Protein AF-0000000078813641 (afdb_homodimer)

Radius of gyration: 44.7 Å; Cα contacts (8 Å, |Δi|>4): 4567; chains: 2; bounding box: 141×134×107 Å

pLDDT: mean 86.54, std 15.89, range [20.81, 98.88]

Organism: NCBI:txid997873

Structure (mmCIF, N/CA/C/O backbone):
data_AF-0000000078813641-model_v1
#
loop_
_entity.id
_entity.type
_entity.pdbx_description
1 polymer 'Uncharacterized protein'
#
loop_
_atom_site.group_PDB
_atom_site.id
_atom_site.type_symbol
_atom_site.label_atom_id
_atom_site.label_alt_id
_atom_site.label_comp_id
_atom_site.label_asym_id
_atom_site.label_entity_id
_atom_site.label_seq_id
_atom_site.pdbx_PDB_ins_code
_atom_site.Cartn_x
_atom_site.Cartn_y
_atom_site.Cartn_z
_atom_site.occupancy
_atom_site.B_iso_or_equiv
_atom_site.auth_seq_id
_atom_site.auth_comp_id
_atom_site.auth_asym_id
_atom_site.auth_atom_id
_atom_site.pdbx_PDB_model_num
ATOM 1 N N . MET A 1 1 ? 80.188 -10.594 0.444 1 20.81 1 MET A N 1
ATOM 2 C CA . MET A 1 1 ? 79.625 -11.766 -0.219 1 20.81 1 MET A CA 1
ATOM 3 C C . MET A 1 1 ? 78.625 -11.359 -1.302 1 20.81 1 MET A C 1
ATOM 5 O O . MET A 1 1 ? 77.625 -10.703 -1.017 1 20.81 1 MET A O 1
ATOM 9 N N . ASN A 1 2 ? 79.062 -11.109 -2.639 1 21.56 2 ASN A N 1
ATOM 10 C CA . ASN A 1 2 ? 78.938 -10.406 -3.912 1 21.56 2 ASN A CA 1
ATOM 11 C C . ASN A 1 2 ? 77.875 -11.102 -4.828 1 21.56 2 ASN A C 1
ATOM 13 O O . ASN A 1 2 ? 78.125 -11.18 -6.043 1 21.56 2 ASN A O 1
ATOM 17 N N . LYS A 1 3 ? 77.188 -12.125 -4.129 1 23.91 3 LYS A N 1
ATOM 18 C CA . LYS A 1 3 ? 76.688 -13.164 -5.016 1 23.91 3 LYS A CA 1
ATOM 19 C C . LYS A 1 3 ? 75.812 -12.562 -6.121 1 23.91 3 LYS A C 1
ATOM 21 O O . LYS A 1 3 ? 75.25 -11.492 -5.949 1 23.91 3 LYS A O 1
ATOM 26 N N . LEU A 1 4 ? 75.812 -13.25 -7.297 1 24.31 4 LEU A N 1
ATOM 27 C CA . LEU A 1 4 ? 75.5 -13.266 -8.719 1 24.31 4 LEU A CA 1
ATOM 28 C C . LEU A 1 4 ? 74 -13.055 -8.953 1 24.31 4 LEU A C 1
ATOM 30 O O . LEU A 1 4 ? 73.188 -13.828 -8.453 1 24.31 4 LEU A O 1
ATOM 34 N N . ILE A 1 5 ? 73.562 -11.82 -9.133 1 24.86 5 ILE A N 1
ATOM 35 C CA . ILE A 1 5 ? 72.312 -11.18 -9.5 1 24.86 5 ILE A CA 1
ATOM 36 C C . ILE A 1 5 ? 71.75 -11.781 -10.805 1 24.86 5 ILE A C 1
ATOM 38 O O . ILE A 1 5 ? 72.312 -11.5 -11.883 1 24.86 5 ILE A O 1
ATOM 42 N N . THR A 1 6 ? 71.75 -13.273 -10.781 1 24.7 6 THR A N 1
ATOM 43 C CA . THR A 1 6 ? 71.312 -13.945 -12.023 1 24.7 6 THR A CA 1
ATOM 44 C C . THR A 1 6 ? 70.062 -13.289 -12.617 1 24.7 6 THR A C 1
ATOM 46 O O . THR A 1 6 ? 69.125 -13.07 -11.906 1 24.7 6 THR A O 1
ATOM 49 N N . LEU A 1 7 ? 70.188 -12.641 -13.727 1 25.08 7 LEU A N 1
ATOM 50 C CA . LEU A 1 7 ? 69.312 -11.961 -14.672 1 25.08 7 LEU A CA 1
ATOM 51 C C . LEU A 1 7 ? 68.25 -12.906 -15.195 1 25.08 7 LEU A C 1
ATOM 53 O O . LEU A 1 7 ? 68.562 -13.836 -15.945 1 25.08 7 LEU A O 1
ATOM 57 N N . ILE A 1 8 ? 67.438 -13.539 -14.297 1 26 8 ILE A N 1
ATOM 58 C CA . ILE A 1 8 ? 66.375 -14.445 -14.797 1 26 8 ILE A CA 1
ATOM 59 C C . ILE A 1 8 ? 65.562 -13.727 -15.82 1 26 8 ILE A C 1
ATOM 61 O O . ILE A 1 8 ? 64.875 -12.719 -15.508 1 26 8 ILE A O 1
ATOM 65 N N . LEU A 1 9 ? 65.938 -13.766 -17.094 1 25.25 9 LEU A N 1
ATOM 66 C CA . LEU A 1 9 ? 65.25 -13.352 -18.281 1 25.25 9 LEU A CA 1
ATOM 67 C C . LEU A 1 9 ? 63.844 -14.023 -18.328 1 25.25 9 LEU A C 1
ATOM 69 O O . LEU A 1 9 ? 63.75 -15.25 -18.438 1 25.25 9 LEU A O 1
ATOM 73 N N . VAL A 1 10 ? 62.844 -13.562 -17.625 1 26.72 10 VAL A N 1
ATOM 74 C CA . VAL A 1 10 ? 61.438 -13.992 -17.641 1 26.72 10 VAL A CA 1
ATOM 75 C C . VAL A 1 10 ? 60.906 -13.891 -19.062 1 26.72 10 VAL A C 1
ATOM 77 O O . VAL A 1 10 ? 60.812 -12.797 -19.625 1 26.72 10 VAL A O 1
ATOM 80 N N . CYS A 1 11 ? 61.219 -14.883 -19.969 1 25.19 11 CYS A N 1
ATOM 81 C CA . CYS A 1 11 ? 60.594 -14.992 -21.266 1 25.19 11 CYS A CA 1
ATOM 82 C C . CYS A 1 11 ? 59.062 -14.984 -21.156 1 25.19 11 CYS A C 1
ATOM 84 O O . CYS A 1 11 ? 58.5 -15.852 -20.484 1 25.19 11 CYS A O 1
ATOM 86 N N . CYS A 1 12 ? 58.438 -13.875 -21.188 1 26.5 12 CYS A N 1
ATOM 87 C CA . CYS A 1 12 ? 57 -13.633 -21.328 1 26.5 12 CYS A CA 1
ATOM 88 C C . CYS A 1 12 ? 56.438 -14.391 -22.531 1 26.5 12 CYS A C 1
ATOM 90 O O . CYS A 1 12 ? 56.625 -14.008 -23.672 1 26.5 12 CYS A O 1
ATOM 92 N N . PHE A 1 13 ? 56.406 -15.727 -22.484 1 29.44 13 PHE A N 1
ATOM 93 C CA . PHE A 1 13 ? 55.625 -16.422 -23.5 1 29.44 13 PHE A CA 1
ATOM 94 C C . PHE A 1 13 ? 54.219 -15.891 -23.547 1 29.44 13 PHE A C 1
ATOM 96 O O . PHE A 1 13 ? 53.5 -15.875 -22.531 1 29.44 13 PHE A O 1
ATOM 103 N N . ALA A 1 14 ? 53.875 -14.992 -24.469 1 28.3 14 ALA A N 1
ATOM 104 C CA . ALA A 1 14 ? 52.562 -14.555 -24.922 1 28.3 14 ALA A CA 1
ATOM 105 C C . ALA A 1 14 ? 51.688 -15.742 -25.359 1 28.3 14 ALA A C 1
ATOM 107 O O . ALA A 1 14 ? 51.969 -16.344 -26.406 1 28.3 14 ALA A O 1
ATOM 108 N N . PHE A 1 15 ? 51.281 -16.547 -24.422 1 30.8 15 PHE A N 1
ATOM 109 C CA . PHE A 1 15 ? 50.188 -17.422 -24.812 1 30.8 15 PHE A CA 1
ATOM 110 C C . PHE A 1 15 ? 49.094 -16.656 -25.562 1 30.8 15 PHE A C 1
ATOM 112 O O . PHE A 1 15 ? 48.5 -15.75 -25 1 30.8 15 PHE A O 1
ATOM 119 N N . ASN A 1 16 ? 49.344 -16.438 -26.797 1 29.06 16 ASN A N 1
ATOM 120 C CA . ASN A 1 16 ? 48.219 -16.062 -27.641 1 29.06 16 ASN A CA 1
ATOM 121 C C . ASN A 1 16 ? 47 -16.953 -27.375 1 29.06 16 ASN A C 1
ATOM 123 O O . ASN A 1 16 ? 47.031 -18.156 -27.641 1 29.06 16 ASN A O 1
ATOM 127 N N . LEU A 1 17 ? 46.344 -16.781 -26.297 1 33.38 17 LEU A N 1
ATOM 128 C CA . LEU A 1 17 ? 45 -17.359 -26.125 1 33.38 17 LEU A CA 1
ATOM 129 C C . LEU A 1 17 ? 44.188 -17.281 -27.422 1 33.38 17 LEU A C 1
ATOM 131 O O . LEU A 1 17 ? 43.719 -16.203 -27.797 1 33.38 17 LEU A O 1
ATOM 135 N N . TYR A 1 18 ? 44.562 -17.938 -28.422 1 34.69 18 TYR A N 1
ATOM 136 C CA . TYR A 1 18 ? 43.562 -18.172 -29.484 1 34.69 18 TYR A CA 1
ATOM 137 C C . TYR A 1 18 ? 42.219 -18.547 -28.891 1 34.69 18 TYR A C 1
ATOM 139 O O . TYR A 1 18 ? 42.062 -19.641 -28.312 1 34.69 18 TYR A O 1
ATOM 147 N N . ALA A 1 19 ? 41.5 -17.641 -28.391 1 43.47 19 ALA A N 1
ATOM 148 C CA . ALA A 1 19 ? 40.094 -17.938 -28.141 1 43.47 19 ALA A CA 1
ATOM 149 C C . ALA A 1 19 ? 39.5 -18.766 -29.281 1 43.47 19 ALA A C 1
ATOM 151 O O . ALA A 1 19 ? 39.438 -18.312 -30.422 1 43.47 19 ALA A O 1
ATOM 152 N N . GLU A 1 20 ? 39.719 -20.016 -29.344 1 54.97 20 GLU A N 1
ATOM 153 C CA . GLU A 1 20 ? 39.094 -20.906 -30.312 1 54.97 20 GLU A CA 1
ATOM 154 C C . GLU A 1 20 ? 37.656 -20.438 -30.641 1 54.97 20 GLU A C 1
ATOM 156 O O . GLU A 1 20 ? 36.844 -20.297 -29.75 1 54.97 20 GLU A O 1
ATOM 161 N N . GLN A 1 21 ? 37.406 -19.797 -31.797 1 73.12 21 GLN A N 1
ATOM 162 C CA . GLN A 1 21 ? 36.188 -19.25 -32.344 1 73.12 21 GLN A CA 1
ATOM 163 C C . GLN A 1 21 ? 35.094 -20.328 -32.406 1 73.12 21 GLN A C 1
ATOM 165 O O . GLN A 1 21 ? 35.344 -21.438 -32.875 1 73.12 21 GLN A O 1
ATOM 170 N N . LEU A 1 22 ? 33.875 -20.219 -31.812 1 85.88 22 LEU A N 1
ATOM 171 C CA . LEU A 1 22 ? 32.719 -21.109 -31.891 1 85.88 22 LEU A CA 1
ATOM 172 C C . LEU A 1 22 ? 32.25 -21.234 -33.312 1 85.88 22 LEU A C 1
ATOM 174 O O . LEU A 1 22 ? 32.375 -20.297 -34.125 1 85.88 22 LEU A O 1
ATOM 178 N N . PRO A 1 23 ? 31.812 -22.406 -33.688 1 90.06 23 PRO A N 1
ATOM 179 C CA . PRO A 1 23 ? 31.25 -22.562 -35.031 1 90.06 23 PRO A CA 1
ATOM 180 C C . PRO A 1 23 ? 30.094 -21.594 -35.312 1 90.06 23 PRO A C 1
ATOM 182 O O . PRO A 1 23 ? 29.297 -21.312 -34.406 1 90.06 23 PRO A O 1
ATOM 185 N N . ALA A 1 24 ? 30.109 -21.172 -36.531 1 91.81 24 ALA A N 1
ATOM 186 C CA . ALA A 1 24 ? 29.062 -20.234 -36.938 1 91.81 24 ALA A CA 1
ATOM 187 C C . ALA A 1 24 ? 27.703 -20.922 -37 1 91.81 24 ALA A C 1
ATOM 189 O O . ALA A 1 24 ? 27.594 -22.078 -37.438 1 91.81 24 ALA A O 1
ATOM 190 N N . LYS A 1 25 ? 26.688 -20.297 -36.594 1 94.94 25 LYS A N 1
ATOM 191 C CA . LYS A 1 25 ? 25.328 -20.812 -36.688 1 94.94 25 LYS A CA 1
ATOM 192 C C . LYS A 1 25 ? 24.844 -20.844 -38.125 1 94.94 25 LYS A C 1
ATOM 194 O O . LYS A 1 25 ? 25.125 -19.922 -38.906 1 94.94 25 LYS A O 1
ATOM 199 N N . GLN A 1 26 ? 24.141 -21.922 -38.438 1 94.81 26 GLN A N 1
ATOM 200 C CA . GLN A 1 26 ? 23.578 -22.094 -39.781 1 94.81 26 GLN A CA 1
ATOM 201 C C . GLN A 1 26 ? 22.047 -22.172 -39.719 1 94.81 26 GLN A C 1
ATOM 203 O O . GLN A 1 26 ? 21.484 -22.766 -38.812 1 94.81 26 GLN A O 1
ATOM 208 N N . PHE A 1 27 ? 21.422 -21.516 -40.75 1 96.75 27 PHE A N 1
ATOM 209 C CA . PHE A 1 27 ? 19.969 -21.484 -40.812 1 96.75 27 PHE A CA 1
ATOM 210 C C . PHE A 1 27 ? 19.469 -21.969 -42.156 1 96.75 27 PHE A C 1
ATOM 212 O O . PHE A 1 27 ? 20.031 -21.594 -43.219 1 96.75 27 PHE A O 1
ATOM 219 N N . SER A 1 28 ? 18.406 -22.734 -42.156 1 95.19 28 SER A N 1
ATOM 220 C CA . SER A 1 28 ? 17.859 -23.281 -43.406 1 95.19 28 SER A CA 1
ATOM 221 C C . SER A 1 28 ? 17.266 -22.188 -44.281 1 95.19 28 SER A C 1
ATOM 223 O O . SER A 1 28 ? 17.406 -22.203 -45.5 1 95.19 28 SER A O 1
ATOM 225 N N . HIS A 1 29 ? 16.547 -21.281 -43.625 1 96.81 29 HIS A N 1
ATOM 226 C CA . HIS A 1 29 ? 15.922 -20.156 -44.281 1 96.81 29 HIS A CA 1
ATOM 227 C C . HIS A 1 29 ? 16.219 -18.844 -43.562 1 96.81 29 HIS A C 1
ATOM 229 O O . HIS A 1 29 ? 15.32 -18.25 -42.938 1 96.81 29 HIS A O 1
ATOM 235 N N . PRO A 1 30 ? 17.391 -18.344 -43.688 1 96.69 30 PRO A N 1
ATOM 236 C CA . PRO A 1 30 ? 17.797 -17.156 -42.938 1 96.69 30 PRO A CA 1
ATOM 237 C C . PRO A 1 30 ? 16.953 -15.922 -43.312 1 96.69 30 PRO A C 1
ATOM 239 O O . PRO A 1 30 ? 16.891 -14.961 -42.531 1 96.69 30 PRO A O 1
ATOM 242 N N . GLU A 1 31 ? 16.297 -15.93 -44.562 1 96.06 31 GLU A N 1
ATOM 243 C CA . GLU A 1 31 ? 15.445 -14.82 -44.969 1 96.06 31 GLU A CA 1
ATOM 244 C C . GLU A 1 31 ? 14.141 -14.82 -44.156 1 96.06 31 GLU A C 1
ATOM 246 O O . GLU A 1 31 ? 13.484 -13.789 -44.031 1 96.06 31 GLU A O 1
ATOM 251 N N . ARG A 1 32 ? 13.766 -15.945 -43.625 1 97.69 32 ARG A N 1
ATOM 252 C CA . ARG A 1 32 ? 12.531 -16.078 -42.875 1 97.69 32 ARG A CA 1
ATOM 253 C C . ARG A 1 32 ? 12.797 -15.93 -41.375 1 97.69 32 ARG A C 1
ATOM 255 O O . ARG A 1 32 ? 12.055 -15.242 -40.688 1 97.69 32 ARG A O 1
ATOM 262 N N . ILE A 1 33 ? 13.898 -16.625 -40.906 1 98.19 33 ILE A N 1
ATOM 263 C CA . ILE A 1 33 ? 14.188 -16.578 -39.469 1 98.19 33 ILE A CA 1
ATOM 264 C C . ILE A 1 33 ? 15.664 -16.906 -39.219 1 98.19 33 ILE A C 1
ATOM 266 O O . ILE A 1 33 ? 16.203 -17.828 -39.844 1 98.19 33 ILE A O 1
ATOM 270 N N . ARG A 1 34 ? 16.297 -16.203 -38.469 1 97.94 34 ARG A N 1
ATOM 271 C CA . ARG A 1 34 ? 17.656 -16.406 -38 1 97.94 34 ARG A CA 1
ATOM 272 C C . ARG A 1 34 ? 17.906 -15.672 -36.688 1 97.94 34 ARG A C 1
ATOM 274 O O . ARG A 1 34 ? 17.031 -14.953 -36.219 1 97.94 34 ARG A O 1
ATOM 281 N N . TYR A 1 35 ? 19.047 -15.953 -36.031 1 97.94 35 TYR A N 1
ATOM 282 C CA . TYR A 1 35 ? 19.453 -15.164 -34.875 1 97.94 35 TYR A CA 1
ATOM 283 C C . TYR A 1 35 ? 20.953 -14.922 -34.875 1 97.94 35 TYR A C 1
ATOM 285 O O . TYR A 1 35 ? 21.688 -15.562 -35.625 1 97.94 35 TYR A O 1
ATOM 293 N N . ASP A 1 36 ? 21.375 -13.992 -34.219 1 96.31 36 ASP A N 1
ATOM 294 C CA . ASP A 1 36 ? 22.766 -13.727 -33.875 1 96.31 36 ASP A CA 1
ATOM 295 C C . ASP A 1 36 ? 22.953 -13.555 -32.375 1 96.31 36 ASP A C 1
ATOM 297 O O . ASP A 1 36 ? 22.141 -14.039 -31.594 1 96.31 36 ASP A O 1
ATOM 301 N N . GLN A 1 37 ? 24.047 -13.039 -31.953 1 94.62 37 GLN A N 1
ATOM 302 C CA . GLN A 1 37 ? 24.344 -12.953 -30.531 1 94.62 37 GLN A CA 1
ATOM 303 C C . GLN A 1 37 ? 23.422 -11.969 -29.828 1 94.62 37 GLN A C 1
ATOM 305 O O . GLN A 1 37 ? 23.328 -11.969 -28.594 1 94.62 37 GLN A O 1
ATOM 310 N N . HIS A 1 38 ? 22.656 -11.156 -30.625 1 95.31 38 HIS A N 1
ATOM 311 C CA . HIS A 1 38 ? 21.844 -10.102 -30.016 1 95.31 38 HIS A CA 1
ATOM 312 C C . HIS A 1 38 ? 20.375 -10.5 -29.969 1 95.31 38 HIS A C 1
ATOM 314 O O . HIS A 1 38 ? 19.719 -10.328 -28.938 1 95.31 38 HIS A O 1
ATOM 320 N N . CYS A 1 39 ? 19.891 -10.898 -31.109 1 97.5 39 CYS A N 1
ATOM 321 C CA . CYS A 1 39 ? 18.453 -11.117 -31.156 1 97.5 39 CYS A CA 1
ATOM 322 C C . CYS A 1 39 ? 18.062 -11.977 -32.344 1 97.5 39 CYS A C 1
ATOM 324 O O . CYS A 1 39 ? 18.906 -12.336 -33.156 1 97.5 39 CYS A O 1
ATOM 326 N N . PHE A 1 40 ? 16.812 -12.352 -32.406 1 97.94 40 PHE A N 1
ATOM 327 C CA . PHE A 1 40 ? 16.188 -12.977 -33.562 1 97.94 40 PHE A CA 1
ATOM 328 C C . PHE A 1 40 ? 15.844 -11.938 -34.625 1 97.94 40 PHE A C 1
ATOM 330 O O . PHE A 1 40 ? 15.539 -10.789 -34.281 1 97.94 40 PHE A O 1
ATOM 337 N N . THR A 1 41 ? 15.953 -12.359 -35.844 1 97.88 41 THR A N 1
ATOM 338 C CA . THR A 1 41 ? 15.453 -11.609 -37 1 97.88 41 THR A CA 1
ATOM 339 C C . THR A 1 41 ? 14.438 -12.43 -37.781 1 97.88 41 THR A C 1
ATOM 341 O O . THR A 1 41 ? 14.742 -13.539 -38.219 1 97.88 41 THR A O 1
ATOM 344 N N . ILE A 1 42 ? 13.25 -11.922 -37.875 1 97.94 42 ILE A N 1
ATOM 345 C CA . ILE A 1 42 ? 12.188 -12.586 -38.625 1 97.94 42 ILE A CA 1
ATOM 346 C C . ILE A 1 42 ? 11.797 -11.727 -39.844 1 97.94 42 ILE A C 1
ATOM 348 O O . ILE A 1 42 ? 11.391 -10.57 -39.688 1 97.94 42 ILE A O 1
ATOM 352 N N . GLU A 1 43 ? 11.984 -12.32 -41 1 96.75 43 GLU A N 1
ATOM 353 C CA . GLU A 1 43 ? 11.711 -11.641 -42.25 1 96.75 43 GLU A CA 1
ATOM 354 C C . GLU A 1 43 ? 12.438 -10.297 -42.344 1 96.75 43 GLU A C 1
ATOM 356 O O . GLU A 1 43 ? 11.828 -9.281 -42.688 1 96.75 43 GLU A O 1
ATOM 361 N N . GLY A 1 44 ? 13.547 -10.32 -41.812 1 95.12 44 GLY A N 1
ATOM 362 C CA . GLY A 1 44 ? 14.445 -9.188 -41.938 1 95.12 44 GLY A CA 1
ATOM 363 C C . GLY A 1 44 ? 14.289 -8.164 -40.844 1 95.12 44 GLY A C 1
ATOM 364 O O . GLY A 1 44 ? 15.016 -7.168 -40.781 1 95.12 44 GLY A O 1
ATOM 365 N N . ARG A 1 45 ? 13.469 -8.359 -39.969 1 95.75 45 ARG A N 1
ATOM 366 C CA . ARG A 1 45 ? 13.234 -7.395 -38.875 1 95.75 45 ARG A CA 1
ATOM 367 C C . ARG A 1 45 ? 13.664 -7.961 -37.531 1 95.75 45 ARG A C 1
ATOM 369 O O . ARG A 1 45 ? 13.281 -9.078 -37.188 1 95.75 45 ARG A O 1
ATOM 376 N N . ASP A 1 46 ? 14.484 -7.148 -36.812 1 97.25 46 ASP A N 1
ATOM 377 C CA . ASP A 1 46 ? 14.852 -7.516 -35.469 1 97.25 46 ASP A CA 1
ATOM 378 C C . ASP A 1 46 ? 13.633 -7.555 -34.562 1 97.25 46 ASP A C 1
ATOM 380 O O . ASP A 1 46 ? 12.734 -6.719 -34.656 1 97.25 46 ASP A O 1
ATOM 384 N N . ILE A 1 47 ? 13.641 -8.5 -33.688 1 97.25 47 ILE A N 1
ATOM 385 C CA . ILE A 1 47 ? 12.445 -8.625 -32.844 1 97.25 47 ILE A CA 1
ATOM 386 C C . ILE A 1 47 ? 12.844 -8.961 -31.422 1 97.25 47 ILE A C 1
ATOM 388 O O . ILE A 1 47 ? 13.797 -9.711 -31.188 1 97.25 47 ILE A O 1
ATOM 392 N N . PHE A 1 48 ? 12.227 -8.297 -30.438 1 98.38 48 PHE A N 1
ATOM 393 C CA . PHE A 1 48 ? 12.172 -8.773 -29.062 1 98.38 48 PHE A CA 1
ATOM 394 C C . PHE A 1 48 ? 11.023 -9.758 -28.875 1 98.38 48 PHE A C 1
ATOM 396 O O . PHE A 1 48 ? 9.859 -9.398 -29.031 1 98.38 48 PHE A O 1
ATOM 403 N N . ILE A 1 49 ? 11.32 -10.961 -28.516 1 98.62 49 ILE A N 1
ATOM 404 C CA . ILE A 1 49 ? 10.289 -11.977 -28.406 1 98.62 49 ILE A CA 1
ATOM 405 C C . ILE A 1 49 ? 9.711 -11.977 -26.984 1 98.62 49 ILE A C 1
ATOM 407 O O . ILE A 1 49 ? 10.398 -12.352 -26.031 1 98.62 49 ILE A O 1
ATOM 411 N N . LEU A 1 50 ? 8.547 -11.484 -26.812 1 98.69 50 LEU A N 1
ATOM 412 C CA . LEU A 1 50 ? 7.777 -11.57 -25.578 1 98.69 50 LEU A CA 1
ATOM 413 C C . LEU A 1 50 ? 6.695 -12.641 -25.688 1 98.69 50 LEU A C 1
ATOM 415 O O . LEU A 1 50 ? 5.727 -12.477 -26.422 1 98.69 50 LEU A O 1
ATOM 419 N N . SER A 1 51 ? 6.887 -13.664 -24.906 1 98.75 51 SER A N 1
ATOM 420 C CA . SER A 1 51 ? 6.062 -14.859 -25.062 1 98.75 51 SER A CA 1
ATOM 421 C C . SER A 1 51 ? 5.289 -15.172 -23.781 1 98.75 51 SER A C 1
ATOM 423 O O . SER A 1 51 ? 5.773 -14.906 -22.672 1 98.75 51 SER A O 1
ATOM 425 N N . ALA A 1 52 ? 4.062 -15.727 -23.984 1 98.56 52 ALA A N 1
ATOM 426 C CA . ALA A 1 52 ? 3.203 -16.172 -22.891 1 98.56 52 ALA A CA 1
ATOM 427 C C . ALA A 1 52 ? 3.049 -17.688 -22.891 1 98.56 52 ALA A C 1
ATOM 429 O O . ALA A 1 52 ? 2.615 -18.281 -23.891 1 98.56 52 ALA A O 1
ATOM 430 N N . ALA A 1 53 ? 3.389 -18.312 -21.766 1 98.44 53 ALA A N 1
ATOM 431 C CA . ALA A 1 53 ? 3.129 -19.734 -21.672 1 98.44 53 ALA A CA 1
ATOM 432 C C . ALA A 1 53 ? 1.643 -20.016 -21.453 1 98.44 53 ALA A C 1
ATOM 434 O O . ALA A 1 53 ? 1.038 -19.5 -20.516 1 98.44 53 ALA A O 1
ATOM 435 N N . PHE A 1 54 ? 1.022 -20.781 -22.328 1 98.19 54 PHE A N 1
ATOM 436 C CA . PHE A 1 54 ? -0.376 -21.203 -22.328 1 98.19 54 PHE A CA 1
ATOM 437 C C . PHE A 1 54 ? -0.513 -22.641 -22.797 1 98.19 54 PHE A C 1
ATOM 439 O O . PHE A 1 54 ? -0.426 -22.922 -24 1 98.19 54 PHE A O 1
ATOM 446 N N . HIS A 1 55 ? -0.747 -23.531 -21.844 1 98.06 55 HIS A N 1
ATOM 447 C CA . HIS A 1 55 ? -0.877 -24.953 -22.141 1 98.06 55 HIS A CA 1
ATOM 448 C C . HIS A 1 55 ? -2.303 -25.297 -22.562 1 98.06 55 HIS A C 1
ATOM 450 O O . HIS A 1 55 ? -3.213 -25.312 -21.719 1 98.06 55 HIS A O 1
ATOM 456 N N . TYR A 1 56 ? -2.527 -25.703 -23.75 1 98.06 56 TYR A N 1
ATOM 457 C CA . TYR A 1 56 ? -3.855 -25.922 -24.312 1 98.06 56 TYR A CA 1
ATOM 458 C C . TYR A 1 56 ? -4.555 -27.094 -23.641 1 98.06 56 TYR A C 1
ATOM 460 O O . TYR A 1 56 ? -5.785 -27.125 -23.562 1 98.06 56 TYR A O 1
ATOM 468 N N . PHE A 1 57 ? -3.852 -28.031 -23.125 1 97.25 57 PHE A N 1
ATOM 469 C CA . PHE A 1 57 ? -4.418 -29.25 -22.594 1 97.25 57 PHE A CA 1
ATOM 470 C C . PHE A 1 57 ? -4.926 -29.047 -21.172 1 97.25 57 PHE A C 1
ATOM 472 O O . PHE A 1 57 ? -5.48 -29.969 -20.562 1 97.25 57 PHE A O 1
ATOM 479 N N . ARG A 1 58 ? -4.832 -27.859 -20.625 1 97.62 58 ARG A N 1
ATOM 480 C CA . ARG A 1 58 ? -5.324 -27.547 -19.297 1 97.62 58 ARG A CA 1
ATOM 481 C C . ARG A 1 58 ? -6.574 -26.672 -19.359 1 97.62 58 ARG A C 1
ATOM 483 O O . ARG A 1 58 ? -7.055 -26.203 -18.328 1 97.62 58 ARG A O 1
ATOM 490 N N . VAL A 1 59 ? -7.086 -26.453 -20.516 1 97.5 59 VAL A N 1
ATOM 491 C CA . VAL A 1 59 ? -8.219 -25.547 -20.719 1 97.5 59 VAL A CA 1
ATOM 492 C C . VAL A 1 59 ? -9.164 -26.141 -21.766 1 97.5 59 VAL A C 1
ATOM 494 O O . VAL A 1 59 ? -8.719 -26.594 -22.828 1 97.5 59 VAL A O 1
ATOM 497 N N . PRO A 1 60 ? -10.516 -26.094 -21.484 1 96.62 60 PRO A N 1
ATOM 498 C CA . PRO A 1 60 ? -11.422 -26.469 -22.578 1 96.62 60 PRO A CA 1
ATOM 499 C C . PRO A 1 60 ? -11.266 -25.578 -23.812 1 96.62 60 PRO A C 1
ATOM 501 O O . PRO A 1 60 ? -11.07 -24.359 -23.688 1 96.62 60 PRO A O 1
ATOM 504 N N . GLN A 1 61 ? -11.32 -26.156 -24.984 1 96.56 61 GLN A N 1
ATOM 505 C CA . GLN A 1 61 ? -11.062 -25.469 -26.234 1 96.56 61 GLN A CA 1
ATOM 506 C C . GLN A 1 61 ? -11.961 -24.25 -26.391 1 96.56 61 GLN A C 1
ATOM 508 O O . GLN A 1 61 ? -11.547 -23.219 -26.938 1 96.56 61 GLN A O 1
ATOM 513 N N . GLU A 1 62 ? -13.18 -24.297 -25.906 1 95.75 62 GLU A N 1
ATOM 514 C CA . GLU A 1 62 ? -14.156 -23.219 -26.031 1 95.75 62 GLU A CA 1
ATOM 515 C C . GLU A 1 62 ? -13.672 -21.953 -25.328 1 95.75 62 GLU A C 1
ATOM 517 O O . GLU A 1 62 ? -14.117 -20.859 -25.656 1 95.75 62 GLU A O 1
ATOM 522 N N . LEU A 1 63 ? -12.75 -22.141 -24.422 1 97.31 63 LEU A N 1
ATOM 523 C CA . LEU A 1 63 ? -12.312 -20.984 -23.625 1 97.31 63 LEU A CA 1
ATOM 524 C C . LEU A 1 63 ? -10.984 -20.453 -24.156 1 97.31 63 LEU A C 1
ATOM 526 O O . LEU A 1 63 ? -10.492 -19.438 -23.656 1 97.31 63 LEU A O 1
ATOM 530 N N . TRP A 1 64 ? -10.398 -21.078 -25.172 1 98.19 64 TRP A N 1
ATOM 531 C CA . TRP A 1 64 ? -9.094 -20.672 -25.688 1 98.19 64 TRP A CA 1
ATOM 532 C C . TRP A 1 64 ? -9.133 -19.219 -26.188 1 98.19 64 TRP A C 1
ATOM 534 O O . TRP A 1 64 ? -8.203 -18.453 -25.938 1 98.19 64 TRP A O 1
ATOM 544 N N . ARG A 1 65 ? -10.156 -18.859 -26.875 1 96.69 65 ARG A N 1
ATOM 545 C CA . ARG A 1 65 ? -10.234 -17.547 -27.516 1 96.69 65 ARG A CA 1
ATOM 546 C C . ARG A 1 65 ? -10.133 -16.438 -26.484 1 96.69 65 ARG A C 1
ATOM 548 O O . ARG A 1 65 ? -9.484 -15.414 -26.734 1 96.69 65 ARG A O 1
ATOM 555 N N . ASP A 1 66 ? -10.828 -16.562 -25.422 1 95.88 66 ASP A N 1
ATOM 556 C CA . ASP A 1 66 ? -10.758 -15.57 -24.359 1 95.88 66 ASP A CA 1
ATOM 557 C C . ASP A 1 66 ? -9.336 -15.43 -23.828 1 95.88 66 ASP A C 1
ATOM 559 O O . ASP A 1 66 ? -8.867 -14.32 -23.562 1 95.88 66 ASP A O 1
ATOM 563 N N . ARG A 1 67 ? -8.648 -16.547 -23.609 1 98 67 ARG A N 1
ATOM 564 C CA . ARG A 1 67 ? -7.281 -16.5 -23.109 1 98 67 ARG A CA 1
ATOM 565 C C . ARG A 1 67 ? -6.355 -15.828 -24.125 1 98 67 ARG A C 1
ATOM 567 O O . ARG A 1 67 ? -5.492 -15.031 -23.734 1 98 67 ARG A O 1
ATOM 574 N N . PHE A 1 68 ? -6.523 -16.141 -25.391 1 98.38 68 PHE A N 1
ATOM 575 C CA . PHE A 1 68 ? -5.703 -15.547 -26.438 1 98.38 68 PHE A CA 1
ATOM 576 C C . PHE A 1 68 ? -5.93 -14.039 -26.516 1 98.38 68 PHE A C 1
ATOM 578 O O . PHE A 1 68 ? -4.992 -13.273 -26.734 1 98.38 68 PHE A O 1
ATOM 585 N N . ARG A 1 69 ? -7.121 -13.648 -26.344 1 96.44 69 ARG A N 1
ATOM 586 C CA . ARG A 1 69 ? -7.434 -12.219 -26.359 1 96.44 69 ARG A CA 1
ATOM 587 C C . ARG A 1 69 ? -6.676 -11.492 -25.25 1 96.44 69 ARG A C 1
ATOM 589 O O . ARG A 1 69 ? -6.129 -10.406 -25.469 1 96.44 69 ARG A O 1
ATOM 596 N N . LYS A 1 70 ? -6.727 -12.062 -24.141 1 97.12 70 LYS A N 1
ATOM 597 C CA . LYS A 1 70 ? -6.039 -11.453 -23 1 97.12 70 LYS A CA 1
ATOM 598 C C . LYS A 1 70 ? -4.527 -11.438 -23.203 1 97.12 70 LYS A C 1
ATOM 600 O O . LYS A 1 70 ? -3.846 -10.508 -22.781 1 97.12 70 LYS A O 1
ATOM 605 N N . ILE A 1 71 ? -4.012 -12.438 -23.812 1 98.25 71 ILE A N 1
ATOM 606 C CA . ILE A 1 71 ? -2.594 -12.508 -24.141 1 98.25 71 ILE A CA 1
ATOM 607 C C . ILE A 1 71 ? -2.232 -11.383 -25.109 1 98.25 71 ILE A C 1
ATOM 609 O O . ILE A 1 71 ? -1.238 -10.68 -24.906 1 98.25 71 ILE A O 1
ATOM 613 N N . LYS A 1 72 ? -3.037 -11.211 -26.062 1 97.25 72 LYS A N 1
ATOM 614 C CA . LYS A 1 72 ? -2.83 -10.133 -27.016 1 97.25 72 LYS A CA 1
ATOM 615 C C . LYS A 1 72 ? -2.939 -8.766 -26.344 1 97.25 72 LYS A C 1
ATOM 617 O O . LYS A 1 72 ? -2.148 -7.863 -26.625 1 97.25 72 LYS A O 1
ATOM 622 N N . GLU A 1 73 ? -3.912 -8.641 -25.5 1 95.69 73 GLU A N 1
ATOM 623 C CA . GLU A 1 73 ? -4.117 -7.395 -24.781 1 95.69 73 GLU A CA 1
ATOM 624 C C . GLU A 1 73 ? -2.912 -7.059 -23.906 1 95.69 73 GLU A C 1
ATOM 626 O O . GLU A 1 73 ? -2.582 -5.887 -23.719 1 95.69 73 GLU A O 1
ATOM 631 N N . ALA A 1 74 ? -2.273 -8.031 -23.391 1 97.56 74 ALA A N 1
ATOM 632 C CA . ALA A 1 74 ? -1.131 -7.832 -22.5 1 97.56 74 ALA A CA 1
ATOM 633 C C . ALA A 1 74 ? 0.127 -7.492 -23.297 1 97.56 74 ALA A C 1
ATOM 635 O O . ALA A 1 74 ? 1.177 -7.207 -22.719 1 97.56 74 ALA A O 1
ATOM 636 N N . GLY A 1 75 ? 0.059 -7.586 -24.625 1 97.94 75 GLY A N 1
ATOM 637 C CA . GLY A 1 75 ? 1.133 -7.059 -25.453 1 97.94 75 GLY A CA 1
ATOM 638 C C . GLY A 1 75 ? 2.08 -8.133 -25.953 1 97.94 75 GLY A C 1
ATOM 639 O O . GLY A 1 75 ? 3.123 -7.824 -26.547 1 97.94 75 GLY A O 1
ATOM 640 N N . PHE A 1 76 ? 1.739 -9.383 -25.859 1 98.69 76 PHE A N 1
ATOM 641 C CA . PHE A 1 76 ? 2.607 -10.469 -26.297 1 98.69 76 PHE A CA 1
ATOM 642 C C . PHE A 1 76 ? 2.592 -10.602 -27.812 1 98.69 76 PHE A C 1
ATOM 644 O O . PHE A 1 76 ? 1.564 -10.359 -28.453 1 98.69 76 PHE A O 1
ATOM 651 N N . ASN A 1 77 ? 3.68 -10.984 -28.359 1 98.56 77 ASN A N 1
ATOM 652 C CA . ASN A 1 77 ? 3.746 -11.273 -29.797 1 98.56 77 ASN A CA 1
ATOM 653 C C . ASN A 1 77 ? 3.963 -12.766 -30.047 1 98.56 77 ASN A C 1
ATOM 655 O O . ASN A 1 77 ? 3.984 -13.203 -31.203 1 98.56 77 ASN A O 1
ATOM 659 N N . THR A 1 78 ? 4.094 -13.555 -29.047 1 98.81 78 THR A N 1
ATOM 660 C CA . THR A 1 78 ? 4.375 -14.984 -29.125 1 98.81 78 THR A CA 1
ATOM 661 C C . THR A 1 78 ? 3.676 -15.742 -28 1 98.81 78 THR A C 1
ATOM 663 O O . THR A 1 78 ? 3.451 -15.188 -26.922 1 98.81 78 THR A O 1
ATOM 666 N N . VAL A 1 79 ? 3.268 -16.969 -28.25 1 98.81 79 VAL A N 1
ATOM 667 C CA . VAL A 1 79 ? 2.721 -17.875 -27.234 1 98.81 79 VAL A CA 1
ATOM 668 C C . VAL A 1 79 ? 3.467 -19.203 -27.266 1 98.81 79 VAL A C 1
ATOM 670 O O . VAL A 1 79 ? 3.891 -19.656 -28.328 1 98.81 79 VAL A O 1
ATOM 673 N N . GLU A 1 80 ? 3.729 -19.734 -26.094 1 98.62 80 GLU A N 1
ATOM 674 C CA . GLU A 1 80 ? 4.477 -20.984 -25.922 1 98.62 80 GLU A CA 1
ATOM 675 C C . GLU A 1 80 ? 3.607 -22.078 -25.297 1 98.62 80 GLU A C 1
ATOM 677 O O . GLU A 1 80 ? 2.75 -21.781 -24.453 1 98.62 80 GLU A O 1
ATOM 682 N N . THR A 1 81 ? 3.844 -23.375 -25.703 1 98.62 81 THR A N 1
ATOM 683 C CA . THR A 1 81 ? 3.164 -24.484 -25.047 1 98.62 81 THR A CA 1
ATOM 684 C C . THR A 1 81 ? 4.062 -25.719 -25.016 1 98.62 81 THR A C 1
ATOM 686 O O . THR A 1 81 ? 4.855 -25.938 -25.922 1 98.62 81 THR A O 1
ATOM 689 N N . TYR A 1 82 ? 3.896 -26.5 -24 1 98.44 82 TYR A N 1
ATOM 690 C CA . TYR A 1 82 ? 4.324 -27.891 -24.031 1 98.44 82 TYR A CA 1
ATOM 691 C C . TYR A 1 82 ? 3.377 -28.734 -24.859 1 98.44 82 TYR A C 1
ATOM 693 O O . TYR A 1 82 ? 2.227 -28.359 -25.094 1 98.44 82 TYR A O 1
ATOM 701 N N . VAL A 1 83 ? 3.893 -29.859 -25.328 1 98.62 83 VAL A N 1
ATOM 702 C CA . VAL A 1 83 ? 3.123 -30.859 -26.047 1 98.62 83 VAL A CA 1
ATOM 703 C C . VAL A 1 83 ? 3.324 -32.219 -25.406 1 98.62 83 VAL A C 1
ATOM 705 O O . VAL A 1 83 ? 4.223 -32.969 -25.797 1 98.62 83 VAL A O 1
ATOM 708 N N . PRO A 1 84 ? 2.447 -32.625 -24.531 1 97.94 84 PRO A N 1
ATOM 709 C CA . PRO A 1 84 ? 2.67 -33.844 -23.781 1 97.94 84 PRO A CA 1
ATOM 710 C C . PRO A 1 84 ? 2.414 -35.094 -24.625 1 97.94 84 PRO A C 1
ATOM 712 O O . PRO A 1 84 ? 1.318 -35.281 -25.156 1 97.94 84 PRO A O 1
ATOM 715 N N . TRP A 1 85 ? 3.355 -36.031 -24.656 1 98.25 85 TRP A N 1
ATOM 716 C CA . TRP A 1 85 ? 3.244 -37.281 -25.391 1 98.25 85 TRP A CA 1
ATOM 717 C C . TRP A 1 85 ? 2.025 -38.094 -24.938 1 98.25 85 TRP A C 1
ATOM 719 O O . TRP A 1 85 ? 1.239 -38.562 -25.75 1 98.25 85 TRP A O 1
ATOM 729 N N . ASN A 1 86 ? 1.818 -38.188 -23.672 1 96.62 86 ASN A N 1
ATOM 730 C CA . ASN A 1 86 ? 0.758 -39.031 -23.141 1 96.62 86 ASN A CA 1
ATOM 731 C C . ASN A 1 86 ? -0.623 -38.438 -23.438 1 96.62 86 ASN A C 1
ATOM 733 O O . ASN A 1 86 ? -1.629 -39.156 -23.359 1 96.62 86 ASN A O 1
ATOM 737 N N . TRP A 1 87 ? -0.73 -37.219 -23.719 1 96.38 87 TRP A N 1
ATOM 738 C CA . TRP A 1 87 ? -1.986 -36.594 -24.125 1 96.38 87 TRP A CA 1
ATOM 739 C C . TRP A 1 87 ? -2.348 -36.969 -25.547 1 96.38 87 TRP A C 1
ATOM 741 O O . TRP A 1 87 ? -3.527 -37.125 -25.891 1 96.38 87 TRP A O 1
ATOM 751 N N . HIS A 1 88 ? -1.395 -37.219 -26.375 1 97.88 88 HIS A N 1
ATOM 752 C CA . HIS A 1 88 ? -1.607 -37.406 -27.812 1 97.88 88 HIS A CA 1
ATOM 753 C C . HIS A 1 88 ? -1.522 -38.875 -28.172 1 97.88 88 HIS A C 1
ATOM 755 O O . HIS A 1 88 ? -1.937 -39.281 -29.266 1 97.88 88 HIS A O 1
ATOM 761 N N . GLU A 1 89 ? -0.964 -39.656 -27.375 1 97.5 89 GLU A N 1
ATOM 762 C CA . GLU A 1 89 ? -0.949 -41.094 -27.547 1 97.5 89 GLU A CA 1
ATOM 763 C C . GLU A 1 89 ? -1.321 -41.812 -26.234 1 97.5 89 GLU A C 1
ATOM 765 O O . GLU A 1 89 ? -0.476 -42.438 -25.609 1 97.5 89 GLU A O 1
ATOM 770 N N . ARG A 1 90 ? -2.539 -41.844 -25.969 1 93.44 90 ARG A N 1
ATOM 771 C CA . ARG A 1 90 ? -3.049 -42.312 -24.672 1 93.44 90 ARG A CA 1
ATOM 772 C C . ARG A 1 90 ? -3.072 -43.812 -24.609 1 93.44 90 ARG A C 1
ATOM 774 O O . ARG A 1 90 ? -2.891 -44.406 -23.531 1 93.44 90 ARG A O 1
ATOM 781 N N . THR A 1 91 ? -3.277 -44.375 -25.719 1 94.06 91 THR A N 1
ATOM 782 C CA . THR A 1 91 ? -3.359 -45.844 -25.781 1 94.06 91 THR A CA 1
ATOM 783 C C . THR A 1 91 ? -2.045 -46.438 -26.266 1 94.06 91 THR A C 1
ATOM 785 O O . THR A 1 91 ? -1.417 -45.906 -27.188 1 94.06 91 THR A O 1
ATOM 788 N N . MET A 1 92 ? -1.73 -47.594 -25.719 1 95.25 92 MET A N 1
ATOM 789 C CA . MET A 1 92 ? -0.481 -48.25 -26.062 1 95.25 92 MET A CA 1
ATOM 790 C C . MET A 1 92 ? -0.504 -48.719 -27.516 1 95.25 92 MET A C 1
ATOM 792 O O . MET A 1 92 ? -1.424 -49.438 -27.938 1 95.25 92 MET A O 1
ATOM 796 N N . PRO A 1 93 ? 0.487 -48.375 -28.281 1 96.88 93 PRO A N 1
ATOM 797 C CA . PRO A 1 93 ? 0.577 -48.875 -29.656 1 96.88 93 PRO A CA 1
ATOM 798 C C . PRO A 1 93 ? 1.014 -50.344 -29.703 1 96.88 93 PRO A C 1
ATOM 800 O O . PRO A 1 93 ? 1.541 -50.875 -28.719 1 96.88 93 PRO A O 1
ATOM 803 N N . ARG A 1 94 ? 0.827 -50.938 -30.891 1 95.12 94 ARG A N 1
ATOM 804 C CA . ARG A 1 94 ? 1.188 -52.344 -31.062 1 95.12 94 ARG A CA 1
ATOM 805 C C . ARG A 1 94 ? 2.701 -52.531 -31.047 1 95.12 94 ARG A C 1
ATOM 807 O O . ARG A 1 94 ? 3.209 -53.531 -30.578 1 95.12 94 ARG A O 1
ATOM 814 N N . ASN A 1 95 ? 3.34 -51.656 -31.547 1 94.25 95 ASN A N 1
ATOM 815 C CA . ASN A 1 95 ? 4.797 -51.562 -31.609 1 94.25 95 ASN A CA 1
ATOM 816 C C . ASN A 1 95 ? 5.281 -50.156 -31.922 1 94.25 95 ASN A C 1
ATOM 818 O O . ASN A 1 95 ? 4.477 -49.25 -32.062 1 94.25 95 ASN A O 1
ATOM 822 N N . VAL A 1 96 ? 6.551 -50 -32.031 1 96 96 VAL A N 1
ATOM 823 C CA . VAL A 1 96 ? 7.168 -48.688 -32.156 1 96 96 VAL A CA 1
ATOM 824 C C . VAL A 1 96 ? 6.855 -48.062 -33.531 1 96 96 VAL A C 1
ATOM 826 O O . VAL A 1 96 ? 6.977 -46.844 -33.719 1 96 96 VAL A O 1
ATOM 829 N N . LYS A 1 97 ? 6.375 -48.844 -34.5 1 96.44 97 LYS A N 1
ATOM 830 C CA . LYS A 1 97 ? 6.059 -48.344 -35.844 1 96.44 97 LYS A CA 1
ATOM 831 C C . LYS A 1 97 ? 4.562 -48.094 -36 1 96.44 97 LYS A C 1
ATOM 833 O O . LYS A 1 97 ? 4.102 -47.656 -37.062 1 96.44 97 LYS A O 1
ATOM 838 N N . ASP A 1 98 ? 3.811 -48.281 -34.906 1 97.38 98 ASP A N 1
ATOM 839 C CA . ASP A 1 98 ? 2.365 -48.094 -34.906 1 97.38 98 ASP A CA 1
ATOM 840 C C . ASP A 1 98 ? 2.008 -46.656 -34.469 1 97.38 98 ASP A C 1
ATOM 842 O O . ASP A 1 98 ? 2.137 -46.344 -33.281 1 97.38 98 ASP A O 1
ATOM 846 N N . TYR A 1 99 ? 1.505 -45.875 -35.375 1 97.31 99 TYR A N 1
ATOM 847 C CA . TYR A 1 99 ? 1.153 -44.5 -35.062 1 97.31 99 TYR A CA 1
ATOM 848 C C . TYR A 1 99 ? -0.359 -44.312 -35.062 1 97.31 99 TYR A C 1
ATOM 850 O O . TYR A 1 99 ? -0.852 -43.188 -35 1 97.31 99 TYR A O 1
ATOM 858 N N . SER A 1 100 ? -1.099 -45.375 -35.094 1 96.31 100 SER A N 1
ATOM 859 C CA . SER A 1 100 ? -2.553 -45.312 -35.188 1 96.31 100 SER A CA 1
ATOM 860 C C . SER A 1 100 ? -3.186 -44.812 -33.906 1 96.31 100 SER A C 1
ATOM 862 O O . SER A 1 100 ? -4.344 -44.375 -33.906 1 96.31 100 SER A O 1
ATOM 864 N N . GLN A 1 101 ? -2.436 -44.781 -32.844 1 95.56 101 GLN A N 1
ATOM 865 C CA . GLN A 1 101 ? -2.98 -44.375 -31.547 1 95.56 101 GLN A CA 1
ATOM 866 C C . GLN A 1 101 ? -2.715 -42.875 -31.297 1 95.56 101 GLN A C 1
ATOM 868 O O . GLN A 1 101 ? -3.123 -42.344 -30.281 1 95.56 101 GLN A O 1
ATOM 873 N N . CYS A 1 102 ? -2.047 -42.156 -32.188 1 97.19 102 CYS A N 1
ATOM 874 C CA . CYS A 1 102 ? -1.717 -40.719 -32.062 1 97.19 102 CYS A CA 1
ATOM 875 C C . CYS A 1 102 ? -2.85 -39.844 -32.562 1 97.19 102 CYS A C 1
ATOM 877 O O . CYS A 1 102 ? -3.475 -40.156 -33.594 1 97.19 102 CYS A O 1
ATOM 879 N N . ASP A 1 103 ? -3.205 -38.812 -31.844 1 96.75 103 ASP A N 1
ATOM 880 C CA . ASP A 1 103 ? -4.18 -37.812 -32.219 1 96.75 103 ASP A CA 1
ATOM 881 C C . ASP A 1 103 ? -3.664 -36.406 -31.906 1 96.75 103 ASP A C 1
ATOM 883 O O . ASP A 1 103 ? -3.371 -36.094 -30.75 1 96.75 103 ASP A O 1
ATOM 887 N N . PHE A 1 104 ? -3.623 -35.531 -32.969 1 98 104 PHE A N 1
ATOM 888 C CA . PHE A 1 104 ? -3.041 -34.219 -32.781 1 98 104 PHE A CA 1
ATOM 889 C C . PHE A 1 104 ? -4.055 -33.125 -33.125 1 98 104 PHE A C 1
ATOM 891 O O . PHE A 1 104 ? -3.682 -32 -33.406 1 98 104 PHE A O 1
ATOM 898 N N . ASP A 1 105 ? -5.379 -33.344 -33.125 1 96.62 105 ASP A N 1
ATOM 899 C CA . ASP A 1 105 ? -6.406 -32.438 -33.562 1 96.62 105 ASP A CA 1
ATOM 900 C C . ASP A 1 105 ? -6.434 -31.172 -32.719 1 96.62 105 ASP A C 1
ATOM 902 O O . ASP A 1 105 ? -6.531 -30.047 -33.219 1 96.62 105 ASP A O 1
ATOM 906 N N . ASP A 1 106 ? -6.371 -31.359 -31.453 1 96.75 106 ASP A N 1
ATOM 907 C CA . ASP A 1 106 ? -6.426 -30.188 -30.578 1 96.75 106 ASP A CA 1
ATOM 908 C C . ASP A 1 106 ? -5.172 -29.328 -30.719 1 96.75 106 ASP A C 1
ATOM 910 O O . ASP A 1 106 ? -5.25 -28.094 -30.688 1 96.75 106 ASP A O 1
ATOM 914 N N . LEU A 1 107 ? -3.99 -29.984 -30.844 1 98.44 107 LEU A N 1
ATOM 915 C CA . LEU A 1 107 ? -2.758 -29.234 -31.062 1 98.44 107 LEU A CA 1
ATOM 916 C C . LEU A 1 107 ? -2.848 -28.406 -32.344 1 98.44 107 LEU A C 1
ATOM 918 O O . LEU A 1 107 ? -2.502 -27.219 -32.344 1 98.44 107 LEU A O 1
ATOM 922 N N . LYS A 1 108 ? -3.305 -29 -33.406 1 97.94 108 LYS A N 1
ATOM 923 C CA . LYS A 1 108 ? -3.461 -28.312 -34.688 1 97.94 108 LYS A CA 1
ATOM 924 C C . LYS A 1 108 ? -4.414 -27.125 -34.531 1 97.94 108 LYS A C 1
ATOM 926 O O . LYS A 1 108 ? -4.141 -26.031 -35.062 1 97.94 108 LYS A O 1
ATOM 931 N N . ALA A 1 109 ? -5.492 -27.375 -33.875 1 98.12 109 ALA A N 1
ATOM 932 C CA . ALA A 1 109 ? -6.469 -26.312 -33.688 1 98.12 109 ALA A CA 1
ATOM 933 C C . ALA A 1 109 ? -5.863 -25.156 -32.875 1 98.12 109 ALA A C 1
ATOM 935 O O . ALA A 1 109 ? -6.105 -24 -33.188 1 98.12 109 ALA A O 1
ATOM 936 N N . TRP A 1 110 ? -5.145 -25.469 -31.812 1 98.5 110 TRP A N 1
ATOM 937 C CA . TRP A 1 110 ? -4.516 -24.453 -30.969 1 98.5 110 TRP A CA 1
ATOM 938 C C . TRP A 1 110 ? -3.512 -23.625 -31.781 1 98.5 110 TRP A C 1
ATOM 940 O O . TRP A 1 110 ? -3.492 -22.391 -31.688 1 98.5 110 TRP A O 1
ATOM 950 N N . LEU A 1 111 ? -2.678 -24.266 -32.594 1 98.75 111 LEU A N 1
ATOM 951 C CA . LEU A 1 111 ? -1.689 -23.594 -33.438 1 98.75 111 LEU A CA 1
ATOM 952 C C . LEU A 1 111 ? -2.369 -22.688 -34.438 1 98.75 111 LEU A C 1
ATOM 954 O O . LEU A 1 111 ? -1.96 -21.531 -34.625 1 98.75 111 LEU A O 1
ATOM 958 N N . LYS A 1 112 ? -3.369 -23.141 -35.031 1 97.69 112 LYS A N 1
ATOM 959 C CA . LYS A 1 112 ? -4.09 -22.359 -36.031 1 97.69 112 LYS A CA 1
ATOM 960 C C . LYS A 1 112 ? -4.719 -21.125 -35.406 1 97.69 112 LYS A C 1
ATOM 962 O O . LYS A 1 112 ? -4.66 -20.031 -35.969 1 97.69 112 LYS A O 1
ATOM 967 N N . MET A 1 113 ? -5.352 -21.281 -34.281 1 98.19 113 MET A N 1
ATOM 968 C CA . MET A 1 113 ? -5.961 -20.141 -33.594 1 98.19 113 MET A CA 1
ATOM 969 C C . MET A 1 113 ? -4.91 -19.094 -33.25 1 98.19 113 MET A C 1
ATOM 971 O O . MET A 1 113 ? -5.121 -17.891 -33.469 1 98.19 113 MET A O 1
ATOM 975 N N . ALA A 1 114 ? -3.77 -19.531 -32.719 1 98.69 114 ALA A N 1
ATOM 976 C CA . ALA A 1 114 ? -2.686 -18.609 -32.375 1 98.69 114 ALA A CA 1
ATOM 977 C C . ALA A 1 114 ? -2.195 -17.844 -33.594 1 98.69 114 ALA A C 1
ATOM 979 O O . ALA A 1 114 ? -2.074 -16.625 -33.562 1 98.69 114 ALA A O 1
ATOM 980 N N . HIS A 1 115 ? -1.979 -18.562 -34.75 1 98.56 115 HIS A N 1
ATOM 981 C CA . HIS A 1 115 ? -1.355 -18.016 -35.938 1 98.56 115 HIS A CA 1
ATOM 982 C C . HIS A 1 115 ? -2.346 -17.172 -36.75 1 98.56 115 HIS A C 1
ATOM 984 O O . HIS A 1 115 ? -2.047 -16.031 -37.125 1 98.56 115 HIS A O 1
ATOM 990 N N . GLU A 1 116 ? -3.504 -17.656 -36.906 1 97.44 116 GLU A N 1
ATOM 991 C CA . GLU A 1 116 ? -4.41 -17.094 -37.906 1 97.44 116 GLU A CA 1
ATOM 992 C C . GLU A 1 116 ? -5.398 -16.125 -37.281 1 97.44 116 GLU A C 1
ATOM 994 O O . GLU A 1 116 ? -5.707 -15.078 -37.844 1 97.44 116 GLU A O 1
ATOM 999 N N . GLU A 1 117 ? -5.879 -16.484 -36.125 1 96.88 117 GLU A N 1
ATOM 1000 C CA . GLU A 1 117 ? -6.895 -15.641 -35.5 1 96.88 117 GLU A CA 1
ATOM 1001 C C . GLU A 1 117 ? -6.258 -14.523 -34.688 1 96.88 117 GLU A C 1
ATOM 1003 O O . GLU A 1 117 ? -6.742 -13.391 -34.688 1 96.88 117 GLU A O 1
ATOM 1008 N N . PHE A 1 118 ? -5.168 -14.781 -34.031 1 98.06 118 PHE A N 1
ATOM 1009 C CA . PHE A 1 118 ? -4.664 -13.789 -33.062 1 98.06 118 PHE A CA 1
ATOM 1010 C C . PHE A 1 118 ? -3.309 -13.25 -33.531 1 98.06 118 PHE A C 1
ATOM 1012 O O . PHE A 1 118 ? -2.773 -12.32 -32.938 1 98.06 118 PHE A O 1
ATOM 1019 N N . GLY A 1 119 ? -2.734 -13.852 -34.562 1 98.06 119 GLY A N 1
ATOM 1020 C CA . GLY A 1 119 ? -1.508 -13.336 -35.156 1 98.06 119 GLY A CA 1
ATOM 1021 C C . GLY A 1 119 ? -0.311 -13.453 -34.219 1 98.06 119 GLY A C 1
ATOM 1022 O O . GLY A 1 119 ? 0.484 -12.516 -34.125 1 98.06 119 GLY A O 1
ATOM 1023 N N . LEU A 1 120 ? -0.159 -14.555 -33.531 1 98.75 120 LEU A N 1
ATOM 1024 C CA . LEU A 1 120 ? 0.953 -14.797 -32.625 1 98.75 120 LEU A CA 1
ATOM 1025 C C . LEU A 1 120 ? 1.919 -15.82 -33.219 1 98.75 120 LEU A C 1
ATOM 1027 O O . LEU A 1 120 ? 1.496 -16.781 -33.875 1 98.75 120 LEU A O 1
ATOM 1031 N N . TYR A 1 121 ? 3.195 -15.617 -33.031 1 98.81 121 TYR A N 1
ATOM 1032 C CA . TYR A 1 121 ? 4.145 -16.703 -33.219 1 98.81 121 TYR A CA 1
ATOM 1033 C C . TYR A 1 121 ? 4.004 -17.766 -32.125 1 98.81 121 TYR A C 1
ATOM 1035 O O . TYR A 1 121 ? 3.414 -17.516 -31.094 1 98.81 121 TYR A O 1
ATOM 1043 N N . THR A 1 122 ? 4.531 -18.969 -32.438 1 98.88 122 THR A N 1
ATOM 1044 C CA . THR A 1 122 ? 4.438 -20 -31.406 1 98.88 122 THR A CA 1
ATOM 1045 C C . THR A 1 122 ? 5.793 -20.641 -31.172 1 98.88 122 THR A C 1
ATOM 1047 O O . THR A 1 122 ? 6.629 -20.703 -32.094 1 98.88 122 THR A O 1
ATOM 1050 N N . ILE A 1 123 ? 6.051 -21.016 -29.953 1 98.88 123 ILE A N 1
ATOM 1051 C CA . ILE A 1 123 ? 7.137 -21.875 -29.5 1 98.88 123 ILE A CA 1
ATOM 1052 C C . ILE A 1 123 ? 6.566 -23.188 -28.969 1 98.88 123 ILE A C 1
ATOM 1054 O O . ILE A 1 123 ? 5.637 -23.203 -28.172 1 98.88 123 ILE A O 1
ATOM 1058 N N . VAL A 1 124 ? 7.102 -24.344 -29.438 1 98.81 124 VAL A N 1
ATOM 1059 C CA . VAL A 1 124 ? 6.551 -25.625 -29.016 1 98.81 124 VAL A CA 1
ATOM 1060 C C . VAL A 1 124 ? 7.641 -26.438 -28.328 1 98.81 124 VAL A C 1
ATOM 1062 O O . VAL A 1 124 ? 8.805 -26.422 -28.75 1 98.81 124 VAL A O 1
ATOM 1065 N N . ARG A 1 125 ? 7.254 -27.188 -27.312 1 98.69 125 ARG A N 1
ATOM 1066 C CA . ARG A 1 125 ? 8.156 -27.984 -26.484 1 98.69 125 ARG A CA 1
ATOM 1067 C C . ARG A 1 125 ? 7.637 -29.406 -26.328 1 98.69 125 ARG A C 1
ATOM 1069 O O . ARG A 1 125 ? 7.02 -29.734 -25.312 1 98.69 125 ARG A O 1
ATOM 1076 N N . PRO A 1 126 ? 7.977 -30.281 -27.172 1 98.19 126 PRO A N 1
ATOM 1077 C CA . PRO A 1 126 ? 7.363 -31.609 -27.234 1 98.19 126 PRO A CA 1
ATOM 1078 C C . PRO A 1 126 ? 7.992 -32.594 -26.25 1 98.19 126 PRO A C 1
ATOM 1080 O O . PRO A 1 126 ? 7.465 -33.688 -26.031 1 98.19 126 PRO A O 1
ATOM 1083 N N . GLY A 1 127 ? 9.039 -32.281 -25.656 1 95.94 127 GLY A N 1
ATOM 1084 C CA . GLY A 1 127 ? 9.703 -33.188 -24.75 1 95.94 127 GLY A CA 1
ATOM 1085 C C . GLY A 1 127 ? 10.547 -34.25 -25.453 1 95.94 127 GLY A C 1
ATOM 1086 O O . GLY A 1 127 ? 11.203 -33.938 -26.453 1 95.94 127 GLY A O 1
ATOM 1087 N N . PRO A 1 128 ? 10.672 -35.531 -24.875 1 95.81 128 PRO A N 1
ATOM 1088 C CA . PRO A 1 128 ? 9.531 -36.25 -24.281 1 95.81 128 PRO A CA 1
ATOM 1089 C C . PRO A 1 128 ? 9.258 -35.812 -22.844 1 95.81 128 PRO A C 1
ATOM 1091 O O . PRO A 1 128 ? 8.109 -35.875 -22.391 1 95.81 128 PRO A O 1
ATOM 1094 N N . PHE A 1 129 ? 10.305 -35.531 -22.109 1 96.19 129 PHE A N 1
ATOM 1095 C CA . PHE A 1 129 ? 10.086 -35 -20.75 1 96.19 129 PHE A CA 1
ATOM 1096 C C . PHE A 1 129 ? 9.758 -33.531 -20.781 1 96.19 129 PHE A C 1
ATOM 1098 O O . PHE A 1 129 ? 10.539 -32.719 -21.297 1 96.19 129 PHE A O 1
ATOM 1105 N N . ILE A 1 130 ? 8.625 -33.156 -20.156 1 96.44 130 ILE A N 1
ATOM 1106 C CA . ILE A 1 130 ? 8.242 -31.75 -20.172 1 96.44 130 ILE A CA 1
ATOM 1107 C C . ILE A 1 130 ? 8.109 -31.234 -18.734 1 96.44 130 ILE A C 1
ATOM 1109 O O . ILE A 1 130 ? 7.961 -30.031 -18.516 1 96.44 130 ILE A O 1
ATOM 1113 N N . CYS A 1 131 ? 8.141 -32.094 -17.75 1 93 131 CYS A N 1
ATOM 1114 C CA . CYS A 1 131 ? 7.883 -31.781 -16.344 1 93 131 CYS A CA 1
ATOM 1115 C C . CYS A 1 131 ? 6.492 -31.172 -16.172 1 93 131 CYS A C 1
ATOM 1117 O O . CYS A 1 131 ? 5.508 -31.906 -16.047 1 93 131 CYS A O 1
ATOM 1119 N N . ALA A 1 132 ? 6.25 -29.859 -16.344 1 94.38 132 ALA A N 1
ATOM 1120 C CA . ALA A 1 132 ? 5.016 -29.078 -16.344 1 94.38 132 ALA A CA 1
ATOM 1121 C C . ALA A 1 132 ? 4.094 -29.516 -15.203 1 94.38 132 ALA A C 1
ATOM 1123 O O . ALA A 1 132 ? 2.91 -29.172 -15.188 1 94.38 132 ALA A O 1
ATOM 1124 N N . GLU A 1 133 ? 4.66 -30.344 -14.172 1 93 133 GLU A N 1
ATOM 1125 C CA . GLU A 1 133 ? 3.82 -30.938 -13.141 1 93 133 GLU A CA 1
ATOM 1126 C C . GLU A 1 133 ? 2.629 -31.672 -13.758 1 93 133 GLU A C 1
ATOM 1128 O O . GLU A 1 133 ? 1.537 -31.688 -13.188 1 93 133 GLU A O 1
ATOM 1133 N N . TRP A 1 134 ? 2.904 -32.188 -14.867 1 95.62 134 TRP A N 1
ATOM 1134 C CA . TRP A 1 134 ? 1.938 -32.938 -15.641 1 95.62 134 TRP A CA 1
ATOM 1135 C C . TRP A 1 134 ? 2.16 -34.438 -15.445 1 95.62 134 TRP A C 1
ATOM 1137 O O . TRP A 1 134 ? 3.283 -34.875 -15.18 1 95.62 134 TRP A O 1
ATOM 1147 N N . ALA A 1 135 ? 1.144 -35.25 -15.578 1 95.25 135 ALA A N 1
ATOM 1148 C CA . ALA A 1 135 ? 1.191 -36.688 -15.375 1 95.25 135 ALA A CA 1
ATOM 1149 C C . ALA A 1 135 ? 2.322 -37.312 -16.188 1 95.25 135 ALA A C 1
ATOM 1151 O O . ALA A 1 135 ? 2.412 -37.125 -17.406 1 95.25 135 ALA A O 1
ATOM 1152 N N . GLY A 1 136 ? 3.225 -37.969 -15.445 1 94 136 GLY A N 1
ATOM 1153 C CA . GLY A 1 136 ? 4.324 -38.688 -16.078 1 94 136 GLY A CA 1
ATOM 1154 C C . GLY A 1 136 ? 5.371 -37.75 -16.672 1 94 136 GLY A C 1
ATOM 1155 O O . GLY A 1 136 ? 6.254 -38.219 -17.406 1 94 136 GLY A O 1
ATOM 1156 N N . GLY A 1 137 ? 5.254 -36.5 -16.484 1 94.75 137 GLY A N 1
ATOM 1157 C CA . GLY A 1 137 ? 6.133 -35.562 -17.156 1 94.75 137 GLY A CA 1
ATOM 1158 C C . GLY A 1 137 ? 5.973 -35.594 -18.656 1 94.75 137 GLY A C 1
ATOM 1159 O O . GLY A 1 137 ? 6.93 -35.312 -19.391 1 94.75 137 GLY A O 1
ATOM 1160 N N . GLY A 1 138 ? 4.891 -36.031 -19.125 1 96.38 138 GLY A N 1
ATOM 1161 C CA . GLY A 1 138 ? 4.598 -36.125 -20.547 1 96.38 138 GLY A CA 1
ATOM 1162 C C . GLY A 1 138 ? 4.684 -37.531 -21.094 1 96.38 138 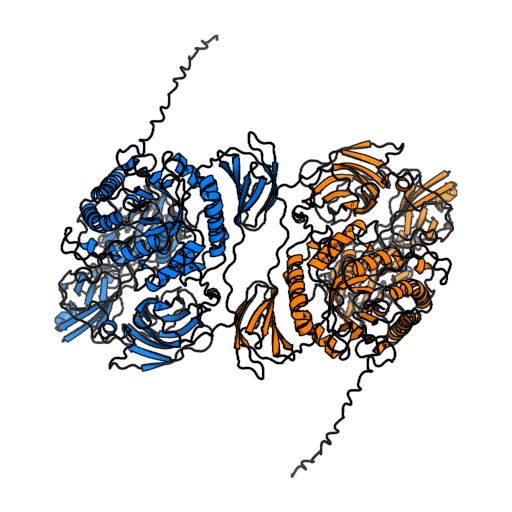GLY A C 1
ATOM 1163 O O . GLY A 1 138 ? 4.098 -37.812 -22.141 1 96.38 138 GLY A O 1
ATOM 1164 N N . TYR A 1 139 ? 5.387 -38.438 -20.391 1 96.69 139 TYR A N 1
ATOM 1165 C CA . TYR A 1 139 ? 5.539 -39.812 -20.859 1 96.69 139 TYR A CA 1
ATOM 1166 C C . TYR A 1 139 ? 4.246 -40.594 -20.672 1 96.69 139 TYR A C 1
ATOM 1168 O O . TYR A 1 139 ? 3.607 -40.531 -19.625 1 96.69 139 TYR A O 1
ATOM 1176 N N . PRO A 1 140 ? 3.828 -41.375 -21.688 1 96.25 140 PRO A N 1
ATOM 1177 C CA . PRO A 1 140 ? 2.73 -42.312 -21.422 1 96.25 140 PRO A CA 1
ATOM 1178 C C . PRO A 1 140 ? 3.102 -43.375 -20.406 1 96.25 140 PRO A C 1
ATOM 1180 O O . PRO A 1 140 ? 4.23 -43.875 -20.422 1 96.25 140 PRO A O 1
ATOM 1183 N N . ARG A 1 141 ? 2.193 -43.688 -19.656 1 94.88 141 ARG A N 1
ATOM 1184 C CA . ARG A 1 141 ? 2.451 -44.688 -18.609 1 94.88 141 ARG A CA 1
ATOM 1185 C C . ARG A 1 141 ? 2.83 -46.031 -19.234 1 94.88 141 ARG A C 1
ATOM 1187 O O . ARG A 1 141 ? 3.639 -46.75 -18.672 1 94.88 141 ARG A O 1
ATOM 1194 N N . TRP A 1 142 ? 2.293 -46.406 -20.375 1 95.69 142 TRP A N 1
ATOM 1195 C CA . TRP A 1 142 ? 2.49 -47.719 -21 1 95.69 142 TRP A CA 1
ATOM 1196 C C . TRP A 1 142 ? 3.939 -47.906 -21.453 1 95.69 142 TRP A C 1
ATOM 1198 O O . TRP A 1 142 ? 4.387 -49.031 -21.688 1 95.69 142 TRP A O 1
ATOM 1208 N N . VAL A 1 143 ? 4.688 -46.844 -21.547 1 96.06 143 VAL A N 1
ATOM 1209 C CA . VAL A 1 143 ? 6.074 -46.969 -21.969 1 96.06 143 VAL A CA 1
ATOM 1210 C C . VAL A 1 143 ? 6.883 -47.75 -20.938 1 96.06 143 VAL A C 1
ATOM 1212 O O . VAL A 1 143 ? 7.895 -48.375 -21.281 1 96.06 143 VAL A O 1
ATOM 1215 N N . ALA A 1 144 ? 6.453 -47.75 -19.734 1 93.88 144 ALA A N 1
ATOM 1216 C CA . ALA A 1 144 ? 7.129 -48.469 -18.641 1 93.88 144 ALA A CA 1
ATOM 1217 C C . ALA A 1 144 ? 7.188 -49.969 -18.922 1 93.88 144 ALA A C 1
ATOM 1219 O O . ALA A 1 144 ? 8.016 -50.688 -18.359 1 93.88 144 ALA A O 1
ATOM 1220 N N . LYS A 1 145 ? 6.312 -50.438 -19.719 1 93.12 145 LYS A N 1
ATOM 1221 C CA . LYS A 1 145 ? 6.316 -51.844 -20.094 1 93.12 145 LYS A CA 1
ATOM 1222 C C . LYS A 1 145 ? 7.621 -52.219 -20.781 1 93.12 145 LYS A C 1
ATOM 1224 O O . LYS A 1 145 ? 8.031 -53.406 -20.75 1 93.12 145 LYS A O 1
ATOM 1229 N N . SER A 1 146 ? 8.242 -51.25 -21.344 1 93.62 146 SER A N 1
ATOM 1230 C CA . SER A 1 146 ? 9.461 -51.469 -22.109 1 93.62 146 SER A CA 1
ATOM 1231 C C . SER A 1 146 ? 10.703 -51.25 -21.234 1 93.62 146 SER A C 1
ATOM 1233 O O . SER A 1 146 ? 11.82 -51.156 -21.75 1 93.62 146 SER A O 1
ATOM 1235 N N . CYS A 1 147 ? 10.516 -51.125 -20 1 91.69 147 CYS A N 1
ATOM 1236 C CA . CYS A 1 147 ? 11.656 -50.875 -19.125 1 91.69 147 CYS A CA 1
ATOM 1237 C C . CYS A 1 147 ? 12.719 -51.969 -19.312 1 91.69 147 CYS A C 1
ATOM 1239 O O . CYS A 1 147 ? 12.438 -53.156 -19.172 1 91.69 147 CYS A O 1
ATOM 1241 N N . PRO A 1 148 ? 13.914 -51.5 -19.547 1 91 148 PRO A N 1
ATOM 1242 C CA . PRO A 1 148 ? 14.977 -52.5 -19.734 1 91 148 PRO A CA 1
ATOM 1243 C C . PRO A 1 148 ? 15.375 -53.188 -18.422 1 91 148 PRO A C 1
ATOM 1245 O O . PRO A 1 148 ? 15.172 -52.625 -17.344 1 91 148 PRO A O 1
ATOM 1248 N N . ALA A 1 149 ? 16.031 -54.375 -18.594 1 86 149 ALA A N 1
ATOM 1249 C CA . ALA A 1 149 ? 16.438 -55.156 -17.422 1 86 149 ALA A CA 1
ATOM 1250 C C . ALA A 1 149 ? 17.562 -54.469 -16.656 1 86 149 ALA A C 1
ATOM 1252 O O . ALA A 1 149 ? 17.656 -54.562 -15.438 1 86 149 ALA A O 1
ATOM 1253 N N . LYS A 1 150 ? 18.391 -53.781 -17.359 1 85.12 150 LYS A N 1
ATOM 1254 C CA . LYS A 1 150 ? 19.531 -53.094 -16.734 1 85.12 150 LYS A CA 1
ATOM 1255 C C . LYS A 1 150 ? 19.75 -51.719 -17.359 1 85.12 150 LYS A C 1
ATOM 1257 O O . LYS A 1 150 ? 19.594 -51.562 -18.578 1 85.12 150 LYS A O 1
ATOM 1262 N N . TYR A 1 151 ? 20 -50.75 -16.594 1 83.12 151 TYR A N 1
ATOM 1263 C CA . TYR A 1 151 ? 20.406 -49.406 -17 1 83.12 151 TYR A CA 1
ATOM 1264 C C . TYR A 1 151 ? 21.219 -48.719 -15.914 1 83.12 151 TYR A C 1
ATOM 1266 O O . TYR A 1 151 ? 21.172 -49.156 -14.75 1 83.12 151 TYR A O 1
ATOM 1274 N N . ASP A 1 152 ? 22.016 -47.688 -16.156 1 77.5 152 ASP A N 1
ATOM 1275 C CA . ASP A 1 152 ? 23.031 -47.156 -15.25 1 77.5 152 ASP A CA 1
ATOM 1276 C C . ASP A 1 152 ? 22.625 -45.781 -14.719 1 77.5 152 ASP A C 1
ATOM 1278 O O . ASP A 1 152 ? 23.453 -45.062 -14.133 1 77.5 152 ASP A O 1
ATOM 1282 N N . THR A 1 153 ? 21.5 -45.344 -15.07 1 80.31 153 THR A N 1
ATOM 1283 C CA . THR A 1 153 ? 20.984 -44.062 -14.586 1 80.31 153 THR A CA 1
ATOM 1284 C C . THR A 1 153 ? 19.828 -44.281 -13.609 1 80.31 153 THR A C 1
ATOM 1286 O O . THR A 1 153 ? 19.328 -45.375 -13.469 1 80.31 153 THR A O 1
ATOM 1289 N N . SER A 1 154 ? 19.484 -43.188 -12.828 1 69.5 154 SER A N 1
ATOM 1290 C CA . SER A 1 154 ? 18.375 -43.25 -11.898 1 69.5 154 SER A CA 1
ATOM 1291 C C . SER A 1 154 ? 17.078 -43.625 -12.617 1 69.5 154 SER A C 1
ATOM 1293 O O . SER A 1 154 ? 16.25 -44.375 -12.094 1 69.5 154 SER A O 1
ATOM 1295 N N . PHE A 1 155 ? 16.938 -43.094 -13.93 1 80.75 155 PHE A N 1
ATOM 1296 C CA . PHE A 1 155 ? 15.844 -43.375 -14.844 1 80.75 155 PHE A CA 1
ATOM 1297 C C . PHE A 1 155 ? 16.359 -43.781 -16.219 1 80.75 155 PHE A C 1
ATOM 1299 O O . PHE A 1 155 ? 17.328 -43.188 -16.719 1 80.75 155 PHE A O 1
ATOM 1306 N N . TRP A 1 156 ? 15.727 -44.844 -16.672 1 89 156 TRP A N 1
ATOM 1307 C CA . TRP A 1 156 ? 16.109 -45.125 -18.047 1 89 156 TRP A CA 1
ATOM 1308 C C . TRP A 1 156 ? 15.445 -44.156 -19.016 1 89 156 TRP A C 1
ATOM 1310 O O . TRP A 1 156 ? 15.977 -43.875 -20.094 1 89 156 TRP A O 1
ATOM 1320 N N . LEU A 1 157 ? 14.328 -43.719 -18.578 1 93 157 LEU A N 1
ATOM 1321 C CA . LEU A 1 157 ? 13.742 -42.625 -19.312 1 93 157 LEU A CA 1
ATOM 1322 C C . LEU A 1 157 ? 14.633 -41.375 -19.25 1 93 157 LEU A C 1
ATOM 1324 O O . LEU A 1 157 ? 15.328 -41.156 -18.25 1 93 157 LEU A O 1
ATOM 1328 N N . ARG A 1 158 ? 14.75 -40.562 -20.266 1 93.06 158 ARG A N 1
ATOM 1329 C CA . ARG A 1 158 ? 15.562 -39.375 -20.453 1 93.06 158 ARG A CA 1
ATOM 1330 C C . ARG A 1 158 ? 17.016 -39.719 -20.734 1 93.06 158 ARG A C 1
ATOM 1332 O O . ARG A 1 158 ? 17.828 -38.844 -21.078 1 93.06 158 ARG A O 1
ATOM 1339 N N . SER A 1 159 ? 17.406 -41.031 -20.547 1 94.62 159 SER A N 1
ATOM 1340 C CA . SER A 1 159 ? 18.781 -41.469 -20.766 1 94.62 159 SER A CA 1
ATOM 1341 C C . SER A 1 159 ? 19.047 -41.781 -22.234 1 94.62 159 SER A C 1
ATOM 1343 O O . SER A 1 159 ? 18.125 -41.719 -23.047 1 94.62 159 SER A O 1
ATOM 1345 N N . ASN A 1 160 ? 20.312 -42.125 -22.531 1 95.81 160 ASN A N 1
ATOM 1346 C CA . ASN A 1 160 ? 20.688 -42.531 -23.875 1 95.81 160 ASN A CA 1
ATOM 1347 C C . ASN A 1 160 ? 20.469 -44.031 -24.094 1 95.81 160 ASN A C 1
ATOM 1349 O O . ASN A 1 160 ? 20.984 -44.594 -25.078 1 95.81 160 ASN A O 1
ATOM 1353 N N . HIS A 1 161 ? 19.828 -44.656 -23.188 1 96 161 HIS A N 1
ATOM 1354 C CA . HIS A 1 161 ? 19.578 -46.094 -23.375 1 96 161 HIS A CA 1
ATOM 1355 C C . HIS A 1 161 ? 18.875 -46.344 -24.719 1 96 161 HIS A C 1
ATOM 1357 O O . HIS A 1 161 ? 17.953 -45.625 -25.094 1 96 161 HIS A O 1
ATOM 1363 N N . PRO A 1 162 ? 19.234 -47.406 -25.375 1 95.75 162 PRO A N 1
ATOM 1364 C CA . PRO A 1 162 ? 18.672 -47.656 -26.703 1 95.75 162 PRO A CA 1
ATOM 1365 C C . PRO A 1 162 ? 17.156 -47.812 -26.688 1 95.75 162 PRO A C 1
ATOM 1367 O O . PRO A 1 162 ? 16.469 -47.375 -27.625 1 95.75 162 PRO A O 1
ATOM 1370 N N . GLU A 1 163 ? 16.672 -48.406 -25.641 1 95.31 163 GLU A N 1
ATOM 1371 C CA . GLU A 1 163 ? 15.219 -48.562 -25.547 1 95.31 163 GLU A CA 1
ATOM 1372 C C . GLU A 1 163 ? 14.516 -47.219 -25.422 1 95.31 163 GLU A C 1
ATOM 1374 O O . GLU A 1 163 ? 13.445 -47.031 -26 1 95.31 163 GLU A O 1
ATOM 1379 N N . HIS A 1 164 ? 15.094 -46.344 -24.672 1 96.69 164 HIS A N 1
ATOM 1380 C CA . HIS A 1 164 ? 14.531 -45.031 -24.547 1 96.69 164 HIS A CA 1
ATOM 1381 C C . HIS A 1 164 ? 14.578 -44.281 -25.875 1 96.69 164 HIS A C 1
ATOM 1383 O O . HIS A 1 164 ? 13.602 -43.625 -26.266 1 96.69 164 HIS A O 1
ATOM 1389 N N . MET A 1 165 ? 15.695 -44.344 -26.531 1 97.56 165 MET A N 1
ATOM 1390 C CA . MET A 1 165 ? 15.883 -43.594 -27.781 1 97.56 165 MET A CA 1
ATOM 1391 C C . MET A 1 165 ? 14.938 -44.125 -28.859 1 97.56 165 MET A C 1
ATOM 1393 O O . MET A 1 165 ? 14.477 -43.344 -29.703 1 97.56 165 MET A O 1
ATOM 1397 N N . LYS A 1 166 ? 14.695 -45.406 -28.781 1 97.38 166 LYS A N 1
ATOM 1398 C CA . LYS A 1 166 ? 13.75 -46 -29.719 1 97.38 166 LYS A CA 1
ATOM 1399 C C . LYS A 1 166 ? 12.367 -45.375 -29.578 1 97.38 166 LYS A C 1
ATOM 1401 O O . LYS A 1 166 ? 11.734 -45.031 -30.578 1 97.38 166 LYS A O 1
ATOM 1406 N N . TRP A 1 167 ? 11.906 -45.281 -28.453 1 97.69 167 TRP A N 1
ATOM 1407 C CA . TRP A 1 167 ? 10.578 -44.719 -28.203 1 97.69 167 TRP A CA 1
ATOM 1408 C C . TRP A 1 167 ? 10.578 -43.219 -28.406 1 97.69 167 TRP A C 1
ATOM 1410 O O . TRP A 1 167 ? 9.57 -42.656 -28.844 1 97.69 167 TRP A O 1
ATOM 1420 N N . THR A 1 168 ? 11.68 -42.562 -28.125 1 98.19 168 THR A N 1
ATOM 1421 C CA . THR A 1 168 ? 11.805 -41.125 -28.406 1 98.19 168 THR A CA 1
ATOM 1422 C C . THR A 1 168 ? 11.68 -40.875 -29.906 1 98.19 168 THR A C 1
ATOM 1424 O O . THR A 1 168 ? 10.977 -39.938 -30.328 1 98.19 168 THR A O 1
ATOM 1427 N N . LYS A 1 169 ? 12.367 -41.656 -30.641 1 98.38 169 LYS A N 1
ATOM 1428 C CA . LYS A 1 169 ? 12.25 -41.531 -32.094 1 98.38 169 LYS A CA 1
ATOM 1429 C C . LYS A 1 169 ? 10.812 -41.75 -32.531 1 98.38 169 LYS A C 1
ATOM 1431 O O . LYS A 1 169 ? 10.336 -41.031 -33.438 1 98.38 169 LYS A O 1
ATOM 1436 N N . HIS A 1 170 ? 10.148 -42.75 -32 1 98.5 170 HIS A N 1
ATOM 1437 C CA . HIS A 1 170 ? 8.734 -43 -32.312 1 98.5 170 HIS A CA 1
ATOM 1438 C C . HIS A 1 170 ? 7.902 -41.719 -32.094 1 98.5 170 HIS A C 1
ATOM 1440 O O . HIS A 1 170 ? 7.117 -41.344 -32.969 1 98.5 170 HIS A O 1
ATOM 1446 N N . TRP A 1 171 ? 8.047 -41.125 -30.984 1 98.5 171 TRP A N 1
ATOM 1447 C CA . TRP A 1 171 ? 7.293 -39.906 -30.641 1 98.5 171 TRP A CA 1
ATOM 1448 C C . TRP A 1 171 ? 7.605 -38.781 -31.594 1 98.5 171 TRP A C 1
ATOM 1450 O O . TRP A 1 171 ? 6.699 -38.125 -32.125 1 98.5 171 TRP A O 1
ATOM 1460 N N . TYR A 1 172 ? 8.883 -38.5 -31.906 1 98.69 172 TYR A N 1
ATOM 1461 C CA . TYR A 1 172 ? 9.297 -37.375 -32.781 1 98.69 172 TYR A CA 1
ATOM 1462 C C . TYR A 1 172 ? 8.844 -37.625 -34.219 1 98.69 172 TYR A C 1
ATOM 1464 O O . TYR A 1 172 ? 8.492 -36.688 -34.938 1 98.69 172 TYR A O 1
ATOM 1472 N N . ASP A 1 173 ? 8.859 -38.875 -34.625 1 98.38 173 ASP A N 1
ATOM 1473 C CA . ASP A 1 173 ? 8.359 -39.219 -35.969 1 98.38 173 ASP A CA 1
ATOM 1474 C C . ASP A 1 173 ? 6.871 -38.906 -36.062 1 98.38 173 ASP A C 1
ATOM 1476 O O . ASP A 1 173 ? 6.363 -38.719 -37.188 1 98.38 173 ASP A O 1
ATOM 1480 N N . ALA A 1 174 ? 6.207 -38.969 -35 1 98.38 174 ALA A N 1
ATOM 1481 C CA . ALA A 1 174 ? 4.773 -38.688 -35 1 98.38 174 ALA A CA 1
ATOM 1482 C C . ALA A 1 174 ? 4.484 -37.219 -34.906 1 98.38 174 ALA A C 1
ATOM 1484 O O . ALA A 1 174 ? 3.666 -36.688 -35.688 1 98.38 174 ALA A O 1
ATOM 1485 N N . VAL A 1 175 ? 5.109 -36.438 -34 1 98.56 175 VAL A N 1
ATOM 1486 C CA . VAL A 1 175 ? 4.699 -35.094 -33.656 1 98.56 175 VAL A CA 1
ATOM 1487 C C . VAL A 1 175 ? 5.375 -34.094 -34.594 1 98.56 175 VAL A C 1
ATOM 1489 O O . VAL A 1 175 ? 4.793 -33.031 -34.906 1 98.56 175 VAL A O 1
ATOM 1492 N N . CYS A 1 176 ? 6.625 -34.281 -35.062 1 98.56 176 CYS A N 1
ATOM 1493 C CA . CYS A 1 176 ? 7.398 -33.312 -35.812 1 98.56 176 CYS A CA 1
ATOM 1494 C C . CYS A 1 176 ? 6.707 -32.969 -37.125 1 98.56 176 CYS A C 1
ATOM 1496 O O . CYS A 1 176 ? 6.719 -31.828 -37.562 1 98.56 176 CYS A O 1
ATOM 1498 N N . PRO A 1 177 ? 6.078 -33.969 -37.812 1 97.69 177 PRO A N 1
ATOM 1499 C CA . PRO A 1 177 ? 5.355 -33.594 -39.031 1 97.69 177 PRO A CA 1
ATOM 1500 C C . PRO A 1 177 ? 4.27 -32.562 -38.781 1 97.69 177 PRO A C 1
ATOM 1502 O O . PRO A 1 177 ? 4.008 -31.719 -39.656 1 97.69 177 PRO A O 1
ATOM 1505 N N . VAL A 1 178 ? 3.617 -32.594 -37.625 1 97.38 178 VAL A N 1
ATOM 1506 C CA . VAL A 1 178 ? 2.623 -31.594 -37.281 1 97.38 178 VAL A CA 1
ATOM 1507 C C . VAL A 1 178 ? 3.287 -30.219 -37.188 1 97.38 178 VAL A C 1
ATOM 1509 O O . VAL A 1 178 ? 2.768 -29.234 -37.719 1 97.38 178 VAL A O 1
ATOM 1512 N N . PHE A 1 179 ? 4.441 -30.172 -36.594 1 98.06 179 PHE A N 1
ATOM 1513 C CA . PHE A 1 179 ? 5.199 -28.938 -36.469 1 98.06 179 PHE A CA 1
ATOM 1514 C C . PHE A 1 179 ? 5.645 -28.438 -37.844 1 98.06 179 PHE A C 1
ATOM 1516 O O . PHE A 1 179 ? 5.594 -27.25 -38.125 1 98.06 179 PHE A O 1
ATOM 1523 N N . ALA A 1 180 ? 6.16 -29.359 -38.594 1 97.94 180 ALA A N 1
ATOM 1524 C CA . ALA A 1 180 ? 6.723 -29.016 -39.875 1 97.94 180 ALA A CA 1
ATOM 1525 C C . ALA A 1 180 ? 5.699 -28.266 -40.75 1 97.94 180 ALA A C 1
ATOM 1527 O O . ALA A 1 180 ? 6.039 -27.297 -41.438 1 97.94 180 ALA A O 1
ATOM 1528 N N . GLU A 1 181 ? 4.547 -28.672 -40.656 1 96.75 181 GLU A N 1
ATOM 1529 C CA . GLU A 1 181 ? 3.484 -28.062 -41.469 1 96.75 181 GLU A CA 1
ATOM 1530 C C . GLU A 1 181 ? 3.16 -26.656 -40.969 1 96.75 181 GLU A C 1
ATOM 1532 O O . GLU A 1 181 ? 2.756 -25.797 -41.75 1 96.75 181 GLU A O 1
ATOM 1537 N N . GLU A 1 182 ? 3.348 -26.375 -39.719 1 98 182 GLU A N 1
ATOM 1538 C CA . GLU A 1 182 ? 2.904 -25.141 -39.094 1 98 182 GLU A CA 1
ATOM 1539 C C . GLU A 1 182 ? 4.086 -24.203 -38.812 1 98 182 GLU A C 1
ATOM 1541 O O . GLU A 1 182 ? 3.91 -23.125 -38.25 1 98 182 GLU A O 1
ATOM 1546 N N . GLN A 1 183 ? 5.32 -24.578 -39.156 1 98.5 183 GLN A N 1
ATOM 1547 C CA . GLN A 1 183 ? 6.492 -23.766 -38.875 1 98.5 183 GLN A CA 1
ATOM 1548 C C . GLN A 1 183 ? 6.539 -22.547 -39.812 1 98.5 183 GLN A C 1
ATOM 1550 O O . GLN A 1 183 ? 6.027 -22.578 -40.938 1 98.5 183 GLN A O 1
ATOM 1555 N N . LEU A 1 184 ? 7.105 -21.5 -39.375 1 98.5 184 LEU A N 1
ATOM 1556 C CA . LEU A 1 184 ? 7.125 -20.203 -40.031 1 98.5 184 LEU A CA 1
ATOM 1557 C C . LEU A 1 184 ? 7.652 -20.328 -41.469 1 98.5 184 LEU A C 1
ATOM 1559 O O . LEU A 1 184 ? 7.16 -19.656 -42.375 1 98.5 184 LEU A O 1
ATOM 1563 N N . THR A 1 185 ? 8.641 -21.188 -41.719 1 97.88 185 THR A N 1
ATOM 1564 C CA . THR A 1 185 ? 9.328 -21.312 -43 1 97.88 185 THR A CA 1
ATOM 1565 C C . THR A 1 185 ? 8.391 -21.891 -44.062 1 97.88 185 THR A C 1
ATOM 1567 O O . THR A 1 185 ? 8.688 -21.812 -45.25 1 97.88 185 THR A O 1
ATOM 1570 N N . ARG A 1 186 ? 7.324 -22.422 -43.656 1 97.19 186 ARG A N 1
ATOM 1571 C CA . ARG A 1 186 ? 6.367 -23 -44.594 1 97.19 186 ARG A CA 1
ATOM 1572 C C . ARG A 1 186 ? 5.133 -22.109 -44.719 1 97.19 186 ARG A C 1
ATOM 1574 O O . ARG A 1 186 ? 4.172 -22.484 -45.406 1 97.19 186 ARG A O 1
ATOM 1581 N N . LYS A 1 187 ? 5.105 -21.016 -44.062 1 97.44 187 LYS A N 1
ATOM 1582 C CA . LYS A 1 187 ? 4.012 -20.062 -44.156 1 97.44 187 LYS A CA 1
ATOM 1583 C C . LYS A 1 187 ? 4.305 -18.969 -45.188 1 97.44 187 LYS A C 1
ATOM 1585 O O . LYS A 1 187 ? 5.461 -18.766 -45.562 1 97.44 187 LYS A O 1
ATOM 1590 N N . LYS A 1 188 ? 3.25 -18.297 -45.625 1 96.44 188 LYS A N 1
ATOM 1591 C CA . LYS A 1 188 ? 3.447 -17.141 -46.5 1 96.44 188 LYS A CA 1
ATOM 1592 C C . LYS A 1 188 ? 4.055 -15.969 -45.719 1 96.44 188 LYS A C 1
ATOM 1594 O O . LYS A 1 188 ? 3.912 -15.883 -44.5 1 96.44 188 LYS A O 1
ATOM 1599 N N . SER A 1 189 ? 4.707 -15.133 -46.5 1 94.31 189 SER A N 1
ATOM 1600 C CA . SER A 1 189 ? 5.277 -13.945 -45.906 1 94.31 189 SER A CA 1
ATOM 1601 C C . SER A 1 189 ? 4.219 -13.156 -45.125 1 94.31 189 SER A C 1
ATOM 1603 O O . SER A 1 189 ? 3.096 -12.992 -45.625 1 94.31 189 SER A O 1
ATOM 1605 N N . GLY A 1 190 ? 4.473 -12.773 -43.938 1 94.25 190 GLY A N 1
ATOM 1606 C CA . GLY A 1 190 ? 3.545 -12.008 -43.125 1 94.25 190 GLY A CA 1
ATOM 1607 C C . GLY A 1 190 ? 2.707 -12.875 -42.219 1 94.25 190 GLY A C 1
ATOM 1608 O O . GLY A 1 190 ? 2.18 -12.391 -41.219 1 94.25 190 GLY A O 1
ATOM 1609 N N . GLU A 1 191 ? 2.57 -14.07 -42.562 1 97 191 GLU A N 1
ATOM 1610 C CA . GLU A 1 191 ? 1.816 -14.992 -41.688 1 97 191 GLU A CA 1
ATOM 1611 C C . GLU A 1 191 ? 2.664 -15.484 -40.531 1 97 191 GLU A C 1
ATOM 1613 O O . GLU A 1 191 ? 3.891 -15.359 -40.562 1 97 191 GLU A O 1
ATOM 1618 N N . LYS A 1 192 ? 1.966 -15.969 -39.562 1 98.44 192 LYS A N 1
ATOM 1619 C CA . LYS A 1 192 ? 2.658 -16.406 -38.375 1 98.44 192 LYS A CA 1
ATOM 1620 C C . LYS A 1 192 ? 2.756 -17.922 -38.281 1 98.44 192 LYS A C 1
ATOM 1622 O O . LYS A 1 192 ? 1.948 -18.625 -38.906 1 98.44 192 LYS A O 1
ATOM 1627 N N . GLY A 1 193 ? 3.736 -18.453 -37.594 1 98.69 193 GLY A N 1
ATOM 1628 C CA . GLY A 1 193 ? 3.977 -19.875 -37.406 1 98.69 193 GLY A CA 1
ATOM 1629 C C . GLY A 1 193 ? 4.891 -20.188 -36.25 1 98.69 193 GLY A C 1
ATOM 1630 O O . GLY A 1 193 ? 5.215 -19.297 -35.469 1 98.69 193 GLY A O 1
ATOM 1631 N N . ILE A 1 194 ? 5.262 -21.453 -36.156 1 98.81 194 ILE A N 1
ATOM 1632 C CA . ILE A 1 194 ? 6.211 -21.891 -35.156 1 98.81 194 ILE A CA 1
ATOM 1633 C C . ILE A 1 194 ? 7.594 -21.328 -35.469 1 98.81 194 ILE A C 1
ATOM 1635 O O . ILE A 1 194 ? 8.078 -21.422 -36.594 1 98.81 194 ILE A O 1
ATOM 1639 N N . ILE A 1 195 ? 8.219 -20.797 -34.406 1 98.69 195 ILE A N 1
ATOM 1640 C CA . ILE A 1 195 ? 9.484 -20.109 -34.688 1 98.69 195 ILE A CA 1
ATOM 1641 C C . ILE A 1 195 ? 10.625 -20.859 -34 1 98.69 195 ILE A C 1
ATOM 1643 O O . ILE A 1 195 ? 11.797 -20.625 -34.281 1 98.69 195 ILE A O 1
ATOM 1647 N N . MET A 1 196 ? 10.289 -21.766 -33.031 1 98.12 196 MET A N 1
ATOM 1648 C CA . MET A 1 196 ? 11.289 -22.547 -32.312 1 98.12 196 MET A CA 1
ATOM 1649 C C . MET A 1 196 ? 10.695 -23.859 -31.797 1 98.12 196 MET A C 1
ATOM 1651 O O . MET A 1 196 ? 9.516 -23.906 -31.453 1 98.12 196 MET A O 1
ATOM 1655 N N . VAL A 1 197 ? 11.578 -24.859 -31.672 1 98.69 197 VAL A N 1
ATOM 1656 C CA . VAL A 1 197 ? 11.195 -26.141 -31.125 1 98.69 197 VAL A CA 1
ATOM 1657 C C . VAL A 1 197 ? 12.211 -26.578 -30.062 1 98.69 197 VAL A C 1
ATOM 1659 O O . VAL A 1 197 ? 13.422 -26.5 -30.297 1 98.69 197 VAL A O 1
ATOM 1662 N N . GLN A 1 198 ? 11.742 -27.062 -28.984 1 98.62 198 GLN A N 1
ATOM 1663 C CA . GLN A 1 198 ? 12.641 -27.469 -27.906 1 98.62 198 GLN A CA 1
ATOM 1664 C C . GLN A 1 198 ? 12.984 -28.953 -28 1 98.62 198 GLN A C 1
ATOM 1666 O O . GLN A 1 198 ? 12.125 -29.781 -28.328 1 98.62 198 GLN A O 1
ATOM 1671 N N . LEU A 1 199 ? 14.156 -29.375 -27.672 1 97.44 199 LEU A N 1
ATOM 1672 C CA . LEU A 1 199 ? 14.539 -30.781 -27.578 1 97.44 199 LEU A CA 1
ATOM 1673 C C . LEU A 1 199 ? 14.383 -31.281 -26.141 1 97.44 199 LEU A C 1
ATOM 1675 O O . LEU A 1 199 ? 13.633 -32.219 -25.891 1 97.44 199 LEU A O 1
ATOM 1679 N N . GLU A 1 200 ? 15.188 -31.109 -25.234 1 91.75 200 GLU A N 1
ATOM 1680 C CA . GLU A 1 200 ? 15.172 -31.562 -23.844 1 91.75 200 GLU A CA 1
ATOM 1681 C C . GLU A 1 200 ? 14.992 -30.391 -22.875 1 91.75 200 GLU A C 1
ATOM 1683 O O . GLU A 1 200 ? 15.391 -29.266 -23.188 1 91.75 200 GLU A O 1
ATOM 1688 N N . ASN A 1 201 ? 14.305 -30.797 -21.828 1 93.81 201 ASN A N 1
ATOM 1689 C CA . ASN A 1 201 ? 13.984 -29.797 -20.812 1 93.81 201 ASN A CA 1
ATOM 1690 C C . ASN A 1 201 ? 14.844 -29.969 -19.562 1 93.81 201 ASN A C 1
ATOM 1692 O O . ASN A 1 201 ? 14.828 -31.031 -18.953 1 93.81 201 ASN A O 1
ATOM 1696 N N . GLU A 1 202 ? 15.594 -28.953 -19.219 1 91.69 202 GLU A N 1
ATOM 1697 C CA . GLU A 1 202 ? 16.297 -28.859 -17.938 1 91.69 202 GLU A CA 1
ATOM 1698 C C . GLU A 1 202 ? 17.203 -30.078 -17.719 1 91.69 202 GLU A C 1
ATOM 1700 O O . GLU A 1 202 ? 17.141 -30.719 -16.672 1 91.69 202 GLU A O 1
ATOM 1705 N N . TYR A 1 203 ? 17.984 -30.297 -18.625 1 93.12 203 TYR A N 1
ATOM 1706 C CA . TYR A 1 203 ? 18.797 -31.5 -18.609 1 93.12 203 TYR A CA 1
ATOM 1707 C C . TYR A 1 203 ? 19.828 -31.438 -17.469 1 93.12 203 TYR A C 1
ATOM 1709 O O . TYR A 1 203 ? 20.359 -32.469 -17.062 1 93.12 203 TYR A O 1
ATOM 1717 N N . ILE A 1 204 ? 20.078 -30.281 -16.922 1 89.56 204 ILE A N 1
ATOM 1718 C CA . ILE A 1 204 ? 21.031 -30.094 -15.828 1 89.56 204 ILE A CA 1
ATOM 1719 C C . ILE A 1 204 ? 20.578 -30.891 -14.609 1 89.56 204 ILE A C 1
ATOM 1721 O O . ILE A 1 204 ? 21.391 -31.312 -13.797 1 89.56 204 ILE A O 1
ATOM 1725 N N . TYR A 1 205 ? 19.359 -31.125 -14.547 1 81.62 205 TYR A N 1
ATOM 1726 C CA . TYR A 1 205 ? 18.828 -31.766 -13.344 1 81.62 205 TYR A CA 1
ATOM 1727 C C . TYR A 1 205 ? 18.734 -33.281 -13.531 1 81.62 205 TYR A C 1
ATOM 1729 O O . TYR A 1 205 ? 18.234 -34 -12.656 1 81.62 205 TYR A O 1
ATOM 1737 N N . PHE A 1 206 ? 19.094 -33.75 -14.648 1 86.25 206 PHE A N 1
ATOM 1738 C CA . PHE A 1 206 ? 19.172 -35.188 -14.875 1 86.25 206 PHE A CA 1
ATOM 1739 C C . PHE A 1 206 ? 20.594 -35.719 -14.672 1 86.25 206 PHE A C 1
ATOM 1741 O O . PHE A 1 206 ? 21.531 -35.219 -15.312 1 86.25 206 PHE A O 1
ATOM 1748 N N . GLY A 1 207 ? 20.828 -36.656 -13.797 1 79.25 207 GLY A N 1
ATOM 1749 C CA . GLY A 1 207 ? 22.141 -37.219 -13.477 1 79.25 207 GLY A CA 1
ATOM 1750 C C . GLY A 1 207 ? 22.656 -38.188 -14.523 1 79.25 207 GLY A C 1
ATOM 1751 O O . GLY A 1 207 ? 22.328 -39.375 -14.477 1 79.25 207 GLY A O 1
ATOM 1752 N N . MET A 1 208 ? 23.438 -37.719 -15.43 1 88.75 208 MET A N 1
ATOM 1753 C CA . MET A 1 208 ? 24.094 -38.5 -16.484 1 88.75 208 MET A CA 1
ATOM 1754 C C . MET A 1 208 ? 25.328 -37.781 -17 1 88.75 208 MET A C 1
ATOM 1756 O O . MET A 1 208 ? 25.391 -36.562 -16.969 1 88.75 208 MET A O 1
ATOM 1760 N N . GLU A 1 209 ? 26.312 -38.594 -17.469 1 92.56 209 GLU A N 1
ATOM 1761 C CA . GLU A 1 209 ? 27.547 -38 -17.984 1 92.56 209 GLU A CA 1
ATOM 1762 C C . GLU A 1 209 ? 27.266 -37.094 -19.188 1 92.56 209 GLU A C 1
ATOM 1764 O O . GLU A 1 209 ? 26.406 -37.406 -20.016 1 92.56 209 GLU A O 1
ATOM 1769 N N . SER A 1 210 ? 28.031 -36.094 -19.344 1 94.44 210 SER A N 1
ATOM 1770 C CA . SER A 1 210 ? 27.828 -35.062 -20.359 1 94.44 210 SER A CA 1
ATOM 1771 C C . SER A 1 210 ? 27.906 -35.656 -21.766 1 94.44 210 SER A C 1
ATOM 1773 O O . SER A 1 210 ? 27.141 -35.281 -22.641 1 94.44 210 SER A O 1
ATOM 1775 N N . GLU A 1 211 ? 28.844 -36.562 -21.922 1 95.06 211 GLU A N 1
ATOM 1776 C CA . GLU A 1 211 ? 29.016 -37.156 -23.234 1 95.06 211 GLU A CA 1
ATOM 1777 C C . GLU A 1 211 ? 27.766 -37.906 -23.672 1 95.06 211 GLU A C 1
ATOM 1779 O O . GLU A 1 211 ? 27.406 -37.875 -24.844 1 95.06 211 GLU A O 1
ATOM 1784 N N . LYS A 1 212 ? 27.156 -38.562 -22.766 1 95.88 212 LYS A N 1
ATOM 1785 C CA . LYS A 1 212 ? 25.938 -39.312 -23.047 1 95.88 212 LYS A CA 1
ATOM 1786 C C . LYS A 1 212 ? 24.766 -38.344 -23.297 1 95.88 212 LYS A C 1
ATOM 1788 O O . LYS A 1 212 ? 23.906 -38.625 -24.156 1 95.88 212 LYS A O 1
ATOM 1793 N N . LYS A 1 213 ? 24.703 -37.281 -22.562 1 96.19 213 LYS A N 1
ATOM 1794 C CA . LYS A 1 213 ? 23.688 -36.281 -22.812 1 96.19 213 LYS A CA 1
ATOM 1795 C C . LYS A 1 213 ? 23.812 -35.688 -24.219 1 96.19 213 LYS A C 1
ATOM 1797 O O . LYS A 1 213 ? 22.812 -35.5 -24.906 1 96.19 213 LYS A O 1
ATOM 1802 N N . GLU A 1 214 ? 25.047 -35.469 -24.625 1 97.19 214 GLU A N 1
ATOM 1803 C CA . GLU A 1 214 ? 25.328 -34.938 -25.969 1 97.19 214 GLU A CA 1
ATOM 1804 C C . GLU A 1 214 ? 24.859 -35.906 -27.047 1 97.19 214 GLU A C 1
ATOM 1806 O O . GLU A 1 214 ? 24.344 -35.5 -28.078 1 97.19 214 GLU A O 1
ATOM 1811 N N . GLU A 1 215 ? 25.047 -37.156 -26.75 1 97.12 215 GLU A N 1
ATOM 1812 C CA . GLU A 1 215 ? 24.578 -38.188 -27.672 1 97.12 215 GLU A CA 1
ATOM 1813 C C . GLU A 1 215 ? 23.062 -38.094 -27.875 1 97.12 215 GLU A C 1
ATOM 1815 O O . GLU A 1 215 ? 22.578 -38.125 -29 1 97.12 215 GLU A O 1
ATOM 1820 N N . VAL A 1 216 ? 22.375 -38 -26.781 1 97.38 216 VAL A N 1
ATOM 1821 C CA . VAL A 1 216 ? 20.922 -37.906 -26.828 1 97.38 216 VAL A CA 1
ATOM 1822 C C . VAL A 1 216 ? 20.516 -36.656 -27.625 1 97.38 216 VAL A C 1
ATOM 1824 O O . VAL A 1 216 ? 19.641 -36.75 -28.5 1 97.38 216 VAL A O 1
ATOM 1827 N N . LEU A 1 217 ? 21.172 -35.562 -27.422 1 98.12 217 LEU A N 1
ATOM 1828 C CA . LEU A 1 217 ? 20.844 -34.281 -28.062 1 98.12 217 LEU A CA 1
ATOM 1829 C C . LEU A 1 217 ? 21.094 -34.375 -29.562 1 98.12 217 LEU A C 1
ATOM 1831 O O . LEU A 1 217 ? 20.312 -33.844 -30.359 1 98.12 217 LEU A O 1
ATOM 1835 N N . ARG A 1 218 ? 22.203 -35 -29.984 1 97.94 218 ARG A N 1
ATOM 1836 C CA . ARG A 1 218 ? 22.484 -35.188 -31.406 1 97.94 218 ARG A CA 1
ATOM 1837 C C . ARG A 1 218 ? 21.391 -36 -32.094 1 97.94 218 ARG A C 1
ATOM 1839 O O . ARG A 1 218 ? 20.938 -35.625 -33.156 1 97.94 218 ARG A O 1
ATOM 1846 N N . ASP A 1 219 ? 21.047 -37.062 -31.406 1 98 219 ASP A N 1
ATOM 1847 C CA . ASP A 1 219 ? 20.016 -37.938 -31.969 1 98 219 ASP A CA 1
ATOM 1848 C C . ASP A 1 219 ? 18.688 -37.188 -32.094 1 98 219 ASP A C 1
ATOM 1850 O O . ASP A 1 219 ? 18.016 -37.25 -33.125 1 98 219 ASP A O 1
ATOM 1854 N N . MET A 1 220 ? 18.281 -36.531 -31.078 1 98.31 220 MET A N 1
ATOM 1855 C CA . MET A 1 220 ? 17.016 -35.812 -31.078 1 98.31 220 MET A CA 1
ATOM 1856 C C . MET A 1 220 ? 17.016 -34.688 -32.156 1 98.31 220 MET A C 1
ATOM 1858 O O . MET A 1 220 ? 16 -34.469 -32.812 1 98.31 220 MET A O 1
ATOM 1862 N N . ALA A 1 221 ? 18.141 -33.969 -32.281 1 98.38 221 ALA A N 1
ATOM 1863 C CA . ALA A 1 221 ? 18.266 -32.969 -33.344 1 98.38 221 ALA A CA 1
ATOM 1864 C C . ALA A 1 221 ? 18.078 -33.594 -34.719 1 98.38 221 ALA A C 1
ATOM 1866 O O . ALA A 1 221 ? 17.406 -33.031 -35.562 1 98.38 221 ALA A O 1
ATOM 1867 N N . ALA A 1 222 ? 18.656 -34.719 -34.844 1 97.94 222 ALA A N 1
ATOM 1868 C CA . ALA A 1 222 ? 18.531 -35.438 -36.125 1 97.94 222 ALA A CA 1
ATOM 1869 C C . ALA A 1 222 ? 17.094 -35.844 -36.375 1 97.94 222 ALA A C 1
ATOM 1871 O O . ALA A 1 222 ? 16.609 -35.781 -37.5 1 97.94 222 ALA A O 1
ATOM 1872 N N . TYR A 1 223 ? 16.406 -36.344 -35.344 1 98.44 223 TYR A N 1
ATOM 1873 C CA . TYR A 1 223 ? 15 -36.719 -35.5 1 98.44 223 TYR A CA 1
ATOM 1874 C C . TYR A 1 223 ? 14.188 -35.531 -36 1 98.44 223 TYR A C 1
ATOM 1876 O O . TYR A 1 223 ? 13.312 -35.688 -36.875 1 98.44 223 TYR A O 1
ATOM 1884 N N . CYS A 1 224 ? 14.445 -34.312 -35.5 1 98.25 224 CYS A N 1
ATOM 1885 C CA . CYS A 1 224 ? 13.75 -33.094 -35.906 1 98.25 224 CYS A CA 1
ATOM 1886 C C . CYS A 1 224 ? 14.055 -32.781 -37.375 1 98.25 224 CYS A C 1
ATOM 1888 O O . CYS A 1 224 ? 13.133 -32.625 -38.188 1 98.25 224 CYS A O 1
ATOM 1890 N N . THR A 1 225 ? 15.297 -32.75 -37.719 1 97 225 THR A N 1
ATOM 1891 C CA . THR A 1 225 ? 15.719 -32.375 -39.062 1 97 225 THR A CA 1
ATOM 1892 C C . THR A 1 225 ? 15.203 -33.375 -40.094 1 97 225 THR A C 1
ATOM 1894 O O . THR A 1 225 ? 14.734 -33 -41.188 1 97 225 THR A O 1
ATOM 1897 N N . ASN A 1 226 ? 15.273 -34.594 -39.719 1 97.62 226 ASN A N 1
ATOM 1898 C CA . ASN A 1 226 ? 14.836 -35.656 -40.625 1 97.62 226 ASN A CA 1
ATOM 1899 C C . ASN A 1 226 ? 13.328 -35.594 -40.844 1 97.62 226 ASN A C 1
ATOM 1901 O O . ASN A 1 226 ? 12.828 -36.125 -41.875 1 97.62 226 ASN A O 1
ATOM 1905 N N . ASN A 1 227 ? 12.672 -35.031 -39.906 1 98.19 227 ASN A N 1
ATOM 1906 C CA . ASN A 1 227 ? 11.227 -34.938 -40.031 1 98.19 227 ASN A CA 1
ATOM 1907 C C . ASN A 1 227 ? 10.797 -33.562 -40.531 1 98.19 227 ASN A C 1
ATOM 1909 O O . ASN A 1 227 ? 9.641 -33.156 -40.344 1 98.19 227 ASN A O 1
ATOM 1913 N N . GLY A 1 228 ? 11.688 -32.719 -41 1 97.56 228 GLY A N 1
ATOM 1914 C CA . GLY A 1 228 ? 11.367 -31.516 -41.75 1 97.56 228 GLY A CA 1
ATOM 1915 C C . GLY A 1 228 ? 11.375 -30.266 -40.906 1 97.56 228 GLY A C 1
ATOM 1916 O O . GLY A 1 228 ? 10.906 -29.203 -41.312 1 97.56 228 GLY A O 1
ATOM 1917 N N . ILE A 1 229 ? 11.844 -30.281 -39.719 1 98.56 229 ILE A N 1
ATOM 1918 C CA . ILE A 1 229 ? 11.938 -29.062 -38.906 1 98.56 229 ILE A CA 1
ATOM 1919 C C . ILE A 1 229 ? 13.094 -28.203 -39.406 1 98.56 229 ILE A C 1
ATOM 1921 O O . ILE A 1 229 ? 14.227 -28.672 -39.5 1 98.56 229 ILE A O 1
ATOM 1925 N N . GLU A 1 230 ? 12.703 -26.938 -39.688 1 98 230 GLU A N 1
ATOM 1926 C CA . GLU A 1 230 ? 13.672 -26.031 -40.281 1 98 230 GLU A CA 1
ATOM 1927 C C . GLU A 1 230 ? 13.914 -24.812 -39.406 1 98 230 GLU A C 1
ATOM 1929 O O . GLU A 1 230 ? 14.836 -24.031 -39.656 1 98 230 GLU A O 1
ATOM 1934 N N . VAL A 1 231 ? 13.125 -24.578 -38.469 1 98.38 231 VAL A N 1
ATOM 1935 C CA . VAL A 1 231 ? 13.297 -23.453 -37.531 1 98.38 231 VAL A CA 1
ATOM 1936 C C . VAL A 1 231 ? 14.336 -23.797 -36.469 1 98.38 231 VAL A C 1
ATOM 1938 O O . VAL A 1 231 ? 14.688 -24.969 -36.312 1 98.38 231 VAL A O 1
ATOM 1941 N N . PRO A 1 232 ? 14.82 -22.828 -35.719 1 97.94 232 PRO A N 1
ATOM 1942 C CA . PRO A 1 232 ? 15.852 -23.078 -34.719 1 97.94 232 PRO A CA 1
ATOM 1943 C C . PRO A 1 232 ? 15.391 -24.047 -33.625 1 97.94 232 PRO A C 1
ATOM 1945 O O . PRO A 1 232 ? 14.227 -24 -33.219 1 97.94 232 PRO A O 1
ATOM 1948 N N . LEU A 1 233 ? 16.359 -24.938 -33.25 1 98.25 233 LEU A N 1
ATOM 1949 C CA . LEU A 1 233 ? 16.172 -25.859 -32.125 1 98.25 233 LEU A CA 1
ATOM 1950 C C . LEU A 1 233 ? 16.859 -25.328 -30.875 1 98.25 233 LEU A C 1
ATOM 1952 O O . LEU A 1 233 ? 17.938 -24.703 -30.969 1 98.25 233 LEU A O 1
ATOM 1956 N N . PHE A 1 234 ? 16.234 -25.531 -29.734 1 98.19 234 PHE A N 1
ATOM 1957 C CA . PHE A 1 234 ? 16.828 -24.984 -28.516 1 98.19 234 PHE A CA 1
ATOM 1958 C C . PHE A 1 234 ? 16.641 -25.938 -27.344 1 98.19 234 PHE A C 1
ATOM 1960 O O . PHE A 1 234 ? 15.961 -26.953 -27.469 1 98.19 234 PHE A O 1
ATOM 1967 N N . THR A 1 235 ? 17.359 -25.797 -26.281 1 97.69 235 THR A N 1
ATOM 1968 C CA . THR A 1 235 ? 17.172 -26.422 -24.969 1 97.69 235 THR A CA 1
ATOM 1969 C C . THR A 1 235 ? 17.031 -25.375 -23.875 1 97.69 235 THR A C 1
ATOM 1971 O O . THR A 1 235 ? 17.125 -24.172 -24.141 1 97.69 235 THR A O 1
ATOM 1974 N N . CYS A 1 236 ? 16.75 -25.812 -22.766 1 95.5 236 CYS A N 1
ATOM 1975 C CA . CYS A 1 236 ? 16.75 -24.891 -21.625 1 95.5 236 CYS A CA 1
ATOM 1976 C C . CYS A 1 236 ? 17.516 -25.469 -20.453 1 95.5 236 CYS A C 1
ATOM 1978 O O . CYS A 1 236 ? 17.375 -26.656 -20.141 1 95.5 236 CYS A O 1
ATOM 1980 N N . VAL A 1 237 ? 18.344 -24.688 -19.844 1 93.75 237 VAL A N 1
ATOM 1981 C CA . VAL A 1 237 ? 19.172 -25.031 -18.703 1 93.75 237 VAL A CA 1
ATOM 1982 C C . VAL A 1 237 ? 19.922 -26.328 -18.984 1 93.75 237 VAL A C 1
ATOM 1984 O O . VAL A 1 237 ? 19.812 -27.297 -18.219 1 93.75 237 VAL A O 1
ATOM 1987 N N . THR A 1 238 ? 20.578 -26.359 -20.016 1 96.19 238 THR A N 1
ATOM 1988 C CA . THR A 1 238 ? 21.359 -27.5 -20.484 1 96.19 238 THR A CA 1
ATOM 1989 C C . THR A 1 238 ? 22.797 -27.078 -20.797 1 96.19 238 THR A C 1
ATOM 1991 O O . THR A 1 238 ? 23.125 -26.75 -21.938 1 96.19 238 THR A O 1
ATOM 1994 N N . PRO A 1 239 ? 23.672 -27.172 -19.859 1 94.5 239 PRO A N 1
ATOM 1995 C CA . PRO A 1 239 ? 25.031 -26.656 -19.984 1 94.5 239 PRO A CA 1
ATOM 1996 C C . PRO A 1 239 ? 25.797 -27.25 -21.156 1 94.5 239 PRO A C 1
ATOM 1998 O O . PRO A 1 239 ? 26.656 -26.594 -21.75 1 94.5 239 PRO A O 1
ATOM 2001 N N . GLU A 1 240 ? 25.531 -28.484 -21.625 1 95.44 240 GLU A N 1
ATOM 2002 C CA . GLU A 1 240 ? 26.219 -29.172 -22.719 1 95.44 240 GLU A CA 1
ATOM 2003 C C . GLU A 1 240 ? 26.094 -28.406 -24.016 1 95.44 240 GLU A C 1
ATOM 2005 O O . GLU A 1 240 ? 26.922 -28.547 -24.922 1 95.44 240 GLU A O 1
ATOM 2010 N N . VAL A 1 241 ? 25.062 -27.594 -24.062 1 97.12 241 VAL A N 1
ATOM 2011 C CA . VAL A 1 241 ? 24.781 -26.859 -25.297 1 97.12 241 VAL A CA 1
ATOM 2012 C C . VAL A 1 241 ? 25.562 -25.547 -25.312 1 97.12 241 VAL A C 1
ATOM 2014 O O . VAL A 1 241 ? 26 -25.094 -26.375 1 97.12 241 VAL A O 1
ATOM 2017 N N . ARG A 1 242 ? 25.781 -24.938 -24.203 1 96.19 242 ARG A N 1
ATOM 2018 C CA . ARG A 1 242 ? 26.406 -23.625 -24.078 1 96.19 242 ARG A CA 1
ATOM 2019 C C . ARG A 1 242 ? 27.875 -23.672 -24.484 1 96.19 242 ARG A C 1
ATOM 2021 O O . ARG A 1 242 ? 28.672 -24.359 -23.875 1 96.19 242 ARG A O 1
ATOM 2028 N N . GLY A 1 243 ? 28.188 -23.031 -25.625 1 92 243 GLY A N 1
ATOM 2029 C CA . GLY A 1 243 ? 29.562 -22.922 -26.062 1 92 243 GLY A CA 1
ATOM 2030 C C . GLY A 1 243 ? 30.109 -24.219 -26.641 1 92 243 GLY A C 1
ATOM 2031 O O . GLY A 1 243 ? 31.328 -24.406 -26.719 1 92 243 GLY A O 1
ATOM 2032 N N . SER A 1 244 ? 29.219 -25.094 -27.031 1 94.31 244 SER A N 1
ATOM 2033 C CA . SER A 1 244 ? 29.656 -26.375 -27.578 1 94.31 244 SER A CA 1
ATOM 2034 C C . SER A 1 244 ? 30.375 -26.203 -28.906 1 94.31 244 SER A C 1
ATOM 2036 O O . SER A 1 244 ? 30.016 -25.328 -29.703 1 94.31 244 SER A O 1
ATOM 2038 N N . LYS A 1 245 ? 31.359 -27.078 -29.188 1 93.19 245 LYS A N 1
ATOM 2039 C CA . LYS A 1 245 ? 32.094 -27.078 -30.453 1 93.19 245 LYS A CA 1
ATOM 2040 C C . LYS A 1 245 ? 31.703 -28.281 -31.312 1 93.19 245 LYS A C 1
ATOM 2042 O O . LYS A 1 245 ? 32.188 -28.422 -32.438 1 93.19 245 LYS A O 1
ATOM 2047 N N . ASP A 1 246 ? 30.812 -29.062 -30.688 1 94.38 246 ASP A N 1
ATOM 2048 C CA . ASP A 1 246 ? 30.297 -30.203 -31.453 1 94.38 246 ASP A CA 1
ATOM 2049 C C . ASP A 1 246 ? 29.531 -29.734 -32.688 1 94.38 246 ASP A C 1
ATOM 2051 O O . ASP A 1 246 ? 28.766 -28.766 -32.625 1 94.38 246 ASP A O 1
ATOM 2055 N N . ALA A 1 247 ? 29.672 -30.375 -33.781 1 93.19 247 ALA A N 1
ATOM 2056 C CA . ALA A 1 247 ? 29.156 -29.922 -35.062 1 93.19 247 ALA A CA 1
ATOM 2057 C C . ALA A 1 247 ? 27.625 -29.812 -35.031 1 93.19 247 ALA A C 1
ATOM 2059 O O . ALA A 1 247 ? 27.047 -28.953 -35.688 1 93.19 247 ALA A O 1
ATOM 2060 N N . VAL A 1 248 ? 26.984 -30.688 -34.344 1 95.44 248 VAL A N 1
ATOM 2061 C CA . VAL A 1 248 ? 25.531 -30.703 -34.281 1 95.44 248 VAL A CA 1
ATOM 2062 C C . VAL A 1 248 ? 25.047 -29.844 -33.125 1 95.44 248 VAL A C 1
ATOM 2064 O O . VAL A 1 248 ? 24.188 -28.984 -33.281 1 95.44 248 VAL A O 1
ATOM 2067 N N . ILE A 1 249 ? 25.594 -29.984 -31.938 1 96.62 249 ILE A N 1
ATOM 2068 C CA . ILE A 1 249 ? 25.156 -29.328 -30.703 1 96.62 249 ILE A CA 1
ATOM 2069 C C . ILE A 1 249 ? 25.422 -27.828 -30.797 1 96.62 249 ILE A C 1
ATOM 2071 O O . ILE A 1 249 ? 24.656 -27.031 -30.281 1 96.62 249 ILE A O 1
ATOM 2075 N N . SER A 1 250 ? 26.516 -27.469 -31.469 1 95.5 250 SER A N 1
ATOM 2076 C CA . SER A 1 250 ? 26.875 -26.062 -31.594 1 95.5 250 SER A CA 1
ATOM 2077 C C . SER A 1 250 ? 25.812 -25.297 -32.375 1 95.5 250 SER A C 1
ATOM 2079 O O . SER A 1 250 ? 25.781 -24.062 -32.344 1 95.5 250 SER A O 1
ATOM 2081 N N . GLN A 1 251 ? 24.953 -25.984 -33.094 1 95.88 251 GLN A N 1
ATOM 2082 C CA . GLN A 1 251 ? 23.906 -25.344 -33.906 1 95.88 251 GLN A CA 1
ATOM 2083 C C . GLN A 1 251 ? 22.656 -25.094 -33.062 1 95.88 251 GLN A C 1
ATOM 2085 O O . GLN A 1 251 ? 21.75 -24.391 -33.469 1 95.88 251 GLN A O 1
ATOM 2090 N N . LEU A 1 252 ? 22.609 -25.641 -31.891 1 97 252 LEU A N 1
ATOM 2091 C CA . LEU A 1 252 ? 21.547 -25.375 -30.906 1 97 252 LEU A CA 1
ATOM 2092 C C . LEU A 1 252 ? 21.875 -24.141 -30.078 1 97 252 LEU A C 1
ATOM 2094 O O . LEU A 1 252 ? 23 -23.625 -30.141 1 97 252 LEU A O 1
ATOM 2098 N N . PHE A 1 253 ? 20.953 -23.625 -29.391 1 96 253 PHE A N 1
ATOM 2099 C CA . PHE A 1 253 ? 21.219 -22.656 -28.344 1 96 253 PHE A CA 1
ATOM 2100 C C . PHE A 1 253 ? 20.406 -22.984 -27.094 1 96 253 PHE A C 1
ATOM 2102 O O . PHE A 1 253 ? 19.422 -23.719 -27.156 1 96 253 PHE A O 1
ATOM 2109 N N . ASP A 1 254 ? 20.906 -22.562 -25.938 1 97.88 254 ASP A N 1
ATOM 2110 C CA . ASP A 1 254 ? 20.297 -22.859 -24.656 1 97.88 254 ASP A CA 1
ATOM 2111 C C . ASP A 1 254 ? 19.656 -21.609 -24.047 1 97.88 254 ASP A C 1
ATOM 2113 O O . ASP A 1 254 ? 20.172 -20.5 -24.203 1 97.88 254 ASP A O 1
ATOM 2117 N N . MET A 1 255 ? 18.516 -21.797 -23.484 1 97.81 255 MET A N 1
ATOM 2118 C CA . MET A 1 255 ? 17.828 -20.734 -22.766 1 97.81 255 MET A CA 1
ATOM 2119 C C . MET A 1 255 ? 18 -20.891 -21.25 1 97.81 255 MET A C 1
ATOM 2121 O O . MET A 1 255 ? 18.344 -21.984 -20.781 1 97.81 255 MET A O 1
ATOM 2125 N N . ASP A 1 256 ? 17.812 -19.797 -20.531 1 95.31 256 ASP A N 1
ATOM 2126 C CA . ASP A 1 256 ? 17.859 -19.812 -19.078 1 95.31 256 ASP A CA 1
ATOM 2127 C C . ASP A 1 256 ? 16.453 -19.938 -18.484 1 95.31 256 ASP A C 1
ATOM 2129 O O . ASP A 1 256 ? 15.461 -19.688 -19.188 1 95.31 256 ASP A O 1
ATOM 2133 N N . ASN A 1 257 ? 16.359 -20.484 -17.281 1 93.81 257 ASN A N 1
ATOM 2134 C CA . ASN A 1 257 ? 15.164 -20.406 -16.438 1 93.81 257 ASN A CA 1
ATOM 2135 C C . ASN A 1 257 ? 15.383 -19.516 -15.227 1 93.81 257 ASN A C 1
ATOM 2137 O O . ASN A 1 257 ? 16.438 -19.594 -14.586 1 93.81 257 ASN A O 1
ATOM 2141 N N . GLN A 1 258 ? 14.445 -18.656 -14.984 1 91.94 258 GLN A N 1
ATOM 2142 C CA . GLN A 1 258 ? 14.492 -17.844 -13.781 1 91.94 258 GLN A CA 1
ATOM 2143 C C . GLN A 1 258 ? 13.391 -18.234 -12.805 1 91.94 258 GLN A C 1
ATOM 2145 O O . GLN A 1 258 ? 12.227 -17.891 -12.992 1 91.94 258 GLN A O 1
ATOM 2150 N N . TYR A 1 259 ? 13.789 -18.734 -11.68 1 80.31 259 TYR A N 1
ATOM 2151 C CA . TYR A 1 259 ? 12.867 -19.375 -10.742 1 80.31 259 TYR A CA 1
ATOM 2152 C C . TYR A 1 259 ? 12.398 -18.375 -9.688 1 80.31 259 TYR A C 1
ATOM 2154 O O . TYR A 1 259 ? 13.055 -17.359 -9.445 1 80.31 259 TYR A O 1
ATOM 2162 N N . VAL A 1 260 ? 11.281 -18.609 -9.023 1 70.38 260 VAL A N 1
ATOM 2163 C CA . VAL A 1 260 ? 10.547 -17.719 -8.133 1 70.38 260 VAL A CA 1
ATOM 2164 C C . VAL A 1 260 ? 11.391 -17.406 -6.898 1 70.38 260 VAL A C 1
ATOM 2166 O O . VAL A 1 260 ? 11.289 -16.328 -6.32 1 70.38 260 VAL A O 1
ATOM 2169 N N . TRP A 1 261 ? 12.156 -18.266 -6.496 1 59.97 261 TRP A N 1
ATOM 2170 C CA . TRP A 1 261 ? 12.859 -18.094 -5.23 1 59.97 261 TRP A CA 1
ATOM 2171 C C . TRP A 1 261 ? 14.102 -17.234 -5.41 1 59.97 261 TRP A C 1
ATOM 2173 O O . TRP A 1 261 ? 14.789 -16.906 -4.438 1 59.97 261 TRP A O 1
ATOM 2183 N N . TRP A 1 262 ? 14.312 -16.969 -6.535 1 55.19 262 TRP A N 1
ATOM 2184 C CA . TRP A 1 262 ? 15.492 -16.141 -6.781 1 55.19 262 TRP A CA 1
ATOM 2185 C C . TRP A 1 262 ? 15.195 -14.664 -6.547 1 55.19 262 TRP A C 1
ATOM 2187 O O . TRP A 1 262 ? 14.07 -14.211 -6.766 1 55.19 262 TRP A O 1
ATOM 2197 N N . ASN A 1 263 ? 16.25 -14.062 -6.094 1 71.25 263 ASN A N 1
ATOM 2198 C CA . ASN A 1 263 ? 16.172 -12.617 -5.91 1 71.25 263 ASN A CA 1
ATOM 2199 C C . ASN A 1 263 ? 16.047 -11.891 -7.246 1 71.25 263 ASN A C 1
ATOM 2201 O O . ASN A 1 263 ? 16.734 -12.227 -8.203 1 71.25 263 ASN A O 1
ATOM 2205 N N . ILE A 1 264 ? 15.188 -11.016 -7.406 1 79.38 264 ILE A N 1
ATOM 2206 C CA . ILE A 1 264 ? 14.875 -10.258 -8.609 1 79.38 264 ILE A CA 1
ATOM 2207 C C . ILE A 1 264 ? 16.156 -9.664 -9.203 1 79.38 264 ILE A C 1
ATOM 2209 O O . ILE A 1 264 ? 16.344 -9.656 -10.422 1 79.38 264 ILE A O 1
ATOM 2213 N N . GLN A 1 265 ? 17.031 -9.25 -8.312 1 80.75 265 GLN A N 1
ATOM 2214 C CA . GLN A 1 265 ? 18.25 -8.586 -8.773 1 80.75 265 GLN A CA 1
ATOM 2215 C C . GLN A 1 265 ? 19.172 -9.562 -9.5 1 80.75 265 GLN A C 1
ATOM 2217 O O . GLN A 1 265 ? 19.969 -9.156 -10.344 1 80.75 265 GLN A O 1
ATOM 2222 N N . GLU A 1 266 ? 19.031 -10.859 -9.289 1 88.31 266 GLU A N 1
ATOM 2223 C CA . GLU A 1 266 ? 19.875 -11.867 -9.906 1 88.31 266 GLU A CA 1
ATOM 2224 C C . GLU A 1 266 ? 19.438 -12.156 -11.344 1 88.31 266 GLU A C 1
ATOM 2226 O O . GLU A 1 266 ? 20.203 -12.742 -12.125 1 88.31 266 GLU A O 1
ATOM 2231 N N . ALA A 1 267 ? 18.266 -11.734 -11.656 1 92.38 267 ALA A N 1
ATOM 2232 C CA . ALA A 1 267 ? 17.797 -11.938 -13.031 1 92.38 267 ALA A CA 1
ATOM 2233 C C . ALA A 1 267 ? 18.734 -11.273 -14.031 1 92.38 267 ALA A C 1
ATOM 2235 O O . ALA A 1 267 ? 18.984 -11.812 -15.109 1 92.38 267 ALA A O 1
ATOM 2236 N N . LYS A 1 268 ? 19.25 -10.117 -13.672 1 95 268 LYS A N 1
ATOM 2237 C CA . LYS A 1 268 ? 20.172 -9.383 -14.531 1 95 268 LYS A CA 1
ATOM 2238 C C . LYS A 1 268 ? 21.484 -10.148 -14.688 1 95 268 LYS A C 1
ATOM 2240 O O . LYS A 1 268 ? 21.922 -10.422 -15.812 1 95 268 LYS A O 1
ATOM 2245 N N . SER A 1 269 ? 22.125 -10.539 -13.609 1 94.19 269 SER A N 1
ATOM 2246 C CA . SER A 1 269 ? 23.438 -11.18 -13.648 1 94.19 269 SER A CA 1
ATOM 2247 C C . SER A 1 269 ? 23.359 -12.547 -14.312 1 94.19 269 SER A C 1
ATOM 2249 O O . SER A 1 269 ? 24.312 -12.977 -14.977 1 94.19 269 SER A O 1
ATOM 2251 N N . ARG A 1 270 ? 22.297 -13.211 -14.227 1 94.25 270 ARG A N 1
ATOM 2252 C CA . ARG A 1 270 ? 22.125 -14.516 -14.852 1 94.25 270 ARG A CA 1
ATOM 2253 C C . ARG A 1 270 ? 22.125 -14.398 -16.375 1 94.25 270 ARG A C 1
ATOM 2255 O O . ARG A 1 270 ? 22.688 -15.25 -17.062 1 94.25 270 ARG A O 1
ATOM 2262 N N . ILE A 1 271 ? 21.5 -13.398 -16.797 1 96.69 271 ILE A N 1
ATOM 2263 C CA . ILE A 1 271 ? 21.5 -13.164 -18.25 1 96.69 271 ILE A CA 1
ATOM 2264 C C . ILE A 1 271 ? 22.906 -12.805 -18.703 1 96.69 271 ILE A C 1
ATOM 2266 O O . ILE A 1 271 ? 23.359 -13.273 -19.75 1 96.69 271 ILE A O 1
ATOM 2270 N N . GLU A 1 272 ? 23.578 -12.008 -17.969 1 96.06 272 GLU A N 1
ATOM 2271 C CA . GLU A 1 272 ? 24.969 -11.672 -18.281 1 96.06 272 GLU A CA 1
ATOM 2272 C C . GLU A 1 272 ? 25.844 -12.922 -18.328 1 96.06 272 GLU A C 1
ATOM 2274 O O . GLU A 1 272 ? 26.688 -13.062 -19.203 1 96.06 272 GLU A O 1
ATOM 2279 N N . ASP A 1 273 ? 25.641 -13.781 -17.422 1 95.75 273 ASP A N 1
ATOM 2280 C CA . ASP A 1 273 ? 26.391 -15.031 -17.375 1 95.75 273 ASP A CA 1
ATOM 2281 C C . ASP A 1 273 ? 26.078 -15.906 -18.578 1 95.75 273 ASP A C 1
ATOM 2283 O O . ASP A 1 273 ? 26.984 -16.516 -19.156 1 95.75 273 ASP A O 1
ATOM 2287 N N . LEU A 1 274 ? 24.797 -16.016 -18.922 1 96.81 274 LEU A N 1
ATOM 2288 C CA . LEU A 1 274 ? 24.406 -16.797 -20.094 1 96.81 274 LEU A CA 1
ATOM 2289 C C . LEU A 1 274 ? 25.094 -16.266 -21.344 1 96.81 274 LEU A C 1
ATOM 2291 O O . LEU A 1 274 ? 25.578 -17.047 -22.172 1 96.81 274 LEU A O 1
ATOM 2295 N N . LYS A 1 275 ? 25.141 -15.008 -21.516 1 96.19 275 LYS A N 1
ATOM 2296 C CA . LYS A 1 275 ? 25.766 -14.375 -22.688 1 96.19 275 LYS A CA 1
ATOM 2297 C C . LYS A 1 275 ? 27.266 -14.688 -22.734 1 96.19 275 LYS A C 1
ATOM 2299 O O . LYS A 1 275 ? 27.828 -14.859 -23.812 1 96.19 275 LYS A O 1
ATOM 2304 N N . ARG A 1 276 ? 27.891 -14.727 -21.625 1 95.75 276 ARG A N 1
ATOM 2305 C CA . ARG A 1 276 ? 29.312 -15.07 -21.562 1 95.75 276 ARG A CA 1
ATOM 2306 C C . ARG A 1 276 ? 29.531 -16.531 -21.969 1 95.75 276 ARG A C 1
ATOM 2308 O O . ARG A 1 276 ? 30.484 -16.844 -22.688 1 95.75 276 ARG A O 1
ATOM 2315 N N . GLN A 1 277 ? 28.656 -17.406 -21.547 1 95.69 277 GLN A N 1
ATOM 2316 C CA . GLN A 1 277 ? 28.797 -18.828 -21.781 1 95.69 277 GLN A CA 1
ATOM 2317 C C . GLN A 1 277 ? 28.406 -19.203 -23.203 1 95.69 277 GLN A C 1
ATOM 2319 O O . GLN A 1 277 ? 28.859 -20.219 -23.734 1 95.69 277 GLN A O 1
ATOM 2324 N N . GLN A 1 278 ? 27.547 -18.438 -23.812 1 95.31 278 GLN A N 1
ATOM 2325 C CA . GLN A 1 278 ? 27 -18.656 -25.141 1 95.31 278 GLN A CA 1
ATOM 2326 C C . GLN A 1 278 ? 26.969 -17.375 -25.953 1 95.31 278 GLN A C 1
ATOM 2328 O O . GLN A 1 278 ? 25.906 -16.828 -26.234 1 95.31 278 GLN A O 1
ATOM 2333 N N . PRO A 1 279 ? 28.141 -16.875 -26.375 1 94.19 279 PRO A N 1
ATOM 2334 C CA . PRO A 1 279 ? 28.25 -15.547 -26.969 1 94.19 279 PRO A CA 1
ATOM 2335 C C . PRO A 1 279 ? 27.734 -15.484 -28.406 1 94.19 279 PRO A C 1
ATOM 2337 O O . PRO A 1 279 ? 27.656 -14.398 -28.984 1 94.19 279 PRO A O 1
ATOM 2340 N N . ASN A 1 280 ? 27.391 -16.594 -29.047 1 94.06 280 ASN A N 1
ATOM 2341 C CA . ASN A 1 280 ? 26.984 -16.609 -30.453 1 94.06 280 ASN A CA 1
ATOM 2342 C C . ASN A 1 280 ? 25.484 -16.844 -30.594 1 94.06 280 ASN A C 1
ATOM 2344 O O . ASN A 1 280 ? 25.016 -17.266 -31.656 1 94.06 280 ASN A O 1
ATOM 2348 N N . ALA A 1 281 ? 24.719 -16.719 -29.578 1 96 281 ALA A N 1
ATOM 2349 C CA . ALA A 1 281 ? 23.266 -16.828 -29.594 1 96 281 ALA A CA 1
ATOM 2350 C C . ALA A 1 281 ? 22.641 -15.797 -28.656 1 96 281 ALA A C 1
ATOM 2352 O O . ALA A 1 281 ? 23.297 -15.305 -27.734 1 96 281 ALA A O 1
ATOM 2353 N N . PRO A 1 282 ? 21.406 -15.414 -28.922 1 96.06 282 PRO A N 1
ATOM 2354 C CA . PRO A 1 282 ? 20.766 -14.445 -28.016 1 96.06 282 PRO A CA 1
ATOM 2355 C C . PRO A 1 282 ? 20.484 -15.023 -26.641 1 96.06 282 PRO A C 1
ATOM 2357 O O . PRO A 1 282 ? 20.297 -16.234 -26.5 1 96.06 282 PRO A O 1
ATOM 2360 N N . ALA A 1 283 ? 20.438 -14.203 -25.594 1 96.88 283 ALA A N 1
ATOM 2361 C CA . ALA A 1 283 ? 20.062 -14.617 -24.25 1 96.88 283 ALA A CA 1
ATOM 2362 C C . ALA A 1 283 ? 18.547 -14.586 -24.062 1 96.88 283 ALA A 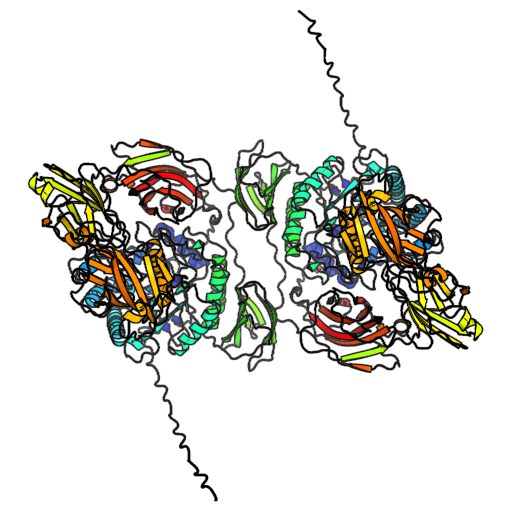C 1
ATOM 2364 O O . ALA A 1 283 ? 17.938 -13.516 -24.109 1 96.88 283 ALA A O 1
ATOM 2365 N N . PHE A 1 284 ? 18 -15.797 -23.875 1 97.12 284 PHE A N 1
ATOM 2366 C CA . PHE A 1 284 ? 16.562 -15.977 -23.75 1 97.12 284 PHE A CA 1
ATOM 2367 C C . PHE A 1 284 ? 16.219 -16.625 -22.406 1 97.12 284 PHE A C 1
ATOM 2369 O O . PHE A 1 284 ? 16.953 -17.5 -21.938 1 97.12 284 PHE A O 1
ATOM 2376 N N . VAL A 1 285 ? 15.133 -16.125 -21.797 1 97.12 285 VAL A N 1
ATOM 2377 C CA . VAL A 1 285 ? 14.602 -16.797 -20.625 1 97.12 285 VAL A CA 1
ATOM 2378 C C . VAL A 1 285 ? 13.414 -17.672 -21.016 1 97.12 285 VAL A C 1
ATOM 2380 O O . VAL A 1 285 ? 12.383 -17.172 -21.453 1 97.12 285 VAL A O 1
ATOM 2383 N N . CYS A 1 286 ? 13.578 -18.953 -20.859 1 97 286 CYS A N 1
ATOM 2384 C CA . CYS A 1 286 ? 12.562 -19.906 -21.266 1 97 286 CYS A CA 1
ATOM 2385 C C . CYS A 1 286 ? 11.414 -19.938 -20.25 1 97 286 CYS A C 1
ATOM 2387 O O . CYS A 1 286 ? 10.25 -20.078 -20.641 1 97 286 CYS A O 1
ATOM 2389 N N . GLU A 1 287 ? 11.742 -19.922 -19.047 1 95.81 287 GLU A N 1
ATOM 2390 C CA . GLU A 1 287 ? 10.75 -19.875 -17.969 1 95.81 287 GLU A CA 1
ATOM 2391 C C . GLU A 1 287 ? 11.023 -18.703 -17.031 1 95.81 287 GLU A C 1
ATOM 2393 O O . GLU A 1 287 ? 11.797 -18.828 -16.078 1 95.81 287 GLU A O 1
ATOM 2398 N N . LEU A 1 288 ? 10.406 -17.641 -17.344 1 95.31 288 LEU A N 1
ATOM 2399 C CA . LEU A 1 288 ? 10.336 -16.516 -16.406 1 95.31 288 LEU A CA 1
ATOM 2400 C C . LEU A 1 288 ? 9.203 -16.703 -15.414 1 95.31 288 LEU A C 1
ATOM 2402 O O . LEU A 1 288 ? 8.062 -16.312 -15.68 1 95.31 288 LEU A O 1
ATOM 2406 N N . GLN A 1 289 ? 9.484 -17.234 -14.289 1 86.81 289 GLN A N 1
ATOM 2407 C CA . GLN A 1 289 ? 8.422 -17.734 -13.414 1 86.81 289 GLN A CA 1
ATOM 2408 C C . GLN A 1 289 ? 7.734 -16.594 -12.68 1 86.81 289 GLN A C 1
ATOM 2410 O O . GLN A 1 289 ? 8.391 -15.797 -12 1 86.81 289 GLN A O 1
ATOM 2415 N N . GLY A 1 290 ? 6.465 -16.516 -12.906 1 76.81 290 GLY A N 1
ATOM 2416 C CA . GLY A 1 290 ? 5.66 -15.492 -12.242 1 76.81 290 GLY A CA 1
ATOM 2417 C C . GLY A 1 290 ? 4.887 -16.031 -11.055 1 76.81 290 GLY A C 1
ATOM 2418 O O . GLY A 1 290 ? 4.152 -15.281 -10.398 1 76.81 290 GLY A O 1
ATOM 2419 N N . GLY A 1 291 ? 5.031 -17.344 -10.805 1 85.81 291 GLY A N 1
ATOM 2420 C CA . GLY A 1 291 ? 4.344 -17.984 -9.688 1 85.81 291 GLY A CA 1
ATOM 2421 C C . GLY A 1 291 ? 4.844 -19.391 -9.406 1 85.81 291 GLY A C 1
ATOM 2422 O O . GLY A 1 291 ? 5.977 -19.734 -9.75 1 85.81 291 GLY A O 1
ATOM 2423 N N . TRP A 1 292 ? 3.924 -20.094 -8.695 1 85.44 292 TRP A N 1
ATOM 2424 C CA . TRP A 1 292 ? 4.242 -21.469 -8.32 1 85.44 292 TRP A CA 1
ATOM 2425 C C . TRP A 1 292 ? 2.984 -22.328 -8.273 1 85.44 292 TRP A C 1
ATOM 2427 O O . TRP A 1 292 ? 1.871 -21.797 -8.188 1 85.44 292 TRP A O 1
ATOM 2437 N N . PHE A 1 293 ? 3.152 -23.609 -8.422 1 89.06 293 PHE A N 1
ATOM 2438 C CA . PHE A 1 293 ? 2.018 -24.516 -8.484 1 89.06 293 PHE A CA 1
ATOM 2439 C C . PHE A 1 293 ? 1.549 -24.891 -7.086 1 89.06 293 PHE A C 1
ATOM 2441 O O . PHE A 1 293 ? 2.262 -24.672 -6.105 1 89.06 293 PHE A O 1
ATOM 2448 N N . SER A 1 294 ? 0.304 -25.469 -7.02 1 90.06 294 SER A N 1
ATOM 2449 C CA . SER A 1 294 ? -0.306 -25.938 -5.781 1 90.06 294 SER A CA 1
ATOM 2450 C C . SER A 1 294 ? -0.125 -27.438 -5.605 1 90.06 294 SER A C 1
ATOM 2452 O O . SER A 1 294 ? -0.184 -28.188 -6.578 1 90.06 294 SER A O 1
ATOM 2454 N N . THR A 1 295 ? 0.019 -27.844 -4.344 1 88.31 295 THR A N 1
ATOM 2455 C CA . THR A 1 295 ? 0.223 -29.266 -4.074 1 88.31 295 THR A CA 1
ATOM 2456 C C . THR A 1 295 ? -0.766 -29.766 -3.025 1 88.31 295 THR A C 1
ATOM 2458 O O . THR A 1 295 ? -1.189 -29 -2.154 1 88.31 295 THR A O 1
ATOM 2461 N N . VAL A 1 296 ? -1.088 -31.016 -3.211 1 89.62 296 VAL A N 1
ATOM 2462 C CA . VAL A 1 296 ? -1.898 -31.672 -2.193 1 89.62 296 VAL A CA 1
ATOM 2463 C C . VAL A 1 296 ? -1.103 -31.797 -0.896 1 89.62 296 VAL A C 1
ATOM 2465 O O . VAL A 1 296 ? 0.052 -32.219 -0.908 1 89.62 296 VAL A O 1
ATOM 2468 N N . GLY A 1 297 ? -1.695 -31.406 0.193 1 85.25 297 GLY A N 1
ATOM 2469 C CA . GLY A 1 297 ? -1.032 -31.453 1.486 1 85.25 297 GLY A CA 1
ATOM 2470 C C . GLY A 1 297 ? -0.038 -30.328 1.687 1 85.25 297 GLY A C 1
ATOM 2471 O O . GLY A 1 297 ? 0.557 -30.188 2.758 1 85.25 297 GLY A O 1
ATOM 2472 N N . GLY A 1 298 ? 0.154 -29.531 0.648 1 81.81 298 GLY A N 1
ATOM 2473 C CA . GLY A 1 298 ? 1.1 -28.438 0.708 1 81.81 298 GLY A CA 1
ATOM 2474 C C . GLY A 1 298 ? 0.434 -27.078 0.639 1 81.81 298 GLY A C 1
ATOM 2475 O O . GLY A 1 298 ? -0.562 -26.828 1.322 1 81.81 298 GLY A O 1
ATOM 2476 N N . GLY A 1 299 ? 1.072 -26.203 -0.087 1 79.69 299 GLY A N 1
ATOM 2477 C CA . GLY A 1 299 ? 0.562 -24.844 -0.22 1 79.69 299 GLY A CA 1
ATOM 2478 C C . GLY A 1 299 ? -0.145 -24.609 -1.539 1 79.69 299 GLY A C 1
ATOM 2479 O O . GLY A 1 299 ? 0.031 -25.359 -2.494 1 79.69 299 GLY A O 1
ATOM 2480 N N . LEU A 1 300 ? -0.991 -23.469 -1.529 1 87.25 300 LEU A N 1
ATOM 2481 C CA . LEU A 1 300 ? -1.647 -23.031 -2.754 1 87.25 300 LEU A CA 1
ATOM 2482 C C . LEU A 1 300 ? -0.848 -21.922 -3.432 1 87.25 300 LEU A C 1
ATOM 2484 O O . LEU A 1 300 ? -0.065 -21.234 -2.779 1 87.25 300 LEU A O 1
ATOM 2488 N N . SER A 1 301 ? -1.008 -21.797 -4.727 1 84.06 301 SER A N 1
ATOM 2489 C CA . SER A 1 301 ? -0.297 -20.797 -5.52 1 84.06 301 SER A CA 1
ATOM 2490 C C . SER A 1 301 ? -0.521 -19.391 -4.977 1 84.06 301 SER A C 1
ATOM 2492 O O . SER A 1 301 ? 0.385 -18.562 -5.008 1 84.06 301 SER A O 1
ATOM 2494 N N . GLU A 1 302 ? -1.683 -19.109 -4.438 1 77.88 302 GLU A N 1
ATOM 2495 C CA . GLU A 1 302 ? -2.039 -17.781 -3.973 1 77.88 302 GLU A CA 1
ATOM 2496 C C . GLU A 1 302 ? -1.296 -17.422 -2.688 1 77.88 302 GLU A C 1
ATOM 2498 O O . GLU A 1 302 ? -1.242 -16.25 -2.299 1 77.88 302 GLU A O 1
ATOM 2503 N N . ASP A 1 303 ? -0.769 -18.375 -2.057 1 70.31 303 ASP A N 1
ATOM 2504 C CA . ASP A 1 303 ? -0.082 -18.141 -0.79 1 70.31 303 ASP A CA 1
ATOM 2505 C C . ASP A 1 303 ? 1.342 -17.641 -1.024 1 70.31 303 ASP A C 1
ATOM 2507 O O . ASP A 1 303 ? 2.012 -17.203 -0.089 1 70.31 303 ASP A O 1
ATOM 2511 N N . SER A 1 304 ? 1.659 -17.594 -2.338 1 67.44 304 SER A N 1
ATOM 2512 C CA . SER A 1 304 ? 3.004 -17.125 -2.658 1 67.44 304 SER A CA 1
ATOM 2513 C C . SER A 1 304 ? 3.045 -15.609 -2.775 1 67.44 304 SER A C 1
ATOM 2515 O O . SER A 1 304 ? 2.066 -14.984 -3.197 1 67.44 304 SER A O 1
ATOM 2517 N N . TYR A 1 305 ? 3.75 -14.812 -1.979 1 65.81 305 TYR A N 1
ATOM 2518 C CA . TYR A 1 305 ? 3.861 -13.359 -1.972 1 65.81 305 TYR A CA 1
ATOM 2519 C C . TYR A 1 305 ? 4.582 -12.859 -3.219 1 65.81 305 TYR A C 1
ATOM 2521 O O . TYR A 1 305 ? 5.535 -12.078 -3.125 1 65.81 305 TYR A O 1
ATOM 2529 N N . LEU A 1 306 ? 4.086 -13.414 -4.406 1 82.44 306 LEU A N 1
ATOM 2530 C CA . LEU A 1 306 ? 4.637 -12.992 -5.691 1 82.44 306 LEU A CA 1
ATOM 2531 C C . LEU A 1 306 ? 3.641 -12.125 -6.453 1 82.44 306 LEU A C 1
ATOM 2533 O O . LEU A 1 306 ? 2.84 -12.641 -7.242 1 82.44 306 LEU A O 1
ATOM 2537 N N . ASP A 1 307 ? 3.75 -10.836 -6.262 1 87.19 307 ASP A N 1
ATOM 2538 C CA . ASP A 1 307 ? 2.762 -9.914 -6.816 1 87.19 307 ASP A CA 1
ATOM 2539 C C . ASP A 1 307 ? 3.26 -9.289 -8.125 1 87.19 307 ASP A C 1
ATOM 2541 O O . ASP A 1 307 ? 4.191 -9.805 -8.742 1 87.19 307 ASP A O 1
ATOM 2545 N N . GLY A 1 308 ? 2.559 -8.289 -8.625 1 90.44 308 GLY A N 1
ATOM 2546 C CA . GLY A 1 308 ? 2.883 -7.645 -9.891 1 90.44 308 GLY A CA 1
ATOM 2547 C C . GLY A 1 308 ? 4.273 -7.039 -9.914 1 90.44 308 GLY A C 1
ATOM 2548 O O . GLY A 1 308 ? 4.91 -6.977 -10.961 1 90.44 308 GLY A O 1
ATOM 2549 N N . ARG A 1 309 ? 4.828 -6.605 -8.703 1 92.38 309 ARG A N 1
ATOM 2550 C CA . ARG A 1 309 ? 6.176 -6.055 -8.617 1 92.38 309 ARG A CA 1
ATOM 2551 C C . ARG A 1 309 ? 7.223 -7.113 -8.953 1 92.38 309 ARG A C 1
ATOM 2553 O O . ARG A 1 309 ? 8.203 -6.824 -9.641 1 92.38 309 ARG A O 1
ATOM 2560 N N . HIS A 1 310 ? 6.938 -8.266 -8.492 1 90.38 310 HIS A N 1
ATOM 2561 C CA . HIS A 1 310 ? 7.848 -9.367 -8.773 1 90.38 310 HIS A CA 1
ATOM 2562 C C . HIS A 1 310 ? 7.879 -9.695 -10.258 1 90.38 310 HIS A C 1
ATOM 2564 O O . HIS A 1 310 ? 8.953 -9.836 -10.844 1 90.38 310 HIS A O 1
ATOM 2570 N N . ALA A 1 311 ? 6.738 -9.891 -10.859 1 92.75 311 ALA A N 1
ATOM 2571 C CA . ALA A 1 311 ? 6.648 -10.227 -12.273 1 92.75 311 ALA A CA 1
ATOM 2572 C C . ALA A 1 311 ? 7.312 -9.164 -13.141 1 92.75 311 ALA A C 1
ATOM 2574 O O . ALA A 1 311 ? 8.055 -9.477 -14.07 1 92.75 311 ALA A O 1
ATOM 2575 N N . ARG A 1 312 ? 7.066 -7.934 -12.844 1 94.56 312 ARG A N 1
ATOM 2576 C CA . ARG A 1 312 ? 7.656 -6.816 -13.578 1 94.56 312 ARG A CA 1
ATOM 2577 C C . ARG A 1 312 ? 9.164 -6.762 -13.367 1 94.56 312 ARG A C 1
ATOM 2579 O O . ARG A 1 312 ? 9.922 -6.578 -14.32 1 94.56 312 ARG A O 1
ATOM 2586 N N . GLY A 1 313 ? 9.555 -6.863 -12.125 1 94 313 GLY A N 1
ATOM 2587 C CA . GLY A 1 313 ? 10.961 -6.773 -11.781 1 94 313 GLY A CA 1
ATOM 2588 C C . GLY A 1 313 ? 11.812 -7.836 -12.453 1 94 313 GLY A C 1
ATOM 2589 O O . GLY A 1 313 ? 12.898 -7.543 -12.953 1 94 313 GLY A O 1
ATOM 2590 N N . MET A 1 314 ? 11.344 -9.062 -12.516 1 94.12 314 MET A N 1
ATOM 2591 C CA . MET A 1 314 ? 12.078 -10.141 -13.164 1 94.12 314 MET A CA 1
ATOM 2592 C C . MET A 1 314 ? 12.297 -9.836 -14.641 1 94.12 314 MET A C 1
ATOM 2594 O O . MET A 1 314 ? 13.391 -10.055 -15.172 1 94.12 314 MET A O 1
ATOM 2598 N N . ALA A 1 315 ? 11.281 -9.32 -15.25 1 96.62 315 ALA A N 1
ATOM 2599 C CA . ALA A 1 315 ? 11.375 -9.008 -16.672 1 96.62 315 ALA A CA 1
ATOM 2600 C C . ALA A 1 315 ? 12.344 -7.859 -16.922 1 96.62 315 ALA A C 1
ATOM 2602 O O . ALA A 1 315 ? 13.25 -7.969 -17.75 1 96.62 315 ALA A O 1
ATOM 2603 N N . LEU A 1 316 ? 12.188 -6.793 -16.203 1 97.31 316 LEU A N 1
ATOM 2604 C CA . LEU A 1 316 ? 13 -5.602 -16.422 1 97.31 316 LEU A CA 1
ATOM 2605 C C . LEU A 1 316 ? 14.461 -5.871 -16.094 1 97.31 316 LEU A C 1
ATOM 2607 O O . LEU A 1 316 ? 15.359 -5.391 -16.797 1 97.31 316 LEU A O 1
ATOM 2611 N N . MET A 1 317 ? 14.719 -6.629 -15.023 1 96.69 317 MET A N 1
ATOM 2612 C CA . MET A 1 317 ? 16.109 -6.934 -14.68 1 96.69 317 MET A CA 1
ATOM 2613 C C . MET A 1 317 ? 16.734 -7.871 -15.711 1 96.69 317 MET A C 1
ATOM 2615 O O . MET A 1 317 ? 17.906 -7.754 -16.031 1 96.69 317 MET A O 1
ATOM 2619 N N . ALA A 1 318 ? 15.945 -8.789 -16.234 1 97.19 318 ALA A N 1
ATOM 2620 C CA . ALA A 1 318 ? 16.469 -9.617 -17.328 1 97.19 318 ALA A CA 1
ATOM 2621 C C . ALA A 1 318 ? 16.812 -8.766 -18.547 1 97.19 318 ALA A C 1
ATOM 2623 O O . ALA A 1 318 ? 17.859 -8.969 -19.172 1 97.19 318 ALA A O 1
ATOM 2624 N N . MET A 1 319 ? 16.016 -7.812 -18.859 1 98.06 319 MET A N 1
ATOM 2625 C CA . MET A 1 319 ? 16.281 -6.895 -19.969 1 98.06 319 MET A CA 1
ATOM 2626 C C . MET A 1 319 ? 17.531 -6.066 -19.688 1 98.06 319 MET A C 1
ATOM 2628 O O . MET A 1 319 ? 18.312 -5.816 -20.609 1 98.06 319 MET A O 1
ATOM 2632 N N . ALA A 1 320 ? 17.625 -5.656 -18.469 1 97.62 320 ALA A N 1
ATOM 2633 C CA . ALA A 1 320 ? 18.812 -4.902 -18.078 1 97.62 320 ALA A CA 1
ATOM 2634 C C . ALA A 1 320 ? 20.094 -5.688 -18.359 1 97.62 320 ALA A C 1
ATOM 2636 O O . ALA A 1 320 ? 21.109 -5.109 -18.719 1 97.62 320 ALA A O 1
ATOM 2637 N N . GLY A 1 321 ? 20.016 -7.008 -18.219 1 97.06 321 GLY A N 1
ATOM 2638 C CA . GLY A 1 321 ? 21.156 -7.871 -18.469 1 97.06 321 GLY A CA 1
ATOM 2639 C C . GLY A 1 321 ? 21.375 -8.148 -19.953 1 97.06 321 GLY A C 1
ATOM 2640 O O . GLY A 1 321 ? 22.406 -8.711 -20.328 1 97.06 321 GLY A O 1
ATOM 2641 N N . GLY A 1 322 ? 20.359 -7.879 -20.75 1 97.56 322 GLY A N 1
ATOM 2642 C CA . GLY A 1 322 ? 20.531 -7.992 -22.203 1 97.56 322 GLY A CA 1
ATOM 2643 C C . GLY A 1 322 ? 19.641 -9.055 -22.812 1 97.56 322 GLY A C 1
ATOM 2644 O O . GLY A 1 322 ? 19.859 -9.445 -23.969 1 97.56 322 GLY A O 1
ATOM 2645 N N . SER A 1 323 ? 18.688 -9.516 -22.078 1 98.06 323 SER A N 1
ATOM 2646 C CA . SER A 1 323 ? 17.766 -10.492 -22.656 1 98.06 323 SER A CA 1
ATOM 2647 C C . SER A 1 323 ? 16.922 -9.867 -23.766 1 98.06 323 SER A C 1
ATOM 2649 O O . SER A 1 323 ? 16.484 -8.727 -23.656 1 98.06 323 SER A O 1
ATOM 2651 N N . THR A 1 324 ? 16.766 -10.617 -24.828 1 98.19 324 THR A N 1
ATOM 2652 C CA . THR A 1 324 ? 15.938 -10.148 -25.938 1 98.19 324 THR A CA 1
ATOM 2653 C C . THR A 1 324 ? 14.812 -11.125 -26.234 1 98.19 324 THR A C 1
ATOM 2655 O O . THR A 1 324 ? 14.203 -11.086 -27.297 1 98.19 324 THR A O 1
ATOM 2658 N N . GLY A 1 325 ? 14.57 -12.023 -25.344 1 98.06 325 GLY A N 1
ATOM 2659 C CA . GLY A 1 325 ? 13.469 -12.969 -25.344 1 98.06 325 GLY A CA 1
ATOM 2660 C C . GLY A 1 325 ? 13.039 -13.391 -23.953 1 98.06 325 GLY A C 1
ATOM 2661 O O . GLY A 1 325 ? 13.867 -13.805 -23.141 1 98.06 325 GLY A O 1
ATOM 2662 N N . LEU A 1 326 ? 11.812 -13.234 -23.656 1 98.06 326 LEU A N 1
ATOM 2663 C CA . LEU A 1 326 ? 11.234 -13.617 -22.375 1 98.06 326 LEU A CA 1
ATOM 2664 C C . LEU A 1 326 ? 9.961 -14.43 -22.562 1 98.06 326 LEU A C 1
ATOM 2666 O O . LEU A 1 326 ? 9.102 -14.062 -23.359 1 98.06 326 LEU A O 1
ATOM 2670 N N . ASN A 1 327 ? 9.891 -15.531 -21.906 1 98.25 327 ASN A N 1
ATOM 2671 C CA . ASN A 1 327 ? 8.664 -16.328 -21.828 1 98.25 327 ASN A CA 1
ATOM 2672 C C . ASN A 1 327 ? 8.141 -16.422 -20.406 1 98.25 327 ASN A C 1
ATOM 2674 O O . ASN A 1 327 ? 8.75 -17.062 -19.562 1 98.25 327 ASN A O 1
ATOM 2678 N N . TYR A 1 328 ? 6.984 -15.734 -20.156 1 97.12 328 TYR A N 1
ATOM 2679 C CA . TYR A 1 328 ? 6.387 -15.828 -18.828 1 97.12 328 TYR A CA 1
ATOM 2680 C C . TYR A 1 328 ? 5.832 -17.234 -18.578 1 97.12 328 TYR A C 1
ATOM 2682 O O . TYR A 1 328 ? 4.922 -17.672 -19.281 1 97.12 328 TYR A O 1
ATOM 2690 N N . TYR A 1 329 ? 6.438 -17.938 -17.609 1 95.81 329 TYR A N 1
ATOM 2691 C CA . TYR A 1 329 ? 6.004 -19.266 -17.188 1 95.81 329 TYR A CA 1
ATOM 2692 C C . TYR A 1 329 ? 5.52 -19.25 -15.742 1 95.81 329 TYR A C 1
ATOM 2694 O O . TYR A 1 329 ? 6.316 -19.094 -14.812 1 95.81 329 TYR A O 1
ATOM 2702 N N . MET A 1 330 ? 4.18 -19.375 -15.492 1 95.19 330 MET A N 1
ATOM 2703 C CA . MET A 1 330 ? 3.127 -19.359 -16.5 1 95.19 330 MET A CA 1
ATOM 2704 C C . MET A 1 330 ? 2.531 -17.953 -16.641 1 95.19 330 MET A C 1
ATOM 2706 O O . MET A 1 330 ? 2.512 -17.188 -15.688 1 95.19 330 MET A O 1
ATOM 2710 N N . PHE A 1 331 ? 2.105 -17.625 -17.875 1 97.25 331 PHE A N 1
ATOM 2711 C CA . PHE A 1 331 ? 1.227 -16.469 -17.984 1 97.25 331 PHE A CA 1
ATOM 2712 C C . PHE A 1 331 ? -0.214 -16.844 -17.672 1 97.25 331 PHE A C 1
ATOM 2714 O O . PHE A 1 331 ? -0.963 -16.062 -17.094 1 97.25 331 PHE A O 1
ATOM 2721 N N . PHE A 1 332 ? -0.513 -18.047 -18.125 1 97.25 332 PHE A N 1
ATOM 2722 C CA . PHE A 1 332 ? -1.788 -18.688 -17.812 1 97.25 332 PHE A CA 1
ATOM 2723 C C . PHE A 1 332 ? -1.591 -20.141 -17.438 1 97.25 332 PHE A C 1
ATOM 2725 O O . PHE A 1 332 ? -1.099 -20.938 -18.25 1 97.25 332 PHE A O 1
ATOM 2732 N N . GLY A 1 333 ? -2.031 -20.547 -16.188 1 95.69 333 GLY A N 1
ATOM 2733 C CA . GLY A 1 333 ? -1.86 -21.922 -15.734 1 95.69 333 GLY A CA 1
ATOM 2734 C C . GLY A 1 333 ? -2.967 -22.844 -16.203 1 95.69 333 GLY A C 1
ATOM 2735 O O . GLY A 1 333 ? -2.766 -23.641 -17.125 1 95.69 333 GLY A O 1
ATOM 2736 N N . GLY A 1 334 ? -4.121 -22.797 -15.594 1 96.81 334 GLY A N 1
ATOM 2737 C CA . GLY A 1 334 ? -5.27 -23.594 -15.969 1 96.81 334 GLY A CA 1
ATOM 2738 C C . GLY A 1 334 ? -5.668 -24.609 -14.898 1 96.81 334 GLY A C 1
ATOM 2739 O O . GLY A 1 334 ? -5.57 -24.312 -13.703 1 96.81 334 GLY A O 1
ATOM 2740 N N . THR A 1 335 ? -6.289 -25.656 -15.398 1 97.75 335 THR A N 1
ATOM 2741 C CA . THR A 1 335 ? -6.84 -26.688 -14.523 1 97.75 335 THR A CA 1
ATOM 2742 C C . THR A 1 335 ? -6.363 -28.078 -14.953 1 97.75 335 THR A C 1
ATOM 2744 O O . THR A 1 335 ? -6.301 -28.375 -16.141 1 97.75 335 THR A O 1
ATOM 2747 N N . ASN A 1 336 ? -5.965 -28.906 -13.969 1 96.69 336 ASN A N 1
ATOM 2748 C CA . ASN A 1 336 ? -5.738 -30.312 -14.25 1 96.69 336 ASN A CA 1
ATOM 2749 C C . ASN A 1 336 ? -7.055 -31.078 -14.375 1 96.69 336 ASN A C 1
ATOM 2751 O O . ASN A 1 336 ? -7.422 -31.844 -13.484 1 96.69 336 ASN A O 1
ATOM 2755 N N . LEU A 1 337 ? -7.648 -30.984 -15.461 1 96 337 LEU A N 1
ATOM 2756 C CA . LEU A 1 337 ? -8.945 -31.609 -15.719 1 96 337 LEU A CA 1
ATOM 2757 C C . LEU A 1 337 ? -8.812 -33.125 -15.773 1 96 337 LEU A C 1
ATOM 2759 O O . LEU A 1 337 ? -7.777 -33.656 -16.203 1 96 337 LEU A O 1
ATOM 2763 N N . ALA A 1 338 ? -9.797 -33.844 -15.227 1 92.5 338 ALA A N 1
ATOM 2764 C CA . ALA A 1 338 ? -9.938 -35.281 -15.312 1 92.5 338 ALA A CA 1
ATOM 2765 C C . ALA A 1 338 ? -8.742 -36 -14.68 1 92.5 338 ALA A C 1
ATOM 2767 O O . ALA A 1 338 ? -8.383 -37.094 -15.086 1 92.5 338 ALA A O 1
ATOM 2768 N N . GLY A 1 339 ? -8.031 -35.281 -13.852 1 89.81 339 GLY A N 1
ATOM 2769 C CA . GLY A 1 339 ? -6.996 -35.906 -13.023 1 89.81 339 GLY A CA 1
ATOM 2770 C C . GLY A 1 339 ? -5.66 -36 -13.734 1 89.81 339 GLY A C 1
ATOM 2771 O O . GLY A 1 339 ? -4.828 -36.844 -13.367 1 89.81 339 GLY A O 1
ATOM 2772 N N . TRP A 1 340 ? -5.387 -35.25 -14.68 1 94 340 TRP A N 1
ATOM 2773 C CA . TRP A 1 340 ? -4.16 -35.344 -15.469 1 94 340 TRP A CA 1
ATOM 2774 C C . TRP A 1 340 ? -3.008 -34.625 -14.773 1 94 340 TRP A C 1
ATOM 2776 O O . TRP A 1 340 ? -1.873 -34.656 -15.258 1 94 340 TRP A O 1
ATOM 2786 N N . GLY A 1 341 ? -3.258 -34.031 -13.664 1 94.19 341 GLY A N 1
ATOM 2787 C CA . GLY A 1 341 ? -2.145 -33.531 -12.883 1 94.19 341 GLY A CA 1
ATOM 2788 C C . GLY A 1 341 ? -1.209 -34.625 -12.391 1 94.19 341 GLY A C 1
ATOM 2789 O O . GLY A 1 341 ? -1.635 -35.75 -12.164 1 94.19 341 GLY A O 1
ATOM 2790 N N . ALA A 1 342 ? 0.048 -34.25 -12.281 1 93.94 342 ALA A N 1
ATOM 2791 C CA . ALA A 1 342 ? 1.015 -35.219 -11.734 1 93.94 342 ALA A CA 1
ATOM 2792 C C . ALA A 1 342 ? 0.655 -35.594 -10.305 1 93.94 342 ALA A C 1
ATOM 2794 O O . ALA A 1 342 ? -0.236 -35 -9.695 1 93.94 342 ALA A O 1
ATOM 2795 N N . ARG A 1 343 ? 1.296 -36.688 -9.898 1 89.56 343 ARG A N 1
ATOM 2796 C CA . ARG A 1 343 ? 1.112 -37.188 -8.531 1 89.56 343 ARG A CA 1
ATOM 2797 C C . ARG A 1 343 ? 1.284 -36.031 -7.523 1 89.56 343 ARG A C 1
ATOM 2799 O O . ARG A 1 343 ? 2.242 -35.281 -7.609 1 89.56 343 ARG A O 1
ATOM 2806 N N . ARG A 1 344 ? 0.232 -35.812 -6.707 1 87.44 344 ARG A N 1
ATOM 2807 C CA . ARG A 1 344 ? 0.204 -34.875 -5.59 1 87.44 344 ARG A CA 1
ATOM 2808 C C . ARG A 1 344 ? -0.088 -33.469 -6.074 1 87.44 344 ARG A C 1
ATOM 2810 O O . ARG A 1 344 ? 0.122 -32.5 -5.344 1 87.44 344 ARG A O 1
ATOM 2817 N N . MET A 1 345 ? -0.499 -33.25 -7.273 1 93 345 MET A N 1
ATOM 2818 C CA . MET A 1 345 ? -0.92 -31.953 -7.766 1 93 345 MET A CA 1
ATOM 2819 C C . MET A 1 345 ? -2.406 -31.734 -7.512 1 93 345 MET A C 1
ATOM 2821 O O . MET A 1 345 ? -3.211 -32.656 -7.652 1 93 345 MET A O 1
ATOM 2825 N N . THR A 1 346 ? -2.742 -30.5 -7.125 1 95.19 346 THR A N 1
ATOM 2826 C CA . THR A 1 346 ? -4.152 -30.172 -6.949 1 95.19 346 THR A CA 1
ATOM 2827 C C . THR A 1 346 ? -4.848 -30.031 -8.297 1 95.19 346 THR A C 1
ATOM 2829 O O . THR A 1 346 ? -4.199 -30.078 -9.344 1 95.19 346 THR A O 1
ATOM 2832 N N . THR A 1 347 ? -6.129 -29.953 -8.242 1 96.94 347 THR A N 1
ATOM 2833 C CA . THR A 1 347 ? -6.93 -29.766 -9.445 1 96.94 347 THR A CA 1
ATOM 2834 C C . THR A 1 347 ? -6.648 -28.406 -10.078 1 96.94 347 THR A C 1
ATOM 2836 O O . THR A 1 347 ? -6.461 -28.312 -11.297 1 96.94 347 THR A O 1
ATOM 2839 N N . SER A 1 348 ? -6.555 -27.438 -9.297 1 96.5 348 SER A N 1
ATOM 2840 C CA . SER A 1 348 ? -6.211 -26.109 -9.805 1 96.5 348 SER A CA 1
ATOM 2841 C C . SER A 1 348 ? -4.723 -26.016 -10.133 1 96.5 348 SER A C 1
ATOM 2843 O O . SER A 1 348 ? -3.877 -26.391 -9.32 1 96.5 348 SER A O 1
ATOM 2845 N N . TYR A 1 349 ? -4.441 -25.625 -11.297 1 96.56 349 TYR A N 1
ATOM 2846 C CA . TYR A 1 349 ? -3.094 -25.234 -11.711 1 96.56 349 TYR A CA 1
ATOM 2847 C C . TYR A 1 349 ? -3.035 -23.766 -12.102 1 96.56 349 TYR A C 1
ATOM 2849 O O . TYR A 1 349 ? -2.58 -23.422 -13.195 1 96.56 349 TYR A O 1
ATOM 2857 N N . ASP A 1 350 ? -3.451 -22.906 -11.258 1 93.38 350 ASP A N 1
ATOM 2858 C CA . ASP A 1 350 ? -3.471 -21.453 -11.461 1 93.38 350 ASP A CA 1
ATOM 2859 C C . ASP A 1 350 ? -2.053 -20.906 -11.57 1 93.38 350 ASP A C 1
ATOM 2861 O O . ASP A 1 350 ? -1.791 -20.016 -12.383 1 93.38 350 ASP A O 1
ATOM 2865 N N . TYR A 1 351 ? -1.177 -21.406 -10.781 1 90.94 351 TYR A N 1
ATOM 2866 C CA . TYR A 1 351 ? 0.251 -21.109 -10.789 1 90.94 351 TYR A CA 1
ATOM 2867 C C . TYR A 1 351 ? 0.518 -19.703 -10.273 1 90.94 351 TYR A C 1
ATOM 2869 O O . TYR A 1 351 ? 1.627 -19.172 -10.414 1 90.94 351 TYR A O 1
ATOM 2877 N N . GLY A 1 352 ? -0.521 -19.031 -9.75 1 91.5 352 GLY A N 1
ATOM 2878 C CA . GLY A 1 352 ? -0.335 -17.641 -9.383 1 91.5 352 GLY A CA 1
ATOM 2879 C C . GLY A 1 352 ? 0.053 -16.766 -10.555 1 91.5 352 GLY A C 1
ATOM 2880 O O . GLY A 1 352 ? 0.814 -15.805 -10.398 1 91.5 352 GLY A O 1
ATOM 2881 N N . ALA A 1 353 ? -0.354 -17.078 -11.758 1 94.38 353 ALA A N 1
ATOM 2882 C CA . ALA A 1 353 ? 0.008 -16.406 -13 1 94.38 353 ALA A CA 1
ATOM 2883 C C . ALA A 1 353 ? -0.719 -15.078 -13.141 1 94.38 353 ALA A C 1
ATOM 2885 O O . ALA A 1 353 ? -1.632 -14.773 -12.367 1 94.38 353 ALA A O 1
ATOM 2886 N N . ALA A 1 354 ? -0.267 -14.273 -14.086 1 95.25 354 ALA A N 1
ATOM 2887 C CA . ALA A 1 354 ? -0.873 -12.969 -14.32 1 95.25 354 ALA A CA 1
ATOM 2888 C C . ALA A 1 354 ? -2.33 -13.109 -14.75 1 95.25 354 ALA A C 1
ATOM 2890 O O . ALA A 1 354 ? -3.182 -12.312 -14.344 1 95.25 354 ALA A O 1
ATOM 2891 N N . LEU A 1 355 ? -2.545 -14.055 -15.586 1 96.69 355 LEU A N 1
ATOM 2892 C CA . LEU A 1 355 ? -3.916 -14.414 -15.93 1 96.69 355 LEU A CA 1
ATOM 2893 C C . LEU A 1 355 ? -4.406 -15.578 -15.078 1 96.69 355 LEU A C 1
ATOM 2895 O O . LEU A 1 355 ? -3.799 -16.656 -15.07 1 96.69 355 LEU A O 1
ATOM 2899 N N . LYS A 1 356 ? -5.531 -15.414 -14.43 1 95.81 356 LYS A N 1
ATOM 2900 C CA . LYS A 1 356 ? -6.004 -16.391 -13.445 1 95.81 356 LYS A CA 1
ATOM 2901 C C . LYS A 1 356 ? -6.652 -17.578 -14.125 1 95.81 356 LYS A C 1
ATOM 2903 O O . LYS A 1 356 ? -7.07 -17.5 -15.281 1 95.81 356 LYS A O 1
ATOM 2908 N N . GLU A 1 357 ? -6.738 -18.625 -13.359 1 97 357 GLU A N 1
ATOM 2909 C CA . GLU A 1 357 ? -7.371 -19.859 -13.82 1 97 357 GLU A CA 1
ATOM 2910 C C . GLU A 1 357 ? -8.766 -19.578 -14.375 1 97 357 GLU A C 1
ATOM 2912 O O . GLU A 1 357 ? -9.18 -20.188 -15.375 1 97 357 GLU A O 1
ATOM 2917 N N . SER A 1 358 ? -9.484 -18.609 -13.789 1 96.75 358 SER A N 1
ATOM 2918 C CA . SER A 1 358 ? -10.844 -18.266 -14.203 1 96.75 358 SER A CA 1
ATOM 2919 C C . SER A 1 358 ? -10.844 -17.438 -15.477 1 96.75 358 SER A C 1
ATOM 2921 O O . SER A 1 358 ? -11.883 -17.266 -16.109 1 96.75 358 SER A O 1
ATOM 2923 N N . GLY A 1 359 ? -9.727 -16.938 -15.828 1 96.69 359 GLY A N 1
ATOM 2924 C CA . GLY A 1 359 ? -9.641 -15.961 -16.906 1 96.69 359 GLY A CA 1
ATOM 2925 C C . GLY A 1 359 ? -9.68 -14.523 -16.422 1 96.69 359 GLY A C 1
ATOM 2926 O O . GLY A 1 359 ? -9.594 -13.594 -17.219 1 96.69 359 GLY A O 1
ATOM 2927 N N . GLY A 1 360 ? -9.797 -14.359 -15.148 1 95.44 360 GLY A N 1
ATOM 2928 C CA . GLY A 1 360 ? -9.844 -13.023 -14.562 1 95.44 360 GLY A CA 1
ATOM 2929 C C . GLY A 1 360 ? -8.492 -12.336 -14.555 1 95.44 360 GLY A C 1
ATOM 2930 O O . GLY A 1 360 ? -7.449 -12.992 -14.648 1 95.44 360 GLY A O 1
ATOM 2931 N N . VAL A 1 361 ? -8.492 -10.977 -14.422 1 95.44 361 VAL A N 1
ATOM 2932 C CA . VAL A 1 361 ? -7.266 -10.18 -14.43 1 95.44 361 VAL A CA 1
ATOM 2933 C C . VAL A 1 361 ? -7.109 -9.469 -13.086 1 95.44 361 VAL A C 1
ATOM 2935 O O . VAL A 1 361 ? -8.094 -9.211 -12.391 1 95.44 361 VAL A O 1
ATOM 2938 N N . SER A 1 362 ? -5.918 -9.195 -12.68 1 90.88 362 SER A N 1
ATOM 2939 C CA . SER A 1 362 ? -5.578 -8.523 -11.43 1 90.88 362 SER A CA 1
ATOM 2940 C C . SER A 1 362 ? -4.461 -7.504 -11.641 1 90.88 362 SER A C 1
ATOM 2942 O O . SER A 1 362 ? -4.074 -7.223 -12.773 1 90.88 362 SER A O 1
ATOM 2944 N N . GLU A 1 363 ? -3.943 -6.953 -10.555 1 89.81 363 GLU A N 1
ATOM 2945 C CA . GLU A 1 363 ? -2.84 -5.996 -10.594 1 89.81 363 GLU A CA 1
ATOM 2946 C C . GLU A 1 363 ? -1.586 -6.629 -11.195 1 89.81 363 GLU A C 1
ATOM 2948 O O . GLU A 1 363 ? -0.801 -5.949 -11.859 1 89.81 363 GLU A O 1
ATOM 2953 N N . LYS A 1 364 ? -1.407 -7.855 -10.969 1 92.69 364 LYS A N 1
ATOM 2954 C CA . LYS A 1 364 ? -0.279 -8.547 -11.586 1 92.69 364 LYS A CA 1
ATOM 2955 C C . LYS A 1 364 ? -0.402 -8.547 -13.109 1 92.69 364 LYS A C 1
ATOM 2957 O O . LYS A 1 364 ? 0.594 -8.391 -13.82 1 92.69 364 LYS A O 1
ATOM 2962 N N . PHE A 1 365 ? -1.645 -8.781 -13.602 1 97 365 PHE A N 1
ATOM 2963 C CA . PHE A 1 365 ? -1.9 -8.68 -15.031 1 97 365 PHE A CA 1
ATOM 2964 C C . PHE A 1 365 ? -1.551 -7.285 -15.547 1 97 365 PHE A C 1
ATOM 2966 O O . PHE A 1 365 ? -0.915 -7.148 -16.594 1 97 365 PHE A O 1
ATOM 2973 N N . ALA A 1 366 ? -1.948 -6.316 -14.883 1 96.31 366 ALA A N 1
ATOM 2974 C CA . ALA A 1 366 ? -1.656 -4.938 -15.273 1 96.31 366 ALA A CA 1
ATOM 2975 C C . ALA A 1 366 ? -0.152 -4.691 -15.328 1 96.31 366 ALA A C 1
ATOM 2977 O O . ALA A 1 366 ? 0.336 -3.986 -16.219 1 96.31 366 ALA A O 1
ATOM 2978 N N . ALA A 1 367 ? 0.56 -5.184 -14.383 1 95.88 367 ALA A N 1
ATOM 2979 C CA . ALA A 1 367 ? 2.012 -5.027 -14.352 1 95.88 367 ALA A CA 1
ATOM 2980 C C . ALA A 1 367 ? 2.656 -5.637 -15.594 1 95.88 367 ALA A C 1
ATOM 2982 O O . ALA A 1 367 ? 3.514 -5.016 -16.219 1 95.88 367 ALA A O 1
ATOM 2983 N N . VAL A 1 368 ? 2.262 -6.832 -15.945 1 97.5 368 VAL A N 1
ATOM 2984 C CA . VAL A 1 368 ? 2.816 -7.516 -17.109 1 97.5 368 VAL A CA 1
ATOM 2985 C C . VAL A 1 368 ? 2.387 -6.797 -18.391 1 97.5 368 VAL A C 1
ATOM 2987 O O . VAL A 1 368 ? 3.164 -6.695 -19.344 1 97.5 368 VAL A O 1
ATOM 2990 N N . LYS A 1 369 ? 1.131 -6.383 -18.375 1 97.88 369 LYS A N 1
ATOM 2991 C CA . LYS A 1 369 ? 0.648 -5.59 -19.5 1 97.88 369 LYS A CA 1
ATOM 2992 C C . LYS A 1 369 ? 1.509 -4.344 -19.703 1 97.88 369 LYS A C 1
ATOM 2994 O O . LYS A 1 369 ? 1.787 -3.955 -20.844 1 97.88 369 LYS A O 1
ATOM 2999 N N . GLY A 1 370 ? 1.898 -3.705 -18.641 1 97.94 370 GLY A N 1
ATOM 3000 C CA . GLY A 1 370 ? 2.818 -2.582 -18.719 1 97.94 370 GLY A CA 1
ATOM 3001 C C . GLY A 1 370 ? 4.145 -2.939 -19.359 1 97.94 370 GLY A C 1
ATOM 3002 O O . GLY A 1 370 ? 4.68 -2.17 -20.172 1 97.94 370 GLY A O 1
ATOM 3003 N N . VAL A 1 371 ? 4.699 -4.066 -19.047 1 98.06 371 VAL A N 1
ATOM 3004 C CA . VAL A 1 371 ? 5.922 -4.559 -19.672 1 98.06 371 VAL A CA 1
ATOM 3005 C C . VAL A 1 371 ? 5.695 -4.766 -21.172 1 98.06 371 VAL A C 1
ATOM 3007 O O . VAL A 1 371 ? 6.547 -4.41 -21.984 1 98.06 371 VAL A O 1
ATOM 3010 N N . GLY A 1 372 ? 4.539 -5.391 -21.438 1 98.5 372 GLY A N 1
ATOM 3011 C CA . GLY A 1 372 ? 4.195 -5.57 -22.828 1 98.5 372 GLY A CA 1
ATOM 3012 C C . GLY A 1 372 ? 4.148 -4.266 -23.609 1 98.5 372 GLY A C 1
ATOM 3013 O O . GLY A 1 372 ? 4.664 -4.184 -24.734 1 98.5 372 GLY A O 1
ATOM 3014 N N . ASP A 1 373 ? 3.551 -3.279 -23.062 1 97.88 373 ASP A N 1
ATOM 3015 C CA . ASP A 1 373 ? 3.484 -1.959 -23.688 1 97.88 373 ASP A CA 1
ATOM 3016 C C . ASP A 1 373 ? 4.883 -1.396 -23.922 1 97.88 373 ASP A C 1
ATOM 3018 O O . ASP A 1 373 ? 5.152 -0.838 -25 1 97.88 373 ASP A O 1
ATOM 3022 N N . PHE A 1 374 ? 5.742 -1.492 -23 1 97.94 374 PHE A N 1
ATOM 3023 C CA . PHE A 1 374 ? 7.117 -1.03 -23.109 1 97.94 374 PHE A CA 1
ATOM 3024 C C . PHE A 1 374 ? 7.84 -1.742 -24.25 1 97.94 374 PHE A C 1
ATOM 3026 O O . PHE A 1 374 ? 8.508 -1.103 -25.062 1 97.94 374 PHE A O 1
ATOM 3033 N N . VAL A 1 375 ? 7.691 -3.066 -24.312 1 98.31 375 VAL A N 1
ATOM 3034 C CA . VAL A 1 375 ? 8.367 -3.859 -25.344 1 98.31 375 VAL A CA 1
ATOM 3035 C C . VAL A 1 375 ? 7.801 -3.52 -26.719 1 98.31 375 VAL A C 1
ATOM 3037 O O . VAL A 1 375 ? 8.547 -3.457 -27.703 1 98.31 375 VAL A O 1
ATOM 3040 N N . ASN A 1 376 ? 6.516 -3.334 -26.812 1 97.56 376 ASN A N 1
ATOM 3041 C CA . ASN A 1 376 ? 5.906 -2.979 -28.078 1 97.56 376 ASN A CA 1
ATOM 3042 C C . ASN A 1 376 ? 6.43 -1.644 -28.609 1 97.56 376 ASN A C 1
ATOM 3044 O O . ASN A 1 376 ? 6.566 -1.454 -29.812 1 97.56 376 ASN A O 1
ATOM 3048 N N . ARG A 1 377 ? 6.754 -0.767 -27.672 1 96 377 ARG A N 1
ATOM 3049 C CA . ARG A 1 377 ? 7.215 0.567 -28.047 1 96 377 ARG A CA 1
ATOM 3050 C C . ARG A 1 377 ? 8.703 0.562 -28.359 1 96 377 ARG A C 1
ATOM 3052 O O . ARG A 1 377 ? 9.148 1.234 -29.297 1 96 377 ARG A O 1
ATOM 3059 N N . PHE A 1 378 ? 9.469 -0.225 -27.625 1 96.56 378 PHE A N 1
ATOM 3060 C CA . PHE A 1 378 ? 10.906 -0.023 -27.672 1 96.56 378 PHE A CA 1
ATOM 3061 C C . PHE A 1 378 ? 11.633 -1.336 -27.953 1 96.56 378 PHE A C 1
ATOM 3063 O O . PHE A 1 378 ? 12.859 -1.376 -28 1 96.56 378 PHE A O 1
ATOM 3070 N N . GLY A 1 379 ? 10.898 -2.434 -28.141 1 96.56 379 GLY A N 1
ATOM 3071 C CA . GLY A 1 379 ? 11.484 -3.762 -28.25 1 96.56 379 GLY A CA 1
ATOM 3072 C C . GLY A 1 379 ? 12.523 -3.863 -29.359 1 96.56 379 GLY A C 1
ATOM 3073 O O . GLY A 1 379 ? 13.57 -4.488 -29.172 1 96.56 379 GLY A O 1
ATOM 3074 N N . THR A 1 380 ? 12.297 -3.297 -30.453 1 94.94 380 THR A N 1
ATOM 3075 C CA . THR A 1 380 ? 13.219 -3.35 -31.578 1 94.94 380 THR A CA 1
ATOM 3076 C C . THR A 1 380 ? 14.523 -2.635 -31.234 1 94.94 380 THR A C 1
ATOM 3078 O O . THR A 1 380 ? 15.609 -3.131 -31.547 1 94.94 380 THR A O 1
ATOM 3081 N N . GLN A 1 381 ? 14.43 -1.489 -30.594 1 94.5 381 GLN A N 1
ATOM 3082 C CA . GLN A 1 381 ? 15.617 -0.757 -30.172 1 94.5 381 GLN A CA 1
ATOM 3083 C C . GLN A 1 381 ? 16.375 -1.52 -29.094 1 94.5 381 GLN A C 1
ATOM 3085 O O . GLN A 1 381 ? 17.594 -1.611 -29.125 1 94.5 381 GLN A O 1
ATOM 3090 N N . LEU A 1 382 ? 15.656 -2.049 -28.219 1 95.81 382 LEU A N 1
ATOM 3091 C CA . LEU A 1 382 ? 16.25 -2.779 -27.094 1 95.81 382 LEU A CA 1
ATOM 3092 C C . LEU A 1 382 ? 16.984 -4.012 -27.594 1 95.81 382 LEU A C 1
ATOM 3094 O O . LEU A 1 382 ? 18.016 -4.387 -27.016 1 95.81 382 LEU A O 1
ATOM 3098 N N . ALA A 1 383 ? 16.516 -4.648 -28.625 1 95.94 383 ALA A N 1
ATOM 3099 C CA . ALA A 1 383 ? 17.047 -5.91 -29.141 1 95.94 383 ALA A CA 1
ATOM 3100 C C . ALA A 1 383 ? 18.5 -5.754 -29.594 1 95.94 383 ALA A C 1
ATOM 3102 O O . ALA A 1 383 ? 19.281 -6.711 -29.531 1 95.94 383 ALA A O 1
ATOM 3103 N N . ARG A 1 384 ? 18.891 -4.605 -29.938 1 95.94 384 ARG A N 1
ATOM 3104 C CA . ARG A 1 384 ? 20.266 -4.406 -30.406 1 95.94 384 ARG A CA 1
ATOM 3105 C C . ARG A 1 384 ? 21.031 -3.469 -29.469 1 95.94 384 ARG A C 1
ATOM 3107 O O . ARG A 1 384 ? 22.109 -3.004 -29.812 1 95.94 384 ARG A O 1
ATOM 3114 N N . SER A 1 385 ? 20.438 -3.1 -28.391 1 96.81 385 SER A N 1
ATOM 3115 C CA . SER A 1 385 ? 21.141 -2.256 -27.422 1 96.81 385 SER A CA 1
ATOM 3116 C C . SER A 1 385 ? 22.281 -3.008 -26.766 1 96.81 385 SER A C 1
ATOM 3118 O O . SER A 1 385 ? 22.297 -4.242 -26.734 1 96.81 385 SER A O 1
ATOM 3120 N N . GLU A 1 386 ? 23.219 -2.293 -26.219 1 96.5 386 GLU A N 1
ATOM 3121 C CA . GLU A 1 386 ? 24.391 -2.883 -25.562 1 96.5 386 GLU A CA 1
ATOM 3122 C C . GLU A 1 386 ? 24.578 -2.307 -24.156 1 96.5 386 GLU A C 1
ATOM 3124 O O . GLU A 1 386 ? 24.25 -1.145 -23.906 1 96.5 386 GLU A O 1
ATOM 3129 N N . ALA A 1 387 ? 25.094 -3.164 -23.312 1 96.06 387 ALA A N 1
ATOM 3130 C CA . ALA A 1 387 ? 25.438 -2.666 -21.984 1 96.06 387 ALA A CA 1
ATOM 3131 C C . ALA A 1 387 ? 26.594 -1.66 -22.062 1 96.06 387 ALA A C 1
ATOM 3133 O O . ALA A 1 387 ? 27.516 -1.828 -22.859 1 96.06 387 ALA A O 1
ATOM 3134 N N . ILE A 1 388 ? 26.531 -0.677 -21.266 1 95.5 388 ILE A N 1
ATOM 3135 C CA . ILE A 1 388 ? 27.625 0.282 -21.234 1 95.5 388 ILE A CA 1
ATOM 3136 C C . ILE A 1 388 ? 28.141 0.447 -19.797 1 95.5 388 ILE A C 1
ATOM 3138 O O . ILE A 1 388 ? 27.406 0.192 -18.844 1 95.5 388 ILE A O 1
ATOM 3142 N N . GLU A 1 389 ? 29.359 0.891 -19.703 1 93.88 389 GLU A N 1
ATOM 3143 C CA . GLU A 1 389 ? 29.953 1.204 -18.406 1 93.88 389 GLU A CA 1
ATOM 3144 C C . GLU A 1 389 ? 29.469 2.562 -17.891 1 93.88 389 GLU A C 1
ATOM 3146 O O . GLU A 1 389 ? 29.328 3.508 -18.672 1 93.88 389 GLU A O 1
ATOM 3151 N N . PHE A 1 390 ? 29.188 2.613 -16.625 1 94.75 390 PHE A N 1
ATOM 3152 C CA . PHE A 1 390 ? 28.734 3.846 -15.984 1 94.75 390 PHE A CA 1
ATOM 3153 C C . PHE A 1 390 ? 29.125 3.857 -14.508 1 94.75 390 PHE A C 1
ATOM 3155 O O . PHE A 1 390 ? 29.453 2.818 -13.945 1 94.75 390 PHE A O 1
ATOM 3162 N N . THR A 1 391 ? 29.188 5.07 -13.922 1 94.56 391 THR A N 1
ATOM 3163 C CA . THR A 1 391 ? 29.25 5.262 -12.477 1 94.56 391 THR A CA 1
ATOM 3164 C C . THR A 1 391 ? 28.125 6.184 -12 1 94.56 391 THR A C 1
ATOM 3166 O O . THR A 1 391 ? 27.5 6.879 -12.805 1 94.56 391 THR A O 1
ATOM 3169 N N . THR A 1 392 ? 27.703 6.086 -10.773 1 92.81 392 THR A N 1
ATOM 3170 C CA . THR A 1 392 ? 26.641 6.902 -10.188 1 92.81 392 THR A CA 1
ATOM 3171 C C . THR A 1 392 ? 27.125 7.535 -8.875 1 92.81 392 THR A C 1
ATOM 3173 O O . THR A 1 392 ? 28.219 7.258 -8.414 1 92.81 392 THR A O 1
ATOM 3176 N N . SER A 1 393 ? 26.328 8.43 -8.383 1 86.94 393 SER A N 1
ATOM 3177 C CA . SER A 1 393 ? 26.547 8.953 -7.039 1 86.94 393 SER A CA 1
ATOM 3178 C C . SER A 1 393 ? 26.438 7.848 -5.992 1 86.94 393 SER A C 1
ATOM 3180 O O . SER A 1 393 ? 25.922 6.766 -6.273 1 86.94 393 SER A O 1
ATOM 3182 N N . ASP A 1 394 ? 26.906 8.031 -4.738 1 80.31 394 ASP A N 1
ATOM 3183 C CA . ASP A 1 394 ? 27.125 7 -3.727 1 80.31 394 ASP A CA 1
ATOM 3184 C C . ASP A 1 394 ? 25.828 6.707 -2.971 1 80.31 394 ASP A C 1
ATOM 3186 O O . ASP A 1 394 ? 25.797 5.816 -2.119 1 80.31 394 ASP A O 1
ATOM 3190 N N . ASN A 1 395 ? 24.766 7.352 -3.279 1 77.62 395 ASN A N 1
ATOM 3191 C CA . ASN A 1 395 ? 23.531 7.215 -2.496 1 77.62 395 ASN A CA 1
ATOM 3192 C C . ASN A 1 395 ? 22.656 6.094 -3.031 1 77.62 395 ASN A C 1
ATOM 3194 O O . ASN A 1 395 ? 21.453 6.055 -2.746 1 77.62 395 ASN A O 1
ATOM 3198 N N . ILE A 1 396 ? 23.141 5.086 -3.82 1 86.44 396 ILE A N 1
ATOM 3199 C CA . ILE A 1 396 ? 22.25 4.133 -4.477 1 86.44 396 ILE A CA 1
ATOM 3200 C C . ILE A 1 396 ? 22.516 2.73 -3.936 1 86.44 396 ILE A C 1
ATOM 3202 O O . ILE A 1 396 ? 22.438 1.748 -4.676 1 86.44 396 ILE A O 1
ATOM 3206 N N . LYS A 1 397 ? 22.953 2.568 -2.654 1 84.62 397 LYS A N 1
ATOM 3207 C CA . LYS A 1 397 ? 23.312 1.277 -2.08 1 84.62 397 LYS A CA 1
ATOM 3208 C C . LYS A 1 397 ? 22.156 0.286 -2.18 1 84.62 397 LYS A C 1
ATOM 3210 O O . LYS A 1 397 ? 22.375 -0.917 -2.338 1 84.62 397 LYS A O 1
ATOM 3215 N N . ASP A 1 398 ? 20.953 0.707 -2.201 1 88 398 ASP A N 1
ATOM 3216 C CA . ASP A 1 398 ? 19.781 -0.163 -2.199 1 88 398 ASP A CA 1
ATOM 3217 C C . ASP A 1 398 ? 19.234 -0.334 -3.609 1 88 398 ASP A C 1
ATOM 3219 O O . ASP A 1 398 ? 18.188 -0.977 -3.799 1 88 398 ASP A O 1
ATOM 3223 N N . LEU A 1 399 ? 19.875 0.209 -4.629 1 93.56 399 LEU A N 1
ATOM 3224 C CA . LEU A 1 399 ? 19.375 0.114 -6 1 93.56 399 LEU A CA 1
ATOM 3225 C C . LEU A 1 399 ? 20.25 -0.824 -6.828 1 93.56 399 LEU A C 1
ATOM 3227 O O . LEU A 1 399 ? 21.469 -0.847 -6.664 1 93.56 399 LEU A O 1
ATOM 3231 N N . THR A 1 400 ? 19.656 -1.728 -7.609 1 94.56 400 THR A N 1
ATOM 3232 C CA . THR A 1 400 ? 20.312 -2.365 -8.742 1 94.56 400 THR A CA 1
ATOM 3233 C C . THR A 1 400 ? 20.031 -1.587 -10.031 1 94.56 400 THR A C 1
ATOM 3235 O O . THR A 1 400 ? 18.891 -1.297 -10.359 1 94.56 400 THR A O 1
ATOM 3238 N N . VAL A 1 401 ? 21.125 -1.242 -10.719 1 96 401 VAL A N 1
ATOM 3239 C CA . VAL A 1 401 ? 20.984 -0.393 -11.898 1 96 401 VAL A CA 1
ATOM 3240 C C . VAL A 1 401 ? 21.625 -1.075 -13.102 1 96 401 VAL A C 1
ATOM 3242 O O . VAL A 1 401 ? 22.672 -1.726 -12.977 1 96 401 VAL A O 1
ATOM 3245 N N . GLY A 1 402 ? 20.984 -1.074 -14.258 1 96.25 402 GLY A N 1
ATOM 3246 C CA . GLY A 1 402 ? 21.547 -1.431 -15.555 1 96.25 402 GLY A CA 1
ATOM 3247 C C . GLY A 1 402 ? 21.312 -0.37 -16.609 1 96.25 402 GLY A C 1
ATOM 3248 O O . GLY A 1 402 ? 20.234 0.247 -16.656 1 96.25 402 GLY A O 1
ATOM 3249 N N . VAL A 1 403 ? 22.359 -0.077 -17.406 1 97.19 403 VAL A N 1
ATOM 3250 C CA . VAL A 1 403 ? 22.234 0.919 -18.469 1 97.19 403 VAL A CA 1
ATOM 3251 C C . VAL A 1 403 ? 22.594 0.294 -19.812 1 97.19 403 VAL A C 1
ATOM 3253 O O . VAL A 1 403 ? 23.641 -0.349 -19.938 1 97.19 403 VAL A O 1
ATOM 3256 N N . ARG A 1 404 ? 21.703 0.466 -20.734 1 97.31 404 ARG A N 1
ATOM 3257 C CA . ARG A 1 404 ? 21.938 -0 -22.094 1 97.31 404 ARG A CA 1
ATOM 3258 C C . ARG A 1 404 ? 21.781 1.138 -23.094 1 97.31 404 ARG A C 1
ATOM 3260 O O . ARG A 1 404 ? 21 2.068 -22.859 1 97.31 404 ARG A O 1
ATOM 3267 N N . ARG A 1 405 ? 22.484 1.045 -24.234 1 96.38 405 ARG A N 1
ATOM 3268 C CA . ARG A 1 405 ? 22.484 2.111 -25.219 1 96.38 405 ARG A CA 1
ATOM 3269 C C . ARG A 1 405 ? 22.344 1.543 -26.625 1 96.38 405 ARG A C 1
ATOM 3271 O O . ARG A 1 405 ? 22.938 0.524 -26.969 1 96.38 405 ARG A O 1
ATOM 3278 N N . THR A 1 406 ? 21.5 2.176 -27.406 1 95.62 406 THR A N 1
ATOM 3279 C CA . THR A 1 406 ? 21.375 1.811 -28.812 1 95.62 406 THR A CA 1
ATOM 3280 C C . THR A 1 406 ? 22.469 2.479 -29.656 1 95.62 406 THR A C 1
ATOM 3282 O O . THR A 1 406 ? 23.172 3.357 -29.172 1 95.62 406 THR A O 1
ATOM 3285 N N . LYS A 1 407 ? 22.531 2.039 -30.844 1 92.19 407 LYS A N 1
ATOM 3286 C CA . LYS A 1 407 ? 23.484 2.639 -31.766 1 92.19 407 LYS A CA 1
ATOM 3287 C C . LYS A 1 407 ? 23.172 4.113 -32 1 92.19 407 LYS A C 1
ATOM 3289 O O . LYS A 1 407 ? 24.078 4.926 -32.219 1 92.19 407 LYS A O 1
ATOM 3294 N N . GLU A 1 408 ? 21.891 4.465 -31.953 1 90.5 408 GLU A N 1
ATOM 3295 C CA . GLU A 1 408 ? 21.438 5.832 -32.188 1 90.5 408 GLU A CA 1
ATOM 3296 C C . GLU A 1 408 ? 21.609 6.695 -30.938 1 90.5 408 GLU A C 1
ATOM 3298 O O . GLU A 1 408 ? 21.422 7.91 -31 1 90.5 408 GLU A O 1
ATOM 3303 N N . GLY A 1 409 ? 21.922 6.086 -29.859 1 91.44 409 GLY A N 1
ATOM 3304 C CA . GLY A 1 409 ? 22.25 6.855 -28.672 1 91.44 409 GLY A CA 1
ATOM 3305 C C . GLY A 1 409 ? 21.156 6.84 -27.609 1 91.44 409 GLY A C 1
ATOM 3306 O O . GLY A 1 409 ? 21.328 7.418 -26.531 1 91.44 409 GLY A O 1
ATOM 3307 N N . THR A 1 410 ? 20.062 6.188 -27.938 1 94.56 410 THR A N 1
ATOM 3308 C CA . THR A 1 410 ? 19 6.07 -26.922 1 94.56 410 THR A CA 1
ATOM 3309 C C . THR A 1 410 ? 19.5 5.266 -25.719 1 94.56 410 THR A C 1
ATOM 3311 O O . THR A 1 410 ? 20.094 4.195 -25.891 1 94.56 410 THR A O 1
ATOM 3314 N N . LEU A 1 411 ? 19.266 5.84 -24.516 1 95.88 411 LEU A N 1
ATOM 3315 C CA . LEU A 1 411 ? 19.641 5.148 -23.281 1 95.88 411 LEU A CA 1
ATOM 3316 C C . LEU A 1 411 ? 18.406 4.516 -22.625 1 95.88 411 LEU A C 1
ATOM 3318 O O . LEU A 1 411 ? 17.328 5.117 -22.609 1 95.88 411 LEU A O 1
ATOM 3322 N N . PHE A 1 412 ? 18.562 3.324 -22.203 1 97.88 412 PHE A N 1
ATOM 3323 C CA . PHE A 1 412 ? 17.656 2.66 -21.281 1 97.88 412 PHE A CA 1
ATOM 3324 C C . PHE A 1 412 ? 18.297 2.492 -19.906 1 97.88 412 PHE A C 1
ATOM 3326 O O . PHE A 1 412 ? 19.25 1.74 -19.766 1 97.88 412 PHE A O 1
ATOM 3333 N N . ILE A 1 413 ? 17.766 3.168 -18.922 1 97.31 413 ILE A N 1
ATOM 3334 C CA . ILE A 1 413 ? 18.297 3.082 -17.562 1 97.31 413 ILE A CA 1
ATOM 3335 C C . ILE A 1 413 ? 17.312 2.309 -16.672 1 97.31 413 ILE A C 1
ATOM 3337 O O . ILE A 1 413 ? 16.312 2.861 -16.219 1 97.31 413 ILE A O 1
ATOM 3341 N N . PHE A 1 414 ? 17.672 1.063 -16.406 1 97.94 414 PHE A N 1
ATOM 3342 C CA . PHE A 1 414 ? 16.859 0.195 -15.562 1 97.94 414 PHE A CA 1
ATOM 3343 C C . PHE A 1 414 ? 17.219 0.371 -14.094 1 97.94 414 PHE A C 1
ATOM 3345 O O . PHE A 1 414 ? 18.391 0.426 -13.742 1 97.94 414 PHE A O 1
ATOM 3352 N N . ILE A 1 415 ? 16.203 0.475 -13.25 1 96.94 415 ILE A N 1
ATOM 3353 C CA . ILE A 1 415 ? 16.438 0.601 -11.82 1 96.94 415 ILE A CA 1
ATOM 3354 C C . ILE A 1 415 ? 15.531 -0.354 -11.055 1 96.94 415 ILE A C 1
ATOM 3356 O O . ILE A 1 415 ? 14.375 -0.545 -11.422 1 96.94 415 ILE A O 1
ATOM 3360 N N . PHE A 1 416 ? 16.031 -1.006 -9.969 1 96.44 416 PHE A N 1
ATOM 3361 C CA . PHE A 1 416 ? 15.312 -1.856 -9.031 1 96.44 416 PHE A CA 1
ATOM 3362 C C . PHE A 1 416 ? 15.68 -1.51 -7.59 1 96.44 416 PHE A C 1
ATOM 3364 O O . PHE A 1 416 ? 16.859 -1.474 -7.234 1 96.44 416 PHE A O 1
ATOM 3371 N N . ASN A 1 417 ? 14.602 -1.235 -6.762 1 94.44 417 ASN A N 1
ATOM 3372 C CA . ASN A 1 417 ? 14.789 -1.018 -5.332 1 94.44 417 ASN A CA 1
ATOM 3373 C C . ASN A 1 417 ? 14.758 -2.332 -4.559 1 94.44 417 ASN A C 1
ATOM 3375 O O . ASN A 1 417 ? 13.703 -2.941 -4.398 1 94.44 417 ASN A O 1
ATOM 3379 N N . LYS A 1 418 ? 15.867 -2.732 -3.947 1 90.38 418 LYS A N 1
ATOM 3380 C CA . LYS A 1 418 ? 15.992 -4.016 -3.262 1 90.38 418 LYS A CA 1
ATOM 3381 C C . LYS A 1 418 ? 15.422 -3.941 -1.849 1 90.38 418 LYS A C 1
ATOM 3383 O O . LYS A 1 418 ? 15.195 -4.973 -1.211 1 90.38 418 LYS A O 1
ATOM 3388 N N . ASP A 1 419 ? 15.211 -2.689 -1.453 1 88.56 419 ASP A N 1
ATOM 3389 C CA . ASP A 1 419 ? 14.695 -2.539 -0.096 1 88.56 419 ASP A CA 1
ATOM 3390 C C . ASP A 1 419 ? 13.25 -3.021 -0.001 1 88.56 419 ASP A C 1
ATOM 3392 O O . ASP A 1 419 ? 12.422 -2.686 -0.85 1 88.56 419 ASP A O 1
ATOM 3396 N N . LYS A 1 420 ? 12.914 -3.803 1.048 1 81.94 420 LYS A N 1
ATOM 3397 C CA . LYS A 1 420 ? 11.602 -4.434 1.19 1 81.94 420 LYS A CA 1
ATOM 3398 C C . LYS A 1 420 ? 10.609 -3.502 1.882 1 81.94 420 LYS A C 1
ATOM 3400 O O . LYS A 1 420 ? 9.406 -3.746 1.86 1 81.94 420 LYS A O 1
ATOM 3405 N N . LYS A 1 421 ? 11.055 -2.418 2.475 1 80.38 421 LYS A N 1
ATOM 3406 C CA . LYS A 1 421 ? 10.188 -1.606 3.322 1 80.38 421 LYS A CA 1
ATOM 3407 C C . LYS A 1 421 ? 10.227 -0.14 2.902 1 80.38 421 LYS A C 1
ATOM 3409 O O . LYS A 1 421 ? 9.234 0.577 3.041 1 80.38 421 LYS A O 1
ATOM 3414 N N . LYS A 1 422 ? 11.32 0.395 2.352 1 85.94 422 LYS A N 1
ATOM 3415 C CA . LYS A 1 422 ? 11.508 1.828 2.145 1 85.94 422 LYS A CA 1
ATOM 3416 C C . LYS A 1 422 ? 11.547 2.168 0.657 1 85.94 422 LYS A C 1
ATOM 3418 O O . LYS A 1 422 ? 12.266 1.533 -0.113 1 85.94 422 LYS A O 1
ATOM 3423 N N . ALA A 1 423 ? 10.734 3.203 0.31 1 87.56 423 ALA A N 1
ATOM 3424 C CA . ALA A 1 423 ? 10.836 3.756 -1.039 1 87.56 423 ALA A CA 1
ATOM 3425 C C . ALA A 1 423 ? 12.141 4.523 -1.224 1 87.56 423 ALA A C 1
ATOM 3427 O O . ALA A 1 423 ? 12.68 5.078 -0.264 1 87.56 423 ALA A O 1
ATOM 3428 N N . PHE A 1 424 ? 12.703 4.512 -2.383 1 91.62 424 PHE A N 1
ATOM 3429 C CA . PHE A 1 424 ? 13.828 5.355 -2.742 1 91.62 424 PHE A CA 1
ATOM 3430 C C . PHE A 1 424 ? 13.359 6.629 -3.434 1 91.62 424 PHE A C 1
ATOM 3432 O O . PHE A 1 424 ? 12.688 6.57 -4.465 1 91.62 424 PHE A O 1
ATOM 3439 N N . ARG A 1 425 ? 13.57 7.793 -2.852 1 86.56 425 ARG A N 1
ATOM 3440 C CA . ARG A 1 425 ? 13.211 9.094 -3.406 1 86.56 425 ARG A CA 1
ATOM 3441 C C . ARG A 1 425 ? 14.375 10.07 -3.309 1 86.56 425 ARG A C 1
ATOM 3443 O O . ARG A 1 425 ? 14.508 10.789 -2.316 1 86.56 425 ARG A O 1
ATOM 3450 N N . ASP A 1 426 ? 15.094 10.141 -4.379 1 86.06 426 ASP A N 1
ATOM 3451 C CA . ASP A 1 426 ? 16.281 10.992 -4.387 1 86.06 426 ASP A CA 1
ATOM 3452 C C . ASP A 1 426 ? 16.812 11.18 -5.809 1 86.06 426 ASP A C 1
ATOM 3454 O O . ASP A 1 426 ? 16.359 10.516 -6.738 1 86.06 426 ASP A O 1
ATOM 3458 N N . ASN A 1 427 ? 17.75 12.102 -5.992 1 85.94 427 ASN A N 1
ATOM 3459 C CA . ASN A 1 427 ? 18.469 12.289 -7.25 1 85.94 427 ASN A CA 1
ATOM 3460 C C . ASN A 1 427 ? 19.688 11.383 -7.336 1 85.94 427 ASN A C 1
ATOM 3462 O O . ASN A 1 427 ? 20.391 11.195 -6.348 1 85.94 427 ASN A O 1
ATOM 3466 N N . VAL A 1 428 ? 19.844 10.859 -8.477 1 91 428 VAL A N 1
ATOM 3467 C CA . VAL A 1 428 ? 21.031 10.062 -8.766 1 91 428 VAL A CA 1
ATOM 3468 C C . VAL A 1 428 ? 21.828 10.711 -9.898 1 91 428 VAL A C 1
ATOM 3470 O O . VAL A 1 428 ? 21.266 10.992 -10.969 1 91 428 VAL A O 1
ATOM 3473 N N . GLN A 1 429 ? 23.094 10.953 -9.625 1 90.31 429 GLN A N 1
ATOM 3474 C CA . GLN A 1 429 ? 23.953 11.492 -10.672 1 90.31 429 GLN A CA 1
ATOM 3475 C C . GLN A 1 429 ? 24.594 10.367 -11.484 1 90.31 429 GLN A C 1
ATOM 3477 O O . GLN A 1 429 ? 25.188 9.438 -10.922 1 90.31 429 GLN A O 1
ATOM 3482 N N . PHE A 1 430 ? 24.516 10.406 -12.797 1 93.19 430 PHE A N 1
ATOM 3483 C CA . PHE A 1 430 ? 25.078 9.406 -13.703 1 93.19 430 PHE A CA 1
ATOM 3484 C C . PHE A 1 430 ? 26.281 9.977 -14.453 1 93.19 430 PHE A C 1
ATOM 3486 O O . PHE A 1 430 ? 26.25 11.125 -14.906 1 93.19 430 PHE A O 1
ATOM 3493 N N . HIS A 1 431 ? 27.328 9.18 -14.484 1 94.25 431 HIS A N 1
ATOM 3494 C CA . HIS A 1 431 ? 28.5 9.445 -15.305 1 94.25 431 HIS A CA 1
ATOM 3495 C C . HIS A 1 431 ? 28.688 8.375 -16.375 1 94.25 431 HIS A C 1
ATOM 3497 O O . HIS A 1 431 ? 28.984 7.223 -16.062 1 94.25 431 HIS A O 1
ATOM 3503 N N . ILE A 1 432 ? 28.375 8.727 -17.562 1 92.31 432 ILE A N 1
ATOM 3504 C CA . ILE A 1 432 ? 28.547 7.84 -18.703 1 92.31 432 ILE A CA 1
ATOM 3505 C C . ILE A 1 432 ? 29.594 8.422 -19.656 1 92.31 432 ILE A C 1
ATOM 3507 O O . ILE A 1 432 ? 29.578 9.617 -19.953 1 92.31 432 ILE A O 1
ATOM 3511 N N . LYS A 1 433 ? 30.516 7.586 -20.047 1 86.19 433 LYS A N 1
ATOM 3512 C CA . LYS A 1 433 ? 31.594 8.047 -20.922 1 86.19 433 LYS A CA 1
ATOM 3513 C C . LYS A 1 433 ? 31.031 8.695 -22.188 1 86.19 433 LYS A C 1
ATOM 3515 O O . LYS A 1 433 ? 30.141 8.125 -22.828 1 86.19 433 LYS A O 1
ATOM 3520 N N . GLY A 1 434 ? 31.5 9.852 -22.484 1 83.94 434 GLY A N 1
ATOM 3521 C CA . GLY A 1 434 ? 31.109 10.547 -23.703 1 83.94 434 GLY A CA 1
ATOM 3522 C C . GLY A 1 434 ? 29.906 11.445 -23.516 1 83.94 434 GLY A C 1
ATOM 3523 O O . GLY A 1 434 ? 29.438 12.062 -24.484 1 83.94 434 GLY A O 1
ATOM 3524 N N . MET A 1 435 ? 29.406 11.492 -22.359 1 87.38 435 MET A N 1
ATOM 3525 C CA . MET A 1 435 ? 28.266 12.344 -22.047 1 87.38 435 MET A CA 1
ATOM 3526 C C . MET A 1 435 ? 28.531 13.188 -20.812 1 87.38 435 MET A C 1
ATOM 3528 O O . MET A 1 435 ? 29.266 12.773 -19.906 1 87.38 435 MET A O 1
ATOM 3532 N N . PRO A 1 436 ? 28.062 14.422 -20.844 1 86.31 436 PRO A N 1
ATOM 3533 C CA . PRO A 1 436 ? 28.125 15.156 -19.578 1 86.31 436 PRO A CA 1
ATOM 3534 C C . PRO A 1 436 ? 27.375 14.445 -18.453 1 86.31 436 PRO A C 1
ATOM 3536 O O . PRO A 1 436 ? 26.391 13.734 -18.703 1 86.31 436 PRO A O 1
ATOM 3539 N N . ALA A 1 437 ? 27.875 14.664 -17.281 1 89.31 437 ALA A N 1
ATOM 3540 C CA . ALA A 1 437 ? 27.172 14.117 -16.141 1 89.31 437 ALA A CA 1
ATOM 3541 C C . ALA A 1 437 ? 25.75 14.664 -16.062 1 89.31 437 ALA A C 1
ATOM 3543 O O . ALA A 1 437 ? 25.5 15.82 -16.406 1 89.31 437 ALA A O 1
ATOM 3544 N N . PHE A 1 438 ? 24.797 13.852 -15.727 1 86.88 438 PHE A N 1
ATOM 3545 C CA . PHE A 1 438 ? 23.406 14.289 -15.602 1 86.88 438 PHE A CA 1
ATOM 3546 C C . PHE A 1 438 ? 22.734 13.648 -14.391 1 86.88 438 PHE A C 1
ATOM 3548 O O . PHE A 1 438 ? 23.203 12.625 -13.891 1 86.88 438 PHE A O 1
ATOM 3555 N N . ASN A 1 439 ? 21.688 14.32 -13.891 1 86.44 439 ASN A N 1
ATOM 3556 C CA . ASN A 1 439 ? 20.953 13.867 -12.711 1 86.44 439 ASN A CA 1
ATOM 3557 C C . ASN A 1 439 ? 19.578 13.336 -13.086 1 86.44 439 ASN A C 1
ATOM 3559 O O . ASN A 1 439 ? 18.906 13.891 -13.961 1 86.44 439 ASN A O 1
ATOM 3563 N N . VAL A 1 440 ? 19.219 12.242 -12.414 1 89.62 440 VAL A N 1
ATOM 3564 C CA . VAL A 1 440 ? 17.891 11.656 -12.578 1 89.62 440 VAL A CA 1
ATOM 3565 C C . VAL A 1 440 ? 17.203 11.562 -11.219 1 89.62 440 VAL A C 1
ATOM 3567 O O . VAL A 1 440 ? 17.75 10.969 -10.281 1 89.62 440 VAL A O 1
ATOM 3570 N N . TYR A 1 441 ? 16 12.188 -11.102 1 88.12 441 TYR A N 1
ATOM 3571 C CA . TYR A 1 441 ? 15.195 11.945 -9.906 1 88.12 441 TYR A CA 1
ATOM 3572 C C . TYR A 1 441 ? 14.531 10.578 -9.969 1 88.12 441 TYR A C 1
ATOM 3574 O O . TYR A 1 441 ? 13.727 10.305 -10.867 1 88.12 441 TYR A O 1
ATOM 3582 N N . CYS A 1 442 ? 14.859 9.812 -9.023 1 91.75 442 CYS A N 1
ATOM 3583 C CA . CYS A 1 442 ? 14.312 8.461 -8.953 1 91.75 442 CYS A CA 1
ATOM 3584 C C . CYS A 1 442 ? 13.312 8.336 -7.809 1 91.75 442 CYS A C 1
ATOM 3586 O O . CYS A 1 442 ? 13.625 8.672 -6.668 1 91.75 442 CYS A O 1
ATOM 3588 N N . SER A 1 443 ? 12.156 7.992 -8.141 1 89.88 443 SER A N 1
ATOM 3589 C CA . SER A 1 443 ? 11.125 7.637 -7.172 1 89.88 443 SER A CA 1
ATOM 3590 C C . SER A 1 443 ? 10.625 6.211 -7.391 1 89.88 443 SER A C 1
ATOM 3592 O O . SER A 1 443 ? 9.836 5.957 -8.297 1 89.88 443 SER A O 1
ATOM 3594 N N . VAL A 1 444 ? 11.086 5.238 -6.551 1 93.5 444 VAL A N 1
ATOM 3595 C CA . VAL A 1 444 ? 10.773 3.824 -6.738 1 93.5 444 VAL A CA 1
ATOM 3596 C C . VAL A 1 444 ? 10.336 3.211 -5.406 1 93.5 444 VAL A C 1
ATOM 3598 O O . VAL A 1 444 ? 11.062 3.293 -4.41 1 93.5 444 VAL A O 1
ATOM 3601 N N . GLU A 1 445 ? 9.156 2.549 -5.359 1 89.25 445 GLU A N 1
ATOM 3602 C CA . GLU A 1 445 ? 8.602 1.905 -4.172 1 89.25 445 GLU A CA 1
ATOM 3603 C C . GLU A 1 445 ? 9.438 0.693 -3.766 1 89.25 445 GLU A C 1
ATOM 3605 O O . GLU A 1 445 ? 10.273 0.218 -4.539 1 89.25 445 GLU A O 1
ATOM 3610 N N . PRO A 1 446 ? 9.219 0.184 -2.475 1 86.56 446 PRO A N 1
ATOM 3611 C CA . PRO A 1 446 ? 9.961 -1.01 -2.057 1 86.56 446 PRO A CA 1
ATOM 3612 C C . PRO A 1 446 ? 9.742 -2.197 -2.992 1 86.56 446 PRO A C 1
ATOM 3614 O O . PRO A 1 446 ? 8.602 -2.508 -3.344 1 86.56 446 PRO A O 1
ATOM 3617 N N . LEU A 1 447 ? 10.789 -2.844 -3.461 1 87.75 447 LEU A N 1
ATOM 3618 C CA . LEU A 1 447 ? 10.812 -4.043 -4.293 1 87.75 447 LEU A CA 1
ATOM 3619 C C . LEU A 1 447 ? 10.195 -3.762 -5.66 1 87.75 447 LEU A C 1
ATOM 3621 O O . LEU A 1 447 ? 9.648 -4.668 -6.297 1 87.75 447 LEU A O 1
ATOM 3625 N N . ASP A 1 448 ? 10.273 -2.521 -6.074 1 92.69 448 ASP A N 1
ATOM 36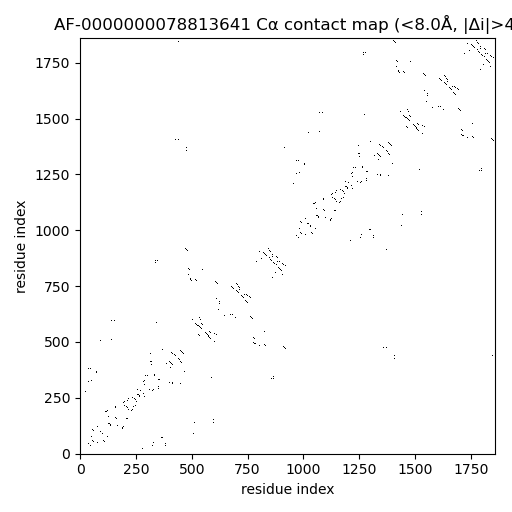26 C CA . ASP A 1 448 ? 9.703 -2.148 -7.367 1 92.69 448 ASP A CA 1
ATOM 3627 C C . ASP A 1 448 ? 10.805 -1.794 -8.367 1 92.69 448 ASP A C 1
ATOM 3629 O O . ASP A 1 448 ? 11.977 -1.688 -8 1 92.69 448 ASP A O 1
ATOM 3633 N N . SER A 1 449 ? 10.391 -1.698 -9.664 1 95.81 449 SER A N 1
ATOM 3634 C CA . SER A 1 449 ? 11.359 -1.454 -10.727 1 95.81 449 SER A CA 1
ATOM 3635 C C . SER A 1 449 ? 10.773 -0.554 -11.812 1 95.81 449 SER A C 1
ATOM 3637 O O . SER A 1 449 ? 9.555 -0.524 -12.008 1 95.81 449 SER A O 1
ATOM 3639 N N . LYS A 1 450 ? 11.656 0.172 -12.484 1 96.5 450 LYS A N 1
ATOM 3640 C CA . LYS A 1 450 ? 11.305 1.039 -13.609 1 96.5 450 LYS A CA 1
ATOM 3641 C C . LYS A 1 450 ? 12.453 1.135 -14.609 1 96.5 450 LYS A C 1
ATOM 3643 O O . LYS A 1 450 ? 13.562 0.679 -14.328 1 96.5 450 LYS A O 1
ATOM 3648 N N . VAL A 1 451 ? 12.133 1.68 -15.758 1 98.19 451 VAL A N 1
ATOM 3649 C CA . VAL A 1 451 ? 13.148 1.96 -16.766 1 98.19 451 VAL A CA 1
ATOM 3650 C C . VAL A 1 451 ? 12.938 3.363 -17.328 1 98.19 451 VAL A C 1
ATOM 3652 O O . VAL A 1 451 ? 11.812 3.744 -17.672 1 98.19 451 VAL A O 1
ATOM 3655 N N . LEU A 1 452 ? 13.961 4.184 -17.297 1 96.5 452 LEU A N 1
ATOM 3656 C CA . LEU A 1 452 ? 13.953 5.504 -17.922 1 96.5 452 LEU A CA 1
ATOM 3657 C C . LEU A 1 452 ? 14.438 5.426 -19.359 1 96.5 452 LEU A C 1
ATOM 3659 O O . LEU A 1 452 ? 15.516 4.883 -19.641 1 96.5 452 LEU A O 1
ATOM 3663 N N . VAL A 1 453 ? 13.672 5.914 -20.281 1 96.44 453 VAL A N 1
ATOM 3664 C CA . VAL A 1 453 ? 14.078 6.016 -21.672 1 96.44 453 VAL A CA 1
ATOM 3665 C C . VAL A 1 453 ? 14.516 7.445 -21.984 1 96.44 453 VAL A C 1
ATOM 3667 O O . VAL A 1 453 ? 13.727 8.383 -21.891 1 96.44 453 VAL A O 1
ATOM 3670 N N . LEU A 1 454 ? 15.773 7.598 -22.312 1 92.94 454 LEU A N 1
ATOM 3671 C CA . LEU A 1 454 ? 16.375 8.898 -22.609 1 92.94 454 LEU A CA 1
ATOM 3672 C C . LEU A 1 454 ? 16.891 8.938 -24.047 1 92.94 454 LEU A C 1
ATOM 3674 O O . LEU A 1 454 ? 17.781 8.18 -24.406 1 92.94 454 LEU A O 1
ATOM 3678 N N . SER A 1 455 ? 16.25 9.719 -24.828 1 88.94 455 SER A N 1
ATOM 3679 C CA . SER A 1 455 ? 16.703 9.906 -26.203 1 88.94 455 SER A CA 1
ATOM 3680 C C . SER A 1 455 ? 17.016 11.375 -26.484 1 88.94 455 SER A C 1
ATOM 3682 O O . SER A 1 455 ? 16.109 12.211 -26.469 1 88.94 455 SER A O 1
ATOM 3684 N N . GLN A 1 456 ? 18.25 11.711 -26.688 1 76.31 456 GLN A N 1
ATOM 3685 C CA . GLN A 1 456 ? 18.641 13.078 -27.016 1 76.31 456 GLN A CA 1
ATOM 3686 C C . GLN A 1 456 ? 18.062 13.516 -28.359 1 76.31 456 GLN A C 1
ATOM 3688 O O . GLN A 1 456 ? 17.719 14.68 -28.547 1 76.31 456 GLN A O 1
ATOM 3693 N N . ALA A 1 457 ? 18 12.5 -29.25 1 70.81 457 ALA A N 1
ATOM 3694 C CA . ALA A 1 457 ? 17.578 12.797 -30.609 1 70.81 457 ALA A CA 1
ATOM 3695 C C . ALA A 1 457 ? 16.141 13.336 -30.641 1 70.81 457 ALA A C 1
ATOM 3697 O O . ALA A 1 457 ? 15.828 14.258 -31.391 1 70.81 457 ALA A O 1
ATOM 3698 N N . ASN A 1 458 ? 15.32 12.898 -29.75 1 71.94 458 ASN A N 1
ATOM 3699 C CA . ASN A 1 458 ? 13.93 13.336 -29.781 1 71.94 458 ASN A CA 1
ATOM 3700 C C . ASN A 1 458 ? 13.508 13.969 -28.469 1 71.94 458 ASN A C 1
ATOM 3702 O O . ASN A 1 458 ? 12.328 14.266 -28.266 1 71.94 458 ASN A O 1
ATOM 3706 N N . GLY A 1 459 ? 14.477 14.18 -27.656 1 74.69 459 GLY A N 1
ATOM 3707 C CA . GLY A 1 459 ? 14.203 14.867 -26.391 1 74.69 459 GLY A CA 1
ATOM 3708 C C . GLY A 1 459 ? 13.406 14.023 -25.422 1 74.69 459 GLY A C 1
ATOM 3709 O O . GLY A 1 459 ? 12.875 14.539 -24.438 1 74.69 459 GLY A O 1
ATOM 3710 N N . GLN A 1 460 ? 13.266 12.797 -25.766 1 79.06 460 GLN A N 1
ATOM 3711 C CA . GLN A 1 460 ? 12.484 11.906 -24.906 1 79.06 460 GLN A CA 1
ATOM 3712 C C . GLN A 1 460 ? 13.18 11.672 -23.578 1 79.06 460 GLN A C 1
ATOM 3714 O O . GLN A 1 460 ? 14.391 11.445 -23.531 1 79.06 460 GLN A O 1
ATOM 3719 N N . CYS A 1 461 ? 12.477 11.812 -22.5 1 88.38 461 CYS A N 1
ATOM 3720 C CA . CYS A 1 461 ? 12.898 11.531 -21.141 1 88.38 461 CYS A CA 1
ATOM 3721 C C . CYS A 1 461 ? 11.711 11.133 -20.266 1 88.38 461 CYS A C 1
ATOM 3723 O O . CYS A 1 461 ? 11.117 11.977 -19.594 1 88.38 461 CYS A O 1
ATOM 3725 N N . GLU A 1 462 ? 11.398 9.805 -20.328 1 90.81 462 GLU A N 1
ATOM 3726 C CA . GLU A 1 462 ? 10.164 9.344 -19.672 1 90.81 462 GLU A CA 1
ATOM 3727 C C . GLU A 1 462 ? 10.383 8.016 -18.953 1 90.81 462 GLU A C 1
ATOM 3729 O O . GLU A 1 462 ? 11.133 7.16 -19.438 1 90.81 462 GLU A O 1
ATOM 3734 N N . TRP A 1 463 ? 9.625 7.855 -17.844 1 94.19 463 TRP A N 1
ATOM 3735 C CA . TRP A 1 463 ? 9.648 6.609 -17.078 1 94.19 463 TRP A CA 1
ATOM 3736 C C . TRP A 1 463 ? 8.641 5.613 -17.641 1 94.19 463 TRP A C 1
ATOM 3738 O O . TRP A 1 463 ? 7.535 5.992 -18.031 1 94.19 463 TRP A O 1
ATOM 3748 N N . TYR A 1 464 ? 9.062 4.328 -17.594 1 96 464 TYR A N 1
ATOM 3749 C CA . TYR A 1 464 ? 8.211 3.184 -17.922 1 96 464 TYR A CA 1
ATOM 3750 C C . TYR A 1 464 ? 8.375 2.082 -16.875 1 96 464 TYR A C 1
ATOM 3752 O O . TYR A 1 464 ? 9.391 2.018 -16.172 1 96 464 TYR A O 1
ATOM 3760 N N . PRO A 1 465 ? 7.414 0.993 -16.844 1 96 465 PRO A N 1
ATOM 3761 C CA . PRO A 1 465 ? 6.172 0.956 -17.609 1 96 465 PRO A CA 1
ATOM 3762 C C . PRO A 1 465 ? 5.148 1.979 -17.125 1 96 465 PRO A C 1
ATOM 3764 O O . PRO A 1 465 ? 5.199 2.418 -15.977 1 96 465 PRO A O 1
ATOM 3767 N N . LYS A 1 466 ? 4.254 2.324 -18.062 1 92.5 466 LYS A N 1
ATOM 3768 C CA . LYS A 1 466 ? 3.135 3.188 -17.703 1 92.5 466 LYS A CA 1
ATOM 3769 C C . LYS A 1 466 ? 2.045 2.4 -16.984 1 92.5 466 LYS A C 1
ATOM 3771 O O . LYS A 1 466 ? 1.913 1.19 -17.172 1 92.5 466 LYS A O 1
ATOM 3776 N N . GLU A 1 467 ? 1.296 3.076 -16.125 1 85.69 467 GLU A N 1
ATOM 3777 C CA . GLU A 1 467 ? 0.172 2.443 -15.445 1 85.69 467 GLU A CA 1
ATOM 3778 C C . GLU A 1 467 ? -0.881 1.967 -16.438 1 85.69 467 GLU A C 1
ATOM 3780 O O . GLU A 1 467 ? -1.174 2.658 -17.422 1 85.69 467 GLU A O 1
ATOM 3785 N N . GLN A 1 468 ? -1.32 0.727 -16.172 1 91.5 468 GLN A N 1
ATOM 3786 C CA . GLN A 1 468 ? -2.316 0.137 -17.062 1 91.5 468 GLN A CA 1
ATOM 3787 C C . GLN A 1 468 ? -3.693 0.11 -16.406 1 91.5 468 GLN A C 1
ATOM 3789 O O . GLN A 1 468 ? -3.801 -0.017 -15.18 1 91.5 468 GLN A O 1
ATOM 3794 N N . THR A 1 469 ? -4.746 0.232 -17.203 1 86.06 469 THR A N 1
ATOM 3795 C CA . THR A 1 469 ? -6.117 0.192 -16.719 1 86.06 469 THR A CA 1
ATOM 3796 C C . THR A 1 469 ? -6.66 -1.233 -16.75 1 86.06 469 THR A C 1
ATOM 3798 O O . THR A 1 469 ? -6.406 -1.979 -17.703 1 86.06 469 THR A O 1
ATOM 3801 N N . LEU A 1 470 ? -7.422 -1.607 -15.719 1 88.56 470 LEU A N 1
ATOM 3802 C CA . LEU A 1 470 ? -8.133 -2.881 -15.648 1 88.56 470 LEU A CA 1
ATOM 3803 C C . LEU A 1 470 ? -9.609 -2.703 -15.984 1 88.56 470 LEU A C 1
ATOM 3805 O O . LEU A 1 470 ? -10.125 -1.587 -15.93 1 88.56 470 LEU A O 1
ATOM 3809 N N . PRO A 1 471 ? -10.242 -3.762 -16.359 1 86.75 471 PRO A N 1
ATOM 3810 C CA . PRO A 1 471 ? -11.68 -3.652 -16.625 1 86.75 471 PRO A CA 1
ATOM 3811 C C . PRO A 1 471 ? -12.477 -3.271 -15.375 1 86.75 471 PRO A C 1
ATOM 3813 O O . PRO A 1 471 ? -12.117 -3.668 -14.266 1 86.75 471 PRO A O 1
ATOM 3816 N N . GLU A 1 472 ? -13.586 -2.559 -15.633 1 85.25 472 GLU A N 1
ATOM 3817 C CA . GLU A 1 472 ? -14.492 -2.219 -14.539 1 85.25 472 GLU A CA 1
ATOM 3818 C C . GLU A 1 472 ? -15.242 -3.447 -14.039 1 85.25 472 GLU A C 1
ATOM 3820 O O . GLU A 1 472 ? -15.594 -4.328 -14.828 1 85.25 472 GLU A O 1
ATOM 3825 N N . ARG A 1 473 ? -15.477 -3.449 -12.789 1 86.31 473 ARG A N 1
ATOM 3826 C CA . ARG A 1 473 ? -16.25 -4.539 -12.195 1 86.31 473 ARG A CA 1
ATOM 3827 C C . ARG A 1 473 ? -17.719 -4.164 -12.055 1 86.31 473 ARG A C 1
ATOM 3829 O O . ARG A 1 473 ? -18.047 -3.018 -11.742 1 86.31 473 ARG A O 1
ATOM 3836 N N . PRO A 1 474 ? -18.531 -5.133 -12.336 1 86.19 474 PRO A N 1
ATOM 3837 C CA . PRO A 1 474 ? -19.953 -4.844 -12.102 1 86.19 474 PRO A CA 1
ATOM 3838 C C . PRO A 1 474 ? -20.266 -4.574 -10.625 1 86.19 474 PRO A C 1
ATOM 3840 O O . PRO A 1 474 ? -19.688 -5.219 -9.742 1 86.19 474 PRO A O 1
ATOM 3843 N N . VAL A 1 475 ? -21.172 -3.68 -10.383 1 82.88 475 VAL A N 1
ATOM 3844 C CA . VAL A 1 475 ? -21.562 -3.32 -9.023 1 82.88 475 VAL A CA 1
ATOM 3845 C C . VAL A 1 475 ? -22.594 -4.316 -8.5 1 82.88 475 VAL A C 1
ATOM 3847 O O . VAL A 1 475 ? -22.547 -4.723 -7.34 1 82.88 475 VAL A O 1
ATOM 3850 N N . ASN A 1 476 ? -23.531 -4.68 -9.406 1 79.69 476 ASN A N 1
ATOM 3851 C CA . ASN A 1 476 ? -24.547 -5.656 -9.039 1 79.69 476 ASN A CA 1
ATOM 3852 C C . ASN A 1 476 ? -24.078 -7.086 -9.312 1 79.69 476 ASN A C 1
ATOM 3854 O O . ASN A 1 476 ? -23.922 -7.473 -10.469 1 79.69 476 ASN A O 1
ATOM 3858 N N . MET A 1 477 ? -23.828 -7.914 -8.305 1 84.31 477 MET A N 1
ATOM 3859 C CA . MET A 1 477 ? -23.344 -9.281 -8.453 1 84.31 477 MET A CA 1
ATOM 3860 C C . MET A 1 477 ? -24.297 -10.273 -7.812 1 84.31 477 MET A C 1
ATOM 3862 O O . MET A 1 477 ? -24.953 -9.969 -6.809 1 84.31 477 MET A O 1
ATOM 3866 N N . PRO A 1 478 ? -24.422 -11.453 -8.414 1 87.38 478 PRO A N 1
ATOM 3867 C CA . PRO A 1 478 ? -25.281 -12.469 -7.812 1 87.38 478 PRO A CA 1
ATOM 3868 C C . PRO A 1 478 ? -24.781 -12.945 -6.453 1 87.38 478 PRO A C 1
ATOM 3870 O O . PRO A 1 478 ? -23.578 -12.898 -6.191 1 87.38 478 PRO A O 1
ATOM 3873 N N . MET A 1 479 ? -25.672 -13.406 -5.648 1 85.56 479 MET A N 1
ATOM 3874 C CA . MET A 1 479 ? -25.328 -13.969 -4.344 1 85.56 479 MET A CA 1
ATOM 3875 C C . MET A 1 479 ? -24.844 -15.406 -4.477 1 85.56 479 MET A C 1
ATOM 3877 O O . MET A 1 479 ? -25.203 -16.094 -5.434 1 85.56 479 MET A O 1
ATOM 3881 N N . PRO A 1 480 ? -24 -15.867 -3.516 1 89.75 480 PRO A N 1
ATOM 3882 C CA . PRO A 1 480 ? -23.672 -17.297 -3.488 1 89.75 480 PRO A CA 1
ATOM 3883 C C . PRO A 1 480 ? -24.891 -18.188 -3.314 1 89.75 480 PRO A C 1
ATOM 3885 O O . PRO A 1 480 ? -25.906 -17.75 -2.754 1 89.75 480 PRO A O 1
ATOM 3888 N N . ILE A 1 481 ? -24.812 -19.359 -3.852 1 94.25 481 ILE A N 1
ATOM 3889 C CA . ILE A 1 481 ? -25.875 -20.359 -3.734 1 94.25 481 ILE A CA 1
ATOM 3890 C C . ILE A 1 481 ? -25.422 -21.484 -2.793 1 94.25 481 ILE A C 1
ATOM 3892 O O . ILE A 1 481 ? -24.578 -22.297 -3.152 1 94.25 481 ILE A O 1
ATOM 3896 N N . ARG A 1 482 ? -25.984 -21.469 -1.575 1 95 482 ARG A N 1
ATOM 3897 C CA . ARG A 1 482 ? -25.734 -22.547 -0.624 1 95 482 ARG A CA 1
ATOM 3898 C C . ARG A 1 482 ? -26.688 -23.719 -0.86 1 95 482 ARG A C 1
ATOM 3900 O O . ARG A 1 482 ? -27.906 -23.547 -0.826 1 95 482 ARG A O 1
ATOM 3907 N N . ILE A 1 483 ? -26.156 -24.875 -1.086 1 96.81 483 ILE A N 1
ATOM 3908 C CA . ILE A 1 483 ? -26.984 -26.047 -1.377 1 96.81 483 ILE A CA 1
ATOM 3909 C C . ILE A 1 483 ? -27.344 -26.75 -0.076 1 96.81 483 ILE A C 1
ATOM 3911 O O . ILE A 1 483 ? -26.484 -27.031 0.75 1 96.81 483 ILE A O 1
ATOM 3915 N N . ALA A 1 484 ? -28.609 -27.109 0.091 1 96.06 484 ALA A N 1
ATOM 3916 C CA . ALA A 1 484 ? -29.109 -27.609 1.371 1 96.06 484 ALA A CA 1
ATOM 3917 C C . ALA A 1 484 ? -29.188 -29.141 1.373 1 96.06 484 ALA A C 1
ATOM 3919 O O . ALA A 1 484 ? -29.203 -29.766 2.436 1 96.06 484 ALA A O 1
ATOM 3920 N N . GLN A 1 485 ? -29.328 -29.688 0.178 1 96.38 485 GLN A N 1
ATOM 3921 C CA . GLN A 1 485 ? -29.531 -31.125 0.104 1 96.38 485 GLN A CA 1
ATOM 3922 C C . GLN A 1 485 ? -28.719 -31.75 -1.028 1 96.38 485 GLN A C 1
ATOM 3924 O O . GLN A 1 485 ? -28.438 -31.078 -2.023 1 96.38 485 GLN A O 1
ATOM 3929 N N . ALA A 1 486 ? -28.375 -32.969 -0.833 1 96.62 486 ALA A N 1
ATOM 3930 C CA . ALA A 1 486 ? -27.703 -33.781 -1.843 1 96.62 486 ALA A CA 1
ATOM 3931 C C . ALA A 1 486 ? -28.297 -35.188 -1.914 1 96.62 486 ALA A C 1
ATOM 3933 O O . ALA A 1 486 ? -28.875 -35.656 -0.938 1 96.62 486 ALA A O 1
ATOM 3934 N N . GLU A 1 487 ? -28.266 -35.719 -3.055 1 95.38 487 GLU A N 1
ATOM 3935 C CA . GLU A 1 487 ? -28.547 -37.156 -3.195 1 95.38 487 GLU A CA 1
ATOM 3936 C C . GLU A 1 487 ? -27.297 -38 -3.012 1 95.38 487 GLU A C 1
ATOM 3938 O O . GLU A 1 487 ? -26.234 -37.656 -3.525 1 95.38 487 GLU A O 1
ATOM 3943 N N . ARG A 1 488 ? -27.406 -39.031 -2.238 1 95 488 ARG A N 1
ATOM 3944 C CA . ARG A 1 488 ? -26.266 -39.875 -1.883 1 95 488 ARG A CA 1
ATOM 3945 C C . ARG A 1 488 ? -26.547 -41.344 -2.225 1 95 488 ARG A C 1
ATOM 3947 O O . ARG A 1 488 ? -27.656 -41.844 -2.018 1 95 488 ARG A O 1
ATOM 3954 N N . CYS A 1 489 ? -25.609 -42.031 -2.791 1 93.62 489 CYS A N 1
ATOM 3955 C CA . CYS A 1 489 ? -25.672 -43.469 -2.947 1 93.62 489 CYS A CA 1
ATOM 3956 C C . CYS A 1 489 ? -24.266 -44.094 -2.906 1 93.62 489 CYS A C 1
ATOM 3958 O O . CYS A 1 489 ? -23.281 -43.406 -3.207 1 93.62 489 CYS A O 1
ATOM 3960 N N . ASP A 1 490 ? -24.172 -45.281 -2.475 1 93.75 490 ASP A N 1
ATOM 3961 C CA . ASP A 1 490 ? -22.891 -45.969 -2.402 1 93.75 490 ASP A CA 1
ATOM 3962 C C . ASP A 1 490 ? -22.609 -46.781 -3.68 1 93.75 490 ASP A C 1
ATOM 3964 O O . ASP A 1 490 ? -23.547 -47.156 -4.379 1 93.75 490 ASP A O 1
ATOM 3968 N N . GLU A 1 491 ? -21.375 -46.938 -4.043 1 93.5 491 GLU A N 1
ATOM 3969 C CA . GLU A 1 491 ? -20.938 -47.719 -5.199 1 93.5 491 GLU A CA 1
ATOM 3970 C C . GLU A 1 491 ? -21.375 -49.156 -5.09 1 93.5 491 GLU A C 1
ATOM 3972 O O . GLU A 1 491 ? -21.203 -49.812 -4.047 1 93.5 491 GLU A O 1
ATOM 3977 N N . THR A 1 492 ? -21.969 -49.688 -6.137 1 90.25 492 THR A N 1
ATOM 3978 C CA . THR A 1 492 ? -22.516 -51.031 -6.109 1 90.25 492 THR A CA 1
ATOM 3979 C C . THR A 1 492 ? -21.672 -51.969 -6.969 1 90.25 492 THR A C 1
ATOM 3981 O O . THR A 1 492 ? -22.062 -53.125 -7.219 1 90.25 492 THR A O 1
ATOM 3984 N N . PHE A 1 493 ? -20.609 -51.594 -7.578 1 93.5 493 PHE A N 1
ATOM 3985 C CA . PHE A 1 493 ? -19.625 -52.375 -8.312 1 93.5 493 PHE A CA 1
ATOM 3986 C C . PHE A 1 493 ? -20.219 -52.938 -9.594 1 93.5 493 PHE A C 1
ATOM 3988 O O . PHE A 1 493 ? -19.859 -54.031 -10.016 1 93.5 493 PHE A O 1
ATOM 3995 N N . GLN A 1 494 ? -21.172 -52.25 -10.141 1 91.38 494 GLN A N 1
ATOM 3996 C CA . GLN A 1 494 ? -21.719 -52.656 -11.438 1 91.38 494 GLN A CA 1
ATOM 3997 C C . GLN A 1 494 ? -20.859 -52.094 -12.578 1 91.38 494 GLN A C 1
ATOM 3999 O O . GLN A 1 494 ? -21.312 -51.25 -13.352 1 91.38 494 GLN A O 1
ATOM 4004 N N . GLY A 1 495 ? -19.703 -52.719 -12.648 1 93.19 495 GLY A N 1
ATOM 4005 C CA . GLY A 1 495 ? -18.734 -52.281 -13.633 1 93.19 495 GLY A CA 1
ATOM 4006 C C . GLY A 1 495 ? -18.719 -53.094 -14.898 1 93.19 495 GLY A C 1
ATOM 4007 O O . GLY A 1 495 ? -19.578 -53.969 -15.078 1 93.19 495 GLY A O 1
ATOM 4008 N N . ASN A 1 496 ? -17.922 -52.75 -15.867 1 93.81 496 ASN A N 1
ATOM 4009 C CA . ASN A 1 496 ? -17.688 -53.5 -17.078 1 93.81 496 ASN A CA 1
ATOM 4010 C C . ASN A 1 496 ? -16.594 -54.562 -16.859 1 93.81 496 ASN A C 1
ATOM 4012 O O . ASN A 1 496 ? -15.484 -54.438 -17.375 1 93.81 496 ASN A O 1
ATOM 4016 N N . TRP A 1 497 ? -16.984 -55.656 -16.266 1 96.31 497 TRP A N 1
ATOM 4017 C CA . TRP A 1 497 ? -16.031 -56.656 -15.766 1 96.31 497 TRP A CA 1
ATOM 4018 C C . TRP A 1 497 ? -15.469 -57.5 -16.906 1 96.31 497 TRP A C 1
ATOM 4020 O O . TRP A 1 497 ? -16.203 -57.906 -17.828 1 96.31 497 TRP A O 1
ATOM 4030 N N . ARG A 1 498 ? -14.188 -57.75 -16.953 1 95.81 498 ARG A N 1
ATOM 4031 C CA . ARG A 1 498 ? -13.484 -58.656 -17.859 1 95.81 498 ARG A CA 1
ATOM 4032 C C . ARG A 1 498 ? -12.406 -59.469 -17.125 1 95.81 498 ARG A C 1
ATOM 4034 O O . ARG A 1 498 ? -11.859 -58.969 -16.125 1 95.81 498 ARG A O 1
ATOM 4041 N N . PRO A 1 499 ? -12.117 -60.594 -17.578 1 95.06 499 PRO A N 1
ATOM 4042 C CA . PRO A 1 499 ? -11.055 -61.375 -16.938 1 95.06 499 PRO A CA 1
ATOM 4043 C C . PRO A 1 499 ? -9.703 -60.656 -16.969 1 95.06 499 PRO A C 1
ATOM 4045 O O . PRO A 1 499 ? -9.367 -60.031 -17.969 1 95.06 499 PRO A O 1
ATOM 4048 N N . LEU A 1 500 ? -9.031 -60.719 -15.906 1 94.38 500 LEU A N 1
ATOM 4049 C CA . LEU A 1 500 ? -7.691 -60.156 -15.805 1 94.38 500 LEU A CA 1
ATOM 4050 C C . LEU A 1 500 ? -6.625 -61.219 -15.945 1 94.38 500 LEU A C 1
ATOM 4052 O O . LEU A 1 500 ? -6.559 -62.156 -15.141 1 94.38 500 LEU A O 1
ATOM 4056 N N . ARG A 1 501 ? -5.836 -61.062 -16.906 1 91.31 501 ARG A N 1
ATOM 4057 C CA . ARG A 1 501 ? -4.699 -61.969 -17.031 1 91.31 501 ARG A CA 1
ATOM 4058 C C . ARG A 1 501 ? -3.592 -61.625 -16.047 1 91.31 501 ARG A C 1
ATOM 4060 O O . ARG A 1 501 ? -3.395 -60.438 -15.734 1 91.31 501 ARG A O 1
ATOM 4067 N N . LYS A 1 502 ? -2.924 -62.656 -15.672 1 85.75 502 LYS A N 1
ATOM 4068 C CA . LYS A 1 502 ? -1.837 -62.469 -14.719 1 85.75 502 LYS A CA 1
ATOM 4069 C C . LYS A 1 502 ? -0.776 -61.5 -15.273 1 85.75 502 LYS A C 1
ATOM 4071 O O . LYS A 1 502 ? -0.335 -61.656 -16.406 1 85.75 502 LYS A O 1
ATOM 4076 N N . GLY A 1 503 ? -0.484 -60.562 -14.43 1 89.5 503 GLY A N 1
ATOM 4077 C CA . GLY A 1 503 ? 0.629 -59.688 -14.758 1 89.5 503 GLY A CA 1
ATOM 4078 C C . GLY A 1 503 ? 0.25 -58.562 -15.711 1 89.5 503 GLY A C 1
ATOM 4079 O O . GLY A 1 503 ? 1.093 -57.75 -16.094 1 89.5 503 GLY A O 1
ATOM 4080 N N . VAL A 1 504 ? -0.988 -58.5 -16.094 1 94.06 504 VAL A N 1
ATOM 4081 C CA . VAL A 1 504 ? -1.414 -57.5 -17.031 1 94.06 504 VAL A CA 1
ATOM 4082 C C . VAL A 1 504 ? -1.744 -56.188 -16.281 1 94.06 504 VAL A C 1
ATOM 4084 O O . VAL A 1 504 ? -2.551 -56.219 -15.352 1 94.06 504 VAL A O 1
ATOM 4087 N N . SER A 1 505 ? -1.04 -55.156 -16.719 1 95.06 505 SER A N 1
ATOM 4088 C CA . SER A 1 505 ? -1.218 -53.844 -16.078 1 95.06 505 SER A CA 1
ATOM 4089 C C . SER A 1 505 ? -2.398 -53.094 -16.688 1 95.06 505 SER A C 1
ATOM 4091 O O . SER A 1 505 ? -2.936 -53.5 -17.719 1 95.06 505 SER A O 1
ATOM 4093 N N . LEU A 1 506 ? -2.852 -52.031 -16.031 1 95.19 506 LEU A N 1
ATOM 4094 C CA . LEU A 1 506 ? -3.98 -51.25 -16.484 1 95.19 506 LEU A CA 1
ATOM 4095 C C . LEU A 1 506 ? -3.678 -50.594 -17.828 1 95.19 506 LEU A C 1
ATOM 4097 O O . LEU A 1 506 ? -4.52 -50.594 -18.734 1 95.19 506 LEU A O 1
ATOM 4101 N N . PRO A 1 507 ? -2.457 -50 -18.062 1 94.19 507 PRO A N 1
ATOM 4102 C CA . PRO A 1 507 ? -2.176 -49.406 -19.375 1 94.19 507 PRO A CA 1
ATOM 4103 C C . PRO A 1 507 ? -2.324 -50.406 -20.516 1 94.19 507 PRO A C 1
ATOM 4105 O O . PRO A 1 507 ? -2.74 -50.031 -21.609 1 94.19 507 PRO A O 1
ATOM 4108 N N . GLU A 1 508 ? -2.074 -51.594 -20.281 1 93.94 508 GLU A N 1
ATOM 4109 C CA . GLU A 1 508 ? -2.139 -52.625 -21.312 1 93.94 508 GLU A CA 1
ATOM 4110 C C . GLU A 1 508 ? -3.582 -52.906 -21.719 1 93.94 508 GLU A C 1
ATOM 4112 O O . GLU A 1 508 ? -3.828 -53.531 -22.75 1 93.94 508 GLU A O 1
ATOM 4117 N N . ILE A 1 509 ? -4.441 -52.5 -20.859 1 93.56 509 ILE A N 1
ATOM 4118 C CA . ILE A 1 509 ? -5.84 -52.719 -21.234 1 93.56 509 ILE A CA 1
ATOM 4119 C C . ILE A 1 509 ? -6.496 -51.375 -21.531 1 93.56 509 ILE A C 1
ATOM 4121 O O . ILE A 1 509 ? -7.719 -51.219 -21.438 1 93.56 509 ILE A O 1
ATOM 4125 N N . GLY A 1 510 ? -5.715 -50.375 -21.719 1 89.94 510 GLY A N 1
ATOM 4126 C CA . GLY A 1 510 ? -6.211 -49.094 -22.266 1 89.94 510 GLY A CA 1
ATOM 4127 C C . GLY A 1 510 ? -6.445 -48.031 -21.219 1 89.94 510 GLY A C 1
ATOM 4128 O O . GLY A 1 510 ? -7.004 -47 -21.5 1 89.94 510 GLY A O 1
ATOM 4129 N N . VAL A 1 511 ? -6.129 -48.281 -19.969 1 91.38 511 VAL A N 1
ATOM 4130 C CA . VAL A 1 511 ? -6.258 -47.281 -18.922 1 91.38 511 VAL A CA 1
ATOM 4131 C C . VAL A 1 511 ? -4.922 -46.562 -18.719 1 91.38 511 VAL A C 1
ATOM 4133 O O . VAL A 1 511 ? -4.09 -47.031 -17.922 1 91.38 511 VAL A O 1
ATOM 4136 N N . ASN A 1 512 ? -4.836 -45.469 -19.328 1 86.38 512 ASN A N 1
ATOM 4137 C CA . ASN A 1 512 ? -3.566 -44.75 -19.281 1 86.38 512 ASN A CA 1
ATOM 4138 C C . ASN A 1 512 ? -3.689 -43.438 -18.516 1 86.38 512 ASN A C 1
ATOM 4140 O O . ASN A 1 512 ? -2.697 -42.75 -18.312 1 86.38 512 ASN A O 1
ATOM 4144 N N . ASP A 1 513 ? -4.875 -43.156 -18.109 1 84.38 513 ASP A N 1
ATOM 4145 C CA . ASP A 1 513 ? -5.117 -41.969 -17.297 1 84.38 513 ASP A CA 1
ATOM 4146 C C . ASP A 1 513 ? -5.195 -42.344 -15.812 1 84.38 513 ASP A C 1
ATOM 4148 O O . ASP A 1 513 ? -4.742 -43.406 -15.406 1 84.38 513 ASP A O 1
ATOM 4152 N N . CYS A 1 514 ? -5.594 -41.375 -15.008 1 88.88 514 CYS A N 1
ATOM 4153 C CA . CYS A 1 514 ? -5.5 -41.594 -13.562 1 88.88 514 CYS A CA 1
ATOM 4154 C C . CYS A 1 514 ? -6.867 -41.875 -12.961 1 88.88 514 CYS A C 1
ATOM 4156 O O . CYS A 1 514 ? -7.121 -41.531 -11.797 1 88.88 514 CYS A O 1
ATOM 4158 N N . ARG A 1 515 ? -7.727 -42.469 -13.766 1 91.19 515 ARG A N 1
ATOM 4159 C CA . ARG A 1 515 ? -9.07 -42.781 -13.281 1 91.19 515 ARG A CA 1
ATOM 4160 C C . ARG A 1 515 ? -9.031 -43.938 -12.281 1 91.19 515 ARG A C 1
ATOM 4162 O O . ARG A 1 515 ? -8.031 -44.656 -12.188 1 91.19 515 ARG A O 1
ATOM 4169 N N . TYR A 1 516 ? -10.141 -44.125 -11.547 1 94.81 516 TYR A N 1
ATOM 4170 C CA . TYR A 1 516 ? -10.32 -45.281 -10.68 1 94.81 516 TYR A CA 1
ATOM 4171 C C . TYR A 1 516 ? -10.664 -46.531 -11.492 1 94.81 516 TYR A C 1
ATOM 4173 O O . TYR A 1 516 ? -11.281 -46.406 -12.555 1 94.81 516 TYR A O 1
ATOM 4181 N N . SER A 1 517 ? -10.211 -47.656 -10.977 1 96.31 517 SER A N 1
ATOM 4182 C CA . SER A 1 517 ? -10.586 -48.969 -11.516 1 96.31 517 SER A CA 1
ATOM 4183 C C . SER A 1 517 ? -11.008 -49.906 -10.406 1 96.31 517 SER A C 1
ATOM 4185 O O . SER A 1 517 ? -10.852 -49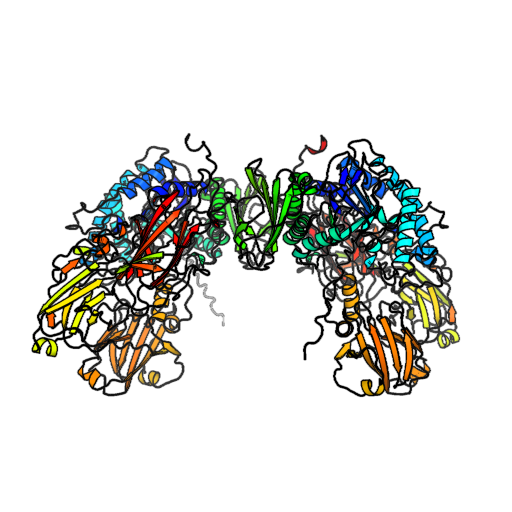.594 -9.219 1 96.31 517 SER A O 1
ATOM 4187 N N . MET A 1 518 ? -11.617 -51.031 -10.844 1 97.06 518 MET A N 1
ATOM 4188 C CA . MET A 1 518 ? -12.094 -52 -9.852 1 97.06 518 MET A CA 1
ATOM 4189 C C . MET A 1 518 ? -11.609 -53.406 -10.188 1 97.06 518 MET A C 1
ATOM 4191 O O . MET A 1 518 ? -11.344 -53.719 -11.344 1 97.06 518 MET A O 1
ATOM 4195 N N . TYR A 1 519 ? -11.453 -54.219 -9.164 1 97.19 519 TYR A N 1
ATOM 4196 C CA . TYR A 1 519 ? -11.125 -55.625 -9.281 1 97.19 519 TYR A CA 1
ATOM 4197 C C . TYR A 1 519 ? -12.086 -56.469 -8.453 1 97.19 519 TYR A C 1
ATOM 4199 O O . TYR A 1 519 ? -12.547 -56.062 -7.395 1 97.19 519 TYR A O 1
ATOM 4207 N N . ARG A 1 520 ? -12.375 -57.688 -8.898 1 96.94 520 ARG A N 1
ATOM 4208 C CA . ARG A 1 520 ? -13.164 -58.594 -8.094 1 96.94 520 ARG A CA 1
ATOM 4209 C C . ARG A 1 520 ? -12.711 -60.031 -8.312 1 96.94 520 ARG A C 1
ATOM 4211 O O . ARG A 1 520 ? -12.055 -60.344 -9.312 1 96.94 520 ARG A O 1
ATOM 4218 N N . SER A 1 521 ? -12.969 -60.844 -7.406 1 96.44 521 SER A N 1
ATOM 4219 C CA . SER A 1 521 ? -12.68 -62.281 -7.441 1 96.44 521 SER A CA 1
ATOM 4220 C C . SER A 1 521 ? -13.633 -63.062 -6.543 1 96.44 521 SER A C 1
ATOM 4222 O O . SER A 1 521 ? -14.18 -62.5 -5.582 1 96.44 521 SER A O 1
ATOM 4224 N N . VAL A 1 522 ? -13.906 -64.25 -6.918 1 95 522 VAL A N 1
ATOM 4225 C CA . VAL A 1 522 ? -14.648 -65.188 -6.094 1 95 522 VAL A CA 1
ATOM 4226 C C . VAL A 1 522 ? -13.82 -66.5 -5.883 1 95 522 VAL A C 1
ATOM 4228 O O . VAL A 1 522 ? -13.211 -67 -6.82 1 95 522 VAL A O 1
ATOM 4231 N N . VAL A 1 523 ? -13.812 -66.938 -4.656 1 93.5 523 VAL A N 1
ATOM 4232 C CA . VAL A 1 523 ? -13.008 -68.125 -4.367 1 93.5 523 VAL A CA 1
ATOM 4233 C C . VAL A 1 523 ? -13.719 -69 -3.348 1 93.5 523 VAL A C 1
ATOM 4235 O O . VAL A 1 523 ? -14.359 -68.5 -2.422 1 93.5 523 VAL A O 1
ATOM 4238 N N . LYS A 1 524 ? -13.695 -70.25 -3.604 1 93.12 524 LYS A N 1
ATOM 4239 C CA . LYS A 1 524 ? -14.188 -71.25 -2.635 1 93.12 524 LYS A CA 1
ATOM 4240 C C . LYS A 1 524 ? -13.039 -71.812 -1.833 1 93.12 524 LYS A C 1
ATOM 4242 O O . LYS A 1 524 ? -12.086 -72.375 -2.406 1 93.12 524 LYS A O 1
ATOM 4247 N N . LEU A 1 525 ? -13.148 -71.812 -0.515 1 92.44 525 LEU A N 1
ATOM 4248 C CA . LEU A 1 525 ? -12.062 -72.25 0.341 1 92.44 525 LEU A CA 1
ATOM 4249 C C . LEU A 1 525 ? -12.531 -73.375 1.248 1 92.44 525 LEU A C 1
ATOM 4251 O O . LEU A 1 525 ? -13.672 -73.375 1.721 1 92.44 525 LEU A O 1
ATOM 4255 N N . SER A 1 526 ? -11.648 -74.375 1.449 1 91.31 526 SER A N 1
ATOM 4256 C CA . SER A 1 526 ? -11.859 -75.375 2.477 1 91.31 526 SER A CA 1
ATOM 4257 C C . SER A 1 526 ? -11.43 -74.875 3.85 1 91.31 526 SER A C 1
ATOM 4259 O O . SER A 1 526 ? -10.781 -73.812 3.959 1 91.31 526 SER A O 1
ATOM 4261 N N . LYS A 1 527 ? -11.852 -75.625 4.848 1 88.06 527 LYS A N 1
ATOM 4262 C CA . LYS A 1 527 ? -11.438 -75.25 6.203 1 88.06 527 LYS A CA 1
ATOM 4263 C C . LYS A 1 527 ? -9.922 -75.25 6.336 1 88.06 527 LYS A C 1
ATOM 4265 O O . LYS A 1 527 ? -9.344 -74.375 6.984 1 88.06 527 LYS A O 1
ATOM 4270 N N . LYS A 1 528 ? -9.32 -76.188 5.715 1 85.06 528 LYS A N 1
ATOM 4271 C CA . LYS A 1 528 ? -7.867 -76.312 5.738 1 85.06 528 LYS A CA 1
ATOM 4272 C C . LYS A 1 528 ? -7.199 -75.125 5.055 1 85.06 528 LYS A C 1
ATOM 4274 O O . LYS A 1 528 ? -6.184 -74.625 5.535 1 85.06 528 LYS A O 1
ATOM 4279 N N . GLU A 1 529 ? -7.793 -74.688 4.004 1 82.81 529 GLU A N 1
ATOM 4280 C CA . GLU A 1 529 ? -7.238 -73.562 3.252 1 82.81 529 GLU A CA 1
ATOM 4281 C C . GLU A 1 529 ? -7.355 -72.312 4.039 1 82.81 529 GLU A C 1
ATOM 4283 O O . GLU A 1 529 ? -6.465 -71.438 3.982 1 82.81 529 GLU A O 1
ATOM 4288 N N . VAL A 1 530 ? -8.422 -72.125 4.695 1 84.62 530 VAL A N 1
ATOM 4289 C CA . VAL A 1 530 ? -8.617 -70.938 5.516 1 84.62 530 VAL A CA 1
ATOM 4290 C C . VAL A 1 530 ? -7.574 -70.938 6.633 1 84.62 530 VAL A C 1
ATOM 4292 O O . VAL A 1 530 ? -7.02 -69.875 6.941 1 84.62 530 VAL A O 1
ATOM 4295 N N . GLU A 1 531 ? -7.27 -72.062 7.195 1 76.69 531 GLU A N 1
ATOM 4296 C CA . GLU A 1 531 ? -6.324 -72.125 8.305 1 76.69 531 GLU A CA 1
ATOM 4297 C C . GLU A 1 531 ? -4.887 -71.938 7.816 1 76.69 531 GLU A C 1
ATOM 4299 O O . GLU A 1 531 ? -4.062 -71.375 8.5 1 76.69 531 GLU A O 1
ATOM 4304 N N . GLU A 1 532 ? -4.586 -72.5 6.707 1 72.94 532 GLU A N 1
ATOM 4305 C CA . GLU A 1 532 ? -3.223 -72.5 6.188 1 72.94 532 GLU A CA 1
ATOM 4306 C C . GLU A 1 532 ? -2.896 -71.188 5.508 1 72.94 532 GLU A C 1
ATOM 4308 O O . GLU A 1 532 ? -1.787 -70.625 5.641 1 72.94 532 GLU A O 1
ATOM 4313 N N . TYR A 1 533 ? -3.846 -70.688 4.676 1 71.44 533 TYR A N 1
ATOM 4314 C CA . TYR A 1 533 ? -3.6 -69.5 3.82 1 71.44 533 TYR A CA 1
ATOM 4315 C C . TYR A 1 533 ? -4.676 -68.438 4.016 1 71.44 533 TYR A C 1
ATOM 4317 O O . TYR A 1 533 ? -5.07 -67.812 3.061 1 71.44 533 TYR A O 1
ATOM 4325 N N . GLY A 1 534 ? -5.211 -68.188 5.023 1 70.5 534 GLY A N 1
ATOM 4326 C CA . GLY A 1 534 ? -6.41 -67.375 5.18 1 70.5 534 GLY A CA 1
ATOM 4327 C C . GLY A 1 534 ? -6.148 -65.875 5.059 1 70.5 534 GLY A C 1
ATOM 4328 O O . GLY A 1 534 ? -6.895 -65.062 5.609 1 70.5 534 GLY A O 1
ATOM 4329 N N . THR A 1 535 ? -4.973 -65.5 4.453 1 79 535 THR A N 1
ATOM 4330 C CA . THR A 1 535 ? -4.676 -64.125 4.203 1 79 535 THR A CA 1
ATOM 4331 C C . THR A 1 535 ? -4.664 -63.812 2.707 1 79 535 THR A C 1
ATOM 4333 O O . THR A 1 535 ? -4.176 -64.625 1.914 1 79 535 THR A O 1
ATOM 4336 N N . LEU A 1 536 ? -5.305 -62.688 2.311 1 84.81 536 LEU A N 1
ATOM 4337 C CA . LEU A 1 536 ? -5.258 -62.188 0.938 1 84.81 536 LEU A CA 1
ATOM 4338 C C . LEU A 1 536 ? -4.109 -61.219 0.752 1 84.81 536 LEU A C 1
ATOM 4340 O O . LEU A 1 536 ? -3.992 -60.25 1.504 1 84.81 536 LEU A O 1
ATOM 4344 N N . VAL A 1 537 ? -3.291 -61.469 -0.193 1 82.31 537 VAL A N 1
ATOM 4345 C CA . VAL A 1 537 ? -2.152 -60.625 -0.505 1 82.31 537 VAL A CA 1
ATOM 4346 C C . VAL A 1 537 ? -2.303 -60.062 -1.915 1 82.31 537 VAL A C 1
ATOM 4348 O O . VAL A 1 537 ? -2.496 -60.812 -2.875 1 82.31 537 VAL A O 1
ATOM 4351 N N . CYS A 1 538 ? -2.266 -58.781 -2.01 1 86.81 538 CYS A N 1
ATOM 4352 C CA . CYS A 1 538 ? -2.334 -58.094 -3.295 1 86.81 538 CYS A CA 1
ATOM 4353 C C . CYS A 1 538 ? -1.062 -57.312 -3.553 1 86.81 538 CYS A C 1
ATOM 4355 O O . CYS A 1 538 ? -0.718 -56.406 -2.777 1 86.81 538 CYS A O 1
ATOM 4357 N N . GLU A 1 539 ? -0.386 -57.531 -4.582 1 83.94 539 GLU A N 1
ATOM 4358 C CA . GLU A 1 539 ? 0.778 -56.781 -5.039 1 83.94 539 GLU A CA 1
ATOM 4359 C C . GLU A 1 539 ? 0.416 -55.875 -6.195 1 83.94 539 GLU A C 1
ATOM 4361 O O . GLU A 1 539 ? -0.091 -56.312 -7.227 1 83.94 539 GLU A O 1
ATOM 4366 N N . MET A 1 540 ? 0.69 -54.656 -6 1 88.88 540 MET A N 1
ATOM 4367 C CA . MET A 1 540 ? 0.392 -53.656 -7.023 1 88.88 540 MET A CA 1
ATOM 4368 C C . MET A 1 540 ? 1.643 -53.312 -7.82 1 88.88 540 MET A C 1
ATOM 4370 O O . MET A 1 540 ? 2.764 -53.5 -7.355 1 88.88 540 MET A O 1
ATOM 4374 N N . PHE A 1 541 ? 1.444 -52.781 -9.055 1 90.19 541 PHE A N 1
ATOM 4375 C CA . PHE A 1 541 ? 2.562 -52.344 -9.883 1 90.19 541 PHE A CA 1
ATOM 4376 C C . PHE A 1 541 ? 3.238 -51.125 -9.297 1 90.19 541 PHE A C 1
ATOM 4378 O O . PHE A 1 541 ? 4.445 -50.938 -9.469 1 90.19 541 PHE A O 1
ATOM 4385 N N . THR A 1 542 ? 2.492 -50.25 -8.75 1 87.88 542 THR A N 1
ATOM 4386 C CA . THR A 1 542 ? 2.971 -49.062 -8.102 1 87.88 542 THR A CA 1
ATOM 4387 C C . THR A 1 542 ? 2.244 -48.812 -6.777 1 87.88 542 THR A C 1
ATOM 4389 O O . THR A 1 542 ? 1.258 -49.5 -6.48 1 87.88 542 THR A O 1
ATOM 4392 N N . ALA A 1 543 ? 2.803 -47.875 -5.98 1 80.5 543 ALA A N 1
ATOM 4393 C CA . ALA A 1 543 ? 2.295 -47.656 -4.629 1 80.5 543 ALA A CA 1
ATOM 4394 C C . ALA A 1 543 ? 0.997 -46.875 -4.645 1 80.5 543 ALA A C 1
ATOM 4396 O O . ALA A 1 543 ? 0.901 -45.812 -4 1 80.5 543 ALA A O 1
ATOM 4397 N N . ASP A 1 544 ? -0.039 -47.312 -5.387 1 88.38 544 ASP A N 1
ATOM 4398 C CA . ASP A 1 544 ? -1.417 -46.844 -5.352 1 88.38 544 ASP A CA 1
ATOM 4399 C C . ASP A 1 544 ? -2.281 -47.719 -4.445 1 88.38 544 ASP A C 1
ATOM 4401 O O . ASP A 1 544 ? -2.135 -48.938 -4.434 1 88.38 544 ASP A O 1
ATOM 4405 N N . PRO A 1 545 ? -3.107 -47.125 -3.736 1 86 545 PRO A N 1
ATOM 4406 C CA . PRO A 1 545 ? -3.865 -47.906 -2.764 1 86 545 PRO A CA 1
ATOM 4407 C C . PRO A 1 545 ? -4.965 -48.75 -3.412 1 86 545 PRO A C 1
ATOM 4409 O O . PRO A 1 545 ? -5.48 -48.375 -4.473 1 86 545 PRO A O 1
ATOM 4412 N N . LEU A 1 546 ? -5.207 -49.781 -2.727 1 89.69 546 LEU A N 1
ATOM 4413 C CA . LEU A 1 546 ? -6.328 -50.656 -3.023 1 89.69 546 LEU A CA 1
ATOM 4414 C C . LEU A 1 546 ? -7.273 -50.781 -1.829 1 89.69 546 LEU A C 1
ATOM 4416 O O . LEU A 1 546 ? -6.844 -51.094 -0.721 1 89.69 546 LEU A O 1
ATOM 4420 N N . TYR A 1 547 ? -8.547 -50.531 -2.039 1 91 547 TYR A N 1
ATOM 4421 C CA . TYR A 1 547 ? -9.57 -50.656 -1.011 1 91 547 TYR A CA 1
ATOM 4422 C C . TYR A 1 547 ? -10.43 -51.906 -1.252 1 91 547 TYR A C 1
ATOM 4424 O O . TYR A 1 547 ? -11.023 -52.031 -2.322 1 91 547 TYR A O 1
ATOM 4432 N N . VAL A 1 548 ? -10.539 -52.688 -0.202 1 91.94 548 VAL A N 1
ATOM 4433 C CA . VAL A 1 548 ? -11.062 -54.031 -0.455 1 91.94 548 VAL A CA 1
ATOM 4434 C C . VAL A 1 548 ? -12.242 -54.312 0.471 1 91.94 548 VAL A C 1
ATOM 4436 O O . VAL A 1 548 ? -12.25 -53.875 1.629 1 91.94 548 VAL A O 1
ATOM 4439 N N . GLN A 1 549 ? -13.18 -54.938 -0.126 1 93.88 549 GLN A N 1
ATOM 4440 C CA . GLN A 1 549 ? -14.312 -55.5 0.59 1 93.88 549 GLN A CA 1
ATOM 4441 C C . GLN A 1 549 ? -14.391 -57.031 0.366 1 93.88 549 GLN A C 1
ATOM 4443 O O . GLN A 1 549 ? -14.32 -57.5 -0.772 1 93.88 549 GLN A O 1
ATOM 4448 N N . VAL A 1 550 ? -14.492 -57.75 1.475 1 93.69 550 VAL A N 1
ATOM 4449 C CA . VAL A 1 550 ? -14.617 -59.219 1.413 1 93.69 550 VAL A CA 1
ATOM 4450 C C . VAL A 1 550 ? -15.922 -59.656 2.068 1 93.69 550 VAL A C 1
ATOM 4452 O O . VAL A 1 550 ? -16.156 -59.375 3.248 1 93.69 550 VAL A O 1
ATOM 4455 N N . ASN A 1 551 ? -16.703 -60.312 1.316 1 94.44 551 ASN A N 1
ATOM 4456 C CA . ASN A 1 551 ? -17.984 -60.781 1.805 1 94.44 551 ASN A CA 1
ATOM 4457 C C . ASN A 1 551 ? -18.781 -59.688 2.48 1 94.44 551 ASN A C 1
ATOM 4459 O O . ASN A 1 551 ? -19.344 -59.875 3.559 1 94.44 551 ASN A O 1
ATOM 4463 N N . GLY A 1 552 ? -18.672 -58.5 1.945 1 92.06 552 GLY A N 1
ATOM 4464 C CA . GLY A 1 552 ? -19.453 -57.406 2.424 1 92.06 552 GLY A CA 1
ATOM 4465 C C . GLY A 1 552 ? -18.781 -56.625 3.539 1 92.06 552 GLY A C 1
ATOM 4466 O O . GLY A 1 552 ? -19.297 -55.562 3.973 1 92.06 552 GLY A O 1
ATOM 4467 N N . LYS A 1 553 ? -17.703 -57.125 3.988 1 93.25 553 LYS A N 1
ATOM 4468 C CA . LYS A 1 553 ? -16.984 -56.438 5.059 1 93.25 553 LYS A CA 1
ATOM 4469 C C . LYS A 1 553 ? -15.766 -55.688 4.52 1 93.25 553 LYS A C 1
ATOM 4471 O O . LYS A 1 553 ? -14.992 -56.25 3.73 1 93.25 553 LYS A O 1
ATOM 4476 N N . ILE A 1 554 ? -15.602 -54.531 4.969 1 92.38 554 ILE A N 1
ATOM 4477 C CA . ILE A 1 554 ? -14.5 -53.688 4.504 1 92.38 554 ILE A CA 1
ATOM 4478 C C . ILE A 1 554 ? -13.211 -54.094 5.23 1 92.38 554 ILE A C 1
ATOM 4480 O O . ILE A 1 554 ? -13.188 -54.156 6.461 1 92.38 554 ILE A O 1
ATOM 4484 N N . ALA A 1 555 ? -12.211 -54.281 4.473 1 87.44 555 ALA A N 1
ATOM 4485 C CA . ALA A 1 555 ? -10.922 -54.688 5.023 1 87.44 555 ALA A CA 1
ATOM 4486 C C . ALA A 1 555 ? -10.148 -53.5 5.562 1 87.44 555 ALA A C 1
ATOM 4488 O O . ALA A 1 555 ? -10.281 -52.375 5.051 1 87.44 555 ALA A O 1
ATOM 4489 N N . LYS A 1 556 ? -9.414 -53.75 6.586 1 76.06 556 LYS A N 1
ATOM 4490 C CA . LYS A 1 556 ? -8.461 -52.75 7.07 1 76.06 556 LYS A CA 1
ATOM 4491 C C . LYS A 1 556 ? -7.117 -52.906 6.367 1 76.06 556 LYS A C 1
ATOM 4493 O O . LYS A 1 556 ? -6.699 -54 6.023 1 76.06 556 LYS A O 1
ATOM 4498 N N . ARG A 1 557 ? -6.598 -51.781 5.977 1 66.75 557 ARG A N 1
ATOM 4499 C CA . ARG A 1 557 ? -5.277 -51.812 5.355 1 66.75 557 ARG A CA 1
ATOM 4500 C C . ARG A 1 557 ? -4.203 -52.156 6.375 1 66.75 557 ARG A C 1
ATOM 4502 O O . ARG A 1 557 ? -4.195 -51.625 7.484 1 66.75 557 ARG A O 1
ATOM 4509 N N . ALA A 1 558 ? -3.406 -53.125 6.031 1 56.69 558 ALA A N 1
ATOM 4510 C CA . ALA A 1 558 ? -2.326 -53.5 6.938 1 56.69 558 ALA A CA 1
ATOM 4511 C C . ALA A 1 558 ? -1.239 -52.438 6.969 1 56.69 558 ALA A C 1
ATOM 4513 O O . ALA A 1 558 ? -0.571 -52.25 7.988 1 56.69 558 ALA A O 1
ATOM 4514 N N . SER A 1 559 ? -1.059 -51.75 5.695 1 53.41 559 SER A N 1
ATOM 4515 C CA . SER A 1 559 ? -0.074 -50.688 5.688 1 53.41 559 SER A CA 1
ATOM 4516 C C . SER A 1 559 ? -0.685 -49.375 5.191 1 53.41 559 SER A C 1
ATOM 4518 O O . SER A 1 559 ? -1.523 -49.375 4.285 1 53.41 559 SER A O 1
ATOM 4520 N N . THR A 1 560 ? -0.323 -48.344 5.91 1 52.84 560 THR A N 1
ATOM 4521 C CA . THR A 1 560 ? -0.775 -47 5.52 1 52.84 560 THR A CA 1
ATOM 4522 C C . THR A 1 560 ? 0.317 -46.281 4.75 1 52.84 560 THR A C 1
ATOM 4524 O O . THR A 1 560 ? 0.162 -45.094 4.418 1 52.84 560 THR A O 1
ATOM 4527 N N . ASP A 1 561 ? 1.371 -46.938 4.473 1 50.03 561 ASP A N 1
ATOM 4528 C CA . ASP A 1 561 ? 2.49 -46.281 3.805 1 50.03 561 ASP A CA 1
ATOM 4529 C C . ASP A 1 561 ? 2.178 -46.031 2.33 1 50.03 561 ASP A C 1
ATOM 4531 O O . ASP A 1 561 ? 1.813 -46.969 1.603 1 50.03 561 ASP A O 1
ATOM 4535 N N . GLU A 1 562 ? 2.312 -44.875 1.904 1 53.94 562 GLU A N 1
ATOM 4536 C CA . GLU A 1 562 ? 1.964 -44.469 0.548 1 53.94 562 GLU A CA 1
ATOM 4537 C C . GLU A 1 562 ? 2.914 -45.094 -0.477 1 53.94 562 GLU A C 1
ATOM 4539 O O . GLU A 1 562 ? 2.607 -45.125 -1.671 1 53.94 562 GLU A O 1
ATOM 4544 N N . LEU A 1 563 ? 3.975 -45.594 -0.048 1 52.19 563 LEU A N 1
ATOM 4545 C CA . LEU A 1 563 ? 4.926 -46.188 -0.982 1 52.19 563 LEU A CA 1
ATOM 4546 C C . LEU A 1 563 ? 4.77 -47.719 -1.032 1 52.19 563 LEU A C 1
ATOM 4548 O O . LEU A 1 563 ? 5.402 -48.375 -1.854 1 52.19 563 LEU A O 1
ATOM 4552 N N . ASP A 1 564 ? 3.889 -48.125 -0.191 1 62.41 564 ASP A N 1
ATOM 4553 C CA . ASP A 1 564 ? 3.662 -49.562 -0.132 1 62.41 564 ASP A CA 1
ATOM 4554 C C . ASP A 1 564 ? 2.756 -50.031 -1.271 1 62.41 564 ASP A C 1
ATOM 4556 O O . ASP A 1 564 ? 1.653 -49.5 -1.445 1 62.41 564 ASP A O 1
ATOM 4560 N N . ASN A 1 565 ? 3.346 -51 -2.104 1 74.31 565 ASN A N 1
ATOM 4561 C CA . ASN A 1 565 ? 2.541 -51.5 -3.207 1 74.31 565 ASN A CA 1
ATOM 4562 C C . ASN A 1 565 ? 1.929 -52.844 -2.869 1 74.31 565 ASN A C 1
ATOM 4564 O O . ASN A 1 565 ? 1.447 -53.562 -3.758 1 74.31 565 ASN A O 1
ATOM 4568 N N . THR A 1 566 ? 2.107 -53.219 -1.614 1 73.38 566 THR A N 1
ATOM 4569 C CA . THR A 1 566 ? 1.552 -54.5 -1.196 1 73.38 566 THR A CA 1
ATOM 4570 C C . THR A 1 566 ? 0.469 -54.281 -0.139 1 73.38 566 THR A C 1
ATOM 4572 O O . THR A 1 566 ? 0.672 -53.562 0.836 1 73.38 566 THR A O 1
ATOM 4575 N N . PHE A 1 567 ? -0.659 -55.031 -0.37 1 78.12 567 PHE A N 1
ATOM 4576 C CA . PHE A 1 567 ? -1.804 -54.969 0.529 1 78.12 567 PHE A CA 1
ATOM 4577 C C . PHE A 1 567 ? -2.154 -56.344 1.082 1 78.12 567 PHE A C 1
ATOM 4579 O O . PHE A 1 567 ? -2.309 -57.281 0.324 1 78.12 567 PHE A O 1
ATOM 4586 N N . VAL A 1 568 ? -2.242 -56.312 2.408 1 75.56 568 VAL A N 1
ATOM 4587 C CA . VAL A 1 568 ? -2.531 -57.594 3.068 1 75.56 568 VAL A CA 1
ATOM 4588 C C . VAL A 1 568 ? -3.857 -57.469 3.818 1 75.56 568 VAL A C 1
ATOM 4590 O O . VAL A 1 568 ? -4.07 -56.562 4.602 1 75.56 568 VAL A O 1
ATOM 4593 N N . ILE A 1 569 ? -4.727 -58.406 3.525 1 81.06 569 ILE A N 1
ATOM 4594 C CA . ILE A 1 569 ? -6.031 -58.5 4.168 1 81.06 569 ILE A CA 1
ATOM 4595 C C . ILE A 1 569 ? -6.145 -59.812 4.938 1 81.06 569 ILE A C 1
ATOM 4597 O O . ILE A 1 569 ? -6.004 -60.875 4.359 1 81.06 569 ILE A O 1
ATOM 4601 N N . ASP A 1 570 ? -6.402 -59.625 6.23 1 76.88 570 ASP A N 1
ATOM 4602 C CA . ASP A 1 570 ? -6.484 -60.812 7.082 1 76.88 570 ASP A CA 1
ATOM 4603 C C . ASP A 1 570 ? -7.812 -60.875 7.828 1 76.88 570 ASP A C 1
ATOM 4605 O O . ASP A 1 570 ? -8.438 -59.812 8.07 1 76.88 570 ASP A O 1
ATOM 4609 N N . GLY A 1 571 ? -8.234 -62.156 8.078 1 78.62 571 GLY A N 1
ATOM 4610 C CA . GLY A 1 571 ? -9.305 -62.344 9.039 1 78.62 571 GLY A CA 1
ATOM 4611 C C . GLY A 1 571 ? -10.688 -62.25 8.422 1 78.62 571 GLY A C 1
ATOM 4612 O O . GLY A 1 571 ? -11.695 -62.344 9.125 1 78.62 571 GLY A O 1
ATOM 4613 N N . LEU A 1 572 ? -10.844 -62.125 7.113 1 88.44 572 LEU A N 1
ATOM 4614 C CA . LEU A 1 572 ? -12.164 -61.875 6.539 1 88.44 572 LEU A CA 1
ATOM 4615 C C . LEU A 1 572 ? -12.578 -63.062 5.66 1 88.44 572 LEU A C 1
ATOM 4617 O O . LEU A 1 572 ? -13.742 -63.156 5.254 1 88.44 572 LEU A O 1
ATOM 4621 N N . LEU A 1 573 ? -11.664 -63.906 5.352 1 89.31 573 LEU A N 1
ATOM 4622 C CA . LEU A 1 573 ? -11.977 -65.062 4.531 1 89.31 573 LEU A CA 1
ATOM 4623 C C . LEU A 1 573 ? -12.57 -66.188 5.383 1 89.31 573 LEU A C 1
ATOM 4625 O O . LEU A 1 573 ? -12.234 -66.312 6.559 1 89.31 573 LEU A O 1
ATOM 4629 N N . HIS A 1 574 ? -13.523 -67.062 4.75 1 91.75 574 HIS A N 1
ATOM 4630 C CA . HIS A 1 574 ? -14.156 -68.125 5.457 1 91.75 574 HIS A CA 1
ATOM 4631 C C . HIS A 1 574 ? -14.258 -69.375 4.566 1 91.75 574 HIS A C 1
ATOM 4633 O O . HIS A 1 574 ? -13.922 -69.312 3.383 1 91.75 574 HIS A O 1
ATOM 4639 N N . GLU A 1 575 ? -14.727 -70.438 5.25 1 92.69 575 GLU A N 1
ATOM 4640 C CA . GLU A 1 575 ? -14.984 -71.688 4.477 1 92.69 575 GLU A CA 1
ATOM 4641 C C . GLU A 1 575 ? -16.172 -71.438 3.531 1 92.69 575 GLU A C 1
ATOM 4643 O O . GLU A 1 575 ? -17.203 -70.938 3.922 1 92.69 575 GLU A O 1
ATOM 4648 N N . GLY A 1 576 ? -15.992 -72 2.32 1 93.94 576 GLY A N 1
ATOM 4649 C CA . GLY A 1 576 ? -17.016 -71.812 1.306 1 93.94 576 GLY A CA 1
ATOM 4650 C C . GLY A 1 576 ? -16.703 -70.688 0.314 1 93.94 576 GLY A C 1
ATOM 4651 O O . GLY A 1 576 ? -15.531 -70.438 0.015 1 93.94 576 GLY A O 1
ATOM 4652 N N . ASN A 1 577 ? -17.766 -70.188 -0.147 1 94.94 577 ASN A N 1
ATOM 4653 C CA . ASN A 1 577 ? -17.609 -69.188 -1.17 1 94.94 577 ASN A CA 1
ATOM 4654 C C . ASN A 1 577 ? -17.297 -67.812 -0.555 1 94.94 577 ASN A C 1
ATOM 4656 O O . ASN A 1 577 ? -17.969 -67.375 0.38 1 94.94 577 ASN A O 1
ATOM 4660 N N . ASN A 1 578 ? -16.188 -67.188 -0.98 1 95 578 ASN A N 1
ATOM 4661 C CA . ASN A 1 578 ? -15.812 -65.812 -0.592 1 95 578 ASN A CA 1
ATOM 4662 C C . ASN A 1 578 ? -15.852 -64.875 -1.78 1 95 578 ASN A C 1
ATOM 4664 O O . ASN A 1 578 ? -15.273 -65.188 -2.83 1 95 578 ASN A O 1
ATOM 4668 N N . GLU A 1 579 ? -16.5 -63.781 -1.6 1 95.81 579 GLU A N 1
ATOM 4669 C CA . GLU A 1 579 ? -16.547 -62.719 -2.6 1 95.81 579 GLU A CA 1
ATOM 4670 C C . GLU A 1 579 ? -15.625 -61.562 -2.215 1 95.81 579 GLU A C 1
ATOM 4672 O O . GLU A 1 579 ? -15.719 -61.031 -1.105 1 95.81 579 GLU A O 1
ATOM 4677 N N . ILE A 1 580 ? -14.75 -61.188 -3.166 1 95.25 580 ILE A N 1
ATOM 4678 C CA . ILE A 1 580 ? -13.82 -60.094 -2.957 1 95.25 580 ILE A CA 1
ATOM 4679 C C . ILE A 1 580 ? -14.055 -59 -4.008 1 95.25 580 ILE A C 1
ATOM 4681 O O . ILE A 1 580 ? -14.07 -59.281 -5.207 1 95.25 580 ILE A O 1
ATOM 4685 N N . VAL A 1 581 ? -14.281 -57.781 -3.613 1 95.69 581 VAL A N 1
ATOM 4686 C CA . VAL A 1 581 ? -14.352 -56.625 -4.504 1 95.69 581 VAL A CA 1
ATOM 4687 C C . VAL A 1 581 ? -13.43 -55.531 -3.992 1 95.69 581 VAL A C 1
ATOM 4689 O O . VAL A 1 581 ? -13.211 -55.406 -2.785 1 95.69 581 VAL A O 1
ATOM 4692 N N . SER A 1 582 ? -12.891 -54.781 -4.93 1 94.88 582 SER A N 1
ATOM 4693 C CA . SER A 1 582 ? -11.938 -53.75 -4.508 1 94.88 582 SER A CA 1
ATOM 4694 C C . SER A 1 582 ? -11.961 -52.562 -5.453 1 94.88 582 SER A C 1
ATOM 4696 O O . SER A 1 582 ? -12.406 -52.656 -6.598 1 94.88 582 SER A O 1
ATOM 4698 N N . ILE A 1 583 ? -11.586 -51.438 -4.984 1 94.44 583 ILE A N 1
ATOM 4699 C CA . ILE A 1 583 ? -11.406 -50.188 -5.742 1 94.44 583 ILE A CA 1
ATOM 4700 C C . ILE A 1 583 ? -9.93 -49.781 -5.723 1 94.44 583 ILE A C 1
ATOM 4702 O O . ILE A 1 583 ? -9.32 -49.688 -4.656 1 94.44 583 ILE A O 1
ATOM 4706 N N . TYR A 1 584 ? -9.375 -49.594 -6.918 1 94.44 584 TYR A N 1
ATOM 4707 C CA . TYR A 1 584 ? -8.023 -49.094 -7.121 1 94.44 584 TYR A CA 1
ATOM 4708 C C . TYR A 1 584 ? -8.023 -47.594 -7.293 1 94.44 584 TYR A C 1
ATOM 4710 O O . TYR A 1 584 ? -8.617 -47.062 -8.242 1 94.44 584 TYR A O 1
ATOM 4718 N N . GLU A 1 585 ? -7.367 -46.938 -6.398 1 92.38 585 GLU A N 1
ATOM 4719 C CA . GLU A 1 585 ? -7.223 -45.469 -6.52 1 92.38 585 GLU A CA 1
ATOM 4720 C C . GLU A 1 585 ? -5.883 -45.094 -7.152 1 92.38 585 GLU A C 1
ATOM 4722 O O . GLU A 1 585 ? -4.832 -45.25 -6.527 1 92.38 585 GLU A O 1
ATOM 4727 N N . ASN A 1 586 ? -5.934 -44.625 -8.367 1 92.25 586 ASN A N 1
ATOM 4728 C CA . ASN A 1 586 ? -4.75 -44.062 -9.008 1 92.25 586 ASN A CA 1
ATOM 4729 C C . ASN A 1 586 ? -4.395 -42.688 -8.414 1 92.25 586 ASN A C 1
ATOM 4731 O O . ASN A 1 586 ? -5.156 -41.75 -8.539 1 92.25 586 ASN A O 1
ATOM 4735 N N . ARG A 1 587 ? -3.256 -42.531 -7.781 1 88.94 587 ARG A N 1
ATOM 4736 C CA . ARG A 1 587 ? -2.885 -41.312 -7.07 1 88.94 587 ARG A CA 1
ATOM 4737 C C . ARG A 1 587 ? -2.172 -40.344 -8 1 88.94 587 ARG A C 1
ATOM 4739 O O . ARG A 1 587 ? -1.656 -39.312 -7.551 1 88.94 587 ARG A O 1
ATOM 4746 N N . GLY A 1 588 ? -2.145 -40.688 -9.25 1 90.38 588 GLY A N 1
ATOM 4747 C CA . GLY A 1 588 ? -1.431 -39.844 -10.203 1 90.38 588 GLY A CA 1
ATOM 4748 C C . GLY A 1 588 ? -0.121 -40.438 -10.672 1 90.38 588 GLY A C 1
ATOM 4749 O O . GLY A 1 588 ? 0.405 -41.375 -10.031 1 90.38 588 GLY A O 1
ATOM 4750 N N . HIS A 1 589 ? 0.334 -39.938 -11.781 1 92.31 589 HIS A N 1
ATOM 4751 C CA . HIS A 1 589 ? 1.595 -40.344 -12.375 1 92.31 589 HIS A CA 1
ATOM 4752 C C . HIS A 1 589 ? 2.729 -39.406 -12.008 1 92.31 589 HIS A C 1
ATOM 4754 O O . HIS A 1 589 ? 2.621 -38.188 -12.227 1 92.31 589 HIS A O 1
ATOM 4760 N N . ALA A 1 590 ? 3.814 -39.969 -11.359 1 86.62 590 ALA A N 1
ATOM 4761 C CA . ALA A 1 590 ? 4.941 -39.125 -10.938 1 86.62 590 ALA A CA 1
ATOM 4762 C C . ALA A 1 590 ? 5.625 -38.469 -12.133 1 86.62 590 ALA A C 1
ATOM 4764 O O . ALA A 1 590 ? 5.582 -39 -13.242 1 86.62 590 ALA A O 1
ATOM 4765 N N . HIS A 1 591 ? 6.262 -37.375 -11.906 1 87.75 591 HIS A N 1
ATOM 4766 C CA . HIS A 1 591 ? 6.84 -36.625 -13.008 1 87.75 591 HIS A CA 1
ATOM 4767 C C . HIS A 1 591 ? 8.289 -36.25 -12.719 1 87.75 591 HIS A C 1
ATOM 4769 O O . HIS A 1 591 ? 8.57 -35.125 -12.32 1 87.75 591 HIS A O 1
ATOM 4775 N N . GLY A 1 592 ? 9.148 -37.156 -13.008 1 78.12 592 GLY A N 1
ATOM 4776 C CA . GLY A 1 592 ? 10.57 -36.844 -12.867 1 78.12 592 GLY A CA 1
ATOM 4777 C C . GLY A 1 592 ? 11.188 -37.469 -11.633 1 78.12 592 GLY A C 1
ATOM 4778 O O . GLY A 1 592 ? 12.336 -37.188 -11.289 1 78.12 592 GLY A O 1
ATOM 4779 N N . TYR A 1 593 ? 10.414 -38.219 -10.914 1 71.5 593 TYR A N 1
ATOM 4780 C CA . TYR A 1 593 ? 10.883 -38.969 -9.758 1 71.5 593 TYR A CA 1
ATOM 4781 C C . TYR A 1 593 ? 10.188 -40.344 -9.68 1 71.5 593 TYR A C 1
ATOM 4783 O O . TYR A 1 593 ? 9.203 -40.562 -10.383 1 71.5 593 TYR A O 1
ATOM 4791 N N . ARG A 1 594 ? 10.852 -41.156 -8.961 1 66.69 594 ARG A N 1
ATOM 4792 C CA . ARG A 1 594 ? 10.172 -42.406 -8.719 1 66.69 594 ARG A CA 1
ATOM 4793 C C . ARG A 1 594 ? 8.805 -42.188 -8.07 1 66.69 594 ARG A C 1
ATOM 4795 O O . ARG A 1 594 ? 8.664 -41.312 -7.207 1 66.69 594 ARG A O 1
ATOM 4802 N N . PRO A 1 595 ? 7.746 -42.844 -8.617 1 77.69 595 PRO A N 1
ATOM 4803 C CA . PRO A 1 595 ? 7.715 -44.031 -9.477 1 77.69 595 PRO A CA 1
ATOM 4804 C C . PRO A 1 595 ? 7.285 -43.719 -10.906 1 77.69 595 PRO A C 1
ATOM 4806 O O . PRO A 1 595 ? 6.48 -44.469 -11.484 1 77.69 595 PRO A O 1
ATOM 4809 N N . MET A 1 596 ? 7.867 -42.781 -11.461 1 82.81 596 MET A N 1
ATOM 4810 C CA . MET A 1 596 ? 7.457 -42.344 -12.789 1 82.81 596 MET A CA 1
ATOM 4811 C C . MET A 1 596 ? 7.543 -43.5 -13.797 1 82.81 596 MET A C 1
ATOM 4813 O O . MET A 1 596 ? 6.777 -43.531 -14.758 1 82.81 596 MET A O 1
ATOM 4817 N N . GLU A 1 597 ? 8.383 -44.469 -13.531 1 88.12 597 GLU A N 1
ATOM 4818 C CA . GLU A 1 597 ? 8.641 -45.531 -14.5 1 88.12 597 GLU A CA 1
ATOM 4819 C C . GLU A 1 597 ? 7.91 -46.812 -14.117 1 88.12 597 GLU A C 1
ATOM 4821 O O . GLU A 1 597 ? 8.297 -47.906 -14.547 1 88.12 597 GLU A O 1
ATOM 4826 N N . GLU A 1 598 ? 6.906 -46.656 -13.297 1 87.62 598 GLU A N 1
ATOM 4827 C CA . GLU A 1 598 ? 6.129 -47.844 -12.867 1 87.62 598 GLU A CA 1
ATOM 4828 C C . GLU A 1 598 ? 4.766 -47.875 -13.547 1 87.62 598 GLU A C 1
ATOM 4830 O O . GLU A 1 598 ? 4.184 -46.812 -13.836 1 87.62 598 GLU A O 1
ATOM 4835 N N . LEU A 1 599 ? 4.332 -49.094 -13.828 1 93.38 599 LEU A N 1
ATOM 4836 C CA . LEU A 1 599 ? 2.988 -49.281 -14.352 1 93.38 599 LEU A CA 1
ATOM 4837 C C . LEU A 1 599 ? 1.944 -49.156 -13.25 1 93.38 599 LEU A C 1
ATOM 4839 O O . LEU A 1 599 ? 2.291 -49 -12.078 1 93.38 599 LEU A O 1
ATOM 4843 N N . SER A 1 600 ? 0.678 -49.188 -13.648 1 93.81 600 SER A N 1
ATOM 4844 C CA . SER A 1 600 ? -0.406 -49.125 -12.672 1 93.81 600 SER A CA 1
ATOM 4845 C C . SER A 1 600 ? -1.259 -50.375 -12.688 1 93.81 600 SER A C 1
ATOM 4847 O O . SER A 1 600 ? -1.225 -51.156 -13.648 1 93.81 600 SER A O 1
ATOM 4849 N N . GLY A 1 601 ? -1.924 -50.5 -11.539 1 94.12 601 GLY A N 1
ATOM 4850 C CA . GLY A 1 601 ? -2.836 -51.625 -11.43 1 94.12 601 GLY A CA 1
ATOM 4851 C C . GLY A 1 601 ? -2.314 -52.719 -10.523 1 94.12 601 GLY A C 1
ATOM 4852 O O . GLY A 1 601 ? -1.301 -52.562 -9.844 1 94.12 601 GLY A O 1
ATOM 4853 N N . MET A 1 602 ? -3.053 -53.781 -10.547 1 93.19 602 MET A N 1
ATOM 4854 C CA . MET A 1 602 ? -2.719 -54.969 -9.734 1 93.19 602 MET A CA 1
ATOM 4855 C C . MET A 1 602 ? -1.755 -55.875 -10.469 1 93.19 602 MET A C 1
ATOM 4857 O O . MET A 1 602 ? -2.062 -56.344 -11.562 1 93.19 602 MET A O 1
ATOM 4861 N N . LYS A 1 603 ? -0.626 -56.125 -9.891 1 90.62 603 LYS A N 1
ATOM 4862 C CA . LYS A 1 603 ? 0.39 -57 -10.484 1 90.62 603 LYS A CA 1
ATOM 4863 C C . LYS A 1 603 ? 0.072 -58.469 -10.234 1 90.62 603 LYS A C 1
ATOM 4865 O O . LYS A 1 603 ? 0.129 -59.281 -11.156 1 90.62 603 LYS A O 1
ATOM 4870 N N . SER A 1 604 ? -0.215 -58.75 -8.969 1 89.5 604 SER A N 1
ATOM 4871 C CA . SER A 1 604 ? -0.586 -60.094 -8.562 1 89.5 604 SER A CA 1
ATOM 4872 C C . SER A 1 604 ? -1.328 -60.094 -7.23 1 89.5 604 SER A C 1
ATOM 4874 O O . SER A 1 604 ? -1.07 -59.25 -6.375 1 89.5 604 SER A O 1
ATOM 4876 N N . ALA A 1 605 ? -2.344 -61.031 -7.195 1 90.81 605 ALA A N 1
ATOM 4877 C CA . ALA A 1 605 ? -3.066 -61.156 -5.93 1 90.81 605 ALA A CA 1
ATOM 4878 C C . ALA A 1 605 ? -3.547 -62.594 -5.707 1 90.81 605 ALA A C 1
ATOM 4880 O O . ALA A 1 605 ? -3.924 -63.281 -6.66 1 90.81 605 ALA A O 1
ATOM 4881 N N . GLY A 1 606 ? -3.473 -62.969 -4.488 1 89.69 606 GLY A N 1
ATOM 4882 C CA . GLY A 1 606 ? -3.879 -64.312 -4.105 1 89.69 606 GLY A CA 1
ATOM 4883 C C . GLY A 1 606 ? -3.748 -64.562 -2.617 1 89.69 606 GLY A C 1
ATOM 4884 O O . GLY A 1 606 ? -3.709 -63.656 -1.816 1 89.69 606 GLY A O 1
ATOM 4885 N N . LEU A 1 607 ? -3.861 -65.938 -2.248 1 86.31 607 LEU A N 1
ATOM 4886 C CA . LEU A 1 607 ? -3.809 -66.375 -0.851 1 86.31 607 LEU A CA 1
ATOM 4887 C C . LEU A 1 607 ? -2.367 -66.562 -0.403 1 86.31 607 LEU A C 1
ATOM 4889 O O . LEU A 1 607 ? -1.546 -67.062 -1.169 1 86.31 607 LEU A O 1
ATOM 4893 N N . GLY A 1 608 ? -2.031 -66.062 0.771 1 77.94 608 GLY A N 1
ATOM 4894 C CA . GLY A 1 608 ? -0.69 -66.25 1.311 1 77.94 608 GLY A CA 1
ATOM 4895 C C . GLY A 1 608 ? -0.674 -66.5 2.809 1 77.94 608 GLY A C 1
ATOM 4896 O O . GLY A 1 608 ? -1.729 -66.625 3.43 1 77.94 608 GLY A O 1
ATOM 4897 N N . LYS A 1 609 ? 0.532 -66.75 3.402 1 62.53 609 LYS A N 1
ATOM 4898 C CA . LYS A 1 609 ? 0.664 -67 4.84 1 62.53 609 LYS A CA 1
ATOM 4899 C C . LYS A 1 609 ? 0.474 -65.688 5.621 1 62.53 609 LYS A C 1
ATOM 4901 O O . LYS A 1 609 ? 0.786 -64.625 5.117 1 62.53 609 LYS A O 1
ATOM 4906 N N . LYS A 1 610 ? -0.21 -65.938 6.781 1 53.56 610 LYS A N 1
ATOM 4907 C CA . LYS A 1 610 ? -0.497 -64.812 7.711 1 53.56 610 LYS A CA 1
ATOM 4908 C C . LYS A 1 610 ? 0.737 -63.969 7.938 1 53.56 610 LYS A C 1
ATOM 4910 O O . LYS A 1 610 ? 1.821 -64.5 8.219 1 53.56 610 LYS A O 1
ATOM 4915 N N . GLN A 1 611 ? 0.893 -62.938 7.215 1 51.06 611 GLN A N 1
ATOM 4916 C CA . GLN A 1 611 ? 2.043 -62.031 7.391 1 51.06 611 GLN A CA 1
ATOM 4917 C C . GLN A 1 611 ? 1.784 -61 8.484 1 51.06 611 GLN A C 1
ATOM 4919 O O . GLN A 1 611 ? 0.686 -60.469 8.57 1 51.06 611 GLN A O 1
ATOM 4924 N N . SER A 1 612 ? 2.438 -61.188 9.578 1 48.94 612 SER A N 1
ATOM 4925 C CA . SER A 1 612 ? 2.299 -60.094 10.555 1 48.94 612 SER A CA 1
ATOM 4926 C C . SER A 1 612 ? 2.572 -58.75 9.914 1 48.94 612 SER A C 1
ATOM 4928 O O . SER A 1 612 ? 3.229 -58.656 8.867 1 48.94 612 SER A O 1
ATOM 4930 N N . ALA A 1 613 ? 2.119 -57.688 10.586 1 52.09 613 ALA A N 1
ATOM 4931 C CA . ALA A 1 613 ? 2.018 -56.25 10.344 1 52.09 613 ALA A CA 1
ATOM 4932 C C . ALA A 1 613 ? 3.381 -55.625 10.008 1 52.09 613 ALA A C 1
ATOM 4934 O O . ALA A 1 613 ? 4.41 -56.094 10.508 1 52.09 613 ALA A O 1
ATOM 4935 N N . ILE A 1 614 ? 3.525 -54.938 8.883 1 58.62 614 ILE A N 1
ATOM 4936 C CA . ILE A 1 614 ? 4.602 -53.969 8.688 1 58.62 614 ILE A CA 1
ATOM 4937 C C . ILE A 1 614 ? 4.75 -53.125 9.945 1 58.62 614 ILE A C 1
ATOM 4939 O O . ILE A 1 614 ? 3.762 -52.625 10.492 1 58.62 614 ILE A O 1
ATOM 4943 N N . LEU A 1 615 ? 5.914 -53.219 10.625 1 66.5 615 LEU A N 1
ATOM 4944 C CA . LEU A 1 615 ? 6.223 -52.406 11.781 1 66.5 615 LEU A CA 1
ATOM 4945 C C . LEU A 1 615 ? 7.082 -51.188 11.383 1 66.5 615 LEU A C 1
ATOM 4947 O O . LEU A 1 615 ? 8.273 -51.344 11.109 1 66.5 615 LEU A O 1
ATOM 4951 N N . PRO A 1 616 ? 6.414 -50 11.234 1 72.38 616 PRO A N 1
ATOM 4952 C CA . PRO A 1 616 ? 7.246 -48.844 10.984 1 72.38 616 PRO A CA 1
ATOM 4953 C C . PRO A 1 616 ? 8.242 -48.562 12.109 1 72.38 616 PRO A C 1
ATOM 4955 O O . PRO A 1 616 ? 7.914 -48.75 13.281 1 72.38 616 PRO A O 1
ATOM 4958 N N . ILE A 1 617 ? 9.477 -48.281 11.742 1 79.88 617 ILE A N 1
ATOM 4959 C CA . ILE A 1 617 ? 10.5 -47.812 12.68 1 79.88 617 ILE A CA 1
ATOM 4960 C C . ILE A 1 617 ? 10.656 -46.312 12.586 1 79.88 617 ILE A C 1
ATOM 4962 O O . ILE A 1 617 ? 11.414 -45.812 11.75 1 79.88 617 ILE A O 1
ATOM 4966 N N . GLU A 1 618 ? 9.93 -45.594 13.438 1 76.62 618 GLU A N 1
ATOM 4967 C CA . GLU A 1 618 ? 9.766 -44.156 13.227 1 76.62 618 GLU A CA 1
ATOM 4968 C C . GLU A 1 618 ? 10.773 -43.375 14.047 1 76.62 618 GLU A C 1
ATOM 4970 O O . GLU A 1 618 ? 11.188 -42.281 13.648 1 76.62 618 GLU A O 1
ATOM 4975 N N . LYS A 1 619 ? 11.203 -43.906 15.227 1 80.44 619 LYS A N 1
ATOM 4976 C CA . LYS A 1 619 ? 12.086 -43.156 16.109 1 80.44 619 LYS A CA 1
ATOM 4977 C C . LYS A 1 619 ? 13.555 -43.438 15.812 1 80.44 619 LYS A C 1
ATOM 4979 O O . LYS A 1 619 ? 13.977 -44.594 15.875 1 80.44 619 LYS A O 1
ATOM 4984 N N . TRP A 1 620 ? 14.25 -42.469 15.367 1 84.44 620 TRP A N 1
ATOM 4985 C CA . TRP A 1 620 ? 15.68 -42.594 15.078 1 84.44 620 TRP A CA 1
ATOM 4986 C C . TRP A 1 620 ? 16.469 -41.469 15.742 1 84.44 620 TRP A C 1
ATOM 4988 O O . TRP A 1 620 ? 15.891 -40.438 16.125 1 84.44 620 TRP A O 1
ATOM 4998 N N . GLU A 1 621 ? 17.688 -41.688 16.016 1 85.06 621 GLU A N 1
ATOM 4999 C CA . GLU A 1 621 ? 18.656 -40.656 16.344 1 85.06 621 GLU A CA 1
ATOM 5000 C C . GLU A 1 621 ? 19.672 -40.469 15.219 1 85.06 621 GLU A C 1
ATOM 5002 O O . GLU A 1 621 ? 20.062 -41.406 14.562 1 85.06 621 GLU A O 1
ATOM 5007 N N . VAL A 1 622 ? 19.953 -39.219 14.969 1 84 622 VAL A N 1
ATOM 5008 C CA . VAL A 1 622 ? 20.859 -38.906 13.867 1 84 622 VAL A CA 1
ATOM 5009 C C . VAL A 1 622 ? 21.984 -38.031 14.352 1 84 622 VAL A C 1
ATOM 5011 O O . VAL A 1 622 ? 21.797 -37.188 15.242 1 84 622 VAL A O 1
ATOM 5014 N N . LYS A 1 623 ? 23.188 -38.281 13.852 1 81.56 623 LYS A N 1
ATOM 5015 C CA . LYS A 1 623 ? 24.391 -37.5 14.133 1 81.56 623 LYS A CA 1
ATOM 5016 C C . LYS A 1 623 ? 25.25 -37.344 12.883 1 81.56 623 LYS A C 1
ATOM 5018 O O . LYS A 1 623 ? 25.5 -38.312 12.164 1 81.56 623 LYS A O 1
ATOM 5023 N N . LYS A 1 624 ? 25.578 -36.031 12.602 1 81.69 624 LYS A N 1
ATOM 5024 C CA . LYS A 1 624 ? 26.547 -35.812 11.531 1 81.69 624 LYS A CA 1
ATOM 5025 C C . LYS A 1 624 ? 27.922 -36.344 11.914 1 81.69 624 LYS A C 1
ATOM 5027 O O . LYS A 1 624 ? 28.375 -36.156 13.047 1 81.69 624 LYS A O 1
ATOM 5032 N N . VAL A 1 625 ? 28.531 -37.094 11.016 1 79.94 625 VAL A N 1
ATOM 5033 C CA . VAL A 1 625 ? 29.859 -37.656 11.289 1 79.94 625 VAL A CA 1
ATOM 5034 C C . VAL A 1 625 ? 30.781 -37.375 10.109 1 79.94 625 VAL A C 1
ATOM 5036 O O . VAL A 1 625 ? 30.344 -36.875 9.062 1 79.94 625 VAL A O 1
ATOM 5039 N N . GLU A 1 626 ? 32 -37.594 10.312 1 76.69 626 GLU A N 1
ATOM 5040 C CA . GLU A 1 626 ? 33 -37.406 9.234 1 76.69 626 GLU A CA 1
ATOM 5041 C C . GLU A 1 626 ? 32.812 -38.469 8.156 1 76.69 626 GLU A C 1
ATOM 5043 O O . GLU A 1 626 ? 32.25 -39.562 8.422 1 76.69 626 GLU A O 1
ATOM 5048 N N . ASN A 1 627 ? 33.125 -38.281 6.934 1 72.56 627 ASN A N 1
ATOM 5049 C CA . ASN A 1 627 ? 32.906 -39.125 5.766 1 72.56 627 ASN A CA 1
ATOM 5050 C C . ASN A 1 627 ? 33.531 -40.5 5.949 1 72.56 627 ASN A C 1
ATOM 5052 O O . ASN A 1 627 ? 33 -41.5 5.523 1 72.56 627 ASN A O 1
ATOM 5056 N N . ASN A 1 628 ? 34.781 -40.562 6.477 1 69.06 628 ASN A N 1
ATOM 5057 C CA . ASN A 1 628 ? 35.438 -41.844 6.676 1 69.06 628 ASN A CA 1
ATOM 5058 C C . ASN A 1 628 ? 35.344 -42.312 8.125 1 69.06 628 ASN A C 1
ATOM 5060 O O . ASN A 1 628 ? 36.25 -42.031 8.93 1 69.06 628 ASN A O 1
ATOM 5064 N N . VAL A 1 629 ? 34.188 -42.969 8.406 1 65.94 629 VAL A N 1
ATOM 5065 C CA . VAL A 1 629 ? 34 -43.469 9.758 1 65.94 629 VAL A CA 1
ATOM 5066 C C . VAL A 1 629 ? 34.75 -44.781 9.961 1 65.94 629 VAL A C 1
ATOM 5068 O O . VAL A 1 629 ? 34.469 -45.781 9.312 1 65.94 629 VAL A O 1
ATOM 5071 N N . LYS A 1 630 ? 35.969 -44.812 10.695 1 66.19 630 LYS A N 1
ATOM 5072 C CA . LYS A 1 630 ? 36.812 -45.969 10.891 1 66.19 630 LYS A CA 1
ATOM 5073 C C . LYS A 1 630 ? 36.344 -46.812 12.07 1 66.19 630 LYS A C 1
ATOM 5075 O O . LYS A 1 630 ? 36.375 -48.031 12.023 1 66.19 630 LYS A O 1
ATOM 5080 N N . ASP A 1 631 ? 35.906 -46.125 13.141 1 72.94 631 ASP A N 1
ATOM 5081 C CA . ASP A 1 631 ? 35.5 -46.844 14.352 1 72.94 631 ASP A CA 1
ATOM 5082 C C . ASP A 1 631 ? 34.031 -46.625 14.68 1 72.94 631 ASP A C 1
ATOM 5084 O O . ASP A 1 631 ? 33.719 -45.75 15.5 1 72.94 631 ASP A O 1
ATOM 5088 N N . ILE A 1 632 ? 33.125 -47.375 14.094 1 73.69 632 ILE A N 1
ATOM 5089 C CA . ILE A 1 632 ? 31.688 -47.25 14.211 1 73.69 632 ILE A CA 1
ATOM 5090 C C . ILE A 1 632 ? 31.234 -47.625 15.625 1 73.69 632 ILE A C 1
ATOM 5092 O O . ILE A 1 632 ? 30.312 -47.031 16.172 1 73.69 632 ILE A O 1
ATOM 5096 N N . LYS A 1 633 ? 31.938 -48.594 16.172 1 77 633 LYS A N 1
ATOM 5097 C CA . LYS A 1 633 ? 31.578 -49.031 17.516 1 77 633 LYS A CA 1
ATOM 5098 C C . LYS A 1 633 ? 31.719 -47.906 18.516 1 77 633 LYS A C 1
ATOM 5100 O O . LYS A 1 633 ? 30.844 -47.688 19.359 1 77 633 LYS A O 1
ATOM 5105 N N . SER A 1 634 ? 32.844 -47.25 18.391 1 77.56 634 SER A N 1
ATOM 5106 C CA . SER A 1 634 ? 33.031 -46.125 19.281 1 77.56 634 SER A CA 1
ATOM 5107 C C . SER A 1 634 ? 32.031 -45 19.016 1 77.56 634 SER A C 1
ATOM 5109 O O . SER A 1 634 ? 31.547 -44.375 19.953 1 77.56 634 SER A O 1
ATOM 5111 N N . LEU A 1 635 ? 31.656 -44.781 17.844 1 77.81 635 LEU A N 1
ATOM 5112 C CA . LEU A 1 635 ? 30.719 -43.75 17.469 1 77.81 635 LEU A CA 1
ATOM 5113 C C . LEU A 1 635 ? 29.328 -44.031 18.031 1 77.81 635 LEU A C 1
ATOM 5115 O O . LEU A 1 635 ? 28.641 -43.156 18.531 1 77.81 635 LEU A O 1
ATOM 5119 N N . LEU A 1 636 ? 28.984 -45.219 17.969 1 78.12 636 LEU A N 1
ATOM 5120 C CA . LEU A 1 636 ? 27.641 -45.625 18.391 1 78.12 636 LEU A CA 1
ATOM 5121 C C . LEU A 1 636 ? 27.547 -45.656 19.906 1 78.12 636 LEU A C 1
ATOM 5123 O O . LEU A 1 636 ? 26.453 -45.469 20.469 1 78.12 636 LEU A O 1
ATOM 5127 N N . SER A 1 637 ? 28.703 -45.844 20.531 1 76.62 637 SER A N 1
ATOM 5128 C CA . SER A 1 637 ? 28.719 -45.906 21.984 1 76.62 637 SER A CA 1
ATOM 5129 C C . SER A 1 637 ? 28.75 -44.5 22.578 1 76.62 637 SER A C 1
ATOM 5131 O O . SER A 1 637 ? 28.344 -44.312 23.734 1 76.62 637 SER A O 1
ATOM 5133 N N . ASN A 1 638 ? 29.172 -43.562 21.844 1 77.19 638 ASN A N 1
ATOM 5134 C CA . ASN A 1 638 ? 29.188 -42.188 22.297 1 77.19 638 ASN A CA 1
ATOM 5135 C C . ASN A 1 638 ? 27.812 -41.531 22.172 1 77.19 638 ASN A C 1
ATOM 5137 O O . ASN A 1 638 ? 27.328 -41.312 21.062 1 77.19 638 ASN A O 1
ATOM 5141 N N . ASN A 1 639 ? 27.172 -41.188 23.25 1 76.25 639 ASN A N 1
ATOM 5142 C CA . ASN A 1 639 ? 25.797 -40.688 23.25 1 76.25 639 ASN A CA 1
ATOM 5143 C C . ASN A 1 639 ? 25.75 -39.156 23.062 1 76.25 639 ASN A C 1
ATOM 5145 O O . ASN A 1 639 ? 24.688 -38.562 23.094 1 76.25 639 ASN A O 1
ATOM 5149 N N . GLU A 1 640 ? 26.812 -38.594 22.812 1 78.31 640 GLU A N 1
ATOM 5150 C CA . GLU A 1 640 ? 26.844 -37.125 22.625 1 78.31 640 GLU A CA 1
ATOM 5151 C C . GLU A 1 640 ? 26.531 -36.75 21.188 1 78.31 640 GLU A C 1
ATOM 5153 O O . GLU A 1 640 ? 26.969 -37.438 20.25 1 78.31 640 GLU A O 1
ATOM 5158 N N . GLY A 1 641 ? 25.797 -35.719 20.953 1 76.88 641 GLY A N 1
ATOM 5159 C CA . GLY A 1 641 ? 25.609 -35.094 19.656 1 76.88 641 GLY A CA 1
ATOM 5160 C C . GLY A 1 641 ? 24.469 -35.688 18.859 1 76.88 641 GLY A C 1
ATOM 5161 O O . GLY A 1 641 ? 24.359 -35.469 17.656 1 76.88 641 GLY A O 1
ATOM 5162 N N . TRP A 1 642 ? 23.703 -36.438 19.469 1 79.81 642 TRP A N 1
ATOM 5163 C CA . TRP A 1 642 ? 22.609 -37.094 18.75 1 79.81 642 TRP A CA 1
ATOM 5164 C C . TRP A 1 642 ? 21.344 -36.219 18.797 1 79.81 642 TRP A C 1
ATOM 5166 O O . TRP A 1 642 ? 21.047 -35.625 19.844 1 79.81 642 TRP A O 1
ATOM 5176 N N . GLU A 1 643 ? 20.719 -36.094 17.641 1 78.81 643 GLU A N 1
ATOM 5177 C CA . GLU A 1 643 ? 19.406 -35.469 17.547 1 78.81 643 GLU A CA 1
ATOM 5178 C C . GLU A 1 643 ? 18.312 -36.5 17.266 1 78.81 643 GLU A C 1
ATOM 5180 O O . GLU A 1 643 ? 18.469 -37.344 16.375 1 78.81 643 GLU A O 1
ATOM 5185 N N . THR A 1 644 ? 17.344 -36.5 18.047 1 78.75 644 THR A N 1
ATOM 5186 C CA . THR A 1 644 ? 16.219 -37.406 17.828 1 78.75 644 THR A CA 1
ATOM 5187 C C . THR A 1 644 ? 15.359 -36.938 16.672 1 78.75 644 THR A C 1
ATOM 5189 O O . THR A 1 644 ? 15.023 -35.75 16.594 1 78.75 644 THR A O 1
ATOM 5192 N N . ILE A 1 645 ? 15.156 -37.906 15.719 1 73 645 ILE A N 1
ATOM 5193 C CA . ILE A 1 645 ? 14.289 -37.562 14.602 1 73 645 ILE A CA 1
ATOM 5194 C C . ILE A 1 645 ? 13.172 -38.594 14.477 1 73 645 ILE A C 1
ATOM 5196 O O . ILE A 1 645 ? 13.336 -39.75 14.898 1 73 645 ILE A O 1
ATOM 5200 N N . MET A 1 646 ? 12.008 -38.125 13.977 1 71.12 646 MET A N 1
ATOM 5201 C CA . MET A 1 646 ? 10.883 -39.031 13.688 1 71.12 646 MET A CA 1
ATOM 5202 C C . MET A 1 646 ? 10.695 -39.188 12.18 1 71.12 646 MET A C 1
ATOM 5204 O O . MET A 1 646 ? 10.539 -38.188 11.461 1 71.12 646 MET A O 1
ATOM 5208 N N . LEU A 1 647 ? 10.906 -40.312 11.711 1 67 647 LEU A N 1
ATOM 5209 C CA . LEU A 1 647 ? 10.68 -40.625 10.305 1 67 647 LEU A CA 1
ATOM 5210 C C . LEU A 1 647 ? 9.242 -41.094 10.078 1 67 647 LEU A C 1
ATOM 5212 O O . LEU A 1 647 ? 9.016 -42.188 9.617 1 67 647 LEU A O 1
ATOM 5216 N N . ASP A 1 648 ? 8.312 -40.188 10.453 1 57.28 648 ASP A N 1
ATOM 5217 C CA . ASP A 1 648 ? 6.906 -40.531 10.242 1 57.28 648 ASP A CA 1
ATOM 5218 C C . ASP A 1 648 ? 6.398 -39.969 8.922 1 57.28 648 ASP A C 1
ATOM 5220 O O . ASP A 1 648 ? 7.109 -39.219 8.25 1 57.28 648 ASP A O 1
ATOM 5224 N N . GLN A 1 649 ? 5.309 -40.438 8.414 1 49.34 649 GLN A N 1
ATOM 5225 C CA . GLN A 1 649 ? 4.699 -40.062 7.137 1 49.34 649 GLN A CA 1
ATOM 5226 C C . GLN A 1 649 ? 4.641 -38.531 6.965 1 49.34 649 GLN A C 1
ATOM 5228 O O . GLN A 1 649 ? 4.855 -38.031 5.867 1 49.34 649 GLN A O 1
ATOM 5233 N N . SER A 1 650 ? 4.379 -37.906 7.977 1 48.62 650 SER A N 1
ATOM 5234 C CA . SER A 1 650 ? 4.215 -36.469 7.879 1 48.62 650 SER A CA 1
ATOM 5235 C C . SER A 1 650 ? 5.523 -35.781 7.5 1 48.62 650 SER A C 1
ATOM 5237 O O . SER A 1 650 ? 5.531 -34.844 6.703 1 48.62 650 SER A O 1
ATOM 5239 N N . THR A 1 651 ? 6.551 -36.344 8.008 1 49.59 651 THR A N 1
ATOM 5240 C CA . THR A 1 651 ? 7.867 -35.781 7.766 1 49.59 651 THR A CA 1
ATOM 5241 C C . THR A 1 651 ? 8.328 -36.062 6.336 1 49.59 651 THR A C 1
ATOM 5243 O O . THR A 1 651 ? 8.883 -35.188 5.668 1 49.59 651 THR A O 1
ATOM 5246 N N . ILE A 1 652 ? 7.984 -37.188 5.883 1 48.06 652 ILE A N 1
ATOM 5247 C CA . ILE A 1 652 ? 8.367 -37.625 4.547 1 48.06 652 ILE A CA 1
ATOM 5248 C C . ILE A 1 652 ? 7.605 -36.812 3.496 1 48.06 652 ILE A C 1
ATOM 5250 O O . ILE A 1 652 ? 8.18 -36.406 2.482 1 48.06 652 ILE A O 1
ATOM 5254 N N . ALA A 1 653 ? 6.426 -36.688 3.805 1 46.53 653 ALA A N 1
ATOM 5255 C CA . ALA A 1 653 ? 5.574 -35.938 2.881 1 46.53 653 ALA A CA 1
ATOM 5256 C C . ALA A 1 653 ? 6.09 -34.531 2.684 1 46.53 653 ALA A C 1
ATOM 5258 O O . ALA A 1 653 ? 6.055 -34 1.57 1 46.53 653 ALA A O 1
ATOM 5259 N N . ASN A 1 654 ? 6.602 -34.031 3.674 1 45.03 654 ASN A N 1
ATOM 5260 C CA . ASN A 1 654 ? 7.133 -32.656 3.6 1 45.03 654 ASN A CA 1
ATOM 5261 C C . ASN A 1 654 ? 8.383 -32.594 2.727 1 45.03 654 ASN A C 1
ATOM 5263 O O . ASN A 1 654 ? 8.586 -31.625 2 1 45.03 654 ASN A O 1
ATOM 5267 N N . LEU A 1 655 ? 9.07 -33.719 2.668 1 45.22 655 LEU A N 1
ATOM 5268 C CA . LEU A 1 655 ? 10.32 -33.781 1.92 1 45.22 655 LEU A CA 1
ATOM 5269 C C . LEU A 1 655 ? 10.055 -33.812 0.419 1 45.22 655 LEU A C 1
ATOM 5271 O O . LEU A 1 655 ? 10.75 -33.156 -0.357 1 45.22 655 LEU A O 1
ATOM 5275 N N . ALA A 1 656 ? 9.164 -34.656 0.132 1 42.78 656 ALA A N 1
ATOM 5276 C CA . ALA A 1 656 ? 8.852 -34.781 -1.288 1 42.78 656 ALA A CA 1
ATOM 5277 C C . ALA A 1 656 ? 8.422 -33.438 -1.883 1 42.78 656 ALA A C 1
ATOM 5279 O O . ALA A 1 656 ? 8.812 -33.094 -3 1 42.78 656 ALA A O 1
ATOM 5280 N N . THR A 1 657 ? 7.66 -32.781 -1.039 1 41.06 657 THR A N 1
ATOM 5281 C CA . THR A 1 657 ? 7.195 -31.484 -1.509 1 41.06 657 THR A CA 1
ATOM 5282 C C . THR A 1 657 ? 8.375 -30.531 -1.703 1 41.06 657 THR A C 1
ATOM 5284 O O . THR A 1 657 ? 8.414 -29.781 -2.68 1 41.06 657 THR A O 1
ATOM 5287 N N . LEU A 1 658 ? 9.258 -30.625 -0.737 1 41.75 658 LEU A N 1
ATOM 5288 C CA . LEU A 1 658 ? 10.359 -29.672 -0.784 1 41.75 658 LEU A CA 1
ATOM 5289 C C . LEU A 1 658 ? 11.297 -29.984 -1.947 1 41.75 658 LEU A C 1
ATOM 5291 O O . LEU A 1 658 ? 11.852 -29.062 -2.564 1 41.75 658 LEU A O 1
ATOM 5295 N N . GLN A 1 659 ? 11.578 -31.312 -2.111 1 40.53 659 GLN A N 1
ATOM 5296 C CA . GLN A 1 659 ? 12.492 -31.688 -3.184 1 40.53 659 GLN A CA 1
ATOM 5297 C C . GLN A 1 659 ? 11.969 -31.234 -4.543 1 40.53 659 GLN A C 1
ATOM 5299 O O . GLN A 1 659 ? 12.742 -30.812 -5.402 1 40.53 659 GLN A O 1
ATOM 5304 N N . ILE A 1 660 ? 10.703 -31.406 -4.582 1 37.16 660 ILE A N 1
ATOM 5305 C CA . ILE A 1 660 ? 10.156 -31.047 -5.887 1 37.16 660 ILE A CA 1
ATOM 5306 C C . ILE A 1 660 ? 10.219 -29.531 -6.078 1 37.16 660 ILE A C 1
ATOM 5308 O O . ILE A 1 660 ? 10.477 -29.047 -7.18 1 37.16 660 ILE A O 1
ATOM 5312 N N . ALA A 1 661 ? 9.75 -28.812 -4.902 1 36.41 661 ALA A N 1
ATOM 5313 C CA . ALA A 1 661 ? 9.539 -27.375 -5.086 1 36.41 661 ALA A CA 1
ATOM 5314 C C . ALA A 1 661 ? 10.867 -26.625 -5.117 1 36.41 661 ALA A C 1
ATOM 5316 O O . ALA A 1 661 ? 10.898 -25.406 -5.223 1 36.41 661 ALA A O 1
ATOM 5317 N N . GLY A 1 662 ? 11.859 -27.234 -5.25 1 36 662 GLY A N 1
ATOM 5318 C CA . GLY A 1 662 ? 13.094 -26.469 -5.227 1 36 662 GLY A CA 1
ATOM 5319 C C . GLY A 1 662 ? 13.172 -25.484 -4.062 1 36 662 GLY A C 1
ATOM 5320 O O . GLY A 1 662 ? 13.898 -24.5 -4.121 1 36 662 GLY A O 1
ATOM 5321 N N . LEU A 1 663 ? 12.109 -25.266 -3.168 1 34.62 663 LEU A N 1
ATOM 5322 C CA . LEU A 1 663 ? 11.984 -24.266 -2.117 1 34.62 663 LEU A CA 1
ATOM 5323 C C . LEU A 1 663 ? 13 -24.516 -1.006 1 34.62 663 LEU A C 1
ATOM 5325 O O . LEU A 1 663 ? 13.547 -25.609 -0.895 1 34.62 663 LEU A O 1
ATOM 5329 N N . GLU A 1 664 ? 13.039 -23.422 0.04 1 36.97 664 GLU A N 1
ATOM 5330 C CA . GLU A 1 664 ? 13.969 -23.375 1.166 1 36.97 664 GLU A CA 1
ATOM 5331 C C . GLU A 1 664 ? 13.969 -24.703 1.928 1 36.97 664 GLU A C 1
ATOM 5333 O O . GLU A 1 664 ? 12.961 -25.406 1.955 1 36.97 664 GLU A O 1
ATOM 5338 N N . LYS A 1 665 ? 15.211 -24.984 2.428 1 37.5 665 LYS A N 1
ATOM 5339 C CA . LYS A 1 665 ? 15.766 -26.141 3.131 1 37.5 665 LYS A CA 1
ATOM 5340 C C . LYS A 1 665 ? 14.891 -26.547 4.312 1 37.5 665 LYS A C 1
ATOM 5342 O O . LYS A 1 665 ? 14.625 -25.734 5.203 1 37.5 665 LYS A O 1
ATOM 5347 N N . PRO A 1 666 ? 13.977 -27.344 4.066 1 38.97 666 PRO A N 1
ATOM 5348 C CA . PRO A 1 666 ? 13.281 -27.734 5.297 1 38.97 666 PRO A CA 1
ATOM 5349 C C . PRO A 1 666 ? 14.227 -27.906 6.48 1 38.97 666 PRO A C 1
ATOM 5351 O O . PRO A 1 666 ? 15.398 -28.234 6.289 1 38.97 666 PRO A O 1
ATOM 5354 N N . GLU A 1 667 ? 13.992 -27.297 7.578 1 39.59 667 GLU A N 1
ATOM 5355 C CA . GLU A 1 667 ? 14.648 -27.641 8.836 1 39.59 667 GLU A CA 1
ATOM 5356 C C . GLU A 1 667 ? 14.531 -29.141 9.125 1 39.59 667 GLU A C 1
ATOM 5358 O O . GLU A 1 667 ? 13.852 -29.547 10.07 1 39.59 667 GLU A O 1
ATOM 5363 N N . TRP A 1 668 ? 14.367 -29.984 8.234 1 40.88 668 TRP A N 1
ATOM 5364 C CA . TRP A 1 668 ? 14.312 -31.406 8.555 1 40.88 668 TRP A CA 1
ATOM 5365 C C . TRP A 1 668 ? 15.617 -31.875 9.188 1 40.88 668 TRP A C 1
ATOM 5367 O O . TRP A 1 668 ? 16.656 -31.891 8.531 1 40.88 668 TRP A O 1
ATOM 5377 N N . PRO A 1 669 ? 15.469 -32.156 10.305 1 44.34 669 PRO A N 1
ATOM 5378 C CA . PRO A 1 669 ? 16.719 -32.5 10.984 1 44.34 669 PRO A CA 1
ATOM 5379 C C . PRO A 1 669 ? 17.469 -33.656 10.312 1 44.34 669 PRO A C 1
ATOM 5381 O O . PRO A 1 669 ? 18.688 -33.656 10.25 1 44.34 669 PRO A O 1
ATOM 5384 N N . ALA A 1 670 ? 16.641 -34.625 9.766 1 46.03 670 ALA A N 1
ATOM 5385 C CA . ALA A 1 670 ? 17.359 -35.781 9.25 1 46.03 670 ALA A CA 1
ATOM 5386 C C . ALA A 1 670 ? 18.062 -35.438 7.934 1 46.03 670 ALA A C 1
ATOM 5388 O O . ALA A 1 670 ? 19.156 -35.938 7.668 1 46.03 670 ALA A O 1
ATOM 5389 N N . ALA A 1 671 ? 17.328 -34.75 7.039 1 50.03 671 ALA A N 1
ATOM 5390 C CA . ALA A 1 671 ? 17.953 -34.219 5.82 1 50.03 671 ALA A CA 1
ATOM 5391 C C . ALA A 1 671 ? 18.812 -33 6.129 1 50.03 671 ALA A C 1
ATOM 5393 O O . ALA A 1 671 ? 19.828 -32.781 5.457 1 50.03 671 ALA A O 1
ATOM 5394 N N . TRP A 1 672 ? 18.422 -32.25 7.16 1 49.03 672 TRP A N 1
ATOM 5395 C CA . TRP A 1 672 ? 19.109 -31 7.48 1 49.03 672 TRP A CA 1
ATOM 5396 C C . TRP A 1 672 ? 20.594 -31.25 7.754 1 49.03 672 TRP A C 1
ATOM 5398 O O . TRP A 1 672 ? 21.438 -30.438 7.406 1 49.03 672 TRP A O 1
ATOM 5408 N N . VAL A 1 673 ? 20.781 -32.5 8.305 1 52.59 673 VAL A N 1
ATOM 5409 C CA . VAL A 1 673 ? 22.188 -32.688 8.68 1 52.59 673 VAL A CA 1
ATOM 5410 C C . VAL A 1 673 ? 23.047 -32.719 7.426 1 52.59 673 VAL A C 1
ATOM 5412 O O . VAL A 1 673 ? 24.203 -32.281 7.453 1 52.59 673 VAL A O 1
ATOM 5415 N N . LEU A 1 674 ? 22.391 -33.219 6.395 1 51.41 674 LEU A N 1
ATOM 5416 C CA . LEU A 1 674 ? 23.188 -33.281 5.18 1 51.41 674 LEU A CA 1
ATOM 5417 C C . LEU A 1 674 ? 22.672 -32.312 4.125 1 51.41 674 LEU A C 1
ATOM 5419 O O . LEU A 1 674 ? 23.234 -32.219 3.033 1 51.41 674 LEU A O 1
ATOM 5423 N N . GLN A 1 675 ? 21.734 -31.531 4.305 1 51.47 675 GLN A N 1
ATOM 5424 C CA . GLN A 1 675 ? 20.984 -30.734 3.342 1 51.47 675 GLN A CA 1
ATOM 5425 C C . GLN A 1 675 ? 21.922 -29.844 2.527 1 51.47 675 GLN A C 1
ATOM 5427 O O . GLN A 1 675 ? 22.469 -28.875 3.049 1 51.47 675 GLN A O 1
ATOM 5432 N N . GLY A 1 676 ? 22.016 -30.219 1.3 1 52.12 676 GLY A N 1
ATOM 5433 C CA . GLY A 1 676 ? 22.734 -29.453 0.287 1 52.12 676 GLY A CA 1
ATOM 5434 C C . GLY A 1 676 ? 24.234 -29.609 0.376 1 52.12 676 GLY A C 1
ATOM 5435 O O . GLY A 1 676 ? 24.984 -28.953 -0.351 1 52.12 676 GLY A O 1
ATOM 5436 N N . LYS A 1 677 ? 24.609 -30.406 1.449 1 59.53 677 LYS A N 1
ATOM 5437 C CA . LYS A 1 677 ? 26.062 -30.531 1.647 1 59.53 677 LYS A CA 1
ATOM 5438 C C . LYS A 1 677 ? 26.5 -32 1.563 1 59.53 677 LYS A C 1
ATOM 5440 O O . LYS A 1 677 ? 25.734 -32.906 1.919 1 59.53 677 LYS A O 1
ATOM 5445 N N . GLU A 1 678 ? 27.5 -32.156 0.836 1 67.69 678 GLU A N 1
ATOM 5446 C CA . GLU A 1 678 ? 28.188 -33.438 0.94 1 67.69 678 GLU A CA 1
ATOM 5447 C C . GLU A 1 678 ? 28.531 -33.75 2.391 1 67.69 678 GLU A C 1
ATOM 5449 O O . GLU A 1 678 ? 28.891 -32.875 3.164 1 67.69 678 GLU A O 1
ATOM 5454 N N . GLY A 1 679 ? 28.188 -34.969 2.801 1 77.75 679 GLY A N 1
ATOM 5455 C CA . GLY A 1 679 ? 28.562 -35.375 4.152 1 77.75 679 GLY A CA 1
ATOM 5456 C C . GLY A 1 679 ? 28 -36.719 4.543 1 77.75 679 GLY A C 1
ATOM 5457 O O . GLY A 1 679 ? 27.469 -37.438 3.701 1 77.75 679 GLY A O 1
ATOM 5458 N N . THR A 1 680 ? 28.359 -37.094 5.734 1 83.38 680 THR A N 1
ATOM 5459 C CA . THR A 1 680 ? 27.953 -38.375 6.273 1 83.38 680 THR A CA 1
ATOM 5460 C C . THR A 1 680 ? 27.234 -38.219 7.602 1 83.38 680 THR A C 1
ATOM 5462 O O . THR A 1 680 ? 27.609 -37.375 8.43 1 83.38 680 THR A O 1
ATOM 5465 N N . ALA A 1 681 ? 26.156 -38.906 7.719 1 85.56 681 ALA A N 1
ATOM 5466 C CA . ALA A 1 681 ? 25.438 -38.969 8.984 1 85.56 681 ALA A CA 1
ATOM 5467 C C . ALA A 1 681 ? 25.172 -40.438 9.383 1 85.56 681 ALA A C 1
ATOM 5469 O O . ALA A 1 681 ? 25.062 -41.312 8.523 1 85.56 681 ALA A O 1
ATOM 5470 N N . ILE A 1 682 ? 25.125 -40.656 10.656 1 86.5 682 ILE A N 1
ATOM 5471 C CA . ILE A 1 682 ? 24.766 -41.969 11.195 1 86.5 682 ILE A CA 1
ATOM 5472 C C . ILE A 1 682 ? 23.391 -41.875 11.867 1 86.5 682 ILE A C 1
ATOM 5474 O O . ILE A 1 682 ? 23.109 -40.938 12.602 1 86.5 682 ILE A O 1
ATOM 5478 N N . TYR A 1 683 ? 22.562 -42.781 11.453 1 87.94 683 TYR A N 1
ATOM 5479 C CA . TYR A 1 683 ? 21.25 -42.969 12.086 1 87.94 683 TYR A CA 1
ATOM 5480 C C . TYR A 1 683 ? 21.25 -44.25 12.945 1 87.94 683 TYR A C 1
ATOM 5482 O O . TYR A 1 683 ? 21.797 -45.281 12.555 1 87.94 683 TYR A O 1
ATOM 5490 N N . ARG A 1 684 ? 20.719 -44.156 14.148 1 89.62 684 ARG A N 1
ATOM 5491 C CA . ARG A 1 684 ? 20.625 -45.375 14.961 1 89.62 684 ARG A CA 1
ATOM 5492 C C . ARG A 1 684 ? 19.266 -45.469 15.641 1 89.62 684 ARG A C 1
ATOM 5494 O O . ARG A 1 684 ? 18.594 -44.469 15.844 1 89.62 684 ARG A O 1
ATOM 5501 N N . THR A 1 685 ? 18.812 -46.562 15.852 1 90.06 685 THR A N 1
ATOM 5502 C CA . THR A 1 685 ? 17.609 -46.875 16.625 1 90.06 685 THR A CA 1
ATOM 5503 C C . THR A 1 685 ? 17.734 -48.25 17.281 1 90.06 685 THR A C 1
ATOM 5505 O O . THR A 1 685 ? 18.688 -49 17.031 1 90.06 685 THR A O 1
ATOM 5508 N N . GLU A 1 686 ? 16.891 -48.531 18.188 1 89 686 GLU A N 1
ATOM 5509 C CA . GLU A 1 686 ? 16.781 -49.812 18.859 1 89 686 GLU A CA 1
ATOM 5510 C C . GLU A 1 686 ? 15.445 -50.5 18.547 1 89 686 GLU A C 1
ATOM 5512 O O . GLU A 1 686 ? 14.398 -49.844 18.594 1 89 686 GLU A O 1
ATOM 5517 N N . ILE A 1 687 ? 15.617 -51.719 18.109 1 87.81 687 ILE A N 1
ATOM 5518 C CA . ILE A 1 687 ? 14.406 -52.469 17.844 1 87.81 687 ILE A CA 1
ATOM 5519 C C . ILE A 1 687 ? 14.328 -53.688 18.781 1 87.81 687 ILE A C 1
ATOM 5521 O O . ILE A 1 687 ? 15.297 -54.438 18.922 1 87.81 687 ILE A O 1
ATOM 5525 N N . GLU A 1 688 ? 13.242 -53.812 19.453 1 87.94 688 GLU A N 1
ATOM 5526 C CA . GLU A 1 688 ? 13 -55 20.266 1 87.94 688 GLU A CA 1
ATOM 5527 C C . GLU A 1 688 ? 12.352 -56.125 19.453 1 87.94 688 GLU A C 1
ATOM 5529 O O . GLU A 1 688 ? 11.234 -55.969 18.969 1 87.94 688 GLU A O 1
ATOM 5534 N N . PHE A 1 689 ? 13.078 -57.156 19.297 1 86.56 689 PHE A N 1
ATOM 5535 C CA . PHE A 1 689 ? 12.547 -58.312 18.578 1 86.56 689 PHE A CA 1
ATOM 5536 C C . PHE A 1 689 ? 12 -59.344 19.547 1 86.56 689 PHE A C 1
ATOM 5538 O O . PHE A 1 689 ? 12.703 -59.781 20.453 1 86.56 689 PHE A O 1
ATOM 5545 N N . THR A 1 690 ? 10.773 -59.75 19.359 1 84.44 690 THR A N 1
ATOM 5546 C CA . THR A 1 690 ? 10.172 -60.844 20.125 1 84.44 690 THR A CA 1
ATOM 5547 C C . THR A 1 690 ? 10.352 -62.188 19.422 1 84.44 690 THR A C 1
ATOM 5549 O O . THR A 1 690 ? 10.594 -62.219 18.203 1 84.44 690 THR A O 1
ATOM 5552 N N . PRO A 1 691 ? 10.273 -63.219 20.172 1 82.38 691 PRO A N 1
ATOM 5553 C CA . PRO A 1 691 ? 10.344 -64.562 19.516 1 82.38 691 PRO A CA 1
ATOM 5554 C C . PRO A 1 691 ? 9.312 -64.688 18.406 1 82.38 691 PRO A C 1
ATOM 5556 O O . PRO A 1 691 ? 9.602 -65.375 17.391 1 82.38 691 PRO A O 1
ATOM 5559 N N . GLU A 1 692 ? 8.203 -64.125 18.625 1 76.5 692 GLU A N 1
ATOM 5560 C CA . GLU A 1 692 ? 7.16 -64.188 17.609 1 76.5 692 GLU A CA 1
ATOM 5561 C C . GLU A 1 692 ? 7.594 -63.469 16.312 1 76.5 692 GLU A C 1
ATOM 5563 O O . GLU A 1 692 ? 7.375 -64 15.219 1 76.5 692 GLU A O 1
ATOM 5568 N N . MET A 1 693 ? 8.273 -62.375 16.469 1 77.81 693 MET A N 1
ATOM 5569 C CA . MET A 1 693 ? 8.758 -61.625 15.305 1 77.81 693 MET A CA 1
ATOM 5570 C C . MET A 1 693 ? 9.773 -62.438 14.523 1 77.81 693 MET A C 1
ATOM 5572 O O . MET A 1 693 ? 9.742 -62.469 13.289 1 77.81 693 MET A O 1
ATOM 5576 N N . ILE A 1 694 ? 10.602 -63.062 15.234 1 79.56 694 ILE A N 1
ATOM 5577 C CA . ILE A 1 694 ? 11.664 -63.844 14.609 1 79.56 694 ILE A CA 1
ATOM 5578 C C . ILE A 1 694 ? 11.07 -65.062 13.938 1 79.56 694 ILE A C 1
ATOM 5580 O O . ILE A 1 694 ? 11.43 -65.375 12.805 1 79.56 694 ILE A O 1
ATOM 5584 N N . ALA A 1 695 ? 10.094 -65.625 14.625 1 75.31 695 ALA A N 1
ATOM 5585 C CA . ALA A 1 695 ? 9.438 -66.812 14.062 1 75.31 695 ALA A CA 1
ATOM 5586 C C . ALA A 1 695 ? 8.672 -66.438 12.797 1 75.31 695 ALA A C 1
ATOM 5588 O O . ALA A 1 695 ? 8.633 -67.25 11.852 1 75.31 695 ALA A O 1
ATOM 5589 N N . GLU A 1 696 ? 8.172 -65.312 12.82 1 70.06 696 GLU A N 1
ATOM 5590 C CA . GLU A 1 696 ? 7.391 -64.812 11.672 1 70.06 696 GLU A CA 1
ATOM 5591 C C . GLU A 1 696 ? 8.297 -64.25 10.586 1 70.06 696 GLU A C 1
ATOM 5593 O O . GLU A 1 696 ? 7.812 -63.781 9.555 1 70.06 696 GLU A O 1
ATOM 5598 N N . ARG A 1 697 ? 9.516 -64.25 10.734 1 75.44 697 ARG A N 1
ATOM 5599 C CA . ARG A 1 697 ? 10.539 -63.75 9.836 1 75.44 697 ARG A CA 1
ATOM 5600 C C . ARG A 1 697 ? 10.312 -62.281 9.523 1 75.44 697 ARG A C 1
ATOM 5602 O O . ARG A 1 697 ? 10.461 -61.844 8.375 1 75.44 697 ARG A O 1
ATOM 5609 N N . LYS A 1 698 ? 9.789 -61.656 10.586 1 79.38 698 LYS A N 1
ATOM 5610 C CA . LYS A 1 698 ? 9.719 -60.219 10.484 1 79.38 698 LYS A CA 1
ATOM 5611 C C . LYS A 1 698 ? 11.102 -59.594 10.648 1 79.38 698 LYS A C 1
ATOM 5613 O O . LYS A 1 698 ? 11.336 -58.844 11.594 1 79.38 698 LYS A O 1
ATOM 5618 N N . THR A 1 699 ? 11.891 -60.031 9.703 1 80.62 699 THR A N 1
ATOM 5619 C CA . THR A 1 699 ? 13.297 -59.656 9.852 1 80.62 699 THR A CA 1
ATOM 5620 C C . THR A 1 699 ? 13.797 -58.906 8.625 1 80.62 699 THR A C 1
ATOM 5622 O O . THR A 1 699 ? 14.984 -58.594 8.539 1 80.62 699 THR A O 1
ATOM 5625 N N . MET A 1 700 ? 12.734 -58.75 7.781 1 79.44 700 MET A N 1
ATOM 5626 C CA . MET A 1 700 ? 13.133 -57.938 6.645 1 79.44 700 MET A CA 1
ATOM 5627 C C . MET A 1 700 ? 13.047 -56.438 6.992 1 79.44 700 MET A C 1
ATOM 5629 O O . MET A 1 700 ? 11.984 -55.938 7.375 1 79.44 700 MET A O 1
ATOM 5633 N N . ILE A 1 701 ? 14.203 -55.75 6.992 1 84.88 701 ILE A N 1
ATOM 5634 C CA . ILE A 1 701 ? 14.195 -54.281 7.207 1 84.88 701 ILE A CA 1
ATOM 5635 C C . ILE A 1 701 ? 14.289 -53.562 5.867 1 84.88 701 ILE A C 1
ATOM 5637 O O . ILE A 1 701 ? 15.094 -53.938 5.008 1 84.88 701 ILE A O 1
ATOM 5641 N N . GLU A 1 702 ? 13.414 -52.688 5.715 1 80 702 GLU A N 1
ATOM 5642 C CA . GLU A 1 702 ? 13.406 -51.875 4.488 1 80 702 GLU A CA 1
ATOM 5643 C C . GLU A 1 702 ? 13.602 -50.406 4.789 1 80 702 GLU A C 1
ATOM 5645 O O . GLU A 1 702 ? 12.859 -49.812 5.586 1 80 702 GLU A O 1
ATOM 5650 N N . PHE A 1 703 ? 14.664 -49.812 4.312 1 82.81 703 PHE A N 1
ATOM 5651 C CA . PHE A 1 703 ? 14.82 -48.344 4.188 1 82.81 703 PHE A CA 1
ATOM 5652 C C . PHE A 1 703 ? 14.281 -47.875 2.848 1 82.81 703 PHE A C 1
ATOM 5654 O O . PHE A 1 703 ? 14.883 -48.125 1.801 1 82.81 703 PHE A O 1
ATOM 5661 N N . ALA A 1 704 ? 13.133 -47.219 2.979 1 69.88 704 ALA A N 1
ATOM 5662 C CA . ALA A 1 704 ? 12.414 -46.906 1.749 1 69.88 704 ALA A CA 1
ATOM 5663 C C . ALA A 1 704 ? 13.227 -45.969 0.865 1 69.88 704 ALA A C 1
ATOM 5665 O O . ALA A 1 704 ? 13.078 -45.969 -0.36 1 69.88 704 ALA A O 1
ATOM 5666 N N . CYS A 1 705 ? 14.07 -45.094 1.438 1 70.56 705 CYS A N 1
ATOM 5667 C CA . CYS A 1 705 ? 14.914 -44.188 0.656 1 70.56 705 CYS A CA 1
ATOM 5668 C C . CYS A 1 705 ? 16.156 -43.781 1.445 1 70.56 705 CYS A C 1
ATOM 5670 O O . CYS A 1 705 ? 16.047 -43.062 2.439 1 70.56 705 CYS A O 1
ATOM 5672 N N . VAL A 1 706 ? 17.25 -44.312 1.108 1 76.06 706 VAL A N 1
ATOM 5673 C CA . VAL A 1 706 ? 18.562 -43.906 1.618 1 76.06 706 VAL A CA 1
ATOM 5674 C C . VAL A 1 706 ? 19.266 -43.031 0.58 1 76.06 706 VAL A C 1
ATOM 5676 O O . VAL A 1 706 ? 19.625 -43.531 -0.498 1 76.06 706 VAL A O 1
ATOM 5679 N N . ASP A 1 707 ? 19.297 -41.719 0.863 1 71 707 ASP A N 1
ATOM 5680 C CA . ASP A 1 707 ? 19.938 -40.75 -0.051 1 71 707 ASP A CA 1
ATOM 5681 C C . ASP A 1 707 ? 21.312 -40.344 0.455 1 71 707 ASP A C 1
ATOM 5683 O O . ASP A 1 707 ? 21.422 -39.656 1.475 1 71 707 ASP A O 1
ATOM 5687 N N . ASP A 1 708 ? 22.359 -40.812 -0.18 1 71.31 708 ASP A N 1
ATOM 5688 C CA . ASP A 1 708 ? 22.5 -41.5 -1.466 1 71.31 708 ASP A CA 1
ATOM 5689 C C . ASP A 1 708 ? 22.906 -42.969 -1.277 1 71.31 708 ASP A C 1
ATOM 5691 O O . ASP A 1 708 ? 22.656 -43.781 -2.15 1 71.31 708 ASP A O 1
ATOM 5695 N N . ALA A 1 709 ? 23.656 -43.125 -0.262 1 83 709 ALA A N 1
ATOM 5696 C CA . ALA A 1 709 ? 24.156 -44.438 0.023 1 83 709 ALA A CA 1
ATOM 5697 C C . ALA A 1 709 ? 24.188 -44.719 1.525 1 83 709 ALA A C 1
ATOM 5699 O O . ALA A 1 709 ? 24.297 -43.781 2.326 1 83 709 ALA A O 1
ATOM 5700 N N . GLY A 1 710 ? 24 -46.031 1.838 1 87.38 710 GLY A N 1
ATOM 5701 C CA . GLY A 1 710 ? 23.984 -46.344 3.254 1 87.38 710 GLY A CA 1
ATOM 5702 C C . GLY A 1 710 ? 24.547 -47.719 3.555 1 87.38 710 GLY A C 1
ATOM 5703 O O . GLY A 1 710 ? 24.531 -48.625 2.699 1 87.38 710 GLY A O 1
ATOM 5704 N N . THR A 1 711 ? 25.203 -47.812 4.621 1 89.25 711 THR A N 1
ATOM 5705 C CA . THR A 1 711 ? 25.656 -49.094 5.16 1 89.25 711 THR A CA 1
ATOM 5706 C C . THR A 1 711 ? 24.953 -49.406 6.473 1 89.25 711 THR A C 1
ATOM 5708 O O . THR A 1 711 ? 24.984 -48.594 7.41 1 89.25 711 THR A O 1
ATOM 5711 N N . LEU A 1 712 ? 24.297 -50.531 6.426 1 92.06 712 LEU A N 1
ATOM 5712 C CA . LEU A 1 712 ? 23.5 -50.938 7.57 1 92.06 712 LEU A CA 1
ATOM 5713 C C . LEU A 1 712 ? 24.328 -51.781 8.547 1 92.06 712 LEU A C 1
ATOM 5715 O O . LEU A 1 712 ? 25.094 -52.656 8.125 1 92.06 712 LEU A O 1
ATOM 5719 N N . TRP A 1 713 ? 24.203 -51.469 9.844 1 90.25 713 TRP A N 1
ATOM 5720 C CA . TRP A 1 713 ? 24.812 -52.219 10.945 1 90.25 713 TRP A CA 1
ATOM 5721 C C . TRP A 1 713 ? 23.766 -52.719 11.914 1 90.25 713 TRP A C 1
ATOM 5723 O O . TRP A 1 713 ? 22.812 -52.031 12.242 1 90.25 713 TRP A O 1
ATOM 5733 N N . VAL A 1 714 ? 23.875 -53.906 12.25 1 91.19 714 VAL A N 1
ATOM 5734 C CA . VAL A 1 714 ? 23.016 -54.5 13.273 1 91.19 714 VAL A CA 1
ATOM 5735 C C . VAL A 1 714 ? 23.875 -55.094 14.375 1 91.19 714 VAL A C 1
ATOM 5737 O O . VAL A 1 714 ? 24.719 -55.938 14.117 1 91.19 714 VAL A O 1
ATOM 5740 N N . ASN A 1 715 ? 23.625 -54.594 15.586 1 89.44 715 ASN A N 1
ATOM 5741 C CA . ASN A 1 715 ? 24.375 -55.031 16.75 1 89.44 715 ASN A CA 1
ATOM 5742 C C . ASN A 1 715 ? 25.875 -55 16.516 1 89.44 715 ASN A C 1
ATOM 5744 O O . ASN A 1 715 ? 26.594 -55.969 16.812 1 89.44 715 ASN A O 1
ATOM 5748 N N . GLY A 1 716 ? 26.297 -53.906 15.867 1 84.69 716 GLY A N 1
ATOM 5749 C CA . GLY A 1 716 ? 27.719 -53.625 15.695 1 84.69 716 GLY A CA 1
ATOM 5750 C C . GLY A 1 716 ? 28.312 -54.312 14.484 1 84.69 716 GLY A C 1
ATOM 5751 O O . GLY A 1 716 ? 29.5 -54.156 14.188 1 84.69 716 GLY A O 1
ATOM 5752 N N . LYS A 1 717 ? 27.531 -55.094 13.844 1 88.12 717 LYS A N 1
ATOM 5753 C CA . LYS A 1 717 ? 28.047 -55.781 12.664 1 88.12 717 LYS A CA 1
ATOM 5754 C C . LYS A 1 717 ? 27.5 -55.156 11.383 1 88.12 717 LYS A C 1
ATOM 5756 O O . LYS A 1 717 ? 26.312 -54.812 11.305 1 88.12 717 LYS A O 1
ATOM 5761 N N . GLU A 1 718 ? 28.359 -55.062 10.406 1 89.31 718 GLU A N 1
ATOM 5762 C CA . GLU A 1 718 ? 27.922 -54.594 9.086 1 89.31 718 GLU A CA 1
ATOM 5763 C C . GLU A 1 718 ? 27.078 -55.656 8.383 1 89.31 718 GLU A C 1
ATOM 5765 O O . GLU A 1 718 ? 27.5 -56.812 8.281 1 89.31 718 GLU A O 1
ATOM 5770 N N . VAL A 1 719 ? 25.938 -55.281 7.969 1 89.88 719 VAL A N 1
ATOM 5771 C CA . VAL A 1 719 ? 24.984 -56.25 7.422 1 89.88 719 VAL A CA 1
ATOM 5772 C C . VAL A 1 719 ? 24.922 -56.125 5.902 1 89.88 719 VAL A C 1
ATOM 5774 O O . VAL A 1 719 ? 24.938 -57.125 5.18 1 89.88 719 VAL A O 1
ATOM 5777 N N . ALA A 1 720 ? 24.734 -54.938 5.391 1 87.62 720 ALA A N 1
ATOM 5778 C CA . ALA A 1 720 ? 24.562 -54.688 3.957 1 87.62 720 ALA A CA 1
ATOM 5779 C C . ALA A 1 720 ? 24.812 -53.219 3.615 1 87.62 720 ALA A C 1
ATOM 5781 O O . ALA A 1 720 ? 24.781 -52.375 4.496 1 87.62 720 ALA A O 1
ATOM 5782 N N . SER A 1 721 ? 25.172 -52.969 2.48 1 89 721 SER A N 1
ATOM 5783 C CA . SER A 1 721 ? 25.297 -51.625 1.955 1 89 721 SER A CA 1
ATOM 5784 C C . SER A 1 721 ? 24.359 -51.375 0.776 1 89 721 SER A C 1
ATOM 5786 O O . SER A 1 721 ? 23.953 -52.344 0.104 1 89 721 SER A O 1
ATOM 5788 N N . HIS A 1 722 ? 23.922 -50.25 0.643 1 83.94 722 HIS A N 1
ATOM 5789 C CA . HIS A 1 722 ? 22.984 -49.812 -0.379 1 83.94 722 HIS A CA 1
ATOM 5790 C C . HIS A 1 722 ? 23.484 -48.531 -1.068 1 83.94 722 HIS A C 1
ATOM 5792 O O . HIS A 1 722 ? 23.875 -47.594 -0.402 1 83.94 722 HIS A O 1
ATOM 5798 N N . ASP A 1 723 ? 23.656 -48.5 -2.303 1 75.62 723 ASP A N 1
ATOM 5799 C CA . ASP A 1 723 ? 24.188 -47.312 -3.004 1 75.62 723 ASP A CA 1
ATOM 5800 C C . ASP A 1 723 ? 23.219 -46.844 -4.086 1 75.62 723 ASP A C 1
ATOM 5802 O O . ASP A 1 723 ? 23.656 -46.281 -5.105 1 75.62 723 ASP A O 1
ATOM 5806 N N . ALA A 1 724 ? 21.984 -47.125 -3.85 1 65.38 724 ALA A N 1
ATOM 5807 C CA . ALA A 1 724 ? 20.969 -46.688 -4.805 1 65.38 724 ALA A CA 1
ATOM 5808 C C . ALA A 1 724 ? 19.875 -45.875 -4.113 1 65.38 724 ALA A C 1
ATOM 5810 O O . ALA A 1 724 ? 18.984 -46.469 -3.465 1 65.38 724 ALA A O 1
ATOM 5811 N N . TRP A 1 725 ? 19.891 -44.594 -4.266 1 64.5 725 TRP A N 1
ATOM 5812 C CA . TRP A 1 725 ? 18.969 -43.75 -3.521 1 64.5 725 TRP A CA 1
ATOM 5813 C C . TRP A 1 725 ? 17.531 -43.938 -4.004 1 64.5 725 TRP A C 1
ATOM 5815 O O . TRP A 1 725 ? 16.578 -43.656 -3.273 1 64.5 725 TRP A O 1
ATOM 5825 N N . ASP A 1 726 ? 17.422 -44.5 -5.199 1 54.31 726 ASP A N 1
ATOM 5826 C CA . ASP A 1 726 ? 16.109 -44.562 -5.82 1 54.31 726 ASP A CA 1
ATOM 5827 C C . ASP A 1 726 ? 15.461 -45.938 -5.566 1 54.31 726 ASP A C 1
ATOM 5829 O O . ASP A 1 726 ? 14.391 -46.219 -6.102 1 54.31 726 ASP A O 1
ATOM 5833 N N . LYS A 1 727 ? 16.062 -46.75 -4.887 1 63.59 727 LYS A N 1
ATOM 5834 C CA . LYS A 1 727 ? 15.531 -48.062 -4.527 1 63.59 727 LYS A CA 1
ATOM 5835 C C . LYS A 1 727 ? 15.516 -48.25 -3.014 1 63.59 727 LYS A C 1
ATOM 5837 O O . LYS A 1 727 ? 16.406 -47.75 -2.312 1 63.59 727 LYS A O 1
ATOM 5842 N N . PRO A 1 728 ? 14.477 -49 -2.664 1 71.25 728 PRO A N 1
ATOM 5843 C CA . PRO A 1 728 ? 14.516 -49.344 -1.236 1 71.25 728 PRO A CA 1
ATOM 5844 C C . PRO A 1 728 ? 15.68 -50.25 -0.87 1 71.25 728 PRO A C 1
ATOM 5846 O O . PRO A 1 728 ? 16.094 -51.094 -1.681 1 71.25 728 PRO A O 1
ATOM 5849 N N . PHE A 1 729 ? 16.312 -49.969 0.185 1 81.56 729 PHE A N 1
ATOM 5850 C CA . PHE A 1 729 ? 17.328 -50.812 0.8 1 81.56 729 PHE A CA 1
ATOM 5851 C C . PHE A 1 729 ? 16.688 -51.875 1.707 1 81.56 729 PHE A C 1
ATOM 5853 O O . PHE A 1 729 ? 16.188 -51.531 2.785 1 81.56 729 PHE A O 1
ATOM 5860 N N . VAL A 1 730 ? 16.469 -53.062 1.092 1 78.69 730 VAL A N 1
ATOM 5861 C CA . VAL A 1 730 ? 15.82 -54.125 1.843 1 78.69 730 VAL A CA 1
ATOM 5862 C C . VAL A 1 730 ? 16.859 -55.188 2.258 1 78.69 730 VAL A C 1
ATOM 5864 O O . VAL A 1 730 ? 17.641 -55.656 1.425 1 78.69 730 VAL A O 1
ATOM 5867 N N . VAL A 1 731 ? 16.922 -55.531 3.529 1 86.06 731 VAL A N 1
ATOM 5868 C CA . VAL A 1 731 ? 17.891 -56.5 4.051 1 86.06 731 VAL A CA 1
ATOM 5869 C C . VAL A 1 731 ? 17.203 -57.438 5.023 1 86.06 731 VAL A C 1
ATOM 5871 O O . VAL A 1 731 ? 16.406 -57.031 5.855 1 86.06 731 VAL A O 1
ATOM 5874 N N . ASN A 1 732 ? 17.391 -58.688 4.773 1 82.19 732 ASN A N 1
ATOM 5875 C CA . ASN A 1 732 ? 17.031 -59.656 5.801 1 82.19 732 ASN A CA 1
ATOM 5876 C C . ASN A 1 732 ? 18.031 -59.656 6.949 1 82.19 732 ASN A C 1
ATOM 5878 O O . ASN A 1 732 ? 19.172 -60.094 6.785 1 82.19 732 ASN A O 1
ATOM 5882 N N . ILE A 1 733 ? 17.641 -59.219 8.133 1 88.69 733 ILE A N 1
ATOM 5883 C CA . ILE A 1 733 ? 18.609 -59.062 9.219 1 88.69 733 ILE A CA 1
ATOM 5884 C C . ILE A 1 733 ? 18.484 -60.219 10.203 1 88.69 733 ILE A C 1
ATOM 5886 O O . ILE A 1 733 ? 19.094 -60.219 11.273 1 88.69 733 ILE A O 1
ATOM 5890 N N . ALA A 1 734 ? 17.75 -61.188 9.812 1 86.5 734 ALA A N 1
ATOM 5891 C CA . ALA A 1 734 ? 17.484 -62.344 10.68 1 86.5 734 ALA A CA 1
ATOM 5892 C C . ALA A 1 734 ? 18.797 -62.906 11.234 1 86.5 734 ALA A C 1
ATOM 5894 O O . ALA A 1 734 ? 18.891 -63.219 12.43 1 86.5 734 ALA A O 1
ATOM 5895 N N . PRO A 1 735 ? 19.828 -63.031 10.391 1 88.62 735 PRO A N 1
ATOM 5896 C CA . PRO A 1 735 ? 21.047 -63.656 10.906 1 88.62 735 PRO A CA 1
ATOM 5897 C C . PRO A 1 735 ? 21.75 -62.781 11.938 1 88.62 735 PRO A C 1
ATOM 5899 O O . PRO A 1 735 ? 22.641 -63.25 12.648 1 88.62 735 PRO A O 1
ATOM 5902 N N . TYR A 1 736 ? 21.359 -61.562 12.109 1 91.12 736 TYR A N 1
ATOM 5903 C CA . TYR A 1 736 ? 22.141 -60.625 12.891 1 91.12 736 TYR A CA 1
ATOM 5904 C C . TYR A 1 736 ? 21.391 -60.188 14.141 1 91.12 736 TYR A C 1
ATOM 5906 O O . TYR A 1 736 ? 21.859 -59.344 14.898 1 91.12 736 TYR A O 1
ATOM 5914 N N . ILE A 1 737 ? 20.188 -60.688 14.32 1 91.25 737 ILE A N 1
ATOM 5915 C CA . ILE A 1 737 ? 19.375 -60.219 15.438 1 91.25 737 ILE A CA 1
ATOM 5916 C C . ILE A 1 737 ? 19.203 -61.312 16.469 1 91.25 737 ILE A C 1
ATOM 5918 O O . ILE A 1 737 ? 19.469 -62.5 16.172 1 91.25 737 ILE A O 1
ATOM 5922 N N . HIS A 1 738 ? 18.922 -60.938 17.719 1 90.06 738 HIS A N 1
ATOM 5923 C CA . HIS A 1 738 ? 18.562 -61.812 18.812 1 90.06 738 HIS A CA 1
ATOM 5924 C C . HIS A 1 738 ? 17.297 -61.375 19.516 1 90.06 738 HIS A C 1
ATOM 5926 O O . HIS A 1 738 ? 16.812 -60.25 19.266 1 90.06 738 HIS A O 1
ATOM 5932 N N . ASN A 1 739 ? 16.812 -62.25 20.297 1 87.12 739 ASN A N 1
ATOM 5933 C CA . ASN A 1 739 ? 15.656 -61.906 21.094 1 87.12 739 ASN A CA 1
ATOM 5934 C C . ASN A 1 739 ? 15.961 -60.719 22.047 1 87.12 739 ASN A C 1
ATOM 5936 O O . ASN A 1 739 ? 17.016 -60.688 22.672 1 87.12 739 ASN A O 1
ATOM 5940 N N . GLY A 1 740 ? 15.023 -59.781 22.016 1 88.56 740 GLY A N 1
ATOM 5941 C CA . GLY A 1 740 ? 15.211 -58.625 22.844 1 88.56 740 GLY A CA 1
ATOM 5942 C C . GLY A 1 740 ? 15.672 -57.406 22.047 1 88.56 740 GLY A C 1
ATOM 5943 O O . GLY A 1 740 ? 15.305 -57.219 20.891 1 88.56 740 GLY A O 1
ATOM 5944 N N . LYS A 1 741 ? 16.438 -56.562 22.766 1 90.44 741 LYS A N 1
ATOM 5945 C CA . LYS A 1 741 ? 16.844 -55.281 22.203 1 90.44 741 LYS A CA 1
ATOM 5946 C C . LYS A 1 741 ? 18.016 -55.438 21.234 1 90.44 741 LYS A C 1
ATOM 5948 O O . LYS A 1 741 ? 19 -56.125 21.547 1 90.44 741 LYS A O 1
ATOM 5953 N N . ASN A 1 742 ? 17.875 -54.969 20 1 91.81 742 ASN A N 1
ATOM 5954 C CA . ASN A 1 742 ? 18.906 -54.969 18.969 1 91.81 742 ASN A CA 1
ATOM 5955 C C . ASN A 1 742 ? 19.188 -53.531 18.484 1 91.81 742 ASN A C 1
ATOM 5957 O O . ASN A 1 742 ? 18.266 -52.75 18.266 1 91.81 742 ASN A O 1
ATOM 5961 N N . ASP A 1 743 ? 20.422 -53.312 18.422 1 90.81 743 ASP A N 1
ATOM 5962 C CA . ASP A 1 743 ? 20.859 -52 17.922 1 90.81 743 ASP A CA 1
ATOM 5963 C C . ASP A 1 743 ? 20.922 -52 16.406 1 90.81 743 ASP A C 1
ATOM 5965 O O . ASP A 1 743 ? 21.594 -52.844 15.805 1 90.81 743 ASP A O 1
ATOM 5969 N N . ILE A 1 744 ? 20.156 -51.062 15.805 1 92.12 744 ILE A N 1
ATOM 5970 C CA . ILE A 1 744 ? 20.203 -50.875 14.359 1 92.12 744 ILE A CA 1
ATOM 5971 C C . ILE A 1 744 ? 20.828 -49.531 14.023 1 92.12 744 ILE A C 1
ATOM 5973 O O . ILE A 1 744 ? 20.469 -48.5 14.625 1 92.12 744 ILE A O 1
ATOM 5977 N N . ALA A 1 745 ? 21.812 -49.531 13.211 1 91.69 745 ALA A N 1
ATOM 5978 C CA . ALA A 1 745 ? 22.422 -48.281 12.758 1 91.69 745 ALA A CA 1
ATOM 5979 C C . ALA A 1 745 ? 22.656 -48.281 11.25 1 91.69 745 ALA A C 1
ATOM 5981 O O . ALA A 1 745 ? 22.938 -49.344 10.672 1 91.69 745 ALA A O 1
ATOM 5982 N N . ILE A 1 746 ? 22.469 -47.156 10.602 1 89.62 746 ILE A N 1
ATOM 5983 C CA . ILE A 1 746 ? 22.812 -47 9.188 1 89.62 746 ILE A CA 1
ATOM 5984 C C . ILE A 1 746 ? 23.625 -45.719 8.969 1 89.62 746 ILE A C 1
ATOM 5986 O O . ILE A 1 746 ? 23.281 -44.688 9.508 1 89.62 746 ILE A O 1
ATOM 5990 N N . ILE A 1 747 ? 24.719 -45.906 8.367 1 87.12 747 ILE A N 1
ATOM 5991 C CA . ILE A 1 747 ? 25.516 -44.75 7.934 1 87.12 747 ILE A CA 1
ATOM 5992 C C . ILE A 1 747 ? 25.109 -44.344 6.52 1 87.12 747 ILE A C 1
ATOM 5994 O O . ILE A 1 747 ? 25.172 -45.156 5.59 1 87.12 747 ILE A O 1
ATOM 5998 N N . VAL A 1 748 ? 24.641 -43.125 6.473 1 85.38 748 VAL A N 1
ATOM 5999 C CA . VAL A 1 748 ? 24.172 -42.594 5.191 1 85.38 748 VAL A CA 1
ATOM 6000 C C . VAL A 1 748 ? 25.141 -41.562 4.66 1 85.38 748 VAL A C 1
ATOM 6002 O O . VAL A 1 748 ? 25.5 -40.625 5.371 1 85.38 748 VAL A O 1
ATOM 6005 N N . ARG A 1 749 ? 25.656 -41.719 3.541 1 82.06 749 ARG A N 1
ATOM 6006 C CA . ARG A 1 749 ? 26.516 -40.781 2.832 1 82.06 749 ARG A CA 1
ATOM 6007 C C . ARG A 1 749 ? 25.75 -40.062 1.731 1 82.06 749 ARG A C 1
ATOM 6009 O O . ARG A 1 749 ? 25.031 -40.688 0.95 1 82.06 749 ARG A O 1
ATOM 6016 N N . ASN A 1 750 ? 25.859 -38.75 1.82 1 77.19 750 ASN A N 1
ATOM 6017 C CA . ASN A 1 750 ? 25.203 -37.906 0.818 1 77.19 750 ASN A CA 1
ATOM 6018 C C . ASN A 1 750 ? 26.219 -37.188 -0.057 1 77.19 750 ASN A C 1
ATOM 6020 O O . ASN A 1 750 ? 27.141 -36.531 0.454 1 77.19 750 ASN A O 1
ATOM 6024 N N . GLN A 1 751 ? 26.125 -37.375 -1.289 1 68.19 751 GLN A N 1
ATOM 6025 C CA . GLN A 1 751 ? 27 -36.656 -2.219 1 68.19 751 GLN A CA 1
ATOM 6026 C C . GLN A 1 751 ? 26.344 -35.375 -2.719 1 68.19 751 GLN A C 1
ATOM 6028 O O . GLN A 1 751 ? 27.031 -34.406 -3.049 1 68.19 751 GLN A O 1
ATOM 6033 N N . SER A 1 752 ? 25.094 -35.406 -2.902 1 62.69 752 SER A N 1
ATOM 6034 C CA . SER A 1 752 ? 24.344 -34.25 -3.354 1 62.69 752 SER A CA 1
ATOM 6035 C C . SER A 1 752 ? 22.859 -34.375 -3.01 1 62.69 752 SER A C 1
ATOM 6037 O O . SER A 1 752 ? 22.391 -35.438 -2.674 1 62.69 752 SER A O 1
ATOM 6039 N N . GLY A 1 753 ? 22.188 -33.281 -2.928 1 58.69 753 GLY A N 1
ATOM 6040 C CA . GLY A 1 753 ? 20.75 -33.281 -2.668 1 58.69 753 GLY A CA 1
ATOM 6041 C C . GLY A 1 753 ? 20.422 -33.25 -1.19 1 58.69 753 GLY A C 1
ATOM 6042 O O . GLY A 1 753 ? 21.203 -32.75 -0.381 1 58.69 753 GLY A O 1
ATOM 6043 N N . ALA A 1 754 ? 19.266 -33.656 -0.835 1 62.12 754 ALA A N 1
ATOM 6044 C CA . ALA A 1 754 ? 18.781 -33.562 0.538 1 62.12 754 ALA A CA 1
ATOM 6045 C C . ALA A 1 754 ? 19.609 -34.438 1.476 1 62.12 754 ALA A C 1
ATOM 6047 O O . ALA A 1 754 ? 20.078 -33.969 2.52 1 62.12 754 ALA A O 1
ATOM 6048 N N . GLY A 1 755 ? 19.922 -35.656 0.962 1 68.44 755 GLY A N 1
ATOM 6049 C CA . GLY A 1 755 ? 20.703 -36.594 1.729 1 68.44 755 GLY A CA 1
ATOM 6050 C C . GLY A 1 755 ? 19.984 -37.156 2.945 1 68.44 755 GLY A C 1
ATOM 6051 O O . GLY A 1 755 ? 19.078 -36.5 3.465 1 68.44 755 GLY A O 1
ATOM 6052 N N . GLY A 1 756 ? 20.312 -38.438 3.355 1 76.94 756 GLY A N 1
ATOM 6053 C CA . GLY A 1 756 ? 19.75 -39.031 4.566 1 76.94 756 GLY A CA 1
ATOM 6054 C C . GLY A 1 756 ? 18.688 -40.062 4.297 1 76.94 756 GLY A C 1
ATOM 6055 O O . GLY A 1 756 ? 18.672 -40.688 3.221 1 76.94 756 GLY A O 1
ATOM 6056 N N . LEU A 1 757 ? 17.938 -40.406 5.359 1 76.75 757 LEU A N 1
ATOM 6057 C CA . LEU A 1 757 ? 16.766 -41.25 5.258 1 76.75 757 LEU A CA 1
ATOM 6058 C C . LEU A 1 757 ? 15.523 -40.438 4.902 1 76.75 757 LEU A C 1
ATOM 6060 O O . LEU A 1 757 ? 14.969 -39.75 5.754 1 76.75 757 LEU A O 1
ATOM 6064 N N . LEU A 1 758 ? 15.211 -40.562 3.658 1 67.19 758 LEU A N 1
ATOM 6065 C CA . LEU A 1 758 ? 14.211 -39.625 3.133 1 67.19 758 LEU A CA 1
ATOM 6066 C C . LEU A 1 758 ? 12.812 -40.219 3.221 1 67.19 758 LEU A C 1
ATOM 6068 O O . LEU A 1 758 ? 11.82 -39.531 3.02 1 67.19 758 LEU A O 1
ATOM 6072 N N . LYS A 1 759 ? 12.711 -41.594 3.41 1 66.81 759 LYS A N 1
ATOM 6073 C CA . LYS A 1 759 ? 11.445 -42.281 3.578 1 66.81 759 LYS A CA 1
ATOM 6074 C C . LYS A 1 759 ? 11.461 -43.188 4.812 1 66.81 759 LYS A C 1
ATOM 6076 O O . LYS A 1 759 ? 12.484 -43.281 5.504 1 66.81 759 LYS A O 1
ATOM 6081 N N . GLY A 1 760 ? 10.32 -43.719 5.059 1 68.81 760 GLY A N 1
ATOM 6082 C CA . GLY A 1 760 ? 10.156 -44.531 6.258 1 68.81 760 GLY A CA 1
ATOM 6083 C C . GLY A 1 760 ? 11 -45.781 6.25 1 68.81 760 GLY A C 1
ATOM 6084 O O . GLY A 1 760 ? 11.477 -46.219 5.195 1 68.81 760 GLY A O 1
ATOM 6085 N N . VAL A 1 761 ? 11.352 -46.25 7.453 1 78.56 761 VAL A N 1
ATOM 6086 C CA . VAL A 1 761 ? 12 -47.562 7.691 1 78.56 761 VAL A CA 1
ATOM 6087 C C . VAL A 1 761 ? 11.008 -48.531 8.305 1 78.56 761 VAL A C 1
ATOM 6089 O O . VAL A 1 761 ? 10.227 -48.156 9.188 1 78.56 761 VAL A O 1
ATOM 6092 N N . ARG A 1 762 ? 10.938 -49.688 7.684 1 76.31 762 ARG A N 1
ATOM 6093 C CA . ARG A 1 762 ? 9.977 -50.656 8.219 1 76.31 762 ARG A CA 1
ATOM 6094 C C . ARG A 1 762 ? 10.586 -52.062 8.312 1 76.31 762 ARG A C 1
ATOM 6096 O O . ARG A 1 762 ? 11.539 -52.375 7.602 1 76.31 762 ARG A O 1
ATOM 6103 N N . LEU A 1 763 ? 10.055 -52.875 9.258 1 76.75 763 LEU A N 1
ATOM 6104 C CA . LEU A 1 763 ? 10.297 -54.281 9.359 1 76.75 763 LEU A CA 1
ATOM 6105 C C . LEU A 1 763 ? 9.109 -55.094 8.812 1 76.75 763 LEU A C 1
ATOM 6107 O O . LEU A 1 763 ? 7.957 -54.75 9.055 1 76.75 763 LEU A O 1
ATOM 6111 N N . PHE A 1 764 ? 9.406 -56 7.816 1 70.25 764 PHE A N 1
ATOM 6112 C CA . PHE A 1 764 ? 8.297 -56.812 7.305 1 70.25 764 PHE A CA 1
ATOM 6113 C C . PHE A 1 764 ? 8.734 -58.25 7.066 1 70.25 764 PHE A C 1
ATOM 6115 O O . PHE A 1 764 ? 9.922 -58.562 7.16 1 70.25 764 PHE A O 1
ATOM 6122 N N . SER A 1 765 ? 7.793 -59.156 6.953 1 67.25 765 SER A N 1
ATOM 6123 C CA . SER A 1 765 ? 8.016 -60.531 6.57 1 67.25 765 SER A CA 1
ATOM 6124 C C . SER A 1 765 ? 7.961 -60.688 5.055 1 67.25 765 SER A C 1
ATOM 6126 O O . SER A 1 765 ? 7.254 -59.969 4.367 1 67.25 765 SER A O 1
ATOM 6128 N N . GLU A 1 766 ? 8.891 -61.438 4.477 1 59.5 766 GLU A N 1
ATOM 6129 C CA . GLU A 1 766 ? 8.836 -61.688 3.043 1 59.5 766 GLU A CA 1
ATOM 6130 C C . GLU A 1 766 ? 7.504 -62.312 2.645 1 59.5 766 GLU A C 1
ATOM 6132 O O . GLU A 1 766 ? 7.117 -63.375 3.176 1 59.5 766 GLU A O 1
ATOM 6137 N N . LEU A 1 767 ? 6.621 -61.531 2.121 1 59.81 767 LEU A N 1
ATOM 6138 C CA . LEU A 1 767 ? 5.277 -61.938 1.742 1 59.81 767 LEU A CA 1
ATOM 6139 C C . LEU A 1 767 ? 5.309 -62.75 0.44 1 59.81 767 LEU A C 1
ATOM 6141 O O . LEU A 1 767 ? 6.008 -62.375 -0.504 1 59.81 767 LEU A O 1
ATOM 6145 N N . ARG A 1 768 ? 4.938 -64.062 0.452 1 67.12 768 ARG A N 1
ATOM 6146 C CA . ARG A 1 768 ? 4.824 -64.812 -0.758 1 67.12 768 ARG A CA 1
ATOM 6147 C C . ARG A 1 768 ? 3.379 -65.25 -1.002 1 67.12 768 ARG A C 1
ATOM 6149 O O . ARG A 1 768 ? 2.689 -65.688 -0.079 1 67.12 768 ARG A O 1
ATOM 6156 N N . ILE A 1 769 ? 2.799 -64.875 -2.24 1 76.56 769 ILE A N 1
ATOM 6157 C CA . ILE A 1 769 ? 1.523 -65.438 -2.688 1 76.56 769 ILE A CA 1
ATOM 6158 C C . ILE A 1 769 ? 1.655 -66.938 -2.904 1 76.56 769 ILE A C 1
ATOM 6160 O O . ILE A 1 769 ? 2.471 -67.375 -3.715 1 76.56 769 ILE A O 1
ATOM 6164 N N . LYS A 1 770 ? 0.964 -67.75 -2.189 1 78.25 770 LYS A N 1
ATOM 6165 C CA . LYS A 1 770 ? 1.044 -69.188 -2.277 1 78.25 770 LYS A CA 1
ATOM 6166 C C . LYS A 1 770 ? 0.072 -69.75 -3.32 1 78.25 770 LYS A C 1
ATOM 6168 O O . LYS A 1 770 ? 0.37 -70.75 -4.004 1 78.25 770 LYS A O 1
ATOM 6173 N N . LYS A 1 771 ? -1.102 -69.125 -3.385 1 86.12 771 LYS A N 1
ATOM 6174 C CA . LYS A 1 771 ? -2.119 -69.562 -4.359 1 86.12 771 LYS A CA 1
ATOM 6175 C C . LYS A 1 771 ? -2.699 -68.312 -5.062 1 86.12 771 LYS A C 1
ATOM 6177 O O . LYS A 1 771 ? -3.367 -67.5 -4.434 1 86.12 771 LYS A O 1
ATOM 6182 N N . LEU A 1 772 ? -2.471 -68.312 -6.293 1 89.69 772 LEU A N 1
ATOM 6183 C CA . LEU A 1 772 ? -2.986 -67.188 -7.09 1 89.69 772 LEU A CA 1
ATOM 6184 C C . LEU A 1 772 ? -4.488 -67.312 -7.305 1 89.69 772 LEU A C 1
ATOM 6186 O O . LEU A 1 772 ? -4.988 -68.438 -7.527 1 89.69 772 LEU A O 1
ATOM 6190 N N . LEU A 1 773 ? -5.176 -66.25 -7.238 1 92.25 773 LEU A N 1
ATOM 6191 C CA . LEU A 1 773 ? -6.605 -66.188 -7.531 1 92.25 773 LEU A CA 1
ATOM 6192 C C . LEU A 1 773 ? -6.859 -65.688 -8.922 1 92.25 773 LEU A C 1
ATOM 6194 O O . LEU A 1 773 ? -6.027 -64.938 -9.469 1 92.25 773 LEU A O 1
ATOM 6198 N N . GLN A 1 774 ? -8.008 -66.062 -9.508 1 92.75 774 GLN A N 1
ATOM 6199 C CA . GLN A 1 774 ? -8.469 -65.5 -10.75 1 92.75 774 GLN A CA 1
ATOM 6200 C C . GLN A 1 774 ? -9.219 -64.188 -10.484 1 92.75 774 GLN A C 1
ATOM 6202 O O . GLN A 1 774 ? -10.031 -64.125 -9.562 1 92.75 774 GLN A O 1
ATOM 6207 N N . TRP A 1 775 ? -8.844 -63.25 -11.227 1 96.12 775 TRP A N 1
ATOM 6208 C CA . TRP A 1 775 ? -9.422 -61.938 -10.992 1 96.12 775 TRP A CA 1
ATOM 6209 C C . TRP A 1 775 ? -10.117 -61.406 -12.242 1 96.12 775 TRP A C 1
ATOM 6211 O O . TRP A 1 775 ? -9.789 -61.812 -13.359 1 96.12 775 TRP A O 1
ATOM 6221 N N . GLU A 1 776 ? -11.094 -60.562 -12.055 1 97.19 776 GLU A N 1
ATOM 6222 C CA . GLU A 1 776 ? -11.688 -59.719 -13.078 1 97.19 776 GLU A CA 1
ATOM 6223 C C . GLU A 1 776 ? -11.406 -58.219 -12.805 1 97.19 776 GLU A C 1
ATOM 6225 O O . GLU A 1 776 ? -11.195 -57.844 -11.656 1 97.19 776 GLU A O 1
ATOM 6230 N N . VAL A 1 777 ? -11.352 -57.438 -13.891 1 97.19 777 VAL A N 1
ATOM 6231 C CA . VAL A 1 777 ? -11.047 -56.031 -13.766 1 97.19 777 VAL A CA 1
ATOM 6232 C C . VAL A 1 777 ? -12.102 -55.188 -14.508 1 97.19 777 VAL A C 1
ATOM 6234 O O . VAL A 1 777 ? -12.602 -55.625 -15.547 1 97.19 777 VAL A O 1
ATOM 6237 N N . SER A 1 778 ? -12.562 -54.156 -13.914 1 96.69 778 SER A N 1
ATOM 6238 C CA . SER A 1 778 ? -13.32 -53.094 -14.562 1 96.69 778 SER A CA 1
ATOM 6239 C C . SER A 1 778 ? -12.484 -51.812 -14.703 1 96.69 778 SER A C 1
ATOM 6241 O O . SER A 1 778 ? -11.961 -51.312 -13.719 1 96.69 778 SER A O 1
ATOM 6243 N N . SER A 1 779 ? -12.43 -51.25 -15.914 1 94.31 779 SER A N 1
ATOM 6244 C CA . SER A 1 779 ? -11.562 -50.125 -16.203 1 94.31 779 SER A CA 1
ATOM 6245 C C . SER A 1 779 ? -12.055 -48.875 -15.531 1 94.31 779 SER A C 1
ATOM 6247 O O . SER A 1 779 ? -11.328 -47.875 -15.445 1 94.31 779 SER A O 1
ATOM 6249 N N . ASP A 1 780 ? -13.281 -48.906 -15.062 1 94.19 780 ASP A N 1
ATOM 6250 C CA . ASP A 1 780 ? -13.867 -47.75 -14.406 1 94.19 780 ASP A CA 1
ATOM 6251 C C . ASP A 1 780 ? -14.75 -48.156 -13.227 1 94.19 780 ASP A C 1
ATOM 6253 O O . ASP A 1 780 ? -15.047 -49.344 -13.062 1 94.19 780 ASP A O 1
ATOM 6257 N N . LEU A 1 781 ? -15.117 -47.156 -12.5 1 93.56 781 LEU A N 1
ATOM 6258 C CA . LEU A 1 781 ? -16.094 -47.375 -11.43 1 93.56 781 LEU A CA 1
ATOM 6259 C C . LEU A 1 781 ? -17.453 -47.75 -12.008 1 93.56 781 LEU A C 1
ATOM 6261 O O . LEU A 1 781 ? -17.781 -47.406 -13.148 1 93.56 781 LEU A O 1
ATOM 6265 N N . GLY A 1 782 ? -18.172 -48.469 -11.18 1 90.19 782 GLY A N 1
ATOM 6266 C CA . GLY A 1 782 ? -19.531 -48.812 -11.57 1 90.19 782 GLY A CA 1
ATOM 6267 C C . GLY A 1 782 ? -20.406 -47.625 -11.859 1 90.19 782 GLY A C 1
ATOM 6268 O O . GLY A 1 782 ? -21.125 -47.594 -12.859 1 90.19 782 GLY A O 1
ATOM 6269 N N . GLY A 1 783 ? -20.359 -46.625 -11.031 1 89.12 783 GLY A N 1
ATOM 6270 C CA . GLY A 1 783 ? -21.156 -45.406 -11.211 1 89.12 783 GLY A CA 1
ATOM 6271 C C . GLY A 1 783 ? -20.859 -44.688 -12.516 1 89.12 783 GLY A C 1
ATOM 6272 O O . GLY A 1 783 ? -21.734 -44.031 -13.078 1 89.12 783 GLY A O 1
ATOM 6273 N N . VAL A 1 784 ? -19.625 -44.719 -12.992 1 90.94 784 VAL A N 1
ATOM 6274 C CA . VAL A 1 784 ? -19.266 -44.125 -14.273 1 90.94 784 VAL A CA 1
ATOM 6275 C C . VAL A 1 784 ? -19.859 -44.938 -15.414 1 90.94 784 VAL A C 1
ATOM 6277 O O . VAL A 1 784 ? -20.453 -44.406 -16.344 1 90.94 784 VAL A O 1
ATOM 6280 N N . VAL A 1 785 ? -19.75 -46.219 -15.281 1 90.88 785 VAL A N 1
ATOM 6281 C CA . VAL A 1 785 ? -20.25 -47.125 -16.297 1 90.88 785 VAL A CA 1
ATOM 6282 C C . VAL A 1 785 ? -21.766 -47 -16.406 1 90.88 785 VAL A C 1
ATOM 6284 O O . VAL A 1 785 ? -22.328 -47.031 -17.516 1 90.88 785 VAL A O 1
ATOM 6287 N N . GLN A 1 786 ? -22.391 -46.781 -15.305 1 88.5 786 GLN A N 1
ATOM 6288 C CA . GLN A 1 786 ? -23.844 -46.656 -15.266 1 88.5 786 GLN A CA 1
ATOM 6289 C C . GLN A 1 786 ? -24.281 -45.219 -15.531 1 88.5 786 GLN A C 1
ATOM 6291 O O . GLN A 1 786 ? -25.469 -44.875 -15.414 1 88.5 786 GLN A O 1
ATOM 6296 N N . LYS A 1 787 ? -23.344 -44.219 -15.703 1 87.88 787 LYS A N 1
ATOM 6297 C CA . LYS A 1 787 ? -23.562 -42.844 -16.094 1 87.88 787 LYS A CA 1
ATOM 6298 C C . LYS A 1 787 ? -24.141 -42.031 -14.945 1 87.88 787 LYS A C 1
ATOM 6300 O O . LYS A 1 787 ? -24.922 -41.094 -15.172 1 87.88 787 LYS A O 1
ATOM 6305 N N . ILE A 1 788 ? -23.844 -42.438 -13.812 1 84.62 788 ILE A N 1
ATOM 6306 C CA . ILE A 1 788 ? -24.188 -41.625 -12.656 1 84.62 788 ILE A CA 1
ATOM 6307 C C . ILE A 1 788 ? -23.516 -40.25 -12.758 1 84.62 788 ILE A C 1
ATOM 6309 O O . ILE A 1 788 ? -24.094 -39.25 -12.383 1 84.62 788 ILE A O 1
ATOM 6313 N N . CYS A 1 789 ? -22.375 -40.188 -13.344 1 81.69 789 CYS A N 1
ATOM 6314 C CA . CYS A 1 789 ? -21.562 -39 -13.469 1 81.69 789 CYS A CA 1
ATOM 6315 C C . CYS A 1 789 ? -22.234 -37.969 -14.367 1 81.69 789 CYS A C 1
ATOM 6317 O O . CYS A 1 789 ? -21.922 -36.781 -14.328 1 81.69 789 CYS A O 1
ATOM 6319 N N . ASP A 1 790 ? -23.172 -38.406 -15.25 1 81.75 790 ASP A N 1
ATOM 6320 C CA . ASP A 1 790 ? -23.906 -37.531 -16.125 1 81.75 790 ASP A CA 1
ATOM 6321 C C . ASP A 1 790 ? -25.141 -36.938 -15.422 1 81.75 790 ASP A C 1
ATOM 6323 O O . ASP A 1 790 ? -25.891 -36.156 -16 1 81.75 790 ASP A O 1
ATOM 6327 N N . GLY A 1 791 ? -25.266 -37.219 -14.234 1 74 791 GLY A N 1
ATOM 6328 C CA . GLY A 1 791 ? -26.391 -36.75 -13.453 1 74 791 GLY A CA 1
ATOM 6329 C C . GLY A 1 791 ? -27.625 -37.625 -13.586 1 74 791 GLY A C 1
ATOM 6330 O O . GLY A 1 791 ? -28.703 -37.25 -13.102 1 74 791 GLY A O 1
ATOM 6331 N N . ILE A 1 792 ? -27.5 -38.594 -14.391 1 69.88 792 ILE A N 1
ATOM 6332 C CA . ILE A 1 792 ? -28.656 -39.469 -14.617 1 69.88 792 ILE A CA 1
ATOM 6333 C C . ILE A 1 792 ? -28.859 -40.375 -13.391 1 69.88 792 ILE A C 1
ATOM 6335 O O . ILE A 1 792 ? -27.922 -41.031 -12.922 1 69.88 792 ILE A O 1
ATOM 6339 N N . THR A 1 793 ? -29.938 -40.094 -12.625 1 62.84 793 THR A N 1
ATOM 6340 C CA . THR A 1 793 ? -30.25 -40.938 -11.469 1 62.84 793 THR A CA 1
ATOM 6341 C C . THR A 1 793 ? -30.719 -42.312 -11.922 1 62.84 793 THR A C 1
ATOM 6343 O O . THR A 1 793 ? -31.719 -42.469 -12.633 1 62.84 793 THR A O 1
ATOM 6346 N N . THR A 1 794 ? -29.812 -43.156 -12.086 1 60.09 794 THR A N 1
ATOM 6347 C CA . THR A 1 794 ? -30.234 -44.531 -12.406 1 60.09 794 THR A CA 1
ATOM 6348 C C . THR A 1 794 ? -30.984 -45.156 -11.242 1 60.09 794 THR A C 1
ATOM 6350 O O . THR A 1 794 ? -31.016 -44.594 -10.148 1 60.09 794 THR A O 1
ATOM 6353 N N . ASN A 1 795 ? -31.672 -46.344 -11.43 1 55.28 795 ASN A N 1
ATOM 6354 C CA . ASN A 1 795 ? -32.531 -47.156 -10.57 1 55.28 795 ASN A CA 1
ATOM 6355 C C . ASN A 1 795 ? -31.844 -47.469 -9.227 1 55.28 795 ASN A C 1
ATOM 6357 O O . ASN A 1 795 ? -32.312 -48.312 -8.477 1 55.28 795 ASN A O 1
ATOM 6361 N N . GLY A 1 796 ? -30.812 -46.688 -8.836 1 59.78 796 GLY A N 1
ATOM 6362 C CA . GLY A 1 796 ? -30.219 -47.094 -7.57 1 59.78 796 GLY A CA 1
ATOM 6363 C C . GLY A 1 796 ? -30.906 -46.469 -6.371 1 59.78 796 GLY A C 1
ATOM 6364 O O . GLY A 1 796 ? -31.859 -45.688 -6.527 1 59.78 796 GLY A O 1
ATOM 6365 N N . ASN A 1 797 ? -30.703 -46.938 -5.102 1 75.69 797 ASN A N 1
ATOM 6366 C CA . ASN A 1 797 ? -31.219 -46.5 -3.807 1 75.69 797 ASN A CA 1
ATOM 6367 C C . ASN A 1 797 ? -30.594 -45.156 -3.383 1 75.69 797 ASN A C 1
ATOM 6369 O O . ASN A 1 797 ? -29.625 -45.125 -2.623 1 75.69 797 ASN A O 1
ATOM 6373 N N . TRP A 1 798 ? -31.016 -44.062 -3.992 1 88.81 798 TRP A N 1
ATOM 6374 C CA . TRP A 1 798 ? -30.531 -42.75 -3.596 1 88.81 798 TRP A CA 1
ATOM 6375 C C . TRP A 1 798 ? -31.25 -42.25 -2.34 1 88.81 798 TRP A C 1
ATOM 6377 O O . TRP A 1 798 ? -32.469 -42.438 -2.209 1 88.81 798 TRP A O 1
ATOM 6387 N N . GLU A 1 799 ? -30.469 -41.812 -1.456 1 92.81 799 GLU A N 1
ATOM 6388 C CA . GLU A 1 799 ? -31 -41.156 -0.258 1 92.81 799 GLU A CA 1
ATOM 6389 C C . GLU A 1 799 ? -30.719 -39.656 -0.263 1 92.81 799 GLU A C 1
ATOM 6391 O O . GLU A 1 799 ? -29.688 -39.219 -0.75 1 92.81 799 GLU A O 1
ATOM 6396 N N . VAL A 1 800 ? -31.641 -38.938 0.219 1 95.31 800 VAL A N 1
ATOM 6397 C CA . VAL A 1 800 ? -31.438 -37.5 0.34 1 95.31 800 VAL A CA 1
ATOM 6398 C C . VAL A 1 800 ? -30.828 -37.188 1.697 1 95.31 800 VAL A C 1
ATOM 6400 O O . VAL A 1 800 ? -31.297 -37.656 2.732 1 95.31 800 VAL A O 1
ATOM 6403 N N . VAL A 1 801 ? -29.734 -36.469 1.628 1 95.5 801 VAL A N 1
ATOM 6404 C CA . VAL A 1 801 ? -29.078 -36.062 2.871 1 95.5 801 VAL A CA 1
ATOM 6405 C C . VAL A 1 801 ? -29.062 -34.531 2.967 1 95.5 801 VAL A C 1
ATOM 6407 O O . VAL A 1 801 ? -29.016 -33.844 1.947 1 95.5 801 VAL A O 1
ATOM 6410 N N . SER A 1 802 ? -29.062 -34.031 4.199 1 95.56 802 SER A N 1
ATOM 6411 C CA . SER A 1 802 ? -29 -32.594 4.441 1 95.56 802 SER A CA 1
ATOM 6412 C C . SER A 1 802 ? -27.562 -32.094 4.574 1 95.56 802 SER A C 1
ATOM 6414 O O . SER A 1 802 ? -26.734 -32.781 5.184 1 95.56 802 SER A O 1
ATOM 6416 N N . LEU A 1 803 ? -27.281 -31.016 4.027 1 96.38 803 LEU A N 1
ATOM 6417 C CA . LEU A 1 803 ? -25.969 -30.406 4.129 1 96.38 803 LEU A CA 1
ATOM 6418 C C . LEU A 1 803 ? -26 -29.203 5.074 1 96.38 803 LEU A C 1
ATOM 6420 O O . LEU A 1 803 ? -27.062 -28.656 5.359 1 96.38 803 LEU A O 1
ATOM 6424 N N . LYS A 1 804 ? -24.797 -28.844 5.539 1 91.88 804 LYS A N 1
ATOM 6425 C CA . LYS A 1 804 ? -24.672 -27.672 6.414 1 91.88 804 LYS A CA 1
ATOM 6426 C C . LYS A 1 804 ? -25 -26.391 5.668 1 91.88 804 LYS A C 1
ATOM 6428 O O . LYS A 1 804 ? -24.391 -26.094 4.637 1 91.88 804 LYS A O 1
ATOM 6433 N N . THR A 1 805 ? -25.875 -25.578 6.211 1 90.5 805 THR A N 1
ATOM 6434 C CA . THR A 1 805 ? -26.281 -24.344 5.551 1 90.5 805 THR A CA 1
ATOM 6435 C C . THR A 1 805 ? -25.938 -23.125 6.422 1 90.5 805 THR A C 1
ATOM 6437 O O . THR A 1 805 ? -26.094 -21.984 5.992 1 90.5 805 THR A O 1
ATOM 6440 N N . ASP A 1 806 ? -25.5 -23.359 7.602 1 83.06 806 ASP A N 1
ATOM 6441 C CA . ASP A 1 806 ? -25.172 -22.266 8.516 1 83.06 806 ASP A CA 1
ATOM 6442 C C . ASP A 1 806 ? -23.656 -22.031 8.578 1 83.06 806 ASP A C 1
ATOM 6444 O O . ASP A 1 806 ? -22.875 -22.953 8.352 1 83.06 806 ASP A O 1
ATOM 6448 N N . GLY A 1 807 ? -23.328 -20.844 8.773 1 77.62 807 GLY A N 1
ATOM 6449 C CA . GLY A 1 807 ? -21.938 -20.484 8.945 1 77.62 807 GLY A CA 1
ATOM 6450 C C . GLY A 1 807 ? -21.156 -20.469 7.637 1 77.62 807 GLY A C 1
ATOM 6451 O O . GLY A 1 807 ? -21.734 -20.703 6.57 1 77.62 807 GLY A O 1
ATOM 6452 N N . MET A 1 808 ? -19.844 -20.156 7.711 1 80.81 808 MET A N 1
ATOM 6453 C CA . MET A 1 808 ? -18.969 -20.094 6.547 1 80.81 808 MET A CA 1
ATOM 6454 C C . MET A 1 808 ? -18.312 -21.438 6.281 1 80.81 808 MET A C 1
ATOM 6456 O O . MET A 1 808 ? -18 -22.172 7.219 1 80.81 808 MET A O 1
ATOM 6460 N N . LEU A 1 809 ? -18.266 -21.844 5.055 1 89.06 809 LEU A N 1
ATOM 6461 C CA . LEU A 1 809 ? -17.5 -23.031 4.664 1 89.06 809 LEU A CA 1
ATOM 6462 C C . LEU A 1 809 ? -16.016 -22.672 4.504 1 89.06 809 LEU A C 1
ATOM 6464 O O . LEU A 1 809 ? -15.688 -21.625 3.955 1 89.06 809 LEU A O 1
ATOM 6468 N N . ALA A 1 810 ? -15.219 -23.562 4.992 1 88.44 810 ALA A N 1
ATOM 6469 C CA . ALA A 1 810 ? -13.789 -23.328 4.824 1 88.44 810 ALA A CA 1
ATOM 6470 C C . ALA A 1 810 ? -13.414 -23.266 3.346 1 88.44 810 ALA A C 1
ATOM 6472 O O . ALA A 1 810 ? -13.844 -24.109 2.553 1 88.44 810 ALA A O 1
ATOM 6473 N N . ARG A 1 811 ? -12.609 -22.312 2.973 1 88.12 811 ARG A N 1
ATOM 6474 C CA . ARG A 1 811 ? -12.25 -22.125 1.573 1 88.12 811 ARG A CA 1
ATOM 6475 C C . ARG A 1 811 ? -10.891 -22.734 1.268 1 88.12 811 ARG A C 1
ATOM 6477 O O . ARG A 1 811 ? -10.531 -22.906 0.101 1 88.12 811 ARG A O 1
ATOM 6484 N N . LYS A 1 812 ? -10.133 -23.078 2.193 1 90.94 812 LYS A N 1
ATOM 6485 C CA . LYS A 1 812 ? -8.859 -23.781 2.07 1 90.94 812 LYS A CA 1
ATOM 6486 C C . LYS A 1 812 ? -8.406 -24.344 3.416 1 90.94 812 LYS A C 1
ATOM 6488 O O . LYS A 1 812 ? -8.867 -23.891 4.469 1 90.94 812 LYS A O 1
ATOM 6493 N N . GLY A 1 813 ? -7.574 -25.312 3.393 1 90.19 813 GLY A N 1
ATOM 6494 C CA . GLY A 1 813 ? -6.98 -25.828 4.613 1 90.19 813 GLY A CA 1
ATOM 6495 C C . GLY A 1 813 ? -6.543 -27.281 4.484 1 90.19 813 GLY A C 1
ATOM 6496 O O . GLY A 1 813 ? -7.152 -28.062 3.75 1 90.19 813 GLY A O 1
ATOM 6497 N N . ASN A 1 814 ? -5.488 -27.594 5.234 1 82.94 814 ASN A N 1
ATOM 6498 C CA . ASN A 1 814 ? -5.043 -28.969 5.352 1 82.94 814 ASN A CA 1
ATOM 6499 C C . ASN A 1 814 ? -5.715 -29.688 6.52 1 82.94 814 ASN A C 1
ATOM 6501 O O . ASN A 1 814 ? -5.906 -29.094 7.586 1 82.94 814 ASN A O 1
ATOM 6505 N N . ASN A 1 815 ? -6.234 -30.844 6.316 1 80.81 815 ASN A N 1
ATOM 6506 C CA . ASN A 1 815 ? -6.758 -31.734 7.359 1 80.81 815 ASN A CA 1
ATOM 6507 C C . ASN A 1 815 ? -8 -31.141 8.016 1 80.81 815 ASN A C 1
ATOM 6509 O O . ASN A 1 815 ? -8.141 -31.188 9.242 1 80.81 815 ASN A O 1
ATOM 6513 N N . ILE A 1 816 ? -8.828 -30.453 7.246 1 86.12 816 ILE A N 1
ATOM 6514 C CA . ILE A 1 816 ? -10.031 -29.828 7.789 1 86.12 816 ILE A CA 1
ATOM 6515 C C . ILE A 1 816 ? -11.266 -30.641 7.398 1 86.12 816 ILE A C 1
ATOM 6517 O O . ILE A 1 816 ? -12.398 -30.188 7.551 1 86.12 816 ILE A O 1
ATOM 6521 N N . GLN A 1 817 ? -11.094 -31.828 6.883 1 87.06 817 GLN A N 1
ATOM 6522 C CA . GLN A 1 817 ? -12.195 -32.656 6.391 1 87.06 817 GLN A CA 1
ATOM 6523 C C . GLN A 1 817 ? -13.125 -33.062 7.527 1 87.06 817 GLN A C 1
ATOM 6525 O O . GLN A 1 817 ? -12.68 -33.281 8.648 1 87.06 817 GLN A O 1
ATOM 6530 N N . PRO A 1 818 ? -14.391 -33.094 7.223 1 90.44 818 PRO A N 1
ATOM 6531 C CA . PRO A 1 818 ? -15.336 -33.562 8.242 1 90.44 818 PRO A CA 1
ATOM 6532 C C . PRO A 1 818 ? -15.078 -35 8.68 1 90.44 818 PRO A C 1
ATOM 6534 O O . PRO A 1 818 ? -14.523 -35.781 7.914 1 90.44 818 PRO A O 1
ATOM 6537 N N . LYS A 1 819 ? -15.539 -35.312 9.906 1 88.31 819 LYS A N 1
ATOM 6538 C CA . LYS A 1 819 ? -15.422 -36.656 10.445 1 88.31 819 LYS A CA 1
ATOM 6539 C C . LYS A 1 819 ? -16.656 -37.5 10.117 1 88.31 819 LYS A C 1
ATOM 6541 O O . LYS A 1 819 ? -17.75 -36.938 9.953 1 88.31 819 LYS A O 1
ATOM 6546 N N . GLY A 1 820 ? -16.375 -38.75 9.859 1 89.56 820 GLY A N 1
ATOM 6547 C CA . GLY A 1 820 ? -17.453 -39.688 9.586 1 89.56 820 GLY A CA 1
ATOM 6548 C C . GLY A 1 820 ? -17.031 -41.125 9.766 1 89.56 820 GLY A C 1
ATOM 6549 O O . GLY A 1 820 ? -16.047 -41.438 10.453 1 89.56 820 GLY A O 1
ATOM 6550 N N . LYS A 1 821 ? -17.938 -41.969 9.375 1 89 821 LYS A N 1
ATOM 6551 C CA . LYS A 1 821 ? -17.688 -43.406 9.469 1 89 821 LYS A CA 1
ATOM 6552 C C . LYS A 1 821 ? -17.672 -44.062 8.086 1 89 821 LYS A C 1
ATOM 6554 O O . LYS A 1 821 ? -18.469 -43.688 7.215 1 89 821 LYS A O 1
ATOM 6559 N N . ARG A 1 822 ? -16.781 -44.969 7.969 1 91.25 822 ARG A N 1
ATOM 6560 C CA . ARG A 1 822 ? -16.703 -45.719 6.719 1 91.25 822 ARG A CA 1
ATOM 6561 C C . ARG A 1 822 ? -17.781 -46.812 6.664 1 91.25 822 ARG A C 1
ATOM 6563 O O . ARG A 1 822 ? -17.828 -47.656 7.535 1 91.25 822 ARG A O 1
ATOM 6570 N N . ASP A 1 823 ? -18.641 -46.719 5.695 1 90.94 823 ASP A N 1
ATOM 6571 C CA . ASP A 1 823 ? -19.703 -47.688 5.559 1 90.94 823 ASP A CA 1
ATOM 6572 C C . ASP A 1 823 ? -19.75 -48.25 4.137 1 90.94 823 ASP A C 1
ATOM 6574 O O . ASP A 1 823 ? -20.578 -49.125 3.83 1 90.94 823 ASP A O 1
ATOM 6578 N N . ALA A 1 824 ? -18.953 -47.781 3.309 1 94.44 824 ALA A N 1
ATOM 6579 C CA . ALA A 1 824 ? -18.766 -48.25 1.939 1 94.44 824 ALA A CA 1
ATOM 6580 C C . ALA A 1 824 ? -17.344 -47.969 1.443 1 94.44 824 ALA A C 1
ATOM 6582 O O . ALA A 1 824 ? -16.562 -47.312 2.145 1 94.44 824 ALA A O 1
ATOM 6583 N N . LEU A 1 825 ? -17 -48.5 0.283 1 95.25 825 LEU A N 1
ATOM 6584 C CA . LEU A 1 825 ? -15.695 -48.156 -0.279 1 95.25 825 LEU A CA 1
ATOM 6585 C C . LEU A 1 825 ? -15.719 -46.812 -0.972 1 95.25 825 LEU A C 1
ATOM 6587 O O . LEU A 1 825 ? -14.727 -46.094 -0.971 1 95.25 825 LEU A O 1
ATOM 6591 N N . LEU A 1 826 ? -16.828 -46.531 -1.603 1 96.06 826 LEU A N 1
ATOM 6592 C CA . LEU A 1 826 ? -17.016 -45.281 -2.348 1 96.06 826 LEU A CA 1
ATOM 6593 C C . LEU A 1 826 ? -18.469 -44.812 -2.299 1 96.06 826 LEU A C 1
ATOM 6595 O O . LEU A 1 826 ? -19.375 -45.656 -2.338 1 96.06 826 LEU A O 1
ATOM 6599 N N . THR A 1 827 ? -18.609 -43.531 -2.193 1 95.94 827 THR A N 1
ATOM 6600 C CA . THR A 1 827 ? -19.922 -42.938 -2.133 1 95.94 827 THR A CA 1
ATOM 6601 C C . THR A 1 827 ? -20.078 -41.875 -3.217 1 95.94 827 THR A C 1
ATOM 6603 O O . THR A 1 827 ? -19.156 -41.094 -3.475 1 95.94 827 THR A O 1
ATOM 6606 N N . TRP A 1 828 ? -21.25 -41.844 -3.838 1 95.56 828 TRP A N 1
ATOM 6607 C CA . TRP A 1 828 ? -21.609 -40.844 -4.824 1 95.56 828 TRP A CA 1
ATOM 6608 C C . TRP A 1 828 ? -22.516 -39.781 -4.203 1 95.56 828 TRP A C 1
ATOM 6610 O O . TRP A 1 828 ? -23.438 -40.094 -3.445 1 95.56 828 TRP A O 1
ATOM 6620 N N . TYR A 1 829 ? -22.25 -38.562 -4.484 1 96.5 829 TYR A N 1
ATOM 6621 C CA . TYR A 1 829 ? -23.125 -37.438 -4.16 1 96.5 829 TYR A CA 1
ATOM 6622 C C . TYR A 1 829 ? -23.562 -36.688 -5.426 1 96.5 829 TYR A C 1
ATOM 6624 O O . TYR A 1 829 ? -22.75 -36.5 -6.344 1 96.5 829 TYR A O 1
ATOM 6632 N N . LYS A 1 830 ? -24.75 -36.281 -5.535 1 96.06 830 LYS A N 1
ATOM 6633 C CA . LYS A 1 830 ? -25.281 -35.469 -6.605 1 96.06 830 LYS A CA 1
ATOM 6634 C C . LYS A 1 830 ? -26 -34.25 -6.043 1 96.06 830 LYS A C 1
ATOM 6636 O O . LYS A 1 830 ? -26.875 -34.375 -5.184 1 96.06 830 LYS A O 1
ATOM 6641 N N . VAL A 1 831 ? -25.609 -33.125 -6.492 1 96.62 831 VAL A N 1
ATOM 6642 C CA . VAL A 1 831 ? -26.312 -31.891 -6.125 1 96.62 831 VAL A CA 1
ATOM 6643 C C . VAL A 1 831 ? -26.797 -31.172 -7.379 1 96.62 831 VAL A C 1
ATOM 6645 O O . VAL A 1 831 ? -26.188 -31.297 -8.445 1 96.62 831 VAL A O 1
ATOM 6648 N N . THR A 1 832 ? -27.875 -30.469 -7.242 1 95.69 832 THR A N 1
ATOM 6649 C CA . THR A 1 832 ? -28.438 -29.641 -8.305 1 95.69 832 THR A CA 1
ATOM 6650 C C . THR A 1 832 ? -28.578 -28.188 -7.844 1 95.69 832 THR A C 1
ATOM 6652 O O . THR A 1 832 ? -28.891 -27.922 -6.684 1 95.69 832 THR A O 1
ATOM 6655 N N . PHE A 1 833 ? -28.312 -27.297 -8.75 1 96.44 833 PHE A N 1
ATOM 6656 C CA . PHE A 1 833 ? -28.438 -25.875 -8.438 1 96.44 833 PHE A CA 1
ATOM 6657 C C . PHE A 1 833 ? -28.812 -25.078 -9.688 1 96.44 833 PHE A C 1
ATOM 6659 O O . PHE A 1 833 ? -28.531 -25.5 -10.805 1 96.44 833 PHE A O 1
ATOM 6666 N N . ASP A 1 834 ? -29.438 -23.953 -9.516 1 96.25 834 ASP A N 1
ATOM 6667 C CA . ASP A 1 834 ? -29.828 -23.062 -10.602 1 96.25 834 ASP A CA 1
ATOM 6668 C C . ASP A 1 834 ? -28.953 -21.812 -10.625 1 96.25 834 ASP A C 1
ATOM 6670 O O . ASP A 1 834 ? -28.656 -21.234 -9.578 1 96.25 834 ASP A O 1
ATOM 6674 N N . LEU A 1 835 ? -28.484 -21.438 -11.758 1 95.56 835 LEU A N 1
ATOM 6675 C CA . LEU A 1 835 ? -27.719 -20.203 -11.914 1 95.56 835 LEU A CA 1
ATOM 6676 C C . LEU A 1 835 ? -28.578 -19.109 -12.539 1 95.56 835 LEU A C 1
ATOM 6678 O O . LEU A 1 835 ? -29.453 -19.406 -13.359 1 95.56 835 LEU A O 1
ATOM 6682 N N . PRO A 1 836 ? -28.312 -17.859 -12.211 1 91.06 836 PRO A N 1
ATOM 6683 C CA . PRO A 1 836 ? -29.047 -16.766 -12.836 1 91.06 836 PRO A CA 1
ATOM 6684 C C . PRO A 1 836 ? -28.609 -16.5 -14.273 1 91.06 836 PRO A C 1
ATOM 6686 O O . PRO A 1 836 ? -27.531 -16.938 -14.688 1 91.06 836 PRO A O 1
ATOM 6689 N N . THR A 1 837 ? -29.547 -15.781 -14.961 1 90.25 837 THR A N 1
ATOM 6690 C CA . THR A 1 837 ? -29.156 -15.305 -16.281 1 90.25 837 THR A CA 1
ATOM 6691 C C . THR A 1 837 ? -28.094 -14.219 -16.156 1 90.25 837 THR A C 1
ATOM 6693 O O . THR A 1 837 ? -28.078 -13.461 -15.188 1 90.25 837 THR A O 1
ATOM 6696 N N . GLN A 1 838 ? -27.203 -14.258 -17.031 1 85.06 838 GLN A N 1
ATOM 6697 C CA . GLN A 1 838 ? -26.156 -13.25 -17.062 1 85.06 838 GLN A CA 1
ATOM 6698 C C . GLN A 1 838 ? -26.344 -12.297 -18.234 1 85.06 838 GLN A C 1
ATOM 6700 O O . GLN A 1 838 ? -26.672 -12.719 -19.344 1 85.06 838 GLN A O 1
ATOM 6705 N N . SER A 1 839 ? -26.219 -10.984 -17.938 1 81.75 839 SER A N 1
ATOM 6706 C CA . SER A 1 839 ? -26.281 -10 -19 1 81.75 839 SER A CA 1
ATOM 6707 C C . SER A 1 839 ? -25.125 -10.148 -19.984 1 81.75 839 SER A C 1
ATOM 6709 O O . SER A 1 839 ? -24.031 -10.57 -19.594 1 81.75 839 SER A O 1
ATOM 6711 N N . ALA A 1 840 ? -25.328 -9.719 -21.234 1 80.19 840 ALA A N 1
ATOM 6712 C CA . ALA A 1 840 ? -24.312 -9.875 -22.281 1 80.19 840 ALA A CA 1
ATOM 6713 C C . ALA A 1 840 ? -23.109 -8.992 -22.016 1 80.19 840 ALA A C 1
ATOM 6715 O O . ALA A 1 840 ? -22 -9.305 -22.453 1 80.19 840 ALA A O 1
ATOM 6716 N N . ASP A 1 841 ? -23.312 -7.938 -21.312 1 84.31 841 ASP A N 1
ATOM 6717 C CA . ASP A 1 841 ? -22.234 -6.98 -21.094 1 84.31 841 ASP A CA 1
ATOM 6718 C C . ASP A 1 841 ? -21.484 -7.281 -19.797 1 84.31 841 ASP A C 1
ATOM 6720 O O . ASP A 1 841 ? -20.531 -6.57 -19.438 1 84.31 841 ASP A O 1
ATOM 6724 N N . CYS A 1 842 ? -21.938 -8.336 -19.172 1 88.44 842 CYS A N 1
ATOM 6725 C CA . CYS A 1 842 ? -21.297 -8.695 -17.906 1 88.44 842 CYS A CA 1
ATOM 6726 C C . CYS A 1 842 ? -20.797 -10.133 -17.938 1 88.44 842 CYS A C 1
ATOM 6728 O O . CYS A 1 842 ? -21.531 -11.047 -18.312 1 88.44 842 CYS A O 1
ATOM 6730 N N . TRP A 1 843 ? -19.562 -10.297 -17.672 1 92.88 843 TRP A N 1
ATOM 6731 C CA . TRP A 1 843 ? -18.969 -11.625 -17.547 1 92.88 843 TRP A CA 1
ATOM 6732 C C . TRP A 1 843 ? -18.625 -11.953 -16.109 1 92.88 843 TRP A C 1
ATOM 6734 O O . TRP A 1 843 ? -17.844 -11.234 -15.469 1 92.88 843 TRP A O 1
ATOM 6744 N N . ILE A 1 844 ? -19.234 -13.023 -15.539 1 93.62 844 ILE A N 1
ATOM 6745 C CA . ILE A 1 844 ? -19.016 -13.422 -14.148 1 93.62 844 ILE A CA 1
ATOM 6746 C C . ILE A 1 844 ? -18.625 -14.898 -14.094 1 93.62 844 ILE A C 1
ATOM 6748 O O . ILE A 1 844 ? -19.453 -15.773 -14.352 1 93.62 844 ILE A O 1
ATOM 6752 N N . PRO A 1 845 ? -17.359 -15.242 -13.727 1 96 845 PRO A N 1
ATOM 6753 C CA . PRO A 1 845 ? -16.969 -16.641 -13.508 1 96 845 PRO A CA 1
ATOM 6754 C C . PRO A 1 845 ? -17.422 -17.188 -12.164 1 96 845 PRO A C 1
ATOM 6756 O O . PRO A 1 845 ? -17.672 -16.406 -11.234 1 96 845 PRO A O 1
ATOM 6759 N N . TRP A 1 846 ? -17.562 -18.531 -12.055 1 97.38 846 TRP A N 1
ATOM 6760 C CA . TRP A 1 846 ? -18.125 -19.156 -10.867 1 97.38 846 TRP A CA 1
ATOM 6761 C C . TRP A 1 846 ? -17.188 -20.25 -10.344 1 97.38 846 TRP A C 1
ATOM 6763 O O . TRP A 1 846 ? -16.359 -20.781 -11.094 1 97.38 846 TRP A O 1
ATOM 6773 N N . ARG A 1 847 ? -17.281 -20.609 -9.117 1 97.75 847 ARG A N 1
ATOM 6774 C CA . ARG A 1 847 ? -16.562 -21.688 -8.461 1 97.75 847 ARG A CA 1
ATOM 6775 C C . ARG A 1 847 ? -17.469 -22.469 -7.508 1 97.75 847 ARG A C 1
ATOM 6777 O O . ARG A 1 847 ? -18.516 -21.953 -7.09 1 97.75 847 ARG A O 1
ATOM 6784 N N . ALA A 1 848 ? -17.109 -23.656 -7.203 1 98.12 848 ALA A N 1
ATOM 6785 C CA . ALA A 1 848 ? -17.703 -24.438 -6.125 1 98.12 848 ALA A CA 1
ATOM 6786 C C . ALA A 1 848 ? -16.781 -24.484 -4.91 1 98.12 848 ALA A C 1
ATOM 6788 O O . ALA A 1 848 ? -15.586 -24.75 -5.039 1 98.12 848 ALA A O 1
ATOM 6789 N N . VAL A 1 849 ? -17.297 -24.172 -3.789 1 96.81 849 VAL A N 1
ATOM 6790 C CA . VAL A 1 849 ? -16.609 -24.391 -2.516 1 96.81 849 VAL A CA 1
ATOM 6791 C C . VAL A 1 849 ? -17.125 -25.688 -1.875 1 96.81 849 VAL A C 1
ATOM 6793 O O . VAL A 1 849 ? -18.312 -25.812 -1.598 1 96.81 849 VAL A O 1
ATOM 6796 N N . ILE A 1 850 ? -16.188 -26.578 -1.658 1 97 850 ILE A N 1
ATOM 6797 C CA . ILE A 1 850 ? -16.578 -27.906 -1.212 1 97 850 ILE A CA 1
ATOM 6798 C C . ILE A 1 850 ? -15.742 -28.312 -0.003 1 97 850 ILE A C 1
ATOM 6800 O O . ILE A 1 850 ? -14.508 -28.281 -0.051 1 97 850 ILE A O 1
ATOM 6804 N N . ASN A 1 851 ? -16.391 -28.719 1.007 1 92.5 851 ASN A N 1
ATOM 6805 C CA . ASN A 1 851 ? -15.719 -29.391 2.111 1 92.5 851 ASN A CA 1
ATOM 6806 C C . ASN A 1 851 ? -16.281 -30.797 2.342 1 92.5 851 ASN A C 1
ATOM 6808 O O . ASN A 1 851 ? -17.453 -30.938 2.703 1 92.5 851 ASN A O 1
ATOM 6812 N N . ALA A 1 852 ? -15.477 -31.75 2.125 1 95.56 852 ALA A N 1
ATOM 6813 C CA . ALA A 1 852 ? -15.883 -33.156 2.234 1 95.56 852 ALA A CA 1
ATOM 6814 C C . ALA A 1 852 ? -14.711 -34.031 2.672 1 95.56 852 ALA A C 1
ATOM 6816 O O . ALA A 1 852 ? -13.547 -33.625 2.561 1 95.56 852 ALA A O 1
ATOM 6817 N N . SER A 1 853 ? -15.07 -35.125 3.305 1 94.81 853 SER A N 1
ATOM 6818 C CA . SER A 1 853 ? -14.086 -36.219 3.443 1 94.81 853 SER A CA 1
ATOM 6819 C C . SER A 1 853 ? -14.172 -37.188 2.273 1 94.81 853 SER A C 1
ATOM 6821 O O . SER A 1 853 ? -15.211 -37.312 1.623 1 94.81 853 SER A O 1
ATOM 6823 N N . GLY A 1 854 ? -13.062 -37.844 2.025 1 94.44 854 GLY A N 1
ATOM 6824 C CA . GLY A 1 854 ? -12.961 -38.719 0.865 1 94.44 854 GLY A CA 1
ATOM 6825 C C . GLY A 1 854 ? -12.234 -38.094 -0.302 1 94.44 854 GLY A C 1
ATOM 6826 O O . GLY A 1 854 ? -12.195 -36.844 -0.416 1 94.44 854 GLY A O 1
ATOM 6827 N N . THR A 1 855 ? -11.641 -38.906 -1.12 1 94.31 855 THR A N 1
ATOM 6828 C CA . THR A 1 855 ? -10.93 -38.469 -2.318 1 94.31 855 THR A CA 1
ATOM 6829 C C . THR A 1 855 ? -11.594 -39.031 -3.572 1 94.31 855 THR A C 1
ATOM 6831 O O . THR A 1 855 ? -12 -40.219 -3.592 1 94.31 855 THR A O 1
ATOM 6834 N N . GLY A 1 856 ? -11.766 -38.156 -4.555 1 95.81 856 GLY A N 1
ATOM 6835 C CA . GLY A 1 856 ? -12.32 -38.656 -5.805 1 95.81 856 GLY A CA 1
ATOM 6836 C C . GLY A 1 856 ? -12.594 -37.531 -6.812 1 95.81 856 GLY A C 1
ATOM 6837 O O . GLY A 1 856 ? -12.023 -36.469 -6.719 1 95.81 856 GLY A O 1
ATOM 6838 N N . TYR A 1 857 ? -13.391 -37.875 -7.836 1 96.69 857 TYR A N 1
ATOM 6839 C CA . TYR A 1 857 ? -13.57 -37 -8.977 1 96.69 857 TYR A CA 1
ATOM 6840 C C . TYR A 1 857 ? -14.914 -36.281 -8.898 1 96.69 857 TYR A C 1
ATOM 6842 O O . TYR A 1 857 ? -15.82 -36.719 -8.18 1 96.69 857 TYR A O 1
ATOM 6850 N N . MET A 1 858 ? -14.953 -35.156 -9.648 1 97.44 858 MET A N 1
ATOM 6851 C CA . MET A 1 858 ? -16.156 -34.344 -9.75 1 97.44 858 MET A CA 1
ATOM 6852 C C . MET A 1 858 ? -16.578 -34.156 -11.211 1 97.44 858 MET A C 1
ATOM 6854 O O . MET A 1 858 ? -15.727 -33.969 -12.086 1 97.44 858 MET A O 1
ATOM 6858 N N . TRP A 1 859 ? -17.891 -34.188 -11.477 1 97.31 859 TRP A N 1
ATOM 6859 C CA . TRP A 1 859 ? -18.438 -34 -12.82 1 97.31 859 TRP A CA 1
ATOM 6860 C C . TRP A 1 859 ? -19.484 -32.906 -12.836 1 97.31 859 TRP A C 1
ATOM 6862 O O . TRP A 1 859 ? -20.516 -33 -12.156 1 97.31 859 TRP A O 1
ATOM 6872 N N . LEU A 1 860 ? -19.219 -31.875 -13.586 1 97.69 860 LEU A N 1
ATOM 6873 C CA . LEU A 1 860 ? -20.156 -30.797 -13.82 1 97.69 860 LEU A CA 1
ATOM 6874 C C . LEU A 1 860 ? -20.953 -31.031 -15.102 1 97.69 860 LEU A C 1
ATOM 6876 O O . LEU A 1 860 ? -20.406 -30.938 -16.203 1 97.69 860 LEU A O 1
ATOM 6880 N N . ASN A 1 861 ? -22.234 -31.281 -14.969 1 96.56 861 ASN A N 1
ATOM 6881 C CA . ASN A 1 861 ? -23.094 -31.578 -16.125 1 96.56 861 ASN A CA 1
ATOM 6882 C C . ASN A 1 861 ? -22.453 -32.625 -17.031 1 96.56 861 ASN A C 1
ATOM 6884 O O . ASN A 1 861 ? -22.438 -32.438 -18.25 1 96.56 861 ASN A O 1
ATOM 6888 N N . GLY A 1 862 ? -21.828 -33.5 -16.438 1 94.25 862 GLY A N 1
ATOM 6889 C CA . GLY A 1 862 ? -21.281 -34.625 -17.172 1 94.25 862 GLY A CA 1
ATOM 6890 C C . GLY A 1 862 ? -19.828 -34.469 -17.531 1 94.25 862 GLY A C 1
ATOM 6891 O O . GLY A 1 862 ? -19.172 -35.406 -17.984 1 94.25 862 GLY A O 1
ATOM 6892 N N . HIS A 1 863 ? -19.297 -33.344 -17.359 1 95.69 863 HIS A N 1
ATOM 6893 C CA . HIS A 1 863 ? -17.891 -33.094 -17.672 1 95.69 863 HIS A CA 1
ATOM 6894 C C . HIS A 1 863 ? -17.016 -33.25 -16.438 1 95.69 863 HIS A C 1
ATOM 6896 O O . HIS A 1 863 ? -17.281 -32.625 -15.398 1 95.69 863 HIS A O 1
ATOM 6902 N N . ASN A 1 864 ? -15.945 -34.031 -16.453 1 96.25 864 ASN A N 1
ATOM 6903 C CA . ASN A 1 864 ? -15.016 -34.25 -15.336 1 96.25 864 ASN A CA 1
ATOM 6904 C C . ASN A 1 864 ? -14.172 -33 -15.086 1 96.25 864 ASN A C 1
ATOM 6906 O O . ASN A 1 864 ? -13.32 -32.656 -15.898 1 96.25 864 ASN A O 1
ATOM 6910 N N . ILE A 1 865 ? -14.336 -32.375 -13.977 1 97.25 865 ILE A N 1
ATOM 6911 C CA . ILE A 1 865 ? -13.664 -31.078 -13.742 1 97.25 865 ILE A CA 1
ATOM 6912 C C . ILE A 1 865 ? -12.484 -31.297 -12.797 1 97.25 865 ILE A C 1
ATOM 6914 O O . ILE A 1 865 ? -11.852 -30.328 -12.359 1 97.25 865 ILE A O 1
ATOM 6918 N N . GLY A 1 866 ? -12.195 -32.531 -12.445 1 96.06 866 GLY A N 1
ATOM 6919 C CA . GLY A 1 866 ? -11.008 -32.781 -11.656 1 96.06 866 GLY A CA 1
ATOM 6920 C C . GLY A 1 866 ? -11.305 -33.5 -10.352 1 96.06 866 GLY A C 1
ATOM 6921 O O . GLY A 1 866 ? -12.352 -34.156 -10.219 1 96.06 866 GLY A O 1
ATOM 6922 N N . ARG A 1 867 ? -10.344 -33.406 -9.367 1 95.88 867 ARG A N 1
ATOM 6923 C CA . ARG A 1 867 ? -10.375 -34.25 -8.18 1 95.88 867 ARG A CA 1
ATOM 6924 C C . ARG A 1 867 ? -10.555 -33.406 -6.918 1 95.88 867 ARG A C 1
ATOM 6926 O O . ARG A 1 867 ? -9.977 -32.312 -6.805 1 95.88 867 ARG A O 1
ATOM 6933 N N . HIS A 1 868 ? -11.406 -33.906 -6.043 1 96.25 868 HIS A N 1
ATOM 6934 C CA . HIS A 1 868 ? -11.383 -33.469 -4.648 1 96.25 868 HIS A CA 1
ATOM 6935 C C . HIS A 1 868 ? -10.406 -34.312 -3.83 1 96.25 868 HIS A C 1
ATOM 6937 O O . HIS A 1 868 ? -10.562 -35.531 -3.744 1 96.25 868 HIS A O 1
ATOM 6943 N N . TRP A 1 869 ? -9.375 -33.719 -3.27 1 94.69 869 TRP A N 1
ATOM 6944 C CA . TRP A 1 869 ? -8.438 -34.406 -2.375 1 94.69 869 TRP A CA 1
ATOM 6945 C C . TRP A 1 869 ? -8.812 -34.156 -0.916 1 94.69 869 TRP A C 1
ATOM 6947 O O . TRP A 1 869 ? -8.82 -33.031 -0.447 1 94.69 869 TRP A O 1
ATOM 6957 N N . GLU A 1 870 ? -9.086 -35.188 -0.26 1 92.38 870 GLU A N 1
ATOM 6958 C CA . GLU A 1 870 ? -9.461 -35.094 1.148 1 92.38 870 GLU A CA 1
ATOM 6959 C C . GLU A 1 870 ? -8.391 -34.375 1.953 1 92.38 870 GLU A C 1
ATOM 6961 O O . GLU A 1 870 ? -8.703 -33.594 2.867 1 92.38 870 GLU A O 1
ATOM 6966 N N . GLU A 1 871 ? -7.156 -34.531 1.638 1 87.62 871 GLU A N 1
ATOM 6967 C CA . GLU A 1 871 ? -6.016 -34 2.369 1 87.62 871 GLU A CA 1
ATOM 6968 C C . GLU A 1 871 ? -5.961 -32.469 2.254 1 87.62 871 GLU A C 1
ATOM 6970 O O . GLU A 1 871 ? -5.445 -31.797 3.145 1 87.62 871 GLU A O 1
ATOM 6975 N N . GLY A 1 872 ? -6.594 -31.938 1.147 1 90.38 872 GLY A N 1
ATOM 6976 C CA . GLY A 1 872 ? -6.508 -30.5 0.906 1 90.38 872 GLY A CA 1
ATOM 6977 C C . GLY A 1 872 ? -5.145 -30.062 0.421 1 90.38 872 GLY A C 1
ATOM 6978 O O . GLY A 1 872 ? -4.359 -30.875 -0.075 1 90.38 872 GLY A O 1
ATOM 6979 N N . PRO A 1 873 ? -4.867 -28.781 0.415 1 92.81 873 PRO A N 1
ATOM 6980 C CA . PRO A 1 873 ? -5.668 -27.719 1.042 1 92.81 873 PRO A CA 1
ATOM 6981 C C . PRO A 1 873 ? -6.777 -27.203 0.132 1 92.81 873 PRO A C 1
ATOM 6983 O O . PRO A 1 873 ? -7.641 -26.438 0.576 1 92.81 873 PRO A O 1
ATOM 6986 N N . GLN A 1 874 ? -6.883 -27.484 -1.084 1 95.56 874 GLN A N 1
ATOM 6987 C CA . GLN A 1 874 ? -7.828 -26.906 -2.033 1 95.56 874 GLN A CA 1
ATOM 6988 C C . GLN A 1 874 ? -9.266 -27.266 -1.67 1 95.56 874 GLN A C 1
ATOM 6990 O O . GLN A 1 874 ? -9.578 -28.438 -1.466 1 95.56 874 GLN A O 1
ATOM 6995 N N . ARG A 1 875 ? -10.117 -26.203 -1.61 1 97.06 875 ARG A N 1
ATOM 6996 C CA . ARG A 1 875 ? -11.539 -26.406 -1.356 1 97.06 875 ARG A CA 1
ATOM 6997 C C . ARG A 1 875 ? -12.391 -25.609 -2.332 1 97.06 875 ARG A C 1
ATOM 6999 O O . ARG A 1 875 ? -13.625 -25.672 -2.289 1 97.06 875 ARG A O 1
ATOM 7006 N N . GLU A 1 876 ? -11.734 -24.844 -3.191 1 96.62 876 GLU A N 1
ATOM 7007 C CA . GLU A 1 876 ? -12.414 -24.094 -4.238 1 96.62 876 GLU A CA 1
ATOM 7008 C C . GLU A 1 876 ? -12.102 -24.656 -5.621 1 96.62 876 GLU A C 1
ATOM 7010 O O . GLU A 1 876 ? -10.945 -24.922 -5.945 1 96.62 876 GLU A O 1
ATOM 7015 N N . PHE A 1 877 ? -13.133 -24.828 -6.395 1 97.94 877 PHE A N 1
ATOM 7016 C CA . PHE A 1 877 ? -12.969 -25.438 -7.711 1 97.94 877 PHE A CA 1
ATOM 7017 C C . PHE A 1 877 ? -13.633 -24.578 -8.789 1 97.94 877 PHE A C 1
ATOM 7019 O O . PHE A 1 877 ? -14.844 -24.328 -8.727 1 97.94 877 PHE A O 1
ATOM 7026 N N . TYR A 1 878 ? -12.852 -24.203 -9.719 1 97.81 878 TYR A N 1
ATOM 7027 C CA . TYR A 1 878 ? -13.336 -23.422 -10.852 1 97.81 878 TYR A CA 1
ATOM 7028 C C . TYR A 1 878 ? -14.336 -24.219 -11.68 1 97.81 878 TYR A C 1
ATOM 7030 O O . TYR A 1 878 ? -14.117 -25.406 -11.953 1 97.81 878 TYR A O 1
ATOM 7038 N N . LEU A 1 879 ? -15.43 -23.562 -12.047 1 98.38 879 LEU A N 1
ATOM 7039 C CA . LEU A 1 879 ? -16.438 -24.156 -12.922 1 98.38 879 LEU A CA 1
ATOM 7040 C C . LEU A 1 879 ? -16.375 -23.531 -14.312 1 98.38 879 LEU A C 1
ATOM 7042 O O . LEU A 1 879 ? -16.859 -22.422 -14.523 1 98.38 879 LEU A O 1
ATOM 7046 N N . PRO A 1 880 ? -15.828 -24.297 -15.297 1 97.56 880 PRO A N 1
ATOM 7047 C CA . PRO A 1 880 ? -15.711 -23.703 -16.641 1 97.56 880 PRO A CA 1
ATOM 7048 C C . PRO A 1 880 ? -17.047 -23.234 -17.203 1 97.56 880 PRO A C 1
ATOM 7050 O O . PRO A 1 880 ? -18 -24.016 -17.25 1 97.56 880 PRO A O 1
ATOM 7053 N N . GLU A 1 881 ? -17.109 -22.094 -17.688 1 94.19 881 GLU A N 1
ATOM 7054 C CA . GLU A 1 881 ? -18.344 -21.453 -18.125 1 94.19 881 GLU A CA 1
ATOM 7055 C C . GLU A 1 881 ? -18.969 -22.219 -19.297 1 94.19 881 GLU A C 1
ATOM 7057 O O . GLU A 1 881 ? -20.188 -22.266 -19.422 1 94.19 881 GLU A O 1
ATOM 7062 N N . CYS A 1 882 ? -18.125 -22.75 -20.156 1 95.94 882 CYS A N 1
ATOM 7063 C CA . CYS A 1 882 ? -18.609 -23.438 -21.344 1 95.94 882 CYS A CA 1
ATOM 7064 C C . CYS A 1 882 ? -19.375 -24.703 -20.969 1 95.94 882 CYS A C 1
ATOM 7066 O O . CYS A 1 882 ? -20.094 -25.266 -21.781 1 95.94 882 CYS A O 1
ATOM 7068 N N . TRP A 1 883 ? -19.297 -25.141 -19.719 1 97.06 883 TRP A N 1
ATOM 7069 C CA . TRP A 1 883 ? -19.953 -26.359 -19.297 1 97.06 883 TRP A CA 1
ATOM 7070 C C . TRP A 1 883 ? -21.125 -26.047 -18.359 1 97.06 883 TRP A C 1
ATOM 7072 O O . TRP A 1 883 ? -21.812 -26.969 -17.906 1 97.06 883 TRP A O 1
ATOM 7082 N N . LEU A 1 884 ? -21.312 -24.781 -18.047 1 96.81 884 LEU A N 1
ATOM 7083 C CA . LEU A 1 884 ? -22.422 -24.359 -17.188 1 96.81 884 LEU A CA 1
ATOM 7084 C C . LEU A 1 884 ? -23.656 -24.062 -18.016 1 96.81 884 LEU A C 1
ATOM 7086 O O . LEU A 1 884 ? -23.562 -23.562 -19.141 1 96.81 884 LEU A O 1
ATOM 7090 N N . ASN A 1 885 ? -24.797 -24.375 -17.484 1 95.94 885 ASN A N 1
ATOM 7091 C CA . ASN A 1 885 ? -26.078 -23.922 -18.016 1 95.94 885 ASN A CA 1
ATOM 7092 C C . ASN A 1 885 ? -26.547 -22.641 -17.328 1 95.94 885 ASN A C 1
ATOM 7094 O O . ASN A 1 885 ? -27.344 -22.688 -16.391 1 95.94 885 ASN A O 1
ATOM 7098 N N . MET A 1 886 ? -26.109 -21.531 -17.859 1 93.5 886 MET A N 1
ATOM 7099 C CA . MET A 1 886 ? -26.5 -20.25 -17.281 1 93.5 886 MET A CA 1
ATOM 7100 C C . MET A 1 886 ? -28 -20.016 -17.453 1 93.5 886 MET A C 1
ATOM 7102 O O . MET A 1 886 ? -28.562 -20.281 -18.516 1 93.5 886 MET A O 1
ATOM 7106 N N . GLY A 1 887 ? -28.641 -19.453 -16.484 1 93.38 887 GLY A N 1
ATOM 7107 C CA . GLY A 1 887 ? -30.078 -19.234 -16.531 1 93.38 887 GLY A CA 1
ATOM 7108 C C . GLY A 1 887 ? -30.875 -20.516 -16.375 1 93.38 887 GLY A C 1
ATOM 7109 O O . GLY A 1 887 ? -32.094 -20.531 -16.547 1 93.38 887 GLY A O 1
ATOM 7110 N N . GLY A 1 888 ? -30.172 -21.578 -16 1 95.19 888 GLY A N 1
ATOM 7111 C CA . GLY A 1 888 ? -30.812 -22.891 -15.891 1 95.19 888 GLY A CA 1
ATOM 7112 C C . GLY A 1 888 ? -30.25 -23.734 -14.766 1 95.19 888 GLY A C 1
ATOM 7113 O O . GLY A 1 888 ? -29.531 -23.234 -13.906 1 95.19 888 GLY A O 1
ATOM 7114 N N . SER A 1 889 ? -30.656 -25 -14.859 1 95.69 889 SER A N 1
ATOM 7115 C CA . SER A 1 889 ? -30.25 -25.953 -13.82 1 95.69 889 SER A CA 1
ATOM 7116 C C . SER A 1 889 ? -28.938 -26.625 -14.164 1 95.69 889 SER A C 1
ATOM 7118 O O . SER A 1 889 ? -28.688 -26.938 -15.328 1 95.69 889 SER A O 1
ATOM 7120 N N . ASN A 1 890 ? -28.109 -26.844 -13.227 1 97.19 890 ASN A N 1
ATOM 7121 C CA . ASN A 1 890 ? -26.828 -27.531 -13.328 1 97.19 890 ASN A CA 1
ATOM 7122 C C . ASN A 1 890 ? -26.75 -28.688 -12.328 1 97.19 890 ASN A C 1
ATOM 7124 O O . ASN A 1 890 ? -27.422 -28.688 -11.305 1 97.19 890 ASN A O 1
ATOM 7128 N N . THR A 1 891 ? -25.953 -29.641 -12.664 1 96.56 891 THR A N 1
ATOM 7129 C CA . THR A 1 891 ? -25.719 -30.766 -11.781 1 96.56 891 THR A CA 1
ATOM 7130 C C . THR A 1 891 ? -24.219 -30.953 -11.523 1 96.56 891 THR A C 1
ATOM 7132 O O . THR A 1 891 ? -23.406 -30.812 -12.438 1 96.56 891 THR A O 1
ATOM 7135 N N . LEU A 1 892 ? -23.875 -31.188 -10.305 1 97.44 892 LEU A N 1
ATOM 7136 C CA . LEU A 1 892 ? -22.531 -31.547 -9.898 1 97.44 892 LEU A CA 1
ATOM 7137 C C . LEU A 1 892 ? -22.516 -32.875 -9.164 1 97.44 892 LEU A C 1
ATOM 7139 O O . LEU A 1 892 ? -23.234 -33.062 -8.172 1 97.44 892 LEU A O 1
ATOM 7143 N N . VAL A 1 893 ? -21.766 -33.812 -9.664 1 97 893 VAL A N 1
ATOM 7144 C CA . VAL A 1 893 ? -21.672 -35.156 -9.07 1 97 893 VAL A CA 1
ATOM 7145 C C . VAL A 1 893 ? -20.266 -35.375 -8.508 1 97 893 VAL A C 1
ATOM 7147 O O . VAL A 1 893 ? -19.281 -35 -9.141 1 97 893 VAL A O 1
ATOM 7150 N N . LEU A 1 894 ? -20.219 -35.938 -7.32 1 97.38 894 LEU A N 1
ATOM 7151 C CA . LEU A 1 894 ? -18.953 -36.312 -6.691 1 97.38 894 LEU A CA 1
ATOM 7152 C C . LEU A 1 894 ? -18.891 -37.812 -6.453 1 97.38 894 LEU A C 1
ATOM 7154 O O . LEU A 1 894 ? -19.859 -38.438 -5.977 1 97.38 894 LEU A O 1
ATOM 7158 N N . GLY A 1 895 ? -17.844 -38.469 -6.883 1 96.5 895 GLY A N 1
ATOM 7159 C CA . GLY A 1 895 ? -17.5 -39.812 -6.484 1 96.5 895 GLY A CA 1
ATOM 7160 C C . GLY A 1 895 ? -16.328 -39.875 -5.531 1 96.5 895 GLY A C 1
ATOM 7161 O O . GLY A 1 895 ? -15.172 -39.75 -5.949 1 96.5 895 GLY A O 1
ATOM 7162 N N . LEU A 1 896 ? -16.656 -40.156 -4.223 1 96.81 896 LEU A N 1
ATOM 7163 C CA . LEU A 1 896 ? -15.656 -40.031 -3.18 1 96.81 896 LEU A CA 1
ATOM 7164 C C . LEU A 1 896 ? -15.336 -41.375 -2.551 1 96.81 896 LEU A C 1
ATOM 7166 O O . LEU A 1 896 ? -16.203 -42 -1.945 1 96.81 896 LEU A O 1
ATOM 7170 N N . ARG A 1 897 ? -14.102 -41.75 -2.762 1 95.44 897 ARG A N 1
ATOM 7171 C CA . ARG A 1 897 ? -13.609 -42.906 -2.014 1 95.44 897 ARG A CA 1
ATOM 7172 C C . ARG A 1 897 ? -13.602 -42.625 -0.515 1 95.44 897 ARG A C 1
ATOM 7174 O O . ARG A 1 897 ? -13.117 -41.562 -0.08 1 95.44 897 ARG A O 1
ATOM 7181 N N . GLN A 1 898 ? -14.125 -43.594 0.283 1 93.38 898 GLN A N 1
ATOM 7182 C CA . GLN A 1 898 ? -14.242 -43.344 1.72 1 93.38 898 GLN A CA 1
ATOM 7183 C C . GLN A 1 898 ? -12.898 -43.531 2.418 1 93.38 898 GLN A C 1
ATOM 7185 O O . GLN A 1 898 ? -12.148 -44.469 2.094 1 93.38 898 GLN A O 1
ATOM 7190 N N . SER A 1 899 ? -12.641 -42.656 3.229 1 87.44 899 SER A N 1
ATOM 7191 C CA . SER A 1 899 ? -11.445 -42.781 4.051 1 87.44 899 SER A CA 1
ATOM 7192 C C . SER A 1 899 ? -11.711 -43.656 5.273 1 87.44 899 SER A C 1
ATOM 7194 O O . SER A 1 899 ? -12.852 -43.781 5.703 1 87.44 899 SER A O 1
ATOM 7196 N N . GLU A 1 900 ? -10.633 -44.188 5.82 1 76.44 900 GLU A N 1
ATOM 7197 C CA . GLU A 1 900 ? -10.75 -45.125 6.949 1 76.44 900 GLU A CA 1
ATOM 7198 C C . GLU A 1 900 ? -11.305 -44.406 8.18 1 76.44 900 GLU A C 1
ATOM 7200 O O . GLU A 1 900 ? -12.094 -45 8.93 1 76.44 900 GLU A O 1
ATOM 7205 N N . ASN A 1 901 ? -10.859 -43.188 8.352 1 74.5 901 ASN A N 1
ATOM 7206 C CA . ASN A 1 901 ? -11.234 -42.5 9.586 1 74.5 901 ASN A CA 1
ATOM 7207 C C . ASN A 1 901 ? -12.312 -41.438 9.336 1 74.5 901 ASN A C 1
ATOM 7209 O O . ASN A 1 901 ? -12.852 -40.875 10.281 1 74.5 901 ASN A O 1
ATOM 7213 N N . GLY A 1 902 ? -12.719 -41.219 8.094 1 80.81 902 GLY A N 1
ATOM 7214 C CA . GLY A 1 902 ? -13.617 -40.125 7.871 1 80.81 902 GLY A CA 1
ATOM 7215 C C . GLY A 1 902 ? -14.789 -40.469 6.973 1 80.81 902 GLY A C 1
ATOM 7216 O O . GLY A 1 902 ? -15.734 -39.688 6.848 1 80.81 902 GLY A O 1
ATOM 7217 N N . GLY A 1 903 ? -14.742 -41.719 6.391 1 90.62 903 GLY A N 1
ATOM 7218 C CA . GLY A 1 903 ? -15.773 -42 5.406 1 90.62 903 GLY A CA 1
ATOM 7219 C C . GLY A 1 903 ? -15.758 -41.062 4.227 1 90.62 903 GLY A C 1
ATOM 7220 O O . GLY A 1 903 ? -14.695 -40.625 3.785 1 90.62 903 GLY A O 1
ATOM 7221 N N . ALA A 1 904 ? -16.844 -40.875 3.605 1 95 904 ALA A N 1
ATOM 7222 C CA . ALA A 1 904 ? -17.125 -39.844 2.609 1 95 904 ALA A CA 1
ATOM 7223 C C . ALA A 1 904 ? -18.328 -39.031 3.006 1 95 904 ALA A C 1
ATOM 7225 O O . ALA A 1 904 ? -19.469 -39.344 2.65 1 95 904 ALA A O 1
ATOM 7226 N N . VAL A 1 905 ? -18 -37.938 3.717 1 95.75 905 VAL A N 1
ATOM 7227 C CA . VAL A 1 905 ? -19.047 -37.031 4.207 1 95.75 905 VAL A CA 1
ATOM 7228 C C . VAL A 1 905 ? -18.969 -35.719 3.471 1 95.75 905 VAL A C 1
ATOM 7230 O O . VAL A 1 905 ? -17.922 -35.062 3.482 1 95.75 905 VAL A O 1
ATOM 7233 N N . LEU A 1 906 ? -20.047 -35.375 2.852 1 96.44 906 LEU A N 1
ATOM 7234 C CA . LEU A 1 906 ? -20.172 -34.031 2.273 1 96.44 906 LEU A CA 1
ATOM 7235 C C . LEU A 1 906 ? -20.766 -33.062 3.281 1 96.44 906 LEU A C 1
ATOM 7237 O O . LEU A 1 906 ? -21.984 -33.031 3.48 1 96.44 906 LEU A O 1
ATOM 7241 N N . GLU A 1 907 ? -19.953 -32.25 3.891 1 94.44 907 GLU A N 1
ATOM 7242 C CA . GLU A 1 907 ? -20.406 -31.328 4.926 1 94.44 907 GLU A CA 1
ATOM 7243 C C . GLU A 1 907 ? -21.219 -30.188 4.332 1 94.44 907 GLU A C 1
ATOM 7245 O O . GLU A 1 907 ? -22.266 -29.828 4.871 1 94.44 907 GLU A O 1
ATOM 7250 N N . GLY A 1 908 ? -20.641 -29.656 3.277 1 95.62 908 GLY A N 1
ATOM 7251 C CA . GLY A 1 908 ? -21.312 -28.531 2.645 1 95.62 908 GLY A CA 1
ATOM 7252 C C . GLY A 1 908 ? -20.766 -28.203 1.271 1 95.62 908 GLY A C 1
ATOM 7253 O O . GLY A 1 908 ? -19.625 -28.562 0.946 1 95.62 908 GLY A O 1
ATOM 7254 N N . ILE A 1 909 ? -21.609 -27.5 0.467 1 97.06 909 ILE A N 1
ATOM 7255 C CA . ILE A 1 909 ? -21.234 -27.016 -0.858 1 97.06 909 ILE A CA 1
ATOM 7256 C C . ILE A 1 909 ? -21.906 -25.656 -1.123 1 97.06 909 ILE A C 1
ATOM 7258 O O . ILE A 1 909 ? -23.062 -25.453 -0.753 1 97.06 909 ILE A O 1
ATOM 7262 N N . GLU A 1 910 ? -21.109 -24.812 -1.671 1 96.44 910 GLU A N 1
ATOM 7263 C CA . GLU A 1 910 ? -21.594 -23.484 -2.059 1 96.44 910 GLU A CA 1
ATOM 7264 C C . GLU A 1 910 ? -21.062 -23.094 -3.436 1 96.44 910 GLU A C 1
ATOM 7266 O O . GLU A 1 910 ? -19.891 -23.312 -3.748 1 96.44 910 GLU A O 1
ATOM 7271 N N . ILE A 1 911 ? -21.969 -22.641 -4.316 1 97.25 911 ILE A N 1
ATOM 7272 C CA . ILE A 1 911 ? -21.594 -22.094 -5.613 1 97.25 911 ILE A CA 1
ATOM 7273 C C . ILE A 1 911 ? -21.453 -20.578 -5.508 1 97.25 911 ILE A C 1
ATOM 7275 O O . ILE A 1 911 ? -22.422 -19.875 -5.195 1 97.25 911 ILE A O 1
ATOM 7279 N N . VAL A 1 912 ? -20.281 -20.062 -5.828 1 94.06 912 VAL A N 1
ATOM 7280 C CA . VAL A 1 912 ? -19.969 -18.672 -5.52 1 94.06 912 VAL A CA 1
ATOM 7281 C C . VAL A 1 912 ? -19.375 -17.984 -6.75 1 94.06 912 VAL A C 1
ATOM 7283 O O . VAL A 1 912 ? -18.516 -18.547 -7.426 1 94.06 912 VAL A O 1
ATOM 7286 N N . PRO A 1 913 ? -19.844 -16.734 -7.102 1 93.12 913 PRO A N 1
ATOM 7287 C CA . PRO A 1 913 ? -19.141 -15.977 -8.148 1 93.12 913 PRO A CA 1
ATOM 7288 C C . PRO A 1 913 ? -17.734 -15.578 -7.746 1 93.12 913 PRO A C 1
ATOM 7290 O O . PRO A 1 913 ? -17.469 -15.336 -6.566 1 93.12 913 PRO A O 1
ATOM 7293 N N . TYR A 1 914 ? -16.812 -15.617 -8.766 1 94.25 914 TYR A N 1
ATOM 7294 C CA . TYR A 1 914 ? -15.57 -14.883 -8.578 1 94.25 914 TYR A CA 1
ATOM 7295 C C . TYR A 1 914 ? -15.805 -13.375 -8.656 1 94.25 914 TYR A C 1
ATOM 7297 O O . TYR A 1 914 ? -15.633 -12.773 -9.711 1 94.25 914 TYR A O 1
ATOM 7305 N N . TYR A 1 915 ? -16.094 -12.703 -7.562 1 88.5 915 TYR A N 1
ATOM 7306 C CA . TYR A 1 915 ? -16.453 -11.289 -7.555 1 88.5 915 TYR A CA 1
ATOM 7307 C C . TYR A 1 915 ? -15.305 -10.43 -8.07 1 88.5 915 TYR A C 1
ATOM 7309 O O . TYR A 1 915 ? -15.516 -9.492 -8.844 1 88.5 915 TYR A O 1
ATOM 7317 N N . GLU A 1 916 ? -14.148 -10.734 -7.645 1 86.75 916 GLU A N 1
ATOM 7318 C CA . GLU A 1 916 ? -12.961 -9.945 -7.949 1 86.75 916 GLU A CA 1
ATOM 7319 C C . GLU A 1 916 ? -12.539 -10.117 -9.406 1 86.75 916 GLU A C 1
ATOM 7321 O O . GLU A 1 916 ? -11.734 -9.344 -9.922 1 86.75 916 GLU A O 1
ATOM 7326 N N . ASP A 1 917 ? -13.094 -11.141 -10.07 1 93.31 917 ASP A N 1
ATOM 7327 C CA . ASP A 1 917 ? -12.68 -11.438 -11.438 1 93.31 917 ASP A CA 1
ATOM 7328 C C . ASP A 1 917 ? -13.742 -11.016 -12.445 1 93.31 917 ASP A C 1
ATOM 7330 O O . ASP A 1 917 ? -13.508 -11.039 -13.656 1 93.31 917 ASP A O 1
ATOM 7334 N N . ALA A 1 918 ? -14.914 -10.57 -11.945 1 92.88 918 ALA A N 1
ATOM 7335 C CA . ALA A 1 918 ? -16 -10.195 -12.836 1 92.88 918 ALA A CA 1
ATOM 7336 C C . ALA A 1 918 ? -15.656 -8.945 -13.633 1 92.88 918 ALA A C 1
ATOM 7338 O O . ALA A 1 918 ? -14.914 -8.086 -13.156 1 92.88 918 ALA A O 1
ATOM 7339 N N . GLU A 1 919 ? -16.188 -8.852 -14.898 1 92.69 919 GLU A N 1
ATOM 7340 C CA . GLU A 1 919 ? -15.852 -7.738 -15.781 1 92.69 919 GLU A CA 1
ATOM 7341 C C . GLU A 1 919 ? -17.094 -7.23 -16.516 1 92.69 919 GLU A C 1
ATOM 7343 O O . GLU A 1 919 ? -17.938 -8.023 -16.922 1 92.69 919 GLU A O 1
ATOM 7348 N N . ILE A 1 920 ? -17.094 -5.875 -16.719 1 89.06 920 ILE A N 1
ATOM 7349 C CA . ILE A 1 920 ? -18 -5.309 -17.703 1 89.06 920 ILE A CA 1
ATOM 7350 C C . ILE A 1 920 ? -17.359 -5.387 -19.094 1 89.06 920 ILE A C 1
ATOM 7352 O O . ILE A 1 920 ? -16.234 -4.914 -19.297 1 89.06 920 ILE A O 1
ATOM 7356 N N . ARG A 1 921 ? -17.859 -6.219 -19.984 1 84.19 921 ARG A N 1
ATOM 7357 C CA . ARG A 1 921 ? -17.312 -6.395 -21.328 1 84.19 921 ARG A CA 1
ATOM 7358 C C . ARG A 1 921 ? -18.172 -5.676 -22.359 1 84.19 921 ARG A C 1
ATOM 7360 O O . ARG A 1 921 ? -19.359 -5.984 -22.516 1 84.19 921 ARG A O 1
ATOM 7367 N N . ILE A 1 922 ? -17.891 -4.414 -22.609 1 66.25 922 ILE A N 1
ATOM 7368 C CA . ILE A 1 922 ? -18.672 -3.672 -23.594 1 66.25 922 ILE A CA 1
ATOM 7369 C C . ILE A 1 922 ? -18.391 -4.23 -24.984 1 66.25 922 ILE A C 1
ATOM 7371 O O . ILE A 1 922 ? -17.234 -4.438 -25.359 1 66.25 922 ILE A O 1
ATOM 7375 N N . LYS A 1 923 ? -19.344 -4.816 -25.609 1 52.62 923 LYS A N 1
ATOM 7376 C CA . LYS A 1 923 ? -19.234 -5.242 -27 1 52.62 923 LYS A CA 1
ATOM 7377 C C . LYS A 1 923 ? -18.562 -4.172 -27.844 1 52.62 923 LYS A C 1
ATOM 7379 O O . LYS A 1 923 ? -19.062 -3.053 -27.969 1 52.62 923 LYS A O 1
ATOM 7384 N N . THR A 1 924 ? -17.281 -4.113 -27.75 1 46.25 924 THR A N 1
ATOM 7385 C CA . THR A 1 924 ? -16.781 -3.295 -28.859 1 46.25 924 THR A CA 1
ATOM 7386 C C . THR A 1 924 ? -16.984 -4 -30.188 1 46.25 924 THR A C 1
ATOM 7388 O O . THR A 1 924 ? -16.719 -5.195 -30.312 1 46.25 924 THR A O 1
ATOM 7391 N N . ASN A 1 925 ? -17.875 -3.672 -30.906 1 37.53 925 ASN A N 1
ATOM 7392 C CA . ASN A 1 925 ? -18.016 -4.039 -32.312 1 37.53 925 ASN A CA 1
ATOM 7393 C C . ASN A 1 925 ? -16.656 -4.172 -33 1 37.53 925 ASN A C 1
ATOM 7395 O O . ASN A 1 925 ? -16.578 -4.457 -34.188 1 37.53 925 ASN A O 1
ATOM 7399 N N . ASP A 1 926 ? -15.523 -3.67 -32.5 1 37.66 926 ASP A N 1
ATOM 7400 C CA . ASP A 1 926 ? -14.453 -3.453 -33.469 1 37.66 926 ASP A CA 1
ATOM 7401 C C . ASP A 1 926 ? -13.672 -4.746 -33.719 1 37.66 926 ASP A C 1
ATOM 7403 O O . ASP A 1 926 ? -12.781 -4.777 -34.562 1 37.66 926 ASP A O 1
ATOM 7407 N N . TYR A 1 927 ? -13.555 -5.707 -32.906 1 34.62 927 TYR A N 1
ATOM 7408 C CA . TYR A 1 927 ? -12.555 -6.676 -33.375 1 34.62 927 TYR A CA 1
ATOM 7409 C C . TYR A 1 927 ? -13.086 -7.492 -34.562 1 34.62 927 TYR A C 1
ATOM 7411 O O . TYR A 1 927 ? -12.453 -8.461 -34.969 1 34.62 927 TYR A O 1
ATOM 7419 N N . GLU A 1 928 ? -14.359 -7.516 -34.906 1 31.84 928 GLU A N 1
ATOM 7420 C CA . GLU A 1 928 ? -14.641 -8.258 -36.125 1 31.84 928 GLU A CA 1
ATOM 7421 C C . GLU A 1 928 ? -13.859 -7.695 -37.312 1 31.84 928 GLU A C 1
ATOM 7423 O O . GLU A 1 928 ? -13.812 -8.297 -38.375 1 31.84 928 GLU A O 1
ATOM 7428 N N . LYS A 1 929 ? -13.57 -6.359 -37.5 1 30.61 929 LYS A N 1
ATOM 7429 C CA . LYS A 1 929 ? -13.094 -6.023 -38.844 1 30.61 929 LYS A CA 1
ATOM 7430 C C . LYS A 1 929 ? -11.594 -6.273 -38.969 1 30.61 929 LYS A C 1
ATOM 7432 O O . LYS A 1 929 ? -11.047 -6.25 -40.062 1 30.61 929 LYS A O 1
ATOM 7437 N N . GLU A 1 930 ? -10.609 -6.211 -37.938 1 25.86 930 GLU A N 1
ATOM 7438 C CA . GLU A 1 930 ? -9.352 -6.559 -38.594 1 25.86 930 GLU A CA 1
ATOM 7439 C C . GLU A 1 930 ? -9.133 -8.07 -38.594 1 25.86 930 GLU A C 1
ATOM 7441 O O . GLU A 1 930 ? -9.438 -8.75 -37.625 1 25.86 930 GLU A O 1
ATOM 7446 N N . MET B 1 1 ? -60.781 -13.109 50.625 1 21.7 1 MET B N 1
ATOM 7447 C CA . MET B 1 1 ? -60.219 -11.805 50.969 1 21.7 1 MET B CA 1
ATOM 7448 C C . MET B 1 1 ? -59.781 -11.062 49.688 1 21.7 1 MET B C 1
ATOM 7450 O O . MET B 1 1 ? -58.938 -11.531 48.969 1 21.7 1 MET B O 1
ATOM 7454 N N . ASN B 1 2 ? -60.719 -10.531 48.875 1 22.28 2 ASN B N 1
ATOM 7455 C CA . ASN B 1 2 ? -61.344 -10.25 47.594 1 22.28 2 ASN B CA 1
ATOM 7456 C C . ASN B 1 2 ? -60.875 -8.93 47 1 22.28 2 ASN B C 1
ATOM 7458 O O . ASN B 1 2 ? -61.438 -7.871 47.312 1 22.28 2 ASN B O 1
ATOM 7462 N N . LYS B 1 3 ? -59.406 -8.82 47.188 1 25.41 3 LYS B N 1
ATOM 7463 C CA . LYS B 1 3 ? -58.656 -7.57 47.219 1 25.41 3 LYS B CA 1
ATOM 7464 C C . LYS B 1 3 ? -58.906 -6.746 45.938 1 25.41 3 LYS B C 1
ATOM 7466 O O . LYS B 1 3 ? -58.938 -7.285 44.844 1 25.41 3 LYS B O 1
ATOM 7471 N N . LEU B 1 4 ? -59.562 -5.598 46.156 1 24.86 4 LEU B N 1
ATOM 7472 C CA . LEU B 1 4 ? -60.156 -4.496 45.406 1 24.86 4 LEU B CA 1
ATOM 7473 C C . LEU B 1 4 ? -59.156 -3.941 44.375 1 24.86 4 LEU B C 1
ATOM 7475 O O . LEU B 1 4 ? -58.094 -3.453 44.719 1 24.86 4 LEU B O 1
ATOM 7479 N N . ILE B 1 5 ? -59.062 -4.582 43.156 1 24.64 5 ILE B N 1
ATOM 7480 C CA . ILE B 1 5 ? -58.344 -4.324 41.906 1 24.64 5 ILE B CA 1
ATOM 7481 C C . ILE B 1 5 ? -58.656 -2.904 41.438 1 24.64 5 ILE B C 1
ATOM 7483 O O . ILE B 1 5 ? -59.781 -2.604 41 1 24.64 5 ILE B O 1
ATOM 7487 N N . THR B 1 6 ? -58.312 -1.915 42.469 1 24.39 6 THR B N 1
ATOM 7488 C CA . THR B 1 6 ? -58.594 -0.523 42.125 1 24.39 6 THR B CA 1
ATOM 7489 C C . THR B 1 6 ? -58.094 -0.195 40.719 1 24.39 6 THR B C 1
ATOM 7491 O O . THR B 1 6 ? -56.969 -0.521 40.375 1 24.39 6 THR B O 1
ATOM 7494 N N . LEU B 1 7 ? -59 0.017 39.812 1 24.92 7 LEU B N 1
ATOM 7495 C CA . LEU B 1 7 ? -59 0.469 38.438 1 24.92 7 LEU B CA 1
ATOM 7496 C C . LEU B 1 7 ? -58.312 1.809 38.281 1 24.92 7 LEU B C 1
ATOM 7498 O O . LEU B 1 7 ? -58.812 2.844 38.719 1 24.92 7 LEU B O 1
ATOM 7502 N N . ILE B 1 8 ? -57.031 1.913 38.844 1 26.61 8 ILE B N 1
ATOM 7503 C CA . ILE B 1 8 ? -56.438 3.234 38.688 1 26.61 8 ILE B CA 1
ATOM 7504 C C . ILE B 1 8 ? -56.438 3.633 37.219 1 26.61 8 ILE B C 1
ATOM 7506 O O . ILE B 1 8 ? -55.875 2.932 36.375 1 26.61 8 ILE B O 1
ATOM 7510 N N . LEU B 1 9 ? -57.5 4.289 36.812 1 25.59 9 LEU B N 1
ATOM 7511 C CA . LEU B 1 9 ? -57.688 4.988 35.531 1 25.59 9 LEU B CA 1
ATOM 7512 C C . LEU B 1 9 ? -56.5 5.922 35.25 1 25.59 9 LEU B C 1
ATOM 7514 O O . LEU B 1 9 ? -56.281 6.883 36 1 25.59 9 LEU B O 1
ATOM 7518 N N . VAL B 1 10 ? -55.375 5.395 34.844 1 27.41 10 VAL B N 1
ATOM 7519 C CA . VAL B 1 10 ? -54.219 6.164 34.406 1 27.41 10 VAL B CA 1
ATOM 7520 C C . VAL B 1 10 ? -54.656 7.16 33.344 1 27.41 10 VAL B C 1
ATOM 7522 O O . VAL B 1 10 ? -55.094 6.77 32.25 1 27.41 10 VAL B O 1
ATOM 7525 N N . CYS B 1 11 ? -55.219 8.312 33.75 1 25.34 11 CYS B N 1
ATOM 7526 C CA . CYS B 1 11 ? -55.469 9.445 32.875 1 25.34 11 CYS B CA 1
ATOM 7527 C C . CYS B 1 11 ? -54.219 9.781 32.062 1 25.34 11 CYS B C 1
ATOM 7529 O O . CYS B 1 11 ? -53.156 10.062 32.625 1 25.34 11 CYS B O 1
ATOM 7531 N N . CYS B 1 12 ? -54.031 9.172 30.953 1 26.44 12 CYS B N 1
ATOM 7532 C CA . CYS B 1 12 ? -53.094 9.492 29.906 1 26.44 12 CYS B CA 1
ATOM 7533 C C . CYS B 1 12 ? -53.125 10.977 29.547 1 26.44 12 CYS B C 1
ATOM 7535 O O . CYS B 1 12 ? -54.062 11.43 28.875 1 26.44 12 CYS B O 1
ATOM 7537 N N . PHE B 1 13 ? -52.812 11.844 30.531 1 29.44 13 PHE B N 1
ATOM 7538 C CA . PHE B 1 13 ? -52.625 13.211 30.062 1 29.44 13 PHE B CA 1
ATOM 7539 C C . PHE B 1 13 ? -51.656 13.258 28.891 1 29.44 13 PHE B C 1
ATOM 7541 O O . PHE B 1 13 ? -50.531 12.766 28.984 1 29.44 13 PHE B O 1
ATOM 7548 N N . AL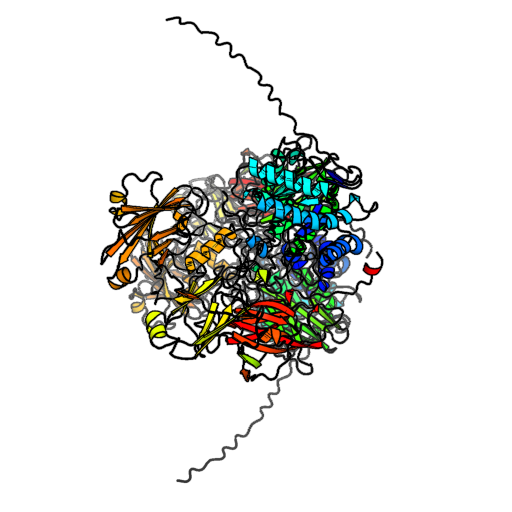A B 1 14 ? -52.156 13.305 27.672 1 28.22 14 ALA B N 1
ATOM 7549 C CA . ALA B 1 14 ? -51.5 13.672 26.422 1 28.22 14 ALA B CA 1
ATOM 7550 C C . ALA B 1 14 ? -50.781 15.008 26.562 1 28.22 14 ALA B C 1
ATOM 7552 O O . ALA B 1 14 ? -51.438 16.062 26.625 1 28.22 14 ALA B O 1
ATOM 7553 N N . PHE B 1 15 ? -49.75 15.031 27.359 1 30.72 15 PHE B N 1
ATOM 7554 C CA . PHE B 1 15 ? -48.906 16.203 27.156 1 30.72 15 PHE B CA 1
ATOM 7555 C C . PHE B 1 15 ? -48.656 16.422 25.672 1 30.72 15 PHE B C 1
ATOM 7557 O O . PHE B 1 15 ? -48.062 15.562 24.984 1 30.72 15 PHE B O 1
ATOM 7564 N N . ASN B 1 16 ? -49.625 16.984 25.078 1 28.97 16 ASN B N 1
ATOM 7565 C CA . ASN B 1 16 ? -49.281 17.594 23.781 1 28.97 16 ASN B CA 1
ATOM 7566 C C . ASN B 1 16 ? -47.938 18.344 23.844 1 28.97 16 ASN B C 1
ATOM 7568 O O . ASN B 1 16 ? -47.844 19.359 24.531 1 28.97 16 ASN B O 1
ATOM 7572 N N . LEU B 1 17 ? -46.875 17.641 23.938 1 32.91 17 LEU B N 1
ATOM 7573 C CA . LEU B 1 17 ? -45.594 18.281 23.688 1 32.91 17 LEU B CA 1
ATOM 7574 C C . LEU B 1 17 ? -45.688 19.266 22.516 1 32.91 17 LEU B C 1
ATOM 7576 O O . LEU B 1 17 ? -45.781 18.859 21.359 1 32.91 17 LEU B O 1
ATOM 7580 N N . TYR B 1 18 ? -46.406 20.297 22.641 1 34.69 18 TYR B N 1
ATOM 7581 C CA . TYR B 1 18 ? -46.156 21.391 21.719 1 34.69 18 TYR B CA 1
ATOM 7582 C C . TYR B 1 18 ? -44.656 21.594 21.484 1 34.69 18 TYR B C 1
ATOM 7584 O O . TYR B 1 18 ? -43.938 22.031 22.391 1 34.69 18 TYR B O 1
ATOM 7592 N N . ALA B 1 19 ? -44 20.75 20.766 1 43.19 19 ALA B N 1
ATOM 7593 C CA . ALA B 1 19 ? -42.688 21.125 20.281 1 43.19 19 ALA B CA 1
ATOM 7594 C C . ALA B 1 19 ? -42.625 22.594 19.922 1 43.19 19 ALA B C 1
ATOM 7596 O O . ALA B 1 19 ? -43.344 23.062 19.031 1 43.19 19 ALA B O 1
ATOM 7597 N N . GLU B 1 20 ? -42.594 23.469 20.844 1 54.84 20 GLU B N 1
ATOM 7598 C CA . GLU B 1 20 ? -42.406 24.891 20.594 1 54.84 20 GLU B CA 1
ATOM 7599 C C . GLU B 1 20 ? -41.562 25.141 19.344 1 54.84 20 GLU B C 1
ATOM 7601 O O . GLU B 1 20 ? -40.438 24.641 19.219 1 54.84 20 GLU B O 1
ATOM 7606 N N . GLN B 1 21 ? -42.156 25.469 18.203 1 72.94 21 GLN B N 1
ATOM 7607 C CA . GLN B 1 21 ? -41.625 25.766 16.875 1 72.94 21 GLN B CA 1
ATOM 7608 C C . GLN B 1 21 ? -40.562 26.859 16.938 1 72.94 21 GLN B C 1
ATOM 7610 O O . GLN B 1 21 ? -40.75 27.875 17.594 1 72.94 21 GLN B O 1
ATOM 7615 N N . LEU B 1 22 ? -39.312 26.688 16.531 1 85.31 22 LEU B N 1
ATOM 7616 C CA . LEU B 1 22 ? -38.219 27.656 16.422 1 85.31 22 LEU B CA 1
ATOM 7617 C C . LEU B 1 22 ? -38.656 28.828 15.523 1 85.31 22 LEU B C 1
ATOM 7619 O O . LEU B 1 22 ? -39.406 28.641 14.578 1 85.31 22 LEU B O 1
ATOM 7623 N N . PRO B 1 23 ? -38.219 30 15.875 1 89.94 23 PRO B N 1
ATOM 7624 C CA . PRO B 1 23 ? -38.5 31.141 15 1 89.94 23 PRO B CA 1
ATOM 7625 C C . PRO B 1 23 ? -38 30.938 13.578 1 89.94 23 PRO B C 1
ATOM 7627 O O . PRO B 1 23 ? -36.938 30.359 13.375 1 89.94 23 PRO B O 1
ATOM 7630 N N . ALA B 1 24 ? -38.812 31.422 12.68 1 91.62 24 ALA B N 1
ATOM 7631 C CA . ALA B 1 24 ? -38.438 31.281 11.273 1 91.62 24 ALA B CA 1
ATOM 7632 C C . ALA B 1 24 ? -37.219 32.156 10.945 1 91.62 24 ALA B C 1
ATOM 7634 O O . ALA B 1 24 ? -37.094 33.281 11.43 1 91.62 24 ALA B O 1
ATOM 7635 N N . LYS B 1 25 ? -36.344 31.703 10.156 1 94.88 25 LYS B N 1
ATOM 7636 C CA . LYS B 1 25 ? -35.219 32.469 9.688 1 94.88 25 LYS B CA 1
ATOM 7637 C C . LYS B 1 25 ? -35.656 33.562 8.727 1 94.88 25 LYS B C 1
ATOM 7639 O O . LYS B 1 25 ? -36.531 33.375 7.891 1 94.88 25 LYS B O 1
ATOM 7644 N N . GLN B 1 26 ? -35 34.719 8.875 1 94.69 26 GLN B N 1
ATOM 7645 C CA . GLN B 1 26 ? -35.281 35.875 8.008 1 94.69 26 GLN B CA 1
ATOM 7646 C C . GLN B 1 26 ? -34.031 36.281 7.23 1 94.69 26 GLN B C 1
ATOM 7648 O O . GLN B 1 26 ? -32.906 36.25 7.762 1 94.69 26 GLN B O 1
ATOM 7653 N N . PHE B 1 27 ? -34.281 36.625 5.934 1 96.75 27 PHE B N 1
ATOM 7654 C CA . PHE B 1 27 ? -33.188 37.031 5.066 1 96.75 27 PHE B CA 1
ATOM 7655 C C . PHE B 1 27 ? -33.438 38.375 4.43 1 96.75 27 PHE B C 1
ATOM 7657 O O . PHE B 1 27 ? -34.562 38.656 3.984 1 96.75 27 PHE B O 1
ATOM 7664 N N . SER B 1 28 ? -32.406 39.188 4.348 1 95.12 28 SER B N 1
ATOM 7665 C CA . SER B 1 28 ? -32.531 40.531 3.783 1 95.12 28 SER B CA 1
ATOM 7666 C C . SER B 1 28 ? -32.844 40.469 2.287 1 95.12 28 SER B C 1
ATOM 7668 O O . SER B 1 28 ? -33.625 41.25 1.776 1 95.12 28 SER B O 1
ATOM 7670 N N . HIS B 1 29 ? -32.125 39.594 1.604 1 96.81 29 HIS B N 1
ATOM 7671 C CA . HIS B 1 29 ? -32.281 39.375 0.17 1 96.81 29 HIS B CA 1
ATOM 7672 C C . HIS B 1 29 ? -32.438 37.906 -0.159 1 96.81 29 HIS B C 1
ATOM 7674 O O . HIS B 1 29 ? -31.531 37.312 -0.753 1 96.81 29 HIS B O 1
ATOM 7680 N N . PRO B 1 30 ? -33.562 37.344 0.103 1 96.69 30 PRO B N 1
ATOM 7681 C CA . PRO B 1 30 ? -33.75 35.906 -0.086 1 96.69 30 PRO B CA 1
ATOM 7682 C C . PRO B 1 30 ? -33.594 35.469 -1.545 1 96.69 30 PRO B C 1
ATOM 7684 O O . PRO B 1 30 ? -33.344 34.312 -1.825 1 96.69 30 PRO B O 1
ATOM 7687 N N . GLU B 1 31 ? -33.781 36.469 -2.531 1 96.06 31 GLU B N 1
ATOM 7688 C CA . GLU B 1 31 ? -33.594 36.156 -3.945 1 96.06 31 GLU B CA 1
ATOM 7689 C C . GLU B 1 31 ? -32.125 35.969 -4.285 1 96.06 31 GLU B C 1
ATOM 7691 O O . GLU B 1 31 ? -31.797 35.312 -5.273 1 96.06 31 GLU B O 1
ATOM 7696 N N . ARG B 1 32 ? -31.266 36.531 -3.498 1 97.62 32 ARG B N 1
ATOM 7697 C CA . ARG B 1 32 ? -29.828 36.406 -3.729 1 97.62 32 ARG B CA 1
ATOM 7698 C C . ARG B 1 32 ? -29.219 35.25 -2.934 1 97.62 32 ARG B C 1
ATOM 7700 O O . ARG B 1 32 ? -28.406 34.5 -3.457 1 97.62 32 ARG B O 1
ATOM 7707 N N . ILE B 1 33 ? -29.641 35.156 -1.61 1 98.19 33 ILE B N 1
ATOM 7708 C CA . ILE B 1 33 ? -29.078 34.094 -0.773 1 98.19 33 ILE B CA 1
ATOM 7709 C C . ILE B 1 33 ? -30.016 33.812 0.394 1 98.19 33 ILE B C 1
ATOM 7711 O O . ILE B 1 33 ? -30.562 34.75 1.005 1 98.19 33 ILE B O 1
ATOM 7715 N N . ARG B 1 34 ? -30.266 32.688 0.659 1 97.88 34 ARG B N 1
ATOM 7716 C CA . ARG B 1 34 ? -31.016 32.156 1.804 1 97.88 34 ARG B CA 1
ATOM 7717 C C . ARG B 1 34 ? -30.641 30.719 2.098 1 97.88 34 ARG B C 1
ATOM 7719 O O . ARG B 1 34 ? -29.859 30.109 1.369 1 97.88 34 ARG B O 1
ATOM 7726 N N . TYR B 1 35 ? -31.109 30.188 3.252 1 97.94 35 TYR B N 1
ATOM 7727 C CA . TYR B 1 35 ? -30.969 28.766 3.531 1 97.94 35 TYR B CA 1
ATOM 7728 C C . TYR B 1 35 ? -32.188 28.219 4.227 1 97.94 35 TYR B C 1
ATOM 7730 O O . TYR B 1 35 ? -33.062 28.984 4.695 1 97.94 35 TYR B O 1
ATOM 7738 N N . ASP B 1 36 ? -32.375 27.016 4.172 1 96.31 36 ASP B N 1
ATOM 7739 C CA . ASP B 1 36 ? -33.375 26.266 4.949 1 96.31 36 ASP B CA 1
ATOM 7740 C C . ASP B 1 36 ? -32.719 25.109 5.688 1 96.31 36 ASP B C 1
ATOM 7742 O O . ASP B 1 36 ? -31.5 25.125 5.938 1 96.31 36 ASP B O 1
ATOM 7746 N N . GLN B 1 37 ? -33.438 24.172 6.176 1 94.56 37 GLN B N 1
ATOM 7747 C CA . GLN B 1 37 ? -32.906 23.094 7 1 94.56 37 GLN B CA 1
ATOM 7748 C C . GLN B 1 37 ? -32 22.172 6.176 1 94.56 37 GLN B C 1
ATOM 7750 O O . GLN B 1 37 ? -31.25 21.391 6.73 1 94.56 37 GLN B O 1
ATOM 7755 N N . HIS B 1 38 ? -32.062 22.328 4.809 1 95.31 38 HIS B N 1
ATOM 7756 C CA . HIS B 1 38 ? -31.344 21.375 3.959 1 95.31 38 HIS B CA 1
ATOM 7757 C C . HIS B 1 38 ? -30.047 22 3.416 1 95.31 38 HIS B C 1
ATOM 7759 O O . HIS B 1 38 ? -29 21.359 3.441 1 95.31 38 HIS B O 1
ATOM 7765 N N . CYS B 1 39 ? -30.219 23.141 2.838 1 97.5 39 CYS B N 1
ATOM 7766 C CA . CYS B 1 39 ? -29.062 23.688 2.15 1 97.5 39 CYS B CA 1
ATOM 7767 C C . CYS B 1 39 ? -29.219 25.188 1.909 1 97.5 39 CYS B C 1
ATOM 7769 O O . CYS B 1 39 ? -30.266 25.766 2.225 1 97.5 39 CYS B O 1
ATOM 7771 N N . PHE B 1 40 ? -28.172 25.812 1.428 1 97.94 40 PHE B N 1
ATOM 7772 C CA . PHE B 1 40 ? -28.188 27.188 0.917 1 97.94 40 PHE B CA 1
ATOM 7773 C C . PHE B 1 40 ? -28.766 27.219 -0.492 1 97.94 40 PHE B C 1
ATOM 7775 O O . PHE B 1 40 ? -28.625 26.266 -1.259 1 97.94 40 PHE B O 1
ATOM 7782 N N . THR B 1 41 ? -29.453 28.281 -0.763 1 97.81 41 THR B N 1
ATOM 7783 C CA . THR B 1 41 ? -29.891 28.625 -2.107 1 97.81 41 THR B CA 1
ATOM 7784 C C . THR B 1 41 ? -29.344 29.984 -2.525 1 97.81 41 THR B C 1
ATOM 7786 O O . THR B 1 41 ? -29.562 30.984 -1.845 1 97.81 41 THR B O 1
ATOM 7789 N N . ILE B 1 42 ? -28.594 30.016 -3.588 1 97.94 42 ILE B N 1
ATOM 7790 C CA . ILE B 1 42 ? -28.031 31.234 -4.121 1 97.94 42 ILE B CA 1
ATOM 7791 C C . ILE B 1 42 ? -28.609 31.531 -5.504 1 97.94 42 ILE B C 1
ATOM 7793 O O . ILE B 1 42 ? -28.484 30.703 -6.418 1 97.94 42 ILE B O 1
ATOM 7797 N N . GLU B 1 43 ? -29.25 32.656 -5.586 1 96.75 43 GLU B N 1
ATOM 7798 C CA . GLU B 1 43 ? -29.922 33.094 -6.816 1 96.75 43 GLU B CA 1
ATOM 7799 C C . GLU B 1 43 ? -30.859 32 -7.332 1 96.75 43 GLU B C 1
ATOM 7801 O O . GLU B 1 43 ? -30.828 31.656 -8.516 1 96.75 43 GLU B O 1
ATOM 7806 N N . GLY B 1 44 ? -31.438 31.375 -6.43 1 95 44 GLY B N 1
ATOM 7807 C CA . GLY B 1 44 ? -32.5 30.438 -6.746 1 95 44 GLY B CA 1
ATOM 7808 C C . GLY B 1 44 ? -32 29.016 -6.961 1 95 44 GLY B C 1
ATOM 7809 O O . GLY B 1 44 ? -32.812 28.109 -7.191 1 95 44 GLY B O 1
ATOM 7810 N N . ARG B 1 45 ? -30.812 28.797 -6.855 1 95.75 45 ARG B N 1
ATOM 7811 C CA . ARG B 1 45 ? -30.266 27.469 -7.09 1 95.75 45 ARG B CA 1
ATOM 7812 C C . ARG B 1 45 ? -29.703 26.875 -5.805 1 95.75 45 ARG B C 1
ATOM 7814 O O . ARG B 1 45 ? -28.922 27.516 -5.102 1 95.75 45 ARG B O 1
ATOM 7821 N N . ASP B 1 46 ? -30.141 25.609 -5.516 1 97.19 46 ASP B N 1
ATOM 7822 C CA . ASP B 1 46 ? -29.562 24.891 -4.387 1 97.19 46 ASP B CA 1
ATOM 7823 C C . ASP B 1 46 ? -28.078 24.625 -4.598 1 97.19 46 ASP B C 1
ATOM 7825 O O . ASP B 1 46 ? -27.656 24.328 -5.715 1 97.19 46 ASP B O 1
ATOM 7829 N N . ILE B 1 47 ? -27.375 24.719 -3.547 1 97.25 47 ILE B N 1
ATOM 7830 C CA . ILE B 1 47 ? -25.922 24.562 -3.727 1 97.25 47 ILE B CA 1
ATOM 7831 C C . ILE B 1 47 ? -25.344 23.75 -2.57 1 97.25 47 ILE B C 1
ATOM 7833 O O . ILE B 1 47 ? -25.781 23.891 -1.426 1 97.25 47 ILE B O 1
ATOM 7837 N N . PHE B 1 48 ? -24.469 22.797 -2.867 1 98.38 48 PHE B N 1
ATOM 7838 C CA . PHE B 1 48 ? -23.531 22.234 -1.899 1 98.38 48 PHE B CA 1
ATOM 7839 C C . PHE B 1 48 ? -22.281 23.109 -1.802 1 98.38 48 PHE B C 1
ATOM 7841 O O . PHE B 1 48 ? -21.547 23.25 -2.779 1 98.38 48 PHE B O 1
ATOM 7848 N N . ILE B 1 49 ? -22.016 23.641 -0.666 1 98.62 49 ILE B N 1
ATOM 7849 C CA . ILE B 1 49 ? -20.875 24.562 -0.522 1 98.62 49 ILE B CA 1
ATOM 7850 C C . ILE B 1 49 ? -19.625 23.766 -0.146 1 98.62 49 ILE B C 1
ATOM 7852 O O . ILE B 1 49 ? -19.531 23.234 0.96 1 98.62 49 ILE B O 1
ATOM 7856 N N . LEU B 1 50 ? -18.734 23.594 -1.039 1 98.69 50 LEU B N 1
ATOM 7857 C CA . LEU B 1 50 ? -17.406 23.031 -0.798 1 98.69 50 LEU B CA 1
ATOM 7858 C C . LEU B 1 50 ? -16.344 24.141 -0.759 1 98.69 50 LEU B C 1
ATOM 7860 O O . LEU B 1 50 ? -16.047 24.75 -1.785 1 98.69 50 LEU B O 1
ATOM 7864 N N . SER B 1 51 ? -15.805 24.312 0.414 1 98.75 51 SER B N 1
ATOM 7865 C CA . SER B 1 51 ? -14.953 25.469 0.661 1 98.75 51 SER B CA 1
ATOM 7866 C C . SER B 1 51 ? -13.547 25.047 1.062 1 98.75 51 SER B C 1
ATOM 7868 O O . SER B 1 51 ? -13.367 24 1.706 1 98.75 51 SER B O 1
ATOM 7870 N N . ALA B 1 52 ? -12.555 25.875 0.645 1 98.56 52 ALA B N 1
ATOM 7871 C CA . ALA B 1 52 ? -11.148 25.688 0.995 1 98.56 52 ALA B CA 1
ATOM 7872 C C . ALA B 1 52 ? -10.656 26.812 1.906 1 98.56 52 ALA B C 1
ATOM 7874 O O . ALA B 1 52 ? -10.734 27.984 1.55 1 98.56 52 ALA B O 1
ATOM 7875 N N . ALA B 1 53 ? -10.141 26.422 3.059 1 98.44 53 ALA B N 1
ATOM 7876 C CA . ALA B 1 53 ? -9.523 27.438 3.91 1 98.44 53 ALA B CA 1
ATOM 7877 C C . ALA B 1 53 ? -8.172 27.875 3.359 1 98.44 53 ALA B C 1
ATOM 7879 O O . ALA B 1 53 ? -7.281 27.031 3.152 1 98.44 53 ALA B O 1
ATOM 7880 N N . PHE B 1 54 ? -7.984 29.125 3.088 1 98.25 54 PHE B N 1
ATOM 7881 C CA . PHE B 1 54 ? -6.785 29.766 2.57 1 98.25 54 PHE B CA 1
ATOM 7882 C C . PHE B 1 54 ? -6.582 31.141 3.217 1 98.25 54 PHE B C 1
ATOM 7884 O O . PHE B 1 54 ? -7.262 32.094 2.863 1 98.25 54 PHE B O 1
ATOM 7891 N N . HIS B 1 55 ? -5.637 31.219 4.145 1 98.12 55 HIS B N 1
ATOM 7892 C CA . HIS B 1 55 ? -5.355 32.469 4.859 1 98.12 55 HIS B CA 1
ATOM 7893 C C . HIS B 1 55 ? -4.387 33.344 4.074 1 98.12 55 HIS B C 1
ATOM 7895 O O . HIS B 1 55 ? -3.197 33.031 3.986 1 98.12 55 HIS B O 1
ATOM 7901 N N . TYR B 1 56 ? -4.789 34.469 3.621 1 98.06 56 TYR B N 1
ATOM 7902 C CA . TYR B 1 56 ? -4.016 35.312 2.73 1 98.06 56 TYR B CA 1
ATOM 7903 C C . TYR B 1 56 ? -2.795 35.875 3.443 1 98.06 56 TYR B C 1
ATOM 7905 O O . TYR B 1 56 ? -1.777 36.188 2.809 1 98.06 56 TYR B O 1
ATOM 7913 N N . PHE B 1 57 ? -2.818 36.031 4.715 1 97.25 57 PHE B N 1
ATOM 7914 C CA . PHE B 1 57 ? -1.766 36.688 5.473 1 97.25 57 PHE B CA 1
ATOM 7915 C C . PHE B 1 57 ? -0.609 35.75 5.746 1 97.25 57 PHE B C 1
ATOM 7917 O O . PHE B 1 57 ? 0.399 36.125 6.34 1 97.25 57 PHE B O 1
ATOM 7924 N N . ARG B 1 58 ? -0.675 34.5 5.285 1 97.69 58 ARG B N 1
ATOM 7925 C CA . ARG B 1 58 ? 0.395 33.531 5.469 1 97.69 58 ARG B CA 1
ATOM 7926 C C . ARG B 1 58 ? 1.129 33.281 4.16 1 97.69 58 ARG B C 1
ATOM 7928 O O . ARG B 1 58 ? 1.97 32.375 4.078 1 97.69 58 ARG B O 1
ATOM 7935 N N . VAL B 1 59 ? 0.807 34.031 3.145 1 97.56 59 VAL B N 1
ATOM 7936 C CA . VAL B 1 59 ? 1.364 33.812 1.814 1 97.56 59 VAL B CA 1
ATOM 7937 C C . VAL B 1 59 ? 1.655 35.156 1.146 1 97.56 59 VAL B C 1
ATOM 7939 O O . VAL B 1 59 ? 0.826 36.062 1.183 1 97.56 59 VAL B O 1
ATOM 7942 N N . PRO B 1 60 ? 2.867 35.281 0.484 1 96.69 60 PRO B N 1
ATOM 7943 C CA . PRO B 1 60 ? 3.061 36.469 -0.323 1 96.69 60 PRO B CA 1
ATOM 7944 C C . PRO B 1 60 ? 2.02 36.625 -1.431 1 96.69 60 PRO B C 1
ATOM 7946 O O . PRO B 1 60 ? 1.643 35.625 -2.059 1 96.69 60 PRO B O 1
ATOM 7949 N N . GLN B 1 61 ? 1.54 37.812 -1.661 1 96.69 61 GLN B N 1
ATOM 7950 C CA . GLN B 1 61 ? 0.453 38.062 -2.598 1 96.69 61 GLN B CA 1
ATOM 7951 C C . GLN B 1 61 ? 0.778 37.531 -3.986 1 96.69 61 GLN B C 1
ATOM 7953 O O . GLN B 1 61 ? -0.113 37.062 -4.703 1 96.69 61 GLN B O 1
ATOM 7958 N N . GLU B 1 62 ? 2.021 37.562 -4.391 1 95.81 62 GLU B N 1
ATOM 7959 C CA . GLU B 1 62 ? 2.455 37.125 -5.715 1 95.81 62 GLU B CA 1
ATOM 7960 C C . GLU B 1 62 ? 2.156 35.656 -5.934 1 95.81 62 GLU B C 1
ATOM 7962 O O . GLU B 1 62 ? 2.057 35.188 -7.07 1 95.81 62 GLU B O 1
ATOM 7967 N N . LEU B 1 63 ? 1.993 34.938 -4.844 1 97.38 63 LEU B N 1
ATOM 7968 C CA . LEU B 1 63 ? 1.815 33.5 -4.957 1 97.38 63 LEU B CA 1
ATOM 7969 C C . LEU B 1 63 ? 0.345 33.125 -4.82 1 97.38 63 LEU B C 1
ATOM 7971 O O . LEU B 1 63 ? -0.016 31.953 -4.973 1 97.38 63 LEU B O 1
ATOM 7975 N N . TRP B 1 64 ? -0.546 34.094 -4.59 1 98.19 64 TRP B N 1
ATOM 7976 C CA . TRP B 1 64 ? -1.963 33.812 -4.379 1 98.19 64 TRP B CA 1
ATOM 7977 C C . TRP B 1 64 ? -2.572 33.125 -5.594 1 98.19 64 TRP B C 1
ATOM 7979 O O . TRP B 1 64 ? -3.357 32.188 -5.457 1 98.19 64 TRP B O 1
ATOM 7989 N N . ARG B 1 65 ? -2.244 33.562 -6.758 1 96.75 65 ARG B N 1
ATOM 7990 C CA . ARG B 1 65 ? -2.865 33.094 -7.984 1 96.75 65 ARG B CA 1
ATOM 7991 C C . ARG B 1 65 ? -2.641 31.578 -8.156 1 96.75 65 ARG B C 1
ATOM 7993 O O . ARG B 1 65 ? -3.541 30.859 -8.578 1 96.75 65 ARG B O 1
ATOM 8000 N N . ASP B 1 66 ? -1.46 31.156 -7.918 1 96 66 ASP B N 1
ATOM 8001 C CA . ASP B 1 66 ? -1.163 29.734 -8.008 1 96 66 ASP B CA 1
ATOM 8002 C C . ASP B 1 66 ? -2.014 28.938 -7.031 1 96 66 ASP B C 1
ATOM 8004 O O . ASP B 1 66 ? -2.514 27.859 -7.371 1 96 66 ASP B O 1
ATOM 8008 N N . ARG B 1 67 ? -2.158 29.422 -5.812 1 98 67 ARG B N 1
ATOM 8009 C CA . ARG B 1 67 ? -2.965 28.719 -4.816 1 98 67 ARG B CA 1
ATOM 8010 C C . ARG B 1 67 ? -4.43 28.656 -5.238 1 98 67 ARG B C 1
ATOM 8012 O O . ARG B 1 67 ? -5.09 27.625 -5.078 1 98 67 ARG B O 1
ATOM 8019 N N . PHE B 1 68 ? -4.934 29.766 -5.762 1 98.38 68 PHE B N 1
ATOM 8020 C CA . PHE B 1 68 ? -6.32 29.828 -6.211 1 98.38 68 PHE B CA 1
ATOM 8021 C C . PHE B 1 68 ? -6.555 28.859 -7.367 1 98.38 68 PHE B C 1
ATOM 8023 O O . PHE B 1 68 ? -7.609 28.234 -7.453 1 98.38 68 PHE B O 1
ATOM 8030 N N . ARG B 1 69 ? -5.625 28.781 -8.219 1 96.56 69 ARG B N 1
ATOM 8031 C CA . ARG B 1 69 ? -5.738 27.844 -9.336 1 96.56 69 ARG B CA 1
ATOM 8032 C C . ARG B 1 69 ? -5.887 26.406 -8.844 1 96.56 69 ARG B C 1
ATOM 8034 O O . ARG B 1 69 ? -6.711 25.656 -9.359 1 96.56 69 ARG B O 1
ATOM 8041 N N . LYS B 1 70 ? -5.07 26.094 -7.941 1 97.19 70 LYS B N 1
ATOM 8042 C CA . LYS B 1 70 ? -5.113 24.734 -7.395 1 97.19 70 LYS B CA 1
ATOM 8043 C C . LYS B 1 70 ? -6.422 24.484 -6.652 1 97.19 70 LYS B C 1
ATOM 8045 O O . LYS B 1 70 ? -6.949 23.375 -6.672 1 97.19 70 LYS B O 1
ATOM 8050 N N . ILE B 1 71 ? -6.926 25.469 -5.996 1 98.31 71 ILE B N 1
ATOM 8051 C CA . ILE B 1 71 ? -8.211 25.375 -5.312 1 98.31 71 ILE B CA 1
ATOM 8052 C C . ILE B 1 71 ? -9.32 25.109 -6.332 1 98.31 71 ILE B C 1
ATOM 8054 O O . ILE B 1 71 ? -10.164 24.234 -6.133 1 98.31 71 ILE B O 1
ATOM 8058 N N . LYS B 1 72 ? -9.266 25.828 -7.379 1 97.31 72 LYS B N 1
ATOM 8059 C CA . LYS B 1 72 ? -10.242 25.641 -8.453 1 97.31 72 LYS B CA 1
ATOM 8060 C C . LYS B 1 72 ? -10.109 24.25 -9.078 1 97.31 72 LYS B C 1
ATOM 8062 O O . LYS B 1 72 ? -11.109 23.609 -9.367 1 97.31 72 LYS B O 1
ATOM 8067 N N . GLU B 1 73 ? -8.906 23.844 -9.289 1 95.81 73 GLU B N 1
ATOM 8068 C CA . GLU B 1 73 ? -8.641 22.531 -9.867 1 95.81 73 GLU B CA 1
ATOM 8069 C C . GLU B 1 73 ? -9.172 21.422 -8.977 1 95.81 73 GLU B C 1
ATOM 8071 O O . GLU B 1 73 ? -9.617 20.375 -9.469 1 95.81 73 GLU B O 1
ATOM 8076 N N . ALA B 1 74 ? -9.148 21.609 -7.723 1 97.62 74 ALA B N 1
ATOM 8077 C CA . ALA B 1 74 ? -9.594 20.609 -6.77 1 97.62 74 ALA B CA 1
ATOM 8078 C C . ALA B 1 74 ? -11.117 20.562 -6.68 1 97.62 74 ALA B C 1
ATOM 8080 O O . ALA B 1 74 ? -11.68 19.719 -5.988 1 97.62 74 ALA B O 1
ATOM 8081 N N . GLY B 1 75 ? -11.781 21.531 -7.316 1 97.94 75 GLY B N 1
ATOM 8082 C CA . GLY B 1 75 ? -13.227 21.438 -7.469 1 97.94 75 GLY B CA 1
ATOM 8083 C C . GLY B 1 75 ? -13.992 22.297 -6.477 1 97.94 75 GLY B C 1
ATOM 8084 O O . GLY B 1 75 ? -15.219 22.188 -6.379 1 97.94 75 GLY B O 1
ATOM 8085 N N . PHE B 1 76 ? -13.359 23.188 -5.789 1 98.69 76 PHE B N 1
ATOM 8086 C CA . PHE B 1 76 ? -14.016 24.031 -4.797 1 98.69 76 PHE B CA 1
ATOM 8087 C C . PHE B 1 76 ? -14.828 25.125 -5.473 1 98.69 76 PHE B C 1
ATOM 8089 O O . PHE B 1 76 ? -14.445 25.625 -6.531 1 98.69 76 PHE B O 1
ATOM 8096 N N . ASN B 1 77 ? -15.906 25.5 -4.883 1 98.56 77 ASN B N 1
ATOM 8097 C CA . ASN B 1 77 ? -16.688 26.625 -5.363 1 98.56 77 ASN B CA 1
ATOM 8098 C C . ASN B 1 77 ? -16.641 27.797 -4.387 1 98.56 77 ASN B C 1
ATOM 8100 O O . ASN B 1 77 ? -17.203 28.859 -4.656 1 98.56 77 ASN B O 1
ATOM 8104 N N . THR B 1 78 ? -15.984 27.672 -3.285 1 98.81 78 THR B N 1
ATOM 8105 C CA . THR B 1 78 ? -15.898 28.656 -2.221 1 98.81 78 THR B CA 1
ATOM 8106 C C . THR B 1 78 ? -14.523 28.625 -1.56 1 98.81 78 THR B C 1
ATOM 8108 O O . THR B 1 78 ? -13.867 27.578 -1.525 1 98.81 78 THR B O 1
ATOM 8111 N N . VAL B 1 79 ? -14.039 29.766 -1.098 1 98.81 79 VAL B N 1
ATOM 8112 C CA . VAL B 1 79 ? -12.812 29.859 -0.312 1 98.81 79 VAL B CA 1
ATOM 8113 C C . VAL B 1 79 ? -13.094 30.641 0.975 1 98.81 79 VAL B C 1
ATOM 8115 O O . VAL B 1 79 ? -13.914 31.562 0.989 1 98.81 79 VAL B O 1
ATOM 8118 N N . GLU B 1 80 ? -12.492 30.203 2.059 1 98.62 80 GLU B N 1
ATOM 8119 C CA . GLU B 1 80 ? -12.68 30.781 3.385 1 98.62 80 GLU B CA 1
ATOM 8120 C C . GLU B 1 80 ? -11.375 31.359 3.922 1 98.62 80 GLU B C 1
ATOM 8122 O O . GLU B 1 80 ? -10.297 30.812 3.66 1 98.62 80 GLU B O 1
ATOM 8127 N N . THR B 1 81 ? -11.469 32.469 4.715 1 98.62 81 THR B N 1
ATOM 8128 C CA . THR B 1 81 ? -10.289 33 5.391 1 98.62 81 THR B CA 1
ATOM 8129 C C . THR B 1 81 ? -10.672 33.625 6.73 1 98.62 81 THR B C 1
ATOM 8131 O O . THR B 1 81 ? -11.758 34.188 6.875 1 98.62 81 THR B O 1
ATOM 8134 N N . TYR B 1 82 ? -9.789 33.562 7.645 1 98.5 82 TYR B N 1
ATOM 8135 C CA . TYR B 1 82 ? -9.797 34.469 8.797 1 98.5 82 TYR B CA 1
ATOM 8136 C C . TYR B 1 82 ? -9.312 35.875 8.414 1 98.5 82 TYR B C 1
ATOM 8138 O O . TYR B 1 82 ? -8.633 36.031 7.398 1 98.5 82 TYR B O 1
ATOM 8146 N N . VAL B 1 83 ? -9.711 36.812 9.203 1 98.62 83 VAL B N 1
ATOM 8147 C CA . VAL B 1 83 ? -9.266 38.219 9.078 1 98.62 83 VAL B CA 1
ATOM 8148 C C . VAL B 1 83 ? -8.727 38.719 10.414 1 98.62 83 VAL B C 1
ATOM 8150 O O . VAL B 1 83 ? -9.469 39.281 11.219 1 98.62 83 VAL B O 1
ATOM 8153 N N . PRO B 1 84 ? -7.445 38.625 10.617 1 98 84 PRO B N 1
ATOM 8154 C CA . PRO B 1 84 ? -6.891 38.969 11.93 1 98 84 PRO B CA 1
ATOM 8155 C C . PRO B 1 84 ? -6.855 40.469 12.195 1 98 84 PRO B C 1
ATOM 8157 O O . PRO B 1 84 ? -6.258 41.219 11.422 1 98 84 PRO B O 1
ATOM 8160 N N . TRP B 1 85 ? -7.391 40.906 13.312 1 98.25 85 TRP B N 1
ATOM 8161 C CA . TRP B 1 85 ? -7.41 42.312 13.719 1 98.25 85 TRP B CA 1
ATOM 8162 C C . TRP B 1 85 ? -5.996 42.875 13.773 1 98.25 85 TRP B C 1
ATOM 8164 O O . TRP B 1 85 ? -5.73 43.969 13.242 1 98.25 85 TRP B O 1
ATOM 8174 N N . ASN B 1 86 ? -5.094 42.188 14.359 1 96.69 86 ASN B N 1
ATOM 8175 C CA . ASN B 1 86 ? -3.748 42.688 14.578 1 96.69 86 ASN B CA 1
ATOM 8176 C C . ASN B 1 86 ? -2.969 42.812 13.273 1 96.69 86 ASN B C 1
ATOM 8178 O O . ASN B 1 86 ? -1.958 43.531 13.211 1 96.69 86 ASN B O 1
ATOM 8182 N N . TRP B 1 87 ? -3.365 42.156 12.25 1 96.44 87 TRP B N 1
ATOM 8183 C CA . TRP B 1 87 ? -2.762 42.281 10.93 1 96.44 87 TRP B CA 1
ATOM 8184 C C . TRP B 1 87 ? -3.189 43.594 10.273 1 96.44 87 TRP B C 1
ATOM 8186 O O . TRP B 1 87 ? -2.418 44.219 9.531 1 96.44 87 TRP B O 1
ATOM 8196 N N . HIS B 1 88 ? -4.344 44.062 10.562 1 97.88 88 HIS B N 1
ATOM 8197 C CA . HIS B 1 88 ? -4.938 45.219 9.867 1 97.88 88 HIS B CA 1
ATOM 8198 C C . HIS B 1 88 ? -4.852 46.469 10.703 1 97.88 88 HIS B C 1
ATOM 8200 O O . HIS B 1 88 ? -5.043 47.594 10.195 1 97.88 88 HIS B O 1
ATOM 8206 N N . GLU B 1 89 ? -4.645 46.344 11.93 1 97.56 89 GLU B N 1
ATOM 8207 C CA . GLU B 1 89 ? -4.395 47.5 12.82 1 97.56 89 GLU B CA 1
ATOM 8208 C C . GLU B 1 89 ? -3.188 47.219 13.719 1 97.56 89 GLU B C 1
ATOM 8210 O O . GLU B 1 89 ? -3.338 47.062 14.93 1 97.56 89 GLU B O 1
ATOM 8215 N N . ARG B 1 90 ? -2.07 47.375 13.195 1 93.5 90 ARG B N 1
ATOM 8216 C CA . ARG B 1 90 ? -0.826 46.969 13.844 1 93.5 90 ARG B CA 1
ATOM 8217 C C . ARG B 1 90 ? -0.392 48.031 14.875 1 93.5 90 ARG B C 1
ATOM 8219 O O . ARG B 1 90 ? 0.219 47.688 15.891 1 93.5 90 ARG B O 1
ATOM 8226 N N . THR B 1 91 ? -0.724 49.219 14.578 1 94.19 91 THR B N 1
ATOM 8227 C CA . THR B 1 91 ? -0.336 50.312 15.469 1 94.19 91 THR B CA 1
ATOM 8228 C C . THR B 1 91 ? -1.504 50.719 16.359 1 94.19 91 THR B C 1
ATOM 8230 O O . THR B 1 91 ? -2.648 50.781 15.906 1 94.19 91 THR B O 1
ATOM 8233 N N . MET B 1 92 ? -1.164 51.062 17.562 1 95.31 92 MET B N 1
ATOM 8234 C CA . MET B 1 92 ? -2.186 51.469 18.531 1 95.31 92 MET B CA 1
ATOM 8235 C C . MET B 1 92 ? -2.873 52.75 18.109 1 95.31 92 MET B C 1
ATOM 8237 O O . MET B 1 92 ? -2.211 53.75 17.844 1 95.31 92 MET B O 1
ATOM 8241 N N . PRO B 1 93 ? -4.168 52.75 18.062 1 96.88 93 PRO B N 1
ATOM 8242 C CA . PRO B 1 93 ? -4.883 54 17.766 1 96.88 93 PRO B CA 1
ATOM 8243 C C . PRO B 1 93 ? -4.898 54.969 18.969 1 96.88 93 PRO B C 1
ATOM 8245 O O . PRO B 1 93 ? -4.629 54.562 20.094 1 96.88 93 PRO B O 1
ATOM 8248 N N . ARG B 1 94 ? -5.281 56.219 18.656 1 95.12 94 ARG B N 1
ATOM 8249 C CA . ARG B 1 94 ? -5.316 57.219 19.719 1 95.12 94 ARG B CA 1
ATOM 8250 C C . ARG B 1 94 ? -6.461 56.969 20.688 1 95.12 94 ARG B C 1
ATOM 8252 O O . ARG B 1 94 ? -6.34 57.219 21.891 1 95.12 94 ARG B O 1
ATOM 8259 N N . ASN B 1 95 ? -7.461 56.5 20.219 1 94.25 95 ASN B N 1
ATOM 8260 C CA . ASN B 1 95 ? -8.656 56.125 20.969 1 94.25 95 ASN B CA 1
ATOM 8261 C C . ASN B 1 95 ? -9.562 55.219 20.156 1 94.25 95 ASN B C 1
ATOM 8263 O O . ASN B 1 95 ? -9.234 54.844 19.016 1 94.25 95 ASN B O 1
ATOM 8267 N N . VAL B 1 96 ? -10.672 54.844 20.688 1 96 96 VAL B N 1
ATOM 8268 C CA . VAL B 1 96 ? -11.539 53.812 20.109 1 96 96 VAL B CA 1
ATOM 8269 C C . VAL B 1 96 ? -12.219 54.375 18.859 1 96 96 VAL B C 1
ATOM 8271 O O . VAL B 1 96 ? -12.719 53.594 18.016 1 96 96 VAL B O 1
ATOM 8274 N N . LYS B 1 97 ? -12.219 55.688 18.594 1 96.38 97 LYS B N 1
ATOM 8275 C CA . LYS B 1 97 ? -12.844 56.312 17.422 1 96.38 97 LYS B CA 1
ATOM 8276 C C . LYS B 1 97 ? -11.82 56.594 16.344 1 96.38 97 LYS B C 1
ATOM 8278 O O . LYS B 1 97 ? -12.164 57.094 15.273 1 96.38 97 LYS B O 1
ATOM 8283 N N . ASP B 1 98 ? -10.547 56.219 16.594 1 97.38 98 ASP B N 1
ATOM 8284 C CA . ASP B 1 98 ? -9.461 56.438 15.648 1 97.38 98 ASP B CA 1
ATOM 8285 C C . ASP B 1 98 ? -9.281 55.219 14.734 1 97.38 98 ASP B C 1
ATOM 8287 O O . ASP B 1 98 ? -8.789 54.188 15.172 1 97.38 98 ASP B O 1
ATOM 8291 N N . TYR B 1 99 ? -9.602 55.406 13.469 1 97.31 99 TYR B N 1
ATOM 8292 C CA . TYR B 1 99 ? -9.484 54.312 12.508 1 97.31 99 TYR B CA 1
ATOM 8293 C C . TYR B 1 99 ? -8.328 54.562 11.539 1 97.31 99 TYR B C 1
ATOM 8295 O O . TYR B 1 99 ? -8.195 53.875 10.539 1 97.31 99 TYR B O 1
ATOM 8303 N N . SER B 1 100 ? -7.508 55.531 11.812 1 96.31 100 SER B N 1
ATOM 8304 C CA . SER B 1 100 ? -6.438 55.938 10.906 1 96.31 100 SER B CA 1
ATOM 8305 C C . SER B 1 100 ? -5.34 54.875 10.836 1 96.31 100 SER B C 1
ATOM 8307 O O . SER B 1 100 ? -4.535 54.875 9.906 1 96.31 100 SER B O 1
ATOM 8309 N N . GLN B 1 101 ? -5.324 53.969 11.789 1 95.5 101 GLN B N 1
ATOM 8310 C CA . GLN B 1 101 ? -4.273 52.938 11.836 1 95.5 101 GLN B CA 1
ATOM 8311 C C . GLN B 1 101 ? -4.707 51.656 11.133 1 95.5 101 GLN B C 1
ATOM 8313 O O . GLN B 1 101 ? -3.936 50.719 11.039 1 95.5 101 GLN B O 1
ATOM 8318 N N . CYS B 1 102 ? -5.922 51.562 10.57 1 97.25 102 CYS B N 1
ATOM 8319 C CA . CYS B 1 102 ? -6.445 50.375 9.906 1 97.25 102 CYS B CA 1
ATOM 8320 C C . CYS B 1 102 ? -6.062 50.375 8.43 1 97.25 102 CYS B C 1
ATOM 8322 O O . CYS B 1 102 ? -6.062 51.438 7.777 1 97.25 102 CYS B O 1
ATOM 8324 N N . ASP B 1 103 ? -5.613 49.281 7.906 1 96.81 103 ASP B N 1
ATOM 8325 C CA . ASP B 1 103 ? -5.312 49.031 6.496 1 96.81 103 ASP B CA 1
ATOM 8326 C C . ASP B 1 103 ? -5.887 47.719 6.016 1 96.81 103 ASP B C 1
ATOM 8328 O O . ASP B 1 103 ? -5.547 46.656 6.551 1 96.81 103 ASP B O 1
ATOM 8332 N N . PHE B 1 104 ? -6.734 47.781 4.945 1 98 104 PHE B N 1
ATOM 8333 C CA . PHE B 1 104 ? -7.414 46.594 4.488 1 98 104 PHE B CA 1
ATOM 8334 C C . PHE B 1 104 ? -7.066 46.281 3.037 1 98 104 PHE B C 1
ATOM 8336 O O . PHE B 1 104 ? -7.797 45.562 2.355 1 98 104 PHE B O 1
ATOM 8343 N N . ASP B 1 105 ? -5.977 46.781 2.436 1 96.62 105 ASP B N 1
ATOM 8344 C CA . ASP B 1 105 ? -5.652 46.688 1.016 1 96.62 105 ASP B CA 1
ATOM 8345 C C . ASP B 1 105 ? -5.449 45.219 0.601 1 96.62 105 ASP B C 1
ATOM 8347 O O . ASP B 1 105 ? -5.934 44.812 -0.448 1 96.62 105 ASP B O 1
ATOM 8351 N N . ASP B 1 106 ? -4.738 44.5 1.376 1 96.75 106 ASP B N 1
ATOM 8352 C CA . ASP B 1 106 ? -4.484 43.125 1.01 1 96.75 106 ASP B CA 1
ATOM 8353 C C . ASP B 1 106 ? -5.766 42.281 1.075 1 96.75 106 ASP B C 1
ATOM 8355 O O . ASP B 1 106 ? -5.988 41.406 0.234 1 96.75 106 ASP B O 1
ATOM 8359 N N . LEU B 1 107 ? -6.605 42.531 2.113 1 98.44 107 LEU B N 1
ATOM 8360 C CA . LEU B 1 107 ? -7.883 41.844 2.203 1 98.44 107 LEU B CA 1
ATOM 8361 C C . LEU B 1 107 ? -8.742 42.125 0.971 1 98.44 107 LEU B C 1
ATOM 8363 O O . LEU B 1 107 ? -9.305 41.188 0.386 1 98.44 107 LEU B O 1
ATOM 8367 N N . LYS B 1 108 ? -8.828 43.375 0.582 1 97.94 108 LYS B N 1
ATOM 8368 C CA . LYS B 1 108 ? -9.602 43.75 -0.6 1 97.94 108 LYS B CA 1
ATOM 8369 C C . LYS B 1 108 ? -9.07 43.062 -1.85 1 97.94 108 LYS B C 1
ATOM 8371 O O . LYS B 1 108 ? -9.844 42.562 -2.67 1 97.94 108 LYS B O 1
ATOM 8376 N N . ALA B 1 109 ? -7.781 43.062 -1.963 1 98.19 109 ALA B N 1
ATOM 8377 C CA . ALA B 1 109 ? -7.156 42.406 -3.115 1 98.19 109 ALA B CA 1
ATOM 8378 C C . ALA B 1 109 ? -7.473 40.906 -3.145 1 98.19 109 ALA B C 1
ATOM 8380 O O . ALA B 1 109 ? -7.742 40.344 -4.207 1 98.19 109 ALA B O 1
ATOM 8381 N N . TRP B 1 110 ? -7.355 40.25 -2.006 1 98.5 110 TRP B N 1
ATOM 8382 C CA . TRP B 1 110 ? -7.625 38.812 -1.904 1 98.5 110 TRP B CA 1
ATOM 8383 C C . TRP B 1 110 ? -9.07 38.5 -2.273 1 98.5 110 TRP B C 1
ATOM 8385 O O . TRP B 1 110 ? -9.344 37.562 -3.02 1 98.5 110 TRP B O 1
ATOM 8395 N N . LEU B 1 111 ? -10.031 39.281 -1.79 1 98.75 111 LEU B N 1
ATOM 8396 C CA . LEU B 1 111 ? -11.445 39.125 -2.094 1 98.75 111 LEU B CA 1
ATOM 8397 C C . LEU B 1 111 ? -11.711 39.312 -3.584 1 98.75 111 LEU B C 1
ATOM 8399 O O . LEU B 1 111 ? -12.414 38.5 -4.199 1 98.75 111 LEU B O 1
ATOM 8403 N N . LYS B 1 112 ? -11.141 40.281 -4.129 1 97.62 112 LYS B N 1
ATOM 8404 C CA . LYS B 1 112 ? -11.336 40.562 -5.547 1 97.62 112 LYS B CA 1
ATOM 8405 C C . LYS B 1 112 ? -10.789 39.406 -6.414 1 97.62 112 LYS B C 1
ATOM 8407 O O . LYS B 1 112 ? -11.43 39 -7.387 1 97.62 112 LYS B O 1
ATOM 8412 N N . MET B 1 113 ? -9.625 38.969 -6.113 1 98.19 113 MET B N 1
ATOM 8413 C CA . MET B 1 113 ? -9.047 37.844 -6.875 1 98.19 113 MET B CA 1
ATOM 8414 C C . MET B 1 113 ? -9.922 36.625 -6.793 1 98.19 113 MET B C 1
ATOM 8416 O O . MET B 1 113 ? -10.164 35.938 -7.805 1 98.19 113 MET B O 1
ATOM 8420 N N . ALA B 1 114 ? -10.406 36.281 -5.594 1 98.69 114 ALA B N 1
ATOM 8421 C CA . ALA B 1 114 ? -11.289 35.125 -5.414 1 98.69 114 ALA B CA 1
ATOM 8422 C C . ALA B 1 114 ? -12.555 35.281 -6.25 1 98.69 114 ALA B C 1
ATOM 8424 O O . ALA B 1 114 ? -12.938 34.344 -6.973 1 98.69 114 ALA B O 1
ATOM 8425 N N . HIS B 1 115 ? -13.211 36.5 -6.23 1 98.56 115 HIS B N 1
ATOM 8426 C CA . HIS B 1 115 ? -14.516 36.75 -6.836 1 98.56 115 HIS B CA 1
ATOM 8427 C C . HIS B 1 115 ? -14.398 36.906 -8.344 1 98.56 115 HIS B C 1
ATOM 8429 O O . HIS B 1 115 ? -15.125 36.281 -9.109 1 98.56 115 HIS B O 1
ATOM 8435 N N . GLU B 1 116 ? -13.461 37.656 -8.766 1 97.5 116 GLU B N 1
ATOM 8436 C CA . GLU B 1 116 ? -13.453 38.125 -10.148 1 97.5 116 GLU B CA 1
ATOM 8437 C C . GLU B 1 116 ? -12.547 37.281 -11.023 1 97.5 116 GLU B C 1
ATOM 8439 O O . GLU B 1 116 ? -12.891 36.969 -12.164 1 97.5 116 GLU B O 1
ATOM 8444 N N . GLU B 1 117 ? -11.438 36.906 -10.484 1 96.94 117 GLU B N 1
ATOM 8445 C CA . GLU B 1 117 ? -10.492 36.156 -11.312 1 96.94 117 GLU B CA 1
ATOM 8446 C C . GLU B 1 117 ? -10.805 34.656 -11.281 1 96.94 117 GLU B C 1
ATOM 8448 O O . GLU B 1 117 ? -10.695 33.969 -12.305 1 96.94 117 GLU B O 1
ATOM 8453 N N . PHE B 1 118 ? -11.219 34.125 -10.172 1 98.06 118 PHE B N 1
ATOM 8454 C CA . PHE B 1 118 ? -11.328 32.688 -10.07 1 98.06 118 PHE B CA 1
ATOM 8455 C C . PHE B 1 118 ? -12.773 32.25 -9.883 1 98.06 118 PHE B C 1
ATOM 8457 O O . PHE B 1 118 ? -13.086 31.062 -9.906 1 98.06 118 PHE B O 1
ATOM 8464 N N . GLY B 1 119 ? -13.664 33.219 -9.672 1 98.06 119 GLY B N 1
ATOM 8465 C CA . GLY B 1 119 ? -15.094 32.938 -9.617 1 98.06 119 GLY B CA 1
ATOM 8466 C C . GLY B 1 119 ? -15.484 32.094 -8.406 1 98.06 119 GLY B C 1
ATOM 8467 O O . GLY B 1 119 ? -16.281 31.172 -8.516 1 98.06 119 GLY B O 1
ATOM 8468 N N . LEU B 1 120 ? -14.938 32.406 -7.25 1 98.75 120 LEU B N 1
ATOM 8469 C CA . LEU B 1 120 ? -15.234 31.688 -6.008 1 98.75 120 LEU B CA 1
ATOM 8470 C C . LEU B 1 120 ? -16.078 32.562 -5.078 1 98.75 120 LEU B C 1
ATOM 8472 O O . LEU B 1 120 ? -15.883 33.781 -5.012 1 98.75 120 LEU B O 1
ATOM 8476 N N . TYR B 1 121 ? -17.016 31.969 -4.398 1 98.81 121 TYR B N 1
ATOM 8477 C CA . TYR B 1 121 ? -17.609 32.656 -3.244 1 98.81 121 TYR B CA 1
ATOM 8478 C C . TYR B 1 121 ? -16.625 32.719 -2.084 1 98.81 121 TYR B C 1
ATOM 8480 O O . TYR B 1 121 ? -15.625 31.984 -2.064 1 98.81 121 TYR B O 1
ATOM 8488 N N . THR B 1 122 ? -16.922 33.625 -1.149 1 98.88 122 THR B N 1
ATOM 8489 C CA . THR B 1 122 ? -16 33.688 -0.012 1 98.88 122 THR B CA 1
ATOM 8490 C C . THR B 1 122 ? -16.781 33.656 1.304 1 98.88 122 THR B C 1
ATOM 8492 O O . THR B 1 122 ? -17.938 34.094 1.362 1 98.88 122 THR B O 1
ATOM 8495 N N . ILE B 1 123 ? -16.188 33.031 2.301 1 98.88 123 ILE B N 1
ATOM 8496 C CA . ILE B 1 123 ? -16.578 33.094 3.707 1 98.88 123 ILE B CA 1
ATOM 8497 C C . ILE B 1 123 ? -15.516 33.812 4.512 1 98.88 123 ILE B C 1
ATOM 8499 O O . ILE B 1 123 ? -14.32 33.531 4.398 1 98.88 123 ILE B O 1
ATOM 8503 N N . VAL B 1 124 ? -15.922 34.812 5.336 1 98.81 124 VAL B N 1
ATOM 8504 C CA . VAL B 1 124 ? -14.93 35.562 6.086 1 98.81 124 VAL B CA 1
ATOM 8505 C C . VAL B 1 124 ? -15.195 35.438 7.582 1 98.81 124 VAL B C 1
ATOM 8507 O O . VAL B 1 124 ? -16.344 35.406 8.016 1 98.81 124 VAL B O 1
ATOM 8510 N N . ARG B 1 125 ? -14.133 35.375 8.359 1 98.69 125 ARG B N 1
ATOM 8511 C CA . ARG B 1 125 ? -14.18 35.188 9.805 1 98.69 125 ARG B CA 1
ATOM 8512 C C . ARG B 1 125 ? -13.336 36.219 10.531 1 98.69 125 ARG B C 1
ATOM 8514 O O . ARG B 1 125 ? -12.188 35.938 10.898 1 98.69 125 ARG B O 1
ATOM 8521 N N . PRO B 1 126 ? -13.852 37.312 10.883 1 98.19 126 PRO B N 1
ATOM 8522 C CA . PRO B 1 126 ? -13.078 38.469 11.391 1 98.19 126 PRO B CA 1
ATOM 8523 C C . PRO B 1 126 ? -12.773 38.344 12.883 1 98.19 126 PRO B C 1
ATOM 8525 O O . PRO B 1 126 ? -11.977 39.125 13.414 1 98.19 126 PRO B O 1
ATOM 8528 N N . GLY B 1 127 ? -13.352 37.469 13.562 1 96 127 GLY B N 1
ATOM 8529 C CA . GLY B 1 127 ? -13.133 37.344 14.992 1 96 127 GLY B CA 1
ATOM 8530 C C . GLY B 1 127 ? -13.938 38.344 15.805 1 96 127 GLY B C 1
ATOM 8531 O O . GLY B 1 127 ? -15.086 38.625 15.477 1 96 127 GLY B O 1
ATOM 8532 N N . PRO B 1 128 ? -13.383 38.844 17.016 1 95.94 128 PRO B N 1
ATOM 8533 C CA . PRO B 1 128 ? -11.977 39.25 17.125 1 95.94 128 PRO B CA 1
ATOM 8534 C C . PRO B 1 128 ? -11.047 38.062 17.391 1 95.94 128 PRO B C 1
ATOM 8536 O O . PRO B 1 128 ? -9.867 38.125 17.031 1 95.94 128 PRO B O 1
ATOM 8539 N N . PHE B 1 129 ? -11.531 37.094 18.156 1 96.31 129 PHE B N 1
ATOM 8540 C CA . PHE B 1 129 ? -10.719 35.906 18.375 1 96.31 129 PHE B CA 1
ATOM 8541 C C . PHE B 1 129 ? -10.844 34.938 17.188 1 96.31 129 PHE B C 1
ATOM 8543 O O . PHE B 1 129 ? -11.945 34.531 16.844 1 96.31 129 PHE B O 1
ATOM 8550 N N . ILE B 1 130 ? -9.688 34.562 16.609 1 96.56 130 ILE B N 1
ATOM 8551 C CA . ILE B 1 130 ? -9.742 33.688 15.461 1 96.56 130 ILE B CA 1
ATOM 8552 C C . ILE B 1 130 ? -8.953 32.406 15.766 1 96.56 130 ILE B C 1
ATOM 8554 O O . ILE B 1 130 ? -9.008 31.438 15 1 96.56 130 ILE B O 1
ATOM 8558 N N . CYS B 1 131 ? -8.211 32.344 16.844 1 93.19 131 CYS B N 1
ATOM 8559 C CA . CYS B 1 131 ? -7.293 31.266 17.172 1 93.19 131 CYS B CA 1
ATOM 8560 C C . CYS B 1 131 ? -6.246 31.078 16.078 1 93.19 131 CYS B C 1
ATOM 8562 O O . CYS B 1 131 ? -5.234 31.781 16.062 1 93.19 131 CYS B O 1
ATOM 8564 N N . ALA B 1 132 ? -6.477 30.328 14.984 1 94.44 132 ALA B N 1
ATOM 8565 C CA . ALA B 1 132 ? -5.691 30.078 13.781 1 94.44 132 ALA B CA 1
ATOM 8566 C C . ALA B 1 132 ? -4.219 29.875 14.109 1 94.44 132 ALA B C 1
ATOM 8568 O O . ALA B 1 132 ? -3.363 29.922 13.227 1 94.44 132 ALA B O 1
ATOM 8569 N N . GLU B 1 133 ? -3.867 29.641 15.492 1 93.06 133 GLU B N 1
ATOM 8570 C CA . GLU B 1 133 ? -2.475 29.594 15.93 1 93.06 133 GLU B CA 1
ATOM 8571 C C . GLU B 1 133 ? -1.705 30.812 15.438 1 93.06 133 GLU B C 1
ATOM 8573 O O . GLU B 1 133 ? -0.518 30.719 15.117 1 93.06 133 GLU B O 1
ATOM 8578 N N . TRP B 1 134 ? -2.43 31.844 15.375 1 95.75 134 TRP B N 1
ATOM 8579 C CA . TRP B 1 134 ? -1.914 33.156 14.953 1 95.75 134 TRP B CA 1
ATOM 8580 C C . TRP B 1 134 ? -1.613 34.031 16.172 1 95.75 134 TRP B C 1
ATOM 8582 O O . TRP B 1 134 ? -2.234 33.875 17.219 1 95.75 134 TRP B O 1
ATOM 8592 N N . ALA B 1 135 ? -0.69 34.938 16.062 1 95.38 135 ALA B N 1
ATOM 8593 C CA . ALA B 1 135 ? -0.261 35.812 17.141 1 95.38 135 ALA B CA 1
ATOM 8594 C C . ALA B 1 135 ? -1.456 36.5 17.797 1 95.38 135 ALA B C 1
ATOM 8596 O O . ALA B 1 135 ? -2.26 37.156 17.109 1 95.38 135 ALA B O 1
ATOM 8597 N N . GLY B 1 136 ? -1.59 36.25 19.094 1 94.25 136 GLY B N 1
ATOM 8598 C CA . GLY B 1 136 ? -2.639 36.906 19.875 1 94.25 136 GLY B CA 1
ATOM 8599 C C . GLY B 1 136 ? -4.023 36.375 19.547 1 94.25 136 GLY B C 1
ATOM 8600 O O . GLY B 1 136 ? -5.027 36.938 19.969 1 94.25 136 GLY B O 1
ATOM 8601 N N . GLY B 1 137 ? -4.141 35.375 18.766 1 94.94 137 GLY B N 1
ATOM 8602 C CA . GLY B 1 137 ? -5.445 34.938 18.297 1 94.94 137 GLY B CA 1
ATOM 8603 C C . GLY B 1 137 ? -6.168 35.969 17.469 1 94.94 137 GLY B C 1
ATOM 8604 O O . GLY B 1 137 ? -7.402 36.031 17.469 1 94.94 137 GLY B O 1
ATOM 8605 N N . GLY B 1 138 ? -5.465 36.875 16.938 1 96.56 138 GLY B N 1
ATOM 8606 C CA . GLY B 1 138 ? -6.023 37.938 16.109 1 96.56 138 GLY B CA 1
ATOM 8607 C C . GLY B 1 138 ? -6.059 39.281 16.812 1 96.56 138 GLY B C 1
ATOM 8608 O O . GLY B 1 138 ? -6.117 40.312 16.156 1 96.56 138 GLY B O 1
ATOM 8609 N N . TYR B 1 139 ? -5.984 39.312 18.172 1 96.75 139 TYR B N 1
ATOM 8610 C CA . TYR B 1 139 ? -6.027 40.531 18.938 1 96.75 139 TYR B CA 1
ATOM 8611 C C . TYR B 1 139 ? -4.711 41.312 18.812 1 96.75 139 TYR B C 1
ATOM 8613 O O . TYR B 1 139 ? -3.633 40.719 18.922 1 96.75 139 TYR B O 1
ATOM 8621 N N . PRO B 1 140 ? -4.77 42.594 18.578 1 96.38 140 PRO B N 1
ATOM 8622 C CA . PRO B 1 140 ? -3.531 43.375 18.719 1 96.38 140 PRO B CA 1
ATOM 8623 C C . PRO B 1 140 ? -2.984 43.375 20.141 1 96.38 140 PRO B C 1
ATOM 8625 O O . PRO B 1 140 ? -3.756 43.469 21.094 1 96.38 140 PRO B O 1
ATOM 8628 N N . ARG B 1 141 ? -1.763 43.312 20.203 1 94.94 141 ARG B N 1
ATOM 8629 C CA . ARG B 1 141 ? -1.139 43.281 21.531 1 94.94 141 ARG B CA 1
ATOM 8630 C C . ARG B 1 141 ? -1.454 44.531 22.328 1 94.94 141 ARG B C 1
ATOM 8632 O O . ARG B 1 141 ? -1.589 44.469 23.547 1 94.94 141 ARG B O 1
ATOM 8639 N N . TRP B 1 142 ? -1.578 45.719 21.703 1 95.75 142 TRP B N 1
ATOM 8640 C CA . TRP B 1 142 ? -1.77 47 22.359 1 95.75 142 TRP B CA 1
ATOM 8641 C C . TRP B 1 142 ? -3.117 47.031 23.078 1 95.75 142 TRP B C 1
ATOM 8643 O O . TRP B 1 142 ? -3.332 47.875 23.953 1 95.75 142 TRP B O 1
ATOM 8653 N N . VAL B 1 143 ? -4.016 46.188 22.781 1 96.12 143 VAL B N 1
ATOM 8654 C CA . VAL B 1 143 ? -5.328 46.188 23.406 1 96.12 143 VAL B CA 1
ATOM 8655 C C . VAL B 1 143 ? -5.18 45.875 24.891 1 96.12 143 VAL B C 1
ATOM 8657 O O . VAL B 1 143 ? -6.012 46.281 25.719 1 96.12 143 VAL B O 1
ATOM 8660 N N . ALA B 1 144 ? -4.16 45.188 25.266 1 94 144 ALA B N 1
ATOM 8661 C CA . ALA B 1 144 ? -3.9 44.812 26.656 1 94 144 ALA B CA 1
ATOM 8662 C C . ALA B 1 144 ? -3.734 46.031 27.547 1 94 144 ALA B C 1
ATOM 8664 O O . ALA B 1 144 ? -3.889 45.938 28.766 1 94 144 ALA B O 1
ATOM 8665 N N . LYS B 1 145 ? -3.375 47.125 26.969 1 93.19 145 LYS B N 1
ATOM 8666 C CA . LYS B 1 145 ? -3.246 48.375 27.719 1 93.19 145 LYS B CA 1
ATOM 8667 C C . LYS B 1 145 ? -4.57 48.75 28.359 1 93.19 145 LYS B C 1
ATOM 8669 O O . LYS B 1 145 ? -4.59 49.469 29.375 1 93.19 145 LYS B O 1
ATOM 8674 N N . SER B 1 146 ? -5.621 48.281 27.781 1 93.81 146 SER B N 1
ATOM 8675 C CA . SER B 1 146 ? -6.957 48.625 28.234 1 93.81 146 SER B CA 1
ATOM 8676 C C . SER B 1 146 ? -7.496 47.594 29.219 1 93.81 146 SER B C 1
ATOM 8678 O O . SER B 1 146 ? -8.688 47.594 29.547 1 93.81 146 SER B O 1
ATOM 8680 N N . CYS B 1 147 ? -6.688 46.719 29.641 1 91.94 147 CYS B N 1
ATOM 8681 C CA . CYS B 1 147 ? -7.141 45.688 30.578 1 91.94 147 CYS B CA 1
ATOM 8682 C C . CYS B 1 147 ? -7.816 46.312 31.797 1 91.94 147 CYS B C 1
ATOM 8684 O O . CYS B 1 147 ? -7.223 47.125 32.5 1 91.94 147 CYS B O 1
ATOM 8686 N N . PRO B 1 148 ? -8.992 45.844 32.062 1 91.19 148 PRO B N 1
ATOM 8687 C CA . PRO B 1 148 ? -9.68 46.406 33.219 1 91.19 148 PRO B CA 1
ATOM 8688 C C . PRO B 1 148 ? -9.086 45.906 34.531 1 91.19 148 PRO B C 1
ATOM 8690 O O . PRO B 1 148 ? -8.461 44.844 34.594 1 91.19 148 PRO B O 1
ATOM 8693 N N . ALA B 1 149 ? -9.398 46.688 35.625 1 86 149 ALA B N 1
ATOM 8694 C CA . ALA B 1 149 ? -8.859 46.375 36.938 1 86 149 ALA B CA 1
ATOM 8695 C C . ALA B 1 149 ? -9.492 45.094 37.5 1 86 149 ALA B C 1
ATOM 8697 O O . ALA B 1 149 ? -8.844 44.344 38.219 1 86 149 ALA B O 1
ATOM 8698 N N . LYS B 1 150 ? -10.703 44.875 37.156 1 85.25 150 LYS B N 1
ATOM 8699 C CA . LYS B 1 150 ? -11.406 43.688 37.656 1 85.25 150 LYS B CA 1
ATOM 8700 C C . LYS B 1 150 ? -12.281 43.094 36.562 1 85.25 150 LYS B C 1
ATOM 8702 O O . LYS B 1 150 ? -12.891 43.812 35.781 1 85.25 150 LYS B O 1
ATOM 8707 N N . TYR B 1 151 ? -12.297 41.812 36.438 1 83.38 151 TYR B N 1
ATOM 8708 C CA . TYR B 1 151 ? -13.18 41.031 35.594 1 83.38 151 TYR B CA 1
ATOM 8709 C C . TYR B 1 151 ? -13.367 39.625 36.125 1 83.38 151 TYR B C 1
ATOM 8711 O O . TYR B 1 151 ? -12.57 39.156 36.938 1 83.38 151 TYR B O 1
ATOM 8719 N N . ASP B 1 152 ? -14.391 38.844 35.781 1 77.81 152 ASP B N 1
ATOM 8720 C CA . ASP B 1 152 ? -14.812 37.625 36.438 1 77.81 152 ASP B CA 1
ATOM 8721 C C . ASP B 1 152 ? -14.531 36.406 35.562 1 77.81 152 ASP B C 1
ATOM 8723 O O . ASP B 1 152 ? -15.023 35.312 35.844 1 77.81 152 ASP B O 1
ATOM 8727 N N . THR B 1 153 ? -13.953 36.594 34.438 1 80.81 153 THR B N 1
ATOM 8728 C CA . THR B 1 153 ? -13.602 35.5 33.562 1 80.81 153 THR B CA 1
ATOM 8729 C C . THR B 1 153 ? -12.086 35.281 33.531 1 80.81 153 THR B C 1
ATOM 8731 O O . THR B 1 153 ? -11.336 36.125 34.062 1 80.81 153 THR B O 1
ATOM 8734 N N . SER B 1 154 ? -11.648 34.094 33 1 70 154 SER B N 1
ATOM 8735 C CA . SER B 1 154 ? -10.219 33.812 32.875 1 70 154 SER B CA 1
ATOM 8736 C C . SER B 1 154 ? -9.523 34.875 32.031 1 70 154 SER B C 1
ATOM 8738 O O . SER B 1 154 ? -8.391 35.281 32.344 1 70 154 SER B O 1
ATOM 8740 N N . PHE B 1 155 ? -10.273 35.406 30.969 1 81.12 155 PHE B N 1
ATOM 8741 C CA . PHE B 1 155 ? -9.844 36.5 30.094 1 81.12 155 PHE B CA 1
ATOM 8742 C C . PHE B 1 155 ? -10.938 37.562 29.969 1 81.12 155 PHE B C 1
ATOM 8744 O O . PHE B 1 155 ? -12.125 37.219 29.875 1 81.12 155 PHE B O 1
ATOM 8751 N N . TRP B 1 156 ? -10.438 38.781 30.094 1 89.31 156 TRP B N 1
ATOM 8752 C CA . TRP B 1 156 ? -11.445 39.781 29.812 1 89.31 156 TRP B CA 1
ATOM 8753 C C . TRP B 1 156 ? -11.711 39.906 28.312 1 89.31 156 TRP B C 1
ATOM 8755 O O . TRP B 1 156 ? -12.805 40.281 27.906 1 89.31 156 TRP B O 1
ATOM 8765 N N . LEU B 1 157 ? -10.688 39.594 27.609 1 93.25 157 LEU B N 1
ATOM 8766 C CA . LEU B 1 157 ? -10.914 39.438 26.172 1 93.25 157 LEU B CA 1
ATOM 8767 C C . LEU B 1 157 ? -11.875 38.281 25.906 1 93.25 157 LEU B C 1
ATOM 8769 O O . LEU B 1 157 ? -11.898 37.312 26.641 1 93.25 157 LEU B O 1
ATOM 8773 N N . ARG B 1 158 ? -12.758 38.344 24.922 1 93.19 158 ARG B N 1
ATOM 8774 C CA . ARG B 1 158 ? -13.789 37.406 24.484 1 93.19 158 ARG B CA 1
ATOM 8775 C C . ARG B 1 158 ? -15 37.469 25.422 1 93.19 158 ARG B C 1
ATOM 8777 O O . ARG B 1 158 ? -16.047 36.875 25.125 1 93.19 158 ARG B O 1
ATOM 8784 N N . SER B 1 159 ? -14.891 38.188 26.594 1 94.75 159 SER B N 1
ATOM 8785 C CA . SER B 1 159 ? -15.984 38.281 27.562 1 94.75 159 SER B CA 1
ATOM 8786 C C . SER B 1 159 ? -16.938 39.406 27.188 1 94.75 159 SER B C 1
ATOM 8788 O O . SER B 1 159 ? -16.703 40.156 26.234 1 94.75 159 SER B O 1
ATOM 8790 N N . ASN B 1 160 ? -18.016 39.531 27.984 1 95.94 160 ASN B N 1
ATOM 8791 C CA . ASN B 1 160 ? -18.984 40.625 27.781 1 95.94 160 ASN B CA 1
ATOM 8792 C C . ASN B 1 160 ? -18.578 41.875 28.547 1 95.94 160 ASN B C 1
ATOM 8794 O O . ASN B 1 160 ? -19.375 42.781 28.719 1 95.94 160 ASN B O 1
ATOM 8798 N N . HIS B 1 161 ? -17.391 41.906 29.062 1 96.06 161 HIS B N 1
ATOM 8799 C CA . HIS B 1 161 ? -16.953 43.094 29.766 1 96.06 161 HIS B CA 1
ATOM 8800 C C . HIS B 1 161 ? -17.094 44.344 28.891 1 96.06 161 HIS B C 1
ATOM 8802 O O . HIS B 1 161 ? -16.766 44.312 27.703 1 96.06 161 HIS B O 1
ATOM 8808 N N . PRO B 1 162 ? -17.5 45.438 29.438 1 95.81 162 PRO B N 1
ATOM 8809 C CA . PRO B 1 162 ? -17.75 46.625 28.625 1 95.81 162 PRO B CA 1
ATOM 8810 C C . PRO B 1 162 ? -16.5 47.094 27.891 1 95.81 162 PRO B C 1
ATOM 8812 O O . PRO B 1 162 ? -16.594 47.594 26.766 1 95.81 162 PRO B O 1
ATOM 8815 N N . GLU B 1 163 ? -15.375 46.969 28.516 1 95.31 163 GLU B N 1
ATOM 8816 C CA . GLU B 1 163 ? -14.133 47.375 27.859 1 95.31 163 GLU B CA 1
ATOM 8817 C C . GLU B 1 163 ? -13.852 46.531 26.641 1 95.31 163 GLU B C 1
ATOM 8819 O O . GLU B 1 163 ? -13.383 47.031 25.609 1 95.31 163 GLU B O 1
ATOM 8824 N N . HIS B 1 164 ? -14.086 45.25 26.766 1 96.81 164 HIS B N 1
ATOM 8825 C CA . HIS B 1 164 ? -13.906 44.375 25.625 1 96.81 164 HIS B CA 1
ATOM 8826 C C . HIS B 1 164 ? -14.883 44.719 24.5 1 96.81 164 HIS B C 1
ATOM 8828 O O . HIS B 1 164 ? -14.5 44.719 23.328 1 96.81 164 HIS B O 1
ATOM 8834 N N . MET B 1 165 ? -16.109 44.906 24.844 1 97.62 165 MET B N 1
ATOM 8835 C CA . MET B 1 165 ? -17.156 45.156 23.844 1 97.62 165 MET B CA 1
ATOM 8836 C C . MET B 1 165 ? -16.906 46.469 23.109 1 97.62 165 MET B C 1
ATOM 8838 O O . MET B 1 165 ? -17.203 46.594 21.922 1 97.62 165 MET B O 1
ATOM 8842 N N . LYS B 1 166 ? -16.344 47.406 23.859 1 97.38 166 LYS B N 1
ATOM 8843 C CA . LYS B 1 166 ? -16 48.688 23.266 1 97.38 166 LYS B CA 1
ATOM 8844 C C . LYS B 1 166 ? -14.969 48.5 22.141 1 97.38 166 LYS B C 1
ATOM 8846 O O . LYS B 1 166 ? -15.133 49.062 21.047 1 97.38 166 LYS B O 1
ATOM 8851 N N . TRP B 1 167 ? -13.992 47.812 22.375 1 97.75 167 TRP B N 1
ATOM 8852 C CA . TRP B 1 167 ? -12.945 47.562 21.391 1 97.75 167 TRP B CA 1
ATOM 8853 C C . TRP B 1 167 ? -13.43 46.625 20.281 1 97.75 167 TRP B C 1
ATOM 8855 O O . TRP B 1 167 ? -13.031 46.781 19.125 1 97.75 167 TRP B O 1
ATOM 8865 N N . THR B 1 168 ? -14.297 45.719 20.609 1 98.25 168 THR B N 1
ATOM 8866 C CA . THR B 1 168 ? -14.906 44.844 19.609 1 98.25 168 THR B CA 1
ATOM 8867 C C . THR B 1 168 ? -15.719 45.688 18.609 1 98.25 168 THR B C 1
ATOM 8869 O O . THR B 1 168 ? -15.641 45.469 17.406 1 98.25 168 THR B O 1
ATOM 8872 N N . LYS B 1 169 ? -16.484 46.562 19.156 1 98.38 169 LYS B N 1
ATOM 8873 C CA . LYS B 1 169 ? -17.25 47.438 18.297 1 98.38 169 LYS B CA 1
ATOM 8874 C C . LYS B 1 169 ? -16.328 48.25 17.391 1 98.38 169 LYS B C 1
ATOM 8876 O O . LYS B 1 169 ? -16.625 48.469 16.203 1 98.38 169 LYS B O 1
ATOM 8881 N N . HIS B 1 170 ? -15.242 48.781 17.938 1 98.5 170 HIS B N 1
ATOM 8882 C CA . HIS B 1 170 ? -14.242 49.5 17.172 1 98.5 170 HIS B CA 1
ATOM 8883 C C . HIS B 1 170 ? -13.773 48.688 15.969 1 98.5 170 HIS B C 1
ATOM 8885 O O . HIS B 1 170 ? -13.75 49.188 14.844 1 98.5 170 HIS B O 1
ATOM 8891 N N . TRP B 1 171 ? -13.422 47.469 16.188 1 98.5 171 TRP B N 1
ATOM 8892 C CA . TRP B 1 171 ? -12.922 46.594 15.148 1 98.5 171 TRP B CA 1
ATOM 8893 C C . TRP B 1 171 ? -14 46.344 14.094 1 98.5 171 TRP B C 1
ATOM 8895 O O . TRP B 1 171 ? -13.734 46.438 12.891 1 98.5 171 TRP B O 1
ATOM 8905 N N . TYR B 1 172 ? -15.234 46.031 14.469 1 98.69 172 TYR B N 1
ATOM 8906 C CA . TYR B 1 172 ? -16.328 45.719 13.547 1 98.69 172 TYR B CA 1
ATOM 8907 C C . TYR B 1 172 ? -16.719 46.938 12.742 1 98.69 172 TYR B C 1
ATOM 8909 O O . TYR B 1 172 ? -17.078 46.844 11.57 1 98.69 172 TYR B O 1
ATOM 8917 N N . ASP B 1 173 ? -16.672 48.094 13.375 1 98.44 173 ASP B N 1
ATOM 8918 C CA . ASP B 1 173 ? -16.953 49.344 12.656 1 98.44 173 ASP B CA 1
ATOM 8919 C C . ASP B 1 173 ? -15.922 49.594 11.555 1 98.44 173 ASP B C 1
ATOM 8921 O O . ASP B 1 173 ? -16.203 50.281 10.586 1 98.44 173 ASP B O 1
ATOM 8925 N N . ALA B 1 174 ? -14.773 49.062 11.742 1 98.44 174 ALA B N 1
ATOM 8926 C CA . ALA B 1 174 ? -13.711 49.25 10.758 1 98.44 174 ALA B CA 1
ATOM 8927 C C . ALA B 1 174 ? -13.812 48.188 9.648 1 98.44 174 ALA B C 1
ATOM 8929 O O . ALA B 1 174 ? -13.719 48.531 8.461 1 98.44 174 ALA B O 1
ATOM 8930 N N . VAL B 1 175 ? -13.977 46.906 9.945 1 98.62 175 VAL B N 1
ATOM 8931 C CA . VAL B 1 175 ? -13.789 45.812 8.992 1 98.62 175 VAL B CA 1
ATOM 8932 C C . VAL B 1 175 ? -15.094 45.531 8.25 1 98.62 175 VAL B C 1
ATOM 8934 O O . VAL B 1 175 ? -15.078 45.156 7.074 1 98.62 175 VAL B O 1
ATOM 8937 N N . CYS B 1 176 ? -16.281 45.656 8.852 1 98.56 176 CYS B N 1
ATOM 8938 C CA . CYS B 1 176 ? -17.562 45.281 8.266 1 98.56 176 CYS B CA 1
ATOM 8939 C C . CYS B 1 176 ? -17.844 46.094 7.004 1 98.56 176 CYS B C 1
ATOM 8941 O O . CYS B 1 176 ? -18.391 45.562 6.031 1 98.56 176 CYS B O 1
ATOM 8943 N N . PRO B 1 177 ? -17.5 47.406 6.98 1 97.69 177 PRO B N 1
ATOM 8944 C CA . PRO B 1 177 ? -17.703 48.125 5.73 1 97.69 177 PRO B CA 1
ATOM 8945 C C . PRO B 1 177 ? -16.969 47.5 4.547 1 97.69 177 PRO B C 1
ATOM 8947 O O . PRO B 1 177 ? -17.469 47.531 3.416 1 97.69 177 PRO B O 1
ATOM 8950 N N . VAL B 1 178 ? -15.805 46.938 4.77 1 97.44 178 VAL B N 1
ATOM 8951 C CA . VAL B 1 178 ? -15.062 46.25 3.725 1 97.44 178 VAL B CA 1
ATOM 8952 C C . VAL B 1 178 ? -15.867 45.031 3.24 1 97.44 178 VAL B C 1
ATOM 8954 O O . VAL B 1 178 ? -15.992 44.812 2.035 1 97.44 178 VAL B O 1
ATOM 8957 N N . PHE B 1 179 ? -16.453 44.312 4.16 1 98.12 179 PHE B N 1
ATOM 8958 C CA . PHE B 1 179 ? -17.281 43.188 3.822 1 98.12 179 PHE B CA 1
ATOM 8959 C C . PHE B 1 179 ? -18.531 43.625 3.064 1 98.12 179 PHE B C 1
ATOM 8961 O O . PHE B 1 179 ? -18.938 42.969 2.104 1 98.12 179 PHE B O 1
ATOM 8968 N N . ALA B 1 180 ? -19.125 44.625 3.592 1 97.94 180 ALA B N 1
ATOM 8969 C CA . ALA B 1 180 ? -20.391 45.094 3.031 1 97.94 180 ALA B CA 1
ATOM 8970 C C . ALA B 1 180 ? -20.25 45.375 1.539 1 97.94 180 ALA B C 1
ATOM 8972 O O . ALA B 1 180 ? -21.156 45.062 0.752 1 97.94 180 ALA B O 1
ATOM 8973 N N . GLU B 1 181 ? -19.203 45.906 1.186 1 96.75 181 GLU B N 1
ATOM 8974 C CA . GLU B 1 181 ? -18.969 46.281 -0.21 1 96.75 181 GLU B CA 1
ATOM 8975 C C . GLU B 1 181 ? -18.781 45.031 -1.073 1 96.75 181 GLU B C 1
ATOM 8977 O O . GLU B 1 181 ? -19.109 45.031 -2.26 1 96.75 181 GLU B O 1
ATOM 8982 N N . GLU B 1 182 ? -18.297 43.969 -0.535 1 98 182 GLU B N 1
ATOM 8983 C CA . GLU B 1 182 ? -17.906 42.781 -1.301 1 98 182 GLU B CA 1
ATOM 8984 C C . GLU B 1 182 ? -18.891 41.656 -1.102 1 98 182 GLU B C 1
ATOM 8986 O O . GLU B 1 182 ? -18.719 40.562 -1.646 1 98 182 GLU B O 1
ATOM 8991 N N . GLN B 1 183 ? -19.969 41.844 -0.326 1 98.5 183 GLN B N 1
ATOM 8992 C CA . GLN B 1 183 ? -20.938 40.781 -0.068 1 98.5 183 GLN B CA 1
ATOM 8993 C C . GLN B 1 183 ? -21.781 40.5 -1.301 1 98.5 183 GLN B C 1
ATOM 8995 O O . GLN B 1 183 ? -22.016 41.375 -2.119 1 98.5 183 GLN B O 1
ATOM 9000 N N . LEU B 1 184 ? -22.25 39.312 -1.447 1 98.5 184 LEU B N 1
ATOM 9001 C CA . LEU B 1 184 ? -22.953 38.844 -2.625 1 98.5 184 LEU B CA 1
ATOM 9002 C C . LEU B 1 184 ? -24.141 39.719 -2.949 1 98.5 184 LEU B C 1
ATOM 9004 O O . LEU B 1 184 ? -24.438 39.969 -4.121 1 98.5 184 LEU B O 1
ATOM 9008 N N . THR B 1 185 ? -24.859 40.281 -1.969 1 97.88 185 THR B N 1
ATOM 9009 C CA . THR B 1 185 ? -26.094 41.031 -2.129 1 97.88 185 THR B CA 1
ATOM 9010 C C . THR B 1 185 ? -25.828 42.375 -2.811 1 97.88 185 THR B C 1
ATOM 9012 O O . THR B 1 185 ? -26.75 43.031 -3.277 1 97.88 185 THR B O 1
ATOM 9015 N N . ARG B 1 186 ? -24.609 42.75 -2.863 1 97.19 186 ARG B N 1
ATOM 9016 C CA . ARG B 1 186 ? -24.25 44.031 -3.486 1 97.19 186 ARG B CA 1
ATOM 9017 C C . ARG B 1 186 ? -23.578 43.781 -4.832 1 97.19 186 ARG B C 1
ATOM 9019 O O . ARG B 1 186 ? -23.094 44.75 -5.465 1 97.19 186 ARG B O 1
ATOM 9026 N N . LYS B 1 187 ? -23.453 42.594 -5.242 1 97.44 187 LYS B N 1
ATOM 9027 C CA . LYS B 1 187 ? -22.875 42.219 -6.531 1 97.44 187 LYS B CA 1
ATOM 9028 C C . LYS B 1 187 ? -23.969 42.062 -7.594 1 97.44 187 LYS B C 1
ATOM 9030 O O . LYS B 1 187 ? -25.141 41.875 -7.27 1 97.44 187 LYS B O 1
ATOM 9035 N N . LYS B 1 188 ? -23.547 42.125 -8.852 1 96.44 188 LYS B N 1
ATOM 9036 C CA . LYS B 1 188 ? -24.469 41.844 -9.938 1 96.44 188 LYS B CA 1
ATOM 9037 C C . LYS B 1 188 ? -24.812 40.344 -9.992 1 96.44 188 LYS B C 1
ATOM 9039 O O . LYS B 1 188 ? -24.031 39.531 -9.523 1 96.44 188 LYS B O 1
ATOM 9044 N N . SER B 1 189 ? -25.969 40.125 -10.555 1 94.25 189 SER B N 1
ATOM 9045 C CA . SER B 1 189 ? -26.359 38.719 -10.711 1 94.25 189 SER B CA 1
ATOM 9046 C C . SER B 1 189 ? -25.297 37.938 -11.445 1 94.25 189 SER B C 1
ATOM 9048 O O . SER B 1 189 ? -24.719 38.406 -12.422 1 94.25 189 SER B O 1
ATOM 9050 N N . GLY B 1 190 ? -24.922 36.812 -10.961 1 94.19 190 GLY B N 1
ATOM 9051 C CA . GLY B 1 190 ? -23.922 35.969 -11.586 1 94.19 190 GLY B CA 1
ATOM 9052 C C . GLY B 1 190 ? -22.516 36.188 -11.031 1 94.19 190 GLY B C 1
ATOM 9053 O O . GLY B 1 190 ? -21.656 35.312 -11.148 1 94.19 190 GLY B O 1
ATOM 9054 N N . GLU B 1 191 ? -22.312 37.312 -10.5 1 97 191 GLU B N 1
ATOM 9055 C CA . GLU B 1 191 ? -21.016 37.594 -9.898 1 97 191 GLU B CA 1
ATOM 9056 C C . GLU B 1 191 ? -20.891 36.938 -8.516 1 97 191 GLU B C 1
ATOM 9058 O O . GLU B 1 191 ? -21.906 36.562 -7.914 1 97 191 GLU B O 1
ATOM 9063 N N . LYS B 1 192 ? -19.672 36.844 -8.109 1 98.44 192 LYS B N 1
ATOM 9064 C CA . LYS B 1 192 ? -19.438 36.156 -6.832 1 98.44 192 LYS B CA 1
ATOM 9065 C C . LYS B 1 192 ? -19.094 37.188 -5.738 1 98.44 192 LYS B C 1
ATOM 9067 O O . LYS B 1 192 ? -18.625 38.281 -6.027 1 98.44 192 LYS B O 1
ATOM 9072 N N . GLY B 1 193 ? -19.344 36.875 -4.488 1 98.69 193 GLY B N 1
ATOM 9073 C CA . GLY B 1 193 ? -19.078 37.688 -3.324 1 98.69 193 GLY B CA 1
ATOM 9074 C C . GLY B 1 193 ? -19.047 36.906 -2.025 1 98.69 193 GLY B C 1
ATOM 9075 O O . GLY B 1 193 ? -19.078 35.656 -2.041 1 98.69 193 GLY B O 1
ATOM 9076 N N . ILE B 1 194 ? -18.984 37.656 -0.934 1 98.81 194 ILE B N 1
ATOM 9077 C CA . ILE B 1 194 ? -19.047 37.062 0.396 1 98.81 194 ILE B CA 1
ATOM 9078 C C . ILE B 1 194 ? -20.453 36.5 0.645 1 98.81 194 ILE B C 1
ATOM 9080 O O . ILE B 1 194 ? -21.453 37.219 0.427 1 98.81 194 ILE B O 1
ATOM 9084 N N . ILE B 1 195 ? -20.484 35.312 1.157 1 98.69 195 ILE B N 1
ATOM 9085 C CA . ILE B 1 195 ? -21.797 34.688 1.292 1 98.69 195 ILE B CA 1
ATOM 9086 C C . ILE B 1 195 ? -22.125 34.469 2.77 1 98.69 195 ILE B C 1
ATOM 9088 O O . ILE B 1 195 ? -23.266 34.188 3.131 1 98.69 195 ILE B O 1
ATOM 9092 N N . MET B 1 196 ? -21.094 34.562 3.658 1 98.12 196 MET B N 1
ATOM 9093 C CA . MET B 1 196 ? -21.281 34.375 5.098 1 98.12 196 MET B CA 1
ATOM 9094 C C . MET B 1 196 ? -20.203 35.125 5.879 1 98.12 196 MET B C 1
ATOM 9096 O O . MET B 1 196 ? -19.062 35.25 5.418 1 98.12 196 MET B O 1
ATOM 9100 N N . VAL B 1 197 ? -20.578 35.531 7.086 1 98.69 197 VAL B N 1
ATOM 9101 C CA . VAL B 1 197 ? -19.656 36.188 8 1 98.69 197 VAL B CA 1
ATOM 9102 C C . VAL B 1 197 ? -19.75 35.531 9.383 1 98.69 197 VAL B C 1
ATOM 9104 O O . VAL B 1 197 ? -20.844 35.344 9.906 1 98.69 197 VAL B O 1
ATOM 9107 N N . GLN B 1 198 ? -18.641 35.281 9.984 1 98.62 198 GLN B N 1
ATOM 9108 C CA . GLN B 1 198 ? -18.625 34.625 11.297 1 98.62 198 GLN B CA 1
ATOM 9109 C C . GLN B 1 198 ? -18.594 35.656 12.422 1 98.62 198 GLN B C 1
ATOM 9111 O O . GLN B 1 198 ? -17.906 36.656 12.32 1 98.62 198 GLN B O 1
ATOM 9116 N N . LEU B 1 199 ? -19.219 35.438 13.516 1 97.44 199 LEU B N 1
ATOM 9117 C CA . LEU B 1 199 ? -19.125 36.281 14.711 1 97.44 199 LEU B CA 1
ATOM 9118 C C . LEU B 1 199 ? -18.062 35.719 15.664 1 97.44 199 LEU B C 1
ATOM 9120 O O . LEU B 1 199 ? -17.078 36.406 15.969 1 97.44 199 LEU B O 1
ATOM 9124 N N . GLU B 1 200 ? -18.219 34.812 16.469 1 91.75 200 GLU B N 1
ATOM 9125 C CA . GLU B 1 200 ? -17.312 34.25 17.453 1 91.75 200 GLU B CA 1
ATOM 9126 C C . GLU B 1 200 ? -16.906 32.812 17.047 1 91.75 200 GLU B C 1
ATOM 9128 O O . GLU B 1 200 ? -17.672 32.125 16.375 1 91.75 200 GLU B O 1
ATOM 9133 N N . ASN B 1 201 ? -15.68 32.594 17.438 1 93.88 201 ASN B N 1
ATOM 9134 C CA . ASN B 1 201 ? -15.102 31.281 17.094 1 93.88 201 ASN B CA 1
ATOM 9135 C C . ASN B 1 201 ? -15.023 30.375 18.312 1 93.88 201 ASN B C 1
ATOM 9137 O O . ASN B 1 201 ? -14.398 30.719 19.312 1 93.88 201 ASN B O 1
ATOM 9141 N N . GLU B 1 202 ? -15.656 29.234 18.25 1 91.81 202 GLU B N 1
ATOM 9142 C CA . GLU B 1 202 ? -15.516 28.141 19.203 1 91.81 202 GLU B CA 1
ATOM 9143 C C . GLU B 1 202 ? -15.797 28.625 20.625 1 91.81 202 GLU B C 1
ATOM 9145 O O . GLU B 1 202 ? -15 28.391 21.531 1 91.81 202 GLU B O 1
ATOM 9150 N N . TYR B 1 203 ? -16.875 29.188 20.766 1 93.25 203 TYR B N 1
ATOM 9151 C CA . TYR B 1 203 ? -17.203 29.812 22.047 1 93.25 203 TYR B CA 1
ATOM 9152 C C . TYR B 1 203 ? -17.391 28.766 23.141 1 93.25 203 TYR B C 1
ATOM 9154 O O . TYR B 1 203 ? -17.328 29.078 24.328 1 93.25 203 TYR B O 1
ATOM 9162 N N . ILE B 1 204 ? -17.562 27.516 22.781 1 89.56 204 ILE B N 1
ATOM 9163 C CA . ILE B 1 204 ? -17.734 26.422 23.734 1 89.56 204 ILE B CA 1
ATOM 9164 C C . ILE B 1 204 ? -16.484 26.297 24.609 1 89.56 204 ILE B C 1
ATOM 9166 O O . ILE B 1 204 ? -16.562 25.859 25.75 1 89.56 204 ILE B O 1
ATOM 9170 N N . TYR B 1 205 ? -15.438 26.719 24.109 1 81.56 205 TYR B N 1
ATOM 9171 C CA . TYR B 1 205 ? -14.18 26.531 24.844 1 81.56 205 TYR B CA 1
ATOM 9172 C C . TYR B 1 205 ? -13.852 27.734 25.703 1 81.56 205 TYR B C 1
ATOM 9174 O O . TYR B 1 205 ? -12.789 27.797 26.312 1 81.56 205 TYR B O 1
ATOM 9182 N N . PHE B 1 206 ? -14.656 28.719 25.656 1 86.5 206 PHE B N 1
ATOM 9183 C CA . PHE B 1 206 ? -14.484 29.875 26.547 1 86.5 206 PHE B CA 1
ATOM 9184 C C . PHE B 1 206 ? -15.359 29.75 27.781 1 86.5 206 PHE B C 1
ATOM 9186 O O . PHE B 1 206 ? -16.578 29.594 27.672 1 86.5 206 PHE B O 1
ATOM 9193 N N . GLY B 1 207 ? -14.82 29.781 28.984 1 79.56 207 GLY B N 1
ATOM 9194 C CA . GLY B 1 207 ? -15.539 29.625 30.234 1 79.56 207 GLY B CA 1
ATOM 9195 C C . GLY B 1 207 ? -16.297 30.875 30.656 1 79.56 207 GLY B C 1
ATOM 9196 O O . GLY B 1 207 ? -15.734 31.766 31.297 1 79.56 207 GLY B O 1
ATOM 9197 N N . MET B 1 208 ? -17.547 30.953 30.344 1 89 208 MET B N 1
ATOM 9198 C CA . MET B 1 208 ? -18.453 32.031 30.703 1 89 208 MET B CA 1
ATOM 9199 C C . MET B 1 208 ? -19.906 31.547 30.656 1 89 208 MET B C 1
ATOM 9201 O O . MET B 1 208 ? -20.234 30.641 29.906 1 89 208 MET B O 1
ATOM 9205 N N . GLU B 1 209 ? -20.75 32.156 31.516 1 92.75 209 GLU B N 1
ATOM 9206 C CA . GLU B 1 209 ? -22.156 31.781 31.562 1 92.75 209 GLU B CA 1
ATOM 9207 C C . GLU B 1 209 ? -22.828 31.984 30.219 1 92.75 209 GLU B C 1
ATOM 9209 O O . GLU B 1 209 ? -22.562 32.969 29.531 1 92.75 209 GLU B O 1
ATOM 9214 N N . SER B 1 210 ? -23.766 31.188 29.906 1 94.56 210 SER B N 1
ATOM 9215 C CA . SER B 1 210 ? -24.438 31.188 28.609 1 94.56 210 SER B CA 1
ATOM 9216 C C . SER B 1 210 ? -25.156 32.5 28.359 1 94.56 210 SER B C 1
ATOM 9218 O O . SER B 1 210 ? -25.141 33.031 27.234 1 94.56 210 SER B O 1
ATOM 9220 N N . GLU B 1 211 ? -25.766 33 29.391 1 95.12 211 GLU B N 1
ATOM 9221 C CA . GLU B 1 211 ? -26.5 34.25 29.234 1 95.12 211 GLU B CA 1
ATOM 9222 C C . GLU B 1 211 ? -25.578 35.406 28.828 1 95.12 211 GLU B C 1
ATOM 9224 O O . GLU B 1 211 ? -25.969 36.25 28.016 1 95.12 211 GLU B O 1
ATOM 9229 N N . LYS B 1 212 ? -24.422 35.438 29.359 1 95.88 212 LYS B N 1
ATOM 9230 C CA . LYS B 1 212 ? -23.438 36.438 29.016 1 95.88 212 LYS B CA 1
ATOM 9231 C C . LYS B 1 212 ? -22.891 36.25 27.609 1 95.88 212 LYS B C 1
ATOM 9233 O O . LYS B 1 212 ? -22.625 37.219 26.891 1 95.88 212 LYS B O 1
ATOM 9238 N N . LYS B 1 213 ? -22.672 35.031 27.234 1 96.25 213 LYS B N 1
ATOM 9239 C CA . LYS B 1 213 ? -22.266 34.719 25.875 1 96.25 213 LYS B CA 1
ATOM 9240 C C . LYS B 1 213 ? -23.312 35.219 24.859 1 96.25 213 LYS B C 1
ATOM 9242 O O . LYS B 1 213 ? -22.953 35.781 23.828 1 96.25 213 LYS B O 1
ATOM 9247 N N . GLU B 1 214 ? -24.578 35 25.188 1 97.19 214 GLU B N 1
ATOM 9248 C CA . GLU B 1 214 ? -25.672 35.438 24.328 1 97.19 214 GLU B CA 1
ATOM 9249 C C . GLU B 1 214 ? -25.672 36.938 24.188 1 97.19 214 GLU B C 1
ATOM 9251 O O . GLU B 1 214 ? -25.953 37.469 23.109 1 97.19 214 GLU B O 1
ATOM 9256 N N . GLU B 1 215 ? -25.359 37.594 25.266 1 97.12 215 GLU B N 1
ATOM 9257 C CA . GLU B 1 215 ? -25.266 39.062 25.219 1 97.12 215 GLU B CA 1
ATOM 9258 C C . GLU B 1 215 ? -24.203 39.5 24.203 1 97.12 215 GLU B C 1
ATOM 9260 O O . GLU B 1 215 ? -24.453 40.406 23.406 1 97.12 215 GLU B O 1
ATOM 9265 N N . VAL B 1 216 ? -23.062 38.906 24.312 1 97.38 216 VAL B N 1
ATOM 9266 C CA . VAL B 1 216 ? -21.969 39.219 23.406 1 97.38 216 VAL B CA 1
ATOM 9267 C C . VAL B 1 216 ? -22.406 38.969 21.953 1 97.38 216 VAL B C 1
ATOM 9269 O O . VAL B 1 216 ? -22.188 39.812 21.078 1 97.38 216 VAL B O 1
ATOM 9272 N N . LEU B 1 217 ? -23.078 37.875 21.703 1 98.12 217 LEU B N 1
ATOM 9273 C CA . LEU B 1 217 ? -23.484 37.5 20.359 1 98.12 217 LEU B CA 1
ATOM 9274 C C . LEU B 1 217 ? -24.531 38.469 19.812 1 98.12 217 LEU B C 1
ATOM 9276 O O . LEU B 1 217 ? -24.5 38.812 18.625 1 98.12 217 LEU B O 1
ATOM 9280 N N . ARG B 1 218 ? -25.484 38.906 20.625 1 97.94 218 ARG B N 1
ATOM 9281 C CA . ARG B 1 218 ? -26.469 39.906 20.219 1 97.94 218 ARG B CA 1
ATOM 9282 C C . ARG B 1 218 ? -25.797 41.219 19.797 1 97.94 218 ARG B C 1
ATOM 9284 O O . ARG B 1 218 ? -26.125 41.781 18.766 1 97.94 218 ARG B O 1
ATOM 9291 N N . ASP B 1 219 ? -24.875 41.625 20.641 1 98 219 ASP B N 1
ATOM 9292 C CA . ASP B 1 219 ? -24.172 42.844 20.344 1 98 219 ASP B CA 1
ATOM 9293 C C . ASP B 1 219 ? -23.375 42.75 19.047 1 98 219 ASP B C 1
ATOM 9295 O O . ASP B 1 219 ? -23.422 43.656 18.203 1 98 219 ASP B O 1
ATOM 9299 N N . MET B 1 220 ? -22.641 41.688 18.891 1 98.31 220 MET B N 1
ATOM 9300 C CA . MET B 1 220 ? -21.828 41.5 17.688 1 98.31 220 MET B CA 1
ATOM 9301 C C . MET B 1 220 ? -22.688 41.438 16.438 1 98.31 220 MET B C 1
ATOM 9303 O O . MET B 1 220 ? -22.328 41.969 15.391 1 98.31 220 MET B O 1
ATOM 9307 N N . ALA B 1 221 ? -23.844 40.719 16.531 1 98.38 221 ALA B N 1
ATOM 9308 C CA . ALA B 1 221 ? -24.781 40.688 15.414 1 98.38 221 ALA B CA 1
ATOM 9309 C C . ALA B 1 221 ? -25.25 42.094 15.039 1 98.38 221 ALA B C 1
ATOM 9311 O O . ALA B 1 221 ? -25.359 42.406 13.859 1 98.38 221 ALA B O 1
ATOM 9312 N N . ALA B 1 222 ? -25.531 42.812 16.031 1 97.94 222 ALA B N 1
ATOM 9313 C CA . ALA B 1 222 ? -25.969 44.188 15.805 1 97.94 222 ALA B CA 1
ATOM 9314 C C . ALA B 1 222 ? -24.875 45 15.133 1 97.94 222 ALA B C 1
ATOM 9316 O O . ALA B 1 222 ? -25.156 45.844 14.266 1 97.94 222 ALA B O 1
ATOM 9317 N N . TYR B 1 223 ? -23.625 44.875 15.586 1 98.44 223 TYR B N 1
ATOM 9318 C CA . TYR B 1 223 ? -22.516 45.562 14.961 1 98.44 223 TYR B CA 1
ATOM 9319 C C . TYR B 1 223 ? -22.453 45.281 13.469 1 98.44 223 TYR B C 1
ATOM 9321 O O . TYR B 1 223 ? -22.219 46.156 12.656 1 98.44 223 TYR B O 1
ATOM 9329 N N . CYS B 1 224 ? -22.672 44 13.07 1 98.25 224 CYS B N 1
ATOM 9330 C CA . CYS B 1 224 ? -22.672 43.594 11.672 1 98.25 224 CYS B CA 1
ATOM 9331 C C . CYS B 1 224 ? -23.812 44.25 10.906 1 98.25 224 CYS B C 1
ATOM 9333 O O . CYS B 1 224 ? -23.578 44.906 9.883 1 98.25 224 CYS B O 1
ATOM 9335 N N . THR B 1 225 ? -25 44.156 11.414 1 97.06 225 THR B N 1
ATOM 9336 C CA . THR B 1 225 ? -26.188 44.656 10.742 1 97.06 225 THR B CA 1
ATOM 9337 C C . THR B 1 225 ? -26.109 46.188 10.602 1 97.06 225 THR B C 1
ATOM 9339 O O . THR B 1 225 ? -26.453 46.75 9.555 1 97.06 225 THR B O 1
ATOM 9342 N N . ASN B 1 226 ? -25.656 46.781 11.633 1 97.62 226 ASN B N 1
ATOM 9343 C CA . ASN B 1 226 ? -25.562 48.219 11.633 1 97.62 226 ASN B CA 1
ATOM 9344 C C . ASN B 1 226 ? -24.516 48.719 10.633 1 97.62 226 ASN B C 1
ATOM 9346 O O . ASN B 1 226 ? -24.562 49.875 10.195 1 97.62 226 ASN B O 1
ATOM 9350 N N . ASN B 1 227 ? -23.594 47.875 10.367 1 98.19 227 ASN B N 1
ATOM 9351 C CA . ASN B 1 227 ? -22.562 48.25 9.422 1 98.19 227 ASN B CA 1
ATOM 9352 C C . ASN B 1 227 ? -22.828 47.688 8.031 1 98.19 227 ASN B C 1
ATOM 9354 O O . ASN B 1 227 ? -21.922 47.625 7.199 1 98.19 227 ASN B O 1
ATOM 9358 N N . GLY B 1 228 ? -24.016 47.188 7.746 1 97.56 228 GLY B N 1
ATOM 9359 C CA . GLY B 1 228 ? -24.484 46.938 6.395 1 97.56 228 GLY B CA 1
ATOM 9360 C C . GLY B 1 228 ? -24.312 45.469 5.992 1 97.56 228 GLY B C 1
ATOM 9361 O O . GLY B 1 228 ? -24.453 45.125 4.812 1 97.56 228 GLY B O 1
ATOM 9362 N N . ILE B 1 229 ? -24 44.594 6.848 1 98.56 229 ILE B N 1
ATOM 9363 C CA . ILE B 1 229 ? -23.922 43.156 6.504 1 98.56 229 ILE B CA 1
ATOM 9364 C C . ILE B 1 229 ? -25.312 42.594 6.336 1 98.56 229 ILE B C 1
ATOM 9366 O O . ILE B 1 229 ? -26.156 42.719 7.238 1 98.56 229 ILE B O 1
ATOM 9370 N N . GLU B 1 230 ? -25.484 41.969 5.133 1 98 230 GLU B N 1
ATOM 9371 C CA . GLU B 1 230 ? -26.812 41.5 4.789 1 98 230 GLU B CA 1
ATOM 9372 C C . GLU B 1 230 ? -26.797 40 4.551 1 98 230 GLU B C 1
ATOM 9374 O O . GLU B 1 230 ? -27.859 39.375 4.449 1 98 230 GLU B O 1
ATOM 9379 N N . VAL B 1 231 ? -25.719 39.406 4.418 1 98.38 231 VAL B N 1
ATOM 9380 C CA . VAL B 1 231 ? -25.609 37.938 4.23 1 98.38 231 VAL B CA 1
ATOM 9381 C C . VAL B 1 231 ? -25.734 37.25 5.578 1 98.38 231 VAL B C 1
ATOM 9383 O O . VAL B 1 231 ? -25.625 37.875 6.629 1 98.38 231 VAL B O 1
ATOM 9386 N N . PRO B 1 232 ? -25.922 35.938 5.578 1 97.94 232 PRO B N 1
ATOM 9387 C CA . PRO B 1 232 ? -26.094 35.188 6.828 1 97.94 232 PRO B CA 1
ATOM 9388 C C . PRO B 1 232 ? -24.875 35.281 7.746 1 97.94 232 PRO B C 1
ATOM 9390 O O . PRO B 1 232 ? -23.734 35.25 7.273 1 97.94 232 PRO B O 1
ATOM 9393 N N . LEU B 1 233 ? -25.188 35.406 9.07 1 98.25 233 LEU B N 1
ATOM 9394 C CA . LEU B 1 233 ? -24.188 35.375 10.125 1 98.25 233 LEU B CA 1
ATOM 9395 C C . LEU B 1 233 ? -24.156 34 10.781 1 98.25 233 LEU B C 1
ATOM 9397 O O . LEU B 1 233 ? -25.188 33.344 10.93 1 98.25 233 LEU B O 1
ATOM 9401 N N . PHE B 1 234 ? -22.969 33.531 11.141 1 98.19 234 PHE B N 1
ATOM 9402 C CA . PHE B 1 234 ? -22.875 32.219 11.719 1 98.19 234 PHE B CA 1
ATOM 9403 C C . PHE B 1 234 ? -21.828 32.156 12.82 1 98.19 234 PHE B C 1
ATOM 9405 O O . PHE B 1 234 ? -21.109 33.125 13.047 1 98.19 234 PHE B O 1
ATOM 9412 N N . THR B 1 235 ? -21.828 31.188 13.648 1 97.69 235 THR B N 1
ATOM 9413 C CA . THR B 1 235 ? -20.797 30.812 14.617 1 97.69 235 THR B CA 1
ATOM 9414 C C . THR B 1 235 ? -20.312 29.391 14.383 1 97.69 235 THR B C 1
ATOM 9416 O O . THR B 1 235 ? -20.828 28.688 13.508 1 97.69 235 THR B O 1
ATOM 9419 N N . CYS B 1 236 ? -19.359 29.016 15.055 1 95.56 236 CYS B N 1
ATOM 9420 C CA . CYS B 1 236 ? -18.938 27.625 15.008 1 95.56 236 CYS B CA 1
ATOM 9421 C C . CYS B 1 236 ? -18.719 27.062 16.406 1 95.56 236 CYS B C 1
ATOM 9423 O O . CYS B 1 236 ? -18.141 27.734 17.266 1 95.56 236 CYS B O 1
ATOM 9425 N N . VAL B 1 237 ? -19.234 25.922 16.656 1 93.88 237 VAL B N 1
ATOM 9426 C CA . VAL B 1 237 ? -19.156 25.188 17.922 1 93.88 237 VAL B CA 1
ATOM 9427 C C . VAL B 1 237 ? -19.578 26.109 19.078 1 93.88 237 VAL B C 1
ATOM 9429 O O . VAL B 1 237 ? -18.828 26.312 20.016 1 93.88 237 VAL B O 1
ATOM 9432 N N . THR B 1 238 ? -20.672 26.641 18.953 1 96.25 238 THR B N 1
ATOM 9433 C CA . THR B 1 238 ? -21.281 27.562 19.906 1 96.25 238 THR B CA 1
ATOM 9434 C C . THR B 1 238 ? -22.688 27.109 20.281 1 96.25 238 THR B C 1
ATOM 9436 O O . THR B 1 238 ? -23.672 27.547 19.688 1 96.25 238 THR B O 1
ATOM 9439 N N . PRO B 1 239 ? -22.812 26.344 21.312 1 94.5 239 PRO B N 1
ATOM 9440 C CA . PRO B 1 239 ? -24.078 25.703 21.672 1 94.5 239 PRO B CA 1
ATOM 9441 C C . PRO B 1 239 ? -25.203 26.703 21.922 1 94.5 239 PRO B C 1
ATOM 9443 O O . PRO B 1 239 ? -26.375 26.406 21.656 1 94.5 239 PRO B O 1
ATOM 9446 N N . GLU B 1 240 ? -24.969 27.953 22.344 1 95.44 240 GLU B N 1
ATOM 9447 C CA . GLU B 1 240 ? -25.953 28.984 22.656 1 95.44 240 GLU B CA 1
ATOM 9448 C C . GLU B 1 240 ? -26.781 29.328 21.422 1 95.44 240 GLU B C 1
ATOM 9450 O O . GLU B 1 240 ? -27.906 29.812 21.547 1 95.44 240 GLU B O 1
ATOM 9455 N N . VAL B 1 241 ? -26.188 29.062 20.281 1 97.19 241 VAL B N 1
ATOM 9456 C CA . VAL B 1 241 ? -26.859 29.422 19.031 1 97.19 241 VAL B CA 1
ATOM 9457 C C . VAL B 1 241 ? -27.781 28.297 18.594 1 97.19 241 VAL B C 1
ATOM 9459 O O . VAL B 1 241 ? -28.844 28.562 18.016 1 97.19 241 VAL B O 1
ATOM 9462 N N . ARG B 1 242 ? -27.484 27.062 18.859 1 96.19 242 ARG B N 1
ATOM 9463 C CA . ARG B 1 242 ? -28.219 25.891 18.406 1 96.19 242 ARG B CA 1
ATOM 9464 C C . ARG B 1 242 ? -29.594 25.828 19.062 1 96.19 242 ARG B C 1
ATOM 9466 O O . ARG B 1 242 ? -29.703 25.719 20.281 1 96.19 242 ARG B O 1
ATOM 9473 N N . GLY B 1 243 ? -30.641 26.047 18.25 1 91.75 243 GLY B N 1
ATOM 9474 C CA . GLY B 1 243 ? -32 25.922 18.734 1 91.75 243 GLY B CA 1
ATOM 9475 C C . GLY B 1 243 ? -32.438 27.078 19.625 1 91.75 243 GLY B C 1
ATOM 9476 O O . GLY B 1 243 ? -33.406 26.953 20.391 1 91.75 243 GLY B O 1
ATOM 9477 N N . SER B 1 244 ? -31.766 28.188 19.5 1 94.19 244 SER B N 1
ATOM 9478 C CA . SER B 1 244 ? -32.094 29.344 20.312 1 94.19 244 SER B CA 1
ATOM 9479 C C . SER B 1 244 ? -33.469 29.906 19.953 1 94.19 244 SER B C 1
ATOM 9481 O O . SER B 1 244 ? -33.844 29.906 18.781 1 94.19 244 SER B O 1
ATOM 9483 N N . LYS B 1 245 ? -34.156 30.469 20.938 1 93.06 245 LYS B N 1
ATOM 9484 C CA . LYS B 1 245 ? -35.469 31.109 20.719 1 93.06 245 LYS B CA 1
ATOM 9485 C C . LYS B 1 245 ? -35.344 32.625 20.875 1 93.06 245 LYS B C 1
ATOM 9487 O O . LYS B 1 245 ? -36.344 33.344 20.688 1 93.06 245 LYS B O 1
ATOM 9492 N N . ASP B 1 246 ? -34.094 33 21.203 1 94.38 246 ASP B N 1
ATOM 9493 C CA . ASP B 1 246 ? -33.844 34.438 21.297 1 94.38 246 ASP B CA 1
ATOM 9494 C C . ASP B 1 246 ? -34.062 35.125 19.938 1 94.38 246 ASP B C 1
ATOM 9496 O O . ASP B 1 246 ? -33.656 34.594 18.906 1 94.38 246 ASP B O 1
ATOM 9500 N N . ALA B 1 247 ? -34.625 36.25 19.906 1 93.19 247 ALA B N 1
ATOM 9501 C CA . ALA B 1 247 ? -35.062 36.906 18.672 1 93.19 247 ALA B CA 1
ATOM 9502 C C . ALA B 1 247 ? -33.875 37.188 17.766 1 93.19 247 ALA B C 1
ATOM 9504 O O . ALA B 1 247 ? -34 37.188 16.531 1 93.19 247 ALA B O 1
ATOM 9505 N N . VAL B 1 248 ? -32.75 37.531 18.312 1 95.5 248 VAL B N 1
ATOM 9506 C CA . VAL B 1 248 ? -31.578 37.875 17.531 1 95.5 248 VAL B CA 1
ATOM 9507 C C . VAL B 1 248 ? -30.75 36.594 17.281 1 95.5 248 VAL B C 1
ATOM 9509 O O . VAL B 1 248 ? -30.375 36.312 16.141 1 95.5 248 VAL B O 1
ATOM 9512 N N . ILE B 1 249 ? -30.484 35.781 18.266 1 96.62 249 ILE B N 1
ATOM 9513 C CA . ILE B 1 249 ? -29.594 34.625 18.188 1 96.62 249 ILE B CA 1
ATOM 9514 C C . ILE B 1 249 ? -30.234 33.562 17.312 1 96.62 249 ILE B C 1
ATOM 9516 O O . ILE B 1 249 ? -29.531 32.844 16.594 1 96.62 249 ILE B O 1
ATOM 9520 N N . SER B 1 250 ? -31.547 33.469 17.344 1 95.44 250 SER B N 1
ATOM 9521 C CA . SER B 1 250 ? -32.25 32.469 16.562 1 95.44 250 SER B CA 1
ATOM 9522 C C . SER B 1 250 ? -32.062 32.688 15.062 1 95.44 250 SER B C 1
ATOM 9524 O O . SER B 1 250 ? -32.312 31.812 14.25 1 95.44 250 SER B O 1
ATOM 9526 N N . GLN B 1 251 ? -31.625 33.906 14.68 1 95.81 251 GLN B N 1
ATOM 9527 C CA . GLN B 1 251 ? -31.406 34.219 13.273 1 95.81 251 GLN B CA 1
ATOM 9528 C C . GLN B 1 251 ? -30.016 33.812 12.82 1 95.81 251 GLN B C 1
ATOM 9530 O O . GLN B 1 251 ? -29.703 33.812 11.625 1 95.81 251 GLN B O 1
ATOM 9535 N N . LEU B 1 252 ? -29.172 33.438 13.742 1 97 252 LEU B N 1
ATOM 9536 C CA . LEU B 1 252 ? -27.859 32.875 13.453 1 97 252 LEU B CA 1
ATOM 9537 C C . LEU B 1 252 ? -27.953 31.375 13.234 1 97 252 LEU B C 1
ATOM 9539 O O . LEU B 1 252 ? -28.984 30.766 13.492 1 97 252 LEU B O 1
ATOM 9543 N N . PHE B 1 253 ? -26.969 30.781 12.711 1 95.94 253 PHE B N 1
ATOM 9544 C CA . PHE B 1 253 ? -26.797 29.328 12.734 1 95.94 253 PHE B CA 1
ATOM 9545 C C . PHE B 1 253 ? -25.375 28.953 13.109 1 95.94 253 PHE B C 1
ATOM 9547 O O . PHE B 1 253 ? -24.469 29.781 13.008 1 95.94 253 PHE B O 1
ATOM 9554 N N . ASP B 1 254 ? -25.234 27.766 13.688 1 97.88 254 ASP B N 1
ATOM 9555 C CA . ASP B 1 254 ? -23.938 27.281 14.172 1 97.88 254 ASP B CA 1
ATOM 9556 C C . ASP B 1 254 ? -23.406 26.172 13.281 1 97.88 254 ASP B C 1
ATOM 9558 O O . ASP B 1 254 ? -24.172 25.359 12.773 1 97.88 254 ASP B O 1
ATOM 9562 N N . MET B 1 255 ? -22.141 26.219 13.047 1 97.81 255 MET B N 1
ATOM 9563 C CA . MET B 1 255 ? -21.453 25.156 12.312 1 97.81 255 MET B CA 1
ATOM 9564 C C . MET B 1 255 ? -20.703 24.25 13.273 1 97.81 255 MET B C 1
ATOM 9566 O O . MET B 1 255 ? -20.453 24.609 14.422 1 97.81 255 MET B O 1
ATOM 9570 N N . ASP B 1 256 ? -20.406 23.031 12.789 1 95.25 256 ASP B N 1
ATOM 9571 C CA . ASP B 1 256 ? -19.609 22.078 13.547 1 95.25 256 ASP B CA 1
ATOM 9572 C C . ASP B 1 256 ? -18.141 22.125 13.133 1 95.25 256 ASP B C 1
ATOM 9574 O O . ASP B 1 256 ? -17.812 22.672 12.07 1 95.25 256 ASP B O 1
ATOM 9578 N N . ASN B 1 257 ? -17.266 21.75 14.031 1 93.69 257 ASN B N 1
ATOM 9579 C CA . ASN B 1 257 ? -15.867 21.453 13.727 1 93.69 257 ASN B CA 1
ATOM 9580 C C . ASN B 1 257 ? -15.57 19.953 13.859 1 93.69 257 ASN B C 1
ATOM 9582 O O . ASN B 1 257 ? -16.016 19.312 14.812 1 93.69 257 ASN B O 1
ATOM 9586 N N . GLN B 1 258 ? -14.898 19.422 12.891 1 91.69 258 GLN B N 1
ATOM 9587 C CA . GLN B 1 258 ? -14.453 18.031 12.969 1 91.69 258 GLN B CA 1
ATOM 9588 C C . GLN B 1 258 ? -12.938 17.953 13.102 1 91.69 258 GLN B C 1
ATOM 9590 O O . GLN B 1 258 ? -12.211 18.094 12.117 1 91.69 258 GLN B O 1
ATOM 9595 N N . TYR B 1 259 ? -12.492 17.484 14.219 1 79.81 259 TYR B N 1
ATOM 9596 C CA . TYR B 1 259 ? -11.086 17.547 14.578 1 79.81 259 TYR B CA 1
ATOM 9597 C C . TYR B 1 259 ? -10.359 16.25 14.18 1 79.81 259 TYR B C 1
ATOM 9599 O O . TYR B 1 259 ? -10.992 15.211 13.992 1 79.81 259 TYR B O 1
ATOM 9607 N N . VAL B 1 260 ? -9.047 16.266 14.039 1 69.38 260 VAL B N 1
ATOM 9608 C CA . VAL B 1 260 ? -8.195 15.227 13.469 1 69.38 260 VAL B CA 1
ATOM 9609 C C . VAL B 1 260 ? -8.242 13.977 14.352 1 69.38 260 VAL B C 1
ATOM 9611 O O . VAL B 1 260 ? -8.094 12.859 13.859 1 69.38 260 VAL B O 1
ATOM 9614 N N . TRP B 1 261 ? -8.391 14.133 15.539 1 59.5 261 TRP B N 1
ATOM 9615 C CA . TRP B 1 261 ? -8.273 13 16.453 1 59.5 261 TRP B CA 1
ATOM 9616 C C . TRP B 1 261 ? -9.578 12.203 16.5 1 59.5 261 TRP B C 1
ATOM 9618 O O . TRP B 1 261 ? -9.648 11.164 17.156 1 59.5 261 TRP B O 1
ATOM 9628 N N . TRP B 1 262 ? -10.43 12.703 15.883 1 55.31 262 TRP B N 1
ATOM 9629 C CA . TRP B 1 262 ? -11.703 12 15.891 1 55.31 262 TRP B CA 1
ATOM 9630 C C . TRP B 1 262 ? -11.719 10.883 14.859 1 55.31 262 TRP B C 1
ATOM 9632 O O . TRP B 1 262 ? -11.094 11 13.797 1 55.31 262 TRP B O 1
ATOM 9642 N N . ASN B 1 263 ? -12.422 9.891 15.281 1 71.06 263 ASN B N 1
ATOM 9643 C CA . ASN B 1 263 ? -12.609 8.766 14.375 1 71.06 263 ASN B CA 1
ATOM 9644 C C . ASN B 1 263 ? -13.453 9.156 13.164 1 71.06 263 ASN B C 1
ATOM 9646 O O . ASN B 1 263 ? -14.453 9.859 13.305 1 71.06 263 ASN B O 1
ATOM 9650 N N . ILE B 1 264 ? -13.094 8.828 12.031 1 78.81 264 ILE B N 1
ATOM 9651 C CA . ILE B 1 264 ? -13.711 9.164 10.75 1 78.81 264 ILE B CA 1
ATOM 9652 C C . ILE B 1 264 ? -15.195 8.805 10.789 1 78.81 264 ILE B C 1
ATOM 9654 O O . ILE B 1 264 ? -16.031 9.555 10.281 1 78.81 264 ILE B O 1
ATOM 9658 N N . GLN B 1 265 ? -15.477 7.715 11.445 1 80.44 265 GLN B N 1
ATOM 9659 C CA . GLN B 1 265 ? -16.859 7.242 11.461 1 80.44 265 GLN B CA 1
ATOM 9660 C C . GLN B 1 265 ? -17.75 8.188 12.258 1 80.44 265 GLN B C 1
ATOM 9662 O O . GLN B 1 265 ? -18.953 8.258 12.016 1 80.44 265 GLN B O 1
ATOM 9667 N N . GLU B 1 266 ? -17.203 8.992 13.156 1 88.25 266 GLU B N 1
ATOM 9668 C CA . GLU B 1 266 ? -17.984 9.906 13.992 1 88.25 266 GLU B CA 1
ATOM 9669 C C . GLU B 1 266 ? -18.375 11.164 13.219 1 88.25 266 GLU B C 1
ATOM 9671 O O . GLU B 1 266 ? -19.266 11.898 13.641 1 88.25 266 GLU B O 1
ATOM 9676 N N . ALA B 1 267 ? -17.75 11.367 12.125 1 92.25 267 ALA B N 1
ATOM 9677 C CA . ALA B 1 267 ? -18.094 12.523 11.312 1 92.25 267 ALA B CA 1
ATOM 9678 C C . ALA B 1 267 ? -19.562 12.484 10.898 1 92.25 267 ALA B C 1
ATOM 9680 O O . ALA B 1 267 ? -20.234 13.516 10.867 1 92.25 267 ALA B O 1
ATOM 9681 N N . LYS B 1 268 ? -20.047 11.289 10.609 1 94.94 268 LYS B N 1
ATOM 9682 C CA . LYS B 1 268 ? -21.453 11.109 10.234 1 94.94 268 LYS B CA 1
ATOM 9683 C C . LYS B 1 268 ? -22.375 11.422 11.398 1 94.94 268 LYS B C 1
ATOM 9685 O O . LYS B 1 268 ? -23.297 12.242 11.266 1 94.94 268 LYS B O 1
ATOM 9690 N N . SER B 1 269 ? -22.172 10.828 12.547 1 94.06 269 SER B N 1
ATOM 9691 C CA . SER B 1 269 ? -23.062 10.984 13.695 1 94.06 269 SER B CA 1
ATOM 9692 C C . SER B 1 269 ? -23.031 12.414 14.227 1 94.06 269 SER B C 1
ATOM 9694 O O . SER B 1 269 ? -24.047 12.914 14.711 1 94.06 269 SER B O 1
ATOM 9696 N N . ARG B 1 270 ? -21.984 13.086 14.102 1 94.19 270 ARG B N 1
ATOM 9697 C CA . ARG B 1 270 ? -21.891 14.469 14.555 1 94.19 270 ARG B CA 1
ATOM 9698 C C . ARG B 1 270 ? -22.781 15.391 13.727 1 94.19 270 ARG B C 1
ATOM 9700 O O . ARG B 1 270 ? -23.391 16.312 14.258 1 94.19 270 ARG B O 1
ATOM 9707 N N . ILE B 1 271 ? -22.781 15.109 12.5 1 96.62 271 ILE B N 1
ATOM 9708 C CA . ILE B 1 271 ? -23.641 15.898 11.633 1 96.62 271 ILE B CA 1
ATOM 9709 C C . ILE B 1 271 ? -25.109 15.594 11.953 1 96.62 271 ILE B C 1
ATOM 9711 O O . ILE B 1 271 ? -25.938 16.5 12 1 96.62 271 ILE B O 1
ATOM 9715 N N . GLU B 1 272 ? -25.422 14.367 12.172 1 96.06 272 GLU B N 1
ATOM 9716 C CA . GLU B 1 272 ? -26.766 13.992 12.578 1 96.06 272 GLU B CA 1
ATOM 9717 C C . GLU B 1 272 ? -27.172 14.688 13.875 1 96.06 272 GLU B C 1
ATOM 9719 O O . GLU B 1 272 ? -28.297 15.156 14.016 1 96.06 272 GLU B O 1
ATOM 9724 N N . ASP B 1 273 ? -26.281 14.742 14.781 1 95.69 273 ASP B N 1
ATOM 9725 C CA . ASP B 1 273 ? -26.531 15.414 16.047 1 95.69 273 ASP B CA 1
ATOM 9726 C C . ASP B 1 273 ? -26.766 16.906 15.852 1 95.69 273 ASP B C 1
ATOM 9728 O O . ASP B 1 273 ? -27.641 17.5 16.484 1 95.69 273 ASP B O 1
ATOM 9732 N N . LEU B 1 274 ? -25.922 17.531 15.031 1 96.81 274 LEU B N 1
ATOM 9733 C CA . LEU B 1 274 ? -26.094 18.953 14.75 1 96.81 274 LEU B CA 1
ATOM 9734 C C . LEU B 1 274 ? -27.469 19.234 14.156 1 96.81 274 LEU B C 1
ATOM 9736 O O . LEU B 1 274 ? -28.125 20.203 14.539 1 96.81 274 LEU B O 1
ATOM 9740 N N . LYS B 1 275 ? -27.906 18.438 13.266 1 96.12 275 LYS B N 1
ATOM 9741 C CA . LYS B 1 275 ? -29.219 18.594 12.633 1 96.12 275 LYS B CA 1
ATOM 9742 C C . LYS B 1 275 ? -30.344 18.484 13.656 1 96.12 275 LYS B C 1
ATOM 9744 O O . LYS B 1 275 ? -31.359 19.172 13.547 1 96.12 275 LYS B O 1
ATOM 9749 N N . ARG B 1 276 ? -30.203 17.625 14.586 1 95.69 276 ARG B N 1
ATOM 9750 C CA . ARG B 1 276 ? -31.203 17.469 15.641 1 95.69 276 ARG B CA 1
ATOM 9751 C C . ARG B 1 276 ? -31.25 18.703 16.531 1 95.69 276 ARG B C 1
ATOM 9753 O O . ARG B 1 276 ? -32.312 19.156 16.922 1 95.69 276 ARG B O 1
ATOM 9760 N N . GLN B 1 277 ? -30.094 19.266 16.828 1 95.62 277 GLN B N 1
ATOM 9761 C CA . GLN B 1 277 ? -29.984 20.406 17.734 1 95.62 277 GLN B CA 1
ATOM 9762 C C . GLN B 1 277 ? -30.406 21.703 17.062 1 95.62 277 GLN B C 1
ATOM 9764 O O . GLN B 1 277 ? -30.797 22.656 17.719 1 95.62 277 GLN B O 1
ATOM 9769 N N . GLN B 1 278 ? -30.25 21.781 15.766 1 95.25 278 GLN B N 1
ATOM 9770 C CA . GLN B 1 278 ? -30.516 22.953 14.945 1 95.25 278 GLN B CA 1
ATOM 9771 C C . GLN B 1 278 ? -31.281 22.562 13.672 1 95.25 278 GLN B C 1
ATOM 9773 O O . GLN B 1 278 ? -30.734 22.641 12.57 1 95.25 278 GLN B O 1
ATOM 9778 N N . PRO B 1 279 ? -32.562 22.203 13.789 1 94.19 279 PRO B N 1
ATOM 9779 C CA . PRO B 1 279 ? -33.312 21.625 12.68 1 94.19 279 PRO B CA 1
ATOM 9780 C C . PRO B 1 279 ? -33.719 22.656 11.641 1 94.19 279 PRO B C 1
ATOM 9782 O O . PRO B 1 279 ? -34.25 22.281 10.586 1 94.19 279 PRO B O 1
ATOM 9785 N N . ASN B 1 280 ? -33.531 23.953 11.852 1 94.06 280 ASN B N 1
ATOM 9786 C CA . ASN B 1 280 ? -34 24.984 10.93 1 94.06 280 ASN B CA 1
ATOM 9787 C C . ASN B 1 280 ? -32.875 25.625 10.172 1 94.06 280 ASN B C 1
ATOM 9789 O O . ASN B 1 280 ? -33 26.734 9.656 1 94.06 280 ASN B O 1
ATOM 9793 N N . ALA B 1 281 ? -31.719 25.078 10.164 1 96.06 281 ALA B N 1
ATOM 9794 C CA . ALA B 1 281 ? -30.562 25.531 9.398 1 96.06 281 ALA B CA 1
ATOM 9795 C C . ALA B 1 281 ? -29.781 24.344 8.836 1 96.06 281 ALA B C 1
ATOM 9797 O O . ALA B 1 281 ? -29.906 23.219 9.328 1 96.06 281 ALA B O 1
ATOM 9798 N N . PRO B 1 282 ? -29.062 24.547 7.75 1 96.06 282 PRO B N 1
ATOM 9799 C CA . PRO B 1 282 ? -28.281 23.438 7.199 1 96.06 282 PRO B CA 1
ATOM 9800 C C . PRO B 1 282 ? -27.141 23 8.109 1 96.06 282 PRO B C 1
ATOM 9802 O O . PRO B 1 282 ? -26.594 23.812 8.867 1 96.06 282 PRO B O 1
ATOM 9805 N N . ALA B 1 283 ? -26.719 21.734 8.07 1 96.88 283 ALA B N 1
ATOM 9806 C CA . ALA B 1 283 ? -25.562 21.234 8.805 1 96.88 283 ALA B CA 1
ATOM 9807 C C . ALA B 1 283 ? -24.281 21.469 8.023 1 96.88 283 ALA B C 1
ATOM 9809 O O . ALA B 1 283 ? -24.078 20.906 6.941 1 96.88 283 ALA B O 1
ATOM 9810 N N . PHE B 1 284 ? -23.438 22.344 8.594 1 97.12 284 PHE B N 1
ATOM 9811 C CA . PHE B 1 284 ? -22.188 22.766 7.965 1 97.12 284 PHE B CA 1
ATOM 9812 C C . PHE B 1 284 ? -21 22.422 8.859 1 97.12 284 PHE B C 1
ATOM 9814 O O . PHE B 1 284 ? -21.094 22.547 10.086 1 97.12 284 PHE B O 1
ATOM 9821 N N . VAL B 1 285 ? -19.922 21.938 8.227 1 97.12 285 VAL B N 1
ATOM 9822 C CA . VAL B 1 285 ? -18.672 21.766 8.961 1 97.12 285 VAL B CA 1
ATOM 9823 C C . VAL B 1 285 ? -17.75 22.938 8.68 1 97.12 285 VAL B C 1
ATOM 9825 O O . VAL B 1 285 ? -17.297 23.125 7.543 1 97.12 285 VAL B O 1
ATOM 9828 N N . CYS B 1 286 ? -17.469 23.719 9.68 1 96.94 286 CYS B N 1
ATOM 9829 C CA . CYS B 1 286 ? -16.656 24.922 9.539 1 96.94 286 CYS B CA 1
ATOM 9830 C C . CYS B 1 286 ? -15.18 24.562 9.422 1 96.94 286 CYS B C 1
ATOM 9832 O O . CYS B 1 286 ? -14.445 25.188 8.656 1 96.94 286 CYS B O 1
ATOM 9834 N N . GLU B 1 287 ? -14.758 23.688 10.195 1 95.75 287 GLU B N 1
ATOM 9835 C CA . GLU B 1 287 ? -13.383 23.188 10.141 1 95.75 287 GLU B CA 1
ATOM 9836 C C . GLU B 1 287 ? -13.352 21.672 9.984 1 95.75 287 GLU B C 1
ATOM 9838 O O . GLU B 1 287 ? -13.367 20.938 10.977 1 95.75 287 GLU B O 1
ATOM 9843 N N . LEU B 1 288 ? -13.312 21.281 8.773 1 95.12 288 LEU B N 1
ATOM 9844 C CA . LEU B 1 288 ? -13.008 19.891 8.461 1 95.12 288 LEU B CA 1
ATOM 9845 C C . LEU B 1 288 ? -11.5 19.656 8.438 1 95.12 288 LEU B C 1
ATOM 9847 O O . LEU B 1 288 ? -10.859 19.812 7.395 1 95.12 288 LEU B O 1
ATOM 9851 N N . GLN B 1 289 ? -10.945 19.219 9.484 1 86.5 289 GLN B N 1
ATOM 9852 C CA . GLN B 1 289 ? -9.5 19.266 9.656 1 86.5 289 GLN B CA 1
ATOM 9853 C C . GLN B 1 289 ? -8.82 18.141 8.875 1 86.5 289 GLN B C 1
ATOM 9855 O O . GLN B 1 289 ? -9.141 16.969 9.062 1 86.5 289 GLN B O 1
ATOM 9860 N N . GLY B 1 290 ? -7.961 18.547 8 1 76.62 290 GLY B N 1
ATOM 9861 C CA . GLY B 1 290 ? -7.203 17.609 7.199 1 76.62 290 GLY B CA 1
ATOM 9862 C C . GLY B 1 290 ? -5.793 17.391 7.715 1 76.62 290 GLY B C 1
ATOM 9863 O O . GLY B 1 290 ? -5.027 16.609 7.137 1 76.62 290 GLY B O 1
ATOM 9864 N N . GLY B 1 291 ? -5.449 18.109 8.805 1 85.5 291 GLY B N 1
ATOM 9865 C CA . GLY B 1 291 ? -4.125 18 9.398 1 85.5 291 GLY B CA 1
ATOM 9866 C C . GLY B 1 291 ? -4.012 18.688 10.742 1 85.5 291 GLY B C 1
ATOM 9867 O O . GLY B 1 291 ? -5.008 18.859 11.445 1 85.5 291 GLY B O 1
ATOM 9868 N N . TRP B 1 292 ? -2.707 18.953 11.031 1 85.19 292 TRP B N 1
ATOM 9869 C CA . TRP B 1 292 ? -2.408 19.594 12.305 1 85.19 292 TRP B CA 1
ATOM 9870 C C . TRP B 1 292 ? -1.183 20.5 12.188 1 85.19 292 TRP B C 1
ATOM 9872 O O . TRP B 1 292 ? -0.383 20.344 11.258 1 85.19 292 TRP B O 1
ATOM 9882 N N . PHE B 1 293 ? -1.085 21.469 13.039 1 88.94 293 PHE B N 1
ATOM 9883 C CA . PHE B 1 293 ? -0.004 22.438 12.969 1 88.94 293 PHE B CA 1
ATOM 9884 C C . PHE B 1 293 ? 1.253 21.906 13.648 1 88.94 293 PHE B C 1
ATOM 9886 O O . PHE B 1 293 ? 1.194 20.922 14.391 1 88.94 293 PHE B O 1
ATOM 9893 N N . SER B 1 294 ? 2.404 22.578 13.367 1 89.94 294 SER B N 1
ATOM 9894 C CA . SER B 1 294 ? 3.705 22.25 13.938 1 89.94 294 SER B CA 1
ATOM 9895 C C . SER B 1 294 ? 4.039 23.156 15.117 1 89.94 294 SER B C 1
ATOM 9897 O O . SER B 1 294 ? 3.725 24.344 15.102 1 89.94 294 SER B O 1
ATOM 9899 N N . THR B 1 295 ? 4.734 22.578 16.094 1 88.31 295 THR B N 1
ATOM 9900 C CA . THR B 1 295 ? 5.082 23.359 17.281 1 88.31 295 THR B CA 1
ATOM 9901 C C . THR B 1 295 ? 6.574 23.266 17.578 1 88.31 295 THR B C 1
ATOM 9903 O O . THR B 1 295 ? 7.215 22.25 17.266 1 88.31 295 THR B O 1
ATOM 9906 N N . VAL B 1 296 ? 7.027 24.344 18.125 1 89.75 296 VAL B N 1
ATOM 9907 C CA . VAL B 1 296 ? 8.406 24.344 18.609 1 89.75 296 VAL B CA 1
ATOM 9908 C C . VAL B 1 296 ? 8.547 23.375 19.781 1 89.75 296 VAL B C 1
ATOM 9910 O O . VAL B 1 296 ? 7.746 23.406 20.719 1 89.75 296 VAL B O 1
ATOM 9913 N N . GLY B 1 297 ? 9.523 22.531 19.734 1 85.06 297 GLY B N 1
ATOM 9914 C CA . GLY B 1 297 ? 9.75 21.547 20.766 1 85.06 297 GLY B CA 1
ATOM 9915 C C . GLY B 1 297 ? 8.805 20.359 20.688 1 85.06 297 GLY B C 1
ATOM 9916 O O . GLY B 1 297 ? 8.906 19.422 21.469 1 85.06 297 GLY B O 1
ATOM 9917 N N . GLY B 1 298 ? 7.871 20.453 19.766 1 81.69 298 GLY B N 1
ATOM 9918 C CA . GLY B 1 298 ? 6.891 19.391 19.594 1 81.69 298 GLY B CA 1
ATOM 9919 C C . GLY B 1 298 ? 7.039 18.641 18.281 1 81.69 298 GLY B C 1
ATOM 9920 O O . GLY B 1 298 ? 8.148 18.266 17.906 1 81.69 298 GLY B O 1
ATOM 9921 N N . GLY B 1 299 ? 5.914 18.359 17.703 1 79.38 299 GLY B N 1
ATOM 9922 C CA . GLY B 1 299 ? 5.906 17.609 16.453 1 79.38 299 GLY B CA 1
ATOM 9923 C C . GLY B 1 299 ? 5.652 18.484 15.242 1 79.38 299 GLY B C 1
ATOM 9924 O O . GLY B 1 299 ? 5.156 19.609 15.367 1 79.38 299 GLY B O 1
ATOM 9925 N N . LEU B 1 300 ? 6.051 17.891 14.031 1 87.19 300 LEU B N 1
ATOM 9926 C CA . LEU B 1 300 ? 5.762 18.547 12.766 1 87.19 300 LEU B CA 1
ATOM 9927 C C . LEU B 1 300 ? 4.477 18 12.148 1 87.19 300 LEU B C 1
ATOM 9929 O O . LEU B 1 300 ? 4.059 16.891 12.453 1 87.19 300 LEU B O 1
ATOM 9933 N N . SER B 1 301 ? 3.842 18.797 11.328 1 84 301 SER B N 1
ATOM 9934 C CA . SER B 1 301 ? 2.584 18.438 10.68 1 84 301 SER B CA 1
ATOM 9935 C C . SER B 1 301 ? 2.725 17.125 9.891 1 84 301 SER B C 1
ATOM 9937 O O . SER B 1 301 ? 1.786 16.328 9.828 1 84 301 SER B O 1
ATOM 9939 N N . GLU B 1 302 ? 3.873 16.875 9.312 1 77.62 302 GLU B N 1
ATOM 9940 C CA . GLU B 1 302 ? 4.086 15.703 8.461 1 77.62 302 GLU B CA 1
ATOM 9941 C C . GLU B 1 302 ? 4.145 14.422 9.281 1 77.62 302 GLU B C 1
ATOM 9943 O O . GLU B 1 302 ? 4.027 13.32 8.734 1 77.62 302 GLU B O 1
ATOM 9948 N N . ASP B 1 303 ? 4.324 14.547 10.523 1 69.88 303 ASP B N 1
ATOM 9949 C CA . ASP B 1 303 ? 4.434 13.367 11.383 1 69.88 303 ASP B CA 1
ATOM 9950 C C . ASP B 1 303 ? 3.057 12.812 11.734 1 69.88 303 ASP B C 1
ATOM 9952 O O . ASP B 1 303 ? 2.947 11.719 12.289 1 69.88 303 ASP B O 1
ATOM 9956 N N . SER B 1 304 ? 2.057 13.555 11.219 1 66.69 304 SER B N 1
ATOM 9957 C CA . SER B 1 304 ? 0.701 13.094 11.492 1 66.69 304 SER B CA 1
ATOM 9958 C C . SER B 1 304 ? 0.241 12.07 10.461 1 66.69 304 SER B C 1
ATOM 9960 O O . SER B 1 304 ? 0.641 12.133 9.297 1 66.69 304 SER B O 1
ATOM 9962 N N . TYR B 1 305 ? -0.118 10.828 10.773 1 65.62 305 TYR B N 1
ATOM 9963 C CA . TYR B 1 305 ? -0.555 9.75 9.898 1 65.62 305 TYR B CA 1
ATOM 9964 C C . TYR B 1 305 ? -1.938 10.039 9.328 1 65.62 305 TYR B C 1
ATOM 9966 O O . TYR B 1 305 ? -2.82 9.18 9.352 1 65.62 305 TYR B O 1
ATOM 9974 N N . LEU B 1 306 ? -2.078 11.344 8.852 1 81.94 3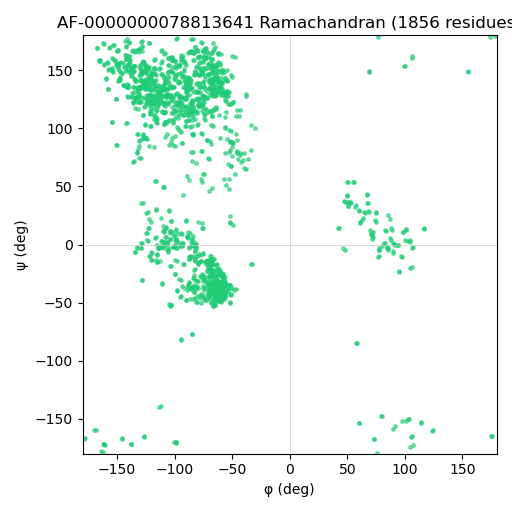06 LEU B N 1
ATOM 9975 C CA . LEU B 1 306 ? -3.336 11.742 8.227 1 81.94 306 LEU B CA 1
ATOM 9976 C C . LEU B 1 306 ? -3.176 11.883 6.715 1 81.94 306 LEU B C 1
ATOM 9978 O O . LEU B 1 306 ? -2.824 12.953 6.219 1 81.94 306 LEU B O 1
ATOM 9982 N N . ASP B 1 307 ? -3.512 10.82 6.016 1 86.81 307 ASP B N 1
ATOM 9983 C CA . ASP B 1 307 ? -3.271 10.773 4.578 1 86.81 307 ASP B CA 1
ATOM 9984 C C . ASP B 1 307 ? -4.551 11.07 3.799 1 86.81 307 ASP B C 1
ATOM 9986 O O . ASP B 1 307 ? -5.508 11.617 4.352 1 86.81 307 ASP B O 1
ATOM 9990 N N . GLY B 1 308 ? -4.52 10.859 2.488 1 90.12 308 GLY B N 1
ATOM 9991 C CA . GLY B 1 308 ? -5.645 11.148 1.617 1 90.12 308 GLY B CA 1
ATOM 9992 C C . GLY B 1 308 ? -6.902 10.383 1.988 1 90.12 308 GLY B C 1
ATOM 9993 O O . GLY B 1 308 ? -8.016 10.875 1.786 1 90.12 308 GLY B O 1
ATOM 9994 N N . ARG B 1 309 ? -6.766 9.164 2.619 1 92.31 309 ARG B N 1
ATOM 9995 C CA . ARG B 1 309 ? -7.914 8.375 3.064 1 92.31 309 ARG B CA 1
ATOM 9996 C C . ARG B 1 309 ? -8.664 9.086 4.184 1 92.31 309 ARG B C 1
ATOM 9998 O O . ARG B 1 309 ? -9.898 9.086 4.211 1 92.31 309 ARG B O 1
ATOM 10005 N N . HIS B 1 310 ? -7.898 9.664 5.008 1 90.06 310 HIS B N 1
ATOM 10006 C CA . HIS B 1 310 ? -8.5 10.406 6.113 1 90.06 310 HIS B CA 1
ATOM 10007 C C . HIS B 1 310 ? -9.289 11.609 5.602 1 90.06 310 HIS B C 1
ATOM 10009 O O . HIS B 1 310 ? -10.438 11.828 6.012 1 90.06 310 HIS B O 1
ATOM 10015 N N . ALA B 1 311 ? -8.672 12.43 4.793 1 92.56 311 ALA B N 1
ATOM 10016 C CA . ALA B 1 311 ? -9.32 13.625 4.266 1 92.56 311 ALA B CA 1
ATOM 10017 C C . ALA B 1 311 ? -10.602 13.266 3.508 1 92.56 311 ALA B C 1
ATOM 10019 O O . ALA B 1 311 ? -11.633 13.922 3.668 1 92.56 311 ALA B O 1
ATOM 10020 N N . ARG B 1 312 ? -10.539 12.258 2.703 1 94.44 312 ARG B N 1
ATOM 10021 C CA . ARG B 1 312 ? -11.695 11.797 1.939 1 94.44 312 ARG B CA 1
ATOM 10022 C C . ARG B 1 312 ? -12.781 11.25 2.861 1 94.44 312 ARG B C 1
ATOM 10024 O O . ARG B 1 312 ? -13.961 11.555 2.695 1 94.44 312 ARG B O 1
ATOM 10031 N N . GLY B 1 313 ? -12.352 10.406 3.758 1 93.88 313 GLY B N 1
ATOM 10032 C CA . GLY B 1 313 ? -13.289 9.758 4.668 1 93.88 313 GLY B CA 1
ATOM 10033 C C . GLY B 1 313 ? -14.078 10.742 5.508 1 93.88 313 GLY B C 1
ATOM 10034 O O . GLY B 1 313 ? -15.289 10.594 5.684 1 93.88 313 GLY B O 1
ATOM 10035 N N . MET B 1 314 ? -13.445 11.773 6.035 1 94 314 MET B N 1
ATOM 10036 C CA . MET B 1 314 ? -14.117 12.789 6.84 1 94 314 MET B CA 1
ATOM 10037 C C . MET B 1 314 ? -15.203 13.492 6.027 1 94 314 MET B C 1
ATOM 10039 O O . MET B 1 314 ? -16.312 13.719 6.527 1 94 314 MET B O 1
ATOM 10043 N N . ALA B 1 315 ? -14.875 13.773 4.812 1 96.56 315 ALA B N 1
ATOM 10044 C CA . ALA B 1 315 ? -15.828 14.469 3.949 1 96.56 315 ALA B CA 1
ATOM 10045 C C . ALA B 1 315 ? -17.016 13.578 3.617 1 96.56 315 ALA B C 1
ATOM 10047 O O . ALA B 1 315 ? -18.172 13.977 3.779 1 96.56 315 ALA B O 1
ATOM 10048 N N . LEU B 1 316 ? -16.734 12.375 3.176 1 97.25 316 LEU B N 1
ATOM 10049 C CA . LEU B 1 316 ? -17.797 11.477 2.736 1 97.25 316 LEU B CA 1
ATOM 10050 C C . LEU B 1 316 ? -18.703 11.086 3.904 1 97.25 316 LEU B C 1
ATOM 10052 O O . LEU B 1 316 ? -19.922 10.977 3.748 1 97.25 316 LEU B O 1
ATOM 10056 N N . MET B 1 317 ? -18.109 10.852 5.086 1 96.56 317 MET B N 1
ATOM 10057 C CA . MET B 1 317 ? -18.938 10.492 6.242 1 96.56 317 MET B CA 1
ATOM 10058 C C . MET B 1 317 ? -19.766 11.68 6.699 1 96.56 317 MET B C 1
ATOM 10060 O O . MET B 1 317 ? -20.906 11.508 7.133 1 96.56 317 MET B O 1
ATOM 10064 N N . ALA B 1 318 ? -19.219 12.883 6.605 1 97.19 318 ALA B N 1
ATOM 10065 C CA . ALA B 1 318 ? -20.047 14.055 6.902 1 97.19 318 ALA B CA 1
ATOM 10066 C C . ALA B 1 318 ? -21.219 14.156 5.938 1 97.19 318 ALA B C 1
ATOM 10068 O O . ALA B 1 318 ? -22.344 14.445 6.352 1 97.19 318 ALA B O 1
ATOM 10069 N N . MET B 1 319 ? -21 13.891 4.695 1 98 319 MET B N 1
ATOM 10070 C CA . MET B 1 319 ? -22.062 13.898 3.693 1 98 319 MET B CA 1
ATOM 10071 C C . MET B 1 319 ? -23.094 12.82 3.986 1 98 319 MET B C 1
ATOM 10073 O O . MET B 1 319 ? -24.297 13.039 3.812 1 98 319 MET B O 1
ATOM 10077 N N . ALA B 1 320 ? -22.594 11.695 4.375 1 97.62 320 ALA B N 1
ATOM 10078 C CA . ALA B 1 320 ? -23.484 10.602 4.742 1 97.62 320 ALA B CA 1
ATOM 10079 C C . ALA B 1 320 ? -24.453 11.023 5.84 1 97.62 320 ALA B C 1
ATOM 10081 O O . ALA B 1 320 ? -25.609 10.594 5.859 1 97.62 320 ALA B O 1
ATOM 10082 N N . GLY B 1 321 ? -23.984 11.883 6.746 1 97 321 GLY B N 1
ATOM 10083 C CA . GLY B 1 321 ? -24.812 12.375 7.836 1 97 321 GLY B CA 1
ATOM 10084 C C . GLY B 1 321 ? -25.75 13.492 7.41 1 97 321 GLY B C 1
ATOM 10085 O O . GLY B 1 321 ? -26.625 13.891 8.172 1 97 321 GLY B O 1
ATOM 10086 N N . GLY B 1 322 ? -25.484 14.094 6.258 1 97.5 322 GLY B N 1
ATOM 10087 C CA . GLY B 1 322 ? -26.391 15.078 5.711 1 97.5 322 GLY B CA 1
ATOM 10088 C C . GLY B 1 322 ? -25.797 16.469 5.605 1 97.5 322 GLY B C 1
ATOM 10089 O O . GLY B 1 322 ? -26.516 17.453 5.41 1 97.5 322 GLY B O 1
ATOM 10090 N N . SER B 1 323 ? -24.5 16.547 5.738 1 98.06 323 SER B N 1
ATOM 10091 C CA . SER B 1 323 ? -23.875 17.844 5.578 1 98.06 323 SER B CA 1
ATOM 10092 C C . SER B 1 323 ? -24 18.344 4.141 1 98.06 323 SER B C 1
ATOM 10094 O O . SER B 1 323 ? -23.859 17.578 3.193 1 98.06 323 SER B O 1
ATOM 10096 N N . THR B 1 324 ? -24.281 19.609 4.008 1 98.19 324 THR B N 1
ATOM 10097 C CA . THR B 1 324 ? -24.375 20.219 2.682 1 98.19 324 THR B CA 1
ATOM 10098 C C . THR B 1 324 ? -23.406 21.391 2.549 1 98.19 324 THR B C 1
ATOM 10100 O O . THR B 1 324 ? -23.547 22.219 1.645 1 98.19 324 THR B O 1
ATOM 10103 N N . GLY B 1 325 ? -22.5 21.5 3.443 1 98.06 325 GLY B N 1
ATOM 10104 C CA . GLY B 1 325 ? -21.406 22.453 3.443 1 98.06 325 GLY B CA 1
ATOM 10105 C C . GLY B 1 325 ? -20.172 21.938 4.172 1 98.06 325 GLY B C 1
ATOM 10106 O O . GLY B 1 325 ? -20.266 21.5 5.316 1 98.06 325 GLY B O 1
ATOM 10107 N N . LEU B 1 326 ? -19.078 21.938 3.529 1 98 326 LEU B N 1
ATOM 10108 C CA . LEU B 1 326 ? -17.812 21.5 4.098 1 98 326 LEU B CA 1
ATOM 10109 C C . LEU B 1 326 ? -16.719 22.531 3.816 1 98 326 LEU B C 1
ATOM 10111 O O . LEU B 1 326 ? -16.578 23.016 2.689 1 98 326 LEU B O 1
ATOM 10115 N N . ASN B 1 327 ? -16.016 22.906 4.82 1 98.25 327 ASN B N 1
ATOM 10116 C CA . ASN B 1 327 ? -14.812 23.734 4.688 1 98.25 327 ASN B CA 1
ATOM 10117 C C . ASN B 1 327 ? -13.562 23 5.16 1 98.25 327 ASN B C 1
ATOM 10119 O O . ASN B 1 327 ? -13.406 22.734 6.355 1 98.25 327 ASN B O 1
ATOM 10123 N N . TYR B 1 328 ? -12.688 22.609 4.184 1 97.12 328 TYR B N 1
ATOM 10124 C CA . TYR B 1 328 ? -11.445 21.969 4.566 1 97.12 328 TYR B CA 1
ATOM 10125 C C . TYR B 1 328 ? -10.523 22.938 5.301 1 97.12 328 TYR B C 1
ATOM 10127 O O . TYR B 1 328 ? -10.102 23.938 4.738 1 97.12 328 TYR B O 1
ATOM 10135 N N . TYR B 1 329 ? -10.25 22.625 6.59 1 95.81 329 TYR B N 1
ATOM 10136 C CA . TYR B 1 329 ? -9.352 23.422 7.43 1 95.81 329 TYR B CA 1
ATOM 10137 C C . TYR B 1 329 ? -8.156 22.594 7.875 1 95.81 329 TYR B C 1
ATOM 10139 O O . TYR B 1 329 ? -8.297 21.656 8.672 1 95.81 329 TYR B O 1
ATOM 10147 N N . MET B 1 330 ? -6.93 22.859 7.332 1 95.25 330 MET B N 1
ATOM 10148 C CA . MET B 1 330 ? -6.68 23.766 6.223 1 95.25 330 MET B CA 1
ATOM 10149 C C . MET B 1 330 ? -6.641 23.016 4.895 1 95.25 330 MET B C 1
ATOM 10151 O O . MET B 1 330 ? -6.273 21.844 4.852 1 95.25 330 MET B O 1
ATOM 10155 N N . PHE B 1 331 ? -7.082 23.688 3.826 1 97.25 331 PHE B N 1
ATOM 10156 C CA . PHE B 1 331 ? -6.742 23.172 2.512 1 97.25 331 PHE B CA 1
ATOM 10157 C C . PHE B 1 331 ? -5.336 23.594 2.107 1 97.25 331 PHE B C 1
ATOM 10159 O O . PHE B 1 331 ? -4.621 22.844 1.438 1 97.25 331 PHE B O 1
ATOM 10166 N N . PHE B 1 332 ? -5.07 24.828 2.502 1 97.31 332 PHE B N 1
ATOM 10167 C CA . PHE B 1 332 ? -3.73 25.375 2.355 1 97.31 332 PHE B CA 1
ATOM 10168 C C . PHE B 1 332 ? -3.316 26.125 3.615 1 97.31 332 PHE B C 1
ATOM 10170 O O . PHE B 1 332 ? -3.961 27.109 4.004 1 97.31 332 PHE B O 1
ATOM 10177 N N . GLY B 1 333 ? -2.166 25.703 4.254 1 95.69 333 GLY B N 1
ATOM 10178 C CA . GLY B 1 333 ? -1.701 26.344 5.477 1 95.69 333 GLY B CA 1
ATOM 10179 C C . GLY B 1 333 ? -0.87 27.578 5.23 1 95.69 333 GLY B C 1
ATOM 10180 O O . GLY B 1 333 ? -1.348 28.703 5.426 1 95.69 333 GLY B O 1
ATOM 10181 N N . GLY B 1 334 ? 0.379 27.422 4.844 1 96.88 334 GLY B N 1
ATOM 10182 C CA . GLY B 1 334 ? 1.272 28.531 4.539 1 96.88 334 GLY B CA 1
ATOM 10183 C C . GLY B 1 334 ? 2.436 28.641 5.508 1 96.88 334 GLY B C 1
ATOM 10184 O O . GLY B 1 334 ? 2.975 27.625 5.957 1 96.88 334 GLY B O 1
ATOM 10185 N N . THR B 1 335 ? 2.9 29.875 5.625 1 97.75 335 THR B N 1
ATOM 10186 C CA . THR B 1 335 ? 4.082 30.172 6.43 1 97.75 335 THR B CA 1
ATOM 10187 C C . THR B 1 335 ? 3.805 31.312 7.398 1 97.75 335 THR B C 1
ATOM 10189 O O . THR B 1 335 ? 3.146 32.281 7.043 1 97.75 335 THR B O 1
ATOM 10192 N N . ASN B 1 336 ? 4.25 31.172 8.656 1 96.75 336 ASN B N 1
ATOM 10193 C CA . ASN B 1 336 ? 4.262 32.312 9.57 1 96.75 336 ASN B CA 1
ATOM 10194 C C . ASN B 1 336 ? 5.414 33.25 9.273 1 96.75 336 ASN B C 1
ATOM 10196 O O . ASN B 1 336 ? 6.406 33.281 10 1 96.75 336 ASN B O 1
ATOM 10200 N N . LEU B 1 337 ? 5.242 34.031 8.336 1 96 337 LEU B N 1
ATOM 10201 C CA . LEU B 1 337 ? 6.27 34.969 7.891 1 96 337 LEU B CA 1
ATOM 10202 C C . LEU B 1 337 ? 6.508 36.062 8.945 1 96 337 LEU B C 1
ATOM 10204 O O . LEU B 1 337 ? 5.582 36.438 9.656 1 96 337 LEU B O 1
ATOM 10208 N N . ALA B 1 338 ? 7.77 36.469 9.125 1 92.56 338 ALA B N 1
ATOM 10209 C CA . ALA B 1 338 ? 8.188 37.594 9.961 1 92.56 338 ALA B CA 1
ATOM 10210 C C . ALA B 1 338 ? 7.789 37.344 11.414 1 92.56 338 ALA B C 1
ATOM 10212 O O . ALA B 1 338 ? 7.562 38.312 12.156 1 92.56 338 ALA B O 1
ATOM 10213 N N . GLY B 1 339 ? 7.516 36.125 11.758 1 89.88 339 GLY B N 1
ATOM 10214 C CA . GLY B 1 339 ? 7.32 35.75 13.148 1 89.88 339 GLY B CA 1
ATOM 10215 C C . GLY B 1 339 ? 5.895 35.969 13.633 1 89.88 339 GLY B C 1
ATOM 10216 O O . GLY B 1 339 ? 5.656 36.125 14.828 1 89.88 339 GLY B O 1
ATOM 10217 N N . TRP B 1 340 ? 4.953 35.969 12.812 1 94.06 340 TRP B N 1
ATOM 10218 C CA . TRP B 1 340 ? 3.574 36.281 13.188 1 94.06 340 TRP B CA 1
ATOM 10219 C C . TRP B 1 340 ? 2.881 35 13.711 1 94.06 340 TRP B C 1
ATOM 10221 O O . TRP B 1 340 ? 1.725 35.062 14.141 1 94.06 340 TRP B O 1
ATOM 10231 N N . GLY B 1 341 ? 3.551 33.938 13.734 1 94.31 341 GLY B N 1
ATOM 10232 C CA . GLY B 1 341 ? 2.992 32.781 14.414 1 94.31 341 GLY B CA 1
ATOM 10233 C C . GLY B 1 341 ? 2.799 32.969 15.898 1 94.31 341 GLY B C 1
ATOM 10234 O O . GLY B 1 341 ? 3.539 33.75 16.531 1 94.31 341 GLY B O 1
ATOM 10235 N N . ALA B 1 342 ? 1.789 32.344 16.422 1 94.06 342 ALA B N 1
ATOM 10236 C CA . ALA B 1 342 ? 1.57 32.406 17.875 1 94.06 342 ALA B CA 1
ATOM 10237 C C . ALA B 1 342 ? 2.762 31.844 18.641 1 94.06 342 ALA B C 1
ATOM 10239 O O . ALA B 1 342 ? 3.654 31.234 18.031 1 94.06 342 ALA B O 1
ATOM 10240 N N . ARG B 1 343 ? 2.762 32.188 19.922 1 89.81 343 ARG B N 1
ATOM 10241 C CA . ARG B 1 343 ? 3.799 31.672 20.812 1 89.81 343 ARG B CA 1
ATOM 10242 C C . ARG B 1 343 ? 3.951 30.156 20.656 1 89.81 343 ARG B C 1
ATOM 10244 O O . ARG B 1 343 ? 2.959 29.422 20.641 1 89.81 343 ARG B O 1
ATOM 10251 N N . ARG B 1 344 ? 5.188 29.719 20.312 1 87.56 344 ARG B N 1
ATOM 10252 C CA . ARG B 1 344 ? 5.605 28.328 20.234 1 87.56 344 ARG B CA 1
ATOM 10253 C C . ARG B 1 344 ? 5.219 27.719 18.891 1 87.56 344 ARG B C 1
ATOM 10255 O O . ARG B 1 344 ? 5.238 26.5 18.719 1 87.56 344 ARG B O 1
ATOM 10262 N N . MET B 1 345 ? 4.816 28.469 17.938 1 93 345 MET B N 1
ATOM 10263 C CA . MET B 1 345 ? 4.551 27.969 16.594 1 93 345 MET B CA 1
ATOM 10264 C C . MET B 1 345 ? 5.809 28.031 15.734 1 93 345 MET B C 1
ATOM 10266 O O . MET B 1 345 ? 6.594 28.969 15.82 1 93 345 MET B O 1
ATOM 10270 N N . THR B 1 346 ? 5.988 26.984 14.922 1 95.25 346 THR B N 1
ATOM 10271 C CA . THR B 1 346 ? 7.113 26.984 13.992 1 95.25 346 THR B CA 1
ATOM 10272 C C . THR B 1 346 ? 6.863 27.969 12.836 1 95.25 346 THR B C 1
ATOM 10274 O O . THR B 1 346 ? 5.773 28.516 12.719 1 95.25 346 THR B O 1
ATOM 10277 N N . THR B 1 347 ? 7.887 28.203 12.094 1 97 347 THR B N 1
ATOM 10278 C CA . THR B 1 347 ? 7.789 29.062 10.922 1 97 347 THR B CA 1
ATOM 10279 C C . THR B 1 347 ? 6.871 28.438 9.875 1 97 347 THR B C 1
ATOM 10281 O O . THR B 1 347 ? 6.016 29.125 9.305 1 97 347 THR B O 1
ATOM 10284 N N . SER B 1 348 ? 7.004 27.203 9.656 1 96.5 348 SER B N 1
ATOM 10285 C CA . SER B 1 348 ? 6.117 26.516 8.727 1 96.5 348 SER B CA 1
ATOM 10286 C C . SER B 1 348 ? 4.738 26.297 9.344 1 96.5 348 SER B C 1
ATOM 10288 O O . SER B 1 348 ? 4.629 25.812 10.477 1 96.5 348 SER B O 1
ATOM 10290 N N . TYR B 1 349 ? 3.758 26.703 8.656 1 96.56 349 TYR B N 1
ATOM 10291 C CA . TYR B 1 349 ? 2.371 26.359 8.961 1 96.56 349 TYR B CA 1
ATOM 10292 C C . TYR B 1 349 ? 1.741 25.562 7.832 1 96.56 349 TYR B C 1
ATOM 10294 O O . TYR B 1 349 ? 0.68 25.922 7.32 1 96.56 349 TYR B O 1
ATOM 10302 N N . ASP B 1 350 ? 2.336 24.484 7.445 1 93.62 350 ASP B N 1
ATOM 10303 C CA . ASP B 1 350 ? 1.876 23.594 6.383 1 93.62 350 ASP B CA 1
ATOM 10304 C C . ASP B 1 350 ? 0.561 22.922 6.762 1 93.62 350 ASP B C 1
ATOM 10306 O O . ASP B 1 350 ? -0.321 22.75 5.918 1 93.62 350 ASP B O 1
ATOM 10310 N N . TYR B 1 351 ? 0.438 22.531 7.98 1 91.38 351 TYR B N 1
ATOM 10311 C CA . TYR B 1 351 ? -0.766 21.969 8.578 1 91.38 351 TYR B CA 1
ATOM 10312 C C . TYR B 1 351 ? -1.028 20.562 8.055 1 91.38 351 TYR B C 1
ATOM 10314 O O . TYR B 1 351 ? -2.109 20.016 8.266 1 91.38 351 TYR B O 1
ATOM 10322 N N . GLY B 1 352 ? -0.077 20 7.297 1 91.44 352 GLY B N 1
ATOM 10323 C CA . GLY B 1 352 ? -0.363 18.719 6.66 1 91.44 352 GLY B CA 1
ATOM 10324 C C . GLY B 1 352 ? -1.549 18.781 5.715 1 91.44 352 GLY B C 1
ATOM 10325 O O . GLY B 1 352 ? -2.293 17.797 5.586 1 91.44 352 GLY B O 1
ATOM 10326 N N . ALA B 1 353 ? -1.832 19.906 5.102 1 94.38 353 ALA B N 1
ATOM 10327 C CA . ALA B 1 353 ? -2.986 20.156 4.246 1 94.38 353 ALA B CA 1
ATOM 10328 C C . ALA B 1 353 ? -2.822 19.484 2.885 1 94.38 353 ALA B C 1
ATOM 10330 O O . ALA B 1 353 ? -1.737 19 2.551 1 94.38 353 ALA B O 1
ATOM 10331 N N . ALA B 1 354 ? -3.9 19.422 2.139 1 95.31 354 ALA B N 1
ATOM 10332 C CA . ALA B 1 354 ? -3.883 18.797 0.814 1 95.31 354 ALA B CA 1
ATOM 10333 C C . ALA B 1 354 ? -2.943 19.547 -0.126 1 95.31 354 ALA B C 1
ATOM 10335 O O . ALA B 1 354 ? -2.242 18.938 -0.933 1 95.31 354 ALA B O 1
ATOM 10336 N N . LEU B 1 355 ? -3.016 20.828 -0.028 1 96.69 355 LEU B N 1
ATOM 10337 C CA . LEU B 1 355 ? -2.047 21.656 -0.737 1 96.69 355 LEU B CA 1
ATOM 10338 C C . LEU B 1 355 ? -0.888 22.047 0.176 1 96.69 355 LEU B C 1
ATOM 10340 O O . LEU B 1 355 ? -1.097 22.656 1.229 1 96.69 355 LEU B O 1
ATOM 10344 N N . LYS B 1 356 ? 0.323 21.781 -0.247 1 95.81 356 LYS B N 1
ATOM 10345 C CA . LYS B 1 356 ? 1.492 21.938 0.614 1 95.81 356 LYS B CA 1
ATOM 10346 C C . LYS B 1 356 ? 1.916 23.406 0.705 1 95.81 356 LYS B C 1
ATOM 10348 O O . LYS B 1 356 ? 1.564 24.219 -0.158 1 95.81 356 LYS B O 1
ATOM 10353 N N . GLU B 1 357 ? 2.676 23.672 1.728 1 97 357 GLU B N 1
ATOM 10354 C CA . GLU B 1 357 ? 3.215 25.016 1.947 1 97 357 GLU B CA 1
ATOM 10355 C C . GLU B 1 357 ? 3.928 25.531 0.701 1 97 357 GLU B C 1
ATOM 10357 O O . GLU B 1 357 ? 3.828 26.719 0.372 1 97 357 GLU B O 1
ATOM 10362 N N . SER B 1 358 ? 4.586 24.641 -0.048 1 96.88 358 SER B N 1
ATOM 10363 C CA . SER B 1 358 ? 5.336 25 -1.243 1 96.88 358 SER B CA 1
ATOM 10364 C C . SER B 1 358 ? 4.406 25.25 -2.43 1 96.88 358 SER B C 1
ATOM 10366 O O . SER B 1 358 ? 4.82 25.812 -3.445 1 96.88 358 SER B O 1
ATOM 10368 N N . GLY B 1 359 ? 3.197 24.844 -2.305 1 96.75 359 GLY B N 1
ATOM 10369 C CA . GLY B 1 359 ? 2.275 24.828 -3.43 1 96.75 359 GLY B CA 1
ATOM 10370 C C . GLY B 1 359 ? 2.23 23.5 -4.152 1 96.75 359 GLY B C 1
ATOM 10371 O O . GLY B 1 359 ? 1.484 23.328 -5.121 1 96.75 359 GLY B O 1
ATOM 10372 N N . GLY B 1 360 ? 3.006 22.578 -3.703 1 95.56 360 GLY B N 1
ATOM 10373 C CA . GLY B 1 360 ? 3.041 21.266 -4.312 1 95.56 360 GLY B CA 1
ATOM 10374 C C . GLY B 1 360 ? 1.812 20.422 -4.004 1 95.56 360 GLY B C 1
ATOM 10375 O O . GLY B 1 360 ? 1.094 20.703 -3.041 1 95.56 360 GLY B O 1
ATOM 10376 N N . VAL B 1 361 ? 1.555 19.375 -4.84 1 95.5 361 VAL B N 1
ATOM 10377 C CA . VAL B 1 361 ? 0.392 18.5 -4.676 1 95.5 361 VAL B CA 1
ATOM 10378 C C . VAL B 1 361 ? 0.849 17.078 -4.395 1 95.5 361 VAL B C 1
ATOM 10380 O O . VAL B 1 361 ? 1.959 16.688 -4.766 1 95.5 361 VAL B O 1
ATOM 10383 N N . SER B 1 362 ? 0.073 16.312 -3.691 1 90.75 362 SER B N 1
ATOM 10384 C CA . SER B 1 362 ? 0.345 14.93 -3.33 1 90.75 362 SER B CA 1
ATOM 10385 C C . SER B 1 362 ? -0.904 14.062 -3.473 1 90.75 362 SER B C 1
ATOM 10387 O O . SER B 1 362 ? -1.92 14.516 -4.004 1 90.75 362 SER B O 1
ATOM 10389 N N . GLU B 1 363 ? -0.828 12.82 -3.006 1 89.69 363 GLU B N 1
ATOM 10390 C CA . GLU B 1 363 ? -1.954 11.898 -3.029 1 89.69 363 GLU B CA 1
ATOM 10391 C C . GLU B 1 363 ? -3.123 12.43 -2.205 1 89.69 363 GLU B C 1
ATOM 10393 O O . GLU B 1 363 ? -4.285 12.188 -2.539 1 89.69 363 GLU B O 1
ATOM 10398 N N . LYS B 1 364 ? -2.844 13.102 -1.188 1 92.56 364 LYS B N 1
ATOM 10399 C CA . LYS B 1 364 ? -3.91 13.719 -0.404 1 92.56 364 LYS B CA 1
ATOM 10400 C C . LYS B 1 364 ? -4.672 14.75 -1.228 1 92.56 364 LYS B C 1
ATOM 10402 O O . LYS B 1 364 ? -5.898 14.859 -1.122 1 92.56 364 LYS B O 1
ATOM 10407 N N . PHE B 1 365 ? -3.912 15.555 -2.016 1 97 365 PHE B N 1
ATOM 10408 C CA . PHE B 1 365 ? -4.547 16.484 -2.941 1 97 365 PHE B CA 1
ATOM 10409 C C . PHE B 1 365 ? -5.457 15.75 -3.916 1 97 365 PHE B C 1
ATOM 10411 O O . PHE B 1 365 ? -6.582 16.172 -4.168 1 97 365 PHE B O 1
ATOM 10418 N N . ALA B 1 366 ? -5.012 14.727 -4.453 1 96.25 366 ALA B N 1
ATOM 10419 C CA . ALA B 1 366 ? -5.805 13.93 -5.391 1 96.25 366 ALA B CA 1
ATOM 10420 C C . ALA B 1 366 ? -7.078 13.414 -4.734 1 96.25 366 ALA B C 1
ATOM 10422 O O . ALA B 1 366 ? -8.141 13.375 -5.363 1 96.25 366 ALA B O 1
ATOM 10423 N N . ALA B 1 367 ? -6.977 12.961 -3.533 1 95.75 367 ALA B N 1
ATOM 10424 C CA . ALA B 1 367 ? -8.141 12.469 -2.799 1 95.75 367 ALA B CA 1
ATOM 10425 C C . ALA B 1 367 ? -9.195 13.562 -2.65 1 95.75 367 ALA B C 1
ATOM 10427 O O . ALA B 1 367 ? -10.383 13.312 -2.885 1 95.75 367 ALA B O 1
ATOM 10428 N N . VAL B 1 368 ? -8.797 14.742 -2.26 1 97.5 368 VAL B N 1
ATOM 10429 C CA . VAL B 1 368 ? -9.719 15.852 -2.074 1 97.5 368 VAL B CA 1
ATOM 10430 C C . VAL B 1 368 ? -10.281 16.281 -3.424 1 97.5 368 VAL B C 1
ATOM 10432 O O . VAL B 1 368 ? -11.461 16.641 -3.527 1 97.5 368 VAL B O 1
ATOM 10435 N N . LYS B 1 369 ? -9.391 16.297 -4.402 1 97.88 369 LYS B N 1
ATOM 10436 C CA . LYS B 1 369 ? -9.844 16.594 -5.758 1 97.88 369 LYS B CA 1
ATOM 10437 C C . LYS B 1 369 ? -10.945 15.625 -6.191 1 97.88 369 LYS B C 1
ATOM 10439 O O . LYS B 1 369 ? -11.898 16.031 -6.852 1 97.88 369 LYS B O 1
ATOM 10444 N N . GLY B 1 370 ? -10.805 14.375 -5.867 1 97.94 370 GLY B N 1
ATOM 10445 C CA . GLY B 1 370 ? -11.844 13.398 -6.125 1 97.94 370 GLY B CA 1
ATOM 10446 C C . GLY B 1 370 ? -13.164 13.742 -5.461 1 97.94 370 GLY B C 1
ATOM 10447 O O . GLY B 1 370 ? -14.227 13.586 -6.062 1 97.94 370 GLY B O 1
ATOM 10448 N N . VAL B 1 371 ? -13.148 14.203 -4.254 1 98.06 371 VAL B N 1
ATOM 10449 C CA . VAL B 1 371 ? -14.344 14.648 -3.545 1 98.06 371 VAL B CA 1
ATOM 10450 C C . VAL B 1 371 ? -14.961 15.836 -4.281 1 98.06 371 VAL B C 1
ATOM 10452 O O . VAL B 1 371 ? -16.172 15.914 -4.438 1 98.06 371 VAL B O 1
ATOM 10455 N N . GLY B 1 372 ? -14.039 16.75 -4.648 1 98.5 372 GLY B N 1
ATOM 10456 C CA . GLY B 1 372 ? -14.523 17.891 -5.422 1 98.5 372 GLY B CA 1
ATOM 10457 C C . GLY B 1 372 ? -15.25 17.484 -6.691 1 98.5 372 GLY B C 1
ATOM 10458 O O . GLY B 1 372 ? -16.312 18.031 -7.008 1 98.5 372 GLY B O 1
ATOM 10459 N N . ASP B 1 373 ? -14.711 16.562 -7.41 1 97.88 373 ASP B N 1
ATOM 10460 C CA . ASP B 1 373 ? -15.336 16.047 -8.625 1 97.88 373 ASP B CA 1
ATOM 10461 C C . ASP B 1 373 ? -16.719 15.461 -8.328 1 97.88 373 ASP B C 1
ATOM 10463 O O . ASP B 1 373 ? -17.672 15.703 -9.07 1 97.88 373 ASP B O 1
ATOM 10467 N N . PHE B 1 374 ? -16.844 14.703 -7.324 1 97.94 374 PHE B N 1
ATOM 10468 C CA . PHE B 1 374 ? -18.109 14.102 -6.902 1 97.94 374 PHE B CA 1
ATOM 10469 C C . PHE B 1 374 ? -19.141 15.172 -6.59 1 97.94 374 PHE B C 1
ATOM 10471 O O . PHE B 1 374 ? -20.281 15.094 -7.039 1 97.94 374 PHE B O 1
ATOM 10478 N N . VAL B 1 375 ? -18.734 16.203 -5.824 1 98.25 375 VAL B N 1
ATOM 10479 C CA . VAL B 1 375 ? -19.641 17.266 -5.426 1 98.25 375 VAL B CA 1
ATOM 10480 C C . VAL B 1 375 ? -20.062 18.078 -6.652 1 98.25 375 VAL B C 1
ATOM 10482 O O . VAL B 1 375 ? -21.219 18.484 -6.762 1 98.25 375 VAL B O 1
ATOM 10485 N N . ASN B 1 376 ? -19.156 18.328 -7.555 1 97.56 376 ASN B N 1
ATOM 10486 C CA . ASN B 1 376 ? -19.484 19.062 -8.766 1 97.56 376 ASN B CA 1
ATOM 10487 C C . ASN B 1 376 ? -20.516 18.328 -9.609 1 97.56 376 ASN B C 1
ATOM 10489 O O . ASN B 1 376 ? -21.359 18.953 -10.258 1 97.56 376 ASN B O 1
ATOM 10493 N N . ARG B 1 377 ? -20.469 17 -9.539 1 95.94 377 ARG B N 1
ATOM 10494 C CA . ARG B 1 377 ? -21.375 16.188 -10.352 1 95.94 377 ARG B CA 1
ATOM 10495 C C . ARG B 1 377 ? -22.719 16.031 -9.664 1 95.94 377 ARG B C 1
ATOM 10497 O O . ARG B 1 377 ? -23.766 16.047 -10.32 1 95.94 377 ARG B O 1
ATOM 10504 N N . PHE B 1 378 ? -22.703 15.906 -8.344 1 96.5 378 PHE B N 1
ATOM 10505 C CA . PHE B 1 378 ? -23.906 15.438 -7.691 1 96.5 378 PHE B CA 1
ATOM 10506 C C . PHE B 1 378 ? -24.312 16.375 -6.562 1 96.5 378 PHE B C 1
ATOM 10508 O O . PHE B 1 378 ? -25.297 16.125 -5.863 1 96.5 378 PHE B O 1
ATOM 10515 N N . GLY B 1 379 ? -23.578 17.469 -6.344 1 96.44 379 GLY B N 1
ATOM 10516 C CA . GLY B 1 379 ? -23.781 18.344 -5.195 1 96.44 379 GLY B CA 1
ATOM 10517 C C . GLY B 1 379 ? -25.188 18.875 -5.082 1 96.44 379 GLY B C 1
ATOM 10518 O O . GLY B 1 379 ? -25.75 18.922 -3.986 1 96.44 379 GLY B O 1
ATOM 10519 N N . THR B 1 380 ? -25.766 19.25 -6.133 1 94.75 380 THR B N 1
ATOM 10520 C CA . THR B 1 380 ? -27.125 19.797 -6.133 1 94.75 380 THR B CA 1
ATOM 10521 C C . THR B 1 380 ? -28.125 18.734 -5.695 1 94.75 380 THR B C 1
ATOM 10523 O O . THR B 1 380 ? -29.031 19.016 -4.91 1 94.75 380 THR B O 1
ATOM 10526 N N . GLN B 1 381 ? -27.969 17.516 -6.188 1 94.44 381 GLN B N 1
ATOM 10527 C CA . GLN B 1 381 ? -28.844 16.422 -5.785 1 94.44 381 GLN B CA 1
ATOM 10528 C C . GLN B 1 381 ? -28.641 16.062 -4.316 1 94.44 381 GLN B C 1
ATOM 10530 O O . GLN B 1 381 ? -29.594 15.844 -3.58 1 94.44 381 GLN B O 1
ATOM 10535 N N . LEU B 1 382 ? -27.438 16.047 -3.934 1 95.81 382 LEU B N 1
ATOM 10536 C CA . LEU B 1 382 ? -27.094 15.68 -2.566 1 95.81 382 LEU B CA 1
ATOM 10537 C C . LEU B 1 382 ? -27.656 16.688 -1.574 1 95.81 382 LEU B C 1
ATOM 10539 O O . LEU B 1 382 ? -28.047 16.328 -0.463 1 95.81 382 LEU B O 1
ATOM 10543 N N . ALA B 1 383 ? -27.719 17.953 -1.941 1 95.81 383 ALA B N 1
ATOM 10544 C CA . ALA B 1 383 ? -28.125 19.047 -1.066 1 95.81 383 ALA B CA 1
ATOM 10545 C C . ALA B 1 383 ? -29.547 18.859 -0.568 1 95.81 383 ALA B C 1
ATOM 10547 O O . ALA B 1 383 ? -29.891 19.312 0.531 1 95.81 383 ALA B O 1
ATOM 10548 N N . ARG B 1 384 ? -30.328 18.188 -1.29 1 95.81 384 ARG B N 1
ATOM 10549 C CA . ARG B 1 384 ? -31.719 18 -0.883 1 95.81 384 ARG B CA 1
ATOM 10550 C C . ARG B 1 384 ? -32.031 16.531 -0.604 1 95.81 384 ARG B C 1
ATOM 10552 O O . ARG B 1 384 ? -33.188 16.156 -0.454 1 95.81 384 ARG B O 1
ATOM 10559 N N . SER B 1 385 ? -31.047 15.711 -0.64 1 96.81 385 SER B N 1
ATOM 10560 C CA . SER B 1 385 ? -31.25 14.297 -0.321 1 96.81 385 SER B CA 1
ATOM 10561 C C . SER B 1 385 ? -31.594 14.109 1.154 1 96.81 385 SER B C 1
ATOM 10563 O O . SER B 1 385 ? -31.281 14.977 1.981 1 96.81 385 SER B O 1
ATOM 10565 N N . GLU B 1 386 ? -32.188 13.008 1.478 1 96.5 386 GLU B N 1
ATOM 10566 C CA . GLU B 1 386 ? -32.594 12.703 2.85 1 96.5 386 GLU B CA 1
ATOM 10567 C C . GLU B 1 386 ? -32.094 11.32 3.271 1 96.5 386 GLU B C 1
ATOM 10569 O O . GLU B 1 386 ? -31.984 10.414 2.445 1 96.5 386 GLU B O 1
ATOM 10574 N N . ALA B 1 387 ? -31.797 11.242 4.555 1 96 387 ALA B N 1
ATOM 10575 C CA . ALA B 1 387 ? -31.453 9.93 5.086 1 96 387 ALA B CA 1
ATOM 10576 C C . ALA B 1 387 ? -32.656 8.984 5.031 1 96 387 ALA B C 1
ATOM 10578 O O . ALA B 1 387 ? -33.781 9.391 5.273 1 96 387 ALA B O 1
ATOM 10579 N N . ILE B 1 388 ? -32.406 7.777 4.746 1 95.44 388 ILE B N 1
ATOM 10580 C CA . ILE B 1 388 ? -33.5 6.805 4.746 1 95.44 388 ILE B CA 1
ATOM 10581 C C . ILE B 1 388 ? -33.125 5.617 5.633 1 95.44 388 ILE B C 1
ATOM 10583 O O . ILE B 1 388 ? -31.938 5.352 5.863 1 95.44 388 ILE B O 1
ATOM 10587 N N . GLU B 1 389 ? -34.125 4.941 6.086 1 93.75 389 GLU B N 1
ATOM 10588 C CA . GLU B 1 389 ? -33.938 3.717 6.855 1 93.75 389 GLU B CA 1
ATOM 10589 C C . GLU B 1 389 ? -33.625 2.537 5.941 1 93.75 389 GLU B C 1
ATOM 10591 O O . GLU B 1 389 ? -34.188 2.412 4.855 1 93.75 389 GLU B O 1
ATOM 10596 N N . PHE B 1 390 ? -32.688 1.743 6.379 1 94.69 390 PHE B N 1
ATOM 10597 C CA . PHE B 1 390 ? -32.281 0.558 5.633 1 94.69 390 PHE B CA 1
ATOM 10598 C C . PHE B 1 390 ? -31.75 -0.516 6.574 1 94.69 390 PHE B C 1
ATOM 10600 O O . PHE B 1 390 ? -31.422 -0.234 7.73 1 94.69 390 PHE B O 1
ATOM 10607 N N . THR B 1 391 ? -31.75 -1.769 6.109 1 94.44 391 THR B N 1
ATOM 10608 C CA . THR B 1 391 ? -31.047 -2.873 6.742 1 94.44 391 THR B CA 1
ATOM 10609 C C . THR B 1 391 ? -30.109 -3.562 5.738 1 94.44 391 THR B C 1
ATOM 10611 O O . THR B 1 391 ? -30.25 -3.371 4.527 1 94.44 391 THR B O 1
ATOM 10614 N N . THR B 1 392 ? -29.062 -4.184 6.172 1 92.81 392 THR B N 1
ATOM 10615 C CA . THR B 1 392 ? -28.109 -4.887 5.336 1 92.81 392 THR B CA 1
ATOM 10616 C C . THR B 1 392 ? -27.891 -6.312 5.84 1 92.81 392 THR B C 1
ATOM 10618 O O . THR B 1 392 ? -28.422 -6.695 6.879 1 92.81 392 THR B O 1
ATOM 10621 N N . SER B 1 393 ? -27.203 -7.078 5.043 1 87 393 SER B N 1
ATOM 10622 C CA . SER B 1 393 ? -26.75 -8.383 5.496 1 87 393 SER B CA 1
ATOM 10623 C C . SER B 1 393 ? -25.797 -8.258 6.684 1 87 393 SER B C 1
ATOM 10625 O O . SER B 1 393 ? -25.281 -7.176 6.961 1 87 393 SER B O 1
ATOM 10627 N N . ASP B 1 394 ? -25.516 -9.344 7.445 1 80.19 394 ASP B N 1
ATOM 10628 C CA . ASP B 1 394 ? -24.844 -9.32 8.742 1 80.19 394 ASP B CA 1
ATOM 10629 C C . ASP B 1 394 ? -23.328 -9.281 8.586 1 80.19 394 ASP B C 1
ATOM 10631 O O . ASP B 1 394 ? -22.594 -9.188 9.57 1 80.19 394 ASP B O 1
ATOM 10635 N N . ASN B 1 395 ? -22.828 -9.281 7.406 1 77.5 395 ASN B N 1
ATOM 10636 C CA . ASN B 1 395 ? -21.391 -9.391 7.191 1 77.5 395 ASN B CA 1
ATOM 10637 C C . ASN B 1 395 ? -20.719 -8.016 7.16 1 77.5 395 ASN B C 1
ATOM 10639 O O . ASN B 1 395 ? -19.609 -7.875 6.648 1 77.5 395 ASN B O 1
ATOM 10643 N N . ILE B 1 396 ? -21.297 -6.91 7.711 1 86.19 396 ILE B N 1
ATOM 10644 C CA . ILE B 1 396 ? -20.75 -5.574 7.512 1 86.19 396 ILE B CA 1
ATOM 10645 C C . ILE B 1 396 ? -20.297 -5.004 8.852 1 86.19 396 ILE B C 1
ATOM 10647 O O . ILE B 1 396 ? -20.391 -3.797 9.086 1 86.19 396 ILE B O 1
ATOM 10651 N N . LYS B 1 397 ? -19.859 -5.848 9.836 1 84.44 397 LYS B N 1
ATOM 10652 C CA . LYS B 1 397 ? -19.5 -5.402 11.172 1 84.44 397 LYS B CA 1
ATOM 10653 C C . LYS B 1 397 ? -18.391 -4.348 11.125 1 84.44 397 LYS B C 1
ATOM 10655 O O . LYS B 1 397 ? -18.359 -3.439 11.953 1 84.44 397 LYS B O 1
ATOM 10660 N N . ASP B 1 398 ? -17.562 -4.34 10.164 1 87.75 398 ASP B N 1
ATOM 10661 C CA . ASP B 1 398 ? -16.422 -3.432 10.07 1 87.75 398 ASP B CA 1
ATOM 10662 C C . ASP B 1 398 ? -16.75 -2.242 9.164 1 87.75 398 ASP B C 1
ATOM 10664 O O . ASP B 1 398 ? -15.883 -1.405 8.906 1 87.75 398 ASP B O 1
ATOM 10668 N N . LEU B 1 399 ? -17.969 -2.111 8.672 1 93.5 399 LEU B N 1
ATOM 10669 C CA . LEU B 1 399 ? -18.328 -1.021 7.773 1 93.5 399 LEU B CA 1
ATOM 10670 C C . LEU B 1 399 ? -19.25 -0.023 8.469 1 93.5 399 LEU B C 1
ATOM 10672 O O . LEU B 1 399 ? -20.109 -0.414 9.266 1 93.5 399 LEU B O 1
ATOM 10676 N N . THR B 1 400 ? -19 1.276 8.336 1 94.5 400 THR B N 1
ATOM 10677 C CA . THR B 1 400 ? -20 2.314 8.562 1 94.5 400 THR B CA 1
ATOM 10678 C C . THR B 1 400 ? -20.719 2.67 7.258 1 94.5 400 THR B C 1
ATOM 10680 O O . THR B 1 400 ? -20.062 2.965 6.254 1 94.5 400 THR B O 1
ATOM 10683 N N . VAL B 1 401 ? -22.047 2.6 7.305 1 95.88 401 VAL B N 1
ATOM 10684 C CA . VAL B 1 401 ? -22.812 2.805 6.082 1 95.88 401 VAL B CA 1
ATOM 10685 C C . VAL B 1 401 ? -23.828 3.926 6.293 1 95.88 401 VAL B C 1
ATOM 10687 O O . VAL B 1 401 ? -24.422 4.043 7.371 1 95.88 401 VAL B O 1
ATOM 10690 N N . GLY B 1 402 ? -23.969 4.84 5.355 1 96.19 402 GLY B N 1
ATOM 10691 C CA . GLY B 1 402 ? -25.047 5.812 5.258 1 96.19 402 GLY B CA 1
ATOM 10692 C C . GLY B 1 402 ? -25.734 5.812 3.902 1 96.19 402 GLY B C 1
ATOM 10693 O O . GLY B 1 402 ? -25.078 5.664 2.869 1 96.19 402 GLY B O 1
ATOM 10694 N N . VAL B 1 403 ? -27.078 5.855 3.91 1 97.19 403 VAL B N 1
ATOM 10695 C CA . VAL B 1 403 ? -27.828 5.879 2.654 1 97.19 403 VAL B CA 1
ATOM 10696 C C . VAL B 1 403 ? -28.719 7.117 2.602 1 97.19 403 VAL B C 1
ATOM 10698 O O . VAL B 1 403 ? -29.453 7.402 3.549 1 97.19 403 VAL B O 1
ATOM 10701 N N . ARG B 1 404 ? -28.578 7.824 1.53 1 97.25 404 ARG B N 1
ATOM 10702 C CA . ARG B 1 404 ? -29.422 8.992 1.293 1 97.25 404 ARG B CA 1
ATOM 10703 C C . ARG B 1 404 ? -30.156 8.883 -0.043 1 97.25 404 ARG B C 1
ATOM 10705 O O . ARG B 1 404 ? -29.641 8.266 -0.983 1 97.25 404 ARG B O 1
ATOM 10712 N N . ARG B 1 405 ? -31.328 9.516 -0.142 1 96.38 405 ARG B N 1
ATOM 10713 C CA . ARG B 1 405 ? -32.156 9.414 -1.339 1 96.38 405 ARG B CA 1
ATOM 10714 C C . ARG B 1 405 ? -32.688 10.781 -1.748 1 96.38 405 ARG B C 1
ATOM 10716 O O . ARG B 1 405 ? -33.094 11.57 -0.897 1 96.38 405 ARG B O 1
ATOM 10723 N N . THR B 1 406 ? -32.625 11.055 -3.023 1 95.5 406 THR B N 1
ATOM 10724 C CA . THR B 1 406 ? -33.25 12.273 -3.553 1 95.5 406 THR B CA 1
ATOM 10725 C C . THR B 1 406 ? -34.75 12.078 -3.795 1 95.5 406 THR B C 1
ATOM 10727 O O . THR B 1 406 ? -35.25 10.953 -3.734 1 95.5 406 THR B O 1
ATOM 10730 N N . LYS B 1 407 ? -35.344 13.148 -4.059 1 92.12 407 LYS B N 1
ATOM 10731 C CA . LYS B 1 407 ? -36.781 13.094 -4.375 1 92.12 407 LYS B CA 1
ATOM 10732 C C . LYS B 1 407 ? -37.031 12.289 -5.648 1 92.12 407 LYS B C 1
ATOM 10734 O O . LYS B 1 407 ? -38.031 11.617 -5.773 1 92.12 407 LYS B O 1
ATOM 10739 N N . GLU B 1 408 ? -36.062 12.328 -6.578 1 90.38 408 GLU B N 1
ATOM 10740 C CA . GLU B 1 408 ? -36.188 11.625 -7.852 1 90.38 408 GLU B CA 1
ATOM 10741 C C . GLU B 1 408 ? -35.844 10.148 -7.707 1 90.38 408 GLU B C 1
ATOM 10743 O O . GLU B 1 408 ? -36 9.367 -8.648 1 90.38 408 GLU B O 1
ATOM 10748 N N . GLY B 1 409 ? -35.312 9.781 -6.59 1 91.38 409 GLY B N 1
ATOM 10749 C CA . GLY B 1 409 ? -35.094 8.367 -6.324 1 91.38 409 GLY B CA 1
ATOM 10750 C C . GLY B 1 409 ? -33.625 7.961 -6.406 1 91.38 409 GLY B C 1
ATOM 10751 O O . GLY B 1 409 ? -33.312 6.797 -6.18 1 91.38 409 GLY B O 1
ATOM 10752 N N . THR B 1 410 ? -32.781 8.922 -6.746 1 94.5 410 THR B N 1
ATOM 10753 C CA . THR B 1 410 ? -31.359 8.602 -6.758 1 94.5 410 THR B CA 1
ATOM 10754 C C . THR B 1 410 ? -30.875 8.258 -5.355 1 94.5 410 THR B C 1
ATOM 10756 O O . THR B 1 410 ? -31.156 8.984 -4.398 1 94.5 410 THR B O 1
ATOM 10759 N N . LEU B 1 411 ? -30.156 7.113 -5.262 1 95.81 411 LEU B N 1
ATOM 10760 C CA . LEU B 1 411 ? -29.578 6.703 -3.984 1 95.81 411 LEU B CA 1
ATOM 10761 C C . LEU B 1 411 ? -28.078 7.023 -3.934 1 95.81 411 LEU B C 1
ATOM 10763 O O . LEU B 1 411 ? -27.375 6.848 -4.926 1 95.81 411 LEU B O 1
ATOM 10767 N N . PHE B 1 412 ? -27.672 7.555 -2.859 1 97.81 412 PHE B N 1
ATOM 10768 C CA . PHE B 1 412 ? -26.266 7.652 -2.484 1 97.81 412 PHE B CA 1
ATOM 10769 C C . PHE B 1 412 ? -25.953 6.707 -1.331 1 97.81 412 PHE B C 1
ATOM 10771 O O . PHE B 1 412 ? -26.438 6.898 -0.214 1 97.81 412 PHE B O 1
ATOM 10778 N N . ILE B 1 413 ? -25.125 5.699 -1.573 1 97.31 413 ILE B N 1
ATOM 10779 C CA . ILE B 1 413 ? -24.75 4.734 -0.546 1 97.31 413 ILE B CA 1
ATOM 10780 C C . ILE B 1 413 ? -23.297 4.949 -0.152 1 97.31 413 ILE B C 1
ATOM 10782 O O . ILE B 1 413 ? -22.375 4.512 -0.857 1 97.31 413 ILE B O 1
ATOM 10786 N N . PHE B 1 414 ? -23.109 5.562 0.994 1 97.94 414 PHE B N 1
ATOM 10787 C CA . PHE B 1 414 ? -21.781 5.828 1.524 1 97.94 414 PHE B CA 1
ATOM 10788 C C . PHE B 1 414 ? -21.281 4.648 2.342 1 97.94 414 PHE B C 1
ATOM 10790 O O . PHE B 1 414 ? -22.016 4.078 3.146 1 97.94 414 PHE B O 1
ATOM 10797 N N . ILE B 1 415 ? -20.016 4.281 2.121 1 96.88 415 ILE B N 1
ATOM 10798 C CA . ILE B 1 415 ? -19.438 3.186 2.885 1 96.88 415 ILE B CA 1
ATOM 10799 C C . ILE B 1 415 ? -18.047 3.586 3.383 1 96.88 415 ILE B C 1
ATOM 10801 O O . ILE B 1 415 ? -17.297 4.258 2.67 1 96.88 415 ILE B O 1
ATOM 10805 N N . PHE B 1 416 ? -17.688 3.207 4.637 1 96.38 416 PHE B N 1
ATOM 10806 C CA . PHE B 1 416 ? -16.375 3.375 5.25 1 96.38 416 PHE B CA 1
ATOM 10807 C C . PHE B 1 416 ? -15.93 2.092 5.945 1 96.38 416 PHE B C 1
ATOM 10809 O O . PHE B 1 416 ? -16.672 1.536 6.762 1 96.38 416 PHE B O 1
ATOM 10816 N N . ASN B 1 417 ? -14.68 1.621 5.57 1 94.19 417 ASN B N 1
ATOM 10817 C CA . ASN B 1 417 ? -14.07 0.478 6.242 1 94.19 417 ASN B CA 1
ATOM 10818 C C . ASN B 1 417 ? -13.289 0.908 7.477 1 94.19 417 ASN B C 1
ATOM 10820 O O . ASN B 1 417 ? -12.219 1.506 7.359 1 94.19 417 ASN B O 1
ATOM 10824 N N . LYS B 1 418 ? -13.719 0.521 8.664 1 90.12 418 LYS B N 1
ATOM 10825 C CA . LYS B 1 418 ? -13.117 0.947 9.922 1 90.12 418 LYS B CA 1
ATOM 10826 C C . LYS B 1 418 ? -11.883 0.108 10.25 1 90.12 418 LYS B C 1
ATOM 10828 O O . LYS B 1 418 ? -11.094 0.477 11.117 1 90.12 418 LYS B O 1
ATOM 10833 N N . ASP B 1 419 ? -11.805 -0.992 9.508 1 88.25 419 ASP B N 1
ATOM 10834 C CA . ASP B 1 419 ? -10.672 -1.864 9.789 1 88.25 419 ASP B CA 1
ATOM 10835 C C . ASP B 1 419 ? -9.359 -1.223 9.344 1 88.25 419 ASP B C 1
ATOM 10837 O O . ASP B 1 419 ? -9.273 -0.688 8.234 1 88.25 419 ASP B O 1
ATOM 10841 N N . LYS B 1 420 ? -8.297 -1.275 10.188 1 81.62 420 LYS B N 1
ATOM 10842 C CA . LYS B 1 420 ? -7.027 -0.592 9.938 1 81.62 420 LYS B CA 1
ATOM 10843 C C . LYS B 1 420 ? -6.09 -1.459 9.102 1 81.62 420 LYS B C 1
ATOM 10845 O O . LYS B 1 420 ? -5.094 -0.969 8.57 1 81.62 420 LYS B O 1
ATOM 10850 N N . LYS B 1 421 ? -6.375 -2.725 8.922 1 80.06 421 LYS B N 1
ATOM 10851 C CA . LYS B 1 421 ? -5.414 -3.641 8.312 1 80.06 421 LYS B CA 1
ATOM 10852 C C . LYS B 1 421 ? -6.043 -4.41 7.152 1 80.06 421 LYS B C 1
ATOM 10854 O O . LYS B 1 421 ? -5.367 -4.734 6.176 1 80.06 421 LYS B O 1
ATOM 10859 N N . LYS B 1 422 ? -7.348 -4.707 7.148 1 85.69 422 LYS B N 1
ATOM 10860 C CA . LYS B 1 422 ? -7.965 -5.633 6.203 1 85.69 422 LYS B CA 1
ATOM 10861 C C . LYS B 1 422 ? -8.922 -4.906 5.262 1 85.69 422 LYS B C 1
ATOM 10863 O O . LYS B 1 422 ? -9.766 -4.125 5.707 1 85.69 422 LYS B O 1
ATOM 10868 N N . ALA B 1 423 ? -8.75 -5.215 3.951 1 87.44 423 ALA B N 1
ATOM 10869 C CA . ALA B 1 423 ? -9.727 -4.742 2.975 1 87.44 423 ALA B CA 1
ATOM 10870 C C . ALA B 1 423 ? -11.047 -5.488 3.119 1 87.44 423 ALA B C 1
ATOM 10872 O O . ALA B 1 423 ? -11.07 -6.648 3.541 1 87.44 423 ALA B O 1
ATOM 10873 N N . PHE B 1 424 ? -12.141 -4.852 2.875 1 91.5 424 PHE B N 1
ATOM 10874 C CA . PHE B 1 424 ? -13.445 -5.492 2.779 1 91.5 424 PHE B CA 1
ATOM 10875 C C . PHE B 1 424 ? -13.781 -5.828 1.331 1 91.5 424 PHE B C 1
ATOM 10877 O O . PHE B 1 424 ? -13.82 -4.938 0.479 1 91.5 424 PHE B O 1
ATOM 10884 N N . ARG B 1 425 ? -13.914 -7.086 0.981 1 86.5 425 ARG B N 1
ATOM 10885 C CA . ARG B 1 425 ? -14.266 -7.559 -0.354 1 86.5 425 ARG B CA 1
ATOM 10886 C C . ARG B 1 425 ? -15.375 -8.609 -0.29 1 86.5 425 ARG B C 1
ATOM 10888 O O . ARG B 1 425 ? -15.094 -9.805 -0.2 1 86.5 425 ARG B O 1
ATOM 10895 N N . ASP B 1 426 ? -16.562 -8.125 -0.455 1 86.06 426 ASP B N 1
ATOM 10896 C CA . ASP B 1 426 ? -17.719 -9.023 -0.353 1 86.06 426 ASP B CA 1
ATOM 10897 C C . ASP B 1 426 ? -18.984 -8.352 -0.876 1 86.06 426 ASP B C 1
ATOM 10899 O O . ASP B 1 426 ? -18.984 -7.148 -1.153 1 86.06 426 ASP B O 1
ATOM 10903 N N . ASN B 1 427 ? -20.047 -9.125 -1.043 1 86.06 427 ASN B N 1
ATOM 10904 C CA . ASN B 1 427 ? -21.375 -8.609 -1.383 1 86.06 427 ASN B CA 1
ATOM 10905 C C . ASN B 1 427 ? -22.156 -8.203 -0.135 1 86.06 427 ASN B C 1
ATOM 10907 O O . ASN B 1 427 ? -22.109 -8.891 0.885 1 86.06 427 ASN B O 1
ATOM 10911 N N . VAL B 1 428 ? -22.797 -7.137 -0.267 1 90.88 428 VAL B N 1
ATOM 10912 C CA . VAL B 1 428 ? -23.688 -6.668 0.784 1 90.88 428 VAL B CA 1
ATOM 10913 C C . VAL B 1 428 ? -25.109 -6.582 0.246 1 90.88 428 VAL B C 1
ATOM 10915 O O . VAL B 1 428 ? -25.359 -5.945 -0.783 1 90.88 428 VAL B O 1
ATOM 10918 N N . GLN B 1 429 ? -26.016 -7.254 0.93 1 90.19 429 GLN B N 1
ATOM 10919 C CA . GLN B 1 429 ? -27.422 -7.164 0.551 1 90.19 429 GLN B CA 1
ATOM 10920 C C . GLN B 1 429 ? -28.094 -5.988 1.242 1 90.19 429 GLN B C 1
ATOM 10922 O O . GLN B 1 429 ? -28 -5.84 2.463 1 90.19 429 GLN B O 1
ATOM 10927 N N . PHE B 1 430 ? -28.781 -5.133 0.521 1 93.06 430 PHE B N 1
ATOM 10928 C CA . PHE B 1 430 ? -29.484 -3.973 1.051 1 93.06 430 PHE B CA 1
ATOM 10929 C C . PHE B 1 430 ? -31 -4.176 0.976 1 93.06 430 PHE B C 1
ATOM 10931 O O . PHE B 1 430 ? -31.516 -4.688 -0.021 1 93.06 430 PHE B O 1
ATOM 10938 N N . HIS B 1 431 ? -31.641 -3.855 2.074 1 94.12 431 HIS B N 1
ATOM 10939 C CA . HIS B 1 431 ? -33.094 -3.799 2.154 1 94.12 431 HIS B CA 1
ATOM 10940 C C . HIS B 1 431 ? -33.594 -2.379 2.43 1 94.12 431 HIS B C 1
ATOM 10942 O O . HIS B 1 431 ? -33.344 -1.838 3.514 1 94.12 431 HIS B O 1
ATOM 10948 N N . ILE B 1 432 ? -34.094 -1.77 1.443 1 92.12 432 ILE B N 1
ATOM 10949 C CA . ILE B 1 432 ? -34.656 -0.429 1.552 1 92.12 432 ILE B CA 1
ATOM 10950 C C . ILE B 1 432 ? -36.156 -0.48 1.29 1 92.12 432 ILE B C 1
ATOM 10952 O O . ILE B 1 432 ? -36.625 -1.129 0.343 1 92.12 432 ILE B O 1
ATOM 10956 N N . LYS B 1 433 ? -36.906 0.151 2.18 1 85.94 433 LYS B N 1
ATOM 10957 C CA . LYS B 1 433 ? -38.344 0.135 2.045 1 85.94 433 LYS B CA 1
ATOM 10958 C C . LYS B 1 433 ? -38.781 0.65 0.675 1 85.94 433 LYS B C 1
ATOM 10960 O O . LYS B 1 433 ? -38.312 1.699 0.225 1 85.94 433 LYS B O 1
ATOM 10965 N N . GLY B 1 434 ? -39.625 -0.081 0.02 1 83.75 434 GLY B N 1
ATOM 10966 C CA . GLY B 1 434 ? -40.188 0.321 -1.263 1 83.75 434 GLY B CA 1
ATOM 10967 C C . GLY B 1 434 ? -39.344 -0.147 -2.445 1 83.75 434 GLY B C 1
ATOM 10968 O O . GLY B 1 434 ? -39.688 0.153 -3.596 1 83.75 434 GLY B O 1
ATOM 10969 N N . MET B 1 435 ? -38.312 -0.823 -2.184 1 87.12 435 MET B N 1
ATOM 10970 C CA . MET B 1 435 ? -37.438 -1.348 -3.238 1 87.12 435 MET B CA 1
ATOM 10971 C C . MET B 1 435 ? -37.156 -2.83 -3.023 1 87.12 435 MET B C 1
ATOM 10973 O O . MET B 1 435 ? -37.125 -3.301 -1.885 1 87.12 435 MET B O 1
ATOM 10977 N N . PRO B 1 436 ? -37.125 -3.578 -4.094 1 86.06 436 PRO B N 1
ATOM 10978 C CA . PRO B 1 436 ? -36.625 -4.949 -3.916 1 86.06 436 PRO B CA 1
ATOM 10979 C C . PRO B 1 436 ? -35.219 -5 -3.318 1 86.06 436 PRO B C 1
ATOM 10981 O O . PRO B 1 436 ? -34.438 -4.086 -3.533 1 86.06 436 PRO B O 1
ATOM 10984 N N . ALA B 1 437 ? -35.031 -6.039 -2.594 1 89.12 437 ALA B N 1
ATOM 10985 C CA . ALA B 1 437 ? -33.688 -6.234 -2.062 1 89.12 437 ALA B CA 1
ATOM 10986 C C . ALA B 1 437 ? -32.656 -6.32 -3.188 1 89.12 437 ALA B C 1
ATOM 10988 O O . ALA B 1 437 ? -32.938 -6.859 -4.258 1 89.12 437 ALA B O 1
ATOM 10989 N N . PHE B 1 438 ? -31.516 -5.727 -3.041 1 86.69 438 PHE B N 1
ATOM 10990 C CA . PHE B 1 438 ? -30.469 -5.773 -4.055 1 86.69 438 PHE B CA 1
ATOM 10991 C C . PHE B 1 438 ? -29.094 -5.953 -3.41 1 86.69 438 PHE B C 1
ATOM 10993 O O . PHE B 1 438 ? -28.922 -5.668 -2.223 1 86.69 438 PHE B O 1
ATOM 11000 N N . ASN B 1 439 ? -28.156 -6.5 -4.188 1 86.25 439 ASN B N 1
ATOM 11001 C CA . ASN B 1 439 ? -26.797 -6.77 -3.719 1 86.25 439 ASN B CA 1
ATOM 11002 C C . ASN B 1 439 ? -25.797 -5.805 -4.336 1 86.25 439 ASN B C 1
ATOM 11004 O O . ASN B 1 439 ? -25.906 -5.453 -5.516 1 86.25 439 ASN B O 1
ATOM 11008 N N . VAL B 1 440 ? -24.859 -5.367 -3.49 1 89.56 440 VAL B N 1
ATOM 11009 C CA . VAL B 1 440 ? -23.766 -4.52 -3.936 1 89.56 440 VAL B CA 1
ATOM 11010 C C . VAL B 1 440 ? -22.422 -5.176 -3.592 1 89.56 440 VAL B C 1
ATOM 11012 O O . VAL B 1 440 ? -22.172 -5.504 -2.432 1 89.56 440 VAL B O 1
ATOM 11015 N N . TYR B 1 441 ? -21.594 -5.387 -4.617 1 88.12 441 TYR B N 1
ATOM 11016 C CA . TYR B 1 441 ? -20.219 -5.797 -4.328 1 88.12 441 TYR B CA 1
ATOM 11017 C C . TYR B 1 441 ? -19.391 -4.617 -3.84 1 88.12 441 TYR B C 1
ATOM 11019 O O . TYR B 1 441 ? -19.203 -3.635 -4.562 1 88.12 441 TYR B O 1
ATOM 11027 N N . CYS B 1 442 ? -18.922 -4.789 -2.686 1 91.69 442 CYS B N 1
ATOM 11028 C CA . CYS B 1 442 ? -18.109 -3.736 -2.076 1 91.69 442 CYS B CA 1
ATOM 11029 C C . CYS B 1 442 ? -16.641 -4.152 -1.993 1 91.69 442 CYS B C 1
ATOM 11031 O O . CYS B 1 442 ? -16.328 -5.227 -1.474 1 91.69 442 CYS B O 1
ATOM 11033 N N . SER B 1 443 ? -15.828 -3.391 -2.578 1 89.81 443 SER B N 1
ATOM 11034 C CA . SER B 1 443 ? -14.375 -3.518 -2.447 1 89.81 443 SER B CA 1
ATOM 11035 C C . SER B 1 443 ? -13.758 -2.238 -1.896 1 89.81 443 SER B C 1
ATOM 11037 O O . SER B 1 443 ? -13.594 -1.257 -2.623 1 89.81 443 SER B O 1
ATOM 11039 N N . VAL B 1 444 ? -13.406 -2.221 -0.58 1 93.31 444 VAL B N 1
ATOM 11040 C CA . VAL B 1 444 ? -12.914 -1.015 0.08 1 93.31 444 VAL B CA 1
ATOM 11041 C C . VAL B 1 444 ? -11.664 -1.345 0.896 1 93.31 444 VAL B C 1
ATOM 11043 O O . VAL B 1 444 ? -11.688 -2.24 1.743 1 93.31 444 VAL B O 1
ATOM 11046 N N . GLU B 1 445 ? -10.547 -0.616 0.688 1 88.81 445 GLU B N 1
ATOM 11047 C CA . GLU B 1 445 ? -9.281 -0.804 1.392 1 88.81 445 GLU B CA 1
ATOM 11048 C C . GLU B 1 445 ? -9.406 -0.421 2.863 1 88.81 445 GLU B C 1
ATOM 11050 O O . GLU B 1 445 ? -10.375 0.217 3.264 1 88.81 445 GLU B O 1
ATOM 11055 N N . PRO B 1 446 ? -8.383 -0.852 3.715 1 86.19 446 PRO B N 1
ATOM 11056 C CA . PRO B 1 446 ? -8.43 -0.467 5.125 1 86.19 446 PRO B CA 1
ATOM 11057 C C . PRO B 1 446 ? -8.484 1.046 5.324 1 86.19 446 PRO B C 1
ATOM 11059 O O . PRO B 1 446 ? -7.711 1.783 4.711 1 86.19 446 PRO B O 1
ATOM 11062 N N . LEU B 1 447 ? -9.414 1.548 6.121 1 87.5 447 LEU B N 1
ATOM 11063 C CA . LEU B 1 447 ? -9.602 2.941 6.508 1 87.5 447 LEU B CA 1
ATOM 11064 C C . LEU B 1 447 ? -9.953 3.797 5.293 1 87.5 447 LEU B C 1
ATOM 11066 O O . LEU B 1 447 ? -9.648 4.992 5.262 1 87.5 447 LEU B O 1
ATOM 11070 N N . ASP B 1 448 ? -10.578 3.162 4.316 1 92.44 448 ASP B N 1
ATOM 11071 C CA . ASP B 1 448 ? -10.953 3.887 3.105 1 92.44 448 ASP B CA 1
ATOM 11072 C C . ASP B 1 448 ? -12.469 4.02 2.99 1 92.44 448 ASP B C 1
ATOM 11074 O O . ASP B 1 448 ? -13.211 3.408 3.762 1 92.44 448 ASP B O 1
ATOM 11078 N N . SER B 1 449 ? -12.898 4.914 2.07 1 95.75 449 SER B N 1
ATOM 11079 C CA . SER B 1 449 ? -14.32 5.195 1.923 1 95.75 449 SER B CA 1
ATOM 11080 C C . SER B 1 449 ? -14.695 5.422 0.461 1 95.75 449 SER B C 1
ATOM 11082 O O . SER B 1 449 ? -13.852 5.84 -0.34 1 95.75 449 SER B O 1
ATOM 11084 N N . LYS B 1 450 ? -15.953 5.125 0.137 1 96.5 450 LYS B N 1
ATOM 11085 C CA . LYS B 1 450 ? -16.531 5.34 -1.188 1 96.5 450 LYS B CA 1
ATOM 11086 C C . LYS B 1 450 ? -18.016 5.641 -1.099 1 96.5 450 LYS B C 1
ATOM 11088 O O . LYS B 1 450 ? -18.625 5.504 -0.033 1 96.5 450 LYS B O 1
ATOM 11093 N N . VAL B 1 451 ? -18.547 6.094 -2.205 1 98.12 451 VAL B N 1
ATOM 11094 C CA . VAL B 1 451 ? -19.984 6.309 -2.32 1 98.12 451 VAL B CA 1
ATOM 11095 C C . VAL B 1 451 ? -20.484 5.73 -3.643 1 98.12 451 VAL B C 1
ATOM 11097 O O . VAL B 1 451 ? -19.891 5.961 -4.695 1 98.12 451 VAL B O 1
ATOM 11100 N N . LEU B 1 452 ? -21.484 4.867 -3.592 1 96.5 452 LEU B N 1
ATOM 11101 C CA . LEU B 1 452 ? -22.156 4.34 -4.773 1 96.5 452 LEU B CA 1
ATOM 11102 C C . LEU B 1 452 ? -23.344 5.223 -5.16 1 96.5 452 LEU B C 1
ATOM 11104 O O . LEU B 1 452 ? -24.203 5.52 -4.328 1 96.5 452 LEU B O 1
ATOM 11108 N N . VAL B 1 453 ? -23.375 5.672 -6.371 1 96.44 453 VAL B N 1
ATOM 11109 C CA . VAL B 1 453 ? -24.516 6.418 -6.906 1 96.44 453 VAL B CA 1
ATOM 11110 C C . VAL B 1 453 ? -25.391 5.492 -7.75 1 96.44 453 VAL B C 1
ATOM 11112 O O . VAL B 1 453 ? -24.938 4.957 -8.766 1 96.44 453 VAL B O 1
ATOM 11115 N N . LEU B 1 454 ? -26.594 5.285 -7.297 1 92.81 454 LEU B N 1
ATOM 11116 C CA . LEU B 1 454 ? -27.547 4.41 -7.965 1 92.81 454 LEU B CA 1
ATOM 11117 C C . LEU B 1 454 ? -28.781 5.195 -8.414 1 92.81 454 LEU B C 1
ATOM 11119 O O . LEU B 1 454 ? -29.516 5.734 -7.582 1 92.81 454 LEU B O 1
ATOM 11123 N N . SER B 1 455 ? -28.906 5.312 -9.672 1 88.88 455 SER B N 1
ATOM 11124 C CA . SER B 1 455 ? -30.094 5.969 -10.219 1 88.88 455 SER B CA 1
ATOM 11125 C C . SER B 1 455 ? -30.859 5.043 -11.156 1 88.88 455 SER B C 1
ATOM 11127 O O . SER B 1 455 ? -30.344 4.664 -12.211 1 88.88 455 SER B O 1
ATOM 11129 N N . GLN B 1 456 ? -32.031 4.641 -10.789 1 76.19 456 GLN B N 1
ATOM 11130 C CA . GLN B 1 456 ? -32.875 3.785 -11.625 1 76.19 456 GLN B CA 1
ATOM 11131 C C . GLN B 1 456 ? -33.281 4.508 -12.906 1 76.19 456 GLN B C 1
ATOM 11133 O O . GLN B 1 456 ? -33.406 3.891 -13.969 1 76.19 456 GLN B O 1
ATOM 11138 N N . ALA B 1 457 ? -33.469 5.836 -12.711 1 70.38 457 ALA B N 1
ATOM 11139 C CA . ALA B 1 457 ? -34 6.629 -13.828 1 70.38 457 ALA B CA 1
ATOM 11140 C C . ALA B 1 457 ? -33 6.621 -15 1 70.38 457 ALA B C 1
ATOM 11142 O O . ALA B 1 457 ? -33.438 6.551 -16.156 1 70.38 457 ALA B O 1
ATOM 11143 N N . ASN B 1 458 ? -31.766 6.551 -14.742 1 71.5 458 ASN B N 1
ATOM 11144 C CA . ASN B 1 458 ? -30.797 6.613 -15.836 1 71.5 458 ASN B CA 1
ATOM 11145 C C . ASN B 1 458 ? -29.859 5.402 -15.836 1 71.5 458 ASN B C 1
ATOM 11147 O O . ASN B 1 458 ? -28.891 5.359 -16.594 1 71.5 458 ASN B O 1
ATOM 11151 N N . GLY B 1 459 ? -30.219 4.469 -15.023 1 74.31 459 GLY B N 1
ATOM 11152 C CA . GLY B 1 459 ? -29.453 3.229 -15.008 1 74.31 459 GLY B CA 1
ATOM 11153 C C . GLY B 1 459 ? -28.078 3.385 -14.422 1 74.31 459 GLY B C 1
ATOM 11154 O O . GLY B 1 459 ? -27.219 2.506 -14.578 1 74.31 459 GLY B O 1
ATOM 11155 N N . GLN B 1 460 ? -27.844 4.52 -13.852 1 78.44 460 GLN B N 1
ATOM 11156 C CA . GLN B 1 460 ? -26.531 4.785 -13.281 1 78.44 460 GLN B CA 1
ATOM 11157 C C . GLN B 1 460 ? -26.266 3.893 -12.07 1 78.44 460 GLN B C 1
ATOM 11159 O O . GLN B 1 460 ? -27.141 3.727 -11.211 1 78.44 460 GLN B O 1
ATOM 11164 N N . CYS B 1 461 ? -25.156 3.256 -12.031 1 88.19 461 CYS B N 1
ATOM 11165 C CA . CYS B 1 461 ? -24.641 2.445 -10.93 1 88.19 461 CYS B CA 1
ATOM 11166 C C . CYS B 1 461 ? -23.125 2.453 -10.906 1 88.19 461 CYS B C 1
ATOM 11168 O O . CYS B 1 461 ? -22.484 1.558 -11.461 1 88.19 461 CYS B O 1
ATOM 11170 N N . GLU B 1 462 ? -22.578 3.516 -10.234 1 90.69 462 GLU B N 1
ATOM 11171 C CA . GLU B 1 462 ? -21.141 3.725 -10.312 1 90.69 462 GLU B CA 1
ATOM 11172 C C . GLU B 1 462 ? -20.562 4.137 -8.953 1 90.69 462 GLU B C 1
ATOM 11174 O O . GLU B 1 462 ? -21.219 4.867 -8.203 1 90.69 462 GLU B O 1
ATOM 11179 N N . TRP B 1 463 ? -19.297 3.709 -8.719 1 94.19 463 TRP B N 1
ATOM 11180 C CA . TRP B 1 463 ? -18.578 4.082 -7.512 1 94.19 463 TRP B CA 1
ATOM 11181 C C . TRP B 1 463 ? -17.844 5.406 -7.699 1 94.19 463 TRP B C 1
ATOM 11183 O O . TRP B 1 463 ? -17.297 5.676 -8.773 1 94.19 463 TRP B O 1
ATOM 11193 N N . TYR B 1 464 ? -17.828 6.191 -6.602 1 96 464 TYR B N 1
ATOM 11194 C CA . TYR B 1 464 ? -17.062 7.426 -6.484 1 96 464 TYR B CA 1
ATOM 11195 C C . TYR B 1 464 ? -16.328 7.48 -5.148 1 96 464 TYR B C 1
ATOM 11197 O O . TYR B 1 464 ? -16.719 6.82 -4.188 1 96 464 TYR B O 1
ATOM 11205 N N . PRO B 1 465 ? -15.273 8.469 -4.957 1 96.06 465 PRO B N 1
ATOM 11206 C CA . PRO B 1 465 ? -14.727 9.312 -6.023 1 96.06 465 PRO B CA 1
ATOM 11207 C C . PRO B 1 465 ? -13.898 8.523 -7.035 1 96.06 465 PRO B C 1
ATOM 11209 O O . PRO B 1 465 ? -13.406 7.438 -6.723 1 96.06 465 PRO B O 1
ATOM 11212 N N . LYS B 1 466 ? -13.82 9.117 -8.234 1 92.38 466 LYS B N 1
ATOM 11213 C CA . LYS B 1 466 ? -12.945 8.547 -9.258 1 92.38 466 LYS B CA 1
ATOM 11214 C C . LYS B 1 466 ? -11.484 8.906 -8.992 1 92.38 466 LYS B C 1
ATOM 11216 O O . LYS B 1 466 ? -11.195 9.922 -8.359 1 92.38 466 LYS B O 1
ATOM 11221 N N . GLU B 1 467 ? -10.586 8.047 -9.43 1 85.56 467 GLU B N 1
ATOM 11222 C CA . GLU B 1 467 ? -9.156 8.336 -9.312 1 85.56 467 GLU B CA 1
ATOM 11223 C C . GLU B 1 467 ? -8.773 9.594 -10.086 1 85.56 467 GLU B C 1
ATOM 11225 O O . GLU B 1 467 ? -9.266 9.82 -11.195 1 85.56 467 GLU B O 1
ATOM 11230 N N . GLN B 1 468 ? -7.973 10.414 -9.391 1 91.44 468 GLN B N 1
ATOM 11231 C CA . GLN B 1 468 ? -7.551 11.664 -10 1 91.44 468 GLN B CA 1
ATOM 11232 C C . GLN B 1 468 ? -6.09 11.602 -10.438 1 91.44 468 GLN B C 1
ATOM 11234 O O . GLN B 1 468 ? -5.281 10.914 -9.812 1 91.44 468 GLN B O 1
ATOM 11239 N N . THR B 1 469 ? -5.75 12.305 -11.508 1 86.12 469 THR B N 1
ATOM 11240 C CA . THR B 1 469 ? -4.383 12.352 -12.016 1 86.12 469 THR B CA 1
ATOM 11241 C C . THR B 1 469 ? -3.621 13.523 -11.391 1 86.12 469 THR B C 1
ATOM 11243 O O . THR B 1 469 ? -4.176 14.609 -11.219 1 86.12 469 THR B O 1
ATOM 11246 N N . LEU B 1 470 ? -2.354 13.297 -11.078 1 88.62 470 LEU B N 1
ATOM 11247 C CA . LEU B 1 470 ? -1.438 14.328 -10.602 1 88.62 470 LEU B CA 1
ATOM 11248 C C . LEU B 1 470 ? -0.512 14.797 -11.719 1 88.62 470 LEU B C 1
ATOM 11250 O O . LEU B 1 470 ? -0.347 14.102 -12.727 1 88.62 470 LEU B O 1
ATOM 11254 N N . PRO B 1 471 ? 0.029 15.953 -11.562 1 86.75 471 PRO B N 1
ATOM 11255 C CA . PRO B 1 471 ? 0.98 16.406 -12.578 1 86.75 471 PRO B CA 1
ATOM 11256 C C . PRO B 1 471 ? 2.221 15.523 -12.664 1 86.75 471 PRO B C 1
ATOM 11258 O O . PRO B 1 471 ? 2.672 14.984 -11.648 1 86.75 471 PRO B O 1
ATOM 11261 N N . GLU B 1 472 ? 2.77 15.469 -13.891 1 85.31 472 GLU B N 1
ATOM 11262 C CA . GLU B 1 472 ? 4.016 14.734 -14.078 1 85.31 472 GLU B CA 1
ATOM 11263 C C . GLU B 1 472 ? 5.195 15.469 -13.445 1 85.31 472 GLU B C 1
ATOM 11265 O O . GLU B 1 472 ? 5.242 16.703 -13.453 1 85.31 472 GLU B O 1
ATOM 11270 N N . ARG B 1 473 ? 6.082 14.703 -12.977 1 86.19 473 ARG B N 1
ATOM 11271 C CA . ARG B 1 473 ? 7.293 15.273 -12.391 1 86.19 473 ARG B CA 1
ATOM 11272 C C . ARG B 1 473 ? 8.438 15.281 -13.406 1 86.19 473 ARG B C 1
ATOM 11274 O O . ARG B 1 473 ? 8.586 14.344 -14.188 1 86.19 473 ARG B O 1
ATOM 11281 N N . PRO B 1 474 ? 9.172 16.359 -13.359 1 86 474 PRO B N 1
ATOM 11282 C CA . PRO B 1 474 ? 10.344 16.344 -14.234 1 86 474 PRO B CA 1
ATOM 11283 C C . PRO B 1 474 ? 11.359 15.266 -13.859 1 86 474 PRO B C 1
ATOM 11285 O O . PRO B 1 474 ? 11.57 15 -12.672 1 86 474 PRO B O 1
ATOM 11288 N N . VAL B 1 475 ? 11.984 14.703 -14.844 1 82.88 475 VAL B N 1
ATOM 11289 C CA . VAL B 1 475 ? 12.977 13.648 -14.625 1 82.88 475 VAL B CA 1
ATOM 11290 C C . VAL B 1 475 ? 14.328 14.273 -14.297 1 82.88 475 VAL B C 1
ATOM 11292 O O . VAL B 1 475 ? 15.055 13.781 -13.43 1 82.88 475 VAL B O 1
ATOM 11295 N N . ASN B 1 476 ? 14.641 15.367 -15.023 1 79.62 476 ASN B N 1
ATOM 11296 C CA . ASN B 1 476 ? 15.891 16.078 -14.773 1 79.62 476 ASN B CA 1
ATOM 11297 C C . ASN B 1 476 ? 15.727 17.141 -13.703 1 79.62 476 ASN B C 1
ATOM 11299 O O . ASN B 1 476 ? 15.039 18.141 -13.922 1 79.62 476 ASN B O 1
ATOM 11303 N N . MET B 1 477 ? 16.312 17.016 -12.516 1 84.19 477 MET B N 1
ATOM 11304 C CA . MET B 1 477 ? 16.188 17.953 -11.406 1 84.19 477 MET B CA 1
ATOM 11305 C C . MET B 1 477 ? 17.547 18.484 -10.977 1 84.19 477 MET B C 1
ATOM 11307 O O . MET B 1 477 ? 18.547 17.766 -11.055 1 84.19 477 MET B O 1
ATOM 11311 N N . PRO B 1 478 ? 17.594 19.75 -10.562 1 87.38 478 PRO B N 1
ATOM 11312 C CA . PRO B 1 478 ? 18.875 20.297 -10.078 1 87.38 478 PRO B CA 1
ATOM 11313 C C . PRO B 1 478 ? 19.359 19.609 -8.812 1 87.38 478 PRO B C 1
ATOM 11315 O O . PRO B 1 478 ? 18.562 19.109 -8.023 1 87.38 478 PRO B O 1
ATOM 11318 N N . MET B 1 479 ? 20.641 19.641 -8.602 1 85.56 479 MET B N 1
ATOM 11319 C CA . MET B 1 479 ? 21.25 19.094 -7.395 1 85.56 479 MET B CA 1
ATOM 11320 C C . MET B 1 479 ? 21.156 20.078 -6.242 1 85.56 479 MET B C 1
ATOM 11322 O O . MET B 1 479 ? 21.062 21.297 -6.461 1 85.56 479 MET B O 1
ATOM 11326 N N . PRO B 1 480 ? 21.141 19.578 -4.98 1 89.88 480 PRO B N 1
ATOM 11327 C CA . PRO B 1 480 ? 21.25 20.484 -3.838 1 89.88 480 PRO B CA 1
ATOM 11328 C C . PRO B 1 480 ? 22.531 21.312 -3.852 1 89.88 480 PRO B C 1
ATOM 11330 O O . PRO B 1 480 ? 23.531 20.875 -4.422 1 89.88 480 PRO B O 1
ATOM 11333 N N . ILE B 1 481 ? 22.453 22.484 -3.287 1 94.31 481 ILE B N 1
ATOM 11334 C CA . ILE B 1 481 ? 23.594 23.375 -3.162 1 94.31 481 ILE B CA 1
ATOM 11335 C C . ILE B 1 481 ? 24.047 23.438 -1.705 1 94.31 481 ILE B C 1
ATOM 11337 O O . ILE B 1 481 ? 23.391 24.047 -0.864 1 94.31 481 ILE B O 1
ATOM 11341 N N . ARG B 1 482 ? 25.188 22.766 -1.433 1 95 482 ARG B N 1
ATOM 11342 C CA . ARG B 1 482 ? 25.797 22.844 -0.108 1 95 482 ARG B CA 1
ATOM 11343 C C . ARG B 1 482 ? 26.688 24.062 0.014 1 95 482 ARG B C 1
ATOM 11345 O O . ARG B 1 482 ? 27.641 24.219 -0.765 1 95 482 ARG B O 1
ATOM 11352 N N . ILE B 1 483 ? 26.438 24.891 0.964 1 96.81 483 ILE B N 1
ATOM 11353 C CA . ILE B 1 483 ? 27.219 26.125 1.132 1 96.81 483 ILE B CA 1
ATOM 11354 C C . ILE B 1 483 ? 28.422 25.859 2.035 1 96.81 483 ILE B C 1
ATOM 11356 O O . ILE B 1 483 ? 28.266 25.312 3.127 1 96.81 483 ILE B O 1
ATOM 11360 N N . ALA B 1 484 ? 29.594 26.328 1.647 1 96.19 484 ALA B N 1
ATOM 11361 C CA . ALA B 1 484 ? 30.828 25.969 2.33 1 96.19 484 ALA B CA 1
ATOM 11362 C C . ALA B 1 484 ? 31.266 27.062 3.289 1 96.19 484 ALA B C 1
ATOM 11364 O O . ALA B 1 484 ? 32.031 26.812 4.223 1 96.19 484 ALA B O 1
ATOM 11365 N N . GLN B 1 485 ? 30.844 28.297 2.994 1 96.5 485 GLN B N 1
ATOM 11366 C CA . GLN B 1 485 ? 31.328 29.422 3.791 1 96.5 485 GLN B CA 1
ATOM 11367 C C . GLN B 1 485 ? 30.188 30.391 4.098 1 96.5 485 GLN B C 1
ATOM 11369 O O . GLN B 1 485 ? 29.234 30.516 3.326 1 96.5 485 GLN B O 1
ATOM 11374 N N . ALA B 1 486 ? 30.328 31.047 5.199 1 96.69 486 ALA B N 1
ATOM 11375 C CA . ALA B 1 486 ? 29.422 32.125 5.613 1 96.69 486 ALA B CA 1
ATOM 11376 C C . ALA B 1 486 ? 30.203 33.312 6.164 1 96.69 486 ALA B C 1
ATOM 11378 O O . ALA B 1 486 ? 31.328 33.156 6.652 1 96.69 486 ALA B O 1
ATOM 11379 N N . GLU B 1 487 ? 29.656 34.438 5.984 1 95.38 487 GLU B N 1
ATOM 11380 C CA . GLU B 1 487 ? 30.156 35.625 6.688 1 95.38 487 GLU B CA 1
ATOM 11381 C C . GLU B 1 487 ? 29.484 35.781 8.047 1 95.38 487 GLU B C 1
ATOM 11383 O O . GLU B 1 487 ? 28.266 35.594 8.164 1 95.38 487 GLU B O 1
ATOM 11388 N N . ARG B 1 488 ? 30.266 36.031 9.062 1 95 488 ARG B N 1
ATOM 11389 C CA . ARG B 1 488 ? 29.766 36.125 10.438 1 95 488 ARG B CA 1
ATOM 11390 C C . ARG B 1 488 ? 30.156 37.438 11.086 1 95 488 ARG B C 1
ATOM 11392 O O . ARG B 1 488 ? 31.266 37.938 10.891 1 95 488 ARG B O 1
ATOM 11399 N N . CYS B 1 489 ? 29.281 38.062 11.789 1 93.62 489 CYS B N 1
ATOM 11400 C CA . CYS B 1 489 ? 29.594 39.188 12.633 1 93.62 489 CYS B CA 1
ATOM 11401 C C . CYS B 1 489 ? 28.656 39.25 13.844 1 93.62 489 CYS B C 1
ATOM 11403 O O . CYS B 1 489 ? 27.547 38.719 13.797 1 93.62 489 CYS B O 1
ATOM 11405 N N . ASP B 1 490 ? 29.125 39.812 14.906 1 93.81 490 ASP B N 1
ATOM 11406 C CA . ASP B 1 490 ? 28.328 39.938 16.125 1 93.81 490 ASP B CA 1
ATOM 11407 C C . ASP B 1 490 ? 27.578 41.25 16.156 1 93.81 490 ASP B C 1
ATOM 11409 O O . ASP B 1 490 ? 28 42.25 15.555 1 93.81 490 ASP B O 1
ATOM 11413 N N . GLU B 1 491 ? 26.438 41.312 16.797 1 93.69 491 GLU B N 1
ATOM 11414 C CA . GLU B 1 491 ? 25.625 42.5 16.984 1 93.69 491 GLU B CA 1
ATOM 11415 C C . GLU B 1 491 ? 26.391 43.594 17.75 1 93.69 491 GLU B C 1
ATOM 11417 O O . GLU B 1 491 ? 27 43.312 18.781 1 93.69 491 GLU B O 1
ATOM 11422 N N . THR B 1 492 ? 26.391 44.781 17.234 1 90.25 492 THR B N 1
ATOM 11423 C CA . THR B 1 492 ? 27.156 45.875 17.844 1 90.25 492 THR B CA 1
ATOM 11424 C C . THR B 1 492 ? 26.25 46.875 18.516 1 90.25 492 THR B C 1
ATOM 11426 O O . THR B 1 492 ? 26.688 47.938 18.953 1 90.25 492 THR B O 1
ATOM 11429 N N . PHE B 1 493 ? 24.969 46.75 18.562 1 93.5 493 PHE B N 1
ATOM 11430 C CA . PHE B 1 493 ? 23.953 47.531 19.266 1 93.5 493 PHE B CA 1
ATOM 11431 C C . PHE B 1 493 ? 23.828 48.906 18.672 1 93.5 493 PHE B C 1
ATOM 11433 O O . PHE B 1 493 ? 23.578 49.875 19.391 1 93.5 493 PHE B O 1
ATOM 11440 N N . GLN B 1 494 ? 24.125 49.062 17.422 1 91.5 494 GLN B N 1
ATOM 11441 C CA . GLN B 1 494 ? 23.906 50.312 16.734 1 91.5 494 GLN B CA 1
ATOM 11442 C C . GLN B 1 494 ? 22.453 50.469 16.281 1 91.5 494 GLN B C 1
ATOM 11444 O O . GLN B 1 494 ? 22.172 50.5 15.086 1 91.5 494 GLN B O 1
ATOM 11449 N N . GLY B 1 495 ? 21.656 50.656 17.312 1 93.31 495 GLY B N 1
ATOM 11450 C CA . GLY B 1 495 ? 20.219 50.75 17.062 1 93.31 495 GLY B CA 1
ATOM 11451 C C . GLY B 1 495 ? 19.703 52.188 17 1 93.31 495 GLY B C 1
ATOM 11452 O O . GLY B 1 495 ? 20.484 53.125 17.016 1 93.31 495 GLY B O 1
ATOM 11453 N N . ASN B 1 496 ? 18.438 52.344 16.719 1 94 496 ASN B N 1
ATOM 11454 C CA . ASN B 1 496 ? 17.75 53.625 16.766 1 94 496 ASN B CA 1
ATOM 11455 C C . ASN B 1 496 ? 17.266 53.969 18.188 1 94 496 ASN B C 1
ATOM 11457 O O . ASN B 1 496 ? 16.062 53.906 18.469 1 94 496 ASN B O 1
ATOM 11461 N N . TRP B 1 497 ? 18.172 54.438 19 1 96.38 497 TRP B N 1
ATOM 11462 C CA . TRP B 1 497 ? 17.953 54.594 20.438 1 96.38 497 TRP B CA 1
ATOM 11463 C C . TRP B 1 497 ? 17.062 55.781 20.734 1 96.38 497 TRP B C 1
ATOM 11465 O O . TRP B 1 497 ? 17.219 56.844 20.125 1 96.38 497 TRP B O 1
ATOM 11475 N N . ARG B 1 498 ? 16.109 55.656 21.625 1 95.94 498 ARG B N 1
ATOM 11476 C CA . ARG B 1 498 ? 15.258 56.719 22.156 1 95.94 498 ARG B CA 1
ATOM 11477 C C . ARG B 1 498 ? 15.016 56.531 23.656 1 95.94 498 ARG B C 1
ATOM 11479 O O . ARG B 1 498 ? 15.039 55.406 24.141 1 95.94 498 ARG B O 1
ATOM 11486 N N . PRO B 1 499 ? 14.805 57.562 24.344 1 95.12 499 PRO B N 1
ATOM 11487 C CA . PRO B 1 499 ? 14.531 57.406 25.781 1 95.12 499 PRO B CA 1
ATOM 11488 C C . PRO B 1 499 ? 13.273 56.594 26.047 1 95.12 499 PRO B C 1
ATOM 11490 O O . PRO B 1 499 ? 12.273 56.719 25.328 1 95.12 499 PRO B O 1
ATOM 11493 N N . LEU B 1 500 ? 13.359 55.781 27.016 1 94.31 500 LEU B N 1
ATOM 11494 C CA . LEU B 1 500 ? 12.234 54.969 27.438 1 94.31 500 LEU B CA 1
ATOM 11495 C C . LEU B 1 500 ? 11.57 55.531 28.688 1 94.31 500 LEU B C 1
ATOM 11497 O O . LEU B 1 500 ? 12.211 55.656 29.734 1 94.31 500 LEU B O 1
ATOM 11501 N N . ARG B 1 501 ? 10.367 55.875 28.547 1 91.25 501 ARG B N 1
ATOM 11502 C CA . ARG B 1 501 ? 9.617 56.312 29.719 1 91.25 501 ARG B CA 1
ATOM 11503 C C . ARG B 1 501 ? 9.211 55.125 30.594 1 91.25 501 ARG B C 1
ATOM 11505 O O . ARG B 1 501 ? 8.945 54.031 30.078 1 91.25 501 ARG B O 1
ATOM 11512 N N . LYS B 1 502 ? 9.148 55.438 31.828 1 85.44 502 LYS B N 1
ATOM 11513 C CA . LYS B 1 502 ? 8.789 54.406 32.781 1 85.44 502 LYS B CA 1
ATOM 11514 C C . LYS B 1 502 ? 7.41 53.812 32.5 1 85.44 502 LYS B C 1
ATOM 11516 O O . LYS B 1 502 ? 6.457 54.562 32.281 1 85.44 502 LYS B O 1
ATOM 11521 N N . GLY B 1 503 ? 7.426 52.5 32.438 1 89.5 503 GLY B N 1
ATOM 11522 C CA . GLY B 1 503 ? 6.152 51.812 32.312 1 89.5 503 GLY B CA 1
ATOM 11523 C C . GLY B 1 503 ? 5.633 51.75 30.906 1 89.5 503 GLY B C 1
ATOM 11524 O O . GLY B 1 503 ? 4.562 51.219 30.641 1 89.5 503 GLY B O 1
ATOM 11525 N N . VAL B 1 504 ? 6.383 52.281 29.984 1 94.06 504 VAL B N 1
ATOM 11526 C CA . VAL B 1 504 ? 5.934 52.312 28.609 1 94.06 504 VAL B CA 1
ATOM 11527 C C . VAL B 1 504 ? 6.305 50.969 27.938 1 94.06 504 VAL B C 1
ATOM 11529 O O . VAL B 1 504 ? 7.469 50.562 27.953 1 94.06 504 VAL B O 1
ATOM 11532 N N . SER B 1 505 ? 5.25 50.344 27.406 1 95.12 505 SER B N 1
ATOM 11533 C CA . SER B 1 505 ? 5.434 49.031 26.766 1 95.12 505 SER B CA 1
ATOM 11534 C C . SER B 1 505 ? 5.836 49.188 25.312 1 95.12 505 SER B C 1
ATOM 11536 O O . SER B 1 505 ? 5.77 50.281 24.75 1 95.12 505 SER B O 1
ATOM 11538 N N . LEU B 1 506 ? 6.305 48.125 24.672 1 95.25 506 LEU B N 1
ATOM 11539 C CA . LEU B 1 506 ? 6.738 48.156 23.281 1 95.25 506 LEU B CA 1
ATOM 11540 C C . LEU B 1 506 ? 5.574 48.5 22.359 1 95.25 506 LEU B C 1
ATOM 11542 O O . LEU B 1 506 ? 5.73 49.281 21.422 1 95.25 506 LEU B O 1
ATOM 11546 N N . PRO B 1 507 ? 4.34 47.906 22.531 1 94.31 507 PRO B N 1
ATOM 11547 C CA . PRO B 1 507 ? 3.23 48.281 21.656 1 94.31 507 PRO B CA 1
ATOM 11548 C C . PRO B 1 507 ? 2.945 49.781 21.672 1 94.31 507 PRO B C 1
ATOM 11550 O O . PRO B 1 507 ? 2.557 50.344 20.641 1 94.31 507 PRO B O 1
ATOM 11553 N N . GLU B 1 508 ? 3.17 50.406 22.719 1 94 508 GLU B N 1
ATOM 11554 C CA . GLU B 1 508 ? 2.893 51.844 22.859 1 94 508 GLU B CA 1
ATOM 11555 C C . GLU B 1 508 ? 3.865 52.656 22.031 1 94 508 GLU B C 1
ATOM 11557 O O . GLU B 1 508 ? 3.625 53.844 21.797 1 94 508 GLU B O 1
ATOM 11562 N N . ILE B 1 509 ? 4.922 52.062 21.688 1 93.69 509 ILE B N 1
ATOM 11563 C CA . ILE B 1 509 ? 5.859 52.781 20.859 1 93.69 509 ILE B CA 1
ATOM 11564 C C . ILE B 1 509 ? 5.871 52.219 19.453 1 93.69 509 ILE B C 1
ATOM 11566 O O . ILE B 1 509 ? 6.855 52.344 18.719 1 93.69 509 ILE B O 1
ATOM 11570 N N . GLY B 1 510 ? 4.906 51.406 19.141 1 90 510 GLY B N 1
ATOM 11571 C CA . GLY B 1 510 ? 4.68 51 17.766 1 90 510 GLY B CA 1
ATOM 11572 C C . GLY B 1 510 ? 5.195 49.625 17.453 1 90 510 GLY B C 1
ATOM 11573 O O . GLY B 1 510 ? 5.195 49.188 16.281 1 90 510 GLY B O 1
ATOM 11574 N N . VAL B 1 511 ? 5.715 48.906 18.391 1 91.5 511 VAL B N 1
ATOM 11575 C CA . VAL B 1 511 ? 6.172 47.531 18.172 1 91.5 511 VAL B CA 1
ATOM 11576 C C . VAL B 1 511 ? 5.062 46.531 18.562 1 91.5 511 VAL B C 1
ATOM 11578 O O . VAL B 1 511 ? 4.957 46.125 19.719 1 91.5 511 VAL B O 1
ATOM 11581 N N . ASN B 1 512 ? 4.383 46.125 17.578 1 86.44 512 ASN B N 1
ATOM 11582 C CA . ASN B 1 512 ? 3.236 45.281 17.844 1 86.44 512 ASN B CA 1
ATOM 11583 C C . ASN B 1 512 ? 3.445 43.875 17.281 1 86.44 512 ASN B C 1
ATOM 11585 O O . ASN B 1 512 ? 2.607 43 17.469 1 86.44 512 ASN B O 1
ATOM 11589 N N . ASP B 1 513 ? 4.547 43.688 16.625 1 84.81 513 ASP B N 1
ATOM 11590 C CA . ASP B 1 513 ? 4.91 42.375 16.125 1 84.81 513 ASP B CA 1
ATOM 11591 C C . ASP B 1 513 ? 5.902 41.688 17.047 1 84.81 513 ASP B C 1
ATOM 11593 O O . ASP B 1 513 ? 6.051 42.062 18.219 1 84.81 513 ASP B O 1
ATOM 11597 N N . CYS B 1 514 ? 6.449 40.594 16.609 1 89.12 514 CYS B N 1
ATOM 11598 C CA . CYS B 1 514 ? 7.242 39.75 17.5 1 89.12 514 CYS B CA 1
ATOM 11599 C C . CYS B 1 514 ? 8.734 39.906 17.219 1 89.12 514 CYS B C 1
ATOM 11601 O O . CYS B 1 514 ? 9.516 39 17.453 1 89.12 514 CYS B O 1
ATOM 11603 N N . ARG B 1 515 ? 9.102 41.094 16.734 1 91.38 515 ARG B N 1
ATOM 11604 C CA . ARG B 1 515 ? 10.508 41.344 16.422 1 91.38 515 ARG B CA 1
ATOM 11605 C C . ARG B 1 515 ? 11.328 41.469 17.703 1 91.38 515 ARG B C 1
ATOM 11607 O O . ARG B 1 515 ? 10.773 41.656 18.797 1 91.38 515 ARG B O 1
ATOM 11614 N N . TYR B 1 516 ? 12.664 41.406 17.562 1 95 516 TYR B N 1
ATOM 11615 C CA . TYR B 1 516 ? 13.578 41.688 18.656 1 95 516 TYR B CA 1
ATOM 11616 C C . TYR B 1 516 ? 13.688 43.219 18.875 1 95 516 TYR B C 1
ATOM 11618 O O . TYR B 1 516 ? 13.547 44 17.938 1 95 516 TYR B O 1
ATOM 11626 N N . SER B 1 517 ? 13.906 43.562 20.125 1 96.38 517 SER B N 1
ATOM 11627 C CA . SER B 1 517 ? 14.211 44.938 20.516 1 96.38 517 SER B CA 1
ATOM 11628 C C . SER B 1 517 ? 15.406 45 21.453 1 96.38 517 SER B C 1
ATOM 11630 O O . SER B 1 517 ? 15.891 43.969 21.922 1 96.38 517 SER B O 1
ATOM 11632 N N . MET B 1 518 ? 15.906 46.219 21.641 1 97.12 518 MET B N 1
ATOM 11633 C CA . MET B 1 518 ? 17.078 46.375 22.5 1 97.12 518 MET B CA 1
ATOM 11634 C C . MET B 1 518 ? 16.859 47.469 23.531 1 97.12 518 MET B C 1
ATOM 11636 O O . MET B 1 518 ? 16.062 48.375 23.312 1 97.12 518 MET B O 1
ATOM 11640 N N . TYR B 1 519 ? 17.516 47.344 24.672 1 97.25 519 TYR B N 1
ATOM 11641 C CA . TYR B 1 519 ? 17.531 48.344 25.734 1 97.25 519 TYR B CA 1
ATOM 11642 C C . TYR B 1 519 ? 18.953 48.656 26.172 1 97.25 519 TYR B C 1
ATOM 11644 O O . TYR B 1 519 ? 19.828 47.781 26.156 1 97.25 519 TYR B O 1
ATOM 11652 N N . ARG B 1 520 ? 19.234 49.844 26.578 1 96.94 520 ARG B N 1
ATOM 11653 C CA . ARG B 1 520 ? 20.531 50.188 27.141 1 96.94 520 ARG B CA 1
ATOM 11654 C C . ARG B 1 520 ? 20.406 51.219 28.234 1 96.94 520 ARG B C 1
ATOM 11656 O O . ARG B 1 520 ? 19.391 51.938 28.312 1 96.94 520 ARG B O 1
ATOM 11663 N N . SER B 1 521 ? 21.312 51.281 29.078 1 96.5 521 SER B N 1
ATOM 11664 C CA . SER B 1 521 ? 21.422 52.219 30.172 1 96.5 521 SER B CA 1
ATOM 11665 C C . SER B 1 521 ? 22.859 52.438 30.594 1 96.5 521 SER B C 1
ATOM 11667 O O . SER B 1 521 ? 23.703 51.562 30.391 1 96.5 521 SER B O 1
ATOM 11669 N N . VAL B 1 522 ? 23.172 53.625 31.062 1 95.06 522 VAL B N 1
ATOM 11670 C CA . VAL B 1 522 ? 24.453 53.938 31.672 1 95.06 522 VAL B CA 1
ATOM 11671 C C . VAL B 1 522 ? 24.234 54.469 33.094 1 95.06 522 VAL B C 1
ATOM 11673 O O . VAL B 1 522 ? 23.344 55.312 33.281 1 95.06 522 VAL B O 1
ATOM 11676 N N . VAL B 1 523 ? 25.016 54.031 34 1 93.62 523 VAL B N 1
ATOM 11677 C CA . VAL B 1 523 ? 24.844 54.469 35.375 1 93.62 523 VAL B CA 1
ATOM 11678 C C . VAL B 1 523 ? 26.203 54.625 36.062 1 93.62 523 VAL B C 1
ATOM 11680 O O . VAL B 1 523 ? 27.094 53.812 35.844 1 93.62 523 VAL B O 1
ATOM 11683 N N . LYS B 1 524 ? 26.328 55.656 36.781 1 93.31 524 LYS B N 1
ATOM 11684 C CA . LYS B 1 524 ? 27.516 55.812 37.625 1 93.31 524 LYS B CA 1
ATOM 11685 C C . LYS B 1 524 ? 27.203 55.438 39.062 1 93.31 524 LYS B C 1
ATOM 11687 O O . LYS B 1 524 ? 26.266 55.938 39.656 1 93.31 524 LYS B O 1
ATOM 11692 N N . LEU B 1 525 ? 28.031 54.562 39.625 1 93 525 LEU B N 1
ATOM 11693 C CA . LEU B 1 525 ? 27.781 54.062 40.969 1 93 525 LEU B CA 1
ATOM 11694 C C . LEU B 1 525 ? 28.938 54.375 41.906 1 93 525 LEU B C 1
ATOM 11696 O O . LEU B 1 525 ? 30.094 54.344 41.5 1 93 525 LEU B O 1
ATOM 11700 N N . SER B 1 526 ? 28.578 54.719 43.156 1 91.56 526 SER B N 1
ATOM 11701 C CA . SER B 1 526 ? 29.578 54.812 44.219 1 91.56 526 SER B CA 1
ATOM 11702 C C . SER B 1 526 ? 29.906 53.438 44.812 1 91.56 526 SER B C 1
ATOM 11704 O O . SER B 1 526 ? 29.203 52.469 44.531 1 91.56 526 SER B O 1
ATOM 11706 N N . LYS B 1 527 ? 30.984 53.406 45.562 1 88.44 527 LYS B N 1
ATOM 11707 C CA . LYS B 1 527 ? 31.344 52.188 46.219 1 88.44 527 LYS B CA 1
ATOM 11708 C C . LYS B 1 527 ? 30.234 51.719 47.156 1 88.44 527 LYS B C 1
ATOM 11710 O O . LYS B 1 527 ? 29.938 50.531 47.25 1 88.44 527 LYS B O 1
ATOM 11715 N N . LYS B 1 528 ? 29.625 52.625 47.812 1 85.75 528 LYS B N 1
ATOM 11716 C CA . LYS B 1 528 ? 28.531 52.344 48.75 1 85.75 528 LYS B CA 1
ATOM 11717 C C . LYS B 1 528 ? 27.328 51.781 48 1 85.75 528 LYS B C 1
ATOM 11719 O O . LYS B 1 528 ? 26.688 50.844 48.469 1 85.75 528 LYS B O 1
ATOM 11724 N N . GLU B 1 529 ? 27.094 52.312 46.844 1 83.12 529 GLU B N 1
ATOM 11725 C CA . GLU B 1 529 ? 25.953 51.844 46.062 1 83.12 529 GLU B CA 1
ATOM 11726 C C . GLU B 1 529 ? 26.188 50.438 45.531 1 83.12 529 GLU B C 1
ATOM 11728 O O . GLU B 1 529 ? 25.234 49.656 45.438 1 83.12 529 GLU B O 1
ATOM 11733 N N . VAL B 1 530 ? 27.344 50.188 45.125 1 85.12 530 VAL B N 1
ATOM 11734 C CA . VAL B 1 530 ? 27.672 48.844 44.625 1 85.12 530 VAL B CA 1
ATOM 11735 C C . VAL B 1 530 ? 27.484 47.812 45.75 1 85.12 530 VAL B C 1
ATOM 11737 O O . VAL B 1 530 ? 26.984 46.719 45.531 1 85.12 530 VAL B O 1
ATOM 11740 N N . GLU B 1 531 ? 27.844 48.188 46.969 1 77.06 531 GLU B N 1
ATOM 11741 C CA . GLU B 1 531 ? 27.766 47.281 48.094 1 77.06 531 GLU B CA 1
ATOM 11742 C C . GLU B 1 531 ? 26.312 47.094 48.562 1 77.06 531 GLU B C 1
ATOM 11744 O O . GLU B 1 531 ? 25.906 46 48.969 1 77.06 531 GLU B O 1
ATOM 11749 N N . GLU B 1 532 ? 25.562 48.125 48.531 1 73.38 532 GLU B N 1
ATOM 11750 C CA . GLU B 1 532 ? 24.203 48.125 49.062 1 73.38 532 GLU B CA 1
ATOM 11751 C C . GLU B 1 532 ? 23.234 47.531 48.031 1 73.38 532 GLU B C 1
ATOM 11753 O O . GLU B 1 532 ? 22.297 46.812 48.375 1 73.38 532 GLU B O 1
ATOM 11758 N N . TYR B 1 533 ? 23.359 47.969 46.75 1 72.19 533 TYR B N 1
ATOM 11759 C CA . TYR B 1 533 ? 22.391 47.656 45.719 1 72.19 533 TYR B CA 1
ATOM 11760 C C . TYR B 1 533 ? 23.078 47.094 44.469 1 72.19 533 TYR B C 1
ATOM 11762 O O . TYR B 1 533 ? 22.625 47.344 43.344 1 72.19 533 TYR B O 1
ATOM 11770 N N . GLY B 1 534 ? 24.016 46.406 44.469 1 70.88 534 GLY B N 1
ATOM 11771 C CA . GLY B 1 534 ? 24.828 46.094 43.281 1 70.88 534 GLY B CA 1
ATOM 11772 C C . GLY B 1 534 ? 24.219 45.031 42.406 1 70.88 534 GLY B C 1
ATOM 11773 O O . GLY B 1 534 ? 24.938 44.312 41.719 1 70.88 534 GLY B O 1
ATOM 11774 N N . THR B 1 535 ? 22.891 44.812 42.562 1 79.38 535 THR B N 1
ATOM 11775 C CA . THR B 1 535 ? 22.188 43.875 41.688 1 79.38 535 THR B CA 1
ATOM 11776 C C . THR B 1 535 ? 21.25 44.656 40.75 1 79.38 535 THR B C 1
ATOM 11778 O O . THR B 1 535 ? 20.594 45.594 41.156 1 79.38 535 THR B O 1
ATOM 11781 N N . LEU B 1 536 ? 21.25 44.25 39.438 1 85.25 536 LEU B N 1
ATOM 11782 C CA . LEU B 1 536 ? 20.328 44.781 38.469 1 85.25 536 LEU B CA 1
ATOM 11783 C C . LEU B 1 536 ? 19.078 43.906 38.375 1 85.25 536 LEU B C 1
ATOM 11785 O O . LEU B 1 536 ? 19.172 42.688 38.156 1 85.25 536 LEU B O 1
ATOM 11789 N N . VAL B 1 537 ? 17.953 44.531 38.531 1 82.44 537 VAL B N 1
ATOM 11790 C CA . VAL B 1 537 ? 16.672 43.844 38.438 1 82.44 537 VAL B CA 1
ATOM 11791 C C . VAL B 1 537 ? 15.859 44.406 37.281 1 82.44 537 VAL B C 1
ATOM 11793 O O . VAL B 1 537 ? 15.656 45.594 37.188 1 82.44 537 VAL B O 1
ATOM 11796 N N . CYS B 1 538 ? 15.461 43.531 36.406 1 86.88 538 CYS B N 1
ATOM 11797 C CA . CYS B 1 538 ? 14.609 43.906 35.281 1 86.88 538 CYS B CA 1
ATOM 11798 C C . CYS B 1 538 ? 13.273 43.188 35.344 1 86.88 538 CYS B C 1
ATOM 11800 O O . CYS B 1 538 ? 13.219 41.969 35.344 1 86.88 538 CYS B O 1
ATOM 11802 N N . GLU B 1 539 ? 12.211 43.875 35.406 1 83.94 539 GLU B N 1
ATOM 11803 C CA . GLU B 1 539 ? 10.844 43.375 35.344 1 83.94 539 GLU B CA 1
ATOM 11804 C C . GLU B 1 539 ? 10.25 43.562 33.938 1 83.94 539 GLU B C 1
ATOM 11806 O O . GLU B 1 539 ? 10.172 44.688 33.438 1 83.94 539 GLU B O 1
ATOM 11811 N N . MET B 1 540 ? 9.859 42.5 33.406 1 88.94 540 MET B N 1
ATOM 11812 C CA . MET B 1 540 ? 9.273 42.531 32.062 1 88.94 540 MET B CA 1
ATOM 11813 C C . MET B 1 540 ? 7.75 42.5 32.125 1 88.94 540 MET B C 1
ATOM 11815 O O . MET B 1 540 ? 7.184 42.062 33.125 1 88.94 540 MET B O 1
ATOM 11819 N N . PHE B 1 541 ? 7.074 42.969 31.062 1 90.19 541 PHE B N 1
ATOM 11820 C CA . PHE B 1 541 ? 5.617 42.938 31 1 90.19 541 PHE B CA 1
ATOM 11821 C C . PHE B 1 541 ? 5.113 41.5 30.859 1 90.19 541 PHE B C 1
ATOM 11823 O O . PHE B 1 541 ? 4.02 41.188 31.312 1 90.19 541 PHE B O 1
ATOM 11830 N N . THR B 1 542 ? 5.801 40.719 30.141 1 87.88 542 THR B N 1
ATOM 11831 C CA . THR B 1 542 ? 5.492 39.312 29.922 1 87.88 542 THR B CA 1
ATOM 11832 C C . THR B 1 542 ? 6.758 38.469 30.016 1 87.88 542 THR B C 1
ATOM 11834 O O . THR B 1 542 ? 7.867 39 30.047 1 87.88 542 THR B O 1
ATOM 11837 N N . ALA B 1 543 ? 6.543 37.125 30.109 1 80.56 543 ALA B N 1
ATOM 11838 C CA . ALA B 1 543 ? 7.66 36.219 30.344 1 80.56 543 ALA B CA 1
ATOM 11839 C C . ALA B 1 543 ? 8.469 36 29.078 1 80.56 543 ALA B C 1
ATOM 11841 O O . ALA B 1 543 ? 8.633 34.844 28.625 1 80.56 543 ALA B O 1
ATOM 11842 N N . ASP B 1 544 ? 8.984 37.062 28.438 1 88.5 544 ASP B N 1
ATOM 11843 C CA . ASP B 1 544 ? 9.969 37.062 27.359 1 88.5 544 ASP B CA 1
ATOM 11844 C C . ASP B 1 544 ? 11.375 37.312 27.891 1 88.5 544 ASP B C 1
ATOM 11846 O O . ASP B 1 544 ? 11.57 38.125 28.797 1 88.5 544 ASP B O 1
ATOM 11850 N N . PRO B 1 545 ? 12.281 36.625 27.375 1 86.25 545 PRO B N 1
ATOM 11851 C CA . PRO B 1 545 ? 13.625 36.719 27.938 1 86.25 545 PRO B CA 1
ATOM 11852 C C . PRO B 1 545 ? 14.328 38.031 27.562 1 86.25 545 PRO B C 1
ATOM 11854 O O . PRO B 1 545 ? 14.031 38.594 26.516 1 86.25 545 PRO B O 1
ATOM 11857 N N . LEU B 1 546 ? 15.172 38.375 28.453 1 89.81 546 LEU B N 1
ATOM 11858 C CA . LEU B 1 546 ? 16.094 39.469 28.25 1 89.81 546 LEU B CA 1
ATOM 11859 C C . LEU B 1 546 ? 17.547 39 28.375 1 89.81 546 LEU B C 1
ATOM 11861 O O . LEU B 1 546 ? 17.922 38.406 29.391 1 89.81 546 LEU B O 1
ATOM 11865 N N . TYR B 1 547 ? 18.375 39.312 27.406 1 91.25 547 TYR B N 1
ATOM 11866 C CA . TYR B 1 547 ? 19.797 38.969 27.422 1 91.25 547 TYR B CA 1
ATOM 11867 C C . TYR B 1 547 ? 20.625 40.219 27.641 1 91.25 547 TYR B C 1
ATOM 11869 O O . TYR B 1 547 ? 20.531 41.188 26.875 1 91.25 547 TYR B O 1
ATOM 11877 N N . VAL B 1 548 ? 21.5 40.125 28.609 1 92.25 548 VAL B N 1
ATOM 11878 C CA . VAL B 1 548 ? 22.094 41.375 29.078 1 92.25 548 VAL B CA 1
ATOM 11879 C C . VAL B 1 548 ? 23.625 41.281 29.062 1 92.25 548 VAL B C 1
ATOM 11881 O O . VAL B 1 548 ? 24.172 40.219 29.344 1 92.25 548 VAL B O 1
ATOM 11884 N N . GLN B 1 549 ? 24.172 42.344 28.656 1 94.25 549 GLN B N 1
ATOM 11885 C CA . GLN B 1 549 ? 25.609 42.562 28.75 1 94.25 549 GLN B CA 1
ATOM 11886 C C . GLN B 1 549 ? 25.906 43.812 29.594 1 94.25 549 GLN B C 1
ATOM 11888 O O . GLN B 1 549 ? 25.312 44.875 29.391 1 94.25 549 GLN B O 1
ATOM 11893 N N . VAL B 1 550 ? 26.797 43.625 30.578 1 94.12 550 VAL B N 1
ATOM 11894 C CA . VAL B 1 550 ? 27.219 44.75 31.438 1 94.12 550 VAL B CA 1
ATOM 11895 C C . VAL B 1 550 ? 28.719 44.969 31.312 1 94.12 550 VAL B C 1
ATOM 11897 O O . VAL B 1 550 ? 29.516 44.031 31.578 1 94.12 550 VAL B O 1
ATOM 11900 N N . ASN B 1 551 ? 29.078 46.094 30.938 1 94.62 551 ASN B N 1
ATOM 11901 C CA . ASN B 1 551 ? 30.484 46.469 30.781 1 94.62 551 ASN B CA 1
ATOM 11902 C C . ASN B 1 551 ? 31.219 45.438 29.922 1 94.62 551 ASN B C 1
ATOM 11904 O O . ASN B 1 551 ? 32.312 45.031 30.281 1 94.62 551 ASN B O 1
ATOM 11908 N N . GLY B 1 552 ? 30.531 44.938 28.953 1 92.19 552 GLY B N 1
ATOM 11909 C CA . GLY B 1 552 ? 31.156 44.031 28 1 92.19 552 GLY B CA 1
ATOM 11910 C C . GLY B 1 552 ? 31.078 42.562 28.422 1 92.19 552 GLY B C 1
ATOM 11911 O O . GLY B 1 552 ? 31.453 41.656 27.656 1 92.19 552 GLY B O 1
ATOM 11912 N N . LYS B 1 553 ? 30.594 42.344 29.578 1 93.5 553 LYS B N 1
ATOM 11913 C CA . LYS B 1 553 ? 30.484 40.969 30.062 1 93.5 553 LYS B CA 1
ATOM 11914 C C . LYS B 1 553 ? 29.031 40.5 30 1 93.5 553 LYS B C 1
ATOM 11916 O O . LYS B 1 553 ? 28.109 41.188 30.406 1 93.5 553 LYS B O 1
ATOM 11921 N N . ILE B 1 554 ? 28.859 39.312 29.547 1 92.56 554 ILE B N 1
ATOM 11922 C CA . ILE B 1 554 ? 27.531 38.75 29.391 1 92.56 554 ILE B CA 1
ATOM 11923 C C . ILE B 1 554 ? 27.031 38.219 30.734 1 92.56 554 ILE B C 1
ATOM 11925 O O . ILE B 1 554 ? 27.719 37.469 31.406 1 92.56 554 ILE B O 1
ATOM 11929 N N . ALA B 1 555 ? 25.859 38.594 31.062 1 87.81 555 ALA B N 1
ATOM 11930 C CA . ALA B 1 555 ? 25.266 38.219 32.344 1 87.81 555 ALA B CA 1
ATOM 11931 C C . ALA B 1 555 ? 24.656 36.812 32.25 1 87.81 555 ALA B C 1
ATOM 11933 O O . ALA B 1 555 ? 24.188 36.406 31.188 1 87.81 555 ALA B O 1
ATOM 11934 N N . LYS B 1 556 ? 24.734 36.156 33.344 1 76.69 556 LYS B N 1
ATOM 11935 C CA . LYS B 1 556 ? 24 34.875 33.469 1 76.69 556 LYS B CA 1
ATOM 11936 C C . LYS B 1 556 ? 22.594 35.125 34 1 76.69 556 LYS B C 1
ATOM 11938 O O . LYS B 1 556 ? 22.375 36 34.812 1 76.69 556 LYS B O 1
ATOM 11943 N N . ARG B 1 557 ? 21.672 34.438 33.375 1 67.25 557 ARG B N 1
ATOM 11944 C CA . ARG B 1 557 ? 20.312 34.562 33.875 1 67.25 557 ARG B CA 1
ATOM 11945 C C . ARG B 1 557 ? 20.156 33.844 35.188 1 67.25 557 ARG B C 1
ATOM 11947 O O . ARG B 1 557 ? 20.656 32.719 35.375 1 67.25 557 ARG B O 1
ATOM 11954 N N . ALA B 1 558 ? 19.578 34.5 36.125 1 56.84 558 ALA B N 1
ATOM 11955 C CA . ALA B 1 558 ? 19.344 33.875 37.406 1 56.84 558 ALA B CA 1
ATOM 11956 C C . ALA B 1 558 ? 18.25 32.812 37.312 1 56.84 558 ALA B C 1
ATOM 11958 O O . ALA B 1 558 ? 18.281 31.812 38.031 1 56.84 558 ALA B O 1
ATOM 11959 N N . SER B 1 559 ? 17.203 33.156 36.406 1 53 559 SER B N 1
ATOM 11960 C CA . SER B 1 559 ? 16.172 32.156 36.219 1 53 559 SER B CA 1
ATOM 11961 C C . SER B 1 559 ? 16.047 31.75 34.75 1 53 559 SER B C 1
ATOM 11963 O O . SER B 1 559 ? 16.188 32.594 33.844 1 53 559 SER B O 1
ATOM 11965 N N . THR B 1 560 ? 15.93 30.453 34.594 1 52.94 560 THR B N 1
ATOM 11966 C CA . THR B 1 560 ? 15.75 29.922 33.219 1 52.94 560 THR B CA 1
ATOM 11967 C C . THR B 1 560 ? 14.281 29.609 32.969 1 52.94 560 THR B C 1
ATOM 11969 O O . THR B 1 560 ? 13.938 29.047 31.922 1 52.94 560 THR B O 1
ATOM 11972 N N . ASP B 1 561 ? 13.438 29.984 33.875 1 50 561 ASP B N 1
ATOM 11973 C CA . ASP B 1 561 ? 12.023 29.656 33.719 1 50 561 ASP B CA 1
ATOM 11974 C C . ASP B 1 561 ? 11.375 30.547 32.656 1 50 561 ASP B C 1
ATOM 11976 O O . ASP B 1 561 ? 11.469 31.766 32.719 1 50 561 ASP B O 1
ATOM 11980 N N . GLU B 1 562 ? 10.766 29.984 31.766 1 53.81 562 GLU B N 1
ATOM 11981 C CA . GLU B 1 562 ? 10.172 30.688 30.625 1 53.81 562 GLU B CA 1
ATOM 11982 C C . GLU B 1 562 ? 8.977 31.531 31.062 1 53.81 562 GLU B C 1
ATOM 11984 O O . GLU B 1 562 ? 8.547 32.438 30.328 1 53.81 562 GLU B O 1
ATOM 11989 N N . LEU B 1 563 ? 8.508 31.312 32.219 1 52.25 563 LEU B N 1
ATOM 11990 C CA . LEU B 1 563 ? 7.367 32.094 32.688 1 52.25 563 LEU B CA 1
ATOM 11991 C C . LEU B 1 563 ? 7.824 33.25 33.562 1 52.25 563 LEU B C 1
ATOM 11993 O O . LEU B 1 563 ? 7.016 34.094 33.938 1 52.25 563 LEU B O 1
ATOM 11997 N N . ASP B 1 564 ? 9.102 33.25 33.75 1 62.12 564 ASP B N 1
ATOM 11998 C CA . ASP B 1 564 ? 9.656 34.312 34.594 1 62.12 564 ASP B CA 1
ATOM 11999 C C . ASP B 1 564 ? 9.805 35.625 33.844 1 62.12 564 ASP B C 1
ATOM 12001 O O . ASP B 1 564 ? 10.438 35.656 32.781 1 62.12 564 ASP B O 1
ATOM 12005 N N . ASN B 1 565 ? 9.07 36.656 34.375 1 74.38 565 ASN B N 1
ATOM 12006 C CA . ASN B 1 565 ? 9.188 37.969 33.719 1 74.38 565 ASN B CA 1
ATOM 12007 C C . ASN B 1 565 ? 10.195 38.875 34.438 1 74.38 565 ASN B C 1
ATOM 12009 O O . ASN B 1 565 ? 10.234 40.062 34.219 1 74.38 565 ASN B O 1
ATOM 12013 N N . THR B 1 566 ? 10.883 38.219 35.375 1 73.44 566 THR B N 1
ATOM 12014 C CA . THR B 1 566 ? 11.867 39 36.125 1 73.44 566 THR B CA 1
ATOM 12015 C C . THR B 1 566 ? 13.273 38.438 35.906 1 73.44 566 THR B C 1
ATOM 12017 O O . THR B 1 566 ? 13.484 37.25 36.031 1 73.44 566 THR B O 1
ATOM 12020 N N . PHE B 1 567 ? 14.203 39.406 35.656 1 78.25 567 PHE B N 1
ATOM 12021 C CA . PHE B 1 567 ? 15.594 39.031 35.406 1 78.25 567 PHE B CA 1
ATOM 12022 C C . PHE B 1 567 ? 16.516 39.75 36.406 1 78.25 567 PHE B C 1
ATOM 12024 O O . PHE B 1 567 ? 16.438 40.969 36.562 1 78.25 567 PHE B O 1
ATOM 12031 N N . VAL B 1 568 ? 17.328 38.875 37 1 75.88 568 VAL B N 1
ATOM 12032 C CA . VAL B 1 568 ? 18.25 39.406 38 1 75.88 568 VAL B CA 1
ATOM 12033 C C . VAL B 1 568 ? 19.688 39.188 37.562 1 75.88 568 VAL B C 1
ATOM 12035 O O . VAL B 1 568 ? 20.062 38.094 37.188 1 75.88 568 VAL B O 1
ATOM 12038 N N . ILE B 1 569 ? 20.438 40.25 37.562 1 81.19 569 ILE B N 1
ATOM 12039 C CA . ILE B 1 569 ? 21.844 40.219 37.188 1 81.19 569 ILE B CA 1
ATOM 12040 C C . ILE B 1 569 ? 22.688 40.688 38.375 1 81.19 569 ILE B C 1
ATOM 12042 O O . ILE B 1 569 ? 22.5 41.781 38.906 1 81.19 569 ILE B O 1
ATOM 12046 N N . ASP B 1 570 ? 23.594 39.781 38.75 1 77.12 570 ASP B N 1
ATOM 12047 C CA . ASP B 1 570 ? 24.422 40.094 39.906 1 77.12 570 ASP B CA 1
ATOM 12048 C C . ASP B 1 570 ? 25.906 39.969 39.562 1 77.12 570 ASP B C 1
ATOM 12050 O O . ASP B 1 570 ? 26.281 39.219 38.656 1 77.12 570 ASP B O 1
ATOM 12054 N N . GLY B 1 571 ? 26.703 40.812 40.281 1 79.06 571 GLY B N 1
ATOM 12055 C CA . GLY B 1 571 ? 28.141 40.594 40.281 1 79.06 571 GLY B CA 1
ATOM 12056 C C . GLY B 1 571 ? 28.844 41.281 39.156 1 79.06 571 GLY B C 1
ATOM 12057 O O . GLY B 1 571 ? 30.062 41.125 38.969 1 79.06 571 GLY B O 1
ATOM 12058 N N . LEU B 1 572 ? 28.188 42.062 38.312 1 88.75 572 LEU B N 1
ATOM 12059 C CA . LEU B 1 572 ? 28.844 42.625 37.125 1 88.75 572 LEU B CA 1
ATOM 12060 C C . LEU B 1 572 ? 28.969 44.156 37.25 1 88.75 572 LEU B C 1
ATOM 12062 O O . LEU B 1 572 ? 29.688 44.781 36.469 1 88.75 572 LEU B O 1
ATOM 12066 N N . LEU B 1 573 ? 28.281 44.719 38.156 1 89.56 573 LEU B N 1
ATOM 12067 C CA . LEU B 1 573 ? 28.328 46.188 38.344 1 89.56 573 LEU B CA 1
ATOM 12068 C C . LEU B 1 573 ? 29.562 46.562 39.188 1 89.56 573 LEU B C 1
ATOM 12070 O O . LEU B 1 573 ? 30 45.812 40.031 1 89.56 573 LEU B O 1
ATOM 12074 N N . HIS B 1 574 ? 30.156 47.812 38.906 1 92.25 574 HIS B N 1
ATOM 12075 C CA . HIS B 1 574 ? 31.328 48.281 39.625 1 92.25 574 HIS B CA 1
ATOM 12076 C C . HIS B 1 574 ? 31.203 49.781 39.938 1 92.25 574 HIS B C 1
ATOM 12078 O O . HIS B 1 574 ? 30.25 50.438 39.5 1 92.25 574 HIS B O 1
ATOM 12084 N N . GLU B 1 575 ? 32.219 50.219 40.719 1 93.06 575 GLU B N 1
ATOM 12085 C CA . GLU B 1 575 ? 32.281 51.625 41 1 93.06 575 GLU B CA 1
ATOM 12086 C C . GLU B 1 575 ? 32.625 52.438 39.719 1 93.06 575 GLU B C 1
ATOM 12088 O O . GLU B 1 575 ? 33.531 52.031 38.969 1 93.06 575 GLU B O 1
ATOM 12093 N N . GLY B 1 576 ? 31.922 53.562 39.562 1 94 576 GLY B N 1
ATOM 12094 C CA . GLY B 1 576 ? 32.094 54.344 38.375 1 94 576 GLY B CA 1
ATOM 12095 C C . GLY B 1 576 ? 31.016 54.156 37.344 1 94 576 GLY B C 1
ATOM 12096 O O . GLY B 1 576 ? 29.875 53.875 37.688 1 94 576 GLY B O 1
ATOM 12097 N N . ASN B 1 577 ? 31.484 54.375 36.156 1 95 577 ASN B N 1
ATOM 12098 C CA . ASN B 1 577 ? 30.531 54.25 35.062 1 95 577 ASN B CA 1
ATOM 12099 C C . ASN B 1 577 ? 30.297 52.812 34.656 1 95 577 ASN B C 1
ATOM 12101 O O . ASN B 1 577 ? 31.25 52.062 34.438 1 95 577 ASN B O 1
ATOM 12105 N N . ASN B 1 578 ? 29.031 52.375 34.656 1 95.19 578 ASN B N 1
ATOM 12106 C CA . ASN B 1 578 ? 28.625 51.062 34.156 1 95.19 578 ASN B CA 1
ATOM 12107 C C . ASN B 1 578 ? 27.75 51.188 32.906 1 95.19 578 ASN B C 1
ATOM 12109 O O . ASN B 1 578 ? 26.781 51.938 32.906 1 95.19 578 ASN B O 1
ATOM 12113 N N . GLU B 1 579 ? 28.094 50.438 31.906 1 95.81 579 GLU B N 1
ATOM 12114 C CA . GLU B 1 579 ? 27.297 50.344 30.688 1 95.81 579 GLU B CA 1
ATOM 12115 C C . GLU B 1 579 ? 26.516 49.031 30.625 1 95.81 579 GLU B C 1
ATOM 12117 O O . GLU B 1 579 ? 27.094 47.969 30.781 1 95.81 579 GLU B O 1
ATOM 12122 N N . ILE B 1 580 ? 25.203 49.188 30.406 1 95.44 580 ILE B N 1
ATOM 12123 C CA . ILE B 1 580 ? 24.328 48.031 30.297 1 95.44 580 ILE B CA 1
ATOM 12124 C C . ILE B 1 580 ? 23.641 48 28.938 1 95.44 580 ILE B C 1
ATOM 12126 O O . ILE B 1 580 ? 23.031 49 28.531 1 95.44 580 ILE B O 1
ATOM 12130 N N . VAL B 1 581 ? 23.75 46.938 28.188 1 95.88 581 VAL B N 1
ATOM 12131 C CA . VAL B 1 581 ? 23.016 46.719 26.953 1 95.88 581 VAL B CA 1
ATOM 12132 C C . VAL B 1 581 ? 22.312 45.375 27 1 95.88 581 VAL B C 1
ATOM 12134 O O . VAL B 1 581 ? 22.797 44.438 27.641 1 95.88 581 VAL B O 1
ATOM 12137 N N . SER B 1 582 ? 21.172 45.312 26.344 1 95.06 582 SER B N 1
ATOM 12138 C CA . SER B 1 582 ? 20.406 44.062 26.406 1 95.06 582 SER B CA 1
ATOM 12139 C C . SER B 1 582 ? 19.609 43.844 25.141 1 95.06 582 SER B C 1
ATOM 12141 O O . SER B 1 582 ? 19.312 44.781 24.406 1 95.06 582 SER B O 1
ATOM 12143 N N . ILE B 1 583 ? 19.297 42.656 24.828 1 94.69 583 ILE B N 1
ATOM 12144 C CA . ILE B 1 583 ? 18.438 42.219 23.75 1 94.69 583 ILE B CA 1
ATOM 12145 C C . ILE B 1 583 ? 17.188 41.562 24.312 1 94.69 583 ILE B C 1
ATOM 12147 O O . ILE B 1 583 ? 17.281 40.625 25.109 1 94.69 583 ILE B O 1
ATOM 12151 N N . TYR B 1 584 ? 16.016 42.062 23.922 1 94.62 584 TYR B N 1
ATOM 12152 C CA . TYR B 1 584 ? 14.719 41.5 24.25 1 94.62 584 TYR B CA 1
ATOM 12153 C C . TYR B 1 584 ? 14.25 40.531 23.156 1 94.62 584 TYR B C 1
ATOM 12155 O O . TYR B 1 584 ? 14.055 40.938 22.016 1 94.62 584 TYR B O 1
ATOM 12163 N N . GLU B 1 585 ? 14.062 39.312 23.531 1 92.5 585 GLU B N 1
ATOM 12164 C CA . GLU B 1 585 ? 13.523 38.344 22.594 1 92.5 585 GLU B CA 1
ATOM 12165 C C . GLU B 1 585 ? 12.023 38.156 22.797 1 92.5 585 GLU B C 1
ATOM 12167 O O . GLU B 1 585 ? 11.594 37.562 23.797 1 92.5 585 GLU B O 1
ATOM 12172 N N . ASN B 1 586 ? 11.258 38.625 21.844 1 92.44 586 ASN B N 1
ATOM 12173 C CA . ASN B 1 586 ? 9.82 38.344 21.828 1 92.44 586 ASN B CA 1
ATOM 12174 C C . ASN B 1 586 ? 9.547 36.906 21.422 1 92.44 586 ASN B C 1
ATOM 12176 O O . ASN B 1 586 ? 9.828 36.5 20.281 1 92.44 586 ASN B O 1
ATOM 12180 N N . ARG B 1 587 ? 8.977 36.094 22.266 1 89.06 587 ARG B N 1
ATOM 12181 C CA . ARG B 1 587 ? 8.789 34.656 22.016 1 89.06 587 ARG B CA 1
ATOM 12182 C C . ARG B 1 587 ? 7.457 34.406 21.312 1 89.06 587 ARG B C 1
ATOM 12184 O O . ARG B 1 587 ? 7.059 33.25 21.141 1 89.06 587 ARG B O 1
ATOM 12191 N N . GLY B 1 588 ? 6.805 35.438 20.938 1 90.62 588 GLY B N 1
ATOM 12192 C CA . GLY B 1 588 ? 5.496 35.312 20.312 1 90.62 588 GLY B CA 1
ATOM 12193 C C . GLY B 1 588 ? 4.352 35.719 21.219 1 90.62 588 GLY B C 1
ATOM 12194 O O . GLY B 1 588 ? 4.523 35.812 22.438 1 90.62 588 GLY B O 1
ATOM 12195 N N . HIS B 1 589 ? 3.24 35.969 20.578 1 92.56 589 HIS B N 1
ATOM 12196 C CA . HIS B 1 589 ? 2.016 36.344 21.281 1 92.56 589 HIS B CA 1
ATOM 12197 C C . HIS B 1 589 ? 1.099 35.125 21.469 1 92.56 589 HIS B C 1
ATOM 12199 O O . HIS B 1 589 ? 0.767 34.438 20.5 1 92.56 589 HIS B O 1
ATOM 12205 N N . ALA B 1 590 ? 0.753 34.812 22.766 1 86.88 590 ALA B N 1
ATOM 12206 C CA . ALA B 1 590 ? -0.097 33.688 23.062 1 86.88 590 ALA B CA 1
ATOM 12207 C C . ALA B 1 590 ? -1.473 33.812 22.422 1 86.88 590 ALA B C 1
ATOM 12209 O O . ALA B 1 590 ? -1.938 34.938 22.203 1 86.88 590 ALA B O 1
ATOM 12210 N N . HIS B 1 591 ? -2.125 32.75 22.172 1 88 591 HIS B N 1
ATOM 12211 C CA . HIS B 1 591 ? -3.387 32.781 21.438 1 88 591 HIS B CA 1
ATOM 12212 C C . HIS B 1 591 ? -4.461 31.953 22.141 1 88 591 HIS B C 1
ATOM 12214 O O . HIS B 1 591 ? -4.766 30.828 21.734 1 88 591 HIS B O 1
ATOM 12220 N N . GLY B 1 592 ? -5.066 32.562 23.109 1 78.5 592 GLY B N 1
ATOM 12221 C CA . GLY B 1 592 ? -6.176 31.906 23.781 1 78.5 592 GLY B CA 1
ATOM 12222 C C . GLY B 1 592 ? -5.809 31.359 25.156 1 78.5 592 GLY B C 1
ATOM 12223 O O . GLY B 1 592 ? -6.594 30.641 25.766 1 78.5 592 GLY B O 1
ATOM 12224 N N . TYR B 1 593 ? -4.613 31.609 25.562 1 72.31 593 TYR B N 1
ATOM 12225 C CA . TYR B 1 593 ? -4.141 31.266 26.891 1 72.31 593 TYR B CA 1
ATOM 12226 C C . TYR B 1 593 ? -3.211 32.344 27.438 1 72.31 593 TYR B C 1
ATOM 12228 O O . TYR B 1 593 ? -2.777 33.219 26.703 1 72.31 593 TYR B O 1
ATOM 12236 N N . ARG B 1 594 ? -3.123 32.281 28.719 1 67.06 594 ARG B N 1
ATOM 12237 C CA . ARG B 1 594 ? -2.135 33.188 29.297 1 67.06 594 ARG B CA 1
ATOM 12238 C C . ARG B 1 594 ? -0.754 32.969 28.688 1 67.06 594 ARG B C 1
ATOM 12240 O O . ARG B 1 594 ? -0.368 31.812 28.438 1 67.06 594 ARG B O 1
ATOM 12247 N N . PRO B 1 595 ? -0.072 34.062 28.266 1 78.38 595 PRO B N 1
ATOM 12248 C CA . PRO B 1 595 ? -0.243 35.469 28.609 1 78.38 595 PRO B CA 1
ATOM 12249 C C . PRO B 1 595 ? -0.798 36.281 27.469 1 78.38 595 PRO B C 1
ATOM 12251 O O . PRO B 1 595 ? -0.32 37.406 27.203 1 78.38 595 PRO B O 1
ATOM 12254 N N . MET B 1 596 ? -1.807 35.844 26.891 1 83.62 596 MET B N 1
ATOM 12255 C CA . MET B 1 596 ? -2.346 36.5 25.703 1 83.62 596 MET B CA 1
ATOM 12256 C C . MET B 1 596 ? -2.699 37.969 26 1 83.62 596 MET B C 1
ATOM 12258 O O . MET B 1 596 ? -2.623 38.812 25.125 1 83.62 596 MET B O 1
ATOM 12262 N N . GLU B 1 597 ? -2.975 38.281 27.25 1 88.44 597 GLU B N 1
ATOM 12263 C CA . GLU B 1 597 ? -3.457 39.625 27.609 1 88.44 597 GLU B CA 1
ATOM 12264 C C . GLU B 1 597 ? -2.348 40.438 28.234 1 88.44 597 GLU B C 1
ATOM 12266 O O . GLU B 1 597 ? -2.621 41.406 28.969 1 88.44 597 GLU B O 1
ATOM 12271 N N . GLU B 1 598 ? -1.12 40.062 28 1 87.81 598 GLU B N 1
ATOM 12272 C CA . GLU B 1 598 ? 0.019 40.781 28.547 1 87.81 598 GLU B CA 1
ATOM 12273 C C . GLU B 1 598 ? 0.714 41.625 27.453 1 87.81 598 GLU B C 1
ATOM 12275 O O . GLU B 1 598 ? 0.754 41.188 26.297 1 87.81 598 GLU B O 1
ATOM 12280 N N . LEU B 1 599 ? 1.185 42.781 27.875 1 93.5 599 LEU B N 1
ATOM 12281 C CA . LEU B 1 599 ? 1.992 43.594 27 1 93.5 599 LEU B CA 1
ATOM 12282 C C . LEU B 1 599 ? 3.41 43.062 26.875 1 93.5 599 LEU B C 1
ATOM 12284 O O . LEU B 1 599 ? 3.77 42.094 27.562 1 93.5 599 LEU B O 1
ATOM 12288 N N . SER B 1 600 ? 4.191 43.656 25.984 1 93.88 600 SER B N 1
ATOM 12289 C CA . SER B 1 600 ? 5.574 43.219 25.797 1 93.88 600 SER B CA 1
ATOM 12290 C C . SER B 1 600 ? 6.547 44.344 26.156 1 93.88 600 SER B C 1
ATOM 12292 O O . SER B 1 600 ? 6.164 45.531 26.203 1 93.88 600 SER B O 1
ATOM 12294 N N . GLY B 1 601 ? 7.754 43.844 26.406 1 94.25 601 GLY B N 1
ATOM 12295 C CA . GLY B 1 601 ? 8.812 44.812 26.703 1 94.25 601 GLY B CA 1
ATOM 12296 C C . GLY B 1 601 ? 9.18 44.875 28.172 1 94.25 601 GLY B C 1
ATOM 12297 O O . GLY B 1 601 ? 8.719 44.031 28.969 1 94.25 601 GLY B O 1
ATOM 12298 N N . MET B 1 602 ? 10.016 45.812 28.438 1 93.25 602 MET B N 1
ATOM 12299 C CA . MET B 1 602 ? 10.5 46.031 29.812 1 93.25 602 MET B CA 1
ATOM 12300 C C . MET B 1 602 ? 9.555 46.906 30.594 1 93.25 602 MET B C 1
ATOM 12302 O O . MET B 1 602 ? 9.297 48.062 30.188 1 93.25 602 MET B O 1
ATOM 12306 N N . LYS B 1 603 ? 9.039 46.438 31.672 1 90.56 603 LYS B N 1
ATOM 12307 C CA . LYS B 1 603 ? 8.109 47.188 32.531 1 90.56 603 LYS B CA 1
ATOM 12308 C C . LYS B 1 603 ? 8.859 48.156 33.438 1 90.56 603 LYS B C 1
ATOM 12310 O O . LYS B 1 603 ? 8.492 49.312 33.562 1 90.56 603 LYS B O 1
ATOM 12315 N N . SER B 1 604 ? 9.883 47.594 34.094 1 89.38 604 SER B N 1
ATOM 12316 C CA . SER B 1 604 ? 10.734 48.375 35 1 89.38 604 SER B CA 1
ATOM 12317 C C . SER B 1 604 ? 12.07 47.688 35.219 1 89.38 604 SER B C 1
ATOM 12319 O O . SER B 1 604 ? 12.148 46.469 35.25 1 89.38 604 SER B O 1
ATOM 12321 N N . ALA B 1 605 ? 13.125 48.594 35.312 1 90.62 605 ALA B N 1
ATOM 12322 C CA . ALA B 1 605 ? 14.438 48.031 35.594 1 90.62 605 ALA B CA 1
ATOM 12323 C C . ALA B 1 605 ? 15.297 49 36.375 1 90.62 605 ALA B C 1
ATOM 12325 O O . ALA B 1 605 ? 15.227 50.219 36.156 1 90.62 605 ALA B O 1
ATOM 12326 N N . GLY B 1 606 ? 16.016 48.469 37.281 1 89.56 606 GLY B N 1
ATOM 12327 C CA . GLY B 1 606 ? 16.891 49.25 38.156 1 89.56 606 GLY B CA 1
ATOM 12328 C C . GLY B 1 606 ? 17.688 48.438 39.125 1 89.56 606 GLY B C 1
ATOM 12329 O O . GLY B 1 606 ? 17.891 47.219 38.938 1 89.56 606 GLY B O 1
ATOM 12330 N N . LEU B 1 607 ? 18.297 49.188 40.156 1 86.25 607 LEU B N 1
ATOM 12331 C CA . LEU B 1 607 ? 19.156 48.531 41.156 1 86.25 607 LEU B CA 1
ATOM 12332 C C . LEU B 1 607 ? 18.328 48.031 42.312 1 86.25 607 LEU B C 1
ATOM 12334 O O . LEU B 1 607 ? 17.375 48.688 42.75 1 86.25 607 LEU B O 1
ATOM 12338 N N . GLY B 1 608 ? 18.594 46.812 42.75 1 78.06 608 GLY B N 1
ATOM 12339 C CA . GLY B 1 608 ? 17.875 46.25 43.875 1 78.06 608 GLY B CA 1
ATOM 12340 C C . GLY B 1 608 ? 18.766 45.375 44.781 1 78.06 608 GLY B C 1
ATOM 12341 O O . GLY B 1 608 ? 19.969 45.312 44.562 1 78.06 608 GLY B O 1
ATOM 12342 N N . LYS B 1 609 ? 18.219 44.875 45.938 1 62.28 609 LYS B N 1
ATOM 12343 C CA . LYS B 1 609 ? 18.984 44.031 46.844 1 62.28 609 LYS B CA 1
ATOM 12344 C C . LYS B 1 609 ? 19.172 42.625 46.25 1 62.28 609 LYS B C 1
ATOM 12346 O O . LYS B 1 609 ? 18.344 42.156 45.469 1 62.28 609 LYS B O 1
ATOM 12351 N N . LYS B 1 610 ? 20.406 42.125 46.594 1 53.22 610 LYS B N 1
ATOM 12352 C CA . LYS B 1 610 ? 20.812 40.781 46.156 1 53.22 610 LYS B CA 1
ATOM 12353 C C . LYS B 1 610 ? 19.703 39.781 46.375 1 53.22 610 LYS B C 1
ATOM 12355 O O . LYS B 1 610 ? 19.141 39.719 47.469 1 53.22 610 LYS B O 1
ATOM 12360 N N . GLN B 1 611 ? 18.875 39.594 45.469 1 51.41 611 GLN B N 1
ATOM 12361 C CA . GLN B 1 611 ? 17.828 38.594 45.625 1 51.41 611 GLN B CA 1
ATOM 12362 C C . GLN B 1 611 ? 18.328 37.188 45.281 1 51.41 611 GLN B C 1
ATOM 12364 O O . GLN B 1 611 ? 19.109 37.031 44.344 1 51.41 611 GLN B O 1
ATOM 12369 N N . SER B 1 612 ? 18.484 36.406 46.312 1 48.75 612 SER B N 1
ATOM 12370 C CA . SER B 1 612 ? 18.828 35.031 45.969 1 48.75 612 SER B CA 1
ATOM 12371 C C . SER B 1 612 ? 17.906 34.5 44.875 1 48.75 612 SER B C 1
ATOM 12373 O O . SER B 1 612 ? 16.781 35 44.719 1 48.75 612 SER B O 1
ATOM 12375 N N . ALA B 1 613 ? 18.391 33.438 44.25 1 52.16 613 ALA B N 1
ATOM 12376 C CA . ALA B 1 613 ? 17.984 32.625 43.094 1 52.16 613 ALA B CA 1
ATOM 12377 C C . ALA B 1 613 ? 16.578 32.062 43.312 1 52.16 613 ALA B C 1
ATOM 12379 O O . ALA B 1 613 ? 16.172 31.797 44.438 1 52.16 613 ALA B O 1
ATOM 12380 N N . ILE B 1 614 ? 15.648 32.25 42.344 1 58.75 614 ILE B N 1
ATOM 12381 C CA . ILE B 1 614 ? 14.477 31.406 42.219 1 58.75 614 ILE B CA 1
ATOM 12382 C C . ILE B 1 614 ? 14.891 29.938 42.344 1 58.75 614 ILE B C 1
ATOM 12384 O O . ILE B 1 614 ? 15.867 29.516 41.719 1 58.75 614 ILE B O 1
ATOM 12388 N N . LEU B 1 615 ? 14.398 29.25 43.406 1 66.62 615 LEU B N 1
ATOM 12389 C CA . LEU B 1 615 ? 14.641 27.812 43.562 1 66.62 615 LEU B CA 1
ATOM 12390 C C . LEU B 1 615 ? 13.453 27 43.062 1 66.62 615 LEU B C 1
ATOM 12392 O O . LEU B 1 615 ? 12.398 26.953 43.719 1 66.62 615 LEU B O 1
ATOM 12396 N N . PRO B 1 616 ? 13.609 26.453 41.812 1 72.25 616 PRO B N 1
ATOM 12397 C CA . PRO B 1 616 ? 12.539 25.547 41.375 1 72.25 616 PRO B CA 1
ATOM 12398 C C . PRO B 1 616 ? 12.352 24.359 42.312 1 72.25 616 PRO B C 1
ATOM 12400 O O . PRO B 1 616 ? 13.328 23.812 42.812 1 72.25 616 PRO B O 1
ATOM 12403 N N . ILE B 1 617 ? 11.117 24.062 42.625 1 79.88 617 ILE B N 1
ATOM 12404 C CA . ILE B 1 617 ? 10.758 22.844 43.375 1 79.88 617 ILE B CA 1
ATOM 12405 C C . ILE B 1 617 ? 10.211 21.797 42.406 1 79.88 617 ILE B C 1
ATOM 12407 O O . ILE B 1 617 ? 9.016 21.781 42.094 1 79.88 617 ILE B O 1
ATOM 12411 N N . GLU B 1 618 ? 11.094 20.953 41.906 1 76.75 618 GLU B N 1
ATOM 12412 C CA . GLU B 1 618 ? 10.758 20.109 40.75 1 76.75 618 GLU B CA 1
ATOM 12413 C C . GLU B 1 618 ? 10.258 18.734 41.219 1 76.75 618 GLU B C 1
ATOM 12415 O O . GLU B 1 618 ? 9.438 18.125 40.531 1 76.75 618 GLU B O 1
ATOM 12420 N N . LYS B 1 619 ? 10.734 18.234 42.375 1 80.44 619 LYS B N 1
ATOM 12421 C CA . LYS B 1 619 ? 10.367 16.875 42.812 1 80.44 619 LYS B CA 1
ATOM 12422 C C . LYS B 1 619 ? 9.133 16.891 43.688 1 80.44 619 LYS B C 1
ATOM 12424 O O . LYS B 1 619 ? 9.125 17.547 44.75 1 80.44 619 LYS B O 1
ATOM 12429 N N . TRP B 1 620 ? 8.086 16.312 43.25 1 84.31 620 TRP B N 1
ATOM 12430 C CA . TRP B 1 620 ? 6.84 16.203 44 1 84.31 620 TRP B CA 1
ATOM 12431 C C . TRP B 1 620 ? 6.348 14.758 44 1 84.31 620 TRP B C 1
ATOM 12433 O O . TRP B 1 620 ? 6.766 13.945 43.188 1 84.31 620 TRP B O 1
ATOM 12443 N N . GLU B 1 621 ? 5.602 14.406 44.969 1 84.5 621 GLU B N 1
ATOM 12444 C CA . GLU B 1 621 ? 4.789 13.188 45 1 84.5 621 GLU B CA 1
ATOM 12445 C C . GLU B 1 621 ? 3.303 13.516 44.906 1 84.5 621 GLU B C 1
ATOM 12447 O O . GLU B 1 621 ? 2.848 14.523 45.438 1 84.5 621 GLU B O 1
ATOM 12452 N N . VAL B 1 622 ? 2.633 12.734 44.094 1 83.5 622 VAL B N 1
ATOM 12453 C CA . VAL B 1 622 ? 1.214 13 43.906 1 83.5 622 VAL B CA 1
ATOM 12454 C C . VAL B 1 622 ? 0.4 11.742 44.188 1 83.5 622 VAL B C 1
ATOM 12456 O O . VAL B 1 622 ? 0.874 10.625 43.969 1 83.5 622 VAL B O 1
ATOM 12459 N N . LYS B 1 623 ? -0.751 11.93 44.812 1 81.38 623 LYS B N 1
ATOM 12460 C CA . LYS B 1 623 ? -1.707 10.875 45.125 1 81.38 623 LYS B CA 1
ATOM 12461 C C . LYS B 1 623 ? -3.141 11.344 44.906 1 81.38 623 LYS B C 1
ATOM 12463 O O . LYS B 1 623 ? -3.521 12.43 45.344 1 81.38 623 LYS B O 1
ATOM 12468 N N . LYS B 1 624 ? -3.873 10.531 44.094 1 80.94 624 LYS B N 1
ATOM 12469 C CA . LYS B 1 624 ? -5.301 10.805 43.938 1 80.94 624 LYS B CA 1
ATOM 12470 C C . LYS B 1 624 ? -6.043 10.539 45.25 1 80.94 624 LYS B C 1
ATOM 12472 O O . LYS B 1 624 ? -5.777 9.539 45.938 1 80.94 624 LYS B O 1
ATOM 12477 N N . VAL B 1 625 ? -6.855 11.469 45.656 1 79.06 625 VAL B N 1
ATOM 12478 C CA . VAL B 1 625 ? -7.598 11.328 46.906 1 79.06 625 VAL B CA 1
ATOM 12479 C C . VAL B 1 625 ? -9.07 11.641 46.656 1 79.06 625 VAL B C 1
ATOM 12481 O O . VAL B 1 625 ? -9.453 12.094 45.594 1 79.06 625 VAL B O 1
ATOM 12484 N N . GLU B 1 626 ? -9.852 11.328 47.625 1 75.88 626 GLU B N 1
ATOM 12485 C CA . GLU B 1 626 ? -11.273 11.648 47.562 1 75.88 626 GLU B CA 1
ATOM 12486 C C . GLU B 1 626 ? -11.508 13.156 47.625 1 75.88 626 GLU B C 1
ATOM 12488 O O . GLU B 1 626 ? -10.672 13.891 48.156 1 75.88 626 GLU B O 1
ATOM 12493 N N . ASN B 1 627 ? -12.523 13.719 47.062 1 71.62 627 ASN B N 1
ATOM 12494 C CA . ASN B 1 627 ? -12.836 15.141 46.938 1 71.62 627 ASN B CA 1
ATOM 12495 C C . ASN B 1 627 ? -12.906 15.805 48.312 1 71.62 627 ASN B C 1
ATOM 12497 O O . ASN B 1 627 ? -12.477 16.953 48.469 1 71.62 627 ASN B O 1
ATOM 12501 N N . ASN B 1 628 ? -13.531 15.18 49.312 1 68 628 ASN B N 1
ATOM 12502 C CA . ASN B 1 628 ? -13.633 15.766 50.625 1 68 628 ASN B CA 1
ATOM 12503 C C . ASN B 1 628 ? -12.609 15.164 51.594 1 68 628 ASN B C 1
ATOM 12505 O O . ASN B 1 628 ? -12.898 14.195 52.281 1 68 628 ASN B O 1
ATOM 12509 N N . VAL B 1 629 ? -11.398 15.773 51.531 1 64.56 629 VAL B N 1
ATOM 12510 C CA . VAL B 1 629 ? -10.328 15.289 52.375 1 64.56 629 VAL B CA 1
ATOM 12511 C C . VAL B 1 629 ? -10.508 15.859 53.781 1 64.56 629 VAL B C 1
ATOM 12513 O O . VAL B 1 629 ? -10.422 17.078 54 1 64.56 629 VAL B O 1
ATOM 12516 N N . LYS B 1 630 ? -11.016 15.094 54.844 1 63.56 630 LYS B N 1
ATOM 12517 C CA . LYS B 1 630 ? -11.305 15.531 56.219 1 63.56 630 LYS B CA 1
ATOM 12518 C C . LYS B 1 630 ? -10.047 15.477 57.094 1 63.56 630 LYS B C 1
ATOM 12520 O O . LYS B 1 630 ? -9.828 16.359 57.938 1 63.56 630 LYS B O 1
ATOM 12525 N N . ASP B 1 631 ? -9.211 14.438 56.844 1 72.62 631 ASP B N 1
ATOM 12526 C CA . ASP B 1 631 ? -8.039 14.258 57.719 1 72.62 631 ASP B CA 1
ATOM 12527 C C . ASP B 1 631 ? -6.754 14.289 56.875 1 72.62 631 ASP B C 1
ATOM 12529 O O . ASP B 1 631 ? -6.211 13.242 56.531 1 72.62 631 ASP B O 1
ATOM 12533 N N . ILE B 1 632 ? -6.219 15.469 56.594 1 73 632 ILE B N 1
ATOM 12534 C CA . ILE B 1 632 ? -5.059 15.688 55.719 1 73 632 ILE B CA 1
ATOM 12535 C C . ILE B 1 632 ? -3.805 15.141 56.406 1 73 632 ILE B C 1
ATOM 12537 O O . ILE B 1 632 ? -2.891 14.648 55.75 1 73 632 ILE B O 1
ATOM 12541 N N . LYS B 1 633 ? -3.771 15.297 57.781 1 76.88 633 LYS B N 1
ATOM 12542 C CA . LYS B 1 633 ? -2.609 14.812 58.5 1 76.88 633 LYS B CA 1
ATOM 12543 C C . LYS B 1 633 ? -2.416 13.312 58.312 1 76.88 633 LYS B C 1
ATOM 12545 O O . LYS B 1 633 ? -1.298 12.852 58.062 1 76.88 633 LYS B O 1
ATOM 12550 N N . SER B 1 634 ? -3.504 12.664 58.406 1 77.38 634 SER B N 1
ATOM 12551 C CA . SER B 1 634 ? -3.43 11.219 58.219 1 77.38 634 SER B CA 1
ATOM 12552 C C . SER B 1 634 ? -3.057 10.883 56.781 1 77.38 634 SER B C 1
ATOM 12554 O O . SER B 1 634 ? -2.289 9.953 56.531 1 77.38 634 SER B O 1
ATOM 12556 N N . LEU B 1 635 ? -3.512 11.586 55.844 1 77.69 635 LEU B N 1
ATOM 12557 C CA . LEU B 1 635 ? -3.236 11.352 54.438 1 77.69 635 LEU B CA 1
ATOM 12558 C C . LEU B 1 635 ? -1.763 11.578 54.125 1 77.69 635 LEU B C 1
ATOM 12560 O O . LEU B 1 635 ? -1.153 10.805 53.375 1 77.69 635 LEU B O 1
ATOM 12564 N N . LEU B 1 636 ? -1.23 12.555 54.688 1 77.75 636 LEU B N 1
ATOM 12565 C CA . LEU B 1 636 ? 0.152 12.93 54.406 1 77.75 636 LEU B CA 1
ATOM 12566 C C . LEU B 1 636 ? 1.122 11.969 55.094 1 77.75 636 LEU B C 1
ATOM 12568 O O . LEU B 1 636 ? 2.242 11.773 54.625 1 77.75 636 LEU B O 1
ATOM 12572 N N . SER B 1 637 ? 0.62 11.391 56.188 1 76.69 637 SER B N 1
ATOM 12573 C CA . SER B 1 637 ? 1.478 10.477 56.938 1 76.69 637 SER B CA 1
ATOM 12574 C C . SER B 1 637 ? 1.476 9.086 56.312 1 76.69 637 SER B C 1
ATOM 12576 O O . SER B 1 637 ? 2.408 8.305 56.531 1 76.69 637 SER B O 1
ATOM 12578 N N . ASN B 1 638 ? 0.486 8.812 55.562 1 77.19 638 ASN B N 1
ATOM 12579 C CA . ASN B 1 638 ? 0.412 7.531 54.875 1 77.19 638 ASN B CA 1
ATOM 12580 C C . ASN B 1 638 ? 1.251 7.527 53.625 1 77.19 638 ASN B C 1
ATOM 12582 O O . ASN B 1 638 ? 0.936 8.242 52.656 1 77.19 638 ASN B O 1
ATOM 12586 N N . ASN B 1 639 ? 2.305 6.734 53.531 1 76.19 639 ASN B N 1
ATOM 12587 C CA . ASN B 1 639 ? 3.256 6.746 52.406 1 76.19 639 ASN B CA 1
ATOM 12588 C C . ASN B 1 639 ? 2.816 5.82 51.281 1 76.19 639 ASN B C 1
ATOM 12590 O O . ASN B 1 639 ? 3.523 5.668 50.281 1 76.19 639 ASN B O 1
ATOM 12594 N N . GLU B 1 640 ? 1.713 5.289 51.406 1 78.25 640 GLU B N 1
ATOM 12595 C CA . GLU B 1 640 ? 1.247 4.383 50.344 1 78.25 640 GLU B CA 1
ATOM 12596 C C . GLU B 1 640 ? 0.551 5.148 49.219 1 78.25 640 GLU B C 1
ATOM 12598 O O . GLU B 1 640 ? -0.163 6.121 49.469 1 78.25 640 GLU B O 1
ATOM 12603 N N . GLY B 1 641 ? 0.749 4.758 48.031 1 76.81 641 GLY B N 1
ATOM 12604 C CA . GLY B 1 641 ? -0.015 5.215 46.875 1 76.81 641 GLY B CA 1
ATOM 12605 C C . GLY B 1 641 ? 0.552 6.473 46.25 1 76.81 641 GLY B C 1
ATOM 12606 O O . GLY B 1 641 ? -0.113 7.121 45.438 1 76.81 641 GLY B O 1
ATOM 12607 N N . TRP B 1 642 ? 1.699 6.809 46.594 1 79.56 642 TRP B N 1
ATOM 12608 C CA . TRP B 1 642 ? 2.277 8.031 46.031 1 79.56 642 TRP B CA 1
ATOM 12609 C C . TRP B 1 642 ? 3.086 7.734 44.781 1 79.56 642 TRP B C 1
ATOM 12611 O O . TRP B 1 642 ? 3.791 6.723 44.719 1 79.56 642 TRP B O 1
ATOM 12621 N N . GLU B 1 643 ? 2.865 8.578 43.781 1 78.44 643 GLU B N 1
ATOM 12622 C CA . GLU B 1 643 ? 3.68 8.555 42.562 1 78.44 643 GLU B CA 1
ATOM 12623 C C . GLU B 1 643 ? 4.613 9.758 42.5 1 78.44 643 GLU B C 1
ATOM 12625 O O . GLU B 1 643 ? 4.184 10.891 42.719 1 78.44 643 GLU B O 1
ATOM 12630 N N . THR B 1 644 ? 5.816 9.508 42.312 1 78.25 644 THR B N 1
ATOM 12631 C CA . THR B 1 644 ? 6.773 10.594 42.156 1 78.25 644 THR B CA 1
ATOM 12632 C C . THR B 1 644 ? 6.652 11.25 40.781 1 78.25 644 THR B C 1
ATOM 12634 O O . THR B 1 644 ? 6.578 10.555 39.781 1 78.25 644 THR B O 1
ATOM 12637 N N . ILE B 1 645 ? 6.496 12.617 40.875 1 72.5 645 ILE B N 1
ATOM 12638 C CA . ILE B 1 645 ? 6.438 13.352 39.625 1 72.5 645 ILE B CA 1
ATOM 12639 C C . ILE B 1 645 ? 7.484 14.461 39.625 1 72.5 645 ILE B C 1
ATOM 12641 O O . ILE B 1 645 ? 7.879 14.953 40.656 1 72.5 645 ILE B O 1
ATOM 12645 N N . MET B 1 646 ? 8 14.773 38.406 1 71.12 646 MET B N 1
ATOM 12646 C CA . MET B 1 646 ? 8.922 15.891 38.219 1 71.12 646 MET B CA 1
ATOM 12647 C C . MET B 1 646 ? 8.227 17.047 37.469 1 71.12 646 MET B C 1
ATOM 12649 O O . MET B 1 646 ? 7.691 16.859 36.375 1 71.12 646 MET B O 1
ATOM 12653 N N . LEU B 1 647 ? 8.07 18.078 38.125 1 67.44 647 LEU B N 1
ATOM 12654 C CA . LEU B 1 647 ? 7.512 19.297 37.531 1 67.44 647 LEU B CA 1
ATOM 12655 C C . LEU B 1 647 ? 8.617 20.156 36.906 1 67.44 647 LEU B C 1
ATOM 12657 O O . LEU B 1 647 ? 8.781 21.312 37.312 1 67.44 647 LEU B O 1
ATOM 12661 N N . ASP B 1 648 ? 9.352 19.516 36 1 58.03 648 ASP B N 1
ATOM 12662 C CA . ASP B 1 648 ? 10.406 20.25 35.312 1 58.03 648 ASP B CA 1
ATOM 12663 C C . ASP B 1 648 ? 9.906 20.844 34 1 58.03 648 ASP B C 1
ATOM 12665 O O . ASP B 1 648 ? 8.781 20.578 33.594 1 58.03 648 ASP B O 1
ATOM 12669 N N . GLN B 1 649 ? 10.57 21.797 33.438 1 49.72 649 GLN B N 1
ATOM 12670 C CA . GLN B 1 649 ? 10.219 22.531 32.25 1 49.72 649 GLN B CA 1
ATOM 12671 C C . GLN B 1 649 ? 9.805 21.578 31.109 1 49.72 649 GLN B C 1
ATOM 12673 O O . GLN B 1 649 ? 8.867 21.844 30.375 1 49.72 649 GLN B O 1
ATOM 12678 N N . SER B 1 650 ? 10.469 20.562 31.047 1 49.31 650 SER B N 1
ATOM 12679 C CA . SER B 1 650 ? 10.203 19.641 29.953 1 49.31 650 SER B CA 1
ATOM 12680 C C . SER B 1 650 ? 8.805 19.047 30.062 1 49.31 650 SER B C 1
ATOM 12682 O O . SER B 1 650 ? 8.102 18.891 29.062 1 49.31 650 SER B O 1
ATOM 12684 N N . THR B 1 651 ? 8.445 18.844 31.266 1 50.09 651 THR B N 1
ATOM 12685 C CA . THR B 1 651 ? 7.145 18.219 31.516 1 50.09 651 THR B CA 1
ATOM 12686 C C . THR B 1 651 ? 6.02 19.219 31.281 1 50.09 651 THR B C 1
ATOM 12688 O O . THR B 1 651 ? 4.992 18.891 30.688 1 50.09 651 THR B O 1
ATOM 12691 N N . ILE B 1 652 ? 6.285 20.391 31.609 1 48.56 652 ILE B N 1
ATOM 12692 C CA . ILE B 1 652 ? 5.301 21.453 31.5 1 48.56 652 ILE B CA 1
ATOM 12693 C C . ILE B 1 652 ? 5.082 21.797 30.016 1 48.56 652 ILE B C 1
ATOM 12695 O O . ILE B 1 652 ? 3.949 22.016 29.594 1 48.56 652 ILE B O 1
ATOM 12699 N N . ALA B 1 653 ? 6.152 21.828 29.406 1 47.44 653 ALA B N 1
ATOM 12700 C CA . ALA B 1 653 ? 6.086 22.141 27.984 1 47.44 653 ALA B CA 1
ATOM 12701 C C . ALA B 1 653 ? 5.242 21.109 27.234 1 47.44 653 ALA B C 1
ATOM 12703 O O . ALA B 1 653 ? 4.477 21.469 26.344 1 47.44 653 ALA B O 1
ATOM 12704 N N . ASN B 1 654 ? 5.344 19.969 27.656 1 45.97 654 ASN B N 1
ATOM 12705 C CA . ASN B 1 654 ? 4.582 18.906 27.016 1 45.97 654 ASN B CA 1
ATOM 12706 C C . ASN B 1 654 ? 3.086 19.062 27.281 1 45.97 654 ASN B C 1
ATOM 12708 O O . ASN B 1 654 ? 2.271 18.781 26.391 1 45.97 654 ASN B O 1
ATOM 12712 N N . LEU B 1 655 ? 2.789 19.672 28.375 1 45.91 655 LEU B N 1
ATOM 12713 C CA . LEU B 1 655 ? 1.396 19.844 28.781 1 45.91 655 LEU B CA 1
ATOM 12714 C C . LEU B 1 655 ? 0.718 20.922 27.938 1 45.91 655 LEU B C 1
ATOM 12716 O O . LEU B 1 655 ? -0.433 20.75 27.516 1 45.91 655 LEU B O 1
ATOM 12720 N N . ALA B 1 656 ? 1.436 21.922 27.844 1 43.16 656 ALA B N 1
ATOM 12721 C CA . ALA B 1 656 ? 0.874 23.016 27.062 1 43.16 656 ALA B CA 1
ATOM 12722 C C . ALA B 1 656 ? 0.543 22.562 25.641 1 43.16 656 ALA B C 1
ATOM 12724 O O . ALA B 1 656 ? -0.499 22.938 25.094 1 43.16 656 ALA B O 1
ATOM 12725 N N . THR B 1 657 ? 1.479 21.766 25.188 1 41.72 657 THR B N 1
ATOM 12726 C CA . THR B 1 657 ? 1.261 21.266 23.828 1 41.72 657 THR B CA 1
ATOM 12727 C C . THR B 1 657 ? 0.015 20.391 23.766 1 41.72 657 THR B C 1
ATOM 12729 O O . THR B 1 657 ? -0.76 20.469 22.812 1 41.72 657 THR B O 1
ATOM 12732 N N . LEU B 1 658 ? -0.08 19.625 24.828 1 42.09 658 LEU B N 1
ATOM 12733 C CA . LEU B 1 658 ? -1.194 18.672 24.797 1 42.09 658 LEU B CA 1
ATOM 12734 C C . LEU B 1 658 ? -2.525 19.406 24.938 1 42.09 658 LEU B C 1
ATOM 12736 O O . LEU B 1 658 ? -3.523 19 24.344 1 42.09 658 LEU B O 1
ATOM 12740 N N . GLN B 1 659 ? -2.516 20.391 25.875 1 40.38 659 GLN B N 1
ATOM 12741 C CA . GLN B 1 659 ? -3.76 21.109 26.109 1 40.38 659 GLN B CA 1
ATOM 12742 C C . GLN B 1 659 ? -4.238 21.812 24.844 1 40.38 659 GLN B C 1
ATOM 12744 O O . GLN B 1 659 ? -5.441 21.859 24.578 1 40.38 659 GLN B O 1
ATOM 12749 N N . ILE B 1 660 ? -3.221 22.297 24.234 1 36.91 660 ILE B N 1
ATOM 12750 C CA . ILE B 1 660 ? -3.635 23.031 23.047 1 36.91 660 ILE B CA 1
ATOM 12751 C C . ILE B 1 660 ? -4.148 22.062 21.984 1 36.91 660 ILE B C 1
ATOM 12753 O O . ILE B 1 660 ? -5.098 22.375 21.266 1 36.91 660 ILE B O 1
ATOM 12757 N N . ALA B 1 661 ? -3.283 20.922 21.844 1 36.31 661 ALA B N 1
ATOM 12758 C CA . ALA B 1 661 ? -3.557 20.062 20.688 1 36.31 661 ALA B CA 1
ATOM 12759 C C . ALA B 1 661 ? -4.785 19.188 20.922 1 36.31 661 ALA B C 1
ATOM 12761 O O . ALA B 1 661 ? -5.137 18.359 20.078 1 36.31 661 ALA B O 1
ATOM 12762 N N . GLY B 1 662 ? -5.477 19.453 21.797 1 35.66 662 GLY B N 1
ATOM 12763 C CA . GLY B 1 662 ? -6.605 18.562 22 1 35.66 662 GLY B CA 1
ATOM 12764 C C . GLY B 1 662 ? -6.215 17.094 21.953 1 35.66 662 GLY B C 1
ATOM 12765 O O . GLY B 1 662 ? -7.051 16.234 21.672 1 35.66 662 GLY B O 1
ATOM 12766 N N . LEU B 1 663 ? -4.926 16.641 21.672 1 34.31 663 LEU B N 1
ATOM 12767 C CA . LEU B 1 663 ? -4.434 15.281 21.453 1 34.31 663 LEU B CA 1
ATOM 12768 C C . LEU B 1 663 ? -4.531 14.453 22.734 1 34.31 663 LEU B C 1
ATOM 12770 O O . LEU B 1 663 ? -4.633 15 23.828 1 34.31 663 LEU B O 1
ATOM 12774 N N . GLU B 1 664 ? -4.348 13.008 22.469 1 37.12 664 GLU B N 1
ATOM 12775 C CA . GLU B 1 664 ? -4.441 11.984 23.5 1 37.12 664 GLU B CA 1
ATOM 12776 C C . GLU B 1 664 ? -3.58 12.344 24.719 1 37.12 664 GLU B C 1
ATOM 12778 O O . GLU B 1 664 ? -2.533 12.977 24.578 1 37.12 664 GLU B O 1
ATOM 12783 N N . LYS B 1 665 ? -4.145 11.961 25.859 1 36.56 665 LYS B N 1
ATOM 12784 C CA . LYS B 1 665 ? -3.82 12.141 27.266 1 36.56 665 LYS B CA 1
ATOM 12785 C C . LYS B 1 665 ? -2.365 11.773 27.547 1 36.56 665 LYS B C 1
ATOM 12787 O O . LYS B 1 665 ? -1.938 10.648 27.281 1 36.56 665 LYS B O 1
ATOM 12792 N N . PRO B 1 666 ? -1.521 12.711 27.391 1 37.59 666 PRO B N 1
ATOM 12793 C CA . PRO B 1 666 ? -0.205 12.234 27.828 1 37.59 666 PRO B CA 1
ATOM 12794 C C . PRO B 1 666 ? -0.275 11.336 29.062 1 37.59 666 PRO B C 1
ATOM 12796 O O . PRO B 1 666 ? -1.202 11.461 29.859 1 37.59 666 PRO B O 1
ATOM 12799 N N . GLU B 1 667 ? 0.305 10.234 29.047 1 37.97 667 GLU B N 1
ATOM 12800 C CA . GLU B 1 667 ? 0.525 9.461 30.266 1 37.97 667 GLU B CA 1
ATOM 12801 C C . GLU B 1 667 ? 1.125 10.336 31.359 1 37.97 667 GLU B C 1
ATOM 12803 O O . GLU B 1 667 ? 1.712 9.82 32.312 1 37.97 667 GLU B O 1
ATOM 12808 N N . TRP B 1 668 ? 1.098 11.555 31.312 1 39.03 668 TRP B N 1
ATOM 12809 C CA . TRP B 1 668 ? 1.729 12.359 32.344 1 39.03 668 TRP B CA 1
ATOM 12810 C C . TRP B 1 668 ? 1.007 12.195 33.688 1 39.03 668 TRP B C 1
ATOM 12812 O O . TRP B 1 668 ? -0.165 12.555 33.812 1 39.03 668 TRP B O 1
ATOM 12822 N N . PRO B 1 669 ? 1.619 11.719 34.531 1 40.5 669 PRO B N 1
ATOM 12823 C CA . PRO B 1 669 ? 1.016 11.445 35.844 1 40.5 669 PRO B CA 1
ATOM 12824 C C . PRO B 1 669 ? 0.488 12.703 36.531 1 40.5 669 PRO B C 1
ATOM 12826 O O . PRO B 1 669 ? -0.513 12.648 37.25 1 40.5 669 PRO B O 1
ATOM 12829 N N . ALA B 1 670 ? 1.191 13.836 36.25 1 41.75 670 ALA B N 1
ATOM 12830 C CA . ALA B 1 670 ? 0.765 14.984 37.062 1 41.75 670 ALA B CA 1
ATOM 12831 C C . ALA B 1 670 ? -0.55 15.555 36.531 1 41.75 670 ALA B C 1
ATOM 12833 O O . ALA B 1 670 ? -1.384 16.016 37.312 1 41.75 670 ALA B O 1
ATOM 12834 N N . ALA B 1 671 ? -0.633 15.82 35.25 1 44.91 671 ALA B N 1
ATOM 12835 C CA . ALA B 1 671 ? -1.912 16.188 34.656 1 44.91 671 ALA B CA 1
ATOM 12836 C C . ALA B 1 671 ? -2.875 15 34.656 1 44.91 671 ALA B C 1
ATOM 12838 O O . ALA B 1 671 ? -4.094 15.18 34.719 1 44.91 671 ALA B O 1
ATOM 12839 N N . TRP B 1 672 ? -2.393 13.781 34.406 1 41.62 672 TRP B N 1
ATOM 12840 C CA . TRP B 1 672 ? -3.154 12.555 34.188 1 41.62 672 TRP B CA 1
ATOM 12841 C C . TRP B 1 672 ? -4.039 12.234 35.375 1 41.62 672 TRP B C 1
ATOM 12843 O O . TRP B 1 672 ? -5.023 11.5 35.25 1 41.62 672 TRP B O 1
ATOM 12853 N N . VAL B 1 673 ? -3.525 12.75 36.469 1 44.81 673 VAL B N 1
ATOM 12854 C CA . VAL B 1 673 ? -4.258 12.141 37.562 1 44.81 673 VAL B CA 1
ATOM 12855 C C . VAL B 1 673 ? -5.746 12.469 37.438 1 44.81 673 VAL B C 1
ATOM 12857 O O . VAL B 1 673 ? -6.598 11.656 37.812 1 44.81 673 VAL B O 1
ATOM 12860 N N . LEU B 1 674 ? -5.91 13.727 37 1 48.19 674 LEU B N 1
ATOM 12861 C CA . LEU B 1 674 ? -7.34 14 36.875 1 48.19 674 LEU B CA 1
ATOM 12862 C C . LEU B 1 674 ? -7.738 14.172 35.406 1 48.19 674 LEU B C 1
ATOM 12864 O O . LEU B 1 674 ? -8.828 14.664 35.125 1 48.19 674 LEU B O 1
ATOM 12868 N N . GLN B 1 675 ? -7.105 13.727 34.5 1 46.88 675 GLN B N 1
ATOM 12869 C CA . GLN B 1 675 ? -7.215 13.758 33.062 1 46.88 675 GLN B CA 1
ATOM 12870 C C . GLN B 1 675 ? -8.68 13.766 32.594 1 46.88 675 GLN B C 1
ATOM 12872 O O . GLN B 1 675 ? -9.219 12.727 32.219 1 46.88 675 GLN B O 1
ATOM 12877 N N . GLY B 1 676 ? -9.195 14.875 32.625 1 50.72 676 GLY B N 1
ATOM 12878 C CA . GLY B 1 676 ? -10.531 15.102 32.125 1 50.72 676 GLY B CA 1
ATOM 12879 C C . GLY B 1 676 ? -11.625 14.703 33.094 1 50.72 676 GLY B C 1
ATOM 12880 O O . GLY B 1 676 ? -12.812 14.758 32.75 1 50.72 676 GLY B O 1
ATOM 12881 N N . LYS B 1 677 ? -11.125 14.211 34.188 1 57.25 677 LYS B N 1
ATOM 12882 C CA . LYS B 1 677 ? -12.109 13.766 35.188 1 57.25 677 LYS B CA 1
ATOM 12883 C C . LYS B 1 677 ? -12.109 14.68 36.406 1 57.25 677 LYS B C 1
ATOM 12885 O O . LYS B 1 677 ? -11.062 15.211 36.781 1 57.25 677 LYS B O 1
ATOM 12890 N N . GLU B 1 678 ? -13.227 14.977 36.781 1 66.5 678 GLU B N 1
ATOM 12891 C CA . GLU B 1 678 ? -13.391 15.609 38.062 1 66.5 678 GLU B CA 1
ATOM 12892 C C . GLU B 1 678 ? -12.742 14.781 39.188 1 66.5 678 GLU B C 1
ATOM 12894 O O . GLU B 1 678 ? -12.805 13.547 39.156 1 66.5 678 GLU B O 1
ATOM 12899 N N . GLY B 1 679 ? -11.898 15.445 40 1 77.19 679 GLY B N 1
ATOM 12900 C CA . GLY B 1 679 ? -11.312 14.742 41.125 1 77.19 679 GLY B CA 1
ATOM 12901 C C . GLY B 1 679 ? -10.336 15.594 41.938 1 77.19 679 GLY B C 1
ATOM 12902 O O . GLY B 1 679 ? -10.25 16.797 41.719 1 77.19 679 GLY B O 1
ATOM 12903 N N . THR B 1 680 ? -9.805 14.977 42.969 1 82.56 680 THR B N 1
ATOM 12904 C CA . THR B 1 680 ? -8.883 15.648 43.875 1 82.56 680 THR B CA 1
ATOM 12905 C C . THR B 1 680 ? -7.578 14.859 44 1 82.56 680 THR B C 1
ATOM 12907 O O . THR B 1 680 ? -7.598 13.633 44.062 1 82.56 680 THR B O 1
ATOM 12910 N N . ALA B 1 681 ? -6.492 15.555 43.906 1 85 681 ALA B N 1
ATOM 12911 C CA . ALA B 1 681 ? -5.176 14.969 44.156 1 85 681 ALA B CA 1
ATOM 12912 C C . ALA B 1 681 ? -4.391 15.812 45.156 1 85 681 ALA B C 1
ATOM 12914 O O . ALA B 1 681 ? -4.602 17.016 45.281 1 85 681 ALA B O 1
ATOM 12915 N N . ILE B 1 682 ? -3.545 15.164 45.906 1 86.25 682 ILE B N 1
ATOM 12916 C CA . ILE B 1 682 ? -2.639 15.836 46.844 1 86.25 682 ILE B CA 1
ATOM 12917 C C . ILE B 1 682 ? -1.202 15.711 46.344 1 86.25 682 ILE B C 1
ATOM 12919 O O . ILE B 1 682 ? -0.782 14.641 45.906 1 86.25 682 ILE B O 1
ATOM 12923 N N . TYR B 1 683 ? -0.582 16.859 46.25 1 87.75 683 TYR B N 1
ATOM 12924 C CA . TYR B 1 683 ? 0.842 16.922 45.938 1 87.75 683 TYR B CA 1
ATOM 12925 C C . TYR B 1 683 ? 1.65 17.25 47.188 1 87.75 683 TYR B C 1
ATOM 12927 O O . TYR B 1 683 ? 1.244 18.094 48 1 87.75 683 TYR B O 1
ATOM 12935 N N . ARG B 1 684 ? 2.74 16.547 47.438 1 89.5 684 ARG B N 1
ATOM 12936 C CA . ARG B 1 684 ? 3.576 16.891 48.562 1 89.5 684 ARG B CA 1
ATOM 12937 C C . ARG B 1 684 ? 5.055 16.891 48.188 1 89.5 684 ARG B C 1
ATOM 12939 O O . ARG B 1 684 ? 5.449 16.234 47.219 1 89.5 684 ARG B O 1
ATOM 12946 N N . THR B 1 685 ? 5.797 17.656 48.781 1 90 685 THR B N 1
ATOM 12947 C CA . THR B 1 685 ? 7.254 17.703 48.656 1 90 685 THR B CA 1
ATOM 12948 C C . THR B 1 685 ? 7.875 18.188 49.969 1 90 685 THR B C 1
ATOM 12950 O O . THR B 1 685 ? 7.16 18.609 50.875 1 90 685 THR B O 1
ATOM 12953 N N . GLU B 1 686 ? 9.133 18.031 50.125 1 89.12 686 GLU B N 1
ATOM 12954 C CA . GLU B 1 686 ? 9.914 18.531 51.25 1 89.12 686 GLU B CA 1
ATOM 12955 C C . GLU B 1 686 ? 10.938 19.562 50.812 1 89.12 686 GLU B C 1
ATOM 12957 O O . GLU B 1 686 ? 11.625 19.375 49.781 1 89.12 686 GLU B O 1
ATOM 12962 N N . ILE B 1 687 ? 10.844 20.656 51.5 1 88 687 ILE B N 1
ATOM 12963 C CA . ILE B 1 687 ? 11.82 21.688 51.188 1 88 687 ILE B CA 1
ATOM 12964 C C . ILE B 1 687 ? 12.711 21.938 52.406 1 88 687 ILE B C 1
ATOM 12966 O O . ILE B 1 687 ? 12.219 22.125 53.5 1 88 687 ILE B O 1
ATOM 12970 N N . GLU B 1 688 ? 13.984 21.906 52.188 1 88.12 688 GLU B N 1
ATOM 12971 C CA . GLU B 1 688 ? 14.93 22.266 53.25 1 88.12 688 GLU B CA 1
ATOM 12972 C C . GLU B 1 688 ? 15.234 23.766 53.25 1 88.12 688 GLU B C 1
ATOM 12974 O O . GLU B 1 688 ? 15.789 24.281 52.25 1 88.12 688 GLU B O 1
ATOM 12979 N N . PHE B 1 689 ? 14.82 24.391 54.25 1 86.56 689 PHE B N 1
ATOM 12980 C CA . PHE B 1 689 ? 15.102 25.812 54.375 1 86.56 689 PHE B CA 1
ATOM 12981 C C . PHE B 1 689 ? 16.344 26.062 55.219 1 86.56 689 PHE B C 1
ATOM 12983 O O . PHE B 1 689 ? 16.422 25.578 56.375 1 86.56 689 PHE B O 1
ATOM 12990 N N . THR B 1 690 ? 17.281 26.797 54.719 1 84.25 690 THR B N 1
ATOM 12991 C CA . THR B 1 690 ? 18.453 27.234 55.469 1 84.25 690 THR B CA 1
ATOM 12992 C C . THR B 1 690 ? 18.219 28.594 56.125 1 84.25 690 THR B C 1
ATOM 12994 O O . THR B 1 690 ? 17.344 29.344 55.688 1 84.25 690 THR B O 1
ATOM 12997 N N . PRO B 1 691 ? 18.969 28.875 57.156 1 82.31 691 PRO B N 1
ATOM 12998 C CA . PRO B 1 691 ? 18.875 30.203 57.75 1 82.31 691 PRO B CA 1
ATOM 12999 C C . PRO B 1 691 ? 19.062 31.328 56.719 1 82.31 691 PRO B C 1
ATOM 13001 O O . PRO B 1 691 ? 18.406 32.375 56.844 1 82.31 691 PRO B O 1
ATOM 13004 N N . GLU B 1 692 ? 19.906 31.047 55.781 1 76.31 692 GLU B N 1
ATOM 13005 C CA . GLU B 1 692 ? 20.156 32.062 54.75 1 76.31 692 GLU B CA 1
ATOM 13006 C C . GLU B 1 692 ? 18.891 32.281 53.906 1 76.31 692 GLU B C 1
ATOM 13008 O O . GLU B 1 692 ? 18.562 33.438 53.594 1 76.31 692 GLU B O 1
ATOM 13013 N N . MET B 1 693 ? 18.188 31.219 53.625 1 77.69 693 MET B N 1
ATOM 13014 C CA . MET B 1 693 ? 16.953 31.328 52.844 1 77.69 693 MET B CA 1
ATOM 13015 C C . MET B 1 693 ? 15.914 32.156 53.594 1 77.69 693 MET B C 1
ATOM 13017 O O . MET B 1 693 ? 15.234 33 53 1 77.69 693 MET B O 1
ATOM 13021 N N . ILE B 1 694 ? 15.828 31.906 54.812 1 79.19 694 ILE B N 1
ATOM 13022 C CA . ILE B 1 694 ? 14.828 32.562 55.625 1 79.19 694 ILE B CA 1
ATOM 13023 C C . ILE B 1 694 ? 15.203 34.062 55.781 1 79.19 694 ILE B C 1
ATOM 13025 O O . ILE B 1 694 ? 14.352 34.938 55.656 1 79.19 694 ILE B O 1
ATOM 13029 N N . ALA B 1 695 ? 16.484 34.25 55.938 1 75 695 ALA B N 1
ATOM 13030 C CA . ALA B 1 695 ? 16.969 35.625 56.094 1 75 695 ALA B CA 1
ATOM 13031 C C . ALA B 1 695 ? 16.75 36.406 54.812 1 75 695 ALA B C 1
ATOM 13033 O O . ALA B 1 695 ? 16.422 37.594 54.844 1 75 695 ALA B O 1
ATOM 13034 N N . GLU B 1 696 ? 16.844 35.719 53.75 1 69.56 696 GLU B N 1
ATOM 13035 C CA . GLU B 1 696 ? 16.688 36.344 52.438 1 69.56 696 GLU B CA 1
ATOM 13036 C C . GLU B 1 696 ? 15.211 36.406 52.062 1 69.56 696 GLU B C 1
ATOM 13038 O O . GLU B 1 696 ? 14.875 36.875 50.969 1 69.56 696 GLU B O 1
ATOM 13043 N N . ARG B 1 697 ? 14.359 36 52.844 1 75.19 697 ARG B N 1
ATOM 13044 C CA . ARG B 1 697 ? 12.914 35.969 52.625 1 75.19 697 ARG B CA 1
ATOM 13045 C C . ARG B 1 697 ? 12.547 35.188 51.375 1 75.19 697 ARG B C 1
ATOM 13047 O O . ARG B 1 697 ? 11.664 35.594 50.625 1 75.19 697 ARG B O 1
ATOM 13054 N N . LYS B 1 698 ? 13.422 34.188 51.188 1 79.12 698 LYS B N 1
ATOM 13055 C CA . LYS B 1 698 ? 13.062 33.25 50.125 1 79.12 698 LYS B CA 1
ATOM 13056 C C . LYS B 1 698 ? 11.93 32.312 50.562 1 79.12 698 LYS B C 1
ATOM 13058 O O . LYS B 1 698 ? 12.109 31.109 50.688 1 79.12 698 LYS B O 1
ATOM 13063 N N . THR B 1 699 ? 10.883 33.031 50.844 1 80.56 699 THR B N 1
ATOM 13064 C CA . THR B 1 699 ? 9.789 32.312 51.469 1 80.56 699 THR B CA 1
ATOM 13065 C C . THR B 1 699 ? 8.5 32.469 50.688 1 80.56 699 THR B C 1
ATOM 13067 O O . THR B 1 699 ? 7.441 31.969 51.094 1 80.56 699 THR B O 1
ATOM 13070 N N . MET B 1 700 ? 8.805 33.188 49.562 1 79.5 700 MET B N 1
ATOM 13071 C CA . MET B 1 700 ? 7.637 33.25 48.656 1 79.5 700 MET B CA 1
ATOM 13072 C C . MET B 1 700 ? 7.539 32 47.812 1 79.5 700 MET B C 1
ATOM 13074 O O . MET B 1 700 ? 8.461 31.688 47.031 1 79.5 700 MET B O 1
ATOM 13078 N N . ILE B 1 701 ? 6.477 31.172 48 1 85.06 701 ILE B N 1
ATOM 13079 C CA . ILE B 1 701 ? 6.254 30.016 47.125 1 85.06 701 ILE B CA 1
ATOM 13080 C C . ILE B 1 701 ? 5.234 30.359 46.062 1 85.06 701 ILE B C 1
ATOM 13082 O O . ILE B 1 701 ? 4.203 30.984 46.344 1 85.06 701 ILE B O 1
ATOM 13086 N N . GLU B 1 702 ? 5.594 30.062 44.875 1 80.12 702 GLU B N 1
ATOM 13087 C CA . GLU B 1 702 ? 4.699 30.312 43.75 1 80.12 702 GLU B CA 1
ATOM 13088 C C . GLU B 1 702 ? 4.363 29.016 43 1 80.12 702 GLU B C 1
ATOM 13090 O O . GLU B 1 702 ? 5.262 28.281 42.594 1 80.12 702 GLU B O 1
ATOM 13095 N N . PHE B 1 703 ? 3.121 28.609 42.969 1 82.88 703 PHE B N 1
ATOM 13096 C CA . PHE B 1 703 ? 2.576 27.625 42.031 1 82.88 703 PHE B CA 1
ATOM 13097 C C . PHE B 1 703 ? 2.105 28.312 40.75 1 82.88 703 PHE B C 1
ATOM 13099 O O . PHE B 1 703 ? 1.091 29.016 40.75 1 82.88 703 PHE B O 1
ATOM 13106 N N . ALA B 1 704 ? 2.914 28.078 39.75 1 69.81 704 ALA B N 1
ATOM 13107 C CA . ALA B 1 704 ? 2.684 28.859 38.531 1 69.81 704 ALA B CA 1
ATOM 13108 C C . ALA B 1 704 ? 1.312 28.547 37.938 1 69.81 704 ALA B C 1
ATOM 13110 O O . ALA B 1 704 ? 0.713 29.391 37.25 1 69.81 704 ALA B O 1
ATOM 13111 N N . CYS B 1 705 ? 0.764 27.328 38.094 1 70.25 705 CYS B N 1
ATOM 13112 C CA . CYS B 1 705 ? -0.563 26.969 37.594 1 70.25 705 CYS B CA 1
ATOM 13113 C C . CYS B 1 705 ? -1.163 25.828 38.406 1 70.25 705 CYS B C 1
ATOM 13115 O O . CYS B 1 705 ? -0.679 24.703 38.344 1 70.25 705 CYS B O 1
ATOM 13117 N N . VAL B 1 706 ? -2.09 26.125 39.219 1 75.25 706 VAL B N 1
ATOM 13118 C CA . VAL B 1 706 ? -2.902 25.141 39.938 1 75.25 706 VAL B CA 1
ATOM 13119 C C . VAL B 1 706 ? -4.266 25.016 39.25 1 75.25 706 VAL B C 1
ATOM 13121 O O . VAL B 1 706 ? -5.055 25.953 39.25 1 75.25 706 VAL B O 1
ATOM 13124 N N . ASP B 1 707 ? -4.457 23.906 38.5 1 70.31 707 ASP B N 1
ATOM 13125 C CA . ASP B 1 707 ? -5.711 23.656 37.812 1 70.31 707 ASP B CA 1
ATOM 13126 C C . ASP B 1 707 ? -6.586 22.672 38.562 1 70.31 707 ASP B C 1
ATOM 13128 O O . ASP B 1 707 ? -6.25 21.484 38.656 1 70.31 707 ASP B O 1
ATOM 13132 N N . ASP B 1 708 ? -7.641 23.125 39.156 1 70.5 708 ASP B N 1
ATOM 13133 C CA . ASP B 1 708 ? -8.344 24.406 39.062 1 70.5 708 ASP B CA 1
ATOM 13134 C C . ASP B 1 708 ? -8.195 25.203 40.344 1 70.5 708 ASP B C 1
ATOM 13136 O O . ASP B 1 708 ? -8.312 26.422 40.344 1 70.5 708 ASP B O 1
ATOM 13140 N N . ALA B 1 709 ? -8.156 24.422 41.375 1 82.56 709 ALA B N 1
ATOM 13141 C CA . ALA B 1 709 ? -8.07 25.047 42.688 1 82.56 709 ALA B CA 1
ATOM 13142 C C . ALA B 1 709 ? -7.156 24.25 43.625 1 82.56 709 ALA B C 1
ATOM 13144 O O . ALA B 1 709 ? -7.004 23.031 43.469 1 82.56 709 ALA B O 1
ATOM 13145 N N . GLY B 1 710 ? -6.512 25.016 44.562 1 86.81 710 GLY B N 1
ATOM 13146 C CA . GLY B 1 710 ? -5.602 24.328 45.438 1 86.81 710 GLY B CA 1
ATOM 13147 C C . GLY B 1 710 ? -5.539 24.953 46.844 1 86.81 710 GLY B C 1
ATOM 13148 O O . GLY B 1 710 ? -5.805 26.141 47 1 86.81 710 GLY B O 1
ATOM 13149 N N . THR B 1 711 ? -5.406 24.141 47.781 1 89.12 711 THR B N 1
ATOM 13150 C CA . THR B 1 711 ? -5.141 24.578 49.156 1 89.12 711 THR B CA 1
ATOM 13151 C C . THR B 1 711 ? -3.752 24.125 49.594 1 89.12 711 THR B C 1
ATOM 13153 O O . THR B 1 711 ? -3.422 22.938 49.531 1 89.12 711 THR B O 1
ATOM 13156 N N . LEU B 1 712 ? -3.006 25.125 49.938 1 92.12 712 LEU B N 1
ATOM 13157 C CA . LEU B 1 712 ? -1.616 24.891 50.312 1 92.12 712 LEU B CA 1
ATOM 13158 C C . LEU B 1 712 ? -1.495 24.625 51.812 1 92.12 712 LEU B C 1
ATOM 13160 O O . LEU B 1 712 ? -2.127 25.297 52.625 1 92.12 712 LEU B O 1
ATOM 13164 N N . TRP B 1 713 ? -0.702 23.594 52.188 1 90.31 713 TRP B N 1
ATOM 13165 C CA . TRP B 1 713 ? -0.367 23.234 53.562 1 90.31 713 TRP B CA 1
ATOM 13166 C C . TRP B 1 713 ? 1.143 23.25 53.781 1 90.31 713 TRP B C 1
ATOM 13168 O O . TRP B 1 713 ? 1.903 22.781 52.906 1 90.31 713 TRP B O 1
ATOM 13178 N N . VAL B 1 714 ? 1.527 23.797 54.781 1 91.31 714 VAL B N 1
ATOM 13179 C CA . VAL B 1 714 ? 2.93 23.781 55.188 1 91.31 714 VAL B CA 1
ATOM 13180 C C . VAL B 1 714 ? 3.051 23.25 56.594 1 91.31 714 VAL B C 1
ATOM 13182 O O . VAL B 1 714 ? 2.439 23.797 57.531 1 91.31 714 VAL B O 1
ATOM 13185 N N . ASN B 1 715 ? 3.834 22.172 56.719 1 89.56 715 ASN B N 1
ATOM 13186 C CA . ASN B 1 715 ? 4.043 21.516 58 1 89.56 715 ASN B CA 1
ATOM 13187 C C . ASN B 1 715 ? 2.719 21.234 58.719 1 89.56 715 ASN B C 1
ATOM 13189 O O . ASN B 1 715 ? 2.572 21.531 59.875 1 89.56 715 ASN B O 1
ATOM 13193 N N . GLY B 1 716 ? 1.751 20.781 57.938 1 84.56 716 GLY B N 1
ATOM 13194 C CA . GLY B 1 716 ? 0.479 20.312 58.438 1 84.56 716 GLY B CA 1
ATOM 13195 C C . GLY B 1 716 ? -0.525 21.422 58.656 1 84.56 716 GLY B C 1
ATOM 13196 O O . GLY B 1 716 ? -1.658 21.172 59.094 1 84.56 716 GLY B O 1
ATOM 13197 N N . LYS B 1 717 ? -0.113 22.594 58.438 1 88.25 717 LYS B N 1
ATOM 13198 C CA . LYS B 1 717 ? -1.02 23.719 58.594 1 88.25 717 LYS B CA 1
ATOM 13199 C C . LYS B 1 717 ? -1.489 24.281 57.281 1 88.25 717 LYS B C 1
ATOM 13201 O O . LYS B 1 717 ? -0.699 24.391 56.344 1 88.25 717 LYS B O 1
ATOM 13206 N N . GLU B 1 718 ? -2.746 24.625 57.188 1 89.38 718 GLU B N 1
ATOM 13207 C CA . GLU B 1 718 ? -3.279 25.266 56 1 89.38 718 GLU B CA 1
ATOM 13208 C C . GLU B 1 718 ? -2.781 26.719 55.906 1 89.38 718 GLU B C 1
ATOM 13210 O O . GLU B 1 718 ? -2.883 27.484 56.844 1 89.38 718 GLU B O 1
ATOM 13215 N N . VAL B 1 719 ? -2.217 27.031 54.812 1 90.06 719 VAL B N 1
ATOM 13216 C CA . VAL B 1 719 ? -1.565 28.328 54.625 1 90.06 719 VAL B CA 1
ATOM 13217 C C . VAL B 1 719 ? -2.436 29.234 53.781 1 90.06 719 VAL B C 1
ATOM 13219 O O . VAL B 1 719 ? -2.609 30.422 54.094 1 90.06 719 VAL B O 1
ATOM 13222 N N . ALA B 1 720 ? -2.869 28.797 52.625 1 87.69 720 ALA B N 1
ATOM 13223 C CA . ALA B 1 720 ? -3.629 29.609 51.688 1 87.69 720 ALA B CA 1
ATOM 13224 C C . ALA B 1 720 ? -4.371 28.734 50.688 1 87.69 720 ALA B C 1
ATOM 13226 O O . ALA B 1 720 ? -4.055 27.547 50.531 1 87.69 720 ALA B O 1
ATOM 13227 N N . SER B 1 721 ? -5.371 29.203 50.156 1 89.06 721 SER B N 1
ATOM 13228 C CA . SER B 1 721 ? -6.105 28.547 49.062 1 89.06 721 SER B CA 1
ATOM 13229 C C . SER B 1 721 ? -6.117 29.406 47.812 1 89.06 721 SER B C 1
ATOM 13231 O O . SER B 1 721 ? -5.957 30.625 47.875 1 89.06 721 SER B O 1
ATOM 13233 N N . HIS B 1 722 ? -6.125 28.812 46.75 1 83.69 722 HIS B N 1
ATOM 13234 C CA . HIS B 1 722 ? -6.09 29.422 45.438 1 83.69 722 HIS B CA 1
ATOM 13235 C C . HIS B 1 722 ? -7.18 28.844 44.531 1 83.69 722 HIS B C 1
ATOM 13237 O O . HIS B 1 722 ? -7.328 27.609 44.438 1 83.69 722 HIS B O 1
ATOM 13243 N N . ASP B 1 723 ? -8.055 29.562 43.969 1 75.56 723 ASP B N 1
ATOM 13244 C CA . ASP B 1 723 ? -9.156 29.047 43.156 1 75.56 723 ASP B CA 1
ATOM 13245 C C . ASP B 1 723 ? -9.148 29.688 41.781 1 75.56 723 ASP B C 1
ATOM 13247 O O . ASP B 1 723 ? -10.195 29.844 41.156 1 75.56 723 ASP B O 1
ATOM 13251 N N . ALA B 1 724 ? -7.98 30.078 41.375 1 65 724 ALA B N 1
ATOM 13252 C CA . ALA B 1 724 ? -7.844 30.672 40.062 1 65 724 ALA B CA 1
ATOM 13253 C C . ALA B 1 724 ? -6.785 29.953 39.219 1 65 724 ALA B C 1
ATOM 13255 O O . ALA B 1 724 ? -5.586 30.172 39.406 1 65 724 ALA B O 1
ATOM 13256 N N . TRP B 1 725 ? -7.195 29.125 38.281 1 64.12 725 TRP B N 1
ATOM 13257 C CA . TRP B 1 725 ? -6.258 28.281 37.562 1 64.12 725 TRP B CA 1
ATOM 13258 C C . TRP B 1 725 ? -5.367 29.125 36.656 1 64.12 725 TRP B C 1
ATOM 13260 O O . TRP B 1 725 ? -4.273 28.688 36.281 1 64.12 725 TRP B O 1
ATOM 13270 N N . ASP B 1 726 ? -5.836 30.312 36.344 1 53.75 726 ASP B N 1
ATOM 13271 C CA . ASP B 1 726 ? -5.152 31.141 35.344 1 53.75 726 ASP B CA 1
ATOM 13272 C C . ASP B 1 726 ? -4.172 32.094 36.031 1 53.75 726 ASP B C 1
ATOM 13274 O O . ASP B 1 726 ? -3.572 32.938 35.344 1 53.75 726 ASP B O 1
ATOM 13278 N N . LYS B 1 727 ? -4.059 32.062 37.25 1 63.59 727 LYS B N 1
ATOM 13279 C CA . LYS B 1 727 ? -3.117 32.906 37.969 1 63.59 727 LYS B CA 1
ATOM 13280 C C . LYS B 1 727 ? -2.186 32.062 38.844 1 63.59 727 LYS B C 1
ATOM 13282 O O . LYS B 1 727 ? -2.588 31.016 39.344 1 63.59 727 LYS B O 1
ATOM 13287 N N . PRO B 1 728 ? -0.976 32.656 38.938 1 71.19 728 PRO B N 1
ATOM 13288 C CA . PRO B 1 728 ? -0.101 31.938 39.844 1 71.19 728 PRO B CA 1
ATOM 13289 C C . PRO B 1 728 ? -0.576 32.031 41.312 1 71.19 728 PRO B C 1
ATOM 13291 O O . PRO B 1 728 ? -1.168 33.031 41.688 1 71.19 728 PRO B O 1
ATOM 13294 N N . PHE B 1 729 ? -0.526 30.969 42.031 1 81.56 729 PHE B N 1
ATOM 13295 C CA . PHE B 1 729 ? -0.754 30.906 43.469 1 81.56 729 PHE B CA 1
ATOM 13296 C C . PHE B 1 729 ? 0.524 31.219 44.219 1 81.56 729 PHE B C 1
ATOM 13298 O O . PHE B 1 729 ? 1.455 30.406 44.25 1 81.56 729 PHE B O 1
ATOM 13305 N N . VAL B 1 730 ? 0.63 32.531 44.594 1 78.94 730 VAL B N 1
ATOM 13306 C CA . VAL B 1 730 ? 1.824 32.969 45.312 1 78.94 730 VAL B CA 1
ATOM 13307 C C . VAL B 1 730 ? 1.505 33.156 46.812 1 78.94 730 VAL B C 1
ATOM 13309 O O . VAL B 1 730 ? 0.539 33.812 47.156 1 78.94 730 VAL B O 1
ATOM 13312 N N . VAL B 1 731 ? 2.285 32.562 47.688 1 86.31 731 VAL B N 1
ATOM 13313 C CA . VAL B 1 731 ? 2.057 32.625 49.125 1 86.31 731 VAL B CA 1
ATOM 13314 C C . VAL B 1 731 ? 3.383 32.844 49.844 1 86.31 731 VAL B C 1
ATOM 13316 O O . VAL B 1 731 ? 4.395 32.25 49.531 1 86.31 731 VAL B O 1
ATOM 13319 N N . ASN B 1 732 ? 3.402 33.844 50.656 1 82.25 732 ASN B N 1
ATOM 13320 C CA . ASN B 1 732 ? 4.516 33.969 51.594 1 82.25 732 ASN B CA 1
ATOM 13321 C C . ASN B 1 732 ? 4.402 32.938 52.719 1 82.25 732 ASN B C 1
ATOM 13323 O O . ASN B 1 732 ? 3.527 33.062 53.594 1 82.25 732 ASN B O 1
ATOM 13327 N N . ILE B 1 733 ? 5.281 31.953 52.812 1 88.88 733 ILE B N 1
ATOM 13328 C CA . ILE B 1 733 ? 5.121 30.875 53.75 1 88.88 733 ILE B CA 1
ATOM 13329 C C . ILE B 1 733 ? 6.07 31.078 54.938 1 88.88 733 ILE B C 1
ATOM 13331 O O . ILE B 1 733 ? 6.203 30.203 55.812 1 88.88 733 ILE B O 1
ATOM 13335 N N . ALA B 1 734 ? 6.641 32.219 54.969 1 86.5 734 ALA B N 1
ATOM 13336 C CA . ALA B 1 734 ? 7.625 32.531 56 1 86.5 734 ALA B CA 1
ATOM 13337 C C . ALA B 1 734 ? 7.078 32.219 57.406 1 86.5 734 ALA B C 1
ATOM 13339 O O . ALA B 1 734 ? 7.762 31.609 58.219 1 86.5 734 ALA B O 1
ATOM 13340 N N . PRO B 1 735 ? 5.809 32.562 57.688 1 88.44 735 PRO B N 1
ATOM 13341 C CA . PRO B 1 735 ? 5.309 32.344 59.031 1 88.44 735 PRO B CA 1
ATOM 13342 C C . PRO B 1 735 ? 5.145 30.859 59.344 1 88.44 735 PRO B C 1
ATOM 13344 O O . PRO B 1 735 ? 4.977 30.484 60.5 1 88.44 735 PRO B O 1
ATOM 13347 N N . TYR B 1 736 ? 5.254 30 58.406 1 91.19 736 TYR B N 1
ATOM 13348 C CA . TYR B 1 736 ? 4.875 28.609 58.594 1 91.19 736 TYR B CA 1
ATOM 13349 C C . TYR B 1 736 ? 6.09 27.703 58.5 1 91.19 736 TYR B C 1
ATOM 13351 O O . TYR B 1 736 ? 5.957 26.469 58.562 1 91.19 736 TYR B O 1
ATOM 13359 N N . ILE B 1 737 ? 7.238 28.234 58.219 1 91.25 737 ILE B N 1
ATOM 13360 C CA . ILE B 1 737 ? 8.398 27.391 58 1 91.25 737 ILE B CA 1
ATOM 13361 C C . ILE B 1 737 ? 9.391 27.547 59.125 1 91.25 737 ILE B C 1
ATOM 13363 O O . ILE B 1 737 ? 9.297 28.484 59.938 1 91.25 737 ILE B O 1
ATOM 13367 N N . HIS B 1 738 ? 10.266 26.547 59.312 1 90.12 738 HIS B N 1
ATOM 13368 C CA . HIS B 1 738 ? 11.391 26.547 60.25 1 90.12 738 HIS B CA 1
ATOM 13369 C C . HIS B 1 738 ? 12.68 26.094 59.562 1 90.12 738 HIS B C 1
ATOM 13371 O O . HIS B 1 738 ? 12.641 25.625 58.406 1 90.12 738 HIS B O 1
ATOM 13377 N N . ASN B 1 739 ? 13.719 26.359 60.25 1 87.19 739 ASN B N 1
ATOM 13378 C CA . ASN B 1 739 ? 15.008 25.891 59.75 1 87.19 739 ASN B CA 1
ATOM 13379 C C . ASN B 1 739 ? 15.031 24.375 59.594 1 87.19 739 ASN B C 1
ATOM 13381 O O . ASN B 1 739 ? 14.562 23.656 60.5 1 87.19 739 ASN B O 1
ATOM 13385 N N . GLY B 1 740 ? 15.523 23.969 58.438 1 88.38 740 GLY B N 1
ATOM 13386 C CA . GLY B 1 740 ? 15.57 22.531 58.156 1 88.38 740 GLY B CA 1
ATOM 13387 C C . GLY B 1 740 ? 14.461 22.078 57.219 1 88.38 740 GLY B C 1
ATOM 13388 O O . GLY B 1 740 ? 14.039 22.812 56.344 1 88.38 740 GLY B O 1
ATOM 13389 N N . LYS B 1 741 ? 14.07 20.797 57.438 1 90.62 741 LYS B N 1
ATOM 13390 C CA . LYS B 1 741 ? 13.117 20.141 56.531 1 90.62 741 LYS B CA 1
ATOM 13391 C C . LYS B 1 741 ? 11.688 20.594 56.844 1 90.62 741 LYS B C 1
ATOM 13393 O O . LYS B 1 741 ? 11.266 20.609 58 1 90.62 741 LYS B O 1
ATOM 13398 N N . ASN B 1 742 ? 10.969 21.109 55.844 1 92.06 742 ASN B N 1
ATOM 13399 C CA . ASN B 1 742 ? 9.562 21.5 55.938 1 92.06 742 ASN B CA 1
ATOM 13400 C C . ASN B 1 742 ? 8.711 20.734 54.906 1 92.06 742 ASN B C 1
ATOM 13402 O O . ASN B 1 742 ? 9.109 20.578 53.75 1 92.06 742 ASN B O 1
ATOM 13406 N N . ASP B 1 743 ? 7.668 20.266 55.406 1 90.88 743 ASP B N 1
ATOM 13407 C CA . ASP B 1 743 ? 6.73 19.562 54.531 1 90.88 743 ASP B CA 1
ATOM 13408 C C . ASP B 1 743 ? 5.785 20.531 53.844 1 90.88 743 ASP B C 1
ATOM 13410 O O . ASP B 1 743 ? 5.117 21.344 54.5 1 90.88 743 ASP B O 1
ATOM 13414 N N . ILE B 1 744 ? 5.797 20.484 52.5 1 92.25 744 ILE B N 1
ATOM 13415 C CA . ILE B 1 744 ? 4.879 21.297 51.719 1 92.25 744 ILE B CA 1
ATOM 13416 C C . ILE B 1 744 ? 3.879 20.375 51 1 92.25 744 ILE B C 1
ATOM 13418 O O . ILE B 1 744 ? 4.262 19.359 50.406 1 92.25 744 ILE B O 1
ATOM 13422 N N . ALA B 1 745 ? 2.645 20.641 51.156 1 91.5 745 ALA B N 1
ATOM 13423 C CA . ALA B 1 745 ? 1.608 19.891 50.469 1 91.5 745 ALA B CA 1
ATOM 13424 C C . ALA B 1 745 ? 0.551 20.828 49.875 1 91.5 745 ALA B C 1
ATOM 13426 O O . ALA B 1 745 ? 0.253 21.875 50.469 1 91.5 745 ALA B O 1
ATOM 13427 N N . ILE B 1 746 ? 0.044 20.484 48.688 1 89.44 746 ILE B N 1
ATOM 13428 C CA . ILE B 1 746 ? -1.076 21.219 48.125 1 89.44 746 ILE B CA 1
ATOM 13429 C C . ILE B 1 746 ? -2.139 20.25 47.625 1 89.44 746 ILE B C 1
ATOM 13431 O O . ILE B 1 746 ? -1.817 19.234 46.969 1 89.44 746 ILE B O 1
ATOM 13435 N N . ILE B 1 747 ? -3.303 20.453 48.062 1 86.69 747 ILE B N 1
ATOM 13436 C CA . ILE B 1 747 ? -4.453 19.719 47.531 1 86.69 747 ILE B CA 1
ATOM 13437 C C . ILE B 1 747 ? -5.051 20.469 46.344 1 86.69 747 ILE B C 1
ATOM 13439 O O . ILE B 1 747 ? -5.453 21.625 46.469 1 86.69 747 ILE B O 1
ATOM 13443 N N . VAL B 1 748 ? -5.004 19.75 45.219 1 84.88 748 VAL B N 1
ATOM 13444 C CA . VAL B 1 748 ? -5.508 20.344 44 1 84.88 748 VAL B CA 1
ATOM 13445 C C . VAL B 1 748 ? -6.832 19.703 43.594 1 84.88 748 VAL B C 1
ATOM 13447 O O . VAL B 1 748 ? -6.93 18.469 43.531 1 84.88 748 VAL B O 1
ATOM 13450 N N . ARG B 1 749 ? -7.844 20.422 43.469 1 81.56 749 ARG B N 1
ATOM 13451 C CA . ARG B 1 749 ? -9.156 19.984 43 1 81.56 749 ARG B CA 1
ATOM 13452 C C . ARG B 1 749 ? -9.375 20.406 41.531 1 81.56 749 ARG B C 1
ATOM 13454 O O . ARG B 1 749 ? -9.102 21.547 41.156 1 81.56 749 ARG B O 1
ATOM 13461 N N . ASN B 1 750 ? -9.719 19.375 40.719 1 75.62 750 ASN B N 1
ATOM 13462 C CA . ASN B 1 750 ? -9.992 19.609 39.312 1 75.62 750 ASN B CA 1
ATOM 13463 C C . ASN B 1 750 ? -11.469 19.406 38.969 1 75.62 750 ASN B C 1
ATOM 13465 O O . ASN B 1 750 ? -12.039 18.359 39.312 1 75.62 750 ASN B O 1
ATOM 13469 N N . GLN B 1 751 ? -12.07 20.359 38.469 1 67.31 751 GLN B N 1
ATOM 13470 C CA . GLN B 1 751 ? -13.461 20.25 38.031 1 67.31 751 GLN B CA 1
ATOM 13471 C C . GLN B 1 751 ? -13.555 19.859 36.562 1 67.31 751 GLN B C 1
ATOM 13473 O O . GLN B 1 751 ? -14.508 19.203 36.156 1 67.31 751 GLN B O 1
ATOM 13478 N N . SER B 1 752 ? -12.672 20.375 35.781 1 61.25 752 SER B N 1
ATOM 13479 C CA . SER B 1 752 ? -12.641 20.062 34.344 1 61.25 752 SER B CA 1
ATOM 13480 C C . SER B 1 752 ? -11.258 20.328 33.75 1 61.25 752 SER B C 1
ATOM 13482 O O . SER B 1 752 ? -10.438 21.016 34.375 1 61.25 752 SER B O 1
ATOM 13484 N N . GLY B 1 753 ? -10.945 19.719 32.719 1 57.22 753 GLY B N 1
ATOM 13485 C CA . GLY B 1 753 ? -9.688 19.938 32 1 57.22 753 GLY B CA 1
ATOM 13486 C C . GLY B 1 753 ? -8.578 19.016 32.469 1 57.22 753 GLY B C 1
ATOM 13487 O O . GLY B 1 753 ? -8.844 17.922 32.969 1 57.22 753 GLY B O 1
ATOM 13488 N N . ALA B 1 754 ? -7.359 19.406 32.281 1 61.06 754 ALA B N 1
ATOM 13489 C CA . ALA B 1 754 ? -6.199 18.562 32.562 1 61.06 754 ALA B CA 1
ATOM 13490 C C . ALA B 1 754 ? -6.082 18.297 34.062 1 61.06 754 ALA B C 1
ATOM 13492 O O . ALA B 1 754 ? -5.938 17.156 34.5 1 61.06 754 ALA B O 1
ATOM 13493 N N . GLY B 1 755 ? -6.324 19.406 34.844 1 66.56 755 GLY B N 1
ATOM 13494 C CA . GLY B 1 755 ? -6.262 19.328 36.312 1 66.56 755 GLY B CA 1
ATOM 13495 C C . GLY B 1 755 ? -4.855 19.109 36.844 1 66.56 755 GLY B C 1
ATOM 13496 O O . GLY B 1 755 ? -4.008 18.562 36.125 1 66.56 755 GLY B O 1
ATOM 13497 N N . GLY B 1 756 ? -4.555 19.672 38.094 1 75.88 756 GLY B N 1
ATOM 13498 C CA . GLY B 1 756 ? -3.283 19.453 38.75 1 75.88 756 GLY B CA 1
ATOM 13499 C C . GLY B 1 756 ? -2.365 20.656 38.719 1 75.88 756 GLY B C 1
ATOM 13500 O O . GLY B 1 756 ? -2.828 21.797 38.562 1 75.88 756 GLY B O 1
ATOM 13501 N N . LEU B 1 757 ? -1.07 20.391 39.031 1 76.12 757 LEU B N 1
ATOM 13502 C CA . LEU B 1 757 ? -0.016 21.391 38.906 1 76.12 757 LEU B CA 1
ATOM 13503 C C . LEU B 1 757 ? 0.55 21.391 37.469 1 76.12 757 LEU B C 1
ATOM 13505 O O . LEU B 1 757 ? 1.314 20.5 37.094 1 76.12 757 LEU B O 1
ATOM 13509 N N . LEU B 1 758 ? 0.089 22.359 36.75 1 66.44 758 LEU B N 1
ATOM 13510 C CA . LEU B 1 758 ? 0.338 22.328 35.312 1 66.44 758 LEU B CA 1
ATOM 13511 C C . LEU B 1 758 ? 1.619 23.078 34.969 1 66.44 758 LEU B C 1
ATOM 13513 O O . LEU B 1 758 ? 2.107 22.984 33.844 1 66.44 758 LEU B O 1
ATOM 13517 N N . LYS B 1 759 ? 2.139 23.938 35.906 1 66.19 759 LYS B N 1
ATOM 13518 C CA . LYS B 1 759 ? 3.393 24.656 35.75 1 66.19 759 LYS B CA 1
ATOM 13519 C C . LYS B 1 759 ? 4.309 24.469 36.938 1 66.19 759 LYS B C 1
ATOM 13521 O O . LYS B 1 759 ? 3.936 23.812 37.938 1 66.19 759 LYS B O 1
ATOM 13526 N N . GLY B 1 760 ? 5.469 25 36.812 1 68.75 760 GLY B N 1
ATOM 13527 C CA . GLY B 1 760 ? 6.488 24.828 37.812 1 68.75 760 GLY B CA 1
ATOM 13528 C C . GLY B 1 760 ? 6.129 25.5 39.125 1 68.75 760 GLY B C 1
ATOM 13529 O O . GLY B 1 760 ? 5.238 26.344 39.188 1 68.75 760 GLY B O 1
ATOM 13530 N N . VAL B 1 761 ? 6.664 24.953 40.25 1 78.5 761 VAL B N 1
ATOM 13531 C CA . VAL B 1 761 ? 6.602 25.531 41.594 1 78.5 761 VAL B CA 1
ATOM 13532 C C . VAL B 1 761 ? 7.973 26.078 41.969 1 78.5 761 VAL B C 1
ATOM 13534 O O . VAL B 1 761 ? 9 25.453 41.719 1 78.5 761 VAL B O 1
ATOM 13537 N N . ARG B 1 762 ? 7.961 27.312 42.438 1 76.19 762 ARG B N 1
ATOM 13538 C CA . ARG B 1 762 ? 9.25 27.906 42.781 1 76.19 762 ARG B CA 1
ATOM 13539 C C . ARG B 1 762 ? 9.164 28.656 44.094 1 76.19 762 ARG B C 1
ATOM 13541 O O . ARG B 1 762 ? 8.086 29.094 44.5 1 76.19 762 ARG B O 1
ATOM 13548 N N . LEU B 1 763 ? 10.312 28.766 44.812 1 77.12 763 LEU B N 1
ATOM 13549 C CA . LEU B 1 763 ? 10.531 29.656 45.938 1 77.12 763 LEU B CA 1
ATOM 13550 C C . LEU B 1 763 ? 11.328 30.891 45.531 1 77.12 763 LEU B C 1
ATOM 13552 O O . LEU B 1 763 ? 12.289 30.781 44.781 1 77.12 763 LEU B O 1
ATOM 13556 N N . PHE B 1 764 ? 10.758 32.094 45.844 1 70.19 764 PHE B N 1
ATOM 13557 C CA . PHE B 1 764 ? 11.523 33.312 45.5 1 70.19 764 PHE B CA 1
ATOM 13558 C C . PHE B 1 764 ? 11.414 34.344 46.594 1 70.19 764 PHE B C 1
ATOM 13560 O O . PHE B 1 764 ? 10.625 34.188 47.531 1 70.19 764 PHE B O 1
ATOM 13567 N N . SER B 1 765 ? 12.328 35.312 46.594 1 67.12 765 SER B N 1
ATOM 13568 C CA . SER B 1 765 ? 12.281 36.469 47.469 1 67.12 765 SER B CA 1
ATOM 13569 C C . SER B 1 765 ? 11.531 37.625 46.812 1 67.12 765 SER B C 1
ATOM 13571 O O . SER B 1 765 ? 11.539 37.75 45.594 1 67.12 765 SER B O 1
ATOM 13573 N N . GLU B 1 766 ? 10.664 38.312 47.531 1 59.28 766 GLU B N 1
ATOM 13574 C CA . GLU B 1 766 ? 9.984 39.469 46.969 1 59.28 766 GLU B CA 1
ATOM 13575 C C . GLU B 1 766 ? 10.992 40.5 46.469 1 59.28 766 GLU B C 1
ATOM 13577 O O . GLU B 1 766 ? 11.844 40.969 47.25 1 59.28 766 GLU B O 1
ATOM 13582 N N . LEU B 1 767 ? 11.227 40.531 45.219 1 59.53 767 LEU B N 1
ATOM 13583 C CA . LEU B 1 767 ? 12.203 41.406 44.594 1 59.53 767 LEU B CA 1
ATOM 13584 C C . LEU B 1 767 ? 11.672 42.844 44.5 1 59.53 767 LEU B C 1
ATOM 13586 O O . LEU B 1 767 ? 10.5 43.062 44.219 1 59.53 767 LEU B O 1
ATOM 13590 N N . ARG B 1 768 ? 12.359 43.812 45.156 1 66.25 768 ARG B N 1
ATOM 13591 C CA . ARG B 1 768 ? 11.984 45.219 45.062 1 66.25 768 ARG B CA 1
ATOM 13592 C C . ARG B 1 768 ? 13.102 46.031 44.406 1 66.25 768 ARG B C 1
ATOM 13594 O O . ARG B 1 768 ? 14.273 45.875 44.75 1 66.25 768 ARG B O 1
ATOM 13601 N N . ILE B 1 769 ? 12.773 46.75 43.219 1 76.38 769 ILE B N 1
ATOM 13602 C CA . ILE B 1 769 ? 13.672 47.75 42.625 1 76.38 769 ILE B CA 1
ATOM 13603 C C . ILE B 1 769 ? 13.812 48.906 43.594 1 76.38 769 ILE B C 1
ATOM 13605 O O . ILE B 1 769 ? 12.828 49.562 43.938 1 76.38 769 ILE B O 1
ATOM 13609 N N . LYS B 1 770 ? 14.977 49.188 44.094 1 78.19 770 LYS B N 1
ATOM 13610 C CA . LYS B 1 770 ? 15.219 50.25 45.062 1 78.19 770 LYS B CA 1
ATOM 13611 C C . LYS B 1 770 ? 15.523 51.562 44.344 1 78.19 770 LYS B C 1
ATOM 13613 O O . LYS B 1 770 ? 15.148 52.625 44.812 1 78.19 770 LYS B O 1
ATOM 13618 N N . LYS B 1 771 ? 16.281 51.5 43.25 1 86.12 771 LYS B N 1
ATOM 13619 C CA . LYS B 1 771 ? 16.625 52.656 42.469 1 86.12 771 LYS B CA 1
ATOM 13620 C C . LYS B 1 771 ? 16.375 52.406 40.969 1 86.12 771 LYS B C 1
ATOM 13622 O O . LYS B 1 771 ? 17.062 51.562 40.375 1 86.12 771 LYS B O 1
ATOM 13627 N N . LEU B 1 772 ? 15.5 53.156 40.469 1 89.69 772 LEU B N 1
ATOM 13628 C CA . LEU B 1 772 ? 15.188 53.031 39.062 1 89.69 772 LEU B CA 1
ATOM 13629 C C . LEU B 1 772 ? 16.281 53.656 38.188 1 89.69 772 LEU B C 1
ATOM 13631 O O . LEU B 1 772 ? 16.812 54.719 38.531 1 89.69 772 LEU B O 1
ATOM 13635 N N . LEU B 1 773 ? 16.609 53.031 37.125 1 92.19 773 LEU B N 1
ATOM 13636 C CA . LEU B 1 773 ? 17.562 53.562 36.156 1 92.19 773 LEU B CA 1
ATOM 13637 C C . LEU B 1 773 ? 16.828 54.125 34.969 1 92.19 773 LEU B C 1
ATOM 13639 O O . LEU B 1 773 ? 15.688 53.75 34.688 1 92.19 773 LEU B O 1
ATOM 13643 N N . GLN B 1 774 ? 17.5 55.125 34.312 1 92.81 774 GLN B N 1
ATOM 13644 C CA . GLN B 1 774 ? 17.016 55.625 33.031 1 92.81 774 GLN B CA 1
ATOM 13645 C C . GLN B 1 774 ? 17.438 54.719 31.875 1 92.81 774 GLN B C 1
ATOM 13647 O O . GLN B 1 774 ? 18.578 54.25 31.828 1 92.81 774 GLN B O 1
ATOM 13652 N N . TRP B 1 775 ? 16.484 54.438 31.094 1 96.12 775 TRP B N 1
ATOM 13653 C CA . TRP B 1 775 ? 16.766 53.5 30.016 1 96.12 775 TRP B CA 1
ATOM 13654 C C . TRP B 1 775 ? 16.453 54.125 28.656 1 96.12 775 TRP B C 1
ATOM 13656 O O . TRP B 1 775 ? 15.672 55.062 28.562 1 96.12 775 TRP B O 1
ATOM 13666 N N . GLU B 1 776 ? 17.141 53.656 27.641 1 97.25 776 GLU B N 1
ATOM 13667 C CA . GLU B 1 776 ? 16.812 53.875 26.234 1 97.25 776 GLU B CA 1
ATOM 13668 C C . GLU B 1 776 ? 16.391 52.562 25.562 1 97.25 776 GLU B C 1
ATOM 13670 O O . GLU B 1 776 ? 16.766 51.469 26 1 97.25 776 GLU B O 1
ATOM 13675 N N . VAL B 1 777 ? 15.523 52.719 24.516 1 97.25 777 VAL B N 1
ATOM 13676 C CA . VAL B 1 777 ? 15.008 51.531 23.812 1 97.25 777 VAL B CA 1
ATOM 13677 C C . VAL B 1 777 ? 15.211 51.719 22.312 1 97.25 777 VAL B C 1
ATOM 13679 O O . VAL B 1 777 ? 15.109 52.812 21.781 1 97.25 777 VAL B O 1
ATOM 13682 N N . SER B 1 778 ? 15.672 50.719 21.641 1 96.81 778 SER B N 1
ATOM 13683 C CA . SER B 1 778 ? 15.648 50.562 20.203 1 96.81 778 SER B CA 1
ATOM 13684 C C . SER B 1 778 ? 14.602 49.562 19.766 1 96.81 778 SER B C 1
ATOM 13686 O O . SER B 1 778 ? 14.617 48.406 20.203 1 96.81 778 SER B O 1
ATOM 13688 N N . SER B 1 779 ? 13.719 49.938 18.828 1 94.5 779 SER B N 1
ATOM 13689 C CA . SER B 1 779 ? 12.586 49.094 18.438 1 94.5 779 SER B CA 1
ATOM 13690 C C . SER B 1 779 ? 13.055 47.875 17.656 1 94.5 779 SER B C 1
ATOM 13692 O O . SER B 1 779 ? 12.289 46.938 17.469 1 94.5 779 SER B O 1
ATOM 13694 N N . ASP B 1 780 ? 14.297 47.906 17.219 1 94.44 780 ASP B N 1
ATOM 13695 C CA . ASP B 1 780 ? 14.836 46.812 16.453 1 94.44 780 ASP B CA 1
ATOM 13696 C C . ASP B 1 780 ? 16.297 46.531 16.797 1 94.44 780 ASP B C 1
ATOM 13698 O O . ASP B 1 780 ? 16.922 47.344 17.5 1 94.44 780 ASP B O 1
ATOM 13702 N N . LEU B 1 781 ? 16.781 45.438 16.281 1 94.25 781 LEU B N 1
ATOM 13703 C CA . LEU B 1 781 ? 18.203 45.156 16.406 1 94.25 781 LEU B CA 1
ATOM 13704 C C . LEU B 1 781 ? 19.047 46.156 15.617 1 94.25 781 LEU B C 1
ATOM 13706 O O . LEU B 1 781 ? 18.562 46.719 14.641 1 94.25 781 LEU B O 1
ATOM 13710 N N . GLY B 1 782 ? 20.25 46.281 16.094 1 91.06 782 GLY B N 1
ATOM 13711 C CA . GLY B 1 782 ? 21.188 47.156 15.367 1 91.06 782 GLY B CA 1
ATOM 13712 C C . GLY B 1 782 ? 21.406 46.719 13.938 1 91.06 782 GLY B C 1
ATOM 13713 O O . GLY B 1 782 ? 21.422 47.531 13.016 1 91.06 782 GLY B O 1
ATOM 13714 N N . GLY B 1 783 ? 21.609 45.438 13.703 1 89.56 783 GLY B N 1
ATOM 13715 C CA . GLY B 1 783 ? 21.828 44.906 12.367 1 89.56 783 GLY B CA 1
ATOM 13716 C C . GLY B 1 783 ? 20.672 45.156 11.414 1 89.56 783 GLY B C 1
ATOM 13717 O O . GLY B 1 783 ? 20.875 45.281 10.211 1 89.56 783 GLY B O 1
ATOM 13718 N N . VAL B 1 784 ? 19.438 45.188 11.883 1 91.62 784 VAL B N 1
ATOM 13719 C CA . VAL B 1 784 ? 18.281 45.531 11.055 1 91.62 784 VAL B CA 1
ATOM 13720 C C . VAL B 1 784 ? 18.297 47 10.695 1 91.62 784 VAL B C 1
ATOM 13722 O O . VAL B 1 784 ? 18.078 47.375 9.539 1 91.62 784 VAL B O 1
ATOM 13725 N N . VAL B 1 785 ? 18.609 47.781 11.672 1 91.12 785 VAL B N 1
ATOM 13726 C CA . VAL B 1 785 ? 18.656 49.25 11.484 1 91.12 785 VAL B CA 1
ATOM 13727 C C . VAL B 1 785 ? 19.75 49.594 10.477 1 91.12 785 VAL B C 1
ATOM 13729 O O . VAL B 1 785 ? 19.562 50.469 9.641 1 91.12 785 VAL B O 1
ATOM 13732 N N . GLN B 1 786 ? 20.812 48.875 10.531 1 88.69 786 GLN B N 1
ATOM 13733 C CA . GLN B 1 786 ? 21.953 49.125 9.641 1 88.69 786 GLN B CA 1
ATOM 13734 C C . GLN B 1 786 ? 21.781 48.375 8.32 1 88.69 786 GLN B C 1
ATOM 13736 O O . GLN B 1 786 ? 22.703 48.375 7.488 1 88.69 786 GLN B O 1
ATOM 13741 N N . LYS B 1 787 ? 20.703 47.562 8.117 1 88 787 LYS B N 1
ATOM 13742 C CA . LYS B 1 787 ? 20.312 46.906 6.879 1 88 787 LYS B CA 1
ATOM 13743 C C . LYS B 1 787 ? 21.219 45.719 6.582 1 88 787 LYS B C 1
ATOM 13745 O O . LYS B 1 787 ? 21.484 45.406 5.418 1 88 787 LYS B O 1
ATOM 13750 N N . ILE B 1 788 ? 21.734 45.188 7.594 1 84.81 788 ILE B N 1
ATOM 13751 C CA . ILE B 1 788 ? 22.469 43.938 7.43 1 84.81 788 ILE B CA 1
ATOM 13752 C C . ILE B 1 788 ? 21.531 42.875 6.863 1 84.81 788 ILE B C 1
ATOM 13754 O O . ILE B 1 788 ? 21.953 42.031 6.062 1 84.81 788 ILE B O 1
ATOM 13758 N N . CYS B 1 789 ? 20.297 42.906 7.172 1 81.5 789 CYS B N 1
ATOM 13759 C CA . CYS B 1 789 ? 19.297 41.938 6.773 1 81.5 789 CYS B CA 1
ATOM 13760 C C . CYS B 1 789 ? 19.062 41.969 5.266 1 81.5 789 CYS B C 1
ATOM 13762 O O . CYS B 1 789 ? 18.547 41 4.688 1 81.5 789 CYS B O 1
ATOM 13764 N N . ASP B 1 790 ? 19.406 43.094 4.594 1 81.5 790 ASP B N 1
ATOM 13765 C CA . ASP B 1 790 ? 19.281 43.219 3.146 1 81.5 790 ASP B CA 1
ATOM 13766 C C . ASP B 1 790 ? 20.5 42.656 2.432 1 81.5 790 ASP B C 1
ATOM 13768 O O . ASP B 1 790 ? 20.562 42.656 1.2 1 81.5 790 ASP B O 1
ATOM 13772 N N . GLY B 1 791 ? 21.344 42.125 3.141 1 73.75 791 GLY B N 1
ATOM 13773 C CA . GLY B 1 791 ? 22.547 41.562 2.576 1 73.75 791 GLY B CA 1
ATOM 13774 C C . GLY B 1 791 ? 23.656 42.562 2.391 1 73.75 791 GLY B C 1
ATOM 13775 O O . GLY B 1 791 ? 24.688 42.281 1.793 1 73.75 791 GLY B O 1
ATOM 13776 N N . ILE B 1 792 ? 23.344 43.75 2.699 1 69.62 792 ILE B N 1
ATOM 13777 C CA . ILE B 1 792 ? 24.328 44.812 2.523 1 69.62 792 ILE B CA 1
ATOM 13778 C C . ILE B 1 792 ? 25.406 44.719 3.602 1 69.62 792 ILE B C 1
ATOM 13780 O O . ILE B 1 792 ? 25.094 44.625 4.793 1 69.62 792 ILE B O 1
ATOM 13784 N N . THR B 1 793 ? 26.609 44.281 3.197 1 62.41 793 THR B N 1
ATOM 13785 C CA . THR B 1 793 ? 27.719 44.188 4.148 1 62.41 793 THR B CA 1
ATOM 13786 C C . THR B 1 793 ? 28.172 45.594 4.578 1 62.41 793 THR B C 1
ATOM 13788 O O . THR B 1 793 ? 28.594 46.406 3.748 1 62.41 793 THR B O 1
ATOM 13791 N N . THR B 1 794 ? 27.562 46.094 5.527 1 59.72 794 THR B N 1
ATOM 13792 C CA . THR B 1 794 ? 28.031 47.375 6.023 1 59.72 794 THR B CA 1
ATOM 13793 C C . THR B 1 794 ? 29.438 47.219 6.621 1 59.72 794 THR B C 1
ATOM 13795 O O . THR B 1 794 ? 29.938 46.125 6.781 1 59.72 794 THR B O 1
ATOM 13798 N N . ASN B 1 795 ? 30.172 48.375 6.969 1 55 795 ASN B N 1
ATOM 13799 C CA . ASN B 1 795 ? 31.516 48.594 7.469 1 55 795 ASN B CA 1
ATOM 13800 C C . ASN B 1 795 ? 31.812 47.75 8.695 1 55 795 ASN B C 1
ATOM 13802 O O . ASN B 1 795 ? 32.781 47.969 9.406 1 55 795 ASN B O 1
ATOM 13806 N N . GLY B 1 796 ? 31.016 46.656 8.945 1 59.75 796 GLY B N 1
ATOM 13807 C CA . GLY B 1 796 ? 31.375 45.969 10.164 1 59.75 796 GLY B CA 1
ATOM 13808 C C . GLY B 1 796 ? 32.438 44.906 9.953 1 59.75 796 GLY B C 1
ATOM 13809 O O . GLY B 1 796 ? 32.906 44.688 8.828 1 59.75 796 GLY B O 1
ATOM 13810 N N . ASN B 1 797 ? 33.156 44.344 10.984 1 75.25 797 ASN B N 1
ATOM 13811 C CA . ASN B 1 797 ? 34.188 43.312 11.039 1 75.25 797 ASN B CA 1
ATOM 13812 C C . ASN B 1 797 ? 33.625 41.938 10.727 1 75.25 797 ASN B C 1
ATOM 13814 O O . ASN B 1 797 ? 33.281 41.188 11.633 1 75.25 797 ASN B O 1
ATOM 13818 N N . TRP B 1 798 ? 33.312 41.656 9.461 1 88.75 798 TRP B N 1
ATOM 13819 C CA . TRP B 1 798 ? 32.844 40.344 9.062 1 88.75 798 TRP B CA 1
ATOM 13820 C C . TRP B 1 798 ? 34 39.344 8.961 1 88.75 798 TRP B C 1
ATOM 13822 O O . TRP B 1 798 ? 35.062 39.688 8.445 1 88.75 798 TRP B O 1
ATOM 13832 N N . GLU B 1 799 ? 33.781 38.25 9.555 1 92.75 799 GLU B N 1
ATOM 13833 C CA . GLU B 1 799 ? 34.75 37.156 9.422 1 92.75 799 GLU B CA 1
ATOM 13834 C C . GLU B 1 799 ? 34.156 36.031 8.586 1 92.75 799 GLU B C 1
ATOM 13836 O O . GLU B 1 799 ? 32.938 35.75 8.641 1 92.75 799 GLU B O 1
ATOM 13841 N N . VAL B 1 800 ? 34.969 35.406 7.844 1 95.38 800 VAL B N 1
ATOM 13842 C CA . VAL B 1 800 ? 34.531 34.25 7.059 1 95.38 800 VAL B CA 1
ATOM 13843 C C . VAL B 1 800 ? 34.719 32.969 7.863 1 95.38 800 VAL B C 1
ATOM 13845 O O . VAL B 1 800 ? 35.812 32.75 8.414 1 95.38 800 VAL B O 1
ATOM 13848 N N . VAL B 1 801 ? 33.656 32.25 7.977 1 95.56 801 VAL B N 1
ATOM 13849 C CA . VAL B 1 801 ? 33.75 30.969 8.688 1 95.56 801 VAL B CA 1
ATOM 13850 C C . VAL B 1 801 ? 33.406 29.828 7.738 1 95.56 801 VAL B C 1
ATOM 13852 O O . VAL B 1 801 ? 32.625 30 6.797 1 95.56 801 VAL B O 1
ATOM 13855 N N . SER B 1 802 ? 33.969 28.641 7.992 1 95.62 802 SER B N 1
ATOM 13856 C CA . SER B 1 802 ? 33.719 27.453 7.199 1 95.62 802 SER B CA 1
ATOM 13857 C C . SER B 1 802 ? 32.531 26.656 7.762 1 95.62 802 SER B C 1
ATOM 13859 O O . SER B 1 802 ? 32.375 26.531 8.984 1 95.62 802 SER B O 1
ATOM 13861 N N . LEU B 1 803 ? 31.75 26.188 6.934 1 96.44 803 LEU B N 1
ATOM 13862 C CA . LEU B 1 803 ? 30.609 25.344 7.312 1 96.44 803 LEU B CA 1
ATOM 13863 C C . LEU B 1 803 ? 30.875 23.875 6.973 1 96.44 803 LEU B C 1
ATOM 13865 O O . LEU B 1 803 ? 31.75 23.578 6.152 1 96.44 803 LEU B O 1
ATOM 13869 N N . LYS B 1 804 ? 30.109 23.016 7.625 1 92.06 804 LYS B N 1
ATOM 13870 C CA . LYS B 1 804 ? 30.219 21.578 7.363 1 92.06 804 LYS B CA 1
ATOM 13871 C C . LYS B 1 804 ? 29.734 21.25 5.957 1 92.06 804 LYS B C 1
ATOM 13873 O O . LYS B 1 804 ? 28.594 21.562 5.594 1 92.06 804 LYS B O 1
ATOM 13878 N N . THR B 1 805 ? 30.531 20.516 5.199 1 90.81 805 THR B N 1
ATOM 13879 C CA . THR B 1 805 ? 30.172 20.172 3.83 1 90.81 805 THR B CA 1
ATOM 13880 C C . THR B 1 805 ? 30.094 18.672 3.652 1 90.81 805 THR B C 1
ATOM 13882 O O . THR B 1 805 ? 29.672 18.172 2.6 1 90.81 805 THR B O 1
ATOM 13885 N N . ASP B 1 806 ? 30.469 17.938 4.633 1 83.38 806 ASP B N 1
ATOM 13886 C CA . ASP B 1 806 ? 30.453 16.484 4.543 1 83.38 806 ASP B CA 1
ATOM 13887 C C . ASP B 1 806 ? 29.25 15.906 5.281 1 83.38 806 ASP B C 1
ATOM 13889 O O . ASP B 1 806 ? 28.734 16.516 6.219 1 83.38 806 ASP B O 1
ATOM 13893 N N . GLY B 1 807 ? 28.797 14.836 4.773 1 78.12 807 GLY B N 1
ATOM 13894 C CA . GLY B 1 807 ? 27.703 14.125 5.426 1 78.12 807 GLY B CA 1
ATOM 13895 C C . GLY B 1 807 ? 26.359 14.781 5.207 1 78.12 807 GLY B C 1
ATOM 13896 O O . GLY B 1 807 ? 26.266 15.797 4.516 1 78.12 807 GLY B O 1
ATOM 13897 N N . MET B 1 808 ? 25.281 14.172 5.758 1 81.12 808 MET B N 1
ATOM 13898 C CA . MET B 1 808 ? 23.922 14.672 5.637 1 81.12 808 MET B CA 1
ATOM 13899 C C . MET B 1 808 ? 23.594 15.633 6.77 1 81.12 808 MET B C 1
ATOM 13901 O O . MET B 1 808 ? 24.047 15.445 7.902 1 81.12 808 MET B O 1
ATOM 13905 N N . LEU B 1 809 ? 22.953 16.734 6.457 1 89.31 809 LEU B N 1
ATOM 13906 C CA . LEU B 1 809 ? 22.406 17.609 7.48 1 89.31 809 LEU B CA 1
ATOM 13907 C C . LEU B 1 809 ? 21.078 17.094 7.996 1 89.31 809 LEU B C 1
ATOM 13909 O O . LEU B 1 809 ? 20.25 16.625 7.215 1 89.31 809 LEU B O 1
ATOM 13913 N N . ALA B 1 810 ? 20.938 17.203 9.273 1 88.69 810 ALA B N 1
ATOM 13914 C CA . ALA B 1 810 ? 19.656 16.797 9.844 1 88.69 810 ALA B CA 1
ATOM 13915 C C . ALA B 1 810 ? 18.516 17.625 9.281 1 88.69 810 ALA B C 1
ATOM 13917 O O . ALA B 1 810 ? 18.609 18.844 9.188 1 88.69 810 ALA B O 1
ATOM 13918 N N . ARG B 1 811 ? 17.438 16.984 8.922 1 88.38 811 ARG B N 1
ATOM 13919 C CA . ARG B 1 811 ? 16.312 17.672 8.305 1 88.38 811 ARG B CA 1
ATOM 13920 C C . ARG B 1 811 ? 15.227 17.984 9.328 1 88.38 811 ARG B C 1
ATOM 13922 O O . ARG B 1 811 ? 14.32 18.781 9.07 1 88.38 811 ARG B O 1
ATOM 13929 N N . LYS B 1 812 ? 15.227 17.438 10.445 1 90.94 812 LYS B N 1
ATOM 13930 C CA . LYS B 1 812 ? 14.344 17.703 11.57 1 90.94 812 LYS B CA 1
ATOM 13931 C C . LYS B 1 812 ? 14.891 17.109 12.859 1 90.94 812 LYS B C 1
ATOM 13933 O O . LYS B 1 812 ? 15.742 16.219 12.828 1 90.94 812 LYS B O 1
ATOM 13938 N N . GLY B 1 813 ? 14.469 17.594 13.953 1 90.25 813 GLY B N 1
ATOM 13939 C CA . GLY B 1 813 ? 14.828 17.016 15.242 1 90.25 813 GLY B CA 1
ATOM 13940 C C . GLY B 1 813 ? 14.766 18.016 16.375 1 90.25 813 GLY B C 1
ATOM 13941 O O . GLY B 1 813 ? 15.023 19.203 16.188 1 90.25 813 GLY B O 1
ATOM 13942 N N . ASN B 1 814 ? 14.43 17.469 17.547 1 82.94 814 ASN B N 1
ATOM 13943 C CA . ASN B 1 814 ? 14.484 18.266 18.766 1 82.94 814 ASN B CA 1
ATOM 13944 C C . ASN B 1 814 ? 15.852 18.172 19.438 1 82.94 814 ASN B C 1
ATOM 13946 O O . ASN B 1 814 ? 16.469 17.094 19.453 1 82.94 814 ASN B O 1
ATOM 13950 N N . ASN B 1 815 ? 16.438 19.25 19.812 1 80.88 815 ASN B N 1
ATOM 13951 C CA . ASN B 1 815 ? 17.656 19.328 20.625 1 80.88 815 ASN B CA 1
ATOM 13952 C C . ASN B 1 815 ? 18.859 18.797 19.859 1 80.88 815 ASN B C 1
ATOM 13954 O O . ASN B 1 815 ? 19.672 18.062 20.422 1 80.88 815 ASN B O 1
ATOM 13958 N N . ILE B 1 816 ? 18.906 19.031 18.562 1 86.12 816 ILE B N 1
ATOM 13959 C CA . ILE B 1 816 ? 20 18.531 17.734 1 86.12 816 ILE B CA 1
ATOM 13960 C C . ILE B 1 816 ? 20.953 19.672 17.391 1 86.12 816 ILE B C 1
ATOM 13962 O O . ILE B 1 816 ? 21.812 19.531 16.516 1 86.12 816 ILE B O 1
ATOM 13966 N N . GLN B 1 817 ? 20.828 20.812 18.016 1 87.12 817 GLN B N 1
ATOM 13967 C CA . GLN B 1 817 ? 21.609 21.984 17.688 1 87.12 817 GLN B CA 1
ATOM 13968 C C . GLN B 1 817 ? 23.094 21.766 18 1 87.12 817 GLN B C 1
ATOM 13970 O O . GLN B 1 817 ? 23.422 21.078 18.969 1 87.12 817 GLN B O 1
ATOM 13975 N N . PRO B 1 818 ? 23.922 22.312 17.156 1 90.56 818 PRO B N 1
ATOM 13976 C CA . PRO B 1 818 ? 25.359 22.188 17.438 1 90.56 818 PRO B CA 1
ATOM 13977 C C . PRO B 1 818 ? 25.766 22.859 18.75 1 90.56 818 PRO B C 1
ATOM 13979 O O . PRO B 1 818 ? 25.094 23.797 19.203 1 90.56 818 PRO B O 1
ATOM 13982 N N . LYS B 1 819 ? 26.891 22.406 19.312 1 88.38 819 LYS B N 1
ATOM 13983 C CA . LYS B 1 819 ? 27.422 22.984 20.531 1 88.38 819 LYS B CA 1
ATOM 13984 C C . LYS B 1 819 ? 28.422 24.094 20.219 1 88.38 819 LYS B C 1
ATOM 13986 O O . LYS B 1 819 ? 29.047 24.109 19.156 1 88.38 819 LYS B O 1
ATOM 13991 N N . GLY B 1 820 ? 28.375 25.078 21.094 1 89.69 820 GLY B N 1
ATOM 13992 C CA . GLY B 1 820 ? 29.281 26.203 20.969 1 89.69 820 GLY B CA 1
ATOM 13993 C C . GLY B 1 820 ? 29.422 27 22.25 1 89.69 820 GLY B C 1
ATOM 13994 O O . GLY B 1 820 ? 29.109 26.5 23.344 1 89.69 820 GLY B O 1
ATOM 13995 N N . LYS B 1 821 ? 30.094 28.094 22.109 1 89.19 821 LYS B N 1
ATOM 13996 C CA . LYS B 1 821 ? 30.312 28.984 23.234 1 89.19 821 LYS B CA 1
ATOM 13997 C C . LYS B 1 821 ? 29.672 30.344 22.984 1 89.19 821 LYS B C 1
ATOM 13999 O O . LYS B 1 821 ? 29.734 30.875 21.875 1 89.19 821 LYS B O 1
ATOM 14004 N N . ARG B 1 822 ? 29.125 30.844 24.031 1 91.25 822 ARG B N 1
ATOM 14005 C CA . ARG B 1 822 ? 28.547 32.188 23.953 1 91.25 822 ARG B CA 1
ATOM 14006 C C . ARG B 1 822 ? 29.625 33.25 24.031 1 91.25 822 ARG B C 1
ATOM 14008 O O . ARG B 1 822 ? 30.391 33.312 25 1 91.25 822 ARG B O 1
ATOM 14015 N N . ASP B 1 823 ? 29.734 34.031 23.016 1 91.06 823 ASP B N 1
ATOM 14016 C CA . ASP B 1 823 ? 30.75 35.094 22.984 1 91.06 823 ASP B CA 1
ATOM 14017 C C . ASP B 1 823 ? 30.125 36.438 22.625 1 91.06 823 ASP B C 1
ATOM 14019 O O . ASP B 1 823 ? 30.812 37.469 22.594 1 91.06 823 ASP B O 1
ATOM 14023 N N . ALA B 1 824 ? 28.891 36.438 22.359 1 94.56 824 ALA B N 1
ATOM 14024 C CA . ALA B 1 824 ? 28.094 37.625 22.109 1 94.56 824 ALA B CA 1
ATOM 14025 C C . ALA B 1 824 ? 26.625 37.406 22.453 1 94.56 824 ALA B C 1
ATOM 14027 O O . ALA B 1 824 ? 26.234 36.281 22.812 1 94.56 824 ALA B O 1
ATOM 14028 N N . LEU B 1 825 ? 25.828 38.438 22.438 1 95.38 825 LEU B N 1
ATOM 14029 C CA . LEU B 1 825 ? 24.406 38.25 22.672 1 95.38 825 LEU B CA 1
ATOM 14030 C C . LEU B 1 825 ? 23.703 37.75 21.422 1 95.38 825 LEU B C 1
ATOM 14032 O O . LEU B 1 825 ? 22.719 37 21.5 1 95.38 825 LEU B O 1
ATOM 14036 N N . LEU B 1 826 ? 24.141 38.25 20.297 1 96.12 826 LEU B N 1
ATOM 14037 C CA . LEU B 1 826 ? 23.547 37.906 19 1 96.12 826 LEU B CA 1
ATOM 14038 C C . LEU B 1 826 ? 24.609 37.938 17.906 1 96.12 826 LEU B C 1
ATOM 14040 O O . LEU B 1 826 ? 25.516 38.75 17.922 1 96.12 826 LEU B O 1
ATOM 14044 N N . THR B 1 827 ? 24.469 36.969 17.016 1 96 827 THR B N 1
ATOM 14045 C CA . THR B 1 827 ? 25.391 36.844 15.906 1 96 827 THR B CA 1
ATOM 14046 C C . THR B 1 827 ? 24.641 36.844 14.578 1 96 827 THR B C 1
ATOM 14048 O O . THR B 1 827 ? 23.578 36.219 14.461 1 96 827 THR B O 1
ATOM 14051 N N . TRP B 1 828 ? 25.203 37.531 13.602 1 95.62 828 TRP B N 1
ATOM 14052 C CA . TRP B 1 828 ? 24.688 37.562 12.234 1 95.62 828 TRP B CA 1
ATOM 14053 C C . TRP B 1 828 ? 25.484 36.625 11.336 1 95.62 828 TRP B C 1
ATOM 14055 O O . TRP B 1 828 ? 26.719 36.594 11.414 1 95.62 828 TRP B O 1
ATOM 14065 N N . TYR B 1 829 ? 24.812 35.875 10.531 1 96.5 829 TYR B N 1
ATOM 14066 C CA . TYR B 1 829 ? 25.406 35.062 9.461 1 96.5 829 TYR B CA 1
ATOM 14067 C C . TYR B 1 829 ? 24.844 35.5 8.102 1 96.5 829 TYR B C 1
ATOM 14069 O O . TYR B 1 829 ? 23.656 35.781 7.973 1 96.5 829 TYR B O 1
ATOM 14077 N N . LYS B 1 830 ? 25.625 35.594 7.105 1 96.06 830 LYS B N 1
ATOM 14078 C CA . LYS B 1 830 ? 25.234 35.812 5.723 1 96.06 830 LYS B CA 1
ATOM 14079 C C . LYS B 1 830 ? 25.812 34.781 4.789 1 96.06 830 LYS B C 1
ATOM 14081 O O . LYS B 1 830 ? 27.016 34.5 4.812 1 96.06 830 LYS B O 1
ATOM 14086 N N . VAL B 1 831 ? 24.969 34.188 4.047 1 96.69 831 VAL B N 1
ATOM 14087 C CA . VAL B 1 831 ? 25.438 33.25 3.025 1 96.69 831 VAL B CA 1
ATOM 14088 C C . VAL B 1 831 ? 24.922 33.688 1.655 1 96.69 831 VAL B C 1
ATOM 14090 O O . VAL B 1 831 ? 23.875 34.312 1.555 1 96.69 831 VAL B O 1
ATOM 14093 N N . THR B 1 832 ? 25.672 33.344 0.639 1 95.75 832 THR B N 1
ATOM 14094 C CA . THR B 1 832 ? 25.312 33.625 -0.752 1 95.75 832 THR B CA 1
ATOM 14095 C C . THR B 1 832 ? 25.328 32.312 -1.562 1 95.75 832 THR B C 1
ATOM 14097 O O . THR B 1 832 ? 26.172 31.453 -1.338 1 95.75 832 THR B O 1
ATOM 14100 N N . PHE B 1 833 ? 24.391 32.219 -2.461 1 96.5 833 PHE B N 1
ATOM 14101 C CA . PHE B 1 833 ? 24.312 31.031 -3.318 1 96.5 833 PHE B CA 1
ATOM 14102 C C . PHE B 1 833 ? 23.703 31.391 -4.672 1 96.5 833 PHE B C 1
ATOM 14104 O O . PHE B 1 833 ? 22.938 32.344 -4.781 1 96.5 833 PHE B O 1
ATOM 14111 N N . ASP B 1 834 ? 24.016 30.625 -5.68 1 96.25 834 ASP B N 1
ATOM 14112 C CA . ASP B 1 834 ? 23.484 30.797 -7.027 1 96.25 834 ASP B CA 1
ATOM 14113 C C . ASP B 1 834 ? 22.469 29.719 -7.363 1 96.25 834 ASP B C 1
ATOM 14115 O O . ASP B 1 834 ? 22.688 28.547 -7.055 1 96.25 834 ASP B O 1
ATOM 14119 N N . LEU B 1 835 ? 21.359 30.078 -7.91 1 95.62 835 LEU B N 1
ATOM 14120 C CA . LEU B 1 835 ? 20.375 29.109 -8.375 1 95.62 835 LEU B CA 1
ATOM 14121 C C . LEU B 1 835 ? 20.406 28.969 -9.891 1 95.62 835 LEU B C 1
ATOM 14123 O O . LEU B 1 835 ? 20.703 29.938 -10.602 1 95.62 835 LEU B O 1
ATOM 14127 N N . PRO B 1 836 ? 20.094 27.797 -10.406 1 91.12 836 PRO B N 1
ATOM 14128 C CA . PRO B 1 836 ? 20.047 27.625 -11.859 1 91.12 836 PRO B CA 1
ATOM 14129 C C . PRO B 1 836 ? 18.812 28.266 -12.5 1 91.12 836 PRO B C 1
ATOM 14131 O O . PRO B 1 836 ? 17.844 28.594 -11.805 1 91.12 836 PRO B O 1
ATOM 14134 N N . THR B 1 837 ? 19 28.438 -13.852 1 90.19 837 THR B N 1
ATOM 14135 C CA . THR B 1 837 ? 17.812 28.859 -14.594 1 90.19 837 THR B CA 1
ATOM 14136 C C . THR B 1 837 ? 16.781 27.734 -14.648 1 90.19 837 THR B C 1
ATOM 14138 O O . THR B 1 837 ? 17.125 26.562 -14.641 1 90.19 837 THR B O 1
ATOM 14141 N N . GLN B 1 838 ? 15.594 28.125 -14.562 1 85.19 838 GLN B N 1
ATOM 14142 C CA . GLN B 1 838 ? 14.492 27.156 -14.648 1 85.19 838 GLN B CA 1
ATOM 14143 C C . GLN B 1 838 ? 13.742 27.297 -15.969 1 85.19 838 GLN B C 1
ATOM 14145 O O . GLN B 1 838 ? 13.484 28.422 -16.422 1 85.19 838 GLN B O 1
ATOM 14150 N N . SER B 1 839 ? 13.492 26.141 -16.594 1 81.75 839 SER B N 1
ATOM 14151 C CA . SER B 1 839 ? 12.688 26.156 -17.812 1 81.75 839 SER B CA 1
ATOM 14152 C C . SER B 1 839 ? 11.266 26.625 -17.531 1 81.75 839 SER B C 1
ATOM 14154 O O . SER B 1 839 ? 10.734 26.375 -16.453 1 81.75 839 SER B O 1
ATOM 14156 N N . ALA B 1 840 ? 10.602 27.188 -18.562 1 80.44 840 ALA B N 1
ATOM 14157 C CA . ALA B 1 840 ? 9.258 27.75 -18.406 1 80.44 840 ALA B CA 1
ATOM 14158 C C . ALA B 1 840 ? 8.234 26.641 -18.172 1 80.44 840 ALA B C 1
ATOM 14160 O O . ALA B 1 840 ? 7.191 26.875 -17.562 1 80.44 840 ALA B O 1
ATOM 14161 N N . ASP B 1 841 ? 8.539 25.469 -18.641 1 84.5 841 ASP B N 1
ATOM 14162 C CA . ASP B 1 841 ? 7.574 24.391 -18.547 1 84.5 841 ASP B CA 1
ATOM 14163 C C . ASP B 1 841 ? 7.789 23.562 -17.281 1 84.5 841 ASP B C 1
ATOM 14165 O O . ASP B 1 841 ? 7.066 22.578 -17.047 1 84.5 841 ASP B O 1
ATOM 14169 N N . CYS B 1 842 ? 8.766 24 -16.531 1 88.5 842 CYS B N 1
ATOM 14170 C CA . CYS B 1 842 ? 9.07 23.266 -15.312 1 88.5 842 CYS B CA 1
ATOM 14171 C C . CYS B 1 842 ? 9.008 24.172 -14.102 1 88.5 842 CYS B C 1
ATOM 14173 O O . CYS B 1 842 ? 9.609 25.25 -14.102 1 88.5 842 CYS B O 1
ATOM 14175 N N . TRP B 1 843 ? 8.234 23.812 -13.156 1 92.94 843 TRP B N 1
ATOM 14176 C CA . TRP B 1 843 ? 8.164 24.531 -11.891 1 92.94 843 TRP B CA 1
ATOM 14177 C C . TRP B 1 843 ? 8.797 23.719 -10.766 1 92.94 843 TRP B C 1
ATOM 14179 O O . TRP B 1 843 ? 8.367 22.594 -10.484 1 92.94 843 TRP B O 1
ATOM 14189 N N . ILE B 1 844 ? 9.859 24.266 -10.117 1 93.62 844 ILE B N 1
ATOM 14190 C CA . ILE B 1 844 ? 10.578 23.578 -9.047 1 93.62 844 ILE B CA 1
ATOM 14191 C C . ILE B 1 844 ? 10.664 24.484 -7.824 1 93.62 844 ILE B C 1
ATOM 14193 O O . ILE B 1 844 ? 11.375 25.5 -7.84 1 93.62 844 ILE B O 1
ATOM 14197 N N . PRO B 1 845 ? 9.961 24.172 -6.691 1 96.06 845 PRO B N 1
ATOM 14198 C CA . PRO B 1 845 ? 10.125 24.922 -5.445 1 96.06 845 PRO B CA 1
ATOM 14199 C C . PRO B 1 845 ? 11.391 24.531 -4.68 1 96.06 845 PRO B C 1
ATOM 14201 O O . PRO B 1 845 ? 11.914 23.438 -4.863 1 96.06 845 PRO B O 1
ATOM 14204 N N . TRP B 1 846 ? 11.883 25.453 -3.812 1 97.38 846 TRP B N 1
ATOM 14205 C CA . TRP B 1 846 ? 13.156 25.266 -3.121 1 97.38 846 TRP B CA 1
ATOM 14206 C C . TRP B 1 846 ? 12.992 25.469 -1.618 1 97.38 846 TRP B C 1
ATOM 14208 O O . TRP B 1 846 ? 12.047 26.109 -1.17 1 97.38 846 TRP B O 1
ATOM 14218 N N . ARG B 1 847 ? 13.859 24.922 -0.827 1 97.81 847 ARG B N 1
ATOM 14219 C CA . ARG B 1 847 ? 13.922 25.078 0.623 1 97.81 847 ARG B CA 1
ATOM 14220 C C . ARG B 1 847 ? 15.367 25.219 1.097 1 97.81 847 ARG B C 1
ATOM 14222 O O . ARG B 1 847 ? 16.297 24.844 0.382 1 97.81 847 ARG B O 1
ATOM 14229 N N . ALA B 1 848 ? 15.547 25.766 2.242 1 98.12 848 ALA B N 1
ATOM 14230 C CA . ALA B 1 848 ? 16.828 25.766 2.953 1 98.12 848 ALA B CA 1
ATOM 14231 C C . ALA B 1 848 ? 16.812 24.781 4.113 1 98.12 848 ALA B C 1
ATOM 14233 O O . ALA B 1 848 ? 15.852 24.75 4.898 1 98.12 848 ALA B O 1
ATOM 14234 N N . VAL B 1 849 ? 17.766 23.938 4.172 1 96.75 849 VAL B N 1
ATOM 14235 C CA . VAL B 1 849 ? 18 23.094 5.332 1 96.75 849 VAL B CA 1
ATOM 14236 C C . VAL B 1 849 ? 19.078 23.703 6.215 1 96.75 849 VAL B C 1
ATOM 14238 O O . VAL B 1 849 ? 20.203 23.938 5.766 1 96.75 849 VAL B O 1
ATOM 14241 N N . ILE B 1 850 ? 18.703 23.969 7.441 1 97 850 ILE B N 1
ATOM 14242 C CA . ILE B 1 850 ? 19.594 24.719 8.32 1 97 850 ILE B CA 1
ATOM 14243 C C . ILE B 1 850 ? 19.719 24 9.664 1 97 850 ILE B C 1
ATOM 14245 O O . ILE B 1 850 ? 18.719 23.688 10.312 1 97 850 ILE B O 1
ATOM 14249 N N . ASN B 1 851 ? 20.906 23.781 10.055 1 92.5 851 ASN B N 1
ATOM 14250 C CA . ASN B 1 851 ? 21.172 23.359 11.43 1 92.5 851 ASN B CA 1
ATOM 14251 C C . ASN B 1 851 ? 22.094 24.344 12.148 1 92.5 851 ASN B C 1
ATOM 14253 O O . ASN B 1 851 ? 23.25 24.516 11.758 1 92.5 851 ASN B O 1
ATOM 14257 N N . ALA B 1 852 ? 21.562 24.969 13.133 1 95.56 852 ALA B N 1
ATOM 14258 C CA . ALA B 1 852 ? 22.281 26 13.883 1 95.56 852 ALA B CA 1
ATOM 14259 C C . ALA B 1 852 ? 21.828 26.031 15.344 1 95.56 852 ALA B C 1
ATOM 14261 O O . ALA B 1 852 ? 20.75 25.531 15.672 1 95.56 852 ALA B O 1
ATOM 14262 N N . SER B 1 853 ? 22.75 26.5 16.188 1 94.88 853 SER B N 1
ATOM 14263 C CA . SER B 1 853 ? 22.312 26.938 17.516 1 94.88 853 SER B CA 1
ATOM 14264 C C . SER B 1 853 ? 21.953 28.406 17.531 1 94.88 853 SER B C 1
ATOM 14266 O O . SER B 1 853 ? 22.438 29.188 16.703 1 94.88 853 SER B O 1
ATOM 14268 N N . GLY B 1 854 ? 21.109 28.781 18.484 1 94.56 854 GLY B N 1
ATOM 14269 C CA . GLY B 1 854 ? 20.594 30.125 18.547 1 94.56 854 GLY B CA 1
ATOM 14270 C C . GLY B 1 854 ? 19.203 30.25 17.953 1 94.56 854 GLY B C 1
ATOM 14271 O O . GLY B 1 854 ? 18.797 29.453 17.094 1 94.56 854 GLY B O 1
ATOM 14272 N N . THR B 1 855 ? 18.469 31.234 18.422 1 94.38 855 THR B N 1
ATOM 14273 C CA . THR B 1 855 ? 17.125 31.547 17.938 1 94.38 855 THR B CA 1
ATOM 14274 C C . THR B 1 855 ? 17.062 32.938 17.328 1 94.38 855 THR B C 1
ATOM 14276 O O . THR B 1 855 ? 17.672 33.875 17.844 1 94.38 855 THR B O 1
ATOM 14279 N N . GLY B 1 856 ? 16.438 33 16.141 1 95.81 856 GLY B N 1
ATOM 14280 C CA . GLY B 1 856 ? 16.281 34.312 15.539 1 95.81 856 GLY B CA 1
ATOM 14281 C C . GLY B 1 856 ? 15.656 34.25 14.156 1 95.81 856 GLY B C 1
ATOM 14282 O O . GLY B 1 856 ? 14.984 33.281 13.812 1 95.81 856 GLY B O 1
ATOM 14283 N N . TYR B 1 857 ? 15.781 35.375 13.43 1 96.75 857 TYR B N 1
ATOM 14284 C CA . TYR B 1 857 ? 15.055 35.531 12.172 1 96.75 857 TYR B CA 1
ATOM 14285 C C . TYR B 1 857 ? 15.984 35.312 10.984 1 96.75 857 TYR B C 1
ATOM 14287 O O . TYR B 1 857 ? 17.203 35.375 11.117 1 96.75 857 TYR B O 1
ATOM 14295 N N . MET B 1 858 ? 15.312 35.031 9.844 1 97.5 858 MET B N 1
ATOM 14296 C CA . MET B 1 858 ? 15.992 34.812 8.57 1 97.5 858 MET B CA 1
ATOM 14297 C C . MET B 1 858 ? 15.453 35.75 7.496 1 97.5 858 MET B C 1
ATOM 14299 O O . MET B 1 858 ? 14.25 35.969 7.426 1 97.5 858 MET B O 1
ATOM 14303 N N . TRP B 1 859 ? 16.359 36.281 6.645 1 97.38 859 TRP B N 1
ATOM 14304 C CA . TRP B 1 859 ? 15.977 37.156 5.555 1 97.38 859 TRP B CA 1
ATOM 14305 C C . TRP B 1 859 ? 16.516 36.656 4.223 1 97.38 859 TRP B C 1
ATOM 14307 O O . TRP B 1 859 ? 17.734 36.562 4.051 1 97.38 859 TRP B O 1
ATOM 14317 N N . LEU B 1 860 ? 15.625 36.375 3.324 1 97.69 860 LEU B N 1
ATOM 14318 C CA . LEU B 1 860 ? 15.961 35.969 1.958 1 97.69 860 LEU B CA 1
ATOM 14319 C C . LEU B 1 860 ? 15.914 37.188 1.028 1 97.69 860 LEU B C 1
ATOM 14321 O O . LEU B 1 860 ? 14.836 37.719 0.737 1 97.69 860 LEU B O 1
ATOM 14325 N N . ASN B 1 861 ? 17.062 37.594 0.526 1 96.56 861 ASN B N 1
ATOM 14326 C CA . ASN B 1 861 ? 17.156 38.781 -0.33 1 96.56 861 ASN B CA 1
ATOM 14327 C C . ASN B 1 861 ? 16.391 39.969 0.264 1 96.56 861 ASN B C 1
ATOM 14329 O O . ASN B 1 861 ? 15.641 40.656 -0.444 1 96.56 861 ASN B O 1
ATOM 14333 N N . GLY B 1 862 ? 16.453 40.062 1.489 1 94.31 862 GLY B N 1
ATOM 14334 C CA . GLY B 1 862 ? 15.898 41.219 2.184 1 94.31 862 GLY B CA 1
ATOM 14335 C C . GLY B 1 862 ? 14.5 40.969 2.725 1 94.31 862 GLY B C 1
ATOM 14336 O O . GLY B 1 862 ? 13.977 41.75 3.5 1 94.31 862 GLY B O 1
ATOM 14337 N N . HIS B 1 863 ? 13.898 39.906 2.371 1 95.69 863 HIS B N 1
ATOM 14338 C CA . HIS B 1 863 ? 12.555 39.562 2.844 1 95.69 863 HIS B CA 1
ATOM 14339 C C . HIS B 1 863 ? 12.609 38.656 4.051 1 95.69 863 HIS B C 1
ATOM 14341 O O . HIS B 1 863 ? 13.258 37.594 4.012 1 95.69 863 HIS B O 1
ATOM 14347 N N . ASN B 1 864 ? 11.969 38.969 5.184 1 96.31 864 ASN B N 1
ATOM 14348 C CA . ASN B 1 864 ? 11.922 38.125 6.383 1 96.31 864 ASN B CA 1
ATOM 14349 C C . ASN B 1 864 ? 11.086 36.875 6.164 1 96.31 864 ASN B C 1
ATOM 14351 O O . ASN B 1 864 ? 9.867 36.938 6.035 1 96.31 864 ASN B O 1
ATOM 14355 N N . ILE B 1 865 ? 11.68 35.719 6.203 1 97.25 865 ILE B N 1
ATOM 14356 C CA . ILE B 1 865 ? 10.977 34.5 5.855 1 97.25 865 ILE B CA 1
ATOM 14357 C C . ILE B 1 865 ? 10.625 33.719 7.129 1 97.25 865 ILE B C 1
ATOM 14359 O O . ILE B 1 865 ? 10.141 32.594 7.066 1 97.25 865 ILE B O 1
ATOM 14363 N N . GLY B 1 866 ? 10.914 34.312 8.273 1 96.06 866 GLY B N 1
ATOM 14364 C CA . GLY B 1 866 ? 10.484 33.656 9.508 1 96.06 866 GLY B CA 1
ATOM 14365 C C . GLY B 1 866 ? 11.633 33.406 10.469 1 96.06 866 GLY B C 1
ATOM 14366 O O . GLY B 1 866 ? 12.695 34.031 10.367 1 96.06 866 GLY B O 1
ATOM 14367 N N . ARG B 1 867 ? 11.406 32.438 11.422 1 95.94 867 ARG B N 1
ATOM 14368 C CA . ARG B 1 867 ? 12.312 32.25 12.555 1 95.94 867 ARG B CA 1
ATOM 14369 C C . ARG B 1 867 ? 12.961 30.875 12.523 1 95.94 867 ARG B C 1
ATOM 14371 O O . ARG B 1 867 ? 12.305 29.891 12.188 1 95.94 867 ARG B O 1
ATOM 14378 N N . HIS B 1 868 ? 14.242 30.875 12.812 1 96.38 868 HIS B N 1
ATOM 14379 C CA . HIS B 1 868 ? 14.914 29.641 13.234 1 96.38 868 HIS B CA 1
ATOM 14380 C C . HIS B 1 868 ? 14.82 29.453 14.742 1 96.38 868 HIS B C 1
ATOM 14382 O O . HIS B 1 868 ? 15.273 30.312 15.508 1 96.38 868 HIS B O 1
ATOM 14388 N N . TRP B 1 869 ? 14.188 28.406 15.203 1 94.75 869 TRP B N 1
ATOM 14389 C CA . TRP B 1 869 ? 14.125 28.047 16.625 1 94.75 869 TRP B CA 1
ATOM 14390 C C . TRP B 1 869 ? 15.188 27.016 16.969 1 94.75 869 TRP B C 1
ATOM 14392 O O . TRP B 1 869 ? 15.18 25.906 16.453 1 94.75 869 TRP B O 1
ATOM 14402 N N . GLU B 1 870 ? 16.031 27.391 17.828 1 92.44 870 GLU B N 1
ATOM 14403 C CA . GLU B 1 870 ? 17.094 26.484 18.25 1 92.44 870 GLU B CA 1
ATOM 14404 C C . GLU B 1 870 ? 16.531 25.172 18.781 1 92.44 870 GLU B C 1
ATOM 14406 O O . GLU B 1 870 ? 17.109 24.109 18.547 1 92.44 870 GLU B O 1
ATOM 14411 N N . GLU B 1 871 ? 15.414 25.188 19.422 1 87.62 871 GLU B N 1
ATOM 14412 C CA . GLU B 1 871 ? 14.805 24.031 20.062 1 87.62 871 GLU B CA 1
ATOM 14413 C C . GLU B 1 871 ? 14.32 23.016 19.047 1 87.62 871 GLU B C 1
ATOM 14415 O O . GLU B 1 871 ? 14.25 21.828 19.328 1 87.62 871 GLU B O 1
ATOM 14420 N N . GLY B 1 872 ? 14.055 23.516 17.781 1 90.44 872 GLY B N 1
ATOM 14421 C CA . GLY B 1 872 ? 13.5 22.641 16.766 1 90.44 872 GLY B CA 1
ATOM 14422 C C . GLY B 1 872 ? 12.039 22.297 17 1 90.44 872 GLY B C 1
ATOM 14423 O O . GLY B 1 872 ? 11.344 23.016 17.734 1 90.44 872 GLY B O 1
ATOM 14424 N N . PRO B 1 873 ? 11.5 21.328 16.297 1 92.88 873 PRO B N 1
ATOM 14425 C CA . PRO B 1 873 ? 12.227 20.375 15.469 1 92.88 873 PRO B CA 1
ATOM 14426 C C . PRO B 1 873 ? 12.461 20.875 14.047 1 92.88 873 PRO B C 1
ATOM 14428 O O . PRO B 1 873 ? 13.195 20.266 13.281 1 92.88 873 PRO B O 1
ATOM 14431 N N . GLN B 1 874 ? 11.914 21.906 13.562 1 95.62 874 GLN B N 1
ATOM 14432 C CA . GLN B 1 874 ? 11.984 22.359 12.18 1 95.62 874 GLN B CA 1
ATOM 14433 C C . GLN B 1 874 ? 13.406 22.734 11.789 1 95.62 874 GLN B C 1
ATOM 14435 O O . GLN B 1 874 ? 14.062 23.516 12.492 1 95.62 874 GLN B O 1
ATOM 14440 N N . ARG B 1 875 ? 13.852 22.156 10.641 1 97.06 875 ARG B N 1
ATOM 14441 C CA . ARG B 1 875 ? 15.164 22.484 10.094 1 97.06 875 ARG B CA 1
ATOM 14442 C C . ARG B 1 875 ? 15.086 22.781 8.602 1 97.06 875 ARG B C 1
ATOM 14444 O O . ARG B 1 875 ? 16.094 23.109 7.977 1 97.06 875 ARG B O 1
ATOM 14451 N N . GLU B 1 876 ? 13.891 22.641 8.055 1 96.62 876 GLU B N 1
ATOM 14452 C CA . GLU B 1 876 ? 13.648 22.969 6.652 1 96.62 876 GLU B CA 1
ATOM 14453 C C . GLU B 1 876 ? 12.758 24.203 6.52 1 96.62 876 GLU B C 1
ATOM 14455 O O . GLU B 1 876 ? 11.727 24.297 7.188 1 96.62 876 GLU B O 1
ATOM 14460 N N . PHE B 1 877 ? 13.172 25.078 5.652 1 98 877 PHE B N 1
ATOM 14461 C CA . PHE B 1 877 ? 12.445 26.344 5.492 1 98 877 PHE B CA 1
ATOM 14462 C C . PHE B 1 877 ? 12.148 26.609 4.023 1 98 877 PHE B C 1
ATOM 14464 O O . PHE B 1 877 ? 13.07 26.703 3.205 1 98 877 PHE B O 1
ATOM 14471 N N . TYR B 1 878 ? 10.914 26.75 3.76 1 97.88 878 TYR B N 1
ATOM 14472 C CA . TYR B 1 878 ? 10.461 27.062 2.408 1 97.88 878 TYR B CA 1
ATOM 14473 C C . TYR B 1 878 ? 10.984 28.438 1.965 1 97.88 878 TYR B C 1
ATOM 14475 O O . TYR B 1 878 ? 10.953 29.391 2.732 1 97.88 878 TYR B O 1
ATOM 14483 N N . LEU B 1 879 ? 11.461 28.5 0.725 1 98.38 879 LEU B N 1
ATOM 14484 C CA . LEU B 1 879 ? 11.906 29.734 0.111 1 98.38 879 LEU B CA 1
ATOM 14485 C C . LEU B 1 879 ? 10.914 30.203 -0.955 1 98.38 879 LEU B C 1
ATOM 14487 O O . LEU B 1 879 ? 10.922 29.688 -2.076 1 98.38 879 LEU B O 1
ATOM 14491 N N . PRO B 1 880 ? 10.117 31.25 -0.634 1 97.56 880 PRO B N 1
ATOM 14492 C CA . PRO B 1 880 ? 9.125 31.688 -1.616 1 97.56 880 PRO B CA 1
ATOM 14493 C C . PRO B 1 880 ? 9.742 32.062 -2.959 1 97.56 880 PRO B C 1
ATOM 14495 O O . PRO B 1 880 ? 10.656 32.875 -3.012 1 97.56 880 PRO B O 1
ATOM 14498 N N . GLU B 1 881 ? 9.219 31.578 -3.992 1 94.25 881 GLU B N 1
ATOM 14499 C CA . GLU B 1 881 ? 9.789 31.734 -5.328 1 94.25 881 GLU B CA 1
ATOM 14500 C C . GLU B 1 881 ? 9.805 33.188 -5.762 1 94.25 881 GLU B C 1
ATOM 14502 O O . GLU B 1 881 ? 10.711 33.625 -6.477 1 94.25 881 GLU B O 1
ATOM 14507 N N . CYS B 1 882 ? 8.789 33.938 -5.352 1 95.94 882 CYS B N 1
ATOM 14508 C CA . CYS B 1 882 ? 8.664 35.312 -5.754 1 95.94 882 CYS B CA 1
ATOM 14509 C C . CYS B 1 882 ? 9.789 36.156 -5.164 1 95.94 882 CYS B C 1
ATOM 14511 O O . CYS B 1 882 ? 10.039 37.281 -5.609 1 95.94 882 CYS B O 1
ATOM 14513 N N . TRP B 1 883 ? 10.539 35.625 -4.219 1 97.12 883 TRP B N 1
ATOM 14514 C CA . TRP B 1 883 ? 11.602 36.406 -3.576 1 97.12 883 TRP B CA 1
ATOM 14515 C C . TRP B 1 883 ? 12.969 35.844 -3.973 1 97.12 883 TRP B C 1
ATOM 14517 O O . TRP B 1 883 ? 14 36.375 -3.545 1 97.12 883 TRP B O 1
ATOM 14527 N N . LEU B 1 884 ? 13 34.781 -4.762 1 96.88 884 LEU B N 1
ATOM 14528 C CA . LEU B 1 884 ? 14.242 34.188 -5.246 1 96.88 884 LEU B CA 1
ATOM 14529 C C . LEU B 1 884 ? 14.672 34.844 -6.555 1 96.88 884 LEU B C 1
ATOM 14531 O O . LEU B 1 884 ? 13.836 35.219 -7.379 1 96.88 884 LEU B O 1
ATOM 14535 N N . ASN B 1 885 ? 15.953 35 -6.715 1 96 885 ASN B N 1
ATOM 14536 C CA . ASN B 1 885 ? 16.547 35.344 -8 1 96 885 ASN B CA 1
ATOM 14537 C C . ASN B 1 885 ? 16.984 34.125 -8.766 1 96 885 ASN B C 1
ATOM 14539 O O . ASN B 1 885 ? 18.172 33.75 -8.742 1 96 885 ASN B O 1
ATOM 14543 N N . MET B 1 886 ? 16.062 33.562 -9.531 1 93.56 886 MET B N 1
ATOM 14544 C CA . MET B 1 886 ? 16.375 32.375 -10.312 1 93.56 886 MET B CA 1
ATOM 14545 C C . MET B 1 886 ? 17.406 32.719 -11.398 1 93.56 886 MET B C 1
ATOM 14547 O O . MET B 1 886 ? 17.297 33.75 -12.062 1 93.56 886 MET B O 1
ATOM 14551 N N . GLY B 1 887 ? 18.312 31.828 -11.656 1 93.38 887 GLY B N 1
ATOM 14552 C CA . GLY B 1 887 ? 19.375 32.062 -12.625 1 93.38 887 GLY B CA 1
ATOM 14553 C C . GLY B 1 887 ? 20.391 33.094 -12.148 1 93.38 887 GLY B C 1
ATOM 14554 O O . GLY B 1 887 ? 21.25 33.531 -12.93 1 93.38 887 GLY B O 1
ATOM 14555 N N . GLY B 1 888 ? 20.312 33.406 -10.875 1 95.25 888 GLY B N 1
ATOM 14556 C CA . GLY B 1 888 ? 21.203 34.406 -10.32 1 95.25 888 GLY B CA 1
ATOM 14557 C C . GLY B 1 888 ? 21.609 34.125 -8.883 1 95.25 888 GLY B C 1
ATOM 14558 O O . GLY B 1 888 ? 21.406 33.031 -8.383 1 95.25 888 GLY B O 1
ATOM 14559 N N . SER B 1 889 ? 22.188 35.219 -8.312 1 95.75 889 SER B N 1
ATOM 14560 C CA . SER B 1 889 ? 22.703 35.094 -6.949 1 95.75 889 SER B CA 1
ATOM 14561 C C . SER B 1 889 ? 21.641 35.469 -5.922 1 95.75 889 SER B C 1
ATOM 14563 O O . SER B 1 889 ? 20.859 36.406 -6.145 1 95.75 889 SER B O 1
ATOM 14565 N N . ASN B 1 890 ? 21.578 34.781 -4.848 1 97.19 890 ASN B N 1
ATOM 14566 C CA . ASN B 1 890 ? 20.688 35.031 -3.715 1 97.19 890 ASN B CA 1
ATOM 14567 C C . ASN B 1 890 ? 21.469 35.156 -2.41 1 97.19 890 ASN B C 1
ATOM 14569 O O . ASN B 1 890 ? 22.578 34.656 -2.289 1 97.19 890 ASN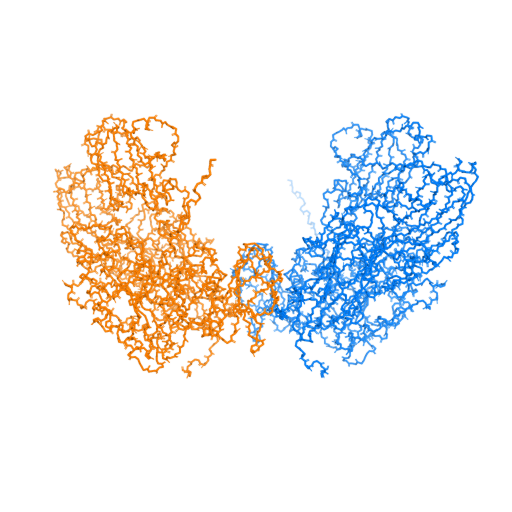 B O 1
ATOM 14573 N N . THR B 1 891 ? 20.906 35.844 -1.508 1 96.62 891 THR B N 1
ATOM 14574 C CA . THR B 1 891 ? 21.5 36.031 -0.183 1 96.62 891 THR B CA 1
ATOM 14575 C C . THR B 1 891 ? 20.516 35.594 0.903 1 96.62 891 THR B C 1
ATOM 14577 O O . THR B 1 891 ? 19.312 35.906 0.819 1 96.62 891 THR B O 1
ATOM 14580 N N . LEU B 1 892 ? 20.984 34.875 1.861 1 97.5 892 LEU B N 1
ATOM 14581 C CA . LEU B 1 892 ? 20.234 34.531 3.066 1 97.5 892 LEU B CA 1
ATOM 14582 C C . LEU B 1 892 ? 20.984 35 4.316 1 97.5 892 LEU B C 1
ATOM 14584 O O . LEU B 1 892 ? 22.141 34.625 4.523 1 97.5 892 LEU B O 1
ATOM 14588 N N . VAL B 1 893 ? 20.328 35.781 5.113 1 97 893 VAL B N 1
ATOM 14589 C CA . VAL B 1 893 ? 20.922 36.312 6.34 1 97 893 VAL B CA 1
ATOM 14590 C C . VAL B 1 893 ? 20.188 35.75 7.551 1 97 893 VAL B C 1
ATOM 14592 O O . VAL B 1 893 ? 18.953 35.656 7.555 1 97 893 VAL B O 1
ATOM 14595 N N . LEU B 1 894 ? 20.953 35.375 8.555 1 97.38 894 LEU B N 1
ATOM 14596 C CA . LEU B 1 894 ? 20.406 34.906 9.828 1 97.38 894 LEU B CA 1
ATOM 14597 C C . LEU B 1 894 ? 20.875 35.781 10.977 1 97.38 894 LEU B C 1
ATOM 14599 O O . LEU B 1 894 ? 22.047 36.125 11.062 1 97.38 894 LEU B O 1
ATOM 14603 N N . GLY B 1 895 ? 19.969 36.281 11.766 1 96.56 895 GLY B N 1
ATOM 14604 C CA . GLY B 1 895 ? 20.266 36.875 13.055 1 96.56 895 GLY B CA 1
ATOM 14605 C C . GLY B 1 895 ? 19.891 36 14.234 1 96.56 895 GLY B C 1
ATOM 14606 O O . GLY B 1 895 ? 18.719 35.906 14.602 1 96.56 895 GLY B O 1
ATOM 14607 N N . LEU B 1 896 ? 20.953 35.438 14.891 1 96.88 896 LEU B N 1
ATOM 14608 C CA . LEU B 1 896 ? 20.719 34.406 15.883 1 96.88 896 LEU B CA 1
ATOM 14609 C C . LEU B 1 896 ? 21.156 34.844 17.266 1 96.88 896 LEU B C 1
ATOM 14611 O O . LEU B 1 896 ? 22.344 35.125 17.484 1 96.88 896 LEU B O 1
ATOM 14615 N N . ARG B 1 897 ? 20.156 34.938 18.094 1 95.5 897 ARG B N 1
ATOM 14616 C CA . ARG B 1 897 ? 20.484 35.156 19.516 1 95.5 897 ARG B CA 1
ATOM 14617 C C . ARG B 1 897 ? 21.25 33.969 20.078 1 95.5 897 ARG B C 1
ATOM 14619 O O . ARG B 1 897 ? 20.859 32.812 19.875 1 95.5 897 ARG B O 1
ATOM 14626 N N . GLN B 1 898 ? 22.359 34.25 20.797 1 93.5 898 GLN B N 1
ATOM 14627 C CA . GLN B 1 898 ? 23.203 33.156 21.281 1 93.5 898 GLN B CA 1
ATOM 14628 C C . GLN B 1 898 ? 22.594 32.5 22.516 1 93.5 898 GLN B C 1
ATOM 14630 O O . GLN B 1 898 ? 22.047 33.188 23.391 1 93.5 898 GLN B O 1
ATOM 14635 N N . SER B 1 899 ? 22.625 31.266 22.484 1 87.69 899 SER B N 1
ATOM 14636 C CA . SER B 1 899 ? 22.188 30.531 23.656 1 87.69 899 SER B CA 1
ATOM 14637 C C . SER B 1 899 ? 23.297 30.406 24.688 1 87.69 899 SER B C 1
ATOM 14639 O O . SER B 1 899 ? 24.484 30.516 24.344 1 87.69 899 SER B O 1
ATOM 14641 N N . GLU B 1 900 ? 22.906 30.156 25.922 1 76.62 900 GLU B N 1
ATOM 14642 C CA . GLU B 1 900 ? 23.859 30.094 27.031 1 76.62 900 GLU B CA 1
ATOM 14643 C C . GLU B 1 900 ? 24.812 28.922 26.859 1 76.62 900 GLU B C 1
ATOM 14645 O O . GLU B 1 900 ? 26 29.031 27.172 1 76.62 900 GLU B O 1
ATOM 14650 N N . ASN B 1 901 ? 24.266 27.844 26.375 1 74.75 901 ASN B N 1
ATOM 14651 C CA . ASN B 1 901 ? 25.078 26.641 26.328 1 74.75 901 ASN B CA 1
ATOM 14652 C C . ASN B 1 901 ? 25.531 26.328 24.906 1 74.75 901 ASN B C 1
ATOM 14654 O O . ASN B 1 901 ? 26.375 25.438 24.688 1 74.75 901 ASN B O 1
ATOM 14658 N N . GLY B 1 902 ? 25.094 27.078 23.906 1 81.31 902 GLY B N 1
ATOM 14659 C CA . GLY B 1 902 ? 25.406 26.656 22.547 1 81.31 902 GLY B CA 1
ATOM 14660 C C . GLY B 1 902 ? 25.906 27.797 21.672 1 81.31 902 GLY B C 1
ATOM 14661 O O . GLY B 1 902 ? 26.406 27.562 20.578 1 81.31 902 GLY B O 1
ATOM 14662 N N . GLY B 1 903 ? 25.844 29.062 22.25 1 90.81 903 GLY B N 1
ATOM 14663 C CA . GLY B 1 903 ? 26.172 30.172 21.375 1 90.81 903 GLY B CA 1
ATOM 14664 C C . GLY B 1 903 ? 25.25 30.266 20.172 1 90.81 903 GLY B C 1
ATOM 14665 O O . GLY B 1 903 ? 24.062 29.969 20.25 1 90.81 903 GLY B O 1
ATOM 14666 N N . ALA B 1 904 ? 25.719 30.828 19.125 1 95.12 904 ALA B N 1
ATOM 14667 C CA . ALA B 1 904 ? 25.109 30.828 17.797 1 95.12 904 ALA B CA 1
ATOM 14668 C C . ALA B 1 904 ? 26.078 30.281 16.766 1 95.12 904 ALA B C 1
ATOM 14670 O O . ALA B 1 904 ? 26.859 31.031 16.172 1 95.12 904 ALA B O 1
ATOM 14671 N N . VAL B 1 905 ? 25.969 28.953 16.594 1 95.75 905 VAL B N 1
ATOM 14672 C CA . VAL B 1 905 ? 26.844 28.266 15.664 1 95.75 905 VAL B CA 1
ATOM 14673 C C . VAL B 1 905 ? 26.031 27.781 14.461 1 95.75 905 VAL B C 1
ATOM 14675 O O . VAL B 1 905 ? 25.047 27.047 14.617 1 95.75 905 VAL B O 1
ATOM 14678 N N . LEU B 1 906 ? 26.453 28.219 13.312 1 96.5 906 LEU B N 1
ATOM 14679 C CA . LEU B 1 906 ? 25.891 27.688 12.07 1 96.5 906 LEU B CA 1
ATOM 14680 C C . LEU B 1 906 ? 26.703 26.484 11.586 1 96.5 906 LEU B C 1
ATOM 14682 O O . LEU B 1 906 ? 27.75 26.656 10.969 1 96.5 906 LEU B O 1
ATOM 14686 N N . GLU B 1 907 ? 26.203 25.312 11.805 1 94.5 907 GLU B N 1
ATOM 14687 C CA . GLU B 1 907 ? 26.922 24.094 11.453 1 94.5 907 GLU B CA 1
ATOM 14688 C C . GLU B 1 907 ? 26.953 23.875 9.945 1 94.5 907 GLU B C 1
ATOM 14690 O O . GLU B 1 907 ? 27.984 23.531 9.375 1 94.5 907 GLU B O 1
ATOM 14695 N N . GLY B 1 908 ? 25.766 24.031 9.391 1 95.69 908 GLY B N 1
ATOM 14696 C CA . GLY B 1 908 ? 25.656 23.812 7.957 1 95.69 908 GLY B CA 1
ATOM 14697 C C . GLY B 1 908 ? 24.359 24.344 7.371 1 95.69 908 GLY B C 1
ATOM 14698 O O . GLY B 1 908 ? 23.375 24.547 8.094 1 95.69 908 GLY B O 1
ATOM 14699 N N . ILE B 1 909 ? 24.391 24.609 6.027 1 97.06 909 ILE B N 1
ATOM 14700 C CA . ILE B 1 909 ? 23.219 25.031 5.262 1 97.06 909 ILE B CA 1
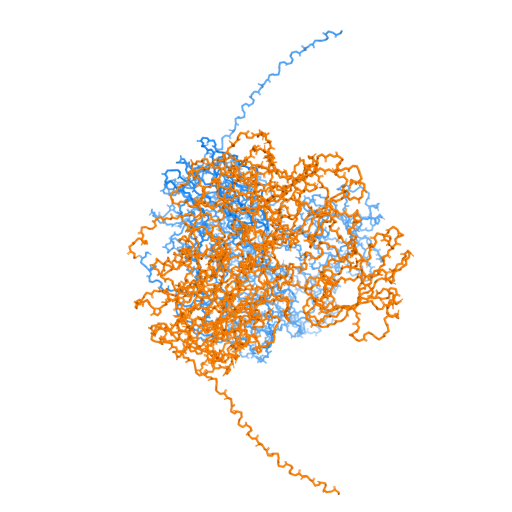ATOM 14701 C C . ILE B 1 909 ? 23.266 24.422 3.865 1 97.06 909 ILE B C 1
ATOM 14703 O O . ILE B 1 909 ? 24.328 24.328 3.254 1 97.06 909 ILE B O 1
ATOM 14707 N N . GLU B 1 910 ? 22.125 23.969 3.488 1 96.5 910 GLU B N 1
ATOM 14708 C CA . GLU B 1 910 ? 21.953 23.406 2.15 1 96.5 910 GLU B CA 1
ATOM 14709 C C . GLU B 1 910 ? 20.672 23.906 1.5 1 96.5 910 GLU B C 1
ATOM 14711 O O . GLU B 1 910 ? 19.625 23.953 2.148 1 96.5 910 GLU B O 1
ATOM 14716 N N . ILE B 1 911 ? 20.766 24.375 0.258 1 97.25 911 ILE B N 1
ATOM 14717 C CA . ILE B 1 911 ? 19.594 24.75 -0.538 1 97.25 911 ILE B CA 1
ATOM 14718 C C . ILE B 1 911 ? 19.172 23.562 -1.407 1 97.25 911 ILE B C 1
ATOM 14720 O O . ILE B 1 911 ? 19.938 23.109 -2.254 1 97.25 911 ILE B O 1
ATOM 14724 N N . VAL B 1 912 ? 17.938 23.109 -1.252 1 94.06 912 VAL B N 1
ATOM 14725 C CA . VAL B 1 912 ? 17.516 21.844 -1.839 1 94.06 912 VAL B CA 1
ATOM 14726 C C . VAL B 1 912 ? 16.188 22.031 -2.566 1 94.06 912 VAL B C 1
ATOM 14728 O O . VAL B 1 912 ? 15.266 22.656 -2.041 1 94.06 912 VAL B O 1
ATOM 14731 N N . PRO B 1 913 ? 16.047 21.484 -3.84 1 93.06 913 PRO B N 1
ATOM 14732 C CA . PRO B 1 913 ? 14.719 21.469 -4.461 1 93.06 913 PRO B CA 1
ATOM 14733 C C . PRO B 1 913 ? 13.734 20.562 -3.725 1 93.06 913 PRO B C 1
ATOM 14735 O O . PRO B 1 913 ? 14.141 19.547 -3.158 1 93.06 913 PRO B O 1
ATOM 14738 N N . TYR B 1 914 ? 12.445 21.031 -3.695 1 94.25 914 TYR B N 1
ATOM 14739 C CA . TYR B 1 914 ? 11.391 20.078 -3.381 1 94.25 914 TYR B CA 1
ATOM 14740 C C . TYR B 1 914 ? 11.164 19.109 -4.543 1 94.25 914 TYR B C 1
ATOM 14742 O O . TYR B 1 914 ? 10.273 19.328 -5.371 1 94.25 914 TYR B O 1
ATOM 14750 N N . TYR B 1 915 ? 11.844 17.984 -4.602 1 88.38 915 TYR B N 1
ATOM 14751 C CA . TYR B 1 915 ? 11.781 17.062 -5.734 1 88.38 915 TYR B CA 1
ATOM 14752 C C . TYR B 1 915 ? 10.375 16.5 -5.906 1 88.38 915 TYR B C 1
ATOM 14754 O O . TYR B 1 915 ? 9.875 16.406 -7.031 1 88.38 915 TYR B O 1
ATOM 14762 N N . GLU B 1 916 ? 9.789 16.156 -4.844 1 86.69 916 GLU B N 1
ATOM 14763 C CA . GLU B 1 916 ? 8.484 15.492 -4.844 1 86.69 916 GLU B CA 1
ATOM 14764 C C . GLU B 1 916 ? 7.375 16.469 -5.215 1 86.69 916 GLU B C 1
ATOM 14766 O O . GLU B 1 916 ? 6.258 16.062 -5.527 1 86.69 916 GLU B O 1
ATOM 14771 N N . ASP B 1 917 ? 7.684 17.781 -5.184 1 93.31 917 ASP B N 1
ATOM 14772 C CA . ASP B 1 917 ? 6.648 18.781 -5.43 1 93.31 917 ASP B CA 1
ATOM 14773 C C . ASP B 1 917 ? 6.812 19.422 -6.809 1 93.31 917 ASP B C 1
ATOM 14775 O O . ASP B 1 917 ? 5.949 20.172 -7.258 1 93.31 917 ASP B O 1
ATOM 14779 N N . ALA B 1 918 ? 7.902 19.062 -7.52 1 92.81 918 ALA B N 1
ATOM 14780 C CA . ALA B 1 918 ? 8.164 19.656 -8.828 1 92.81 918 ALA B CA 1
ATOM 14781 C C . ALA B 1 918 ? 7.129 19.203 -9.852 1 92.81 918 ALA B C 1
ATOM 14783 O O . ALA B 1 918 ? 6.605 18.094 -9.766 1 92.81 918 ALA B O 1
ATOM 14784 N N . GLU B 1 919 ? 6.793 20.109 -10.836 1 92.69 919 GLU B N 1
ATOM 14785 C CA . GLU B 1 919 ? 5.754 19.812 -11.82 1 92.69 919 GLU B CA 1
ATOM 14786 C C . GLU B 1 919 ? 6.184 20.25 -13.219 1 92.69 919 GLU B C 1
ATOM 14788 O O . GLU B 1 919 ? 6.828 21.281 -13.383 1 92.69 919 GLU B O 1
ATOM 14793 N N . ILE B 1 920 ? 5.73 19.406 -14.211 1 88.94 920 ILE B N 1
ATOM 14794 C CA . ILE B 1 920 ? 5.738 19.875 -15.586 1 88.94 920 ILE B CA 1
ATOM 14795 C C . ILE B 1 920 ? 4.469 20.688 -15.859 1 88.94 920 ILE B C 1
ATOM 14797 O O . ILE B 1 920 ? 3.357 20.203 -15.633 1 88.94 920 ILE B O 1
ATOM 14801 N N . ARG B 1 921 ? 4.562 21.984 -16.062 1 84.19 921 ARG B N 1
ATOM 14802 C CA . ARG B 1 921 ? 3.416 22.844 -16.312 1 84.19 921 ARG B CA 1
ATOM 14803 C C . ARG B 1 921 ? 3.324 23.234 -17.781 1 84.19 921 ARG B C 1
ATOM 14805 O O . ARG B 1 921 ? 4.234 23.875 -18.312 1 84.19 921 ARG B O 1
ATOM 14812 N N . ILE B 1 922 ? 2.674 22.344 -18.594 1 64.12 922 ILE B N 1
ATOM 14813 C CA . ILE B 1 922 ? 2.539 22.672 -20.016 1 64.12 922 ILE B CA 1
ATOM 14814 C C . ILE B 1 922 ? 1.671 23.922 -20.172 1 64.12 922 ILE B C 1
ATOM 14816 O O . ILE B 1 922 ? 0.604 24.016 -19.562 1 64.12 922 ILE B O 1
ATOM 14820 N N . LYS B 1 923 ? 2.166 25.016 -20.719 1 51.84 923 LYS B N 1
ATOM 14821 C CA . LYS B 1 923 ? 1.422 26.219 -21.094 1 51.84 923 LYS B CA 1
ATOM 14822 C C . LYS B 1 923 ? 0.136 25.859 -21.844 1 51.84 923 LYS B C 1
ATOM 14824 O O . LYS B 1 923 ? 0.18 25.266 -22.906 1 51.84 923 LYS B O 1
ATOM 14829 N N . THR B 1 924 ? -0.812 25.469 -21.031 1 45.28 924 THR B N 1
ATOM 14830 C CA . THR B 1 924 ? -2.059 25.516 -21.797 1 45.28 924 THR B CA 1
ATOM 14831 C C . THR B 1 924 ? -2.426 26.953 -22.156 1 45.28 924 THR B C 1
ATOM 14833 O O . THR B 1 924 ? -2.365 27.844 -21.297 1 45.28 924 THR B O 1
ATOM 14836 N N . ASN B 1 925 ? -2.238 27.391 -23.234 1 37.16 925 ASN B N 1
ATOM 14837 C CA . ASN B 1 925 ? -2.838 28.609 -23.797 1 37.16 925 ASN B CA 1
ATOM 14838 C C . ASN B 1 925 ? -4.258 28.812 -23.266 1 37.16 925 ASN B C 1
ATOM 14840 O O . ASN B 1 925 ? -4.926 29.781 -23.641 1 37.16 925 ASN B O 1
ATOM 14844 N N . ASP B 1 926 ? -4.973 27.906 -22.688 1 37.25 926 ASP B N 1
ATOM 14845 C CA . ASP B 1 926 ? -6.414 28.125 -22.672 1 37.25 926 ASP B CA 1
ATOM 14846 C C . ASP B 1 926 ? -6.82 29.047 -21.531 1 37.25 926 ASP B C 1
ATOM 14848 O O . ASP B 1 926 ? -7.992 29.422 -21.406 1 37.25 926 ASP B O 1
ATOM 14852 N N . TYR B 1 927 ? -6.25 29.203 -20.422 1 33.44 927 TYR B N 1
ATOM 14853 C CA . TYR B 1 927 ? -7.035 29.969 -19.453 1 33.44 927 TYR B CA 1
ATOM 14854 C C . TYR B 1 927 ? -7.035 31.453 -19.828 1 33.44 927 TYR B C 1
ATOM 14856 O O . TYR B 1 927 ? -7.484 32.281 -19.031 1 33.44 927 TYR B O 1
ATOM 14864 N N . GLU B 1 928 ? -6.207 32.031 -20.703 1 30.72 928 GLU B N 1
ATOM 14865 C CA . GLU B 1 928 ? -6.449 33.438 -21.016 1 30.72 928 GLU B CA 1
ATOM 14866 C C . GLU B 1 928 ? -7.852 33.656 -21.578 1 30.72 928 GLU B C 1
ATOM 14868 O O . GLU B 1 928 ? -8.289 34.781 -21.75 1 30.72 928 GLU B O 1
ATOM 14873 N N . LYS B 1 929 ? -8.523 32.781 -22.375 1 30.55 929 LYS B N 1
ATOM 14874 C CA . LYS B 1 929 ? -9.719 33.312 -23.031 1 30.55 929 LYS B CA 1
ATOM 14875 C C . LYS B 1 929 ? -10.914 33.281 -22.078 1 30.55 929 LYS B C 1
ATOM 14877 O O . LYS B 1 929 ? -11.953 33.875 -22.375 1 30.55 929 LYS B O 1
ATOM 14882 N N . GLU B 1 930 ? -11.172 32.375 -21.047 1 24.89 930 GLU B N 1
ATOM 14883 C CA . GLU B 1 930 ? -12.422 32.844 -20.438 1 24.89 930 GLU B CA 1
ATOM 14884 C C . GLU B 1 930 ? -12.156 33.875 -19.359 1 24.89 930 GLU B C 1
ATOM 14886 O O . GLU B 1 930 ? -11.219 33.719 -18.562 1 24.89 930 GLU B O 1
#

Nearest PDB structures (foldseek):
  6mvf-assembly2_E  TM=5.422E-01  e=6.063E-07  Faecalibacterium prausnitzii L2-6
  3dym-assembly1_B  TM=4.065E-01  e=2.167E-07  Escherichia coli K-12
  6drv-assembly1_A  TM=4.041E-01  e=4.381E-07  Escherichia coli K-12
  1px3-assembly1_A  TM=3.782E-01  e=2.549E-07  Escherichia coli
  3oba-assembly1_B  TM=2.510E-01  e=3.159E-05  Kluyveromyces lactis

InterPro domains:
  IPR001944 Glycoside hydrolase, family 35 [PR00742] (43-60)
  IPR001944 Glycoside hydrolase, family 35 [PR00742] (124-143)
  IPR001944 Glycoside hydrolase, family 35 [PR00742] (284-299)
  IPR001944 Glycoside hydrolase, family 35 [PR00742] (324-339)
  IPR001944 Glycoside hydrolase, family 35 [PR00742] (343-359)
  IPR001944 Glycoside hydrolase, family 35 [PR00742] (855-871)
  IPR001944 Glycoside hydrolase, family 35 [PTHR23421] (27-642)
  IPR006104 Glycosyl hydrolases family 2, sugar binding domain [PF02837] (676-752)
  IPR008979 Galactose-binding-like domain superfamily [SSF49785] (639-762)
  IPR008979 Galactose-binding-like domain superfamily [SSF49785] (775-914)
  IPR017853 Glycoside hydrolase superfamily [SSF51445] (31-372)
  IPR031330 Glycoside hydrolase 35, catalytic domain [PF01301] (40-371)
  IPR048913 Beta-galactosidase, galactose-binding domain [PF21467] (826-887)

Sequence (1860 aa):
MNKLITLILVCCFAFNLYAEQLPAKQFSHPERIRYDQHCFTIEGRDIFILSAAFHYFRVPQELWRDRFRKIKEAGFNTVETYVPWNWHERTMPRNVKDYSQCDFDDLKAWLKMAHEEFGLYTIVRPGPFICAEWAGGGYPRWVAKSCPAKYDTSFWLRSNHPEHMKWTKHWYDAVCPVFAEEQLTRKKSGEKGIIMVQLENEYIYFGMESEKKEEVLRDMAAYCTNNGIEVPLFTCVTPEVRGSKDAVISQLFDMDNQYVWWNIQEAKSRIEDLKRQQPNAPAFVCELQGGWFSTVGGGLSEDSYLDGRHARGMALMAMAGGSTGLNYYMFFGGTNLAGWGARRMTTSYDYGAALKESGGVSEKFAAVKGVGDFVNRFGTQLARSEAIEFTTSDNIKDLTVGVRRTKEGTLFIFIFNKDKKKAFRDNVQFHIKGMPAFNVYCSVEPLDSKVLVLSQANGQCEWYPKEQTLPERPVNMPMPIRIAQAERCDETFQGNWRPLRKGVSLPEIGVNDCRYSMYRSVVKLSKKEVEEYGTLVCEMFTADPLYVQVNGKIAKRASTDELDNTFVIDGLLHEGNNEIVSIYENRGHAHGYRPMEELSGMKSAGLGKKQSAILPIEKWEVKKVENNVKDIKSLLSNNEGWETIMLDQSTIANLATLQIAGLEKPEWPAAWVLQGKEGTAIYRTEIEFTPEMIAERKTMIEFACVDDAGTLWVNGKEVASHDAWDKPFVVNIAPYIHNGKNDIAIIVRNQSGAGGLLKGVRLFSELRIKKLLQWEVSSDLGGVVQKICDGITTNGNWEVVSLKTDGMLARKGNNIQPKGKRDALLTWYKVTFDLPTQSADCWIPWRAVINASGTGYMWLNGHNIGRHWEEGPQREFYLPECWLNMGGSNTLVLGLRQSENGGAVLEGIEIVPYYEDAEIRIKTNDYEKEMNKLITLILVCCFAFNLYAEQLPAKQFSHPERIRYDQHCFTIEGRDIFILSAAFHYFRVPQELWRDRFRKIKEAGFNTVETYVPWNWHERTMPRNVKDYSQCDFDDLKAWLKMAHEEFGLYTIVRPGPFICAEWAGGGYPRWVAKSCPAKYDTSFWLRSNHPEHMKWTKHWYDAVCPVFAEEQLTRKKSGEKGIIMVQLENEYIYFGMESEKKEEVLRDMAAYCTNNGIEVPLFTCVTPEVRGSKDAVISQLFDMDNQYVWWNIQEAKSRIEDLKRQQPNAPAFVCELQGGWFSTVGGGLSEDSYLDGRHARGMALMAMAGGSTGLNYYMFFGGTNLAGWGARRMTTSYDYGAALKESGGVSEKFAAVKGVGDFVNRFGTQLARSEAIEFTTSDNIKDLTVGVRRTKEGTLFIFIFNKDKKKAFRDNVQFHIKGMPAFNVYCSVEPLDSKVLVLSQANGQCEWYPKEQTLPERPVNMPMPIRIAQAERCDETFQGNWRPLRKGVSLPEIGVNDCRYSMYRSVVKLSKKEVEEYGTLVCEMFTADPLYVQVNGKIAKRASTDELDNTFVIDGLLHEGNNEIVSIYENRGHAHGYRPMEELSGMKSAGLGKKQSAILPIEKWEVKKVENNVKDIKSLLSNNEGWETIMLDQSTIANLATLQIAGLEKPEWPAAWVLQGKEGTAIYRTEIEFTPEMIAERKTMIEFACVDDAGTLWVNGKEVASHDAWDKPFVVNIAPYIHNGKNDIAIIVRNQSGAGGLLKGVRLFSELRIKKLLQWEVSSDLGGVVQKICDGITTNGNWEVVSLKTDGMLARKGNNIQPKGKRDALLTWYKVTFDLPTQSADCWIPWRAVINASGTGYMWLNGHNIGRHWEEGPQREFYLPECWLNMGGSNTLVLGLRQSENGGAVLEGIEIVPYYEDAEIRIKTNDYEKE

Solvent-accessible surface area (backbone atoms only — not comparable to full-atom values): 96195 Å² total; per-residue (Å²): 139,84,79,80,80,72,78,76,78,78,77,78,75,76,74,73,74,70,72,78,76,69,68,81,75,79,60,82,45,56,69,50,41,42,68,36,46,42,27,42,27,50,63,80,37,64,39,44,47,38,26,34,26,49,42,66,90,28,49,65,74,88,51,45,62,62,55,50,49,52,43,50,70,28,41,41,53,26,37,27,29,67,41,48,46,29,79,28,34,51,44,68,54,90,46,80,86,46,64,84,47,56,55,60,64,66,60,52,51,54,52,46,45,37,19,71,73,67,59,20,30,31,36,44,31,46,28,60,53,56,39,83,66,26,33,28,7,14,43,40,46,51,58,33,78,64,60,69,96,72,74,94,45,98,46,56,67,95,40,64,42,66,68,38,47,52,53,50,48,38,52,41,69,60,52,34,49,61,46,32,66,45,20,38,87,66,44,59,88,91,56,46,19,32,59,36,40,40,49,52,59,45,50,66,77,50,82,65,59,66,70,51,52,49,50,41,50,48,50,52,52,47,46,39,48,76,40,56,48,61,57,55,47,32,35,29,44,33,69,81,30,45,64,27,76,48,84,64,47,32,58,36,43,46,21,40,67,43,61,63,87,52,58,46,76,50,35,16,56,51,32,43,49,47,34,69,47,26,62,75,32,39,33,32,32,61,30,37,33,32,41,40,68,27,30,48,68,53,53,54,24,78,75,51,93,53,51,25,42,50,48,38,27,37,51,51,27,21,42,46,33,53,36,23,29,42,20,32,32,36,30,33,34,24,33,24,46,57,38,48,21,10,45,53,42,35,31,57,30,28,23,38,19,36,31,35,54,82,68,25,61,48,67,34,28,32,33,46,25,14,50,19,51,47,41,72,74,40,18,55,56,56,20,66,36,39,78,59,76,71,51,62,53,87,87,47,83,53,47,50,75,31,43,32,35,30,93,88,56,37,34,39,42,30,40,33,29,71,35,82,80,52,60,48,76,50,75,41,40,39,41,38,87,96,49,77,72,47,43,38,54,42,78,39,49,44,47,23,59,42,33,37,41,37,25,79,91,76,66,43,68,49,76,31,58,56,89,58,87,75,76,53,60,60,43,72,53,80,75,65,46,73,41,50,55,34,39,34,35,66,65,79,70,60,39,70,70,40,80,47,59,87,61,50,40,36,26,80,72,58,49,49,70,38,64,43,27,29,40,35,36,70,48,75,34,47,67,65,45,38,72,62,31,38,15,42,35,36,35,33,48,32,45,41,55,72,48,45,30,36,70,86,40,73,56,64,74,54,59,87,54,67,73,46,28,60,44,47,37,69,82,65,67,52,67,36,81,37,44,36,40,33,42,36,46,48,66,39,36,24,46,88,43,92,60,40,70,38,44,46,47,58,40,47,47,19,29,11,57,79,64,69,65,63,43,74,53,35,69,33,31,38,30,76,46,67,77,81,74,83,59,60,65,60,54,73,67,47,81,71,76,61,43,81,40,66,45,42,71,70,54,31,55,52,44,57,51,34,68,70,58,72,50,81,76,63,86,37,64,61,28,43,68,22,49,73,32,65,40,19,33,39,36,35,37,76,48,73,36,47,67,65,38,60,73,59,40,44,29,27,38,32,34,50,18,33,26,33,21,31,40,35,27,36,66,86,35,82,73,50,71,37,77,46,41,89,37,61,42,70,43,75,44,58,91,57,57,56,78,36,81,31,45,37,34,34,39,25,38,15,74,59,52,52,20,23,67,59,39,46,32,32,30,27,34,88,80,56,72,74,41,79,55,70,39,30,34,13,83,36,45,18,49,58,67,64,34,39,43,53,64,46,82,56,98,64,79,66,40,81,44,77,31,53,74,72,80,84,76,66,61,59,44,63,73,69,44,48,80,43,67,54,84,56,70,30,33,35,38,40,36,72,50,72,42,67,72,71,58,89,45,44,48,74,48,40,28,38,34,43,43,32,17,23,40,33,44,32,15,43,62,46,42,54,66,9,50,48,53,32,51,12,20,72,17,64,42,76,49,62,67,93,60,53,46,72,52,30,70,39,36,42,24,36,44,20,33,33,32,85,73,18,2,53,33,69,48,34,43,33,42,34,62,39,71,84,42,22,29,50,44,73,82,64,78,60,69,79,74,113,138,83,76,78,80,73,77,74,76,77,77,76,74,74,73,71,72,69,73,77,78,70,68,80,76,79,59,82,44,55,69,50,43,40,68,37,47,42,26,42,27,50,63,80,37,64,39,43,48,38,28,34,25,47,41,66,90,27,49,64,74,87,52,46,62,63,54,52,50,52,44,50,70,29,41,42,54,27,36,27,30,66,43,46,45,29,78,28,32,49,41,67,53,92,45,78,86,45,64,85,46,56,56,60,65,67,60,52,52,53,51,45,45,39,18,71,73,65,59,20,31,32,37,44,33,47,28,61,53,55,39,83,66,26,34,28,6,14,43,42,48,50,59,32,78,62,60,69,97,73,74,93,45,93,46,56,67,96,40,67,42,66,68,39,47,51,52,49,48,37,51,42,68,61,51,33,50,62,47,33,66,44,20,38,86,67,44,58,91,89,56,45,19,32,58,35,40,40,48,54,60,45,51,67,78,50,80,66,60,64,71,50,52,50,50,44,50,46,51,53,52,46,48,39,49,74,40,55,47,61,57,55,46,32,36,28,43,32,69,80,33,45,66,26,76,46,84,64,48,31,57,37,43,45,22,42,67,45,60,63,86,52,60,48,77,50,34,16,56,53,32,42,50,47,34,71,48,25,61,74,35,42,32,31,31,60,31,38,34,34,40,39,69,26,30,49,68,53,53,55,24,78,75,51,93,52,51,26,42,50,48,36,28,37,52,51,27,20,42,43,33,52,37,23,29,42,21,31,31,36,30,34,34,23,32,23,47,59,37,49,21,10,43,53,42,35,30,58,30,27,21,39,17,36,31,36,54,82,67,25,61,49,70,33,28,33,33,46,25,14,48,19,50,45,42,72,74,40,20,56,56,56,20,64,35,39,78,58,76,68,50,63,52,86,86,47,84,54,46,50,74,31,42,30,34,31,91,88,55,37,33,40,43,30,40,32,29,70,34,82,81,53,60,47,77,49,74,41,41,39,42,38,87,95,49,78,68,47,43,38,53,43,78,38,48,43,46,23,57,41,34,37,40,37,25,78,89,73,65,43,68,48,76,30,60,56,91,55,87,75,75,53,60,61,44,71,53,82,76,64,47,73,42,50,56,34,37,34,36,66,65,78,70,59,38,69,70,40,80,48,58,87,62,50,39,36,27,81,73,57,48,50,69,36,62,44,27,29,40,37,36,71,47,75,33,48,66,65,46,38,73,64,29,38,17,42,36,35,34,33,47,31,46,41,55,72,46,44,30,37,71,87,39,74,57,64,73,54,58,87,54,66,74,46,29,59,45,46,38,70,82,66,67,53,66,35,80,35,44,37,41,34,43,35,46,48,65,39,35,25,46,88,42,93,59,39,70,39,43,45,49,61,38,46,45,19,29,11,57,82,62,69,63,62,43,72,53,33,69,35,32,38,29,82,46,68,77,82,74,84,58,60,67,61,55,70,68,47,81,71,73,61,42,81,41,65,45,40,70,71,53,29,54,51,45,56,52,34,67,70,58,72,50,81,75,62,85,41,64,57,37,41,70,25,57,62,34,64,40,19,32,38,37,35,37,74,45,74,37,47,70,65,37,60,73,58,41,44,28,27,35,32,34,51,18,33,26,34,22,31,39,34,27,35,65,86,35,81,71,51,72,39,77,46,39,84,37,59,43,69,45,74,44,58,90,58,58,57,80,36,82,34,45,38,33,35,38,26,37,15,75,58,50,51,20,26,63,59,38,47,32,33,30,28,32,88,80,56,74,74,40,78,55,71,38,31,36,13,83,36,45,18,49,58,70,63,35,39,43,53,64,44,82,56,97,64,80,66,41,81,45,77,30,53,74,72,81,84,75,64,63,58,44,64,74,69,42,47,79,44,68,55,86,56,69,30,34,36,37,39,37,72,51,72,41,67,73,71,58,89,46,45,48,73,48,41,27,39,34,44,44,34,17,22,39,32,44,32,16,43,64,47,42,54,65,11,49,49,52,34,50,13,20,72,17,63,40,78,49,63,66,91,61,52,43,73,53,30,70,40,38,43,24,36,45,20,33,32,30,86,71,18,2,54,33,68,48,33,43,32,41,35,62,40,70,83,41,22,29,50,45,74,83,64,78,60,71,77,73,112

Secondary structure (DSSP, 8-state):
--------------------PPPPP--S-TTTEEE-SS-EEETTEEE-EEEEEE-GGGS-GGGHHHHHHHHHHTT-SEEEEE--HHHH--SPPSSTT--TT---HHHHHHHHIIIIIS--EEEEE--S---TTBGGGG--GGGGGG--S--SSS-STTS--HHHHHHHHHHHHHHHHHHHHHBGGGSPTT---EEEEEEEE-GGGS-S-HHHHHHHHHHHHHHHHHTT--SPEEEES-TTTTT--STTGGGSEEEEEE-TTS-TTHHHHHHHHHHHH-TTS--EEEEEE-----BTTS--GGGS---HHHHHHHHHHHHHHT--EEEEEEEE--B-GGG-BPTTB-SB--TT-SB-TTS-B-HHHHHHHHHHHHHHHHHHHHHT-EE--EEE-TT-TTEEEEEEE-TT--EEEEEEE--SS--EEEEEEEEETTS--EEEEEEE-TT-EEEEEEETTTTEEEEESPP-PPPPPPSS-PPPEE--EEEEEE-------EEEPTT--SGGGT--SS--EEEEEEEEE-HHHHHHH-EEEEEESSS--EEEEETTEEPPPS---TT--EEEEES---SEEEEEEEEE------SSSTTTT---SEEEEEEE------EE--EEEEEEE-SS-S-HHHHHH--TT-EEEE--HHHHHHHHHHHHHT-S----HHHHTTTTS-EEEEEEEEEEE-HHHHHTTTTEEEES-EESEEEEEETTEEEEEE--TTS-EEEE-GGG--SEEEEEEEEEEESSSS-EE-S-EEEE----EEEEPPEEEESS-HHHHTTGGGT---SS--EEEE---SSPPPSB-SS-PPP----SSEEEEEEEEEPPP--TTEE--EEEEEEESSEEEEEETTEEEEEE-TT-SB-EEEE-GGG--TTSEEEEEEEEEPBTTTBS-EEEEEEEE-GGG-EE----GGGGT-/--------------------PPPPP--S-TTTEEE-SS-EEETTEEE-EEEEEE-GGGS-GGGHHHHHHHHHHTT-SEEEEE--HHHH--SPPSSTT--TT---HHHHHHHHIIIIIS--EEEEE--S---TTBGGGG--GGGGGG--S--SSS-STTS--HHHHHHHHHHHHHHHHHHHHHBGGGSPTT---EEEEEEEE-GGGS-S-HHHHHHHHHHHHHHHHHTT--SPEEEES-TTTTT--STTGGG-EEEEEE-TTS-TTHHHHHHHHHHHH-TTS--EEEEEE-----BTTS--GGGS---HHHHHHHHHHHHHHT--EEEEEEEE--B-GGG-BPTTB-SB--TT-SB-TTS-B-HHHHHHHHHHHHHHHHHHHHHT-EE--EEE-TT-TTEEEEEEE-TT--EEEEEEE--SS--EEEEEEEEETTS--EEEEEEE-TT-EEEEEEETTTTEEEEESPP-PPPPPPSS-PPPEE--EEEEEE-------EEEPTT--SGGGT--SS--EEEEEEEEE-HHHHHHH-EEEEEESSS--EEEEETTEEPPPS---TT--EEEEES---SEEEEEEEEE------SSSTTTT---SEEEEEEE------EE--EEEEEEE-SS-S-HHHHHH--TT-EEEE--HHHHHHHHHHHHTT-S----HHHHTSTTS-EEEEEEEEEEE-HHHHHTTTTEEEES-EESEEEEEETTEEEEEE--TTS-EEEE-GGG--SEEEEEEEEEEESSSS-EE-S-EEEE----EEEEPPEEEESS-HHHHTTGGGT---SS--EEEE---SSPPPSB-SS-PPP----SSEEEEEEEEEPPP--TTEE--EEEEEEESSEEEEEETTEEEEEE-TT-SB-EEEE-GGG--TTSEEEEEEEEEPBTTTBS-EEEEEEEE-GGG-EE----GGGGT-

Foldseek 3Di:
DPDDPPPPPPPPPPPPPPVPDADAADFPCVCAWDFWLQAIDGNRAGFQAEEAEDEQVQDPPVCLLLLLVLCVLLQGQEYEYEAFQCVQQVADAPDLQGCVRGDCVSVLVSQCCQFPVNNHAYEYEHAPQCLLLFFLSRDFLCLLVQDDPDDDFLDPAVFLPPSNLSNVLSSLLRCLLSQLCFARVNDDPSTHGYQEYEYHEQCVPGDDDLVRNVVSVQSSLCSNVVSRNRHAYEYENRLSLFSHNPPRSSNYYYEYEDAPPDDLLVLQVVQLVSCVRHVTGAHAHPEPEQWAFDFFLDDHGVPDPRALQNSLSSVLSNLLNNHSYYYYVHQAFHAPFPARRFFGGARDGQRNHQQGNLRFHDVSSQSSSLVSVVCVVCSSQSSAWDWFDKDKDPPQVQKDWGWTAGPQGKIKIKIFGQAQQDWDFDKMWMDGPPDPIDIDTDTAGHSHMWIWIQDPVVRGTDIDSDGDDDFDFDPDDDFWDWFWKWKKDFFPQQFPKDWDDAQDFLSNVSQRHQAKKKKKFKDADAPVCCVFFVKKKWAWQFLWDKWKDKPQRTFDFLDPFSRDRMTMGHDRDDHTMMIMMMMTGRSGAHRPAPPSSTTGDTNFMATWGDWDGWAWDFKKKKAFDAADDPCVVVVVPDPPRIDIGTQDPSQLVVLVVCQVSVDDQPVRVQLVSCAFHWGKMKMKDKDADAPVCLVSLLQKKKLAFAAAKKFKDKQRHTFDIDGHRRHIDIGRCSVRDDHTIMMIMMMGTHPGHSGGRSHIMIGTHPIDRPDTGIMMMGSHGSCVVVPVQLVDPPPDDIDMDTADDDDDADQFDFPPAAADAASHQKMKIKGKDAAEADDPQKDWWKKKFWHKAFKWWKHKNNTTSHMDDNRIGGRIGTDRPVRDDHRGMIMMMTMGGQDHGGTIDTRIMMMGIPSSRMRRHPPPVPPVPD/DPPDPPPPPPPPPPPPPPVPDADAADFPCVCAWDFWLQAIDGNRAGFQAEEAEDEQVQDDPVCLLLVLVLCVLLQGQEYEYEAFQCVQQVADAPDLQGPVRGDCVSVLVSQCCCFPVNNHAYEYEHAPQCLLLFFLSRDFLCLLVQDDPDDDFLDPAVFLPPSNLSNVLSSLLNCLLSQLCFARVNDDPSTHGYQEYEYHEQCVPGDDDLVRNVVSVQSSLCSNVVSRNRHAYEYENRLSLFSHNPPRSSNYYYEYEDAPPDDLLVLQVVQLVSCVRHVTGAHAHPEPEQWAFDFFLDDHGVVDPRALQNSLSSVLSNLLNNHSYYYYVHQAFHAPFPARRFFGGARDGQRNHQQGNLRFHDVSSQSSSLVSVVCVVCSSQSSAWAWFDKDKDPPQVQKDWGWTAGPQGKIKIKIFGQAQQDWDFDKMWMDGPPDDIDIDTDTAGHSHMWIWIQDPVVRGTDIDSDGDDDFDFDPDDDFWDWFWKWKKDFFPQQFPKDWDDAQDFLSNVSQRHQAKKKKKFKDADAPVCCVFFVKKKWAWQFLWDKWKDKPQHTFDFLDPDSRDRMTMGHDRDDHTMMIMMMMTGRSGAHRPAPPSSTTGDTNFMATFPDWHGWAWPFKKKKAFDAPDDPCVVVVVPDPPRIDIGTQDPSQLVVLVVCQVSVDDDPPHCFLPVQAFHWGKMKMKDKDADAPVCLVSLLQKKKLAFAAAKKFKDKQRHTFDIDGHRRHIDIGRCSVRDDHTIMMIMMMGTHDGHSGGRSHIMIGTHPIDRPDTGIMMMGSHGSCVVVPVLLVDPPPDPIDMDTADDDDDADQFDFPPAAADAASHQKMKIKGKDAAEADDPQKDWWKKKFWHKAFKWWKHKNNTTSHMDDNRIGGRIGTDRPVRDDHRGMIMMMTMGGQDHGGTIDTRIMMMGIPSSRMRRHPPPVPPVPD